Protein AF-0000000085069074 (afdb_homodimer)

Radius of gyration: 38.99 Å; Cα contacts (8 Å, |Δi|>4): 3654; chains: 2; bounding box: 120×121×86 Å

pLDDT: mean 92.87, std 14.2, range [20.69, 98.94]

Solvent-accessible surface area (backbone atoms only — not comparable to full-atom values): 88130 Å² total; per-residue (Å²): 131,84,70,80,76,77,73,76,76,79,77,77,77,75,75,79,75,78,72,74,78,73,77,74,70,80,66,74,84,50,88,60,67,88,54,70,66,79,46,70,33,70,71,67,72,46,63,82,58,77,59,68,69,44,55,64,58,54,54,51,50,54,52,50,42,32,76,47,34,74,29,32,43,79,41,85,34,35,43,39,91,81,67,45,76,30,56,26,40,39,38,25,28,54,71,52,54,76,38,45,69,61,52,40,56,45,43,63,29,41,52,70,73,38,74,89,76,70,60,48,32,38,34,42,38,14,9,39,40,11,51,27,48,39,31,30,57,18,41,54,54,49,52,50,47,70,63,66,53,78,48,67,68,52,50,53,45,24,69,45,24,41,38,35,40,27,31,48,58,18,53,62,5,22,34,50,28,26,54,48,23,49,51,54,58,51,84,31,76,51,38,59,67,70,18,44,34,55,51,71,60,75,74,52,14,45,21,39,62,54,28,42,57,58,58,58,23,64,67,66,46,79,43,54,41,38,45,21,49,46,46,47,42,67,51,52,54,39,44,34,34,41,28,37,45,46,42,60,45,67,54,56,31,40,39,38,50,33,27,76,74,31,43,36,85,85,44,54,69,66,54,57,53,52,39,48,59,39,34,54,33,40,49,52,51,32,52,75,67,70,48,67,66,53,58,48,54,93,42,54,48,50,56,50,24,22,70,30,30,35,32,40,52,67,48,21,42,31,36,40,32,28,34,30,36,25,50,43,68,29,19,58,32,88,84,42,77,37,35,30,56,56,37,20,50,51,45,38,46,44,51,50,22,49,51,54,33,49,62,74,38,40,68,59,44,53,49,50,32,51,55,61,30,54,86,26,38,68,68,79,52,82,74,59,66,56,46,47,16,38,41,35,29,28,80,74,15,44,49,59,44,53,54,48,50,54,50,32,53,64,67,62,44,68,63,28,25,39,70,53,67,47,74,54,95,89,39,78,39,46,39,74,24,28,40,37,33,53,50,71,27,56,41,34,62,43,54,49,60,42,60,43,58,59,58,77,64,94,48,75,59,56,84,56,49,56,53,70,31,45,48,45,30,50,52,41,52,76,44,73,74,42,73,42,49,58,87,47,46,31,84,60,74,74,81,85,74,74,66,82,76,66,89,65,45,49,32,38,35,33,63,41,40,23,62,44,44,58,34,45,49,46,52,38,40,74,70,70,50,68,39,27,31,25,70,52,47,29,25,29,56,43,95,88,34,80,42,81,43,59,37,38,23,31,37,34,59,36,80,51,93,91,45,53,47,65,57,50,49,51,54,50,49,53,43,26,58,73,54,67,45,75,58,45,62,26,63,62,56,65,40,78,38,76,54,38,72,83,36,82,52,45,39,70,46,66,78,79,38,46,34,37,56,35,42,86,40,43,37,57,50,48,42,15,36,53,49,38,45,42,19,67,59,39,56,39,51,63,36,38,30,45,60,89,50,52,86,78,54,70,63,80,80,34,45,31,44,35,36,39,31,27,66,51,74,86,66,52,70,69,52,44,52,52,52,49,50,34,18,38,72,36,16,34,37,41,30,20,40,40,31,45,58,47,33,31,78,59,68,72,35,88,69,50,62,58,52,71,65,60,62,57,66,63,57,83,68,80,89,64,56,78,90,46,46,66,60,55,54,35,53,73,50,44,32,22,21,32,30,32,30,36,45,41,62,82,39,61,54,40,33,37,54,91,61,46,63,46,52,42,54,42,58,61,97,62,44,46,41,84,74,84,65,78,92,23,65,42,23,21,26,24,76,75,23,76,66,25,16,48,70,46,68,63,54,46,61,64,45,32,62,22,47,40,29,37,47,43,78,31,81,34,15,27,39,38,42,28,46,46,58,51,45,56,89,68,56,24,64,47,41,42,51,39,58,52,18,53,66,46,44,53,57,63,76,75,137,85,81,79,80,77,75,78,78,76,78,76,78,77,74,82,74,77,76,76,79,73,78,75,68,81,64,76,85,51,89,58,69,88,55,71,67,79,46,71,33,70,72,66,72,46,62,81,58,76,57,67,70,43,55,65,59,53,53,53,49,52,54,49,41,33,74,46,32,73,28,32,42,81,41,85,34,35,44,38,92,81,66,47,76,29,55,26,42,40,37,26,27,55,70,52,55,74,38,44,68,59,51,41,56,45,44,64,29,39,52,70,73,37,74,90,75,69,59,49,33,38,35,42,39,14,10,39,38,10,52,26,48,41,32,31,56,20,39,54,55,48,51,50,46,69,63,67,53,79,48,67,68,53,51,54,45,25,69,45,24,42,38,35,40,27,33,48,57,18,53,63,5,23,35,51,28,25,53,49,25,49,51,54,58,53,85,31,75,51,36,58,70,70,18,44,34,55,52,71,59,75,75,53,15,46,21,39,63,53,29,42,56,56,59,60,23,63,68,65,45,79,44,53,41,39,45,20,49,46,47,49,42,66,53,54,54,39,43,36,36,41,29,38,44,46,44,61,46,67,53,56,30,39,38,37,50,33,26,74,73,31,43,36,84,84,46,54,69,66,53,57,52,51,38,47,58,40,32,54,33,39,49,52,50,32,52,74,67,68,49,68,65,52,58,48,54,94,41,55,49,50,55,48,24,22,69,30,29,35,32,39,51,66,48,20,43,30,36,41,33,29,34,31,35,26,51,43,67,26,19,56,30,86,84,42,78,35,34,30,56,56,36,20,50,51,46,36,47,46,50,49,21,50,53,54,32,48,62,74,39,39,67,59,44,51,48,49,32,50,57,61,29,53,86,26,39,68,69,80,51,84,77,61,66,56,46,45,15,38,41,36,28,29,82,73,15,44,47,60,45,52,53,48,50,54,51,32,53,65,66,62,43,69,61,27,26,40,69,51,67,48,74,55,96,90,38,78,38,49,38,70,24,26,41,36,34,54,51,70,28,56,41,33,64,44,52,50,59,41,60,43,58,58,59,79,65,95,48,75,59,57,83,56,48,56,53,70,32,44,48,44,31,50,52,42,53,76,44,73,73,42,73,41,48,58,86,47,47,29,83,60,73,76,82,86,74,74,64,82,77,66,88,66,44,48,33,38,34,34,61,41,39,23,63,45,44,58,33,45,49,47,53,39,39,74,70,70,48,71,39,25,31,26,70,52,46,29,25,30,57,43,97,88,35,80,42,81,43,58,37,38,23,31,38,32,59,36,79,53,93,92,46,53,46,65,56,50,48,50,55,49,50,53,42,26,57,75,55,66,48,73,56,45,63,25,63,62,56,66,40,77,38,76,54,38,71,83,36,82,53,45,39,69,48,66,80,80,38,45,33,37,56,35,42,86,40,43,36,57,51,48,42,15,37,53,49,38,46,40,20,67,60,39,56,38,52,61,37,39,31,45,62,90,51,52,86,77,54,68,62,82,80,33,43,32,44,36,34,38,33,27,65,49,73,86,66,52,69,69,54,43,52,52,52,50,51,34,18,38,72,37,18,34,36,41,30,19,40,41,31,45,58,47,33,31,77,60,69,72,34,88,70,49,63,56,54,71,67,60,60,57,65,63,56,83,66,81,91,64,54,76,89,45,48,65,58,54,54,34,54,73,49,44,32,22,21,32,30,31,30,34,44,39,63,83,38,62,55,41,34,37,55,91,59,47,64,46,52,41,56,42,60,61,96,61,44,44,41,84,73,84,67,78,93,22,64,42,22,20,26,24,77,74,22,78,65,24,15,48,70,45,68,62,54,46,61,64,45,32,62,21,47,40,30,38,47,43,77,30,81,33,14,28,38,40,41,29,46,48,58,51,44,57,89,67,57,23,63,47,40,43,50,39,57,52,19,53,65,47,47,53,57,60,76,74

Organism: Shewanella halifaxensis (strain HAW-EB4) (NCBI:txid458817)

Sequence (1692 aa):
MLRIGLIFLCAFLILPSFLAEAKKTRLTDNPLYGVTTTSPEAFLGYPLGERLLRHDQINTYLKEIAQQNPRVSIENTGQSHEARQQLTAVITSPENQAKLDEILAERQQIKYLGKQGGPLIIWLAYSIHGDEISGAHSAIKLSHMLATSEEKWVVNLLDKAVVLITPSQNPDGLDRFSTWANGYAGKVTVSDPNHKEHKQGWPTGRSNHYLADLNRDWLFLRHPESQGRVALFHRWQPHYVGDFHEMGHNFTYFFQPGVPERTHPLTPAGNQKLTAKLAAYHQAELDAKKQNYFSRQLFDDFFYGKGSTYPDINGAIGVLFEQASARGQQQDSVNGVLSLQEAIENQYATSISSLKGAIALKSELEHYQAEFFKNKHQKAMKKKPHQAGLLLSANNDQGRINALTKLLDQHLIAYYYLTKPLTQGGVEFEVDNSLFIPHNQAQSSLLKAMFDDRTEFVDPTFYDISTWNLQHAFDLTLRRNIKLELSVLSQTAPEFQPDSWGDNTVALLIDWRQSQAASLLQQLLEQGVMVKFAAKPFSIAVAAKESDFAAGTLQIPLKQDNLSADEISQKVGKLAQEFKVNIVAVDTSAATQGIDLGSPDFKVIKPIRPLIISGKGTSIAEVGQLWYYLDNTLGVATTLVDINNLALVKLSDYSHVLMADGNYFTLNERFARKLGQFASNGGVVIAQKGALDWLSKSNLLKTNLRSDRFYKQLFDADGLTFDKKSKFKAEQEIGGAILELKLDTSHPINFGLNDDRLPVLKNQVLGFSQTTNDFTVAAKYASDPLLSGYLAQEYQSSFSNSPAIIIESHNKGAVVAMADNLLFRNIWLGSQKVYANALYFIPALHMLRIGLIFLCAFLILPSFLAEAKKTRLTDNPLYGVTTTSPEAFLGYPLGERLLRHDQINTYLKEIAQQNPRVSIENTGQSHEARQQLTAVITSPENQAKLDEILAERQQIKYLGKQGGPLIIWLAYSIHGDEISGAHSAIKLSHMLATSEEKWVVNLLDKAVVLITPSQNPDGLDRFSTWANGYAGKVTVSDPNHKEHKQGWPTGRSNHYLADLNRDWLFLRHPESQGRVALFHRWQPHYVGDFHEMGHNFTYFFQPGVPERTHPLTPAGNQKLTAKLAAYHQAELDAKKQNYFSRQLFDDFFYGKGSTYPDINGAIGVLFEQASARGQQQDSVNGVLSLQEAIENQYATSISSLKGAIALKSELEHYQAEFFKNKHQKAMKKKPHQAGLLLSANNDQGRINALTKLLDQHLIAYYYLTKPLTQGGVEFEVDNSLFIPHNQAQSSLLKAMFDDRTEFVDPTFYDISTWNLQHAFDLTLRRNIKLELSVLSQTAPEFQPDSWGDNTVALLIDWRQSQAASLLQQLLEQGVMVKFAAKPFSIAVAAKESDFAAGTLQIPLKQDNLSADEISQKVGKLAQEFKVNIVAVDTSAATQGIDLGSPDFKVIKPIRPLIISGKGTSIAEVGQLWYYLDNTLGVATTLVDINNLALVKLSDYSHVLMADGNYFTLNERFARKLGQFASNGGVVIAQKGALDWLSKSNLLKTNLRSDRFYKQLFDADGLTFDKKSKFKAEQEIGGAILELKLDTSHPINFGLNDDRLPVLKNQVLGFSQTTNDFTVAAKYASDPLLSGYLAQEYQSSFSNSPAIIIESHNKGAVVAMADNLLFRNIWLGSQKVYANALYFIPALH

Foldseek 3Di:
DPPPPCPPPPPPPPPDPPPPDPPCPPPPPPLCVPQDAQALCNLVVHDQLPAFDALVSLVVNLVRRCVRFLQWDKDFLFAFPVGRTWIKIKGADSVCSVCVVVLLVQQLCLLVLGDDDAAAEEEEAEPLQLLQRLQLSLLRNVVVCLRRPPDPVSNVLRHRYIYIGGSYLANQLNNLLRVQLRVQQDPDGDAECVGSSQVHFPPHSRAHDLLARQQQCCQQVPTRSNLSNLLVCSSNVHLEYEYEGADAQQAFKEKDDAQPQQAAPLQDPLLRVLSVLLVVLLVVLCVVVVGDYDYHYDAHLHRCSGQQNVSRLQLHHRMYMYHHDQSHQWHQYPVGIGGSVVSSVSSNSSVVSNSVSCVVCVVVSSVSSSVLSPQQAPDCPPVDQKFWFKKKFQPPALLLVVSVVVSCVSNVFDKWFFPQWDDDPRDIDGRRTMITGGCRGSSNSVVCQQQPFDADGPAQFHPFAQHRHLCQLSVMDMDHGDMDGPVGTHRDHDDQDEDDDDPLFFKKKFQLLYLLVLLLVLVCQVVVFKKWWALAKFWAAAPNDIDTHGGGMMIGGQDDDPDHSVRSRVSSRVSCVVSVTYMTTDNAQDTPTDDGVPDPSTFIWHHFAEEEEDTPFADSNLSSLVCCCQCVPSNHDYHYDYLVCLVVDDLLVGQEYEGHAGQSVVDDLVVLVVVLVSQQVLHEYEYEANVVQVCVVSVNDPWAKDDPVVLVVLDDCPPPDPVCVVSSVSLSFNSKFKWKKFFPQSDLLNRSADHRIHIAIDGDDIFTDADPDPPFQGIATAQQITRGGYHHPSVRNVRGRGGAWTWAHRNQGIYTYGHGRCCVSPSSSNSSVSVSSSGTPRSRVD/DDDDPPPPPPPPPPPDPPPPDPPCPPPPPPLCVPQDAQALCNLVVHDQLPAFDALVSLVVNLVRRCVRFLQWDKDFLFAFPVGRTWIKIKGADSVCSVCVVVLLVQQLCLLVLGDDDAAAEEEEADPLQLLQRLQLSLLRNVVVCLRRPPDPVSNVLRHRYIYIGGSYLANQLNNLLRVQLRVQQDPDGDAECVGSSQVHFPPHSRAHDLLARQQQCCQQVPTRSNLSNLLVCSSNVHLEYEYEGADAQQAFKEKDDAQPQQAAPLQDPLLRVLSVLLVVLLVVLCVVVVGDYDYNYDAHLHRCSGQQNVSRLQLHHRMYMYHHDQSHQWHQYPVGIGGSVVSSVSSNSSVVSNSVSCVVCVVVSSVSSSVLSPQQAPDPDPVDQKFWFKKKFQPPALLLVVSVVVSCVSNVFDKWFFPQWDDDPRDIDGRRTMITGGCRGSSNSVVCQQQPFDADGPAQFHPFAFHRHLCQLSVMDMDGGDMDGCVGTHRDHDDQDEDDDDPLFFKKKFALLYLLVLLLVLVCQVVVFKKWWALAKFWAAAPNDIDTHGGGMMIGGQDDDPDHSVRSRVSSRVSCVVSVTYMTTDNAQDTPTDDGVPDPSTFIWHHFAEEEEDTPFADSNLSSLVCCCQCVPSNHDYHYDYLVCLVVDDLLVGQEYEGHAGQSVVDDLVVLVVVLVSQQVLHEYEYEANVVQVCVVSVNDPWAKDDPVVLVVLDDCPPPDPVCVVSSVSLSFNSKFKWKKFFPQSDLLNRSADHRIHIAIDGDDIFTDADPDPPFQGIATAQQITRGGYHHPSVRNVRGRGGAWTWAHNNQGIYTYGHGRCCVSPSSSNSSVSVSSSGTPRSRVD

Nearest PDB structures (foldseek):
  8v3o-assembly1_A  TM=5.861E-01  e=3.810E-08  Homo sapiens
  8v4l-assembly1_E  TM=6.101E-01  e=8.701E-08  Homo sapiens
  8v3p-assembly1_A  TM=6.074E-01  e=1.146E-07  Homo sapiens
  8v4k-assembly1_E  TM=5.844E-01  e=1.881E-07  Homo sapiens
  8v4m-assembly1_E  TM=5.931E-01  e=2.477E-07  Homo sapiens

Structure (mmCIF, N/CA/C/O backbone):
data_AF-0000000085069074-model_v1
#
loop_
_entity.id
_entity.type
_entity.pdbx_description
1 polymer 'Peptidase M14 carboxypeptidase A'
#
loop_
_atom_site.group_PDB
_atom_site.id
_atom_site.type_symbol
_atom_site.label_atom_id
_atom_site.label_alt_id
_atom_site.label_comp_id
_atom_site.label_asym_id
_atom_site.label_entity_id
_atom_site.label_seq_id
_atom_site.pdbx_PDB_ins_code
_atom_site.Cartn_x
_atom_site.Cartn_y
_atom_site.Cartn_z
_atom_site.occupancy
_atom_site.B_iso_or_equiv
_atom_site.auth_seq_id
_atom_site.auth_comp_id
_atom_site.auth_asym_id
_atom_site.auth_atom_id
_atom_site.pdbx_PDB_model_num
ATOM 1 N N . MET A 1 1 ? -85.75 46.719 18.219 1 21.81 1 MET A N 1
ATOM 2 C CA . MET A 1 1 ? -84.312 46.656 18.578 1 21.81 1 MET A CA 1
ATOM 3 C C . MET A 1 1 ? -83.938 45.281 19.125 1 21.81 1 MET A C 1
ATOM 5 O O . MET A 1 1 ? -82.812 44.844 19.016 1 21.81 1 MET A O 1
ATOM 9 N N . LEU A 1 2 ? -84.875 44.781 19.891 1 20.73 2 LEU A N 1
ATOM 10 C CA . LEU A 1 2 ? -84.688 43.875 21.031 1 20.73 2 LEU A CA 1
ATOM 11 C C . LEU A 1 2 ? -84.375 42.438 20.562 1 20.73 2 LEU A C 1
ATOM 13 O O . LEU A 1 2 ? -85.312 41.688 20.219 1 20.73 2 LEU A O 1
ATOM 17 N N . ARG A 1 3 ? -83.5 42.469 19.531 1 23.23 3 ARG A N 1
ATOM 18 C CA . ARG A 1 3 ? -83.375 41.375 18.594 1 23.23 3 ARG A CA 1
ATOM 19 C C . ARG A 1 3 ? -82.875 40.094 19.297 1 23.23 3 ARG A C 1
ATOM 21 O O . ARG A 1 3 ? -81.875 40.125 19.969 1 23.23 3 ARG A O 1
ATOM 28 N N . ILE A 1 4 ? -83.875 39.281 19.734 1 23.97 4 ILE A N 1
ATOM 29 C CA . ILE A 1 4 ? -84 38.156 20.656 1 23.97 4 ILE A CA 1
ATOM 30 C C . ILE A 1 4 ? -83.062 37.031 20.219 1 23.97 4 ILE A C 1
ATOM 32 O O . ILE A 1 4 ? -83.188 36.5 19.109 1 23.97 4 ILE A O 1
ATOM 36 N N . GLY A 1 5 ? -81.688 37.031 20.688 1 24.08 5 GLY A N 1
ATOM 37 C CA . GLY A 1 5 ? -80.438 36.406 20.422 1 24.08 5 GLY A CA 1
ATOM 38 C C . GLY A 1 5 ? -80.438 34.906 20.688 1 24.08 5 GLY A C 1
ATOM 39 O O . GLY A 1 5 ? -80.5 34.5 21.844 1 24.08 5 GLY A O 1
ATOM 40 N N . LEU A 1 6 ? -81.312 34.25 19.891 1 24.61 6 LEU A N 1
ATOM 41 C CA . LEU A 1 6 ? -81.688 32.844 20.125 1 24.61 6 LEU A CA 1
ATOM 42 C C . LEU A 1 6 ? -80.438 32 20.219 1 24.61 6 LEU A C 1
ATOM 44 O O . LEU A 1 6 ? -79.625 31.984 19.297 1 24.61 6 LEU A O 1
ATOM 48 N N . ILE A 1 7 ? -79.938 31.766 21.422 1 23.08 7 ILE A N 1
ATOM 49 C CA . ILE A 1 7 ? -78.75 31.172 21.953 1 23.08 7 ILE A CA 1
ATOM 50 C C . ILE A 1 7 ? -78.75 29.656 21.688 1 23.08 7 ILE A C 1
ATOM 52 O O . ILE A 1 7 ? -79.562 28.922 22.281 1 23.08 7 ILE A O 1
ATOM 56 N N . PHE A 1 8 ? -79 29.297 20.422 1 24.64 8 PHE A N 1
ATOM 57 C CA . PHE A 1 8 ? -79.25 27.875 20.203 1 24.64 8 PHE A CA 1
ATOM 58 C C . PHE A 1 8 ? -78.062 27.047 20.719 1 24.64 8 PHE A C 1
ATOM 60 O O . PHE A 1 8 ? -76.938 27.375 20.484 1 24.64 8 PHE A O 1
ATOM 67 N N . LEU A 1 9 ? -78.312 26.25 21.781 1 23.44 9 LEU A N 1
ATOM 68 C CA . LEU A 1 9 ? -77.562 25.406 22.703 1 23.44 9 LEU A CA 1
ATOM 69 C C . LEU A 1 9 ? -77 24.172 22 1 23.44 9 LEU A C 1
ATOM 71 O O . LEU A 1 9 ? -77.75 23.312 21.562 1 23.44 9 LEU A O 1
ATOM 75 N N . CYS A 1 10 ? -76.125 24.266 20.969 1 23.86 10 CYS A N 1
ATOM 76 C CA . CYS A 1 10 ? -75.688 23.125 20.188 1 23.86 10 CYS A CA 1
ATOM 77 C C . CYS A 1 10 ? -75 22.078 21.078 1 23.86 10 CYS A C 1
ATOM 79 O O . CYS A 1 10 ? -74 22.375 21.75 1 23.86 10 CYS A O 1
ATOM 81 N N . ALA A 1 11 ? -75.812 21.219 21.688 1 23.8 11 ALA A N 1
ATOM 82 C CA . ALA A 1 11 ? -75.438 20.188 22.641 1 23.8 11 ALA A CA 1
ATOM 83 C C . ALA A 1 11 ? -74.375 19.234 22.031 1 23.8 11 ALA A C 1
ATOM 85 O O . ALA A 1 11 ? -74.625 18.672 20.969 1 23.8 11 ALA A O 1
ATOM 86 N N . PHE A 1 12 ? -73.062 19.422 22.312 1 23.7 12 PHE A N 1
ATOM 87 C CA . PHE A 1 12 ? -71.812 18.766 21.984 1 23.7 12 PHE A CA 1
ATOM 88 C C . PHE A 1 12 ? -71.812 17.312 22.469 1 23.7 12 PHE A C 1
ATOM 90 O O . PHE A 1 12 ? -71.875 17.047 23.672 1 23.7 12 PHE A O 1
ATOM 97 N N . LEU A 1 13 ? -72.625 16.516 21.812 1 23.62 13 LEU A N 1
ATOM 98 C CA . LEU A 1 13 ? -72.688 15.125 22.234 1 23.62 13 LEU A CA 1
ATOM 99 C C . LEU A 1 13 ? -71.312 14.547 22.344 1 23.62 13 LEU A C 1
ATOM 101 O O . LEU A 1 13 ? -70.438 14.711 21.438 1 23.62 13 LEU A O 1
ATOM 105 N N . ILE A 1 14 ? -70.875 14.18 23.562 1 24.55 14 ILE A N 1
ATOM 106 C CA . ILE A 1 14 ? -69.625 13.656 24.125 1 24.55 14 ILE A CA 1
ATOM 107 C C . ILE A 1 14 ? -69.438 12.195 23.734 1 24.55 14 ILE A C 1
ATOM 109 O O . ILE A 1 14 ? -70.188 11.328 24.156 1 24.55 14 ILE A O 1
ATOM 113 N N . LEU A 1 15 ? -69.438 11.922 22.422 1 26.64 15 LEU A N 1
ATOM 114 C CA . LEU A 1 15 ? -69.312 10.492 22.172 1 26.64 15 LEU A CA 1
ATOM 115 C C . LEU A 1 15 ? -68.125 9.906 22.938 1 26.64 15 LEU A C 1
ATOM 117 O O . LEU A 1 15 ? -67 10.484 22.953 1 26.64 15 LEU A O 1
ATOM 121 N N . PRO A 1 16 ? -68.375 8.891 23.812 1 25.81 16 PRO A N 1
ATOM 122 C CA . PRO A 1 16 ? -67.438 8.219 24.703 1 25.81 16 PRO A CA 1
ATOM 123 C C . PRO A 1 16 ? -66.312 7.488 23.938 1 25.81 16 PRO A C 1
ATOM 125 O O . PRO A 1 16 ? -66.562 6.863 22.906 1 25.81 16 PRO A O 1
ATOM 128 N N . SER A 1 17 ? -65.188 8.094 23.906 1 25.38 17 SER A N 1
ATOM 129 C CA . SER A 1 17 ? -63.938 7.578 23.328 1 25.38 17 SER A CA 1
ATOM 130 C C . SER A 1 17 ? -63.594 6.211 23.906 1 25.38 17 SER A C 1
ATOM 132 O O . SER A 1 17 ? -63.469 6.062 25.125 1 25.38 17 SER A O 1
ATOM 134 N N . PHE A 1 18 ? -64.188 5.227 23.375 1 26.88 18 PHE A N 1
ATOM 135 C CA . PHE A 1 18 ? -63.812 3.881 23.781 1 26.88 18 PHE A CA 1
ATOM 136 C C . PHE A 1 18 ? -62.312 3.715 23.781 1 26.88 18 PHE A C 1
ATOM 138 O O . PHE A 1 18 ? -61.656 3.963 22.766 1 26.88 18 PHE A O 1
ATOM 145 N N . LEU A 1 19 ? -61.75 3.832 25 1 21.75 19 LEU A N 1
ATOM 146 C CA . LEU A 1 19 ? -60.344 3.559 25.344 1 21.75 19 LEU A CA 1
ATOM 147 C C . LEU A 1 19 ? -60 2.094 25.094 1 21.75 19 LEU A C 1
ATOM 149 O O . LEU A 1 19 ? -60.562 1.203 25.75 1 21.75 19 LEU A O 1
ATOM 153 N N . ALA A 1 20 ? -59.906 1.692 23.859 1 27.19 20 ALA A N 1
ATOM 154 C CA . ALA A 1 20 ? -59.375 0.339 23.703 1 27.19 20 ALA A CA 1
ATOM 155 C C . ALA A 1 20 ? -58.156 0.124 24.578 1 27.19 20 ALA A C 1
ATOM 157 O O . ALA A 1 20 ? -57.219 0.928 24.547 1 27.19 20 ALA A O 1
ATOM 158 N N . GLU A 1 21 ? -58.375 -0.643 25.578 1 23.16 21 GLU A N 1
ATOM 159 C CA . GLU A 1 21 ? -57.312 -1.049 26.5 1 23.16 21 GLU A CA 1
ATOM 160 C C . GLU A 1 21 ? -56.156 -1.727 25.766 1 23.16 21 GLU A C 1
ATOM 162 O O . GLU A 1 21 ? -56.375 -2.695 25.031 1 23.16 21 GLU A O 1
ATOM 167 N N . ALA A 1 22 ? -55.062 -1.086 25.547 1 25.52 22 ALA A N 1
ATOM 168 C CA . ALA A 1 22 ? -53.781 -1.552 25 1 25.52 22 ALA A CA 1
ATOM 169 C C . ALA A 1 22 ? -53.25 -2.727 25.812 1 25.52 22 ALA A C 1
ATOM 171 O O . ALA A 1 22 ? -53 -2.6 27.016 1 25.52 22 ALA A O 1
ATOM 172 N N . LYS A 1 23 ? -53.625 -3.738 25.516 1 26.91 23 LYS A N 1
ATOM 173 C CA . LYS A 1 23 ? -53.031 -4.879 26.203 1 26.91 23 LYS A CA 1
ATOM 174 C C . LYS A 1 23 ? -51.531 -4.707 26.328 1 26.91 23 LYS A C 1
ATOM 176 O O . LYS A 1 23 ? -50.844 -4.5 25.328 1 26.91 23 LYS A O 1
ATOM 181 N N . LYS A 1 24 ? -51.125 -4.504 27.531 1 24.53 24 LYS A N 1
ATOM 182 C CA . LYS A 1 24 ? -49.781 -4.348 28.031 1 24.53 24 LYS A CA 1
ATOM 183 C C . LYS A 1 24 ? -48.938 -5.594 27.75 1 24.53 24 LYS A C 1
ATOM 185 O O . LYS A 1 24 ? -49.031 -6.586 28.469 1 24.53 24 LYS A O 1
ATOM 190 N N . THR A 1 25 ? -48.844 -6.027 26.625 1 27.12 25 THR A N 1
ATOM 191 C CA . THR A 1 25 ? -47.875 -7.125 26.594 1 27.12 25 THR A CA 1
ATOM 192 C C . THR A 1 25 ? -46.562 -6.719 27.266 1 27.12 25 THR A C 1
ATOM 194 O O . THR A 1 25 ? -46 -5.66 26.969 1 27.12 25 THR A O 1
ATOM 197 N N . ARG A 1 26 ? -46.281 -7.215 28.406 1 26.61 26 ARG A N 1
ATOM 198 C CA . ARG A 1 26 ? -45.156 -6.91 29.281 1 26.61 26 ARG A CA 1
ATOM 199 C C . ARG A 1 26 ? -43.844 -6.902 28.484 1 26.61 26 ARG A C 1
ATOM 201 O O . ARG A 1 26 ? -43.406 -7.941 27.984 1 26.61 26 ARG A O 1
ATOM 208 N N . LEU A 1 27 ? -43.5 -5.836 27.812 1 29.95 27 LEU A N 1
ATOM 209 C CA . LEU A 1 27 ? -42.219 -5.652 27.125 1 29.95 27 LEU A CA 1
ATOM 210 C C . LEU A 1 27 ? -41.031 -5.949 28.062 1 29.95 27 LEU A C 1
ATOM 212 O O . LEU A 1 27 ? -41 -5.418 29.172 1 29.95 27 LEU A O 1
ATOM 216 N N . THR A 1 28 ? -40.469 -7.109 28.234 1 35.47 28 THR A N 1
ATOM 217 C CA . THR A 1 28 ? -39.344 -7.168 29.172 1 35.47 28 THR A CA 1
ATOM 218 C C . THR A 1 28 ? -38.531 -5.867 29.156 1 35.47 28 THR A C 1
ATOM 220 O O . THR A 1 28 ? -38.438 -5.223 28.109 1 35.47 28 THR A O 1
ATOM 223 N N . ASP A 1 29 ? -38.375 -5.031 30.109 1 37.25 29 ASP A N 1
ATOM 224 C CA . ASP A 1 29 ? -37.812 -3.721 30.438 1 37.25 29 ASP A CA 1
ATOM 225 C C . ASP A 1 29 ? -36.406 -3.57 29.875 1 37.25 29 ASP A C 1
ATOM 227 O O . ASP A 1 29 ? -35.75 -2.561 30.109 1 37.25 29 ASP A O 1
ATOM 231 N N . ASN A 1 30 ? -35.688 -4.66 29.578 1 46.5 30 ASN A N 1
ATOM 232 C CA . ASN A 1 30 ? -34.344 -4.52 29.031 1 46.5 30 ASN A CA 1
ATOM 233 C C . ASN A 1 30 ? -34.375 -4.129 27.562 1 46.5 30 ASN A C 1
ATOM 235 O O . ASN A 1 30 ? -34.75 -4.938 26.703 1 46.5 30 ASN A O 1
ATOM 239 N N . PRO A 1 31 ? -34.25 -2.883 27.281 1 51.66 31 PRO A N 1
ATOM 240 C CA . PRO A 1 31 ? -34.312 -2.406 25.891 1 51.66 31 PRO A CA 1
ATOM 241 C C . PRO A 1 31 ? -33.406 -3.213 24.969 1 51.66 31 PRO A C 1
ATOM 243 O O . PRO A 1 31 ? -33.562 -3.121 23.734 1 51.66 31 PRO A O 1
ATOM 246 N N . LEU A 1 32 ? -32.531 -3.912 25.562 1 61.28 32 LEU A N 1
ATOM 247 C CA . LEU A 1 32 ? -31.672 -4.723 24.719 1 61.28 32 LEU A CA 1
ATOM 248 C C . LEU A 1 32 ? -32.219 -6.141 24.578 1 61.28 32 LEU A C 1
ATOM 250 O O . LEU A 1 32 ? -31.625 -6.973 23.875 1 61.28 32 LEU A O 1
ATOM 254 N N . TYR A 1 33 ? -33.312 -6.41 25.25 1 59.22 33 TYR A N 1
ATOM 255 C CA . TYR A 1 33 ? -33.875 -7.766 25.172 1 59.22 33 TYR A CA 1
ATOM 256 C C . TYR A 1 33 ? -34.219 -8.109 23.719 1 59.22 33 TYR A C 1
ATOM 258 O O . TYR A 1 33 ? -34.969 -7.367 23.062 1 59.22 33 TYR A O 1
ATOM 266 N N . GLY A 1 34 ? -33.656 -9.125 23.188 1 69.12 34 GLY A N 1
ATOM 267 C CA . GLY A 1 34 ? -33.938 -9.617 21.844 1 69.12 34 GLY A CA 1
ATOM 268 C C . GLY A 1 34 ? -33.094 -8.961 20.766 1 69.12 34 GLY A C 1
ATOM 269 O O . GLY A 1 34 ? -33.188 -9.328 19.594 1 69.12 34 GLY A O 1
ATOM 270 N N . VAL A 1 35 ? -32.281 -8.023 21.266 1 78.94 35 VAL A N 1
ATOM 271 C CA . VAL A 1 35 ? -31.469 -7.324 20.281 1 78.94 35 VAL A CA 1
ATOM 272 C C . VAL A 1 35 ? -30.188 -8.117 20.016 1 78.94 35 VAL A C 1
ATOM 274 O O . VAL A 1 35 ? -29.391 -8.336 20.938 1 78.94 35 VAL A O 1
ATOM 277 N N . THR A 1 36 ? -30.062 -8.727 18.844 1 88.69 36 THR A N 1
ATOM 278 C CA . THR A 1 36 ? -28.828 -9.391 18.438 1 88.69 36 THR A CA 1
ATOM 279 C C . THR A 1 36 ? -27.891 -8.406 17.75 1 88.69 36 THR A C 1
ATOM 281 O O . THR A 1 36 ? -28.312 -7.656 16.859 1 88.69 36 THR A O 1
ATOM 284 N N . THR A 1 37 ? -26.719 -8.305 18.359 1 95.56 37 THR A N 1
ATOM 285 C CA . THR A 1 37 ? -25.672 -7.449 17.781 1 95.56 37 THR A CA 1
ATOM 286 C C . THR A 1 37 ? -24.516 -8.281 17.25 1 95.56 37 THR A C 1
ATOM 288 O O . THR A 1 37 ? -23.922 -9.062 18 1 95.56 37 THR A O 1
ATOM 291 N N . THR A 1 38 ? -24.125 -8.117 15.961 1 97.19 38 THR A N 1
ATOM 292 C CA . THR A 1 38 ? -23.078 -8.875 15.305 1 97.19 38 THR A CA 1
ATOM 293 C C . THR A 1 38 ? -21.734 -8.641 15.984 1 97.19 38 THR A C 1
ATOM 295 O O . THR A 1 38 ? -21.344 -7.492 16.219 1 97.19 38 THR A O 1
ATOM 298 N N . SER A 1 39 ? -20.984 -9.656 16.328 1 97.81 39 SER A N 1
ATOM 299 C CA . SER A 1 39 ? -19.641 -9.516 16.891 1 97.81 39 SER A CA 1
ATOM 300 C C . SER A 1 39 ? -18.625 -9.164 15.812 1 97.81 39 SER A C 1
ATOM 302 O O . SER A 1 39 ? -18.859 -9.391 14.625 1 97.81 39 SER A O 1
ATOM 304 N N . PRO A 1 40 ? -17.484 -8.594 16.25 1 97.81 40 PRO A N 1
ATOM 305 C CA . PRO A 1 40 ? -16.438 -8.32 15.258 1 97.81 40 PRO A CA 1
ATOM 306 C C . PRO A 1 40 ? -16 -9.57 14.5 1 97.81 40 PRO A C 1
ATOM 308 O O . PRO A 1 40 ? -15.812 -9.523 13.281 1 97.81 40 PRO A O 1
ATOM 311 N N . GLU A 1 41 ? -15.844 -10.695 15.156 1 97.44 41 GLU A N 1
ATOM 312 C CA . GLU A 1 41 ? -15.383 -11.945 14.539 1 97.44 41 GLU A CA 1
ATOM 313 C C . GLU A 1 41 ? -16.391 -12.453 13.516 1 97.44 41 GLU A C 1
ATOM 315 O O . GLU A 1 41 ? -16.016 -12.914 12.438 1 97.44 41 GLU A O 1
ATOM 320 N N . ALA A 1 42 ? -17.641 -12.398 13.938 1 96.75 42 ALA A N 1
ATOM 321 C CA . ALA A 1 42 ? -18.703 -12.836 13.023 1 96.75 42 ALA A CA 1
ATOM 322 C C . ALA A 1 42 ? -18.75 -11.945 11.781 1 96.75 42 ALA A C 1
ATOM 324 O O . ALA A 1 42 ? -18.953 -12.438 10.672 1 96.75 42 ALA A O 1
ATOM 325 N N . PHE A 1 43 ? -18.656 -10.727 11.945 1 96.5 43 PHE A N 1
ATOM 326 C CA . PHE A 1 43 ? -18.656 -9.773 10.836 1 96.5 43 PHE A CA 1
ATOM 327 C C . PHE A 1 43 ? -17.469 -10.008 9.914 1 96.5 43 PHE A C 1
ATOM 329 O O . PHE A 1 43 ? -17.625 -10.008 8.688 1 96.5 43 PHE A O 1
ATOM 336 N N . LEU A 1 44 ? -16.25 -10.18 10.5 1 96.81 44 LEU A N 1
ATOM 337 C CA . LEU A 1 44 ? -15.008 -10.297 9.742 1 96.81 44 LEU A CA 1
ATOM 338 C C . LEU A 1 44 ? -14.898 -11.672 9.094 1 96.81 44 LEU A C 1
ATOM 340 O O . LEU A 1 44 ? -14.25 -11.82 8.055 1 96.81 44 LEU A O 1
ATOM 344 N N . GLY A 1 45 ? -15.461 -12.695 9.797 1 94.94 45 GLY A N 1
ATOM 345 C CA . GLY A 1 45 ? -15.305 -14.07 9.352 1 94.94 45 GLY A CA 1
ATOM 346 C C . GLY A 1 45 ? -14.023 -14.719 9.859 1 94.94 45 GLY A C 1
ATOM 347 O O . GLY A 1 45 ? -13.672 -15.82 9.422 1 94.94 45 GLY A O 1
ATOM 348 N N . TYR A 1 46 ? -13.273 -14.062 10.68 1 95 46 TYR A N 1
ATOM 349 C CA . TYR A 1 46 ? -12.062 -14.539 11.336 1 95 46 TYR A CA 1
ATOM 350 C C . TYR A 1 46 ? -11.844 -13.812 12.664 1 95 46 TYR A C 1
ATOM 352 O O . TYR A 1 46 ? -12.445 -12.766 12.914 1 95 46 TYR A O 1
ATOM 360 N N . PRO A 1 47 ? -11.023 -14.375 13.547 1 95.94 47 PRO A N 1
ATOM 361 C CA . PRO A 1 47 ? -10.812 -13.734 14.844 1 95.94 47 PRO A CA 1
ATOM 362 C C . PRO A 1 47 ? -10.219 -12.336 14.727 1 95.94 47 PRO A C 1
ATOM 364 O O . PRO A 1 47 ? -9.344 -12.102 13.883 1 95.94 47 PRO A O 1
ATOM 367 N N . LEU A 1 48 ? -10.719 -11.422 15.562 1 97 48 LEU A N 1
ATOM 368 C CA . LEU A 1 48 ? -10.164 -10.07 15.609 1 97 48 LEU A CA 1
ATOM 369 C C . LEU A 1 48 ? -8.68 -10.109 15.945 1 97 48 LEU A C 1
ATOM 371 O O . LEU A 1 48 ? -8.273 -10.758 16.922 1 97 48 LEU A O 1
ATOM 375 N N . GLY A 1 49 ? -7.867 -9.508 15.164 1 96 49 GLY A N 1
ATOM 376 C CA . GLY A 1 49 ? -6.434 -9.477 15.398 1 96 49 GLY A CA 1
ATOM 377 C C . GLY A 1 49 ? -5.668 -10.461 14.531 1 96 49 GLY A C 1
ATOM 378 O O . GLY A 1 49 ? -4.438 -10.414 14.469 1 96 49 GLY A O 1
ATOM 379 N N . GLU A 1 50 ? -6.363 -11.328 13.852 1 95.25 50 GLU A N 1
ATOM 380 C CA . GLU A 1 50 ? -5.699 -12.266 12.953 1 95.25 50 GLU A CA 1
ATOM 381 C C . GLU A 1 50 ? -5.105 -11.547 11.742 1 95.25 50 GLU A C 1
ATOM 383 O O . GLU A 1 50 ? -4.047 -11.938 11.242 1 95.25 50 GLU A O 1
ATOM 388 N N . ARG A 1 51 ? -5.812 -10.562 11.266 1 95.75 51 ARG A N 1
ATOM 389 C CA . ARG A 1 51 ? -5.371 -9.633 10.234 1 95.75 51 ARG A CA 1
ATOM 390 C C . ARG A 1 51 ? -5.551 -8.188 10.688 1 95.75 51 ARG A C 1
ATOM 392 O O . ARG A 1 51 ? -6.367 -7.902 11.562 1 95.75 51 ARG A O 1
ATOM 399 N N . LEU A 1 52 ? -4.707 -7.363 10.109 1 98.06 52 LEU A N 1
ATOM 400 C CA . LEU A 1 52 ? -4.895 -5.945 10.414 1 98.06 52 LEU A CA 1
ATOM 401 C C . LEU A 1 52 ? -6.145 -5.406 9.727 1 98.06 52 LEU A C 1
ATOM 403 O O . LEU A 1 52 ? -6.391 -5.699 8.555 1 98.06 52 LEU A O 1
ATOM 407 N N . LEU A 1 53 ? -6.887 -4.668 10.43 1 98.31 53 LEU A N 1
ATOM 408 C CA . LEU A 1 53 ? -8.148 -4.121 9.93 1 98.31 53 LEU A CA 1
ATOM 409 C C . LEU A 1 53 ? -7.898 -3.08 8.844 1 98.31 53 LEU A C 1
ATOM 411 O O . LEU A 1 53 ? -6.914 -2.336 8.906 1 98.31 53 LEU A O 1
ATOM 415 N N . ARG A 1 54 ? -8.789 -3.023 7.902 1 97.75 54 ARG A N 1
ATOM 416 C CA . ARG A 1 54 ? -8.875 -1.967 6.898 1 97.75 54 ARG A CA 1
ATOM 417 C C . ARG A 1 54 ? -9.938 -0.941 7.27 1 97.75 54 ARG A C 1
ATOM 419 O O . ARG A 1 54 ? -10.922 -1.272 7.938 1 97.75 54 ARG A O 1
ATOM 426 N N . HIS A 1 55 ? -9.727 0.257 6.898 1 98.31 55 HIS A N 1
ATOM 427 C CA . HIS A 1 55 ? -10.586 1.341 7.348 1 98.31 55 HIS A CA 1
ATOM 428 C C . HIS A 1 55 ? -12.031 1.104 6.926 1 98.31 55 HIS A C 1
ATOM 430 O O . HIS A 1 55 ? -12.961 1.373 7.691 1 98.31 55 HIS A O 1
ATOM 436 N N . ASP A 1 56 ? -12.281 0.645 5.672 1 97.81 56 ASP A N 1
ATOM 437 C CA . ASP A 1 56 ? -13.641 0.411 5.211 1 97.81 56 ASP A CA 1
ATOM 438 C C . ASP A 1 56 ? -14.328 -0.671 6.043 1 97.81 56 ASP A C 1
ATOM 440 O O . ASP A 1 56 ? -15.539 -0.615 6.27 1 97.81 56 ASP A O 1
ATOM 444 N N . GLN A 1 57 ? -13.602 -1.703 6.473 1 97.81 57 GLN A N 1
ATOM 445 C CA . GLN A 1 57 ? -14.148 -2.707 7.375 1 97.81 57 GLN A CA 1
ATOM 446 C C . GLN A 1 57 ? -14.617 -2.072 8.68 1 97.81 57 GLN A C 1
ATOM 448 O O . GLN A 1 57 ? -15.688 -2.404 9.195 1 97.81 57 GLN A O 1
ATOM 453 N N . ILE A 1 58 ? -13.805 -1.185 9.211 1 98.5 58 ILE A N 1
ATOM 454 C CA . ILE A 1 58 ? -14.102 -0.501 10.461 1 98.5 58 ILE A CA 1
ATOM 455 C C . ILE A 1 58 ? -15.406 0.285 10.328 1 98.5 58 ILE A C 1
ATOM 457 O O . ILE A 1 58 ? -16.312 0.141 11.141 1 98.5 58 ILE A O 1
ATOM 461 N N . ASN A 1 59 ? -15.5 1.095 9.266 1 98 59 ASN A N 1
ATOM 462 C CA . ASN A 1 59 ? -16.688 1.924 9.055 1 98 59 ASN A CA 1
ATOM 463 C C . ASN A 1 59 ? -17.922 1.075 8.828 1 98 59 ASN A C 1
ATOM 465 O O . ASN A 1 59 ? -19 1.38 9.367 1 98 59 ASN A O 1
ATOM 469 N N . THR A 1 60 ? -17.812 0.02 8.055 1 97.69 60 THR A N 1
ATOM 470 C CA . THR A 1 60 ? -18.969 -0.831 7.762 1 97.69 60 THR A CA 1
ATOM 471 C C . THR A 1 60 ? -19.453 -1.524 9.023 1 97.69 60 THR A C 1
ATOM 473 O O . THR A 1 60 ? -20.656 -1.67 9.234 1 97.69 60 THR A O 1
ATOM 476 N N . TYR A 1 61 ? -18.531 -1.972 9.867 1 98.12 61 TYR A N 1
ATOM 477 C CA . TYR A 1 61 ? -18.922 -2.623 11.117 1 98.12 61 TYR A CA 1
ATOM 478 C C . TYR A 1 61 ? -19.656 -1.656 12.039 1 98.12 61 TYR A C 1
ATOM 480 O O . TYR A 1 61 ? -20.688 -2.008 12.625 1 98.12 61 TYR A O 1
ATOM 488 N N . LEU A 1 62 ? -19.078 -0.426 12.211 1 98.56 62 LEU A N 1
ATOM 489 C CA . LEU A 1 62 ? -19.719 0.565 13.07 1 98.56 62 LEU A CA 1
ATOM 490 C C . LEU A 1 62 ? -21.141 0.86 12.602 1 98.56 62 LEU A C 1
ATOM 492 O O . LEU A 1 62 ? -22.062 0.965 13.414 1 98.56 62 LEU A O 1
ATOM 496 N N . LYS A 1 63 ? -21.297 1.032 11.305 1 97.44 63 LYS A N 1
ATOM 497 C CA . LYS A 1 63 ? -22.625 1.277 10.766 1 97.44 63 LYS A CA 1
ATOM 498 C C . LYS A 1 63 ? -23.562 0.1 11.039 1 97.44 63 LYS A C 1
ATOM 500 O O . LYS A 1 63 ? -24.734 0.292 11.336 1 97.44 63 LYS A O 1
ATOM 505 N N . GLU A 1 64 ? -23.016 -1.09 10.938 1 96.81 64 GLU A N 1
ATOM 506 C CA . GLU A 1 64 ? -23.828 -2.283 11.164 1 96.81 64 GLU A CA 1
ATOM 507 C C . GLU A 1 64 ? -24.344 -2.34 12.594 1 96.81 64 GLU A C 1
ATOM 509 O O . GLU A 1 64 ? -25.531 -2.562 12.82 1 96.81 64 GLU A O 1
ATOM 514 N N . ILE A 1 65 ? -23.516 -2.146 13.57 1 97.62 65 ILE A N 1
ATOM 515 C CA . ILE A 1 65 ? -23.969 -2.281 14.953 1 97.62 65 ILE A CA 1
ATOM 516 C C . ILE A 1 65 ? -24.844 -1.091 15.328 1 97.62 65 ILE A C 1
ATOM 518 O O . ILE A 1 65 ? -25.719 -1.208 16.188 1 97.62 65 ILE A O 1
ATOM 522 N N . ALA A 1 66 ? -24.656 0.088 14.711 1 97.88 66 ALA A N 1
ATOM 523 C CA . ALA A 1 66 ? -25.531 1.235 14.938 1 97.88 66 ALA A CA 1
ATOM 524 C C . ALA A 1 66 ? -26.953 0.944 14.461 1 97.88 66 ALA A C 1
ATOM 526 O O . ALA A 1 66 ? -27.922 1.425 15.047 1 97.88 66 ALA A O 1
ATOM 527 N N . GLN A 1 67 ? -27.094 0.172 13.406 1 95.88 67 GLN A N 1
ATOM 528 C CA . GLN A 1 67 ? -28.391 -0.22 12.883 1 95.88 67 GLN A CA 1
ATOM 529 C C . GLN A 1 67 ? -29.047 -1.275 13.773 1 95.88 67 GLN A C 1
ATOM 531 O O . GLN A 1 67 ? -30.281 -1.317 13.891 1 95.88 67 GLN A O 1
ATOM 536 N N . GLN A 1 68 ? -28.25 -2.002 14.461 1 96.19 68 GLN A N 1
ATOM 537 C CA . GLN A 1 68 ? -28.75 -3.17 15.164 1 96.19 68 GLN A CA 1
ATOM 538 C C . GLN A 1 68 ? -29.094 -2.828 16.609 1 96.19 68 GLN A C 1
ATOM 540 O O . GLN A 1 68 ? -29.984 -3.441 17.203 1 96.19 68 GLN A O 1
ATOM 545 N N . ASN A 1 69 ? -28.344 -1.849 17.203 1 97.25 69 ASN A N 1
ATOM 546 C CA . ASN A 1 69 ? -28.375 -1.697 18.656 1 97.25 69 ASN A CA 1
ATOM 547 C C . ASN A 1 69 ? -28.781 -0.286 19.062 1 97.25 69 ASN A C 1
ATOM 549 O O . ASN A 1 69 ? -28.125 0.689 18.703 1 97.25 69 ASN A O 1
ATOM 553 N N . PRO A 1 70 ? -29.75 -0.091 19.922 1 96.88 70 PRO A N 1
ATOM 554 C CA . PRO A 1 70 ? -30.25 1.237 20.266 1 96.88 70 PRO A CA 1
ATOM 555 C C . PRO A 1 70 ? -29.281 2.02 21.156 1 96.88 70 PRO A C 1
ATOM 557 O O . PRO A 1 70 ? -29.469 3.219 21.375 1 96.88 70 PRO A O 1
ATOM 560 N N . ARG A 1 71 ? -28.203 1.402 21.641 1 98.19 71 ARG A N 1
ATOM 561 C CA . ARG A 1 71 ? -27.188 2.09 22.438 1 98.19 71 ARG A CA 1
ATOM 562 C C . ARG A 1 71 ? -26.219 2.852 21.547 1 98.19 71 ARG A C 1
ATOM 564 O O . ARG A 1 71 ? -25.453 3.691 22.016 1 98.19 71 ARG A O 1
ATOM 571 N N . VAL A 1 72 ? -26.219 2.535 20.234 1 98.56 72 VAL A N 1
ATOM 572 C CA . VAL A 1 72 ? -25.156 3.01 19.375 1 98.56 72 VAL A CA 1
ATOM 573 C C . VAL A 1 72 ? -25.734 3.902 18.281 1 98.56 72 VAL A C 1
ATOM 575 O O . VAL A 1 72 ? -26.75 3.557 17.656 1 98.56 72 VAL A O 1
ATOM 578 N N . SER A 1 73 ? -25.203 5.02 18.062 1 98.44 73 SER A N 1
ATOM 579 C CA . SER A 1 73 ? -25.422 5.871 16.891 1 98.44 73 SER A CA 1
ATOM 580 C C . SER A 1 73 ? -24.094 6.355 16.312 1 98.44 73 SER A C 1
ATOM 582 O O . SER A 1 73 ? -23.031 6.047 16.844 1 98.44 73 SER A O 1
ATOM 584 N N . ILE A 1 74 ? -24.109 7.047 15.109 1 97.88 74 ILE A N 1
ATOM 585 C CA . ILE A 1 74 ? -22.891 7.41 14.406 1 97.88 74 ILE A CA 1
ATOM 586 C C . ILE A 1 74 ? -22.828 8.922 14.219 1 97.88 74 ILE A C 1
ATOM 588 O O . ILE A 1 74 ? -23.859 9.562 13.938 1 97.88 74 ILE A O 1
ATOM 592 N N . GLU A 1 75 ? -21.625 9.453 14.43 1 95.69 75 GLU A N 1
ATOM 593 C CA . GLU A 1 75 ? -21.297 10.82 14.055 1 95.69 75 GLU A CA 1
ATOM 594 C C . GLU A 1 75 ? -20.328 10.852 12.875 1 95.69 75 GLU A C 1
ATOM 596 O O . GLU A 1 75 ? -19.344 10.094 12.844 1 95.69 75 GLU A O 1
ATOM 601 N N . ASN A 1 76 ? -20.703 11.68 11.906 1 93 76 ASN A N 1
ATOM 602 C CA . ASN A 1 76 ? -19.75 11.945 10.836 1 93 76 ASN A CA 1
ATOM 603 C C . ASN A 1 76 ? -18.672 12.938 11.289 1 93 76 ASN A C 1
ATOM 605 O O . ASN A 1 76 ? -18.953 14.133 11.43 1 93 76 ASN A O 1
ATOM 609 N N . THR A 1 77 ? -17.484 12.516 11.438 1 92.62 77 THR A N 1
ATOM 610 C CA . THR A 1 77 ? -16.406 13.297 12.023 1 92.62 77 THR A CA 1
ATOM 611 C C . THR A 1 77 ? -15.516 13.891 10.93 1 92.62 77 THR A C 1
ATOM 613 O O . THR A 1 77 ? -14.57 14.625 11.219 1 92.62 77 THR A O 1
ATOM 616 N N . GLY A 1 78 ? -15.797 13.562 9.734 1 93.44 78 GLY A N 1
ATOM 617 C CA . GLY A 1 78 ? -15.016 14.172 8.672 1 93.44 78 GLY A CA 1
ATOM 618 C C . GLY A 1 78 ? -14.719 13.219 7.527 1 93.44 78 GLY A C 1
ATOM 619 O O . GLY A 1 78 ? -15.211 12.086 7.504 1 93.44 78 GLY A O 1
ATOM 620 N N . GLN A 1 79 ? -13.969 13.719 6.52 1 95.5 79 GLN A N 1
ATOM 621 C CA . GLN A 1 79 ? -13.516 12.969 5.352 1 95.5 79 GLN A CA 1
ATOM 622 C C . GLN A 1 79 ? -12.047 13.266 5.043 1 95.5 79 GLN A C 1
ATOM 624 O O . GLN A 1 79 ? -11.617 14.414 5.105 1 95.5 79 GLN A O 1
ATOM 629 N N . SER A 1 80 ? -11.242 12.234 4.785 1 97.62 80 SER A N 1
ATOM 630 C CA . SER A 1 80 ? -9.812 12.406 4.531 1 97.62 80 SER A CA 1
ATOM 631 C C . SER A 1 80 ? -9.57 12.93 3.117 1 97.62 80 SER A C 1
ATOM 633 O O . SER A 1 80 ? -10.5 13.047 2.322 1 97.62 80 SER A O 1
ATOM 635 N N . HIS A 1 81 ? -8.289 13.227 2.818 1 97.44 81 HIS A N 1
ATOM 636 C CA . HIS A 1 81 ? -7.883 13.695 1.497 1 97.44 81 HIS A CA 1
ATOM 637 C C . HIS A 1 81 ? -8.164 12.641 0.431 1 97.44 81 HIS A C 1
ATOM 639 O O . HIS A 1 81 ? -8.406 12.977 -0.73 1 97.44 81 HIS A O 1
ATOM 645 N N . GLU A 1 82 ? -8.195 11.344 0.766 1 97.12 82 GLU A N 1
ATOM 646 C CA . GLU A 1 82 ? -8.445 10.273 -0.198 1 97.12 82 GLU A CA 1
ATOM 647 C C . GLU A 1 82 ? -9.914 9.844 -0.186 1 97.12 82 GLU A C 1
ATOM 649 O O . GLU A 1 82 ? -10.242 8.734 -0.592 1 97.12 82 GLU A O 1
ATOM 654 N N . ALA A 1 83 ? -10.758 10.656 0.434 1 95.5 83 ALA A N 1
ATOM 655 C CA . ALA A 1 83 ? -12.211 10.516 0.453 1 95.5 83 ALA A CA 1
ATOM 656 C C . ALA A 1 83 ? -12.633 9.32 1.294 1 95.5 83 ALA A C 1
ATOM 658 O O . ALA A 1 83 ? -13.578 8.609 0.939 1 95.5 83 ALA A O 1
ATOM 659 N N . ARG A 1 84 ? -11.953 9.055 2.316 1 97.06 84 ARG A N 1
ATOM 660 C CA . ARG A 1 84 ? -12.391 8.078 3.307 1 97.06 84 ARG A CA 1
ATOM 661 C C . ARG A 1 84 ? -13.172 8.75 4.43 1 97.06 84 ARG A C 1
ATOM 663 O O . ARG A 1 84 ? -12.672 9.672 5.078 1 97.06 84 ARG A O 1
ATOM 670 N N . GLN A 1 85 ? -14.336 8.32 4.668 1 96.12 85 GLN A N 1
ATOM 671 C CA . GLN A 1 85 ? -15.164 8.883 5.727 1 96.12 85 GLN A CA 1
ATOM 672 C C . GLN A 1 85 ? -14.641 8.492 7.105 1 96.12 85 GLN A C 1
ATOM 674 O O . GLN A 1 85 ? -14.258 7.34 7.324 1 96.12 85 GLN A O 1
ATOM 679 N N . GLN A 1 86 ? -14.531 9.422 7.961 1 97.25 86 GLN A N 1
ATOM 680 C CA . GLN A 1 86 ? -14.18 9.148 9.352 1 97.25 86 GLN A CA 1
ATOM 681 C C . GLN A 1 86 ? -15.414 9.195 10.25 1 97.25 86 GLN A C 1
ATOM 683 O O . GLN A 1 86 ? -16.109 10.211 10.305 1 97.25 86 GLN A O 1
ATOM 688 N N . LEU A 1 87 ? -15.633 8.078 10.914 1 98 87 LEU A N 1
ATOM 689 C CA . LEU A 1 87 ? -16.812 7.949 11.75 1 98 87 LEU A CA 1
ATOM 690 C C . LEU A 1 87 ? -16.438 7.836 13.227 1 98 87 LEU A C 1
ATOM 692 O O . LEU A 1 87 ? -15.359 7.324 13.555 1 98 87 LEU A O 1
ATOM 696 N N . THR A 1 88 ? -17.281 8.375 14.055 1 98.69 88 THR A N 1
ATOM 697 C CA . THR A 1 88 ? -17.219 8.195 15.5 1 98.69 88 THR A CA 1
ATOM 698 C C . THR A 1 88 ? -18.5 7.527 16.016 1 98.69 88 THR A C 1
ATOM 700 O O . THR A 1 88 ? -19.609 7.965 15.695 1 98.69 88 THR A O 1
ATOM 703 N N . ALA A 1 89 ? -18.359 6.445 16.75 1 98.81 89 ALA A N 1
ATOM 704 C CA . ALA A 1 89 ? -19.5 5.828 17.422 1 98.81 89 ALA A CA 1
ATOM 705 C C . ALA A 1 89 ? -19.891 6.602 18.672 1 98.81 89 ALA A C 1
ATOM 707 O O . ALA A 1 89 ? -19.031 6.988 19.469 1 98.81 89 ALA A O 1
ATOM 708 N N . VAL A 1 90 ? -21.141 6.934 18.781 1 98.88 90 VAL A N 1
ATOM 709 C CA . VAL A 1 90 ? -21.703 7.5 20 1 98.88 90 VAL A CA 1
ATOM 710 C C . VAL A 1 90 ? -22.453 6.414 20.781 1 98.88 90 VAL A C 1
ATOM 712 O O . VAL A 1 90 ? -23.5 5.926 20.328 1 98.88 90 VAL A O 1
ATOM 715 N N . ILE A 1 91 ? -21.938 6.043 21.922 1 98.88 91 ILE A N 1
ATOM 716 C CA . ILE A 1 91 ? -22.484 4.91 22.656 1 98.88 91 ILE A CA 1
ATOM 717 C C . ILE A 1 91 ? -22.938 5.363 24.047 1 98.88 91 ILE A C 1
ATOM 719 O O . ILE A 1 91 ? -22.141 5.914 24.812 1 98.88 91 ILE A O 1
ATOM 723 N N . THR A 1 92 ? -24.188 5.191 24.375 1 98.69 92 THR A N 1
ATOM 724 C CA . THR A 1 92 ? -24.812 5.562 25.656 1 98.69 92 THR A CA 1
ATOM 725 C C . THR A 1 92 ? -26.109 4.785 25.875 1 98.69 92 THR A C 1
ATOM 727 O O . THR A 1 92 ? -26.438 3.881 25.094 1 98.69 92 THR A O 1
ATOM 730 N N . SER A 1 93 ? -26.812 5.027 27.031 1 97.62 93 SER A N 1
ATOM 731 C CA . SER A 1 93 ? -28.078 4.355 27.281 1 97.62 93 SER A CA 1
ATOM 732 C C . SER A 1 93 ? -29.125 4.742 26.25 1 97.62 93 SER A C 1
ATOM 734 O O . SER A 1 93 ? -29.062 5.82 25.656 1 97.62 93 SER A O 1
ATOM 736 N N . PRO A 1 94 ? -30.109 3.865 26 1 96.69 94 PRO A N 1
ATOM 737 C CA . PRO A 1 94 ? -31.188 4.223 25.094 1 96.69 94 PRO A CA 1
ATOM 738 C C . PRO A 1 94 ? -31.891 5.52 25.484 1 96.69 94 PRO A C 1
ATOM 740 O O . PRO A 1 94 ? -32.312 6.289 24.609 1 96.69 94 PRO A O 1
ATOM 743 N N . GLU A 1 95 ? -32.031 5.746 26.719 1 96.69 95 GLU A N 1
ATOM 744 C CA . GLU A 1 95 ? -32.625 6.98 27.203 1 96.69 95 GLU A CA 1
ATOM 745 C C . GLU A 1 95 ? -31.828 8.203 26.766 1 96.69 95 GLU A C 1
ATOM 747 O O . GLU A 1 95 ? -32.375 9.195 26.297 1 96.69 95 GLU A O 1
ATOM 752 N N . ASN A 1 96 ? -30.531 8.148 27.016 1 97.81 96 ASN A N 1
ATOM 753 C CA . ASN A 1 96 ? -29.656 9.234 26.594 1 97.81 96 ASN A CA 1
ATOM 754 C C . ASN A 1 96 ? -29.672 9.398 25.078 1 97.81 96 ASN A C 1
ATOM 756 O O . ASN A 1 96 ? -29.609 10.523 24.578 1 97.81 96 ASN A O 1
ATOM 760 N N . GLN A 1 97 ? -29.719 8.289 24.375 1 97.69 97 GLN A N 1
ATOM 761 C CA . GLN A 1 97 ? -29.766 8.336 22.906 1 97.69 97 GLN A CA 1
ATOM 762 C C . GLN A 1 97 ? -30.953 9.164 22.438 1 97.69 97 GLN A C 1
ATOM 764 O O . GLN A 1 97 ? -30.828 9.953 21.5 1 97.69 97 GLN A O 1
ATOM 769 N N . ALA A 1 98 ? -31.969 9.016 23.047 1 96.44 98 ALA A N 1
ATOM 770 C CA . ALA A 1 98 ? -33.219 9.703 22.672 1 96.44 98 ALA A CA 1
ATOM 771 C C . ALA A 1 98 ? -33.094 11.203 22.969 1 96.44 98 ALA A C 1
ATOM 773 O O . ALA A 1 98 ? -33.844 12 22.406 1 96.44 98 ALA A O 1
ATOM 774 N N . LYS A 1 99 ? -32.188 11.578 23.812 1 96.81 99 LYS A N 1
ATOM 775 C CA . LYS A 1 99 ? -32.062 12.969 24.234 1 96.81 99 LYS A CA 1
ATOM 776 C C . LYS A 1 99 ? -30.75 13.578 23.781 1 96.81 99 LYS A C 1
ATOM 778 O O . LYS A 1 99 ? -30.234 14.508 24.406 1 96.81 99 LYS A O 1
ATOM 783 N N . LEU A 1 100 ? -30.141 13.07 22.828 1 97.56 100 LEU A N 1
ATOM 784 C CA . LEU A 1 100 ? -28.812 13.523 22.406 1 97.56 100 LEU A CA 1
ATOM 785 C C . LEU A 1 100 ? -28.844 15 22.031 1 97.56 100 LEU A C 1
ATOM 787 O O . LEU A 1 100 ? -27.891 15.734 22.328 1 97.56 100 LEU A O 1
ATOM 791 N N . ASP A 1 101 ? -29.891 15.438 21.375 1 96.38 101 ASP A N 1
ATOM 792 C CA . ASP A 1 101 ? -29.969 16.844 20.969 1 96.38 101 ASP A CA 1
ATOM 793 C C . ASP A 1 101 ? -29.984 17.766 22.188 1 96.38 101 ASP A C 1
ATOM 795 O O . ASP A 1 101 ? -29.359 18.812 22.188 1 96.38 101 ASP A O 1
ATOM 799 N N . GLU A 1 102 ? -30.703 17.344 23.156 1 96 102 GLU A N 1
ATOM 800 C CA . GLU A 1 102 ? -30.75 18.109 24.391 1 96 102 GLU A CA 1
ATOM 801 C C . GLU A 1 102 ? -29.391 18.109 25.094 1 96 102 GLU A C 1
ATOM 803 O O . GLU A 1 102 ? -28.953 19.156 25.594 1 96 102 GLU A O 1
ATOM 808 N N . ILE A 1 103 ? -28.797 16.984 25.141 1 96.94 103 ILE A N 1
ATOM 809 C CA . ILE A 1 103 ? -27.484 16.859 25.75 1 96.94 103 ILE A CA 1
ATOM 810 C C . ILE A 1 103 ? -26.484 17.766 25.047 1 96.94 103 ILE A C 1
ATOM 812 O O . ILE A 1 103 ? -25.719 18.484 25.688 1 96.94 103 ILE A O 1
ATOM 816 N N . LEU A 1 104 ? -26.516 17.812 23.75 1 96.62 104 LEU A N 1
ATOM 817 C CA . LEU A 1 104 ? -25.609 18.625 22.938 1 96.62 104 LEU A CA 1
ATOM 818 C C . LEU A 1 104 ? -25.859 20.125 23.172 1 96.62 104 LEU A C 1
ATOM 820 O O . LEU A 1 104 ? -24.922 20.906 23.234 1 96.62 104 LEU A O 1
ATOM 824 N N . ALA A 1 105 ? -27.094 20.484 23.266 1 94.44 105 ALA A N 1
ATOM 825 C CA . ALA A 1 105 ? -27.438 21.875 23.531 1 94.44 105 ALA A CA 1
ATOM 826 C C . ALA A 1 105 ? -26.875 22.328 24.875 1 94.44 105 ALA A C 1
ATOM 828 O O . ALA A 1 105 ? -26.391 23.453 25 1 94.44 105 ALA A O 1
ATOM 829 N N . GLU A 1 106 ? -26.984 21.484 25.797 1 93.56 106 GLU A N 1
ATOM 830 C CA . GLU A 1 106 ? -26.422 21.797 27.109 1 93.56 106 GLU A CA 1
ATOM 831 C C . GLU A 1 106 ? -24.906 21.922 27.047 1 93.56 106 GLU A C 1
ATOM 833 O O . GLU A 1 106 ? -24.344 22.828 27.672 1 93.56 106 GLU A O 1
ATOM 838 N N . ARG A 1 107 ? -24.312 21.047 26.359 1 94.62 107 ARG A N 1
ATOM 839 C CA . ARG A 1 107 ? -22.859 21.078 26.25 1 94.62 107 ARG A CA 1
ATOM 840 C C . ARG A 1 107 ? -22.375 22.375 25.609 1 94.62 107 ARG A C 1
ATOM 842 O O . ARG A 1 107 ? -21.297 22.875 25.953 1 94.62 107 ARG A O 1
ATOM 849 N N . GLN A 1 108 ? -23.109 22.953 24.734 1 90.88 108 GLN A N 1
ATOM 850 C CA . GLN A 1 108 ? -22.734 24.188 24.031 1 90.88 108 GLN A CA 1
ATOM 851 C C . GLN A 1 108 ? -22.734 25.391 24.969 1 90.88 108 GLN A C 1
ATOM 853 O O . GLN A 1 108 ? -22.125 26.406 24.672 1 90.88 108 GLN A O 1
ATOM 858 N N . GLN A 1 109 ? -23.359 25.203 26.125 1 90.62 109 GLN A N 1
ATOM 859 C CA . GLN A 1 109 ? -23.484 26.312 27.062 1 90.62 109 GLN A CA 1
ATOM 860 C C . GLN A 1 109 ? -22.391 26.266 28.125 1 90.62 109 GLN A C 1
ATOM 862 O O . GLN A 1 109 ? -22.156 27.25 28.828 1 90.62 109 GLN A O 1
ATOM 867 N N . ILE A 1 110 ? -21.703 25.25 28.109 1 90.19 110 ILE A N 1
ATOM 868 C CA . ILE A 1 110 ? -20.734 25.031 29.188 1 90.19 110 ILE A CA 1
ATOM 869 C C . ILE A 1 110 ? -19.672 26.125 29.172 1 90.19 110 ILE A C 1
ATOM 871 O O . ILE A 1 110 ? -19.234 26.594 30.219 1 90.19 110 ILE A O 1
ATOM 875 N N . LYS A 1 111 ? -19.25 26.578 28.016 1 90.5 111 LYS A N 1
ATOM 876 C CA . LYS A 1 111 ? -18.219 27.609 27.891 1 90.5 111 LYS A CA 1
ATOM 877 C C . LYS A 1 111 ? -18.734 28.953 28.406 1 90.5 111 LYS A C 1
ATOM 879 O O . LYS A 1 111 ? -17.938 29.859 28.688 1 90.5 111 LYS A O 1
ATOM 884 N N . TYR A 1 112 ? -20.062 28.984 28.547 1 86.5 112 TYR A N 1
ATOM 885 C CA . TYR A 1 112 ? -20.703 30.234 28.953 1 86.5 112 TYR A CA 1
ATOM 886 C C . TYR A 1 112 ? -21.406 30.062 30.297 1 86.5 112 TYR A C 1
ATOM 888 O O . TYR A 1 112 ? -22.5 30.594 30.5 1 86.5 112 TYR A O 1
ATOM 896 N N . LEU A 1 113 ? -20.875 29.25 31.109 1 79.44 113 LEU A N 1
ATOM 897 C CA . LEU A 1 113 ? -21.25 29.047 32.5 1 79.44 113 LEU A CA 1
ATOM 898 C C . LEU A 1 113 ? -22.578 28.297 32.594 1 79.44 113 LEU A C 1
ATOM 900 O O . LEU A 1 113 ? -23.312 28.469 33.594 1 79.44 113 LEU A O 1
ATOM 904 N N . GLY A 1 114 ? -22.781 27.609 31.609 1 80 114 GLY A N 1
ATOM 905 C CA . GLY A 1 114 ? -23.938 26.719 31.719 1 80 114 GLY A CA 1
ATOM 906 C C . GLY A 1 114 ? -23.766 25.672 32.812 1 80 114 GLY A C 1
ATOM 907 O O . GLY A 1 114 ? -22.641 25.344 33.188 1 80 114 GLY A O 1
ATOM 908 N N . LYS A 1 115 ? -24.859 25.156 33.312 1 80.69 115 LYS A N 1
ATOM 909 C CA . LYS A 1 115 ? -24.844 24.141 34.344 1 80.69 115 LYS A CA 1
ATOM 910 C C . LYS A 1 115 ? -24.359 22.797 33.812 1 80.69 115 LYS A C 1
ATOM 912 O O . LYS A 1 115 ? -24.688 22.422 32.688 1 80.69 115 LYS A O 1
ATOM 917 N N . GLN A 1 116 ? -23.594 22.125 34.719 1 81.06 116 GLN A N 1
ATOM 918 C CA . GLN A 1 116 ? -23.109 20.797 34.406 1 81.06 116 GLN A CA 1
ATOM 919 C C . GLN A 1 116 ? -24.094 19.719 34.875 1 81.06 116 GLN A C 1
ATOM 921 O O . GLN A 1 116 ? -24.031 19.25 36 1 81.06 116 GLN A O 1
ATOM 926 N N . GLY A 1 117 ? -25.188 19.578 34.281 1 80.5 117 GLY A N 1
ATOM 927 C CA . GLY A 1 117 ? -26.172 18.656 34.781 1 80.5 117 GLY A CA 1
ATOM 928 C C . GLY A 1 117 ? -26.375 17.438 33.906 1 80.5 117 GLY A C 1
ATOM 929 O O . GLY A 1 117 ? -26.922 16.422 34.344 1 80.5 117 GLY A O 1
ATOM 930 N N . GLY A 1 118 ? -25.828 17.422 32.844 1 90.88 118 GLY A N 1
ATOM 931 C CA . GLY A 1 118 ? -26 16.297 31.922 1 90.88 118 GLY A CA 1
ATOM 932 C C . GLY A 1 118 ? -24.938 15.227 32.094 1 90.88 118 GLY A C 1
ATOM 933 O O . GLY A 1 118 ? -24.203 15.219 33.062 1 90.88 118 GLY A O 1
ATOM 934 N N . PRO A 1 119 ? -24.969 14.188 31.188 1 96.94 119 PRO A N 1
ATOM 935 C CA . PRO A 1 119 ? -24 13.086 31.266 1 96.94 119 PRO A CA 1
ATOM 936 C C . PRO A 1 119 ? -22.562 13.547 31.031 1 96.94 119 PRO A C 1
ATOM 938 O O . PRO A 1 119 ? -22.328 14.57 30.375 1 96.94 119 PRO A O 1
ATOM 941 N N . LEU A 1 120 ? -21.641 12.812 31.688 1 98 120 LEU A N 1
ATOM 942 C CA . LEU A 1 120 ? -20.234 12.992 31.375 1 98 120 LEU A CA 1
ATOM 943 C C . LEU A 1 120 ? -19.953 12.648 29.922 1 98 120 LEU A C 1
ATOM 945 O O . LEU A 1 120 ? -20.469 11.672 29.391 1 98 120 LEU A O 1
ATOM 949 N N . ILE A 1 121 ? -19.156 13.469 29.203 1 98.62 121 ILE A N 1
ATOM 950 C CA . ILE A 1 121 ? -18.734 13.18 27.828 1 98.62 121 ILE A CA 1
ATOM 951 C C . ILE A 1 121 ? -17.312 12.641 27.828 1 98.62 121 ILE A C 1
ATOM 953 O O . ILE A 1 121 ? -16.375 13.344 28.234 1 98.62 121 ILE A O 1
ATOM 957 N N . ILE A 1 122 ? -17.109 11.383 27.391 1 98.88 122 ILE A N 1
ATOM 958 C CA . ILE A 1 122 ? -15.812 10.727 27.312 1 98.88 122 ILE A CA 1
ATOM 959 C C . ILE A 1 122 ? -15.484 10.414 25.859 1 98.88 122 ILE A C 1
ATOM 961 O O . ILE A 1 122 ? -16.25 9.734 25.172 1 98.88 122 ILE A O 1
ATOM 965 N N . TRP A 1 123 ? -14.375 10.953 25.344 1 98.88 123 TRP A N 1
ATOM 966 C CA . TRP A 1 123 ? -13.969 10.672 23.969 1 98.88 123 TRP A CA 1
ATOM 967 C C . TRP A 1 123 ? -12.695 9.828 23.953 1 98.88 123 TRP A C 1
ATOM 969 O O . TRP A 1 123 ? -11.656 10.242 24.469 1 98.88 123 TRP A O 1
ATOM 979 N N . LEU A 1 124 ? -12.75 8.641 23.406 1 98.94 124 LEU A N 1
ATOM 980 C CA . LEU A 1 124 ? -11.602 7.773 23.172 1 98.94 124 LEU A CA 1
ATOM 981 C C . LEU A 1 124 ? -11.227 7.77 21.688 1 98.94 124 LEU A C 1
ATOM 983 O O . LEU A 1 124 ? -12.016 7.34 20.844 1 98.94 124 LEU A O 1
ATOM 987 N N . ALA A 1 125 ? -10.047 8.289 21.375 1 98.69 125 ALA A N 1
ATOM 988 C CA . ALA A 1 125 ? -9.594 8.453 20 1 98.69 125 ALA A CA 1
ATOM 989 C C . ALA A 1 125 ? -8.367 7.598 19.703 1 98.69 125 ALA A C 1
ATOM 991 O O . ALA A 1 125 ? -7.453 7.52 20.531 1 98.69 125 ALA A O 1
ATOM 992 N N . TYR A 1 126 ? -8.391 6.93 18.562 1 98.69 126 TYR A N 1
ATOM 993 C CA . TYR A 1 126 ? -7.375 5.922 18.312 1 98.69 126 TYR A CA 1
ATOM 994 C C . TYR A 1 126 ? -6.676 6.18 16.969 1 98.69 126 TYR A C 1
ATOM 996 O O . TYR A 1 126 ? -7.23 6.844 16.094 1 98.69 126 TYR A O 1
ATOM 1004 N N . SER A 1 127 ? -5.465 5.742 16.828 1 98.38 127 SER A N 1
ATOM 1005 C CA . SER A 1 127 ? -4.695 5.527 15.602 1 98.38 127 SER A CA 1
ATOM 1006 C C . SER A 1 127 ? -4.59 6.812 14.789 1 98.38 127 SER A C 1
ATOM 1008 O O . SER A 1 127 ? -4.867 6.816 13.586 1 98.38 127 SER A O 1
ATOM 1010 N N . ILE A 1 128 ? -4.168 7.883 15.367 1 98.56 128 ILE A N 1
ATOM 1011 C CA . ILE A 1 128 ? -3.896 9.109 14.633 1 98.56 128 ILE A CA 1
ATOM 1012 C C . ILE A 1 128 ? -2.648 8.93 13.766 1 98.56 128 ILE A C 1
ATOM 1014 O O . ILE A 1 128 ? -2.527 9.539 12.703 1 98.56 128 ILE A O 1
ATOM 1018 N N . HIS A 1 129 ? -1.67 8.242 14.352 1 98.56 129 HIS A N 1
ATOM 1019 C CA . HIS A 1 129 ? -0.682 7.609 13.484 1 98.56 129 HIS A CA 1
ATOM 1020 C C . HIS A 1 129 ? -1.219 6.309 12.898 1 98.56 129 HIS A C 1
ATOM 1022 O O . HIS A 1 129 ? -1.431 5.336 13.625 1 98.56 129 HIS A O 1
ATOM 1028 N N . GLY A 1 130 ? -1.401 6.289 11.586 1 98.12 130 GLY A N 1
ATOM 1029 C CA . GLY A 1 130 ? -2.113 5.203 10.93 1 98.12 130 GLY A CA 1
ATOM 1030 C C . GLY A 1 130 ? -1.461 3.848 11.141 1 98.12 130 GLY A C 1
ATOM 1031 O O . GLY A 1 130 ? -2.143 2.82 11.156 1 98.12 130 GLY A O 1
ATOM 1032 N N . ASP A 1 131 ? -0.106 3.83 11.344 1 98.25 131 ASP A N 1
ATOM 1033 C CA . ASP A 1 131 ? 0.604 2.564 11.5 1 98.25 131 ASP A CA 1
ATOM 1034 C C . ASP A 1 131 ? 0.646 2.133 12.961 1 98.25 131 ASP A C 1
ATOM 1036 O O . ASP A 1 131 ? 1.347 1.182 13.312 1 98.25 131 ASP A O 1
ATOM 1040 N N . GLU A 1 132 ? -0.008 2.842 13.891 1 98.25 132 GLU A N 1
ATOM 1041 C CA . GLU A 1 132 ? -0.254 2.441 15.266 1 98.25 132 GLU A CA 1
ATOM 1042 C C . GLU A 1 132 ? -1.639 1.818 15.422 1 98.25 132 GLU A C 1
ATOM 1044 O O . GLU A 1 132 ? -2.523 2.408 16.047 1 98.25 132 GLU A O 1
ATOM 1049 N N . ILE A 1 133 ? -1.76 0.661 14.984 1 97.62 133 ILE A N 1
ATOM 1050 C CA . ILE A 1 133 ? -3.027 0.163 14.469 1 97.62 133 ILE A CA 1
ATOM 1051 C C . ILE A 1 133 ? -3.773 -0.595 15.562 1 97.62 133 ILE A C 1
ATOM 1053 O O . ILE A 1 133 ? -4.984 -0.813 15.469 1 97.62 133 ILE A O 1
ATOM 1057 N N . SER A 1 134 ? -3.115 -1.118 16.688 1 98.44 134 SER A N 1
ATOM 1058 C CA . SER A 1 134 ? -3.791 -1.934 17.688 1 98.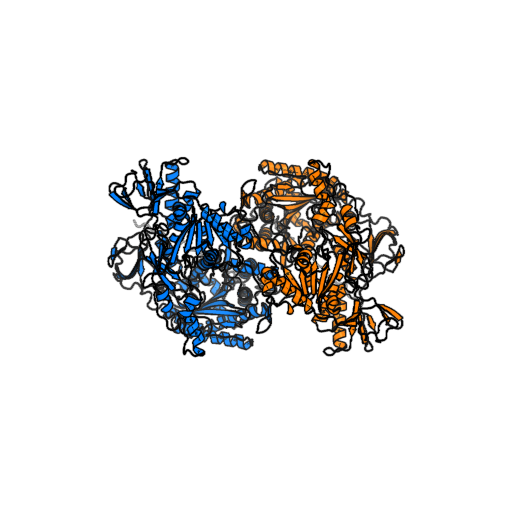44 134 SER A CA 1
ATOM 1059 C C . SER A 1 134 ? -4.969 -1.188 18.312 1 98.44 134 SER A C 1
ATOM 1061 O O . SER A 1 134 ? -5.973 -1.8 18.688 1 98.44 134 SER A O 1
ATOM 1063 N N . GLY A 1 135 ? -4.84 0.143 18.391 1 98.62 135 GLY A N 1
ATOM 1064 C CA . GLY A 1 135 ? -5.926 0.955 18.922 1 98.62 135 GLY A CA 1
ATOM 1065 C C . GLY A 1 135 ? -7.207 0.826 18.109 1 98.62 135 GLY A C 1
ATOM 1066 O O . GLY A 1 135 ? -8.297 0.773 18.688 1 98.62 135 GLY A O 1
ATOM 1067 N N . ALA A 1 136 ? -7.125 0.797 16.797 1 98.69 136 ALA A N 1
ATOM 1068 C CA . ALA A 1 136 ? -8.305 0.654 15.938 1 98.69 136 ALA A CA 1
ATOM 1069 C C . ALA A 1 136 ? -9.016 -0.668 16.203 1 98.69 136 ALA A C 1
ATOM 1071 O O . ALA A 1 136 ? -10.25 -0.727 16.203 1 98.69 136 ALA A O 1
ATOM 1072 N N . HIS A 1 137 ? -8.273 -1.744 16.406 1 98.69 137 HIS A N 1
ATOM 1073 C CA . HIS A 1 137 ? -8.852 -3.041 16.734 1 98.69 137 HIS A CA 1
ATOM 1074 C C . HIS A 1 137 ? -9.562 -2.996 18.094 1 98.69 137 HIS A C 1
ATOM 1076 O O . HIS A 1 137 ? -10.68 -3.508 18.219 1 98.69 137 HIS A O 1
ATOM 1082 N N . SER A 1 138 ? -8.891 -2.389 19.062 1 98.81 138 SER A N 1
ATOM 1083 C CA . SER A 1 138 ? -9.461 -2.27 20.391 1 98.81 138 SER A CA 1
ATOM 1084 C C . SER A 1 138 ? -10.758 -1.473 20.359 1 98.81 138 SER A C 1
ATOM 1086 O O . SER A 1 138 ? -11.688 -1.757 21.125 1 98.81 138 SER A O 1
ATOM 1088 N N . ALA A 1 139 ? -10.781 -0.451 19.562 1 98.81 139 ALA A N 1
ATOM 1089 C CA . ALA A 1 139 ? -11.969 0.386 19.438 1 98.81 139 ALA A CA 1
ATOM 1090 C C . ALA A 1 139 ? -13.172 -0.437 18.984 1 98.81 139 ALA A C 1
ATOM 1092 O O . ALA A 1 139 ? -14.281 -0.248 19.484 1 98.81 139 ALA A O 1
ATOM 1093 N N . ILE A 1 140 ? -12.961 -1.3 18.047 1 98.56 140 ILE A N 1
ATOM 1094 C CA . ILE A 1 140 ? -14.023 -2.154 17.531 1 98.56 140 ILE A CA 1
ATOM 1095 C C . ILE A 1 140 ? -14.477 -3.135 18.609 1 98.56 140 ILE A C 1
ATOM 1097 O O . ILE A 1 140 ? -15.672 -3.332 18.812 1 98.56 140 ILE A O 1
ATOM 1101 N N . LYS A 1 141 ? -13.531 -3.73 19.266 1 98.5 141 LYS A N 1
ATOM 1102 C CA . LYS A 1 141 ? -13.82 -4.637 20.375 1 98.5 141 LYS A CA 1
ATOM 1103 C C . LYS A 1 141 ? -14.617 -3.932 21.469 1 98.5 141 LYS A C 1
ATOM 1105 O O . LYS A 1 141 ? -15.625 -4.461 21.953 1 98.5 141 LYS A O 1
ATOM 1110 N N . LEU A 1 142 ? -14.172 -2.77 21.859 1 98.88 142 LEU A N 1
ATOM 1111 C CA . LEU A 1 142 ? -14.812 -1.98 22.906 1 98.88 142 LEU A CA 1
ATOM 1112 C C . LEU A 1 142 ? -16.219 -1.575 22.5 1 98.88 142 LEU A C 1
ATOM 1114 O O . LEU A 1 142 ? -17.141 -1.604 23.328 1 98.88 142 LEU A O 1
ATOM 1118 N N . SER A 1 143 ? -16.406 -1.146 21.25 1 98.81 143 SER A N 1
ATOM 1119 C CA . SER A 1 143 ? -17.719 -0.732 20.766 1 98.81 143 SER A CA 1
ATOM 1120 C C . SER A 1 143 ? -18.734 -1.86 20.906 1 98.81 143 SER A C 1
ATOM 1122 O O . SER A 1 143 ? -19.875 -1.635 21.344 1 98.81 143 SER A O 1
ATOM 1124 N N . HIS A 1 144 ? -18.359 -3.061 20.516 1 98.56 144 HIS A N 1
ATOM 1125 C CA . HIS A 1 144 ? -19.25 -4.207 20.656 1 98.56 144 HIS A CA 1
ATOM 1126 C C . HIS A 1 144 ? -19.578 -4.484 22.125 1 98.56 144 HIS A C 1
ATOM 1128 O O . HIS A 1 144 ? -20.719 -4.746 22.469 1 98.56 144 HIS A O 1
ATOM 1134 N N . MET A 1 145 ? -18.578 -4.434 22.969 1 98.25 145 MET A N 1
ATOM 1135 C CA . MET A 1 145 ? -18.75 -4.719 24.391 1 98.25 145 MET A CA 1
ATOM 1136 C C . MET A 1 145 ? -19.703 -3.713 25.031 1 98.25 145 MET A C 1
ATOM 1138 O O . MET A 1 145 ? -20.625 -4.098 25.75 1 98.25 145 MET A O 1
ATOM 1142 N N . LEU A 1 146 ? -19.531 -2.439 24.781 1 98.62 146 LEU A N 1
ATOM 1143 C CA . LEU A 1 146 ? -20.391 -1.406 25.344 1 98.62 146 LEU A CA 1
ATOM 1144 C C . LEU A 1 146 ? -21.812 -1.528 24.828 1 98.62 146 LEU A C 1
ATOM 1146 O O . LEU A 1 146 ? -22.781 -1.25 25.547 1 98.62 146 LEU A O 1
ATOM 1150 N N . ALA A 1 147 ? -21.938 -1.912 23.578 1 98 147 ALA A N 1
ATOM 1151 C CA . ALA A 1 147 ? -23.266 -2.07 22.969 1 98 147 ALA A CA 1
ATOM 1152 C C . ALA A 1 147 ? -24.016 -3.236 23.594 1 98 147 ALA A C 1
ATOM 1154 O O . ALA A 1 147 ? -25.234 -3.184 23.75 1 98 147 ALA A O 1
ATOM 1155 N N . THR A 1 148 ? -23.312 -4.289 24.109 1 97.06 148 THR A N 1
ATOM 1156 C CA . THR A 1 148 ? -24 -5.547 24.375 1 97.06 148 THR A CA 1
ATOM 1157 C C . THR A 1 148 ? -23.922 -5.902 25.859 1 97.06 148 THR A C 1
ATOM 1159 O O . THR A 1 148 ? -24.75 -6.672 26.359 1 97.06 148 THR A O 1
ATOM 1162 N N . SER A 1 149 ? -22.969 -5.371 26.578 1 96.75 149 SER A N 1
ATOM 1163 C CA . SER A 1 149 ? -22.734 -5.809 27.953 1 96.75 149 SER A CA 1
ATOM 1164 C C . SER A 1 149 ? -23.844 -5.324 28.875 1 96.75 149 SER A C 1
ATOM 1166 O O . SER A 1 149 ? -24.297 -4.184 28.766 1 96.75 149 SER A O 1
ATOM 1168 N N . GLU A 1 150 ? -24.203 -6.223 29.859 1 95.12 150 GLU A N 1
ATOM 1169 C CA . GLU A 1 150 ? -25.188 -5.871 30.859 1 95.12 150 GLU A CA 1
ATOM 1170 C C . GLU A 1 150 ? -24.578 -5.859 32.25 1 95.12 150 GLU A C 1
ATOM 1172 O O . GLU A 1 150 ? -25.297 -5.84 33.25 1 95.12 150 GLU A O 1
ATOM 1177 N N . GLU A 1 151 ? -23.281 -5.863 32.188 1 96.25 151 GLU A N 1
ATOM 1178 C CA . GLU A 1 151 ? -22.625 -5.734 33.469 1 96.25 151 GLU A CA 1
ATOM 1179 C C . GLU A 1 151 ? -23.047 -4.449 34.188 1 96.25 151 GLU A C 1
ATOM 1181 O O . GLU A 1 151 ? -23.234 -3.414 33.562 1 96.25 151 GLU A O 1
ATOM 1186 N N . LYS A 1 152 ? -23.094 -4.48 35.5 1 96.81 152 LYS A N 1
ATOM 1187 C CA . LYS A 1 152 ? -23.609 -3.367 36.281 1 96.81 152 LYS A CA 1
ATOM 1188 C C . LYS A 1 152 ? -22.812 -2.094 36.031 1 96.81 152 LYS A C 1
ATOM 1190 O O . LYS A 1 152 ? -23.375 -1.008 35.938 1 96.81 152 LYS A O 1
ATOM 1195 N N . TRP A 1 153 ? -21.516 -2.227 36.031 1 96.94 153 TRP A N 1
ATOM 1196 C CA . TRP A 1 153 ? -20.703 -1.027 35.875 1 96.94 153 TRP A CA 1
ATOM 1197 C C . TRP A 1 153 ? -20.906 -0.409 34.469 1 96.94 153 TRP A C 1
ATOM 1199 O O . TRP A 1 153 ? -20.859 0.814 34.344 1 96.94 153 TRP A O 1
ATOM 1209 N N . VAL A 1 154 ? -21.203 -1.225 33.469 1 98.06 154 VAL A N 1
ATOM 1210 C CA . VAL A 1 154 ? -21.406 -0.729 32.094 1 98.06 154 VAL A CA 1
ATOM 1211 C C . VAL A 1 154 ? -22.75 0.001 32.031 1 98.06 154 VAL A C 1
ATOM 1213 O O . VAL A 1 154 ? -22.844 1.078 31.438 1 98.06 154 VAL A O 1
ATOM 1216 N N . VAL A 1 155 ? -23.75 -0.605 32.625 1 96.94 155 VAL A N 1
ATOM 1217 C CA . VAL A 1 155 ? -25.078 0.021 32.625 1 96.94 155 VAL A CA 1
ATOM 1218 C C . VAL A 1 155 ? -25 1.366 33.344 1 96.94 155 VAL A C 1
ATOM 1220 O O . VAL A 1 155 ? -25.547 2.363 32.875 1 96.94 155 VAL A O 1
ATOM 1223 N N . ASN A 1 156 ? -24.328 1.346 34.5 1 97.75 156 ASN A N 1
ATOM 1224 C CA . ASN A 1 156 ? -24.125 2.586 35.25 1 97.75 156 ASN A CA 1
ATOM 1225 C C . ASN A 1 156 ? -23.375 3.623 34.406 1 97.75 156 ASN A C 1
ATOM 1227 O O . ASN A 1 156 ? -23.734 4.801 34.406 1 97.75 156 ASN A O 1
ATOM 1231 N N . LEU A 1 157 ? -22.312 3.205 33.75 1 98.5 157 LEU A N 1
ATOM 1232 C CA . LEU A 1 157 ? -21.516 4.078 32.906 1 98.5 157 LEU A CA 1
ATOM 1233 C C . LEU A 1 157 ? -22.406 4.727 31.828 1 98.5 157 LEU A C 1
ATOM 1235 O O . LEU A 1 157 ? -22.375 5.945 31.656 1 98.5 157 LEU A O 1
ATOM 1239 N N . LEU A 1 158 ? -23.203 3.951 31.125 1 98.44 158 LEU A N 1
ATOM 1240 C CA . LEU A 1 158 ? -23.953 4.426 29.969 1 98.44 158 LEU A CA 1
ATOM 1241 C C . LEU A 1 158 ? -25.125 5.309 30.406 1 98.44 158 LEU A C 1
ATOM 1243 O O . LEU A 1 158 ? -25.594 6.145 29.625 1 98.44 158 LEU A O 1
ATOM 1247 N N . ASP A 1 159 ? -25.578 5.102 31.641 1 97.69 159 ASP A N 1
ATOM 1248 C CA . ASP A 1 159 ? -26.609 5.992 32.188 1 97.69 159 ASP A CA 1
ATOM 1249 C C . ASP A 1 159 ? -26.031 7.367 32.5 1 97.69 159 ASP A C 1
ATOM 1251 O O . ASP A 1 159 ? -26.719 8.375 32.406 1 97.69 159 ASP A O 1
ATOM 1255 N N . LYS A 1 160 ? -24.766 7.359 32.781 1 98.06 160 LYS A N 1
ATOM 1256 C CA . LYS A 1 160 ? -24.188 8.57 33.375 1 98.06 160 LYS A CA 1
ATOM 1257 C C . LYS A 1 160 ? -23.25 9.25 32.375 1 98.06 160 LYS A C 1
ATOM 1259 O O . LYS A 1 160 ? -22.75 10.344 32.625 1 98.06 160 LYS A O 1
ATOM 1264 N N . ALA A 1 161 ? -23 8.633 31.266 1 98.69 161 ALA A N 1
ATOM 1265 C CA . ALA A 1 161 ? -22.016 9.18 30.344 1 98.69 161 ALA A CA 1
ATOM 1266 C C . ALA A 1 161 ? -22.406 8.898 28.891 1 98.69 161 ALA A C 1
ATOM 1268 O O . ALA A 1 161 ? -23.203 8.008 28.625 1 98.69 161 ALA A O 1
ATOM 1269 N N . VAL A 1 162 ? -21.953 9.711 27.938 1 98.75 162 VAL A N 1
ATOM 1270 C CA . VAL A 1 162 ? -21.875 9.453 26.5 1 98.75 162 VAL A CA 1
ATOM 1271 C C . VAL A 1 162 ? -20.438 9.156 26.109 1 98.75 162 VAL A C 1
ATOM 1273 O O . VAL A 1 162 ? -19.531 9.961 26.344 1 98.75 162 VAL A O 1
ATOM 1276 N N . VAL A 1 163 ? -20.219 7.973 25.531 1 98.94 163 VAL A N 1
ATOM 1277 C CA . VAL A 1 163 ? -18.875 7.559 25.125 1 98.94 163 VAL A CA 1
ATOM 1278 C C . VAL A 1 163 ? -18.719 7.727 23.609 1 98.94 163 VAL A C 1
ATOM 1280 O O . VAL A 1 163 ? -19.484 7.133 22.844 1 98.94 163 VAL A O 1
ATOM 1283 N N . LEU A 1 164 ? -17.812 8.594 23.203 1 98.88 164 LEU A N 1
ATOM 1284 C CA . LEU A 1 164 ? -17.422 8.758 21.797 1 98.88 164 LEU A CA 1
ATOM 1285 C C . LEU A 1 164 ? -16.203 7.902 21.469 1 98.88 164 LEU A C 1
ATOM 1287 O O . LEU A 1 164 ? -15.18 7.984 22.156 1 98.88 164 LEU A O 1
ATOM 1291 N N . ILE A 1 165 ? -16.312 7.059 20.422 1 98.88 165 ILE A N 1
ATOM 1292 C CA . ILE A 1 165 ? -15.211 6.203 20.016 1 98.88 165 ILE A CA 1
ATOM 1293 C C . ILE A 1 165 ? -14.844 6.488 18.562 1 98.88 165 ILE A C 1
ATOM 1295 O O . ILE A 1 165 ? -15.648 6.238 17.656 1 98.88 165 ILE A O 1
ATOM 1299 N N . THR A 1 166 ? -13.695 7.066 18.328 1 98.69 166 THR A N 1
ATOM 1300 C CA . THR A 1 166 ? -13.141 7.25 17 1 98.69 166 THR A CA 1
ATOM 1301 C C . THR A 1 166 ? -12.031 6.242 16.719 1 98.69 166 THR A C 1
ATOM 1303 O O . THR A 1 166 ? -10.883 6.457 17.109 1 98.69 166 THR A O 1
ATOM 1306 N N . PRO A 1 167 ? -12.281 5.203 15.953 1 98.5 167 PRO A N 1
ATOM 1307 C CA . PRO A 1 167 ? -11.32 4.105 15.812 1 98.5 167 PRO A CA 1
ATOM 1308 C C . PRO A 1 167 ? -10.078 4.508 15.016 1 98.5 167 PRO A C 1
ATOM 1310 O O . PRO A 1 167 ? -8.992 3.984 15.266 1 98.5 167 PRO A O 1
ATOM 1313 N N . SER A 1 168 ? -10.273 5.375 14.047 1 97.5 168 SER A N 1
ATOM 1314 C CA . SER A 1 168 ? -9.156 5.785 13.195 1 97.5 168 SER A CA 1
ATOM 1315 C C . SER A 1 168 ? -9.195 7.285 12.922 1 97.5 168 SER A C 1
ATOM 1317 O O . SER A 1 168 ? -10.133 7.785 12.305 1 97.5 168 SER A O 1
ATOM 1319 N N . GLN A 1 169 ? -8.117 7.949 13.305 1 98.25 169 GLN A N 1
ATOM 1320 C CA . GLN A 1 169 ? -8.016 9.383 13.086 1 98.25 169 GLN A CA 1
ATOM 1321 C C . GLN A 1 169 ? -7.223 9.695 11.82 1 98.25 169 GLN A C 1
ATOM 1323 O O . GLN A 1 169 ? -7.207 10.836 11.352 1 98.25 169 GLN A O 1
ATOM 1328 N N . ASN A 1 170 ? -6.586 8.695 11.25 1 98.5 170 ASN A N 1
ATOM 1329 C CA . ASN A 1 170 ? -5.812 8.781 10.016 1 98.5 170 ASN A CA 1
ATOM 1330 C C . ASN A 1 170 ? -6.105 7.602 9.094 1 98.5 170 ASN A C 1
ATOM 1332 O O . ASN A 1 170 ? -5.273 6.707 8.938 1 98.5 170 ASN A O 1
ATOM 1336 N N . PRO A 1 171 ? -7.227 7.66 8.414 1 98.12 171 PRO A N 1
ATOM 1337 C CA . PRO A 1 171 ? -7.656 6.512 7.613 1 98.12 171 PRO A CA 1
ATOM 1338 C C . PRO A 1 171 ? -6.691 6.195 6.469 1 98.12 171 PRO A C 1
ATOM 1340 O O . PRO A 1 171 ? -6.473 5.027 6.148 1 98.12 171 PRO A O 1
ATOM 1343 N N . ASP A 1 172 ? -6.113 7.234 5.793 1 98.44 172 ASP A N 1
ATOM 1344 C CA . ASP A 1 172 ? -5.23 7.031 4.652 1 98.44 172 ASP A CA 1
ATOM 1345 C C . ASP A 1 172 ? -3.951 6.305 5.066 1 98.44 172 ASP A C 1
ATOM 1347 O O . ASP A 1 172 ? -3.527 5.352 4.41 1 98.44 172 ASP A O 1
ATOM 1351 N N . GLY A 1 173 ? -3.396 6.762 6.195 1 98.56 173 GLY A N 1
ATOM 1352 C CA . GLY A 1 173 ? -2.209 6.102 6.719 1 98.56 173 GLY A CA 1
ATOM 1353 C C . GLY A 1 173 ? -2.48 4.699 7.23 1 98.56 173 GLY A C 1
ATOM 1354 O O . GLY A 1 173 ? -1.648 3.805 7.078 1 98.56 173 GLY A O 1
ATOM 1355 N N . LEU A 1 174 ? -3.646 4.516 7.867 1 98.62 174 LEU A N 1
ATOM 1356 C CA . LEU A 1 174 ? -4.023 3.205 8.391 1 98.62 174 LEU A CA 1
ATOM 1357 C C . LEU A 1 174 ? -4.09 2.172 7.27 1 98.62 174 LEU A C 1
ATOM 1359 O O . LEU A 1 174 ? -3.549 1.071 7.398 1 98.62 174 LEU A O 1
ATOM 1363 N N . ASP A 1 175 ? -4.695 2.539 6.176 1 98.31 175 ASP A N 1
ATOM 1364 C CA . ASP A 1 175 ? -4.836 1.592 5.074 1 98.31 175 ASP A CA 1
ATOM 1365 C C . ASP A 1 175 ? -3.496 1.354 4.383 1 98.31 175 ASP A C 1
ATOM 1367 O O . ASP A 1 175 ? -3.227 0.252 3.9 1 98.31 175 ASP A O 1
ATOM 1371 N N . ARG A 1 176 ? -2.631 2.398 4.27 1 98.19 176 ARG A N 1
ATOM 1372 C CA . ARG A 1 176 ? -1.286 2.189 3.742 1 98.19 176 ARG A CA 1
ATOM 1373 C C . ARG A 1 176 ? -0.547 1.117 4.535 1 98.19 176 ARG A C 1
ATOM 1375 O O . ARG A 1 176 ? 0.074 0.224 3.955 1 98.19 176 ARG A O 1
ATOM 1382 N N . PHE A 1 177 ? -0.644 1.155 5.863 1 98.5 177 PHE A N 1
ATOM 1383 C CA . PHE A 1 177 ? 0.046 0.204 6.727 1 98.5 177 PHE A CA 1
ATOM 1384 C C . PHE A 1 177 ? -0.627 -1.163 6.672 1 98.5 177 PHE A C 1
ATOM 1386 O O . PHE A 1 177 ? 0.048 -2.189 6.57 1 98.5 177 PHE A O 1
ATOM 1393 N N . SER A 1 178 ? -1.955 -1.169 6.812 1 98.25 178 SER A N 1
ATOM 1394 C CA . SER A 1 178 ? -2.689 -2.43 6.785 1 98.25 178 SER A CA 1
ATOM 1395 C C . SER A 1 178 ? -2.412 -3.203 5.5 1 98.25 178 SER A C 1
ATOM 1397 O O . SER A 1 178 ? -2.197 -4.414 5.531 1 98.25 178 SER A O 1
ATOM 1399 N N . THR A 1 179 ? -2.477 -2.5 4.363 1 97.75 179 THR A N 1
ATOM 1400 C CA . THR A 1 179 ? -2.199 -3.139 3.082 1 97.75 179 THR A CA 1
ATOM 1401 C C . THR A 1 179 ? -0.777 -3.691 3.049 1 97.75 179 THR A C 1
ATOM 1403 O O . THR A 1 179 ? -0.55 -4.805 2.574 1 97.75 179 THR A O 1
ATOM 1406 N N . TRP A 1 180 ? 0.163 -2.941 3.58 1 97.62 180 TRP A N 1
ATOM 1407 C CA . TRP A 1 180 ? 1.555 -3.379 3.605 1 97.62 180 TRP A CA 1
ATOM 1408 C C . TRP A 1 180 ? 1.72 -4.617 4.477 1 97.62 180 TRP A C 1
ATOM 1410 O O . TRP A 1 180 ? 2.221 -5.648 4.016 1 97.62 180 TRP A O 1
ATOM 1420 N N . ALA A 1 181 ? 1.347 -4.523 5.723 1 98 181 ALA A N 1
ATOM 1421 C CA . ALA A 1 181 ? 1.594 -5.578 6.699 1 98 181 ALA A CA 1
ATOM 1422 C C . ALA A 1 181 ? 0.86 -6.863 6.32 1 98 181 ALA A C 1
ATOM 1424 O O . ALA A 1 181 ? 1.43 -7.953 6.387 1 98 181 ALA A O 1
ATOM 1425 N N . ASN A 1 182 ? -0.414 -6.703 5.949 1 97.88 182 ASN A N 1
ATOM 1426 C CA . ASN A 1 182 ? -1.158 -7.883 5.512 1 97.88 182 ASN A CA 1
ATOM 1427 C C . ASN A 1 182 ? -0.525 -8.523 4.277 1 97.88 182 ASN A C 1
ATOM 1429 O O . ASN A 1 182 ? -0.567 -9.742 4.117 1 97.88 182 ASN A O 1
ATOM 1433 N N . GLY A 1 183 ? 0.028 -7.711 3.445 1 97.62 183 GLY A N 1
ATOM 1434 C CA . GLY A 1 183 ? 0.62 -8.203 2.213 1 97.62 183 GLY A CA 1
ATOM 1435 C C . GLY A 1 183 ? 1.838 -9.078 2.443 1 97.62 183 GLY A C 1
ATOM 1436 O O . GLY A 1 183 ? 2.217 -9.867 1.573 1 97.62 183 GLY A O 1
ATOM 1437 N N . TYR A 1 184 ? 2.459 -8.992 3.627 1 97.88 184 TYR A N 1
ATOM 1438 C CA . TYR A 1 184 ? 3.652 -9.781 3.908 1 97.88 184 TYR A CA 1
ATOM 1439 C C . TYR A 1 184 ? 3.418 -10.719 5.086 1 97.88 184 TYR A C 1
ATOM 1441 O O . TYR A 1 184 ? 4.355 -11.344 5.586 1 97.88 184 TYR A O 1
ATOM 1449 N N . ALA A 1 185 ? 2.184 -10.75 5.57 1 96.81 185 ALA A N 1
ATOM 1450 C CA . ALA A 1 185 ? 1.84 -11.703 6.621 1 96.81 185 ALA A CA 1
ATOM 1451 C C . ALA A 1 185 ? 1.682 -13.109 6.059 1 96.81 185 ALA A C 1
ATOM 1453 O O . ALA A 1 185 ? 0.743 -13.383 5.305 1 96.81 185 ALA A O 1
ATOM 1454 N N . GLY A 1 186 ? 2.586 -14 6.41 1 95.19 186 GLY A N 1
ATOM 1455 C CA . GLY A 1 186 ? 2.5 -15.375 5.949 1 95.19 186 GLY A CA 1
ATOM 1456 C C . GLY A 1 186 ? 1.517 -16.219 6.742 1 95.19 186 GLY A C 1
ATOM 1457 O O . GLY A 1 186 ? 0.909 -15.727 7.699 1 95.19 186 GLY A O 1
ATOM 1458 N N . LYS A 1 187 ? 1.308 -17.406 6.23 1 95.69 187 LYS A N 1
ATOM 1459 C CA . LYS A 1 187 ? 0.53 -18.375 6.988 1 95.69 187 LYS A CA 1
ATOM 1460 C C . LYS A 1 187 ? 1.156 -18.641 8.359 1 95.69 187 LYS A C 1
ATOM 1462 O O . LYS A 1 187 ? 0.448 -18.75 9.359 1 95.69 187 LYS A O 1
ATOM 1467 N N . VAL A 1 188 ? 2.484 -18.734 8.375 1 97.06 188 VAL A N 1
ATOM 1468 C CA . VAL A 1 188 ? 3.229 -18.812 9.625 1 97.06 188 VAL A CA 1
ATOM 1469 C C . VAL A 1 188 ? 3.678 -17.422 10.062 1 97.06 188 VAL A C 1
ATOM 1471 O O . VAL A 1 188 ? 4.328 -16.703 9.297 1 97.06 188 VAL A O 1
ATOM 1474 N N . THR A 1 189 ? 3.324 -17 11.242 1 96.31 189 THR A N 1
ATOM 1475 C CA . THR A 1 189 ? 3.689 -15.68 11.742 1 96.31 189 THR A CA 1
ATOM 1476 C C . THR A 1 189 ? 5.203 -15.562 11.898 1 96.31 189 THR A C 1
ATOM 1478 O O . THR A 1 189 ? 5.867 -16.516 12.312 1 96.31 189 THR A O 1
ATOM 1481 N N . VAL A 1 190 ? 5.766 -14.453 11.562 1 97.75 190 VAL A N 1
ATOM 1482 C CA . VAL A 1 190 ? 7.203 -14.203 11.625 1 97.75 190 VAL A CA 1
ATOM 1483 C C . VAL A 1 190 ? 7.5 -13.102 12.633 1 97.75 190 VAL A C 1
ATOM 1485 O O . VAL A 1 190 ? 6.996 -11.977 12.5 1 97.75 190 VAL A O 1
ATOM 1488 N N . SER A 1 191 ? 8.312 -13.352 13.68 1 97.56 191 SER A N 1
ATOM 1489 C CA . SER A 1 191 ? 8.609 -12.375 14.727 1 97.56 191 SER A CA 1
ATOM 1490 C C . SER A 1 191 ? 9.93 -11.664 14.453 1 97.56 191 SER A C 1
ATOM 1492 O O . SER A 1 191 ? 10.258 -10.68 15.125 1 97.56 191 SER A O 1
ATOM 1494 N N . ASP A 1 192 ? 10.688 -12.094 13.422 1 97.81 192 ASP A N 1
ATOM 1495 C CA . ASP A 1 192 ? 11.992 -11.516 13.078 1 97.81 192 ASP A CA 1
ATOM 1496 C C . ASP A 1 192 ? 11.852 -10.047 12.688 1 97.81 192 ASP A C 1
ATOM 1498 O O . ASP A 1 192 ? 11.203 -9.727 11.688 1 97.81 192 ASP A O 1
ATOM 1502 N N . PRO A 1 193 ? 12.539 -9.141 13.391 1 96.56 193 PRO A N 1
ATOM 1503 C CA . PRO A 1 193 ? 12.391 -7.715 13.109 1 96.56 193 PRO A CA 1
ATOM 1504 C C . PRO A 1 193 ? 12.891 -7.34 11.711 1 96.56 193 PRO A C 1
ATOM 1506 O O . PRO A 1 193 ? 12.57 -6.258 11.211 1 96.56 193 PRO A O 1
ATOM 1509 N N . ASN A 1 194 ? 13.648 -8.211 11.062 1 97.25 194 ASN A N 1
ATOM 1510 C CA . ASN A 1 194 ? 14.164 -7.922 9.734 1 97.25 194 ASN A CA 1
ATOM 1511 C C . ASN A 1 194 ? 13.125 -8.227 8.648 1 97.25 194 ASN A C 1
ATOM 1513 O O . ASN A 1 194 ? 13.297 -7.828 7.496 1 97.25 194 ASN A O 1
ATOM 1517 N N . HIS A 1 195 ? 12.039 -8.891 9.039 1 98.12 195 HIS A N 1
ATOM 1518 C CA . HIS A 1 195 ? 11.008 -9.289 8.086 1 98.12 195 HIS A CA 1
ATOM 1519 C C . HIS A 1 195 ? 10.281 -8.07 7.523 1 98.12 195 HIS A C 1
ATOM 1521 O O . HIS A 1 195 ? 9.984 -7.125 8.258 1 98.12 195 HIS A O 1
ATOM 1527 N N . LYS A 1 196 ? 9.969 -8.07 6.254 1 97.31 196 LYS A N 1
ATOM 1528 C CA . LYS A 1 196 ? 9.398 -6.945 5.516 1 97.31 196 LYS A CA 1
ATOM 1529 C C . LYS A 1 196 ? 8.086 -6.484 6.145 1 97.31 196 LYS A C 1
ATOM 1531 O O . LYS A 1 196 ? 7.746 -5.297 6.09 1 97.31 196 LYS A O 1
ATOM 1536 N N . GLU A 1 197 ? 7.355 -7.391 6.727 1 97 197 GLU A N 1
ATOM 1537 C CA . GLU A 1 197 ? 6.102 -7.039 7.391 1 97 197 GLU A CA 1
ATOM 1538 C C . GLU A 1 197 ? 6.301 -5.871 8.352 1 97 197 GLU A C 1
ATOM 1540 O O . GLU A 1 197 ? 5.426 -5.012 8.484 1 97 197 GLU A O 1
ATOM 1545 N N . HIS A 1 198 ? 7.52 -5.859 8.992 1 96.25 198 HIS A N 1
ATOM 1546 C CA . HIS A 1 198 ? 7.785 -4.902 10.062 1 96.25 198 HIS A CA 1
ATOM 1547 C C . HIS A 1 198 ? 8.562 -3.697 9.547 1 96.25 198 HIS A C 1
ATOM 1549 O O . HIS A 1 198 ? 8.781 -2.73 10.281 1 96.25 198 HIS A O 1
ATOM 1555 N N . LYS A 1 199 ? 9 -3.779 8.289 1 95.31 199 LYS A N 1
ATOM 1556 C CA . LYS A 1 199 ? 9.844 -2.748 7.684 1 95.31 199 LYS A CA 1
ATOM 1557 C C . LYS A 1 199 ? 9.109 -2.035 6.551 1 95.31 199 LYS A C 1
ATOM 1559 O O . LYS A 1 199 ? 9.352 -2.318 5.375 1 95.31 199 LYS A O 1
ATOM 1564 N N . GLN A 1 200 ? 8.328 -1.081 6.883 1 94.81 200 GLN A N 1
ATOM 1565 C CA . GLN A 1 200 ? 7.48 -0.395 5.918 1 94.81 200 GLN A CA 1
ATOM 1566 C C . GLN A 1 200 ? 8.312 0.287 4.836 1 94.81 200 GLN A C 1
ATOM 1568 O O . GLN A 1 200 ? 9.477 0.613 5.059 1 94.81 200 GLN A O 1
ATOM 1573 N N . GLY A 1 201 ? 7.738 0.5 3.705 1 91.88 201 GLY A N 1
ATOM 1574 C CA . GLY A 1 201 ? 8.328 1.335 2.672 1 91.88 201 GLY A CA 1
ATOM 1575 C C . GLY A 1 201 ? 8.148 2.82 2.93 1 91.88 201 GLY A C 1
ATOM 1576 O O . GLY A 1 201 ? 7.535 3.213 3.924 1 91.88 201 GLY A O 1
ATOM 1577 N N . TRP A 1 202 ? 8.727 3.625 2.012 1 94.75 202 TRP A N 1
ATOM 1578 C CA . TRP A 1 202 ? 8.547 5.074 2.012 1 94.75 202 TRP A CA 1
ATOM 1579 C C . TRP A 1 202 ? 7.32 5.469 1.196 1 94.75 202 TRP A C 1
ATOM 1581 O O . TRP A 1 202 ? 7.16 5.035 0.053 1 94.75 202 TRP A O 1
ATOM 1591 N N . PRO A 1 203 ? 6.316 6.281 1.637 1 96.81 203 PRO A N 1
ATOM 1592 C CA . PRO A 1 203 ? 6.242 6.719 3.033 1 96.81 203 PRO A CA 1
ATOM 1593 C C . PRO A 1 203 ? 5.59 5.68 3.943 1 96.81 203 PRO A C 1
ATOM 1595 O O . PRO A 1 203 ? 4.961 4.738 3.457 1 96.81 203 PRO A O 1
ATOM 1598 N N . THR A 1 204 ? 5.719 5.773 5.246 1 97 204 THR A N 1
ATOM 1599 C CA . THR A 1 204 ? 5.094 4.867 6.203 1 97 204 THR A CA 1
ATOM 1600 C C . THR A 1 204 ? 3.645 5.266 6.457 1 97 204 THR A C 1
ATOM 1602 O O . THR A 1 204 ? 3.207 6.34 6.039 1 97 204 THR A O 1
ATOM 1605 N N . GLY A 1 205 ? 2.93 4.375 7.125 1 97.94 205 GLY A N 1
ATOM 1606 C CA . GLY A 1 205 ? 1.533 4.609 7.457 1 97.94 205 GLY A CA 1
ATOM 1607 C C . GLY A 1 205 ? 1.344 5.633 8.562 1 97.94 205 GLY A C 1
ATOM 1608 O O . GLY A 1 205 ? 0.215 6.02 8.867 1 97.94 205 GLY A O 1
ATOM 1609 N N . ARG A 1 206 ? 2.418 6.164 9.094 1 98.06 206 ARG A N 1
ATOM 1610 C CA . ARG A 1 206 ? 2.338 7.152 10.164 1 98.06 206 ARG A CA 1
ATOM 1611 C C . ARG A 1 206 ? 1.662 8.43 9.68 1 98.06 206 ARG A C 1
ATOM 1613 O O . ARG A 1 206 ? 0.911 9.062 10.422 1 98.06 206 ARG A O 1
ATOM 1620 N N . SER A 1 207 ? 1.892 8.82 8.438 1 98.31 207 SER A N 1
ATOM 1621 C CA . SER A 1 207 ? 1.464 10.109 7.891 1 98.31 207 SER A CA 1
ATOM 1622 C C . SER A 1 207 ? 0.196 9.961 7.055 1 98.31 207 SER A C 1
ATOM 1624 O O . SER A 1 207 ? -0.196 8.844 6.703 1 98.31 207 SER A O 1
ATOM 1626 N N . ASN A 1 208 ? -0.475 11.047 6.801 1 98.44 208 ASN A N 1
ATOM 1627 C CA . ASN A 1 208 ? -1.679 11.039 5.977 1 98.44 208 ASN A CA 1
ATOM 1628 C C . ASN A 1 208 ? -1.346 11.188 4.492 1 98.44 208 ASN A C 1
ATOM 1630 O O . ASN A 1 208 ? -0.251 10.82 4.059 1 98.44 208 ASN A O 1
ATOM 1634 N N . HIS A 1 209 ? -2.258 11.609 3.637 1 98.38 209 HIS A N 1
ATOM 1635 C CA . HIS A 1 209 ? -2.146 11.711 2.186 1 98.38 209 HIS A CA 1
ATOM 1636 C C . HIS A 1 209 ? -0.995 12.625 1.784 1 98.38 209 HIS A C 1
ATOM 1638 O O . HIS A 1 209 ? -0.148 12.25 0.972 1 98.38 209 HIS A O 1
ATOM 1644 N N . TYR A 1 210 ? -0.91 13.828 2.328 1 98.69 210 TYR A N 1
ATOM 1645 C CA . TYR A 1 210 ? 0.149 14.773 2.01 1 98.69 210 TYR A CA 1
ATOM 1646 C C . TYR A 1 210 ? 1.348 14.586 2.932 1 98.69 210 TYR A C 1
ATOM 1648 O O . TYR A 1 210 ? 2.094 15.531 3.193 1 98.69 210 TYR A O 1
ATOM 1656 N N . LEU A 1 211 ? 1.405 13.414 3.551 1 98.56 211 LEU A N 1
ATOM 1657 C CA . LEU A 1 211 ? 2.543 12.953 4.34 1 98.56 211 LEU A CA 1
ATOM 1658 C C . LEU A 1 211 ? 2.703 13.797 5.602 1 98.56 211 LEU A C 1
ATOM 1660 O O . LEU A 1 211 ? 3.82 13.992 6.086 1 98.56 211 LEU A O 1
ATOM 1664 N N . ALA A 1 212 ? 1.617 14.289 6.125 1 98.62 212 ALA A N 1
ATOM 1665 C CA . ALA A 1 212 ? 1.622 15.078 7.355 1 98.62 212 ALA A CA 1
ATOM 1666 C C . ALA A 1 212 ? 1.399 14.195 8.578 1 98.62 212 ALA A C 1
ATOM 1668 O O . ALA A 1 212 ? 0.664 13.203 8.508 1 98.62 212 ALA A O 1
ATOM 1669 N N . ASP A 1 213 ? 2.062 14.516 9.664 1 98.5 213 ASP A N 1
ATOM 1670 C CA . ASP A 1 213 ? 1.731 13.953 10.969 1 98.5 213 ASP A CA 1
ATOM 1671 C C . ASP A 1 213 ? 0.515 14.648 11.57 1 98.5 213 ASP A C 1
ATOM 1673 O O . ASP A 1 213 ? 0.619 15.766 12.07 1 98.5 213 ASP A O 1
ATOM 1677 N N . LEU A 1 214 ? -0.554 13.961 11.617 1 98.56 214 LEU A N 1
ATOM 1678 C CA . LEU A 1 214 ? -1.814 14.578 12.016 1 98.56 214 LEU A CA 1
ATOM 1679 C C . LEU A 1 214 ? -1.835 14.867 13.508 1 98.56 214 LEU A C 1
ATOM 1681 O O . LEU A 1 214 ? -2.654 15.664 13.984 1 98.56 214 LEU A O 1
ATOM 1685 N N . ASN A 1 215 ? -0.939 14.203 14.258 1 98.62 215 ASN A N 1
ATOM 1686 C CA . ASN A 1 215 ? -0.847 14.5 15.68 1 98.62 215 ASN A CA 1
ATOM 1687 C C . ASN A 1 215 ? -0.039 15.773 15.93 1 98.62 215 ASN A C 1
ATOM 1689 O O . ASN A 1 215 ? 0.368 16.047 17.062 1 98.62 215 ASN A O 1
ATOM 1693 N N . ARG A 1 216 ? 0.17 16.547 14.945 1 98.44 216 ARG A N 1
ATOM 1694 C CA . ARG A 1 216 ? 0.78 17.859 15.047 1 98.44 216 ARG A CA 1
ATOM 1695 C C . ARG A 1 216 ? -0.115 18.938 14.43 1 98.44 216 ARG A C 1
ATOM 1697 O O . ARG A 1 216 ? 0.302 20.078 14.266 1 98.44 216 ARG A O 1
ATOM 1704 N N . ASP A 1 217 ? -1.333 18.531 14.07 1 98.44 217 ASP A N 1
ATOM 1705 C CA . ASP A 1 217 ? -2.166 19.422 13.273 1 98.44 217 ASP A CA 1
ATOM 1706 C C . ASP A 1 217 ? -3.441 19.812 14.023 1 98.44 217 ASP A C 1
ATOM 1708 O O . ASP A 1 217 ? -4.383 20.328 13.43 1 98.44 217 ASP A O 1
ATOM 1712 N N . TRP A 1 218 ? -3.508 19.609 15.352 1 98.44 218 TRP A N 1
ATOM 1713 C CA . TRP A 1 218 ? -4.695 19.953 16.141 1 98.44 218 TRP A CA 1
ATOM 1714 C C . TRP A 1 218 ? -4.871 21.469 16.234 1 98.44 218 TRP A C 1
ATOM 1716 O O . TRP A 1 218 ? -5.992 21.953 16.375 1 98.44 218 TRP A O 1
ATOM 1726 N N . LEU A 1 219 ? -3.756 22.219 16.188 1 98.06 219 LEU A N 1
ATOM 1727 C CA . LEU A 1 219 ? -3.797 23.672 16.312 1 98.06 219 LEU A CA 1
ATOM 1728 C C . LEU A 1 219 ? -3.875 24.328 14.945 1 98.06 219 LEU A C 1
ATOM 1730 O O . LEU A 1 219 ? -4.543 25.359 14.789 1 98.06 219 LEU A O 1
ATOM 1734 N N . PHE A 1 220 ? -3.234 23.75 13.977 1 98.44 220 PHE A N 1
ATOM 1735 C CA . PHE A 1 220 ? -3.025 24.438 12.711 1 98.44 220 PHE A CA 1
ATOM 1736 C C . PHE A 1 220 ? -4.156 24.141 11.734 1 98.44 220 PHE A C 1
ATOM 1738 O O . PHE A 1 220 ? -4.492 24.969 10.883 1 98.44 220 PHE A O 1
ATOM 1745 N N . LEU A 1 221 ? -4.691 22.922 11.828 1 98.44 221 LEU A N 1
ATOM 1746 C CA . LEU A 1 221 ? -5.871 22.469 11.094 1 98.44 221 LEU A CA 1
ATOM 1747 C C . LEU A 1 221 ? -5.691 22.688 9.594 1 98.44 221 LEU A C 1
ATOM 1749 O O . LEU A 1 221 ? -6.566 23.25 8.93 1 98.44 221 LEU A O 1
ATOM 1753 N N . ARG A 1 222 ? -4.586 22.234 9.102 1 98.31 222 ARG A N 1
ATOM 1754 C CA . ARG A 1 222 ? -4.312 22.344 7.672 1 98.31 222 ARG A CA 1
ATOM 1755 C C . ARG A 1 222 ? -4.941 21.203 6.898 1 98.31 222 ARG A C 1
ATOM 1757 O O . ARG A 1 222 ? -5.098 21.281 5.676 1 98.31 222 ARG A O 1
ATOM 1764 N N . HIS A 1 223 ? -5.363 20.156 7.562 1 98.44 223 HIS A N 1
ATOM 1765 C CA . HIS A 1 223 ? -5.867 18.953 6.926 1 98.44 223 HIS A CA 1
ATOM 1766 C C . HIS A 1 223 ? -7.305 18.656 7.336 1 98.44 223 HIS A C 1
ATOM 1768 O O . HIS A 1 223 ? -7.68 18.875 8.492 1 98.44 223 HIS A O 1
ATOM 1774 N N . PRO A 1 224 ? -8.117 18.141 6.414 1 98.12 224 PRO A N 1
ATOM 1775 C CA . PRO A 1 224 ? -9.531 17.922 6.703 1 98.12 224 PRO A CA 1
ATOM 1776 C C . PRO A 1 224 ? -9.758 16.922 7.84 1 98.12 224 PRO A C 1
ATOM 1778 O O . PRO A 1 224 ? -10.719 17.062 8.594 1 98.12 224 PRO A O 1
ATOM 1781 N N . GLU A 1 225 ? -8.93 15.938 7.973 1 98.19 225 GLU A N 1
ATOM 1782 C CA . GLU A 1 225 ? -9.062 14.984 9.07 1 98.19 225 GLU A CA 1
ATOM 1783 C C . GLU A 1 225 ? -9.008 15.695 10.422 1 98.19 225 GLU A C 1
ATOM 1785 O O . GLU A 1 225 ? -9.805 15.398 11.32 1 98.19 225 GLU A O 1
ATOM 1790 N N . SER A 1 226 ? -8.094 16.656 10.523 1 98.31 226 SER A N 1
ATOM 1791 C CA . SER A 1 226 ? -7.949 17.438 11.758 1 98.31 226 SER A CA 1
ATOM 1792 C C . SER A 1 226 ? -9.125 18.391 11.953 1 98.31 226 SER A C 1
ATOM 1794 O O . SER A 1 226 ? -9.586 18.578 13.078 1 98.31 226 SER A O 1
ATOM 1796 N N . GLN A 1 227 ? -9.602 18.969 10.875 1 98.44 227 GLN A N 1
ATOM 1797 C CA . GLN A 1 227 ? -10.734 19.891 10.953 1 98.44 227 GLN A CA 1
ATOM 1798 C C . GLN A 1 227 ? -11.977 19.188 11.484 1 98.44 227 GLN A C 1
ATOM 1800 O O . GLN A 1 227 ? -12.68 19.719 12.344 1 98.44 227 GLN A O 1
ATOM 1805 N N . GLY A 1 228 ? -12.164 17.984 10.977 1 97.94 228 GLY A N 1
ATOM 1806 C CA . GLY A 1 228 ? -13.289 17.203 11.469 1 97.94 228 GLY A CA 1
ATOM 1807 C C . GLY A 1 228 ? -13.172 16.828 12.93 1 97.94 228 GLY A C 1
ATOM 1808 O O . GLY A 1 228 ? -14.148 16.906 13.68 1 97.94 228 GLY A O 1
ATOM 1809 N N . ARG A 1 229 ? -12.023 16.438 13.375 1 97.25 229 ARG A N 1
ATOM 1810 C CA . ARG A 1 229 ? -11.781 16.016 14.742 1 97.25 229 ARG A CA 1
ATOM 1811 C C . ARG A 1 229 ? -11.961 17.172 15.719 1 97.25 229 ARG A C 1
ATOM 1813 O O . ARG A 1 229 ? -12.516 17 16.812 1 97.25 229 ARG A O 1
ATOM 1820 N N . VAL A 1 230 ? -11.461 18.359 15.359 1 98.44 230 VAL A N 1
ATOM 1821 C CA . VAL A 1 230 ? -11.57 19.516 16.234 1 98.44 230 VAL A CA 1
ATOM 1822 C C . VAL A 1 230 ? -13.023 20 16.281 1 98.44 230 VAL A C 1
ATOM 1824 O O . VAL A 1 230 ? -13.508 20.422 17.328 1 98.44 230 VAL A O 1
ATOM 1827 N N . ALA A 1 231 ? -13.719 19.906 15.133 1 98.38 231 ALA A N 1
ATOM 1828 C CA . ALA A 1 231 ? -15.148 20.219 15.133 1 98.38 231 ALA A CA 1
ATOM 1829 C C . ALA A 1 231 ? -15.914 19.297 16.078 1 98.38 231 ALA A C 1
ATOM 1831 O O . ALA A 1 231 ? -16.812 19.734 16.797 1 98.38 231 ALA A O 1
ATOM 1832 N N . LEU A 1 232 ? -15.547 18.016 16.062 1 98.12 232 LEU A N 1
ATOM 1833 C CA . LEU A 1 232 ? -16.156 17.062 16.969 1 98.12 232 LEU A CA 1
ATOM 1834 C C . LEU A 1 232 ? -15.891 17.438 18.422 1 98.12 232 LEU A C 1
ATOM 1836 O O . LEU A 1 232 ? -16.797 17.391 19.266 1 98.12 232 LEU A O 1
ATOM 1840 N N . PHE A 1 233 ? -14.68 17.797 18.719 1 98.44 233 PHE A N 1
ATOM 1841 C CA . PHE A 1 233 ? -14.289 18.203 20.062 1 98.44 233 PHE A CA 1
ATOM 1842 C C . PHE A 1 233 ? -15.164 19.344 20.562 1 98.44 233 PHE A C 1
ATOM 1844 O O . PHE A 1 233 ? -15.719 19.266 21.656 1 98.44 233 PHE A O 1
ATOM 1851 N N . HIS A 1 234 ? -15.305 20.422 19.797 1 97.56 234 HIS A N 1
ATOM 1852 C CA . HIS A 1 234 ? -16.031 21.609 20.219 1 97.56 234 HIS A CA 1
ATOM 1853 C C . HIS A 1 234 ? -17.531 21.359 20.25 1 97.56 234 HIS A C 1
ATOM 1855 O O . HIS A 1 234 ? -18.25 21.969 21.047 1 97.56 234 HIS A O 1
ATOM 1861 N N . ARG A 1 235 ? -17.938 20.438 19.422 1 96.69 235 ARG A N 1
ATOM 1862 C CA . ARG A 1 235 ? -19.359 20.078 19.422 1 96.69 235 ARG A CA 1
ATOM 1863 C C . ARG A 1 235 ? -19.75 19.391 20.719 1 96.69 235 ARG A C 1
ATOM 1865 O O . ARG A 1 235 ? -20.781 19.703 21.312 1 96.69 235 ARG A O 1
ATOM 1872 N N . TRP A 1 236 ? -18.906 18.516 21.219 1 97.5 236 TRP A N 1
ATOM 1873 C CA . TRP A 1 236 ? -19.25 17.688 22.359 1 97.5 236 TRP A CA 1
ATOM 1874 C C . TRP A 1 236 ? -18.594 18.219 23.641 1 97.5 236 TRP A C 1
ATOM 1876 O O . TRP A 1 236 ? -19.047 17.891 24.75 1 97.5 236 TRP A O 1
ATOM 1886 N N . GLN A 1 237 ? -17.516 19.047 23.484 1 97.19 237 GLN A N 1
ATOM 1887 C CA . GLN A 1 237 ? -16.766 19.578 24.625 1 97.19 237 GLN A CA 1
ATOM 1888 C C . GLN A 1 237 ? -16.531 18.5 25.672 1 97.19 237 GLN A C 1
ATOM 1890 O O . GLN A 1 237 ? -17 18.609 26.812 1 97.19 237 GLN A O 1
ATOM 1895 N N . PRO A 1 238 ? -15.766 17.469 25.391 1 98.31 238 PRO A N 1
ATOM 1896 C CA . PRO A 1 238 ? -15.578 16.344 26.297 1 98.31 238 PRO A CA 1
ATOM 1897 C C . PRO A 1 238 ? -14.93 16.75 27.625 1 98.31 238 PRO A C 1
ATOM 1899 O O . PRO A 1 238 ? -14.234 17.781 27.672 1 98.31 238 PRO A O 1
ATOM 1902 N N . HIS A 1 239 ? -15.25 15.945 28.672 1 98.56 239 HIS A N 1
ATOM 1903 C CA . HIS A 1 239 ? -14.578 16.094 29.969 1 98.56 239 HIS A CA 1
ATOM 1904 C C . HIS A 1 239 ? -13.234 15.375 29.969 1 98.56 239 HIS A C 1
ATOM 1906 O O . HIS A 1 239 ? -12.289 15.828 30.609 1 98.56 239 HIS A O 1
ATOM 1912 N N . TYR A 1 240 ? -13.188 14.305 29.266 1 98.69 240 TYR A N 1
ATOM 1913 C CA . TYR A 1 240 ? -12.008 13.453 29.188 1 98.69 240 TYR A CA 1
ATOM 1914 C C . TYR A 1 240 ? -11.766 12.984 27.766 1 98.69 240 TYR A C 1
ATOM 1916 O O . TYR A 1 240 ? -12.703 12.609 27.062 1 98.69 240 TYR A O 1
ATOM 1924 N N . VAL A 1 241 ? -10.508 13.062 27.297 1 98.81 241 VAL A N 1
ATOM 1925 C CA . VAL A 1 241 ? -10.086 12.555 26 1 98.81 241 VAL A CA 1
ATOM 1926 C C . VAL A 1 241 ? -8.93 11.57 26.188 1 98.81 241 VAL A C 1
ATOM 1928 O O . VAL A 1 241 ? -7.871 11.93 26.688 1 98.81 241 VAL A O 1
ATOM 1931 N N . GLY A 1 242 ? -9.156 10.32 25.797 1 98.81 242 GLY A N 1
ATOM 1932 C CA . GLY A 1 242 ? -8.07 9.359 25.688 1 98.81 242 GLY A CA 1
ATOM 1933 C C . GLY A 1 242 ? -7.434 9.336 24.312 1 98.81 242 GLY A C 1
ATOM 1934 O O . GLY A 1 242 ? -8.117 9.109 23.312 1 98.81 242 GLY A O 1
ATOM 1935 N N . ASP A 1 243 ? -6.141 9.633 24.234 1 98.69 243 ASP A N 1
ATOM 1936 C CA . ASP A 1 243 ? -5.352 9.656 23.016 1 98.69 243 ASP A CA 1
ATOM 1937 C C . ASP A 1 243 ? -4.473 8.414 22.906 1 98.69 243 ASP A C 1
ATOM 1939 O O . ASP A 1 243 ? -3.33 8.414 23.359 1 98.69 243 ASP A O 1
ATOM 1943 N N . PHE A 1 244 ? -4.91 7.395 22.188 1 98.81 244 PHE A N 1
ATOM 1944 C CA . PHE A 1 244 ? -4.285 6.078 22.203 1 98.81 244 PHE A CA 1
ATOM 1945 C C . PHE A 1 244 ? -3.295 5.938 21.047 1 98.81 244 PHE A C 1
ATOM 1947 O O . PHE A 1 244 ? -3.68 6.016 19.891 1 98.81 244 PHE A O 1
ATOM 1954 N N . HIS A 1 245 ? -2.008 5.711 21.406 1 98.62 245 HIS A N 1
ATOM 1955 C CA . HIS A 1 245 ? -0.891 5.586 20.469 1 98.62 245 HIS A CA 1
ATOM 1956 C C . HIS A 1 245 ? -0.157 4.262 20.672 1 98.62 245 HIS A C 1
ATOM 1958 O O . HIS A 1 245 ? -0.569 3.434 21.484 1 98.62 245 HIS A O 1
ATOM 1964 N N . GLU A 1 246 ? 0.791 4.066 19.797 1 98.38 246 GLU A N 1
ATOM 1965 C CA . GLU A 1 246 ? 1.83 3.061 19.984 1 98.38 246 GLU A CA 1
ATOM 1966 C C . GLU A 1 246 ? 3.219 3.693 19.984 1 98.38 246 GLU A C 1
ATOM 1968 O O . GLU A 1 246 ? 3.375 4.859 19.625 1 98.38 246 GLU A O 1
ATOM 1973 N N . MET A 1 247 ? 4.184 2.959 20.484 1 97.31 247 MET A N 1
ATOM 1974 C CA . MET A 1 247 ? 5.59 3.354 20.453 1 97.31 247 MET A CA 1
ATOM 1975 C C . MET A 1 247 ? 6.473 2.195 20 1 97.31 247 MET A C 1
ATOM 1977 O O . MET A 1 247 ? 5.969 1.179 19.516 1 97.31 247 MET A O 1
ATOM 1981 N N . GLY A 1 248 ? 7.82 2.301 19.984 1 95.81 248 GLY A N 1
ATOM 1982 C CA . GLY A 1 248 ? 8.742 1.287 19.5 1 95.81 248 GLY A CA 1
ATOM 1983 C C . GLY A 1 248 ? 8.555 -0.061 20.172 1 95.81 248 GLY A C 1
ATOM 1984 O O . GLY A 1 248 ? 8.203 -0.131 21.359 1 95.81 248 GLY A O 1
ATOM 1985 N N . HIS A 1 249 ? 8.852 -1.102 19.484 1 95.31 249 HIS A N 1
ATOM 1986 C CA . HIS A 1 249 ? 8.539 -2.457 19.922 1 95.31 249 HIS A CA 1
ATOM 1987 C C . HIS A 1 249 ? 9.398 -2.863 21.125 1 95.31 249 HIS A C 1
ATOM 1989 O O . HIS A 1 249 ? 9.086 -3.83 21.812 1 95.31 249 HIS A O 1
ATOM 1995 N N . ASN A 1 250 ? 10.5 -2.119 21.391 1 94.81 250 ASN A N 1
ATOM 1996 C CA . ASN A 1 250 ? 11.391 -2.5 22.484 1 94.81 250 ASN A CA 1
ATOM 1997 C C . ASN A 1 250 ? 10.984 -1.851 23.797 1 94.81 250 ASN A C 1
ATOM 1999 O O . ASN A 1 250 ? 11.602 -2.096 24.828 1 94.81 250 ASN A O 1
ATOM 2003 N N . PHE A 1 251 ? 9.898 -1.06 23.734 1 95.88 251 PHE A N 1
ATOM 2004 C CA . PHE A 1 251 ? 9.336 -0.48 24.938 1 95.88 251 PHE A CA 1
ATOM 2005 C C . PHE A 1 251 ? 8.25 -1.378 25.516 1 95.88 251 PHE A C 1
ATOM 2007 O O . PHE A 1 251 ? 8.148 -2.553 25.156 1 95.88 251 PHE A O 1
ATOM 2014 N N . THR A 1 252 ? 7.578 -0.906 26.594 1 95.44 252 THR A N 1
ATOM 2015 C CA . THR A 1 252 ? 6.461 -1.618 27.203 1 95.44 252 THR A CA 1
ATOM 2016 C C . THR A 1 252 ? 5.156 -0.857 27 1 95.44 252 THR A C 1
ATOM 2018 O O . THR A 1 252 ? 4.617 -0.828 25.891 1 95.44 252 THR A O 1
ATOM 2021 N N . TYR A 1 253 ? 4.645 -0.233 27.984 1 97.62 253 TYR A N 1
ATOM 2022 C CA . TYR A 1 253 ? 3.434 0.576 27.906 1 97.62 253 TYR A CA 1
ATOM 2023 C C . TYR A 1 253 ? 3.596 1.889 28.656 1 97.62 253 TYR A C 1
ATOM 2025 O O . TYR A 1 253 ? 4.035 1.896 29.812 1 97.62 253 TYR A O 1
ATOM 2033 N N . PHE A 1 254 ? 3.359 3.025 28 1 98 254 PHE A N 1
ATOM 2034 C CA . PHE A 1 254 ? 3.404 4.328 28.656 1 98 254 PHE A CA 1
ATOM 2035 C C . PHE A 1 254 ? 2.008 4.93 28.766 1 98 254 PHE A C 1
ATOM 2037 O O . PHE A 1 254 ? 1.166 4.715 27.891 1 98 254 PHE A O 1
ATOM 2044 N N . PHE A 1 255 ? 1.753 5.551 29.797 1 98.06 255 PHE A N 1
ATOM 2045 C CA . PHE A 1 255 ? 0.623 6.469 29.891 1 98.06 255 PHE A CA 1
ATOM 2046 C C . PHE A 1 255 ? 1 7.703 30.703 1 98.06 255 PHE A C 1
ATOM 2048 O O . PHE A 1 255 ? 1.931 7.664 31.516 1 98.06 255 PHE A O 1
ATOM 2055 N N . GLN A 1 256 ? 0.303 8.797 30.391 1 97.12 256 GLN A N 1
ATOM 2056 C CA . GLN A 1 256 ? 0.545 10.031 31.141 1 97.12 256 GLN A CA 1
ATOM 2057 C C . GLN A 1 256 ? 0.089 9.898 32.594 1 97.12 256 GLN A C 1
ATOM 2059 O O . GLN A 1 256 ? -0.816 9.117 32.875 1 97.12 256 GLN A O 1
ATOM 2064 N N . PRO A 1 257 ? 0.686 10.719 33.562 1 96.12 257 PRO A N 1
ATOM 2065 C CA . PRO A 1 257 ? 1.357 11.984 33.281 1 96.12 257 PRO A CA 1
ATOM 2066 C C . PRO A 1 257 ? 2.744 11.797 32.656 1 96.12 257 PRO A C 1
ATOM 2068 O O . PRO A 1 257 ? 3.355 10.742 32.812 1 96.12 257 PRO A O 1
ATOM 2071 N N . GLY A 1 258 ? 3.145 12.797 31.938 1 94.06 258 GLY A N 1
ATOM 2072 C CA . GLY A 1 258 ? 4.504 12.859 31.422 1 94.06 258 GLY A CA 1
ATOM 2073 C C . GLY A 1 258 ? 5.492 13.445 32.406 1 94.06 258 GLY A C 1
ATOM 2074 O O . GLY A 1 258 ? 5.258 13.406 33.625 1 94.06 258 GLY A O 1
ATOM 2075 N N . VAL A 1 259 ? 6.652 13.844 31.891 1 91.38 259 VAL A N 1
ATOM 2076 C CA . VAL A 1 259 ? 7.641 14.492 32.75 1 91.38 259 VAL A CA 1
ATOM 2077 C C . VAL A 1 259 ? 7.051 15.766 33.344 1 91.38 259 VAL A C 1
ATOM 2079 O O . VAL A 1 259 ? 6.715 16.703 32.594 1 91.38 259 VAL A O 1
ATOM 2082 N N . PRO A 1 260 ? 6.938 15.836 34.562 1 90.56 260 PRO A N 1
ATOM 2083 C CA . PRO A 1 260 ? 6.211 16.938 35.188 1 90.56 260 PRO A CA 1
ATOM 2084 C C . PRO A 1 260 ? 6.801 18.297 34.844 1 90.56 260 PRO A C 1
ATOM 2086 O O . PRO A 1 260 ? 6.055 19.266 34.594 1 90.56 260 PRO A O 1
ATOM 2089 N N . GLU A 1 261 ? 8.117 18.422 34.688 1 90.62 261 GLU A N 1
ATOM 2090 C CA . GLU A 1 261 ? 8.789 19.703 34.469 1 90.62 261 GLU A CA 1
ATOM 2091 C C . GLU A 1 261 ? 8.578 20.188 33.031 1 90.62 261 GLU A C 1
ATOM 2093 O O . GLU A 1 261 ? 8.891 21.328 32.719 1 90.62 261 GLU A O 1
ATOM 2098 N N . ARG A 1 262 ? 7.996 19.375 32.281 1 93.81 262 ARG A N 1
ATOM 2099 C CA . ARG A 1 262 ? 7.848 19.703 30.875 1 93.81 262 ARG A CA 1
ATOM 2100 C C . ARG A 1 262 ? 6.375 19.859 30.5 1 93.81 262 ARG A C 1
ATOM 2102 O O . ARG A 1 262 ? 5.984 19.578 29.375 1 93.81 262 ARG A O 1
ATOM 2109 N N . THR A 1 263 ? 5.566 20.094 31.406 1 95.31 263 THR A N 1
ATOM 2110 C CA . THR A 1 263 ? 4.191 20.516 31.172 1 95.31 263 THR A CA 1
ATOM 2111 C C . THR A 1 263 ? 4.137 22 30.828 1 95.31 263 THR A C 1
ATOM 2113 O O . THR A 1 263 ? 4.777 22.828 31.5 1 95.31 263 THR A O 1
ATOM 2116 N N . HIS A 1 264 ? 3.471 22.391 29.828 1 95.75 264 HIS A N 1
ATOM 2117 C CA . HIS A 1 264 ? 3.371 23.797 29.484 1 95.75 264 HIS A CA 1
ATOM 2118 C C . HIS A 1 264 ? 2.729 24.609 30.609 1 95.75 264 HIS A C 1
ATOM 2120 O O . HIS A 1 264 ? 1.72 24.188 31.188 1 95.75 264 HIS A O 1
ATOM 2126 N N . PRO A 1 265 ? 3.162 25.766 30.938 1 94.81 265 PRO A N 1
ATOM 2127 C CA . PRO A 1 265 ? 2.703 26.516 32.094 1 94.81 265 PRO A CA 1
ATOM 2128 C C . PRO A 1 265 ? 1.267 27.016 31.953 1 94.81 265 PRO A C 1
ATOM 2130 O O . PRO A 1 265 ? 0.623 27.344 32.969 1 94.81 265 PRO A O 1
ATOM 2133 N N . LEU A 1 266 ? 0.744 27.031 30.766 1 96.38 266 LEU A N 1
ATOM 2134 C CA . LEU A 1 266 ? -0.627 27.484 30.562 1 96.38 266 LEU A CA 1
ATOM 2135 C C . LEU A 1 266 ? -1.623 26.391 30.922 1 96.38 266 LEU A C 1
ATOM 2137 O O . LEU A 1 266 ? -2.82 26.641 31.047 1 96.38 266 LEU A O 1
ATOM 2141 N N . THR A 1 267 ? -1.192 25.156 31.109 1 97.06 267 THR A N 1
ATOM 2142 C CA . THR A 1 267 ? -2.041 24.078 31.609 1 97.06 267 THR A CA 1
ATOM 2143 C C . THR A 1 267 ? -2.213 24.188 33.125 1 97.06 267 THR A C 1
ATOM 2145 O O . THR A 1 267 ? -1.231 24.172 33.875 1 97.06 267 THR A O 1
ATOM 2148 N N . PRO A 1 268 ? -3.471 24.234 33.562 1 96.12 268 PRO A N 1
ATOM 2149 C CA . PRO A 1 268 ? -3.688 24.406 35 1 96.12 268 PRO A CA 1
ATOM 2150 C C . PRO A 1 268 ? -3.168 23.219 35.812 1 96.12 268 PRO A C 1
ATOM 2152 O O . PRO A 1 268 ? -3.244 22.078 35.344 1 96.12 268 PRO A O 1
ATOM 2155 N N . ALA A 1 269 ? -2.775 23.516 37.031 1 95.62 269 ALA A N 1
ATOM 2156 C CA . ALA A 1 269 ? -2.258 22.469 37.906 1 95.62 269 ALA A CA 1
ATOM 2157 C C . ALA A 1 269 ? -3.312 21.406 38.188 1 95.62 269 ALA A C 1
ATOM 2159 O O . ALA A 1 269 ? -2.984 20.234 38.344 1 95.62 269 ALA A O 1
ATOM 2160 N N . GLY A 1 270 ? -4.531 21.859 38.25 1 96.81 270 GLY A N 1
ATOM 2161 C CA . GLY A 1 270 ? -5.621 20.938 38.469 1 96.81 270 GLY A CA 1
ATOM 2162 C C . GLY A 1 270 ? -5.719 19.859 37.406 1 96.81 270 GLY A C 1
ATOM 2163 O O . GLY A 1 270 ? -6.137 18.734 37.688 1 96.81 270 GLY A O 1
ATOM 2164 N N . ASN A 1 271 ? -5.383 20.234 36.188 1 97.69 271 ASN A N 1
ATOM 2165 C CA . ASN A 1 271 ? -5.355 19.266 35.094 1 97.69 271 ASN A CA 1
ATOM 2166 C C . ASN A 1 271 ? -4.418 18.109 35.406 1 97.69 271 ASN A C 1
ATOM 2168 O O . ASN A 1 271 ? -4.805 16.938 35.281 1 97.69 271 ASN A O 1
ATOM 2172 N N . GLN A 1 272 ? -3.195 18.406 35.906 1 96.69 272 GLN A N 1
ATOM 2173 C CA . GLN A 1 272 ? -2.184 17.391 36.188 1 96.69 272 GLN A CA 1
ATOM 2174 C C . GLN A 1 272 ? -2.576 16.547 37.375 1 96.69 272 GLN A C 1
ATOM 2176 O O . GLN A 1 272 ? -2.268 15.352 37.438 1 96.69 272 GLN A O 1
ATOM 2181 N N . LYS A 1 273 ? -3.27 17.125 38.312 1 97.44 273 LYS A N 1
ATOM 2182 C CA . LYS A 1 273 ? -3.752 16.375 39.469 1 97.44 273 LYS A CA 1
ATOM 2183 C C . LYS A 1 273 ? -4.773 15.328 39.031 1 97.44 273 LYS A C 1
ATOM 2185 O O . LYS A 1 273 ? -4.711 14.18 39.5 1 97.44 273 LYS A O 1
ATOM 2190 N N . LEU A 1 274 ? -5.691 15.766 38.219 1 98.31 274 LEU A N 1
ATOM 2191 C CA . LEU A 1 274 ? -6.707 14.828 37.75 1 98.31 274 LEU A CA 1
ATOM 2192 C C . LEU A 1 274 ? -6.078 13.742 36.875 1 98.31 274 LEU A C 1
ATOM 2194 O O . LEU A 1 274 ? -6.5 12.586 36.938 1 98.31 274 LEU A O 1
ATOM 2198 N N . THR A 1 275 ? -5.082 14.102 36.062 1 98.25 275 THR A N 1
ATOM 2199 C CA . THR A 1 275 ? -4.359 13.133 35.219 1 98.25 275 THR A CA 1
ATOM 2200 C C . THR A 1 275 ? -3.701 12.07 36.094 1 98.25 275 THR A C 1
ATOM 2202 O O . THR A 1 275 ? -3.73 10.883 35.781 1 98.25 275 THR A O 1
ATOM 2205 N N . ALA A 1 276 ? -3.156 12.492 37.219 1 97.62 276 ALA A N 1
ATOM 2206 C CA . ALA A 1 276 ? -2.52 11.562 38.156 1 97.62 276 ALA A CA 1
ATOM 2207 C C . ALA A 1 276 ? -3.547 10.633 38.812 1 97.62 276 ALA A C 1
ATOM 2209 O O . ALA A 1 276 ? -3.277 9.445 39 1 97.62 276 ALA A O 1
ATOM 2210 N N . LYS A 1 277 ? -4.68 11.156 39.188 1 98.25 277 LYS A N 1
ATOM 2211 C CA . LYS A 1 277 ? -5.738 10.312 39.75 1 98.25 277 LYS A CA 1
ATOM 2212 C C . LYS A 1 277 ? -6.203 9.273 38.719 1 98.25 277 LYS A C 1
ATOM 2214 O O . LYS A 1 277 ? -6.434 8.117 39.094 1 98.25 277 LYS A O 1
ATOM 2219 N N . LEU A 1 278 ? -6.371 9.719 37.5 1 98.31 278 LEU A N 1
ATOM 2220 C CA . LEU A 1 278 ? -6.773 8.805 36.438 1 98.31 278 LEU A CA 1
ATOM 2221 C C . LEU A 1 278 ? -5.715 7.73 36.219 1 98.31 278 LEU A C 1
ATOM 2223 O O . LEU A 1 278 ? -6.051 6.574 35.938 1 98.31 278 LEU A O 1
ATOM 2227 N N . ALA A 1 279 ? -4.43 8.047 36.344 1 98.19 279 ALA A N 1
ATOM 2228 C CA . ALA A 1 279 ? -3.32 7.121 36.156 1 98.19 279 ALA A CA 1
ATOM 2229 C C . ALA A 1 279 ? -3.412 5.941 37.094 1 98.19 279 ALA A C 1
ATOM 2231 O O . ALA A 1 279 ? -3.037 4.82 36.75 1 98.19 279 ALA A O 1
ATOM 2232 N N . ALA A 1 280 ? -3.928 6.176 38.281 1 98 280 ALA A N 1
ATOM 2233 C CA . ALA A 1 280 ? -4.062 5.105 39.25 1 98 280 ALA A CA 1
ATOM 2234 C C . ALA A 1 280 ? -4.957 3.986 38.75 1 98 280 ALA A C 1
ATOM 2236 O O . ALA A 1 280 ? -4.738 2.812 39.031 1 98 280 ALA A O 1
ATOM 2237 N N . TYR A 1 281 ? -5.938 4.34 37.969 1 98.19 281 TYR A N 1
ATOM 2238 C CA . TYR A 1 281 ? -6.828 3.344 37.375 1 98.19 281 TYR A CA 1
ATOM 2239 C C . TYR A 1 281 ? -6.109 2.537 36.312 1 98.19 281 TYR A C 1
ATOM 2241 O O . TYR A 1 281 ? -6.324 1.329 36.188 1 98.19 281 TYR A O 1
ATOM 2249 N N . HIS A 1 282 ? -5.25 3.18 35.469 1 98.5 282 HIS A N 1
ATOM 2250 C CA . HIS A 1 282 ? -4.465 2.471 34.469 1 98.5 282 HIS A CA 1
ATOM 2251 C C . HIS A 1 282 ? -3.471 1.515 35.125 1 98.5 282 HIS A C 1
ATOM 2253 O O . HIS A 1 282 ? -3.281 0.393 34.656 1 98.5 282 HIS A O 1
ATOM 2259 N N . GLN A 1 283 ? -2.85 1.98 36.219 1 97.81 283 GLN A N 1
ATOM 2260 C CA . GLN A 1 283 ? -1.913 1.156 37 1 97.81 283 GLN A CA 1
ATOM 2261 C C . GLN A 1 283 ? -2.586 -0.117 37.5 1 97.81 283 GLN A C 1
ATOM 2263 O O . GLN A 1 283 ? -2.062 -1.218 37.312 1 97.81 283 GLN A O 1
ATOM 2268 N N . ALA A 1 284 ? -3.693 0.046 38.062 1 97.62 284 ALA A N 1
ATOM 2269 C CA . ALA A 1 284 ? -4.406 -1.095 38.625 1 97.62 284 ALA A CA 1
ATOM 2270 C C . ALA A 1 284 ? -4.766 -2.111 37.562 1 97.62 284 ALA A C 1
ATOM 2272 O O . ALA A 1 284 ? -4.633 -3.32 37.75 1 97.62 284 ALA A O 1
ATOM 2273 N N . GLU A 1 285 ? -5.258 -1.585 36.438 1 97.19 285 GLU A N 1
ATOM 2274 C CA . GLU A 1 285 ? -5.691 -2.465 35.375 1 97.19 285 GLU A CA 1
ATOM 2275 C C . GLU A 1 285 ? -4.512 -3.227 34.781 1 97.19 285 GLU A C 1
ATOM 2277 O O . GLU A 1 285 ? -4.605 -4.43 34.531 1 97.19 285 GLU A O 1
ATOM 2282 N N . LEU A 1 286 ? -3.408 -2.576 34.5 1 97.5 286 LEU A N 1
ATOM 2283 C CA . LEU A 1 286 ? -2.236 -3.205 33.875 1 97.5 286 LEU A CA 1
ATOM 2284 C C . LEU A 1 286 ? -1.545 -4.129 34.875 1 97.5 286 LEU A C 1
ATOM 2286 O O . LEU A 1 286 ? -0.987 -5.16 34.5 1 97.5 286 LEU A O 1
ATOM 2290 N N . ASP A 1 287 ? -1.543 -3.752 36.219 1 97.06 287 ASP A N 1
ATOM 2291 C CA . ASP A 1 287 ? -1.02 -4.633 37.25 1 97.06 287 ASP A CA 1
ATOM 2292 C C . ASP A 1 287 ? -1.792 -5.949 37.281 1 97.06 287 ASP A C 1
ATOM 2294 O O . ASP A 1 287 ? -1.198 -7.02 37.438 1 97.06 287 ASP A O 1
ATOM 2298 N N . ALA A 1 288 ? -3.053 -5.848 37.188 1 96.31 288 ALA A N 1
ATOM 2299 C CA . ALA A 1 288 ? -3.885 -7.051 37.188 1 96.31 288 ALA A CA 1
ATOM 2300 C C . ALA A 1 288 ? -3.518 -7.973 36.031 1 96.31 288 ALA A C 1
ATOM 2302 O O . ALA A 1 288 ? -3.594 -9.195 36.156 1 96.31 288 ALA A O 1
ATOM 2303 N N . LYS A 1 289 ? -3.064 -7.367 34.969 1 95.81 289 LYS A N 1
ATOM 2304 C CA . LYS A 1 289 ? -2.662 -8.125 33.781 1 95.81 289 LYS A CA 1
ATOM 2305 C C . LYS A 1 289 ? -1.182 -8.492 33.844 1 95.81 289 LYS A C 1
ATOM 2307 O O . LYS A 1 289 ? -0.678 -9.211 32.969 1 95.81 289 LYS A O 1
ATOM 2312 N N . LYS A 1 290 ? -0.486 -8.023 34.844 1 96.19 290 LYS A N 1
ATOM 2313 C CA . LYS A 1 290 ? 0.953 -8.211 35 1 96.19 290 LYS A CA 1
ATOM 2314 C C . LYS A 1 290 ? 1.72 -7.617 33.812 1 96.19 290 LYS A C 1
ATOM 2316 O O . LYS A 1 290 ? 2.754 -8.156 33.406 1 96.19 290 LYS A O 1
ATOM 2321 N N . GLN A 1 291 ? 1.118 -6.566 33.188 1 96.12 291 GLN A N 1
ATOM 2322 C CA . GLN A 1 291 ? 1.763 -5.812 32.125 1 96.12 291 GLN A CA 1
ATOM 2323 C C . GLN A 1 291 ? 2.658 -4.715 32.688 1 96.12 291 GLN A C 1
ATOM 2325 O O . GLN A 1 291 ? 2.191 -3.846 33.438 1 96.12 291 GLN A O 1
ATOM 2330 N N . ASN A 1 292 ? 3.941 -4.746 32.344 1 95 292 ASN A N 1
ATOM 2331 C CA . ASN A 1 292 ? 4.855 -3.684 32.75 1 95 292 ASN A CA 1
ATOM 2332 C C . ASN A 1 292 ? 4.516 -2.359 32.062 1 95 292 ASN A C 1
ATOM 2334 O O . ASN A 1 292 ? 4.035 -2.346 30.922 1 95 292 ASN A O 1
ATOM 2338 N N . TYR A 1 293 ? 4.746 -1.302 32.781 1 97.38 293 TYR A N 1
ATOM 2339 C CA . TYR A 1 293 ? 4.488 0.031 32.219 1 97.38 293 TYR A CA 1
ATOM 2340 C C . TYR A 1 293 ? 5.41 1.063 32.875 1 97.38 293 TYR A C 1
ATOM 2342 O O . TYR A 1 293 ? 6.191 0.737 33.781 1 97.38 293 TYR A O 1
ATOM 2350 N N . PHE A 1 294 ? 5.441 2.25 32.312 1 95.25 294 PHE A N 1
ATOM 2351 C CA . PHE A 1 294 ? 6.125 3.385 32.938 1 95.25 294 PHE A CA 1
ATOM 2352 C C . PHE A 1 294 ? 5.363 4.68 32.656 1 95.25 294 PHE A C 1
ATOM 2354 O O . PHE A 1 294 ? 4.457 4.715 31.828 1 95.25 294 PHE A O 1
ATOM 2361 N N . SER A 1 295 ? 5.566 5.664 33.438 1 94.62 295 SER A N 1
ATOM 2362 C CA . SER A 1 295 ? 5.023 7.012 33.312 1 94.62 295 SER A CA 1
ATOM 2363 C C . SER A 1 295 ? 6.035 8.062 33.75 1 94.62 295 SER A C 1
ATOM 2365 O O . SER A 1 295 ? 7.113 7.719 34.25 1 94.62 295 SER A O 1
ATOM 2367 N N . ARG A 1 296 ? 5.785 9.312 33.5 1 93.62 296 ARG A N 1
ATOM 2368 C CA . ARG A 1 296 ? 6.543 10.461 33.969 1 93.62 296 ARG A CA 1
ATOM 2369 C C . ARG A 1 296 ? 7.926 10.516 33.344 1 93.62 296 ARG A C 1
ATOM 2371 O O . ARG A 1 296 ? 8.852 11.102 33.906 1 93.62 296 ARG A O 1
ATOM 2378 N N . GLN A 1 297 ? 8.07 9.766 32.25 1 90.25 297 GLN A N 1
ATOM 2379 C CA . GLN A 1 297 ? 9.336 9.75 31.5 1 90.25 297 GLN A CA 1
ATOM 2380 C C . GLN A 1 297 ? 9.109 9.906 30 1 90.25 297 GLN A C 1
ATOM 2382 O O . GLN A 1 297 ? 8.031 9.586 29.5 1 90.25 297 GLN A O 1
ATOM 2387 N N . LEU A 1 298 ? 10.078 10.469 29.266 1 87.88 298 LEU A N 1
ATOM 2388 C CA . LEU A 1 298 ? 10.227 10.484 27.828 1 87.88 298 LEU A CA 1
ATOM 2389 C C . LEU A 1 298 ? 9.289 11.508 27.188 1 87.88 298 LEU A C 1
ATOM 2391 O O . LEU A 1 298 ? 9.703 12.281 26.328 1 87.88 298 LEU A O 1
ATOM 2395 N N . PHE A 1 299 ? 8.023 11.555 27.562 1 91.94 299 PHE A N 1
ATOM 2396 C CA . PHE A 1 299 ? 7.031 12.367 26.875 1 91.94 299 PHE A CA 1
ATOM 2397 C C . PHE A 1 299 ? 6.699 13.609 27.688 1 91.94 299 PHE A C 1
ATOM 2399 O O . PHE A 1 299 ? 6.656 13.562 28.922 1 91.94 299 PHE A O 1
ATOM 2406 N N . ASP A 1 300 ? 6.539 14.695 27.016 1 91.19 300 ASP A N 1
ATOM 2407 C CA . ASP A 1 300 ? 6.129 15.938 27.656 1 91.19 300 ASP A CA 1
ATOM 2408 C C . ASP A 1 300 ? 4.66 16.25 27.375 1 91.19 300 ASP A C 1
ATOM 2410 O O . ASP A 1 300 ? 4.008 15.523 26.625 1 91.19 300 ASP A O 1
ATOM 2414 N N . ASP A 1 301 ? 4.09 17.109 28.078 1 93.56 301 ASP A N 1
ATOM 2415 C CA . ASP A 1 301 ? 2.764 17.688 27.891 1 93.56 301 ASP A CA 1
ATOM 2416 C C . ASP A 1 301 ? 2.857 19.188 27.594 1 93.56 301 ASP A C 1
ATOM 2418 O O . ASP A 1 301 ? 2.367 20.016 28.375 1 93.56 301 ASP A O 1
ATOM 2422 N N . PHE A 1 302 ? 3.408 19.422 26.391 1 95.5 302 PHE A N 1
ATOM 2423 C CA . PHE A 1 302 ? 3.846 20.797 26.156 1 95.5 302 PHE A CA 1
ATOM 2424 C C . PHE A 1 302 ? 3.164 21.391 24.938 1 95.5 302 PHE A C 1
ATOM 2426 O O . PHE A 1 302 ? 2.312 22.281 25.047 1 95.5 302 PHE A O 1
ATOM 2433 N N . PHE A 1 303 ? 3.406 20.953 23.719 1 97 303 PHE A N 1
ATOM 2434 C CA . PHE A 1 303 ? 2.863 21.484 22.469 1 97 303 PHE A CA 1
ATOM 2435 C C . PHE A 1 303 ? 1.367 21.203 22.375 1 97 303 PHE A C 1
ATOM 2437 O O . PHE A 1 303 ? 0.941 20.047 22.375 1 97 303 PHE A O 1
ATOM 2444 N N . TYR A 1 304 ? 0.542 22.188 22.172 1 97.94 304 TYR A N 1
ATOM 2445 C CA . TYR A 1 304 ? -0.912 22.078 22.219 1 97.94 304 TYR A CA 1
ATOM 2446 C C . TYR A 1 304 ? -1.475 21.578 20.906 1 97.94 304 TYR A C 1
ATOM 2448 O O . TYR A 1 304 ? -2.689 21.406 20.766 1 97.94 304 TYR A O 1
ATOM 2456 N N . GLY A 1 305 ? -0.623 21.312 19.922 1 97.62 305 GLY A N 1
ATOM 2457 C CA . GLY A 1 305 ? -1.083 20.781 18.641 1 97.62 305 GLY A CA 1
ATOM 2458 C C . GLY A 1 305 ? -1.186 19.266 18.641 1 97.62 305 GLY A C 1
ATOM 2459 O O . GLY A 1 305 ? -1.376 18.656 17.578 1 97.62 305 GLY A O 1
ATOM 2460 N N . LYS A 1 306 ? -1.186 18.578 19.797 1 97.94 306 LYS A N 1
ATOM 2461 C CA . LYS A 1 306 ? -1.284 17.141 19.938 1 97.94 306 LYS A CA 1
ATOM 2462 C C . LYS A 1 306 ? -2.621 16.734 20.562 1 97.94 306 LYS A C 1
ATOM 2464 O O . LYS A 1 306 ? -3.254 17.531 21.25 1 97.94 306 LYS A O 1
ATOM 2469 N N . GLY A 1 307 ? -2.965 15.484 20.328 1 97.75 307 GLY A N 1
ATOM 2470 C CA . GLY A 1 307 ? -4.238 14.969 20.812 1 97.75 307 GLY A CA 1
ATOM 2471 C C . GLY A 1 307 ? -4.324 14.891 22.312 1 97.75 307 GLY A C 1
ATOM 2472 O O . GLY A 1 307 ? -5.406 15.031 22.891 1 97.75 307 GLY A O 1
ATOM 2473 N N . SER A 1 308 ? -3.209 14.711 22.984 1 97.56 308 SER A N 1
ATOM 2474 C CA . SER A 1 308 ? -3.201 14.602 24.438 1 97.56 308 SER A CA 1
ATOM 2475 C C . SER A 1 308 ? -3.162 15.977 25.094 1 97.56 308 SER A C 1
ATOM 2477 O O . SER A 1 308 ? -3.549 16.125 26.25 1 97.56 308 SER A O 1
ATOM 2479 N N . THR A 1 309 ? -2.719 17.047 24.375 1 97.94 309 THR A N 1
ATOM 2480 C CA . THR A 1 309 ? -2.479 18.328 25.016 1 97.94 309 THR A CA 1
ATOM 2481 C C . THR A 1 309 ? -3.529 19.359 24.594 1 97.94 309 THR A C 1
ATOM 2483 O O . THR A 1 309 ? -3.846 20.281 25.344 1 97.94 309 THR A O 1
ATOM 2486 N N . TYR A 1 310 ? -4.062 19.219 23.391 1 98.62 310 TYR A N 1
ATOM 2487 C CA . TYR A 1 310 ? -5.094 20.125 22.906 1 98.62 310 TYR A CA 1
ATOM 2488 C C . TYR A 1 310 ? -6.27 20.188 23.875 1 98.62 310 TYR A C 1
ATOM 2490 O O . TYR A 1 310 ? -6.773 21.266 24.172 1 98.62 310 TYR A O 1
ATOM 2498 N N . PRO A 1 311 ? -6.758 19.062 24.422 1 98.62 311 PRO A N 1
ATOM 2499 C CA . PRO A 1 311 ? -7.852 19.109 25.391 1 98.62 311 PRO A CA 1
ATOM 2500 C C . PRO A 1 311 ? -7.5 19.922 26.641 1 98.62 311 PRO A C 1
ATOM 2502 O O . PRO A 1 311 ? -8.367 20.578 27.219 1 98.62 311 PRO A O 1
ATOM 2505 N N . ASP A 1 312 ? -6.238 19.953 27.047 1 98.44 312 ASP A N 1
ATOM 2506 C CA . ASP A 1 312 ? -5.797 20.562 28.297 1 98.44 312 ASP A CA 1
ATOM 2507 C C . ASP A 1 312 ? -5.953 22.078 28.25 1 98.44 312 ASP A C 1
ATOM 2509 O O . ASP A 1 312 ? -6.129 22.719 29.281 1 98.44 312 ASP A O 1
ATOM 2513 N N . ILE A 1 313 ? -5.848 22.656 27.062 1 98.19 313 ILE A N 1
ATOM 2514 C CA . ILE A 1 313 ? -5.965 24.109 26.938 1 98.19 313 ILE A CA 1
ATOM 2515 C C . ILE A 1 313 ? -7.395 24.469 26.547 1 98.19 313 ILE A C 1
ATOM 2517 O O . ILE A 1 313 ? -7.676 25.641 26.234 1 98.19 313 ILE A O 1
ATOM 2521 N N . ASN A 1 314 ? -8.328 23.484 26.531 1 97.81 314 ASN A N 1
ATOM 2522 C CA . ASN A 1 314 ? -9.719 23.688 26.141 1 97.81 314 ASN A CA 1
ATOM 2523 C C . ASN A 1 314 ? -10.68 23.141 27.188 1 97.81 314 ASN A C 1
ATOM 2525 O O . ASN A 1 314 ? -11.797 22.734 26.875 1 97.81 314 ASN A O 1
ATOM 2529 N N . GLY A 1 315 ? -10.266 23.031 28.422 1 96.94 315 GLY A N 1
ATOM 2530 C CA . GLY A 1 315 ? -11.141 22.734 29.547 1 96.94 315 GLY A CA 1
ATOM 2531 C C . GLY A 1 315 ? -11.422 21.25 29.703 1 96.94 315 GLY A C 1
ATOM 2532 O O . GLY A 1 315 ? -12.367 20.875 30.406 1 96.94 315 GLY A O 1
ATOM 2533 N N . ALA A 1 316 ? -10.727 20.391 29.094 1 98.19 316 ALA A N 1
ATOM 2534 C CA . ALA A 1 316 ? -10.812 18.938 29.203 1 98.19 316 ALA A CA 1
ATOM 2535 C C . ALA A 1 316 ? -9.492 18.359 29.703 1 98.19 316 ALA A C 1
ATOM 2537 O O . ALA A 1 316 ? -8.5 19.078 29.859 1 98.19 316 ALA A O 1
ATOM 2538 N N . ILE A 1 317 ? -9.539 17.094 30.062 1 98.56 317 ILE A N 1
ATOM 2539 C CA . ILE A 1 317 ? -8.336 16.344 30.406 1 98.56 317 ILE A CA 1
ATOM 2540 C C . ILE A 1 317 ? -7.938 15.43 29.25 1 98.56 317 ILE A C 1
ATOM 2542 O O . ILE A 1 317 ? -8.711 14.555 28.859 1 98.56 317 ILE A O 1
ATOM 2546 N N . GLY A 1 318 ? -6.75 15.695 28.656 1 98.44 318 GLY A N 1
ATOM 2547 C CA . GLY A 1 318 ? -6.207 14.797 27.656 1 98.44 318 GLY A CA 1
ATOM 2548 C C . GLY A 1 318 ? -5.141 13.867 28.203 1 98.44 318 GLY A C 1
ATOM 2549 O O . GLY A 1 318 ? -4.266 14.297 28.969 1 98.44 318 GLY A O 1
ATOM 2550 N N . VAL A 1 319 ? -5.191 12.562 27.875 1 98.69 319 VAL A N 1
ATOM 2551 C CA . VAL A 1 319 ? -4.223 11.594 28.375 1 98.69 319 VAL A CA 1
ATOM 2552 C C . VAL A 1 319 ? -3.643 10.797 27.203 1 98.69 319 VAL A C 1
ATOM 2554 O O . VAL A 1 319 ? -4.387 10.211 26.406 1 98.69 319 VAL A O 1
ATOM 2557 N N . LEU A 1 320 ? -2.309 10.758 27.109 1 98.44 320 LEU A N 1
ATOM 2558 C CA . LEU A 1 320 ? -1.585 10 26.078 1 98.44 320 LEU A CA 1
ATOM 2559 C C . LEU A 1 320 ? -1.333 8.57 26.547 1 98.44 320 LEU A C 1
ATOM 2561 O O . LEU A 1 320 ? -0.934 8.344 27.688 1 98.44 320 LEU A O 1
ATOM 2565 N N . PHE A 1 321 ? -1.6 7.637 25.734 1 98.75 321 PHE A N 1
ATOM 2566 C CA . PHE A 1 321 ? -1.224 6.238 25.906 1 98.75 321 PHE A CA 1
ATOM 2567 C C . PHE A 1 321 ? -0.3 5.785 24.781 1 98.75 321 PHE A C 1
ATOM 2569 O O . PHE A 1 321 ? -0.5 6.152 23.625 1 98.75 321 PHE A O 1
ATOM 2576 N N . GLU A 1 322 ? 0.791 5.031 25.109 1 98.31 322 GLU A N 1
ATOM 2577 C CA . GLU A 1 322 ? 1.711 4.48 24.125 1 98.31 322 GLU A CA 1
ATOM 2578 C C . GLU A 1 322 ? 1.924 2.984 24.344 1 98.31 322 GLU A C 1
ATOM 2580 O O . GLU A 1 322 ? 2.598 2.58 25.281 1 98.31 322 GLU A O 1
ATOM 2585 N N . GLN A 1 323 ? 1.385 2.23 23.469 1 98.19 323 GLN A N 1
ATOM 2586 C CA . GLN A 1 323 ? 1.554 0.78 23.469 1 98.19 323 GLN A CA 1
ATOM 2587 C C . GLN A 1 323 ? 2.736 0.366 22.594 1 98.19 323 GLN A C 1
ATOM 2589 O O . GLN A 1 323 ? 2.854 0.803 21.453 1 98.19 323 GLN A O 1
ATOM 2594 N N . ALA A 1 324 ? 3.645 -0.458 23.203 1 97.31 324 ALA A N 1
ATOM 2595 C CA . ALA A 1 324 ? 4.668 -1.032 22.328 1 97.31 324 ALA A CA 1
ATOM 2596 C C . ALA A 1 324 ? 4.039 -1.681 21.094 1 97.31 324 ALA A C 1
ATOM 2598 O O . ALA A 1 324 ? 3.049 -2.406 21.203 1 97.31 324 ALA A O 1
ATOM 2599 N N . SER A 1 325 ? 4.621 -1.463 19.969 1 96.56 325 SER A N 1
ATOM 2600 C CA . SER A 1 325 ? 3.98 -1.853 18.719 1 96.56 325 SER A CA 1
ATOM 2601 C C . SER A 1 325 ? 4.602 -3.125 18.156 1 96.56 325 SER A C 1
ATOM 2603 O O . SER A 1 325 ? 5.824 -3.232 18.047 1 96.56 325 SER A O 1
ATOM 2605 N N . ALA A 1 326 ? 3.766 -4.016 17.719 1 95.06 326 ALA A N 1
ATOM 2606 C CA . ALA A 1 326 ? 4.25 -5.215 17.031 1 95.06 326 ALA A CA 1
ATOM 2607 C C . ALA A 1 326 ? 4.609 -4.914 15.586 1 95.06 326 ALA A C 1
ATOM 2609 O O . ALA A 1 326 ? 5.328 -5.688 14.945 1 95.06 326 ALA A O 1
ATOM 2610 N N . ARG A 1 327 ? 4.043 -3.85 15.016 1 95.12 327 ARG A N 1
ATOM 2611 C CA . ARG A 1 327 ? 4.238 -3.479 13.625 1 95.12 327 ARG A CA 1
ATOM 2612 C C . ARG A 1 327 ? 3.941 -4.656 12.695 1 95.12 327 ARG A C 1
ATOM 2614 O O . ARG A 1 327 ? 4.703 -4.926 11.766 1 95.12 327 ARG A O 1
ATOM 2621 N N . GLY A 1 328 ? 2.979 -5.402 12.938 1 96.62 328 GLY A N 1
ATOM 2622 C CA . GLY A 1 328 ? 2.564 -6.633 12.281 1 96.62 328 GLY A CA 1
ATOM 2623 C C . GLY A 1 328 ? 1.891 -7.613 13.227 1 96.62 328 GLY A C 1
ATOM 2624 O O . GLY A 1 328 ? 1.282 -7.211 14.219 1 96.62 328 GLY A O 1
ATOM 2625 N N . GLN A 1 329 ? 1.99 -8.852 12.922 1 96.38 329 GLN A N 1
ATOM 2626 C CA . GLN A 1 329 ? 1.309 -9.859 13.734 1 96.38 329 GLN A CA 1
ATOM 2627 C C . GLN A 1 329 ? 2.066 -10.125 15.023 1 96.38 329 GLN A C 1
ATOM 2629 O O . GLN A 1 329 ? 1.455 -10.328 16.078 1 96.38 329 GLN A O 1
ATOM 2634 N N . GLN A 1 330 ? 3.334 -10.18 14.898 1 97.44 330 GLN A N 1
ATOM 2635 C CA . GLN A 1 330 ? 4.203 -10.328 16.062 1 97.44 330 GLN A CA 1
ATOM 2636 C C . GLN A 1 330 ? 5.633 -9.906 15.734 1 97.44 330 GLN A C 1
ATOM 2638 O O . GLN A 1 330 ? 6.055 -9.961 14.578 1 97.44 330 GLN A O 1
ATOM 2643 N N . GLN A 1 331 ? 6.375 -9.523 16.703 1 97.75 331 GLN A N 1
ATOM 2644 C CA . GLN A 1 331 ? 7.754 -9.086 16.5 1 97.75 331 GLN A CA 1
ATOM 2645 C C . GLN A 1 331 ? 8.586 -9.328 17.766 1 97.75 331 GLN A C 1
ATOM 2647 O O . GLN A 1 331 ? 8.117 -9.094 18.875 1 97.75 331 GLN A O 1
ATOM 2652 N N . ASP A 1 332 ? 9.844 -9.797 17.562 1 97.12 332 ASP A N 1
ATOM 2653 C CA . ASP A 1 332 ? 10.773 -9.945 18.672 1 97.12 332 ASP A CA 1
ATOM 2654 C C . ASP A 1 332 ? 11.148 -8.586 19.266 1 97.12 332 ASP A C 1
ATOM 2656 O O . ASP A 1 332 ? 11.32 -7.609 18.531 1 97.12 332 ASP A O 1
ATOM 2660 N N . SER A 1 333 ? 11.211 -8.539 20.562 1 95.5 333 SER A N 1
ATOM 2661 C CA . SER A 1 333 ? 11.641 -7.348 21.281 1 95.5 333 SER A CA 1
ATOM 2662 C C . SER A 1 333 ? 12.531 -7.711 22.469 1 95.5 333 SER A C 1
ATOM 2664 O O . SER A 1 333 ? 12.703 -8.891 22.781 1 95.5 333 SER A O 1
ATOM 2666 N N . VAL A 1 334 ? 13.141 -6.789 23.109 1 94.19 334 VAL A N 1
ATOM 2667 C CA . VAL A 1 334 ? 14 -7.004 24.266 1 94.19 334 VAL A CA 1
ATOM 2668 C C . VAL A 1 334 ? 13.172 -7.551 25.422 1 94.19 334 VAL A C 1
ATOM 2670 O O . VAL A 1 334 ? 13.711 -8.18 26.344 1 94.19 334 VAL A O 1
ATOM 2673 N N . ASN A 1 335 ? 11.82 -7.34 25.359 1 94.5 335 ASN A N 1
ATOM 2674 C CA . ASN A 1 335 ? 10.93 -7.801 26.406 1 94.5 335 ASN A CA 1
ATOM 2675 C C . ASN A 1 335 ? 10.25 -9.117 26.031 1 94.5 335 ASN A C 1
ATOM 2677 O O . ASN A 1 335 ? 9.289 -9.531 26.688 1 94.5 335 ASN A O 1
ATOM 2681 N N . GLY A 1 336 ? 10.75 -9.75 24.984 1 94.69 336 GLY A N 1
ATOM 2682 C CA . GLY A 1 336 ? 10.109 -10.945 24.469 1 94.69 336 GLY A CA 1
ATOM 2683 C C . GLY A 1 336 ? 9.344 -10.695 23.188 1 94.69 336 GLY A C 1
ATOM 2684 O O . GLY A 1 336 ? 9.375 -9.594 22.641 1 94.69 336 GLY A O 1
ATOM 2685 N N . VAL A 1 337 ? 8.609 -11.727 22.719 1 96.75 337 VAL A N 1
ATOM 2686 C CA . VAL A 1 337 ? 7.82 -11.586 21.5 1 96.75 337 VAL A CA 1
ATOM 2687 C C . VAL A 1 337 ? 6.574 -10.75 21.781 1 96.75 337 VAL A C 1
ATOM 2689 O O . VAL A 1 337 ? 5.812 -11.055 22.719 1 96.75 337 VAL A O 1
ATOM 2692 N N . LEU A 1 338 ? 6.43 -9.688 21.109 1 96.81 338 LEU A N 1
ATOM 2693 C CA . LEU A 1 338 ? 5.258 -8.82 21.203 1 96.81 338 LEU A CA 1
ATOM 2694 C C . LEU A 1 338 ? 4.25 -9.172 20.109 1 96.81 338 LEU A C 1
ATOM 2696 O O . LEU A 1 338 ? 4.59 -9.188 18.922 1 96.81 338 LEU A O 1
ATOM 2700 N N . SER A 1 339 ? 3.02 -9.508 20.453 1 97.44 339 SER A N 1
ATOM 2701 C CA . SER A 1 339 ? 1.997 -9.852 19.469 1 97.44 339 SER A CA 1
ATOM 2702 C C . SER A 1 339 ? 0.973 -8.734 19.312 1 97.44 339 SER A C 1
ATOM 2704 O O . SER A 1 339 ? 0.763 -7.945 20.25 1 97.44 339 SER A O 1
ATOM 2706 N N . LEU A 1 340 ? 0.37 -8.594 18.125 1 98.06 340 LEU A N 1
ATOM 2707 C CA . LEU A 1 340 ? -0.742 -7.68 17.891 1 98.06 340 LEU A CA 1
ATOM 2708 C C . LEU A 1 340 ? -1.878 -7.945 18.875 1 98.06 340 LEU A C 1
ATOM 2710 O O . LEU A 1 340 ? -2.504 -7.008 19.359 1 98.06 340 LEU A O 1
ATOM 2714 N N . GLN A 1 341 ? -2.121 -9.211 19.188 1 97.44 341 GLN A N 1
ATOM 2715 C CA . GLN A 1 341 ? -3.189 -9.578 20.109 1 97.44 341 GLN A CA 1
ATOM 2716 C C . GLN A 1 341 ? -2.953 -8.984 21.484 1 97.44 341 GLN A C 1
ATOM 2718 O O . GLN A 1 341 ? -3.881 -8.469 22.125 1 97.44 341 GLN A O 1
ATOM 2723 N N . GLU A 1 342 ? -1.753 -9.102 21.906 1 96.88 342 GLU A N 1
ATOM 2724 C CA . GLU A 1 342 ? -1.411 -8.523 23.203 1 96.88 342 GLU A CA 1
ATOM 2725 C C . GLU A 1 342 ? -1.586 -7.008 23.203 1 96.88 342 GLU A C 1
ATOM 2727 O O . GLU A 1 342 ? -2.104 -6.434 24.156 1 96.88 342 GLU A O 1
ATOM 2732 N N . ALA A 1 343 ? -1.145 -6.367 22.172 1 98.31 343 ALA A N 1
ATOM 2733 C CA . ALA A 1 343 ? -1.287 -4.918 22.047 1 98.31 343 ALA A CA 1
ATOM 2734 C C . ALA A 1 343 ? -2.756 -4.508 22.062 1 98.31 343 ALA A C 1
ATOM 2736 O O . ALA A 1 343 ? -3.131 -3.523 22.703 1 98.31 343 ALA A O 1
ATOM 2737 N N . ILE A 1 344 ? -3.598 -5.277 21.312 1 98.62 344 ILE A N 1
ATOM 2738 C CA . ILE A 1 344 ? -5.031 -5.016 21.266 1 98.62 344 ILE A CA 1
ATOM 2739 C C . ILE A 1 344 ? -5.613 -5.125 22.672 1 98.62 344 ILE A C 1
ATOM 2741 O O . ILE A 1 344 ? -6.387 -4.262 23.109 1 98.62 344 ILE A O 1
ATOM 2745 N N . GLU A 1 345 ? -5.199 -6.105 23.422 1 98.12 345 GLU A N 1
ATOM 2746 C CA . GLU A 1 345 ? -5.734 -6.344 24.766 1 98.12 345 GLU A CA 1
ATOM 2747 C C . GLU A 1 345 ? -5.293 -5.258 25.734 1 98.12 345 GLU A C 1
ATOM 2749 O O . GLU A 1 345 ? -6.051 -4.875 26.625 1 98.12 345 GLU A O 1
ATOM 2754 N N . ASN A 1 346 ? -4.07 -4.816 25.578 1 98.56 346 ASN A N 1
ATOM 2755 C CA . ASN A 1 346 ? -3.59 -3.748 26.453 1 98.56 346 ASN A CA 1
ATOM 2756 C C . ASN A 1 346 ? -4.316 -2.436 26.172 1 98.56 346 ASN A C 1
ATOM 2758 O O . ASN A 1 346 ? -4.672 -1.714 27.109 1 98.56 346 ASN A O 1
ATOM 2762 N N . GLN A 1 347 ? -4.465 -2.082 24.906 1 98.62 347 GLN A N 1
ATOM 2763 C CA . GLN A 1 347 ? -5.246 -0.904 24.531 1 98.62 347 GLN A CA 1
ATOM 2764 C C . GLN A 1 347 ? -6.672 -1.004 25.078 1 98.62 347 GLN A C 1
ATOM 2766 O O . GLN A 1 347 ? -7.219 -0.025 25.578 1 98.62 347 GLN A O 1
ATOM 2771 N N . TYR A 1 348 ? -7.27 -2.219 24.922 1 98.69 348 TYR A N 1
ATOM 2772 C CA . TYR A 1 348 ? -8.609 -2.473 25.422 1 98.69 348 TYR A CA 1
ATOM 2773 C C . TYR A 1 348 ? -8.672 -2.275 26.938 1 98.69 348 TYR A C 1
ATOM 2775 O O . TYR A 1 348 ? -9.578 -1.612 27.453 1 98.69 348 TYR A O 1
ATOM 2783 N N . ALA A 1 349 ? -7.719 -2.777 27.641 1 98.56 349 ALA A N 1
ATOM 2784 C CA . ALA A 1 349 ? -7.664 -2.689 29.094 1 98.56 349 ALA A CA 1
ATOM 2785 C C . ALA A 1 349 ? -7.57 -1.238 29.547 1 98.56 349 ALA A C 1
ATOM 2787 O O . ALA A 1 349 ? -8.258 -0.834 30.5 1 98.56 349 ALA A O 1
ATOM 2788 N N . THR A 1 350 ? -6.758 -0.484 28.891 1 98.75 350 THR A N 1
ATOM 2789 C CA . THR A 1 350 ? -6.578 0.899 29.328 1 98.75 350 THR A CA 1
ATOM 2790 C C . THR A 1 350 ? -7.742 1.766 28.859 1 98.75 350 THR A C 1
ATOM 2792 O O . THR A 1 350 ? -8.008 2.82 29.438 1 98.75 350 THR A O 1
ATOM 2795 N N . SER A 1 351 ? -8.43 1.354 27.797 1 98.88 351 SER A N 1
ATOM 2796 C CA . SER A 1 351 ? -9.695 1.993 27.469 1 98.88 351 SER A CA 1
ATOM 2797 C C . SER A 1 351 ? -10.727 1.785 28.562 1 98.88 351 SER A C 1
ATOM 2799 O O . SER A 1 351 ? -11.43 2.723 28.953 1 98.88 351 SER A O 1
ATOM 2801 N N . ILE A 1 352 ? -10.781 0.566 29.109 1 98.69 352 ILE A N 1
ATOM 2802 C CA . ILE A 1 352 ? -11.703 0.233 30.188 1 98.69 352 ILE A CA 1
ATOM 2803 C C . ILE A 1 352 ? -11.344 1.043 31.438 1 98.69 352 ILE A C 1
ATOM 2805 O O . ILE A 1 352 ? -12.227 1.625 32.062 1 98.69 352 ILE A O 1
ATOM 2809 N N . SER A 1 353 ? -10.062 1.119 31.734 1 98.69 353 SER A N 1
ATOM 2810 C CA . SER A 1 353 ? -9.664 1.861 32.938 1 98.69 353 SER A CA 1
ATOM 2811 C C . SER A 1 353 ? -9.922 3.354 32.75 1 98.69 353 SER A C 1
ATOM 2813 O O . SER A 1 353 ? -10.227 4.047 33.75 1 98.69 353 SER A O 1
ATOM 2815 N N . SER A 1 354 ? -9.812 3.873 31.531 1 98.88 354 SER A N 1
ATOM 2816 C CA . SER A 1 354 ? -10.172 5.262 31.25 1 98.88 354 SER A CA 1
ATOM 2817 C C . SER A 1 354 ? -11.641 5.531 31.562 1 98.88 354 SER A C 1
ATOM 2819 O O . SER A 1 354 ? -11.977 6.543 32.156 1 98.88 354 SER A O 1
ATOM 2821 N N . LEU A 1 355 ? -12.484 4.586 31.141 1 98.88 355 LEU A N 1
ATOM 2822 C CA . LEU A 1 355 ? -13.922 4.727 31.375 1 98.88 355 LEU A CA 1
ATOM 2823 C C . LEU A 1 355 ? -14.242 4.633 32.875 1 98.88 355 LEU A C 1
ATOM 2825 O O . LEU A 1 355 ? -14.984 5.461 33.406 1 98.88 355 LEU A O 1
ATOM 2829 N N . LYS A 1 356 ? -13.695 3.686 33.562 1 98.56 356 LYS A N 1
ATOM 2830 C CA . LYS A 1 356 ? -13.93 3.504 35 1 98.56 356 LYS A CA 1
ATOM 2831 C C . LYS A 1 356 ? -13.406 4.695 35.781 1 98.56 356 LYS A C 1
ATOM 2833 O O . LYS A 1 356 ? -14.078 5.18 36.688 1 98.56 356 LYS A O 1
ATOM 2838 N N . GLY A 1 357 ? -12.203 5.113 35.438 1 98.75 357 GLY A N 1
ATOM 2839 C CA . GLY A 1 357 ? -11.641 6.273 36.125 1 98.75 357 GLY A CA 1
ATOM 2840 C C . GLY A 1 357 ? -12.445 7.539 35.906 1 98.75 357 GLY A C 1
ATOM 2841 O O . GLY A 1 357 ? -12.664 8.305 36.844 1 98.75 357 GLY A O 1
ATOM 2842 N N . ALA A 1 358 ? -12.898 7.793 34.656 1 98.69 358 ALA A N 1
ATOM 2843 C CA . ALA A 1 358 ? -13.672 8.992 34.344 1 98.69 358 ALA A CA 1
ATOM 2844 C C . ALA A 1 358 ? -14.977 9.016 35.125 1 98.69 358 ALA A C 1
ATOM 2846 O O . ALA A 1 358 ? -15.375 10.062 35.656 1 98.69 358 ALA A O 1
ATOM 2847 N N . ILE A 1 359 ? -15.664 7.906 35.219 1 97.56 359 ILE A N 1
ATOM 2848 C CA . ILE A 1 359 ? -16.938 7.871 35.906 1 97.56 359 ILE A CA 1
ATOM 2849 C C . ILE A 1 359 ? -16.703 8.031 37.406 1 97.56 359 ILE A C 1
ATOM 2851 O O . ILE A 1 359 ? -17.516 8.648 38.094 1 97.56 359 ILE A O 1
ATOM 2855 N N . ALA A 1 360 ? -15.672 7.43 37.906 1 98.06 360 ALA A N 1
ATOM 2856 C CA . ALA A 1 360 ? -15.352 7.555 39.312 1 98.06 360 ALA A CA 1
ATOM 2857 C C . ALA A 1 360 ? -15.047 9.008 39.688 1 98.06 360 ALA A C 1
ATOM 2859 O O . ALA A 1 360 ? -15.32 9.438 40.812 1 98.06 360 ALA A O 1
ATOM 2860 N N . LEU A 1 361 ? -14.516 9.727 38.781 1 98.25 361 LEU A N 1
ATOM 2861 C CA . LEU A 1 361 ? -14.102 11.102 39.031 1 98.25 361 LEU A CA 1
ATOM 2862 C C . LEU A 1 361 ? -15.062 12.086 38.406 1 98.25 361 LEU A C 1
ATOM 2864 O O . LEU A 1 361 ? -14.695 13.227 38.094 1 98.25 361 LEU A O 1
ATOM 2868 N N . LYS A 1 362 ? -16.266 11.656 38.094 1 97.5 362 LYS A N 1
ATOM 2869 C CA . LYS A 1 362 ? -17.234 12.445 37.344 1 97.5 362 LYS A CA 1
ATOM 2870 C C . LYS A 1 362 ? -17.391 13.844 37.938 1 97.5 362 LYS A C 1
ATOM 2872 O O . LYS A 1 362 ? -17.266 14.836 37.219 1 97.5 362 LYS A O 1
ATOM 2877 N N . SER A 1 363 ? -17.594 13.922 39.25 1 96.88 363 SER A N 1
ATOM 2878 C CA . SER A 1 363 ? -17.812 15.211 39.906 1 96.88 363 SER A CA 1
ATOM 2879 C C . SER A 1 363 ? -16.594 16.109 39.781 1 96.88 363 SER A C 1
ATOM 2881 O O . SER A 1 363 ? -16.719 17.312 39.531 1 96.88 363 SER A O 1
ATOM 2883 N N . GLU A 1 364 ? -15.43 15.578 39.969 1 97.81 364 GLU A N 1
ATOM 2884 C CA . GLU A 1 364 ? -14.195 16.359 39.875 1 97.81 364 GLU A CA 1
ATOM 2885 C C . GLU A 1 364 ? -13.945 16.844 38.469 1 97.81 364 GLU A C 1
ATOM 2887 O O . GLU A 1 364 ? -13.484 17.969 38.25 1 97.81 364 GLU A O 1
ATOM 2892 N N . LEU A 1 365 ? -14.227 16 37.5 1 98.31 365 LEU A N 1
ATOM 2893 C CA . LEU A 1 365 ? -14.055 16.375 36.094 1 98.31 365 LEU A CA 1
ATOM 2894 C C . LEU A 1 365 ? -15.008 17.5 35.719 1 98.31 365 LEU A C 1
ATOM 2896 O O . LEU A 1 365 ? -14.617 18.453 35.031 1 98.31 365 LEU A O 1
ATOM 2900 N N . GLU A 1 366 ? -16.281 17.375 36.156 1 96.69 366 GLU A N 1
ATOM 2901 C CA . GLU A 1 366 ? -17.266 18.422 35.906 1 96.69 366 GLU A CA 1
ATOM 2902 C C . GLU A 1 366 ? -16.875 19.734 36.562 1 96.69 366 GLU A C 1
ATOM 2904 O O . GLU A 1 366 ? -16.984 20.797 35.969 1 96.69 366 GLU A O 1
ATOM 2909 N N . HIS A 1 367 ? -16.422 19.625 37.781 1 95.81 367 HIS A N 1
ATOM 2910 C CA . HIS A 1 367 ? -16 20.812 38.5 1 95.81 367 HIS A CA 1
ATOM 2911 C C . HIS A 1 367 ? -14.805 21.469 37.844 1 95.81 367 HIS A C 1
ATOM 2913 O O . HIS A 1 367 ? -14.766 22.703 37.719 1 95.81 367 HIS A O 1
ATOM 2919 N N . TYR A 1 368 ? -13.852 20.734 37.469 1 97 368 TYR A N 1
ATOM 2920 C CA . TYR A 1 368 ? -12.664 21.266 36.812 1 97 368 TYR A CA 1
ATOM 2921 C C . TYR A 1 368 ? -13.039 22.062 35.562 1 97 368 TYR A C 1
ATOM 2923 O O . TYR A 1 368 ? -12.539 23.156 35.344 1 97 368 TYR A O 1
ATOM 2931 N N . GLN A 1 369 ? -13.898 21.438 34.719 1 96.81 369 GLN A N 1
ATOM 2932 C CA . GLN A 1 369 ? -14.289 22.094 33.469 1 96.81 369 GLN A CA 1
ATOM 2933 C C . GLN A 1 369 ? -15.031 23.406 33.75 1 96.81 369 GLN A C 1
ATOM 2935 O O . GLN A 1 369 ? -14.812 24.406 33.062 1 96.81 369 GLN A O 1
ATOM 2940 N N . ALA A 1 370 ? -15.922 23.375 34.719 1 93.88 370 ALA A N 1
ATOM 2941 C CA . ALA A 1 370 ? -16.641 24.594 35.094 1 93.88 370 ALA A CA 1
ATOM 2942 C C . ALA A 1 370 ? -15.664 25.672 35.562 1 93.88 370 ALA A C 1
ATOM 2944 O O . ALA A 1 370 ? -15.789 26.828 35.188 1 93.88 370 ALA A O 1
ATOM 2945 N N . GLU A 1 371 ? -14.719 25.234 36.375 1 94.12 371 GLU A N 1
ATOM 2946 C CA . GLU A 1 371 ? -13.734 26.188 36.906 1 94.12 371 GLU A CA 1
ATOM 2947 C C . GLU A 1 371 ? -12.852 26.734 35.781 1 94.12 371 GLU A C 1
ATOM 2949 O O . GLU A 1 371 ? -12.453 27.906 35.844 1 94.12 371 GLU A O 1
ATOM 2954 N N . PHE A 1 372 ? -12.516 25.938 34.875 1 95.88 372 PHE A N 1
ATOM 2955 C CA . PHE A 1 372 ? -11.656 26.344 33.781 1 95.88 372 PHE A CA 1
ATOM 2956 C C . PHE A 1 372 ? -12.273 27.516 33.031 1 95.88 372 PHE A C 1
ATOM 2958 O O . PHE A 1 372 ? -11.555 28.422 32.594 1 95.88 372 PHE A O 1
ATOM 2965 N N . PHE A 1 373 ? -13.57 27.516 32.812 1 94.19 373 PHE A N 1
ATOM 2966 C CA . PHE A 1 373 ? -14.227 28.531 31.984 1 94.19 373 PHE A CA 1
ATOM 2967 C C . PHE A 1 373 ? -14.734 29.672 32.844 1 94.19 373 PHE A C 1
ATOM 2969 O O . PHE A 1 373 ? -15.227 30.672 32.312 1 94.19 373 PHE A O 1
ATOM 2976 N N . LYS A 1 374 ? -14.547 29.5 34.094 1 90.25 374 LYS A N 1
ATOM 2977 C CA . LYS A 1 374 ? -15.031 30.531 35.031 1 90.25 374 LYS A CA 1
ATOM 2978 C C . LYS A 1 374 ? -14.312 31.859 34.781 1 90.25 374 LYS A C 1
ATOM 2980 O O . LYS A 1 374 ? -13.094 31.875 34.625 1 90.25 374 LYS A O 1
ATOM 2985 N N . ASN A 1 375 ? -15 32.938 34.688 1 85.19 375 ASN A N 1
ATOM 2986 C CA . ASN A 1 375 ? -14.539 34.312 34.625 1 85.19 375 ASN A CA 1
ATOM 2987 C C . ASN A 1 375 ? -13.867 34.625 33.281 1 85.19 375 ASN A C 1
ATOM 2989 O O . ASN A 1 375 ? -13.07 35.562 33.188 1 85.19 375 ASN A O 1
ATOM 2993 N N . LYS A 1 376 ? -14 33.812 32.375 1 86.12 376 LYS A N 1
ATOM 2994 C CA . LYS A 1 376 ? -13.414 34.062 31.062 1 86.12 376 LYS A CA 1
ATOM 2995 C C . LYS A 1 376 ? -14.383 34.844 30.188 1 86.12 376 LYS A C 1
ATOM 2997 O O . LYS A 1 376 ? -13.953 35.656 29.359 1 86.12 376 LYS A O 1
ATOM 3002 N N . HIS A 1 377 ? -15.648 34.344 30.172 1 75.06 377 HIS A N 1
ATOM 3003 C CA . HIS A 1 377 ? -16.641 35.031 29.344 1 75.06 377 HIS A CA 1
ATOM 3004 C C . HIS A 1 377 ? -17.469 36.031 30.172 1 75.06 377 HIS A C 1
ATOM 3006 O O . HIS A 1 377 ? -17.969 35.656 31.234 1 75.06 377 HIS A O 1
ATOM 3012 N N . GLN A 1 378 ? -17.062 37.125 30.547 1 55.84 378 GLN A N 1
ATOM 3013 C CA . GLN A 1 378 ? -17.953 37.969 31.328 1 55.84 378 GLN A CA 1
ATOM 3014 C C . GLN A 1 378 ? -19.219 38.312 30.531 1 55.84 378 GLN A C 1
ATOM 3016 O O . GLN A 1 378 ? -19.125 38.594 29.328 1 55.84 378 GLN A O 1
ATOM 3021 N N . LYS A 1 379 ? -20.312 37.531 30.938 1 49.38 379 LYS A N 1
ATOM 3022 C CA . LYS A 1 379 ? -21.609 38.031 30.5 1 49.38 379 LYS A CA 1
ATOM 3023 C C . LYS A 1 379 ? -21.547 39.531 30.203 1 49.38 379 LYS A C 1
ATOM 3025 O O . LYS A 1 379 ? -20.797 40.25 30.844 1 49.38 379 LYS A O 1
ATOM 3030 N N . ALA A 1 380 ? -22.016 39.781 29.016 1 46.34 380 ALA A N 1
ATOM 3031 C CA . ALA A 1 380 ? -22.203 41.188 28.688 1 46.34 380 ALA A CA 1
ATOM 3032 C C . ALA A 1 380 ? -22.688 41.969 29.922 1 46.34 380 ALA A C 1
ATOM 3034 O O . ALA A 1 380 ? -23.859 41.938 30.266 1 46.34 380 ALA A O 1
ATOM 3035 N N . MET A 1 381 ? -22.312 41.688 31.094 1 42.19 381 MET A N 1
ATOM 3036 C CA . MET A 1 381 ? -22.859 42.75 31.938 1 42.19 381 MET A CA 1
ATOM 3037 C C . MET A 1 381 ? -23.062 44.031 31.125 1 42.19 381 MET A C 1
ATOM 3039 O O . MET A 1 381 ? -22.688 44.094 29.953 1 42.19 381 MET A O 1
ATOM 3043 N N . LYS A 1 382 ? -23.156 45.281 31.828 1 46.25 382 LYS A N 1
ATOM 3044 C CA . LYS A 1 382 ? -23.297 46.562 31.156 1 46.25 382 LYS A CA 1
ATOM 3045 C C . LYS A 1 382 ? -22.234 46.75 30.078 1 46.25 382 LYS A C 1
ATOM 3047 O O . LYS A 1 382 ? -21.047 46.562 30.328 1 46.25 382 LYS A O 1
ATOM 3052 N N . LYS A 1 383 ? -22.609 46.469 28.891 1 50.88 383 LYS A N 1
ATOM 3053 C CA . LYS A 1 383 ? -21.797 46.688 27.688 1 50.88 383 LYS A CA 1
ATOM 3054 C C . LYS A 1 383 ? -20.703 47.719 27.938 1 50.88 383 LYS A C 1
ATOM 3056 O O . LYS A 1 383 ? -20.984 48.906 28.141 1 50.88 383 LYS A O 1
ATOM 3061 N N . LYS A 1 384 ? -19.609 47.219 28.5 1 58.44 384 LYS A N 1
ATOM 3062 C CA . LYS A 1 384 ? -18.547 48.219 28.594 1 58.44 384 LYS A CA 1
ATOM 3063 C C . LYS A 1 384 ? -18.266 48.844 27.25 1 58.44 384 LYS A C 1
ATOM 3065 O O . LYS A 1 384 ? -18.25 48.188 26.219 1 58.44 384 LYS A O 1
ATOM 3070 N N . PRO A 1 385 ? -18.203 50.062 27.266 1 67.88 385 PRO A N 1
ATOM 3071 C CA . PRO A 1 385 ? -18.016 50.812 26.016 1 67.88 385 PRO A CA 1
ATOM 3072 C C . PRO A 1 385 ? -16.703 50.469 25.312 1 67.88 385 PRO A C 1
ATOM 3074 O O . PRO A 1 385 ? -16.562 50.719 24.109 1 67.88 385 PRO A O 1
ATOM 3077 N N . HIS A 1 386 ? -15.781 49.562 26.141 1 83.25 386 HIS A N 1
ATOM 3078 C CA . HIS A 1 386 ? -14.492 49.25 25.531 1 83.25 386 HIS A CA 1
ATOM 3079 C C . HIS A 1 386 ? -14.141 47.781 25.75 1 83.25 386 HIS A C 1
ATOM 3081 O O . HIS A 1 386 ? -14.539 47.156 26.75 1 83.25 386 HIS A O 1
ATOM 3087 N N . GLN A 1 387 ? -13.5 47.125 24.828 1 87.38 387 GLN A N 1
ATOM 3088 C CA . GLN A 1 387 ? -12.922 45.812 24.906 1 87.38 387 GLN A CA 1
ATOM 3089 C C . GLN A 1 387 ? -11.406 45.844 24.75 1 87.38 387 GLN A C 1
ATOM 3091 O O . GLN A 1 387 ? -10.883 46.562 23.891 1 87.38 387 GLN A O 1
ATOM 3096 N N . ALA A 1 388 ? -10.711 45.156 25.672 1 93 388 ALA A N 1
ATOM 3097 C CA . ALA A 1 388 ? -9.266 45 25.531 1 93 388 ALA A CA 1
ATOM 3098 C C . ALA A 1 388 ? -8.906 43.719 24.781 1 93 388 ALA A C 1
ATOM 3100 O O . ALA A 1 388 ? -9.57 42.688 24.969 1 93 388 ALA A O 1
ATOM 3101 N N . GLY A 1 389 ? -7.922 43.812 23.969 1 96 389 GLY A N 1
ATOM 3102 C CA . GLY A 1 389 ? -7.566 42.625 23.219 1 96 389 GLY A CA 1
ATOM 3103 C C . GLY A 1 389 ? -6.348 42.812 22.328 1 96 389 GLY A C 1
ATOM 3104 O O . GLY A 1 389 ? -5.508 43.688 22.609 1 96 389 GLY A O 1
ATOM 3105 N N . LEU A 1 390 ? -6.191 41.844 21.375 1 97.44 390 LEU A N 1
ATOM 3106 C CA . LEU A 1 390 ? -5.145 41.906 20.359 1 97.44 390 LEU A CA 1
ATOM 3107 C C . LEU A 1 390 ? -5.629 42.625 19.109 1 97.44 390 LEU A C 1
ATOM 3109 O O . LEU A 1 390 ? -6.742 42.375 18.641 1 97.44 390 LEU A O 1
ATOM 3113 N N . LEU A 1 391 ? -4.836 43.562 18.641 1 97.38 391 LEU A N 1
ATOM 3114 C CA . LEU A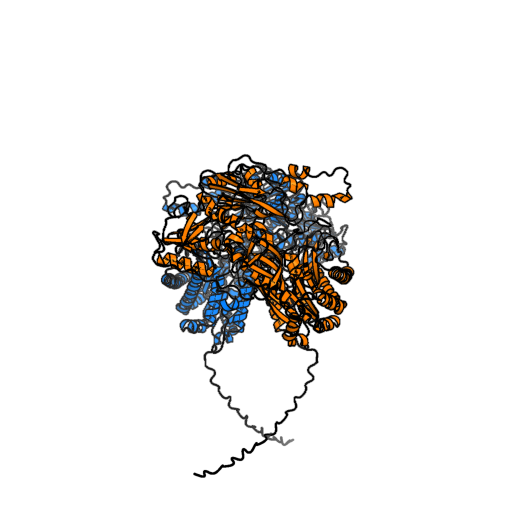 1 391 ? -5.051 44.188 17.344 1 97.38 391 LEU A CA 1
ATOM 3115 C C . LEU A 1 391 ? -3.98 43.781 16.344 1 97.38 391 LEU A C 1
ATOM 3117 O O . LEU A 1 391 ? -2.787 43.969 16.594 1 97.38 391 LEU A O 1
ATOM 3121 N N . LEU A 1 392 ? -4.457 43.125 15.266 1 96.88 392 LEU A N 1
ATOM 3122 C CA . LEU A 1 392 ? -3.523 42.531 14.312 1 96.88 392 LEU A CA 1
ATOM 3123 C C . LEU A 1 392 ? -3.797 43.031 12.898 1 96.88 392 LEU A C 1
ATOM 3125 O O . LEU A 1 392 ? -4.922 43.406 12.578 1 96.88 392 LEU A O 1
ATOM 3129 N N . SER A 1 393 ? -2.74 42.969 12.07 1 96.44 393 SER A N 1
ATOM 3130 C CA . SER A 1 393 ? -2.877 43.312 10.656 1 96.44 393 SER A CA 1
ATOM 3131 C C . SER A 1 393 ? -1.913 42.5 9.797 1 96.44 393 SER A C 1
ATOM 3133 O O . SER A 1 393 ? -0.808 42.188 10.234 1 96.44 393 SER A O 1
ATOM 3135 N N . ALA A 1 394 ? -2.412 42.062 8.672 1 95.44 394 ALA A N 1
ATOM 3136 C CA . ALA A 1 394 ? -1.556 41.594 7.594 1 95.44 394 ALA A CA 1
ATOM 3137 C C . ALA A 1 394 ? -1.392 42.656 6.508 1 95.44 394 ALA A C 1
ATOM 3139 O O . ALA A 1 394 ? -2.24 42.781 5.621 1 95.44 394 ALA A O 1
ATOM 3140 N N . ASN A 1 395 ? -0.323 43.281 6.57 1 89.75 395 ASN A N 1
ATOM 3141 C CA . ASN A 1 395 ? -0.135 44.438 5.707 1 89.75 395 ASN A CA 1
ATOM 3142 C C . ASN A 1 395 ? -0.263 44.094 4.234 1 89.75 395 ASN A C 1
ATOM 3144 O O . ASN A 1 395 ? 0.41 43.156 3.758 1 89.75 395 ASN A O 1
ATOM 3148 N N . ASN A 1 396 ? -1.181 44.75 3.516 1 90.81 396 ASN A N 1
ATOM 3149 C CA . ASN A 1 396 ? -1.41 44.625 2.078 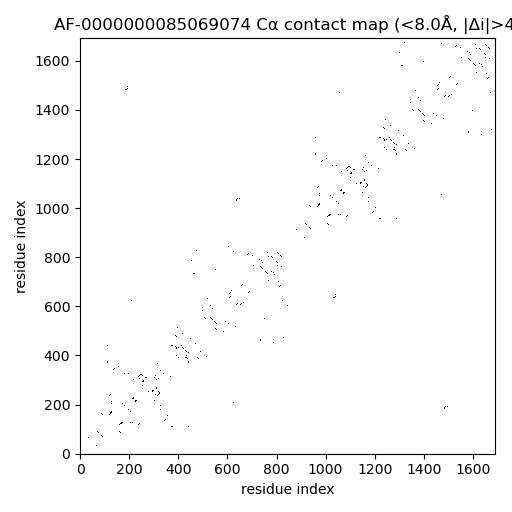1 90.81 396 ASN A CA 1
ATOM 3150 C C . ASN A 1 396 ? -1.948 43.25 1.703 1 90.81 396 ASN A C 1
ATOM 3152 O O . ASN A 1 396 ? -1.775 42.812 0.57 1 90.81 396 ASN A O 1
ATOM 3156 N N . ASP A 1 397 ? -2.498 42.531 2.646 1 94.81 397 ASP A N 1
ATOM 3157 C CA . ASP A 1 397 ? -2.889 41.188 2.34 1 94.81 397 ASP A CA 1
ATOM 3158 C C . ASP A 1 397 ? -4.164 40.781 3.084 1 94.81 397 ASP A C 1
ATOM 3160 O O . ASP A 1 397 ? -4.113 40.375 4.242 1 94.81 397 ASP A O 1
ATOM 3164 N N . GLN A 1 398 ? -5.223 40.719 2.412 1 93.81 398 GLN A N 1
ATOM 3165 C CA . GLN A 1 398 ? -6.492 40.281 2.975 1 93.81 398 GLN A CA 1
ATOM 3166 C C . GLN A 1 398 ? -6.547 38.75 3.061 1 93.81 398 GLN A C 1
ATOM 3168 O O . GLN A 1 398 ? -7.223 38.188 3.928 1 93.81 398 GLN A O 1
ATOM 3173 N N . GLY A 1 399 ? -5.844 38.125 2.176 1 95.25 399 GLY A N 1
ATOM 3174 C CA . GLY A 1 399 ? -5.848 36.656 2.125 1 95.25 399 GLY A CA 1
ATOM 3175 C C . GLY A 1 399 ? -5.371 36.031 3.414 1 95.25 399 GLY A C 1
ATOM 3176 O O . GLY A 1 399 ? -5.957 35.031 3.875 1 95.25 399 GLY A O 1
ATOM 3177 N N . ARG A 1 400 ? -4.34 36.469 4.02 1 96.62 400 ARG A N 1
ATOM 3178 C CA . ARG A 1 400 ? -3.822 35.906 5.266 1 96.62 400 ARG A CA 1
ATOM 3179 C C . ARG A 1 400 ? -4.793 36.156 6.418 1 96.62 400 ARG A C 1
ATOM 3181 O O . ARG A 1 400 ? -4.902 35.312 7.32 1 96.62 400 ARG A O 1
ATOM 3188 N N . ILE A 1 401 ? -5.496 37.281 6.426 1 96.44 401 ILE A N 1
ATOM 3189 C CA . ILE A 1 401 ? -6.516 37.531 7.438 1 96.44 401 ILE A CA 1
ATOM 3190 C C . ILE A 1 401 ? -7.66 36.531 7.27 1 96.44 401 ILE A C 1
ATOM 3192 O O . ILE A 1 401 ? -8.18 36 8.25 1 96.44 401 ILE A O 1
ATOM 3196 N N . ASN A 1 402 ? -8.031 36.312 6.023 1 96.25 402 ASN A N 1
ATOM 3197 C CA . ASN A 1 402 ? -9.055 35.281 5.77 1 96.25 402 ASN A CA 1
ATOM 3198 C C . ASN A 1 402 ? -8.625 33.906 6.289 1 96.25 402 ASN A C 1
ATOM 3200 O O . ASN A 1 402 ? -9.43 33.188 6.883 1 96.25 402 ASN A O 1
ATOM 3204 N N . ALA A 1 403 ? -7.402 33.531 6.027 1 97.38 403 ALA A N 1
ATOM 3205 C CA . ALA A 1 403 ? -6.887 32.25 6.531 1 97.38 403 ALA A CA 1
ATOM 3206 C C . ALA A 1 403 ? -6.914 32.219 8.055 1 97.38 403 ALA A C 1
ATOM 3208 O O . ALA A 1 403 ? -7.258 31.188 8.648 1 97.38 403 ALA A O 1
ATOM 3209 N N . LEU A 1 404 ? -6.516 33.281 8.68 1 98.06 404 LEU A N 1
ATOM 3210 C CA . LEU A 1 404 ? -6.496 33.344 10.141 1 98.06 404 LEU A CA 1
ATOM 3211 C C . LEU A 1 404 ? -7.906 33.25 10.711 1 98.06 404 LEU A C 1
ATOM 3213 O O . LEU A 1 404 ? -8.133 32.531 11.688 1 98.06 404 LEU A O 1
ATOM 3217 N N . THR A 1 405 ? -8.883 34.031 10.156 1 97.81 405 THR A N 1
ATOM 3218 C CA . THR A 1 405 ? -10.242 34.031 10.688 1 97.81 405 THR A CA 1
ATOM 3219 C C . THR A 1 405 ? -10.867 32.625 10.531 1 97.81 405 THR A C 1
ATOM 3221 O O . THR A 1 405 ? -11.602 32.188 11.398 1 97.81 405 THR A O 1
ATOM 3224 N N . LYS A 1 406 ? -10.57 31.969 9.414 1 97.81 406 LYS A N 1
ATOM 3225 C CA . LYS A 1 406 ? -11.047 30.594 9.25 1 97.81 406 LYS A CA 1
ATOM 3226 C C . LYS A 1 406 ? -10.508 29.688 10.359 1 97.81 406 LYS A C 1
ATOM 3228 O O . LYS A 1 406 ? -11.234 28.844 10.883 1 97.81 406 LYS A O 1
ATOM 3233 N N . LEU A 1 407 ? -9.234 29.812 10.648 1 98.56 407 LEU A N 1
ATOM 3234 C CA . LEU A 1 407 ? -8.625 29.047 11.727 1 98.56 407 LEU A CA 1
ATOM 3235 C C . LEU A 1 407 ? -9.281 29.375 13.07 1 98.56 407 LEU A C 1
ATOM 3237 O O . LEU A 1 407 ? -9.617 28.469 13.828 1 98.56 407 LEU A O 1
ATOM 3241 N N . LEU A 1 408 ? -9.469 30.688 13.391 1 98.56 408 LEU A N 1
ATOM 3242 C CA . LEU A 1 408 ? -10.078 31.125 14.641 1 98.56 408 LEU A CA 1
ATOM 3243 C C . LEU A 1 408 ? -11.508 30.594 14.766 1 98.56 408 LEU A C 1
ATOM 3245 O O . LEU A 1 408 ? -11.922 30.156 15.844 1 98.56 408 LEU A O 1
ATOM 3249 N N . ASP A 1 409 ? -12.234 30.625 13.648 1 98.25 409 ASP A N 1
ATOM 3250 C CA . ASP A 1 409 ? -13.602 30.109 13.641 1 98.25 409 ASP A CA 1
ATOM 3251 C C . ASP A 1 409 ? -13.641 28.641 14.047 1 98.25 409 ASP A C 1
ATOM 3253 O O . ASP A 1 409 ? -14.5 28.219 14.82 1 98.25 409 ASP A O 1
ATOM 3257 N N . GLN A 1 410 ? -12.75 27.891 13.57 1 98.25 410 GLN A N 1
ATOM 3258 C CA . GLN A 1 410 ? -12.727 26.453 13.836 1 98.25 410 GLN A CA 1
ATOM 3259 C C . GLN A 1 410 ? -12.406 26.172 15.305 1 98.25 410 GLN A C 1
ATOM 3261 O O . GLN A 1 410 ? -12.812 25.141 15.844 1 98.25 410 GLN A O 1
ATOM 3266 N N . HIS A 1 411 ? -11.727 27.094 15.906 1 98.44 411 HIS A N 1
ATOM 3267 C CA . HIS A 1 411 ? -11.398 26.953 17.328 1 98.44 411 HIS A CA 1
ATOM 3268 C C . HIS A 1 411 ? -12.406 27.703 18.203 1 98.44 411 HIS A C 1
ATOM 3270 O O . HIS A 1 411 ? -12.234 27.781 19.422 1 98.44 411 HIS A O 1
ATOM 3276 N N . LEU A 1 412 ? -13.398 28.344 17.656 1 97 412 LEU A N 1
ATOM 3277 C CA . LEU A 1 412 ? -14.453 29.094 18.328 1 97 412 LEU A CA 1
ATOM 3278 C C . LEU A 1 412 ? -13.883 30.312 19.047 1 97 412 LEU A C 1
ATOM 3280 O O . LEU A 1 412 ? -14.336 30.656 20.141 1 97 412 LEU A O 1
ATOM 3284 N N . ILE A 1 413 ? -12.859 30.859 18.531 1 97.44 413 ILE A N 1
ATOM 3285 C CA . ILE A 1 413 ? -12.312 32.125 19.047 1 97.44 413 ILE A CA 1
ATOM 3286 C C . ILE A 1 413 ? -13.023 33.281 18.406 1 97.44 413 ILE A C 1
ATOM 3288 O O . ILE A 1 413 ? -13.086 33.406 17.172 1 97.44 413 ILE A O 1
ATOM 3292 N N . ALA A 1 414 ? -13.477 34.156 19.234 1 95.25 414 ALA A N 1
ATOM 3293 C CA . ALA A 1 414 ? -14.219 35.312 18.75 1 95.25 414 ALA A CA 1
ATOM 3294 C C . ALA A 1 414 ? -13.266 36.406 18.281 1 95.25 414 ALA A C 1
ATOM 3296 O O . ALA A 1 414 ? -12.195 36.594 18.875 1 95.25 414 ALA A O 1
ATOM 3297 N N . TYR A 1 415 ? -13.672 37.125 17.297 1 97 415 TYR A N 1
ATOM 3298 C CA . TYR A 1 415 ? -12.914 38.219 16.75 1 97 415 TYR A CA 1
ATOM 3299 C C . TYR A 1 415 ? -13.844 39.25 16.109 1 97 415 TYR A C 1
ATOM 3301 O O . TYR A 1 415 ? -15.039 39 15.93 1 97 415 TYR A O 1
ATOM 3309 N N . TYR A 1 416 ? -13.297 40.469 15.844 1 96.56 416 TYR A N 1
ATOM 3310 C CA . TYR A 1 416 ? -14.023 41.531 15.195 1 96.56 416 TYR A CA 1
ATOM 3311 C C . TYR A 1 416 ? -13.211 42.156 14.062 1 96.56 416 TYR A C 1
ATOM 3313 O O . TYR A 1 416 ? -11.977 42.188 14.133 1 96.56 416 TYR A O 1
ATOM 3321 N N . TYR A 1 417 ? -13.969 42.594 13.094 1 96.75 417 TYR A N 1
ATOM 3322 C CA . TYR A 1 417 ? -13.391 43.438 12.062 1 96.75 417 TYR A CA 1
ATOM 3323 C C . TYR A 1 417 ? -13.484 44.906 12.461 1 96.75 417 TYR A C 1
ATOM 3325 O O . TYR A 1 417 ? -14.227 45.281 13.383 1 96.75 417 TYR A O 1
ATOM 3333 N N . LEU A 1 418 ? -12.68 45.688 11.82 1 96.06 418 LEU A N 1
ATOM 3334 C CA . LEU A 1 418 ? -12.766 47.125 12.039 1 96.06 418 LEU A CA 1
ATOM 3335 C C . LEU A 1 418 ? -13.797 47.781 11.117 1 96.06 418 LEU A C 1
ATOM 3337 O O . LEU A 1 418 ? -13.922 47.375 9.953 1 96.06 418 LEU A O 1
ATOM 3341 N N . THR A 1 419 ? -14.523 48.75 11.609 1 95.06 419 THR A N 1
ATOM 3342 C CA . THR A 1 419 ? -15.5 49.469 10.789 1 95.06 419 THR A CA 1
ATOM 3343 C C . THR A 1 419 ? -14.859 50.625 10.07 1 95.06 419 THR A C 1
ATOM 3345 O O . THR A 1 419 ? -15.398 51.125 9.078 1 95.06 419 THR A O 1
ATOM 3348 N N . LYS A 1 420 ? -13.805 51.125 10.578 1 94.38 420 LYS A N 1
ATOM 3349 C CA . LYS A 1 420 ? -13.008 52.219 9.984 1 94.38 420 LYS A CA 1
ATOM 3350 C C . LYS A 1 420 ? -11.523 52.031 10.312 1 94.38 420 LYS A C 1
ATOM 3352 O O . LYS A 1 420 ? -11.172 51.344 11.281 1 94.38 420 LYS A O 1
ATOM 3357 N N . PRO A 1 421 ? -10.703 52.656 9.484 1 94.88 421 PRO A N 1
ATOM 3358 C CA . PRO A 1 421 ? -9.273 52.594 9.805 1 94.88 421 PRO A CA 1
ATOM 3359 C C . PRO A 1 421 ? -8.938 53.281 11.133 1 94.88 421 PRO A C 1
ATOM 3361 O O . PRO A 1 421 ? -9.633 54.188 11.555 1 94.88 421 PRO A O 1
ATOM 3364 N N . LEU A 1 422 ? -7.938 52.781 11.805 1 92.81 422 LEU A N 1
ATOM 3365 C CA . LEU A 1 422 ? -7.477 53.406 13.031 1 92.81 422 LEU A CA 1
ATOM 3366 C C . LEU A 1 422 ? -5.957 53.344 13.148 1 92.81 422 LEU A C 1
ATOM 3368 O O . LEU A 1 422 ? -5.316 52.531 12.461 1 92.81 422 LEU A O 1
ATOM 3372 N N . THR A 1 423 ? -5.418 54.25 13.883 1 93.06 423 THR A N 1
ATOM 3373 C CA . THR A 1 423 ? -3.982 54.281 14.141 1 93.06 423 THR A CA 1
ATOM 3374 C C . THR A 1 423 ? -3.684 53.938 15.594 1 93.06 423 THR A C 1
ATOM 3376 O O . THR A 1 423 ? -4.289 54.5 16.5 1 93.06 423 THR A O 1
ATOM 3379 N N . GLN A 1 424 ? -2.861 53.031 15.766 1 90.5 424 GLN A N 1
ATOM 3380 C CA . GLN A 1 424 ? -2.398 52.625 17.094 1 90.5 424 GLN A CA 1
ATOM 3381 C C . GLN A 1 424 ? -0.881 52.469 17.125 1 90.5 424 GLN A C 1
ATOM 3383 O O . GLN A 1 424 ? -0.314 51.719 16.344 1 90.5 424 GLN A O 1
ATOM 3388 N N . GLY A 1 425 ? -0.231 53.188 18.078 1 86.25 425 GLY A N 1
ATOM 3389 C CA . GLY A 1 425 ? 1.213 53.094 18.219 1 86.25 425 GLY A CA 1
ATOM 3390 C C . GLY A 1 425 ? 1.962 53.406 16.938 1 86.25 425 GLY A C 1
ATOM 3391 O O . GLY A 1 425 ? 2.945 52.75 16.594 1 86.25 425 GLY A O 1
ATOM 3392 N N . GLY A 1 426 ? 1.471 54.156 16.141 1 87.44 426 GLY A N 1
ATOM 3393 C CA . GLY A 1 426 ? 2.139 54.594 14.914 1 87.44 426 GLY A CA 1
ATOM 3394 C C . GLY A 1 426 ? 1.875 53.656 13.734 1 87.44 426 GLY A C 1
ATOM 3395 O O . GLY A 1 426 ? 2.422 53.875 12.648 1 87.44 426 GLY A O 1
ATOM 3396 N N . VAL A 1 427 ? 1.132 52.719 13.977 1 91.56 427 VAL A N 1
ATOM 3397 C CA . VAL A 1 427 ? 0.799 51.781 12.914 1 91.56 427 VAL A CA 1
ATOM 3398 C C . VAL A 1 427 ? -0.651 51.969 12.477 1 91.56 427 VAL A C 1
ATOM 3400 O O . VAL A 1 427 ? -1.535 52.188 13.312 1 91.56 427 VAL A O 1
ATOM 3403 N N . GLU A 1 428 ? -0.781 52 11.258 1 92.31 428 GLU A N 1
ATOM 3404 C CA . GLU A 1 428 ? -2.127 52.125 10.703 1 92.31 428 GLU A CA 1
ATOM 3405 C C . GLU A 1 428 ? -2.764 50.75 10.484 1 92.31 428 GLU A C 1
ATOM 3407 O O . GLU A 1 428 ? -2.15 49.844 9.891 1 92.31 428 GLU A O 1
ATOM 3412 N N . PHE A 1 429 ? -3.953 50.562 10.969 1 96 429 PHE A N 1
ATOM 3413 C CA . PHE A 1 429 ? -4.75 49.375 10.805 1 96 429 PHE A CA 1
ATOM 3414 C C . PHE A 1 429 ? -5.949 49.625 9.898 1 96 429 PHE A C 1
ATOM 3416 O O . PHE A 1 429 ? -6.836 50.406 10.242 1 96 429 PHE A O 1
ATOM 3423 N N . GLU A 1 430 ? -5.926 48.969 8.766 1 93.81 430 GLU A N 1
ATOM 3424 C CA . GLU A 1 430 ? -6.98 49.156 7.773 1 93.81 430 GLU A CA 1
ATOM 3425 C C . GLU A 1 430 ? -8.148 48.219 8.016 1 93.81 430 GLU A C 1
ATOM 3427 O O . GLU A 1 430 ? -7.996 47.219 8.719 1 93.81 430 GLU A O 1
ATOM 3432 N N . VAL A 1 431 ? -9.234 48.469 7.379 1 93.12 431 VAL A N 1
ATOM 3433 C CA . VAL A 1 431 ? -10.461 47.688 7.582 1 93.12 431 VAL A CA 1
ATOM 3434 C C . VAL A 1 431 ? -10.312 46.312 6.965 1 93.12 431 VAL A C 1
ATOM 3436 O O . VAL A 1 431 ? -10.742 45.312 7.551 1 93.12 431 VAL A O 1
ATOM 3439 N N . ASP A 1 432 ? -9.688 46.188 5.828 1 90.12 432 ASP A N 1
ATOM 3440 C CA . ASP A 1 432 ? -9.727 44.969 5.02 1 90.12 432 ASP A CA 1
ATOM 3441 C C . ASP A 1 432 ? -8.625 44 5.441 1 90.12 432 ASP A C 1
ATOM 3443 O O . ASP A 1 432 ? -8.672 42.812 5.094 1 90.12 432 ASP A O 1
ATOM 3447 N N . ASN A 1 433 ? -7.672 44.469 6.203 1 93.94 433 ASN A N 1
ATOM 3448 C CA . ASN A 1 433 ? -6.551 43.594 6.492 1 93.94 433 ASN A CA 1
ATOM 3449 C C . ASN A 1 433 ? -6.207 43.594 7.977 1 93.94 433 ASN A C 1
ATOM 3451 O O . ASN A 1 433 ? -5.066 43.312 8.352 1 93.94 433 ASN A O 1
ATOM 3455 N N . SER A 1 434 ? -7.18 43.938 8.836 1 96.19 434 SER A N 1
ATOM 3456 C CA . SER A 1 434 ? -6.945 43.969 10.273 1 96.19 434 SER A CA 1
ATOM 3457 C C . SER A 1 434 ? -8.047 43.219 11.023 1 96.19 434 SER A C 1
ATOM 3459 O O . SER A 1 434 ? -9.148 43.031 10.492 1 96.19 434 SER A O 1
ATOM 3461 N N . LEU A 1 435 ? -7.672 42.812 12.211 1 97 435 LEU A N 1
ATOM 3462 C CA . LEU A 1 435 ? -8.57 42.062 13.086 1 97 435 LEU A CA 1
ATOM 3463 C C . LEU A 1 435 ? -8.352 42.438 14.547 1 97 435 LEU A C 1
ATOM 3465 O O . LEU A 1 435 ? -7.223 42.719 14.953 1 97 435 LEU A O 1
ATOM 3469 N N . PHE A 1 436 ? -9.453 42.562 15.273 1 97.25 436 PHE A N 1
ATOM 3470 C CA . PHE A 1 436 ? -9.398 42.719 16.719 1 97.25 436 PHE A CA 1
ATOM 3471 C C . PHE A 1 436 ? -9.906 41.469 17.422 1 97.25 436 PHE A C 1
ATOM 3473 O O . PHE A 1 436 ? -11 40.969 17.125 1 97.25 436 PHE A O 1
ATOM 3480 N N . ILE A 1 437 ? -9.094 40.906 18.344 1 97.56 437 ILE A N 1
ATOM 3481 C CA . ILE A 1 437 ? -9.461 39.719 19.094 1 97.56 437 ILE A CA 1
ATOM 3482 C C . ILE A 1 437 ? -9.531 40.031 20.578 1 97.56 437 ILE A C 1
ATOM 3484 O O . ILE A 1 437 ? -8.5 40.219 21.219 1 97.56 437 ILE A O 1
ATOM 3488 N N . PRO A 1 438 ? -10.688 40.062 21.156 1 95.31 438 PRO A N 1
ATOM 3489 C CA . PRO A 1 438 ? -10.812 40.406 22.562 1 95.31 438 PRO A CA 1
ATOM 3490 C C . PRO A 1 438 ? -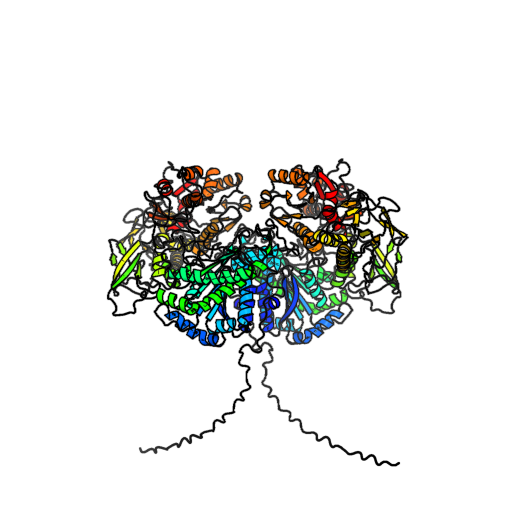10.227 39.344 23.484 1 95.31 438 PRO A C 1
ATOM 3492 O O . PRO A 1 438 ? -10.352 38.156 23.219 1 95.31 438 PRO A O 1
ATOM 3495 N N . HIS A 1 439 ? -9.625 39.781 24.594 1 93.94 439 HIS A N 1
ATOM 3496 C CA . HIS A 1 439 ? -9.07 38.875 25.578 1 93.94 439 HIS A CA 1
ATOM 3497 C C . HIS A 1 439 ? -10.172 38.125 26.328 1 93.94 439 HIS A C 1
ATOM 3499 O O . HIS A 1 439 ? -10.023 36.938 26.656 1 93.94 439 HIS A O 1
ATOM 3505 N N . ASN A 1 440 ? -11.211 38.844 26.625 1 91.31 440 ASN A N 1
ATOM 3506 C CA . ASN A 1 440 ? -12.281 38.281 27.422 1 91.31 440 ASN A CA 1
ATOM 3507 C C . ASN A 1 440 ? -13.258 37.469 26.578 1 91.31 440 ASN A C 1
ATOM 3509 O O . ASN A 1 440 ? -14.188 38 25.984 1 91.31 440 ASN A O 1
ATOM 3513 N N . GLN A 1 441 ? -13.047 36.25 26.531 1 93.19 441 GLN A N 1
ATOM 3514 C CA . GLN A 1 441 ? -13.883 35.281 25.828 1 93.19 441 GLN A CA 1
ATOM 3515 C C . GLN A 1 441 ? -13.625 33.844 26.312 1 93.19 441 GLN A C 1
ATOM 3517 O O . GLN A 1 441 ? -12.609 33.594 26.953 1 93.19 441 GLN A O 1
ATOM 3522 N N . ALA A 1 442 ? -14.484 32.969 26.016 1 93.12 442 ALA A N 1
ATOM 3523 C CA . ALA A 1 442 ? -14.438 31.609 26.516 1 93.12 442 ALA A CA 1
ATOM 3524 C C . ALA A 1 442 ? -13.125 30.922 26.141 1 93.12 442 ALA A C 1
ATOM 3526 O O . ALA A 1 442 ? -12.594 30.109 26.891 1 93.12 442 ALA A O 1
ATOM 3527 N N . GLN A 1 443 ? -12.609 31.281 24.953 1 96.44 443 GLN A N 1
ATOM 3528 C CA . GLN A 1 443 ? -11.422 30.609 24.438 1 96.44 443 GLN A CA 1
ATOM 3529 C C . GLN A 1 443 ? -10.164 31.406 24.734 1 96.44 443 GLN A C 1
ATOM 3531 O O . GLN A 1 443 ? -9.156 31.281 24.031 1 96.44 443 GLN A O 1
ATOM 3536 N N . SER A 1 444 ? -10.164 32.219 25.75 1 96 444 SER A N 1
ATOM 3537 C CA . SER A 1 444 ? -9.062 33.094 26.078 1 96 444 SER A CA 1
ATOM 3538 C C . SER A 1 444 ? -7.781 32.344 26.359 1 96 444 SER A C 1
ATOM 3540 O O . SER A 1 444 ? -6.688 32.781 26 1 96 444 SER A O 1
ATOM 3542 N N . SER A 1 445 ? -7.844 31.141 27.031 1 96.81 445 SER A N 1
ATOM 3543 C CA . SER A 1 445 ? -6.656 30.344 27.297 1 96.81 445 SER A CA 1
ATOM 3544 C C . SER A 1 445 ? -6.004 29.859 26 1 96.81 445 SER A C 1
ATOM 3546 O O . SER A 1 445 ? -4.781 29.938 25.859 1 96.81 445 SER A O 1
ATOM 3548 N N . LEU A 1 446 ? -6.805 29.328 25.078 1 97.94 446 LEU A N 1
ATOM 3549 C CA . LEU A 1 446 ? -6.281 28.891 23.797 1 97.94 446 LEU A CA 1
ATOM 3550 C C . LEU A 1 446 ? -5.688 30.062 23.016 1 97.94 446 LEU A C 1
ATOM 3552 O O . LEU A 1 446 ? -4.645 29.922 22.375 1 97.94 446 LEU A O 1
ATOM 3556 N N . LEU A 1 447 ? -6.398 31.188 23.031 1 97.62 447 LEU A N 1
ATOM 3557 C CA . LEU A 1 447 ? -5.898 32.406 22.375 1 97.62 447 LEU A CA 1
ATOM 3558 C C . LEU A 1 447 ? -4.512 32.75 22.906 1 97.62 447 LEU A C 1
ATOM 3560 O O . LEU A 1 447 ? -3.607 33.062 22.125 1 97.62 447 LEU A O 1
ATOM 3564 N N . LYS A 1 448 ? -4.363 32.75 24.219 1 97.12 448 LYS A N 1
ATOM 3565 C CA . LYS A 1 448 ? -3.068 33.031 24.844 1 97.12 448 LYS A CA 1
ATOM 3566 C C . LYS A 1 448 ? -1.997 32.062 24.344 1 97.12 448 LYS A C 1
ATOM 3568 O O . LYS A 1 448 ? -0.87 32.469 24.047 1 97.12 448 LYS A O 1
ATOM 3573 N N . ALA A 1 449 ? -2.324 30.859 24.25 1 97.94 449 ALA A N 1
ATOM 3574 C CA . ALA A 1 449 ? -1.382 29.844 23.812 1 97.94 449 ALA A CA 1
ATOM 3575 C C . ALA A 1 449 ? -0.967 30.078 22.359 1 97.94 449 ALA A C 1
ATOM 3577 O O . ALA A 1 449 ? 0.19 29.859 21.984 1 97.94 449 ALA A O 1
ATOM 3578 N N . MET A 1 450 ? -1.818 30.469 21.484 1 98.19 450 MET A N 1
ATOM 3579 C CA . MET A 1 450 ? -1.585 30.641 20.062 1 98.19 450 MET A CA 1
ATOM 3580 C C . MET A 1 450 ? -0.651 31.812 19.797 1 98.19 450 MET A C 1
ATOM 3582 O O . MET A 1 450 ? -0.001 31.875 18.75 1 98.19 450 MET A O 1
ATOM 3586 N N . PHE A 1 451 ? -0.601 32.75 20.719 1 97.94 451 PHE A N 1
ATOM 3587 C CA . PHE A 1 451 ? 0.193 33.969 20.5 1 97.94 451 PHE A CA 1
ATOM 3588 C C . PHE A 1 451 ? 1.251 34.125 21.594 1 97.94 451 PHE A C 1
ATOM 3590 O O . PHE A 1 451 ? 1.75 35.219 21.828 1 97.94 451 PHE A O 1
ATOM 3597 N N . ASP A 1 452 ? 1.59 33 22.219 1 96 452 ASP A N 1
ATOM 3598 C CA . ASP A 1 452 ? 2.615 32.969 23.266 1 96 452 ASP A CA 1
ATOM 3599 C C . ASP A 1 452 ? 4.004 33.188 22.656 1 96 452 ASP A C 1
ATOM 3601 O O . ASP A 1 452 ? 4.344 32.594 21.641 1 96 452 ASP A O 1
ATOM 3605 N N . ASP A 1 453 ? 4.895 34.031 23.25 1 94.62 453 ASP A N 1
ATOM 3606 C CA . ASP A 1 453 ? 6.215 34.344 22.703 1 94.62 453 ASP A CA 1
ATOM 3607 C C . ASP A 1 453 ? 7.297 34.156 23.766 1 94.62 453 ASP A C 1
ATOM 3609 O O . ASP A 1 453 ? 8.336 34.812 23.734 1 94.62 453 ASP A O 1
ATOM 3613 N N . ARG A 1 454 ? 7.148 33.281 24.578 1 95.75 454 ARG A N 1
ATOM 3614 C CA . ARG A 1 454 ? 8.102 33.062 25.672 1 95.75 454 ARG A CA 1
ATOM 3615 C C . ARG A 1 454 ? 9.438 32.562 25.125 1 95.75 454 ARG A C 1
ATOM 3617 O O . ARG A 1 454 ? 9.477 31.875 24.094 1 95.75 454 ARG A O 1
ATOM 3624 N N . THR A 1 455 ? 10.562 32.844 25.797 1 96.31 455 THR A N 1
ATOM 3625 C CA . THR A 1 455 ? 11.891 32.406 25.391 1 96.31 455 THR A CA 1
ATOM 3626 C C . THR A 1 455 ? 12.617 31.734 26.562 1 96.31 455 THR A C 1
ATOM 3628 O O . THR A 1 455 ? 13.758 31.281 26.422 1 96.31 455 THR A O 1
ATOM 3631 N N . GLU A 1 456 ? 12 31.688 27.75 1 93.88 456 GLU A N 1
ATOM 3632 C CA . GLU A 1 456 ? 12.586 31.062 28.922 1 93.88 456 GLU A CA 1
ATOM 3633 C C . GLU A 1 456 ? 11.758 29.859 29.375 1 93.88 456 GLU A C 1
ATOM 3635 O O . GLU A 1 456 ? 10.523 29.906 29.344 1 93.88 456 GLU A O 1
ATOM 3640 N N . PHE A 1 457 ? 12.492 28.906 29.766 1 92.75 457 PHE A N 1
ATOM 3641 C CA . PHE A 1 457 ? 11.844 27.656 30.141 1 92.75 457 PHE A CA 1
ATOM 3642 C C . PHE A 1 457 ? 12.516 27.031 31.359 1 92.75 457 PHE A C 1
ATOM 3644 O O . PHE A 1 457 ? 13.742 27.125 31.516 1 92.75 457 PHE A O 1
ATOM 3651 N N . VAL A 1 458 ? 11.711 26.375 32.188 1 87.69 458 VAL A N 1
ATOM 3652 C CA . VAL A 1 458 ? 12.242 25.688 33.344 1 87.69 458 VAL A CA 1
ATOM 3653 C C . VAL A 1 458 ? 13.117 24.516 32.875 1 87.69 458 VAL A C 1
ATOM 3655 O O . VAL A 1 458 ? 14.227 24.328 33.406 1 87.69 458 VAL A O 1
ATOM 3658 N N . ASP A 1 459 ? 12.711 23.719 32.031 1 89.56 459 ASP A N 1
ATOM 3659 C CA . ASP A 1 459 ? 13.406 22.609 31.406 1 89.56 459 ASP A CA 1
ATOM 3660 C C . ASP A 1 459 ? 13.352 22.734 29.875 1 89.56 459 ASP A C 1
ATOM 3662 O O . ASP A 1 459 ? 12.328 22.438 29.266 1 89.56 459 ASP A O 1
ATOM 3666 N N . PRO A 1 460 ? 14.484 23.125 29.328 1 90.56 460 PRO A N 1
ATOM 3667 C CA . PRO A 1 460 ? 14.477 23.375 27.875 1 90.56 460 PRO A CA 1
ATOM 3668 C C . PRO A 1 460 ? 14.617 22.094 27.062 1 90.56 460 PRO A C 1
ATOM 3670 O O . PRO A 1 460 ? 15.406 22.047 26.109 1 90.56 460 PRO A O 1
ATOM 3673 N N . THR A 1 461 ? 13.977 21 27.438 1 90.75 461 THR A N 1
ATOM 3674 C CA . THR A 1 461 ? 13.859 19.75 26.688 1 90.75 461 THR A CA 1
ATOM 3675 C C . THR A 1 461 ? 12.469 19.609 26.078 1 90.75 461 THR A C 1
ATOM 3677 O O . THR A 1 461 ? 11.469 19.656 26.797 1 90.75 461 THR A O 1
ATOM 3680 N N . PHE A 1 462 ? 12.469 19.469 24.797 1 92 462 PHE A N 1
ATOM 3681 C CA . PHE A 1 462 ? 11.18 19.438 24.125 1 92 462 PHE A CA 1
ATOM 3682 C C . PHE A 1 462 ? 11.023 18.188 23.266 1 92 462 PHE A C 1
ATOM 3684 O O . PHE A 1 462 ? 11.922 17.828 22.5 1 92 462 PHE A O 1
ATOM 3691 N N . TYR A 1 463 ? 9.906 17.547 23.359 1 90.06 463 TYR A N 1
ATOM 3692 C CA . TYR A 1 463 ? 9.586 16.391 22.547 1 90.06 463 TYR A CA 1
ATOM 3693 C C . TYR A 1 463 ? 9.312 16.797 21.094 1 90.06 463 TYR A C 1
ATOM 3695 O O . TYR A 1 463 ? 9.523 16.016 20.172 1 90.06 463 TYR A O 1
ATOM 3703 N N . ASP A 1 464 ? 8.789 17.953 20.906 1 94 464 ASP A N 1
ATOM 3704 C CA . ASP A 1 464 ? 8.453 18.516 19.609 1 94 464 ASP A CA 1
ATOM 3705 C C . ASP A 1 464 ? 9.031 19.922 19.453 1 94 464 ASP A C 1
ATOM 3707 O O . ASP A 1 464 ? 10.242 20.125 19.516 1 94 464 ASP A O 1
ATOM 3711 N N . ILE A 1 465 ? 8.18 20.922 19.312 1 96.44 465 ILE A N 1
ATOM 3712 C CA . ILE A 1 465 ? 8.664 22.281 19.125 1 96.44 465 ILE A CA 1
ATOM 3713 C C . ILE A 1 465 ? 8.461 23.094 20.406 1 96.44 465 ILE A C 1
ATOM 3715 O O . ILE A 1 465 ? 7.547 22.812 21.188 1 96.44 465 ILE A O 1
ATOM 3719 N N . SER A 1 466 ? 9.258 24.156 20.594 1 97 466 SER A N 1
ATOM 3720 C CA . SER A 1 466 ? 9.219 24.953 21.828 1 97 466 SER A CA 1
ATOM 3721 C C . SER A 1 466 ? 8.289 26.141 21.672 1 97 466 SER A C 1
ATOM 3723 O O . SER A 1 466 ? 7.953 26.812 22.656 1 97 466 SER A O 1
ATOM 3725 N N . THR A 1 467 ? 7.883 26.391 20.438 1 97.62 467 THR A N 1
ATOM 3726 C CA . THR A 1 467 ? 7.023 27.547 20.172 1 97.62 467 THR A CA 1
ATOM 3727 C C . THR A 1 467 ? 6.219 27.344 18.891 1 97.62 467 THR A C 1
ATOM 3729 O O . THR A 1 467 ? 6.562 26.484 18.062 1 97.62 467 THR A O 1
ATOM 3732 N N . TRP A 1 468 ? 5.086 28.016 18.812 1 98.12 468 TRP A N 1
ATOM 3733 C CA . TRP A 1 468 ? 4.203 27.953 17.656 1 98.12 468 TRP A CA 1
ATOM 3734 C C . TRP A 1 468 ? 3.438 29.266 17.484 1 98.12 468 TRP A C 1
ATOM 3736 O O . TRP A 1 468 ? 2.279 29.266 17.062 1 98.12 468 TRP A O 1
ATOM 3746 N N . ASN A 1 469 ? 3.98 30.391 17.75 1 98.06 469 ASN A N 1
ATOM 3747 C CA . ASN A 1 469 ? 3.354 31.719 17.734 1 98.06 469 ASN A CA 1
ATOM 3748 C C . ASN A 1 469 ? 2.811 32.062 16.359 1 98.06 469 ASN A C 1
ATOM 3750 O O . ASN A 1 469 ? 3.572 32.156 15.391 1 98.06 469 ASN A O 1
ATOM 3754 N N . LEU A 1 470 ? 1.514 32.375 16.25 1 98.25 470 LEU A N 1
ATOM 3755 C CA . LEU A 1 470 ? 0.844 32.594 14.977 1 98.25 470 LEU A CA 1
ATOM 3756 C C . LEU A 1 470 ? 1.175 34 14.43 1 98.25 470 LEU A C 1
ATOM 3758 O O . LEU A 1 470 ? 1.094 34.219 13.219 1 98.25 470 LEU A O 1
ATOM 3762 N N . GLN A 1 471 ? 1.483 35.031 15.312 1 98 471 GLN A N 1
ATOM 3763 C CA . GLN A 1 471 ? 1.942 36.312 14.812 1 98 471 GLN A CA 1
ATOM 3764 C C . GLN A 1 471 ? 3.098 36.125 13.828 1 98 471 GLN A C 1
ATOM 3766 O O . GLN A 1 471 ? 3.102 36.75 12.758 1 98 471 GLN A O 1
ATOM 3771 N N . HIS A 1 472 ? 4.027 35.312 14.242 1 98.25 472 HIS A N 1
ATOM 3772 C CA . HIS A 1 472 ? 5.23 35.125 13.445 1 98.25 472 HIS A CA 1
ATOM 3773 C C . HIS A 1 472 ? 4.953 34.219 12.25 1 98.25 472 HIS A C 1
ATOM 3775 O O . HIS A 1 472 ? 5.402 34.469 11.141 1 98.25 472 HIS A O 1
ATOM 3781 N N . ALA A 1 473 ? 4.25 33.062 12.453 1 98.25 473 ALA A N 1
ATOM 3782 C CA . ALA A 1 473 ? 3.949 32.125 11.375 1 98.25 473 ALA A CA 1
ATOM 3783 C C . ALA A 1 473 ? 3.201 32.812 10.242 1 98.25 473 ALA A C 1
ATOM 3785 O O . ALA A 1 473 ? 3.422 32.531 9.07 1 98.25 473 ALA A O 1
ATOM 3786 N N . PHE A 1 474 ? 2.324 33.781 10.578 1 98 474 PHE A N 1
ATOM 3787 C CA . PHE A 1 474 ? 1.527 34.531 9.594 1 98 474 PHE A CA 1
ATOM 3788 C C . PHE A 1 474 ? 2.205 35.812 9.211 1 98 474 PHE A C 1
ATOM 3790 O O . PHE A 1 474 ? 1.723 36.531 8.328 1 98 474 PHE A O 1
ATOM 3797 N N . ASP A 1 475 ? 3.322 36.156 9.883 1 97.38 475 ASP A N 1
ATOM 3798 C CA . ASP A 1 475 ? 4.016 37.438 9.68 1 97.38 475 ASP A CA 1
ATOM 3799 C C . ASP A 1 475 ? 3.064 38.625 9.859 1 97.38 475 ASP A C 1
ATOM 3801 O O . ASP A 1 475 ? 2.924 39.438 8.961 1 97.38 475 ASP A O 1
ATOM 3805 N N . LEU A 1 476 ? 2.49 38.75 11.023 1 97.31 476 LEU A N 1
ATOM 3806 C CA . LEU A 1 476 ? 1.51 39.781 11.344 1 97.31 476 LEU A CA 1
ATOM 3807 C C . LEU A 1 476 ? 2.146 40.906 12.156 1 97.31 476 LEU A C 1
ATOM 3809 O O . LEU A 1 476 ? 3.07 40.688 12.93 1 97.31 476 LEU A O 1
ATOM 3813 N N . THR A 1 477 ? 1.614 42.125 11.93 1 96.19 477 THR A N 1
ATOM 3814 C CA . THR A 1 477 ? 1.804 43.188 12.906 1 96.19 477 THR A CA 1
ATOM 3815 C C . THR A 1 477 ? 0.831 43.031 14.07 1 96.19 477 THR A C 1
ATOM 3817 O O . THR A 1 477 ? -0.37 42.844 13.859 1 96.19 477 THR A O 1
ATOM 3820 N N . LEU A 1 478 ? 1.354 43.062 15.266 1 96.38 478 LEU A N 1
ATOM 3821 C CA . LEU A 1 478 ? 0.511 42.812 16.422 1 96.38 478 LEU A CA 1
ATOM 3822 C C . LEU A 1 478 ? 0.727 43.844 17.516 1 96.38 478 LEU A C 1
ATOM 3824 O O . LEU A 1 478 ? 1.867 44.188 17.828 1 96.38 478 LEU A O 1
ATOM 3828 N N . ARG A 1 479 ? -0.362 44.406 17.969 1 96.19 479 ARG A N 1
ATOM 3829 C CA . ARG A 1 479 ? -0.396 45.219 19.188 1 96.19 479 ARG A CA 1
ATOM 3830 C C . ARG A 1 479 ? -1.229 44.531 20.266 1 96.19 479 ARG A C 1
ATOM 3832 O O . ARG A 1 479 ? -2.322 44.031 20 1 96.19 479 ARG A O 1
ATOM 3839 N N . ARG A 1 480 ? -0.725 44.531 21.438 1 95.38 480 ARG A N 1
ATOM 3840 C CA . ARG A 1 480 ? -1.368 43.812 22.531 1 95.38 480 ARG A CA 1
ATOM 3841 C C . ARG A 1 480 ? -2.068 44.781 23.484 1 95.38 480 ARG A C 1
ATOM 3843 O O . ARG A 1 480 ? -1.665 45.938 23.609 1 95.38 480 ARG A O 1
ATOM 3850 N N . ASN A 1 481 ? -3.086 44.344 24.172 1 94 481 ASN A N 1
ATOM 3851 C CA . ASN A 1 481 ? -3.826 45.031 25.234 1 94 481 ASN A CA 1
ATOM 3852 C C . ASN A 1 481 ? -4.363 46.375 24.75 1 94 481 ASN A C 1
ATOM 3854 O O . ASN A 1 481 ? -4.277 47.375 25.484 1 94 481 ASN A O 1
ATOM 3858 N N . ILE A 1 482 ? -4.797 46.375 23.547 1 94.38 482 ILE A N 1
ATOM 3859 C CA . ILE A 1 482 ? -5.406 47.562 22.984 1 94.38 482 ILE A CA 1
ATOM 3860 C C . ILE A 1 482 ? -6.879 47.625 23.391 1 94.38 482 ILE A C 1
ATOM 3862 O O . ILE A 1 482 ? -7.59 46.625 23.328 1 94.38 482 ILE A O 1
ATOM 3866 N N . LYS A 1 483 ? -7.297 48.75 23.844 1 93.19 483 LYS A N 1
ATOM 3867 C CA . LYS A 1 483 ? -8.695 48.938 24.203 1 93.19 483 LYS A CA 1
ATOM 3868 C C . LYS A 1 483 ? -9.445 49.688 23.094 1 93.19 483 LYS A C 1
ATOM 3870 O O . LYS A 1 483 ? -9.055 50.781 22.719 1 93.19 483 LYS A O 1
ATOM 3875 N N . LEU A 1 484 ? -10.422 49.094 22.578 1 92.44 484 LEU A N 1
ATOM 3876 C CA . LEU A 1 484 ? -11.203 49.688 21.516 1 92.44 484 LEU A CA 1
ATOM 3877 C C . LEU A 1 484 ? -12.672 49.781 21.906 1 92.44 484 LEU A C 1
ATOM 3879 O O . LEU A 1 484 ? -13.18 48.969 22.656 1 92.44 484 LEU A O 1
ATOM 3883 N N . GLU A 1 485 ? -13.312 50.844 21.359 1 90.62 485 GLU A N 1
ATOM 3884 C CA . GLU A 1 485 ? -14.75 51 21.531 1 90.62 485 GLU A CA 1
ATOM 3885 C C . GLU A 1 485 ? -15.523 50.031 20.625 1 90.62 485 GLU A C 1
ATOM 3887 O O . GLU A 1 485 ? -15.086 49.719 19.516 1 90.62 485 GLU A O 1
ATOM 3892 N N . LEU A 1 486 ? -16.688 49.688 21.078 1 88.38 486 LEU A N 1
ATOM 3893 C CA . LEU A 1 486 ? -17.531 48.781 20.328 1 88.38 486 LEU A CA 1
ATOM 3894 C C . LEU A 1 486 ? -17.969 49.375 19 1 88.38 486 LEU A C 1
ATOM 3896 O O . LEU A 1 486 ? -18.266 48.656 18.047 1 88.38 486 LEU A O 1
ATOM 3900 N N . SER A 1 487 ? -18.016 50.656 18.938 1 88.62 487 SER A N 1
ATOM 3901 C CA . SER A 1 487 ? -18.516 51.375 17.75 1 88.62 487 SER A CA 1
ATOM 3902 C C . SER A 1 487 ? -17.562 51.188 16.578 1 88.62 487 SER A C 1
ATOM 3904 O O . SER A 1 487 ? -17.969 51.312 15.422 1 88.62 487 SER A O 1
ATOM 3906 N N . VAL A 1 488 ? -16.344 50.812 16.844 1 92.12 488 VAL A N 1
ATOM 3907 C CA . VAL A 1 488 ? -15.367 50.656 15.758 1 92.12 488 VAL A CA 1
ATOM 3908 C C . VAL A 1 488 ? -15.188 49.188 15.422 1 92.12 488 VAL A C 1
ATOM 3910 O O . VAL A 1 488 ? -14.312 48.812 14.633 1 92.12 488 VAL A O 1
ATOM 3913 N N . LEU A 1 489 ? -16.031 48.375 16 1 93.94 489 LEU A N 1
ATOM 3914 C CA . LEU A 1 489 ? -15.914 46.906 15.812 1 93.94 489 LEU A CA 1
ATOM 3915 C C . LEU A 1 489 ? -17.156 46.375 15.117 1 93.94 489 LEU A C 1
ATOM 3917 O O . LEU A 1 489 ? -18.266 46.844 15.336 1 93.94 489 LEU A O 1
ATOM 3921 N N . SER A 1 490 ? -16.875 45.375 14.211 1 94.25 490 SER A N 1
ATOM 3922 C CA . SER A 1 490 ? -17.969 44.688 13.5 1 94.25 490 SER A CA 1
ATOM 3923 C C . SER A 1 490 ? -17.734 43.188 13.445 1 94.25 490 SER A C 1
ATOM 3925 O O . SER A 1 490 ? -16.609 42.719 13.328 1 94.25 490 SER A O 1
ATOM 3927 N N . GLN A 1 491 ? -18.797 42.438 13.438 1 93.44 491 GLN A N 1
ATOM 3928 C CA . GLN A 1 491 ? -18.734 40.969 13.305 1 93.44 491 GLN A CA 1
ATOM 3929 C C . GLN A 1 491 ? -18.812 40.562 11.836 1 93.44 491 GLN A C 1
ATOM 3931 O O . GLN A 1 491 ? -18.594 39.406 11.5 1 93.44 491 GLN A O 1
ATOM 3936 N N . THR A 1 492 ? -19.094 41.438 11.031 1 94.31 492 THR A N 1
ATOM 3937 C CA . THR A 1 492 ? -19.234 41.156 9.609 1 94.31 492 THR A CA 1
ATOM 3938 C C . THR A 1 492 ? -17.953 41.5 8.859 1 94.31 492 THR A C 1
ATOM 3940 O O . THR A 1 492 ? -17.406 42.594 9.016 1 94.31 492 THR A O 1
ATOM 3943 N N . ALA A 1 493 ? -17.516 40.562 8.102 1 93.69 493 ALA A N 1
ATOM 3944 C CA . ALA A 1 493 ? -16.328 40.812 7.293 1 93.69 493 ALA A CA 1
ATOM 3945 C C . ALA A 1 493 ? -16.547 41.906 6.281 1 93.69 493 ALA A C 1
ATOM 3947 O O . ALA A 1 493 ? -17.641 42.062 5.746 1 93.69 493 ALA A O 1
ATOM 3948 N N . PRO A 1 494 ? -15.508 42.625 6.059 1 92.44 494 PRO A N 1
ATOM 3949 C CA . PRO A 1 494 ? -15.648 43.594 4.973 1 92.44 494 PRO A CA 1
ATOM 3950 C C . PRO A 1 494 ? -15.93 42.906 3.625 1 92.44 494 PRO A C 1
ATOM 3952 O O . PRO A 1 494 ? -15.391 41.844 3.334 1 92.44 494 PRO A O 1
ATOM 3955 N N . GLU A 1 495 ? -16.781 43.531 2.852 1 89.5 495 GLU A N 1
ATOM 3956 C CA . GLU A 1 495 ? -17.156 42.969 1.546 1 89.5 495 GLU A CA 1
ATOM 3957 C C . GLU A 1 495 ? -16.031 43.188 0.53 1 89.5 495 GLU A C 1
ATOM 3959 O O . GLU A 1 495 ? -15.461 44.25 0.441 1 89.5 495 GLU A O 1
ATOM 3964 N N . PHE A 1 496 ? -15.727 42.062 -0.081 1 89.69 496 PHE A N 1
ATOM 3965 C CA . PHE A 1 496 ? -14.789 42.188 -1.193 1 89.69 496 PHE A CA 1
ATOM 3966 C C . PHE A 1 496 ? -15.5 42.656 -2.457 1 89.69 496 PHE A C 1
ATOM 3968 O O . PHE A 1 496 ? -16.516 42.062 -2.857 1 89.69 496 PHE A O 1
ATOM 3975 N N . GLN A 1 497 ? -15.047 43.719 -3.064 1 85.12 497 GLN A N 1
ATOM 3976 C CA . GLN A 1 497 ? -15.594 44.219 -4.324 1 85.12 497 GLN A CA 1
ATOM 3977 C C . GLN A 1 497 ? -14.57 44.094 -5.449 1 85.12 497 GLN A C 1
ATOM 3979 O O . GLN A 1 497 ? -13.555 44.781 -5.438 1 85.12 497 GLN A O 1
ATOM 3984 N N . PRO A 1 498 ? -14.922 43.219 -6.344 1 85.12 498 PRO A N 1
ATOM 3985 C CA . PRO A 1 498 ? -13.977 43.094 -7.461 1 85.12 498 PRO A CA 1
ATOM 3986 C C . PRO A 1 498 ? -13.859 44.406 -8.266 1 85.12 498 PRO A C 1
ATOM 3988 O O . PRO A 1 498 ? -14.852 45.094 -8.453 1 85.12 498 PRO A O 1
ATOM 3991 N N . ASP A 1 499 ? -12.734 44.656 -8.766 1 84.69 499 ASP A N 1
ATOM 3992 C CA . ASP A 1 499 ? -12.477 45.812 -9.586 1 84.69 499 ASP A CA 1
ATOM 3993 C C . ASP A 1 499 ? -13.039 45.656 -10.992 1 84.69 499 ASP A C 1
ATOM 3995 O O . ASP A 1 499 ? -13.188 44.5 -11.469 1 84.69 499 ASP A O 1
ATOM 3999 N N . SER A 1 500 ? -13.453 46.688 -11.578 1 86.88 500 SER A N 1
ATOM 4000 C CA . SER A 1 500 ? -13.836 46.75 -12.992 1 86.88 500 SER A CA 1
ATOM 4001 C C . SER A 1 500 ? -13.016 47.781 -13.75 1 86.88 500 SER A C 1
ATOM 4003 O O . SER A 1 500 ? -12.469 48.719 -13.156 1 86.88 500 SER A O 1
ATOM 4005 N N . TRP A 1 501 ? -12.883 47.469 -15.008 1 89.62 501 TRP A N 1
ATOM 4006 C CA . TRP A 1 501 ? -12.117 48.406 -15.812 1 89.62 501 TRP A CA 1
ATOM 4007 C C . TRP A 1 501 ? -12.695 48.531 -17.219 1 89.62 501 TRP A C 1
ATOM 4009 O O . TRP A 1 501 ? -13.414 47.625 -17.672 1 89.62 501 TRP A O 1
ATOM 4019 N N . GLY A 1 502 ? -12.445 49.75 -17.797 1 87.25 502 GLY A N 1
ATOM 4020 C CA . GLY A 1 502 ? -13.047 50.094 -19.078 1 87.25 502 GLY A CA 1
ATOM 4021 C C . GLY A 1 502 ? -12.156 49.75 -20.266 1 87.25 502 GLY A C 1
ATOM 4022 O O . GLY A 1 502 ? -11.094 49.156 -20.109 1 87.25 502 GLY A O 1
ATOM 4023 N N . ASP A 1 503 ? -12.555 50.25 -21.422 1 90.19 503 ASP A N 1
ATOM 4024 C CA . ASP A 1 503 ? -11.938 49.906 -22.703 1 90.19 503 ASP A CA 1
ATOM 4025 C C . ASP A 1 503 ? -10.594 50.625 -22.875 1 90.19 503 ASP A C 1
ATOM 4027 O O . ASP A 1 503 ? -9.758 50.188 -23.672 1 90.19 503 ASP A O 1
ATOM 4031 N N . ASN A 1 504 ? -10.414 51.688 -22.125 1 91.62 504 ASN A N 1
ATOM 4032 C CA . ASN A 1 504 ? -9.18 52.438 -22.281 1 91.62 504 ASN A CA 1
ATOM 4033 C C . ASN A 1 504 ? -8.031 51.812 -21.516 1 91.62 504 ASN A C 1
ATOM 4035 O O . ASN A 1 504 ? -6.883 52.25 -21.641 1 91.62 504 ASN A O 1
ATOM 4039 N N . THR A 1 505 ? -8.344 50.781 -20.766 1 95.38 505 THR A N 1
ATOM 4040 C CA . THR A 1 505 ? -7.324 50.156 -19.953 1 95.38 505 THR A CA 1
ATOM 4041 C C . THR A 1 505 ? -6.25 49.5 -20.828 1 95.38 505 THR A C 1
ATOM 4043 O O . THR A 1 505 ? -6.566 48.781 -21.766 1 95.38 505 THR A O 1
ATOM 4046 N N . VAL A 1 506 ? -4.973 49.688 -20.516 1 95.75 506 VAL A N 1
ATOM 4047 C CA . VAL A 1 506 ? -3.891 49.156 -21.328 1 95.75 506 VAL A CA 1
ATOM 4048 C C . VAL A 1 506 ? -3.277 47.938 -20.625 1 95.75 506 VAL A C 1
ATOM 4050 O O . VAL A 1 506 ? -2.689 47.062 -21.281 1 95.75 506 VAL A O 1
ATOM 4053 N N . ALA A 1 507 ? -3.354 47.906 -19.297 1 97.56 507 ALA A N 1
ATOM 4054 C CA . ALA A 1 507 ? -2.789 46.812 -18.531 1 97.56 507 ALA A CA 1
ATOM 4055 C C . ALA A 1 507 ? -3.471 46.656 -17.172 1 97.56 507 ALA A C 1
ATOM 4057 O O . ALA A 1 507 ? -4.094 47.625 -16.688 1 97.56 507 ALA A O 1
ATOM 4058 N N . LEU A 1 508 ? -3.428 45.531 -16.641 1 97.88 508 LEU A N 1
ATOM 4059 C CA . LEU A 1 508 ? -3.869 45.25 -15.281 1 97.88 508 LEU A CA 1
ATOM 4060 C C . LEU A 1 508 ? -2.678 44.969 -14.375 1 97.88 508 LEU A C 1
ATOM 4062 O O . LEU A 1 508 ? -1.729 44.281 -14.781 1 97.88 508 LEU A O 1
ATOM 4066 N N . LEU A 1 509 ? -2.674 45.531 -13.172 1 97.75 509 LEU A N 1
ATOM 4067 C CA . LEU A 1 509 ? -1.593 45.375 -12.203 1 97.75 509 LEU A CA 1
ATOM 4068 C C . LEU A 1 509 ? -2.082 44.656 -10.945 1 97.75 509 LEU A C 1
ATOM 4070 O O . LEU A 1 509 ? -3.207 44.875 -10.5 1 97.75 509 LEU A O 1
ATOM 4074 N N . ILE A 1 510 ? -1.266 43.781 -10.438 1 98.12 510 ILE A N 1
ATOM 4075 C CA . ILE A 1 510 ? -1.569 43.031 -9.211 1 98.12 510 ILE A CA 1
ATOM 4076 C C . ILE A 1 510 ? -0.423 43.219 -8.211 1 98.12 510 ILE A C 1
ATOM 4078 O O . ILE A 1 510 ? 0.717 42.844 -8.5 1 98.12 510 ILE A O 1
ATOM 4082 N N . ASP A 1 511 ? -0.704 43.781 -7.035 1 97.06 511 ASP A N 1
ATOM 4083 C CA . ASP A 1 511 ? 0.27 43.844 -5.949 1 97.06 511 ASP A CA 1
ATOM 4084 C C . ASP A 1 511 ? 0.661 42.469 -5.469 1 97.06 511 ASP A C 1
ATOM 4086 O O . ASP A 1 511 ? -0.164 41.719 -4.902 1 97.06 511 ASP A O 1
ATOM 4090 N N . TRP A 1 512 ? 1.897 42.062 -5.625 1 98.12 512 TRP A N 1
ATOM 4091 C CA . TRP A 1 512 ? 2.398 40.719 -5.344 1 98.12 512 TRP A CA 1
ATOM 4092 C C . TRP A 1 512 ? 2.375 40.438 -3.844 1 98.12 512 TRP A C 1
ATOM 4094 O O . TRP A 1 512 ? 2.494 39.281 -3.424 1 98.12 512 TRP A O 1
ATOM 4104 N N . ARG A 1 513 ? 2.172 41.438 -3.037 1 95.88 513 ARG A N 1
ATOM 4105 C CA . ARG A 1 513 ? 2.135 41.281 -1.585 1 95.88 513 ARG A CA 1
ATOM 4106 C C . ARG A 1 513 ? 0.836 40.625 -1.136 1 95.88 513 ARG A C 1
ATOM 4108 O O . ARG A 1 513 ? 0.732 40.156 0 1 95.88 513 ARG A O 1
ATOM 4115 N N . GLN A 1 514 ? -0.089 40.594 -1.998 1 96.62 514 GLN A N 1
ATOM 4116 C CA . GLN A 1 514 ? -1.278 39.781 -1.742 1 96.62 514 GLN A CA 1
ATOM 4117 C C . GLN A 1 514 ? -0.964 38.281 -1.833 1 96.62 514 GLN A C 1
ATOM 4119 O O . GLN A 1 514 ? -0.596 37.812 -2.898 1 96.62 514 GLN A O 1
ATOM 4124 N N . SER A 1 515 ? -1.248 37.594 -0.779 1 96.81 515 SER A N 1
ATOM 4125 C CA . SER A 1 515 ? -0.813 36.188 -0.708 1 96.81 515 SER A CA 1
ATOM 4126 C C . SER A 1 515 ? -1.465 35.344 -1.802 1 96.81 515 SER A C 1
ATOM 4128 O O . SER A 1 515 ? -0.815 34.5 -2.402 1 96.81 515 SER A O 1
ATOM 4130 N N . GLN A 1 516 ? -2.721 35.562 -2.16 1 97.38 516 GLN A N 1
ATOM 4131 C CA . GLN A 1 516 ? -3.465 34.75 -3.113 1 97.38 516 GLN A CA 1
ATOM 4132 C C . GLN A 1 516 ? -3.088 35.094 -4.551 1 97.38 516 GLN A C 1
ATOM 4134 O O . GLN A 1 516 ? -3.523 34.438 -5.492 1 97.38 516 GLN A O 1
ATOM 4139 N N . ALA A 1 517 ? -2.254 36.125 -4.703 1 98.31 517 ALA A N 1
ATOM 4140 C CA . ALA A 1 517 ? -1.767 36.5 -6.035 1 98.31 517 ALA A CA 1
ATOM 4141 C C . ALA A 1 517 ? -0.994 35.344 -6.66 1 98.31 517 ALA A C 1
ATOM 4143 O O . ALA A 1 517 ? -1.021 35.156 -7.879 1 98.31 517 ALA A O 1
ATOM 4144 N N . ALA A 1 518 ? -0.331 34.562 -5.824 1 98.5 518 ALA A N 1
ATOM 4145 C CA . ALA A 1 518 ? 0.457 33.438 -6.332 1 98.5 518 ALA A CA 1
ATOM 4146 C C . ALA A 1 518 ? -0.441 32.375 -6.969 1 98.5 518 ALA A C 1
ATOM 4148 O O . ALA A 1 518 ? -0.141 31.875 -8.055 1 98.5 518 ALA A O 1
ATOM 4149 N N . SER A 1 519 ? -1.496 31.984 -6.297 1 98.25 519 SER A N 1
ATOM 4150 C CA . SER A 1 519 ? -2.441 31.016 -6.848 1 98.25 519 SER A CA 1
ATOM 4151 C C . SER A 1 519 ? -3.115 31.562 -8.102 1 98.25 519 SER A C 1
ATOM 4153 O O . SER A 1 519 ? -3.305 30.828 -9.078 1 98.25 519 SER A O 1
ATOM 4155 N N . LEU A 1 520 ? -3.525 32.844 -8.078 1 98.44 520 LEU A N 1
ATOM 4156 C CA . LEU A 1 520 ? -4.117 33.5 -9.25 1 98.44 520 LEU A CA 1
ATOM 4157 C C . LEU A 1 520 ? -3.162 33.469 -10.438 1 98.44 520 LEU A C 1
ATOM 4159 O O . LEU A 1 520 ? -3.564 33.125 -11.547 1 98.44 520 LEU A O 1
ATOM 4163 N N . LEU A 1 521 ? -1.889 33.844 -10.188 1 98.69 521 LEU A N 1
ATOM 4164 C CA . LEU A 1 521 ? -0.866 33.812 -11.227 1 98.69 521 LEU A CA 1
ATOM 4165 C C . LEU A 1 521 ? -0.763 32.438 -11.859 1 98.69 521 LEU A C 1
ATOM 4167 O O . LEU A 1 521 ? -0.724 32.312 -13.086 1 98.69 521 LEU A O 1
ATOM 4171 N N . GLN A 1 522 ? -0.678 31.391 -11.023 1 98.5 522 GLN A N 1
ATOM 4172 C CA . GLN A 1 522 ? -0.539 30.031 -11.523 1 98.5 522 GLN A CA 1
ATOM 4173 C C . GLN A 1 522 ? -1.682 29.672 -12.469 1 98.5 522 GLN A C 1
ATOM 4175 O O . GLN A 1 522 ? -1.459 29.062 -13.523 1 98.5 522 GLN A O 1
ATOM 4180 N N . GLN A 1 523 ? -2.895 30.047 -12.133 1 98.25 523 GLN A N 1
ATOM 4181 C CA . GLN A 1 523 ? -4.055 29.75 -12.961 1 98.25 523 GLN A CA 1
ATOM 4182 C C . GLN A 1 523 ? -4.016 30.531 -14.266 1 98.25 523 GLN A C 1
ATOM 4184 O O . GLN A 1 523 ? -4.41 30.031 -15.32 1 98.25 523 GLN A O 1
ATOM 4189 N N . LEU A 1 524 ? -3.559 31.781 -14.211 1 98.44 524 LEU A N 1
ATOM 4190 C CA . LEU A 1 524 ? -3.434 32.594 -15.422 1 98.44 524 LEU A CA 1
ATOM 4191 C C . LEU A 1 524 ? -2.439 31.953 -16.391 1 98.44 524 LEU A C 1
ATOM 4193 O O . LEU A 1 524 ? -2.713 31.859 -17.594 1 98.44 524 LEU A O 1
ATOM 4197 N N . LEU A 1 525 ? -1.307 31.562 -15.875 1 98.12 525 LEU A N 1
ATOM 4198 C CA . LEU A 1 525 ? -0.284 30.938 -16.703 1 98.12 525 LEU A CA 1
ATOM 4199 C C . LEU A 1 525 ? -0.806 29.656 -17.344 1 98.12 525 LEU A C 1
ATOM 4201 O O . LEU A 1 525 ? -0.545 29.391 -18.516 1 98.12 525 LEU A O 1
ATOM 4205 N N . GLU A 1 526 ? -1.506 28.891 -16.562 1 96.5 526 GLU A N 1
ATOM 4206 C CA . GLU A 1 526 ? -2.078 27.656 -17.062 1 96.5 526 GLU A CA 1
ATOM 4207 C C . GLU A 1 526 ? -3.078 27.922 -18.188 1 96.5 526 GLU A C 1
ATOM 4209 O O . GLU A 1 526 ? -3.275 27.062 -19.062 1 96.5 526 GLU A O 1
ATOM 4214 N N . GLN A 1 527 ? -3.652 29.094 -18.203 1 96.88 527 GLN A N 1
ATOM 4215 C CA . GLN A 1 527 ? -4.66 29.453 -19.203 1 96.88 527 GLN A CA 1
ATOM 4216 C C . GLN A 1 527 ? -4.035 30.188 -20.375 1 96.88 527 GLN A C 1
ATOM 4218 O O . GLN A 1 527 ? -4.746 30.703 -21.234 1 96.88 527 GLN A O 1
ATOM 4223 N N . GLY A 1 528 ? -2.75 30.344 -20.406 1 96.69 528 GLY A N 1
ATOM 4224 C CA . GLY A 1 528 ? -2.023 30.875 -21.547 1 96.69 528 GLY A CA 1
ATOM 4225 C C . GLY A 1 528 ? -1.918 32.406 -21.531 1 96.69 528 GLY A C 1
ATOM 4226 O O . GLY A 1 528 ? -1.546 33 -22.531 1 96.69 528 GLY A O 1
ATOM 4227 N N . VAL A 1 529 ? -2.232 33.031 -20.406 1 98.25 529 VAL A N 1
ATOM 4228 C CA . VAL A 1 529 ? -2.143 34.5 -20.281 1 98.25 529 VAL A CA 1
ATOM 4229 C C . VAL A 1 529 ? -0.7 34.906 -19.984 1 98.25 529 VAL A C 1
ATOM 4231 O O . VAL A 1 529 ? -0.057 34.312 -19.094 1 98.25 529 VAL A O 1
ATOM 4234 N N . MET A 1 530 ? -0.231 35.812 -20.719 1 97.94 530 MET A N 1
ATOM 4235 C CA . MET A 1 530 ? 1.108 36.344 -20.453 1 97.94 530 MET A CA 1
ATOM 4236 C C . MET A 1 530 ? 1.101 37.281 -19.266 1 97.94 530 MET A C 1
ATOM 4238 O O . MET A 1 530 ? 0.288 38.188 -19.188 1 97.94 530 MET A O 1
ATOM 4242 N N . VAL A 1 531 ? 1.933 37.031 -18.344 1 98.56 531 VAL A N 1
ATOM 4243 C CA . VAL A 1 531 ? 2.098 37.875 -17.172 1 98.56 531 VAL A CA 1
ATOM 4244 C C . VAL A 1 531 ? 3.568 38.25 -17 1 98.56 531 VAL A C 1
ATOM 4246 O O . VAL A 1 531 ? 4.457 37.438 -17.281 1 98.56 531 VAL A O 1
ATOM 4249 N N . LYS A 1 532 ? 3.836 39.406 -16.609 1 98.25 532 LYS A N 1
ATOM 4250 C CA . LYS A 1 532 ? 5.172 39.906 -16.297 1 98.25 532 LYS A CA 1
ATOM 4251 C C . LYS A 1 532 ? 5.262 40.375 -14.844 1 98.25 532 LYS A C 1
ATOM 4253 O O . LYS A 1 532 ? 4.242 40.531 -14.18 1 98.25 532 LYS A O 1
ATOM 4258 N N . PHE A 1 533 ? 6.473 40.5 -14.289 1 98.5 533 PHE A N 1
ATOM 4259 C CA . PHE A 1 533 ? 6.652 41.125 -12.984 1 98.5 533 PHE A CA 1
ATOM 4260 C C . PHE A 1 533 ? 7.648 42.281 -13.055 1 98.5 533 PHE A C 1
ATOM 4262 O O . PHE A 1 533 ? 8.578 42.25 -13.859 1 98.5 533 PHE A O 1
ATOM 4269 N N . ALA A 1 534 ? 7.469 43.25 -12.195 1 97.88 534 ALA A N 1
ATOM 4270 C CA . ALA A 1 534 ? 8.336 44.438 -12.133 1 97.88 534 ALA A CA 1
ATOM 4271 C C . ALA A 1 534 ? 9.602 44.125 -11.328 1 97.88 534 ALA A C 1
ATOM 4273 O O . ALA A 1 534 ? 9.531 43.812 -10.141 1 97.88 534 ALA A O 1
ATOM 4274 N N . ALA A 1 535 ? 10.734 44.281 -11.898 1 96.38 535 ALA A N 1
ATOM 4275 C CA . ALA A 1 535 ? 12 44.062 -11.203 1 96.38 535 ALA A CA 1
ATOM 4276 C C . ALA A 1 535 ? 12.367 45.25 -10.336 1 96.38 535 ALA A C 1
ATOM 4278 O O . ALA A 1 535 ? 13.242 45.156 -9.477 1 96.38 535 ALA A O 1
ATOM 4279 N N . LYS A 1 536 ? 11.703 46.406 -10.562 1 96.06 536 LYS A N 1
ATOM 4280 C CA . LYS A 1 536 ? 11.906 47.656 -9.828 1 96.06 536 LYS A CA 1
ATOM 4281 C C . LYS A 1 536 ? 10.57 48.281 -9.445 1 96.06 536 LYS A C 1
ATOM 4283 O O . LYS A 1 536 ? 9.562 48.094 -10.125 1 96.06 536 LYS A O 1
ATOM 4288 N N . PRO A 1 537 ? 10.625 49.062 -8.352 1 96.62 537 PRO A N 1
ATOM 4289 C CA . PRO A 1 537 ? 9.391 49.781 -8.016 1 96.62 537 PRO A CA 1
ATOM 4290 C C . PRO A 1 537 ? 9.078 50.906 -9 1 96.62 537 PRO A C 1
ATOM 4292 O O . PRO A 1 537 ? 9.961 51.344 -9.734 1 96.62 537 PRO A O 1
ATOM 4295 N N . PHE A 1 538 ? 7.832 51.375 -9.047 1 97.06 538 PHE A N 1
ATOM 4296 C CA . PHE A 1 538 ? 7.398 52.469 -9.922 1 97.06 538 PHE A CA 1
ATOM 4297 C C . PHE A 1 538 ? 6.125 53.094 -9.391 1 97.06 538 PHE A C 1
ATOM 4299 O O . PHE A 1 538 ? 5.496 52.594 -8.461 1 97.06 538 PHE A O 1
ATOM 4306 N N . SER A 1 539 ? 5.859 54.312 -9.875 1 97.31 539 SER A N 1
ATOM 4307 C CA . SER A 1 539 ? 4.602 55 -9.617 1 97.31 539 SER A CA 1
ATOM 4308 C C . SER A 1 539 ? 3.861 55.312 -10.906 1 97.31 539 SER A C 1
ATOM 4310 O O . SER A 1 539 ? 4.484 55.625 -11.93 1 97.31 539 SER A O 1
ATOM 4312 N N . ILE A 1 540 ? 2.598 55.281 -10.859 1 95.31 540 ILE A N 1
ATOM 4313 C CA . ILE A 1 540 ? 1.794 55.5 -12.055 1 95.31 540 ILE A CA 1
ATOM 4314 C C . ILE A 1 540 ? 0.454 56.125 -11.664 1 95.31 540 ILE A C 1
ATOM 4316 O O . ILE A 1 540 ? 0.002 55.969 -10.523 1 95.31 540 ILE A O 1
ATOM 4320 N N . ALA A 1 541 ? -0.087 56.844 -12.57 1 92 541 ALA A N 1
ATOM 4321 C CA . ALA A 1 541 ? -1.37 57.5 -12.305 1 92 541 ALA A CA 1
ATOM 4322 C C . ALA A 1 541 ? -2.52 56.5 -12.422 1 92 541 ALA A C 1
ATOM 4324 O O . ALA A 1 541 ? -2.656 55.812 -13.438 1 92 541 ALA A O 1
ATOM 4325 N N . VAL A 1 542 ? -3.264 56.344 -11.422 1 89.38 542 VAL A N 1
ATOM 4326 C CA . VAL A 1 542 ? -4.496 55.562 -11.367 1 89.38 542 VAL A CA 1
ATOM 4327 C C . VAL A 1 542 ? -5.676 56.469 -11.055 1 89.38 542 VAL A C 1
ATOM 4329 O O . VAL A 1 542 ? -5.746 57.062 -9.969 1 89.38 542 VAL A O 1
ATOM 4332 N N . ALA A 1 543 ? -6.617 56.594 -11.977 1 82.56 543 ALA A N 1
ATOM 4333 C CA . ALA A 1 543 ? -7.742 57.5 -11.82 1 82.56 543 ALA A CA 1
ATOM 4334 C C . ALA A 1 543 ? -7.262 58.875 -11.406 1 82.56 543 ALA A C 1
ATOM 4336 O O . ALA A 1 543 ? -7.766 59.469 -10.438 1 82.56 543 ALA A O 1
ATOM 4337 N N . ALA A 1 544 ? -6.238 59.375 -11.938 1 81 544 ALA A N 1
ATOM 4338 C CA . ALA A 1 544 ? -5.703 60.719 -11.836 1 81 544 ALA A CA 1
ATOM 4339 C C . ALA A 1 544 ? -4.953 60.938 -10.523 1 81 544 ALA A C 1
ATOM 4341 O O . ALA A 1 544 ? -4.617 62.062 -10.156 1 81 544 ALA A O 1
ATOM 4342 N N . LYS A 1 545 ? -4.707 59.906 -9.883 1 90.44 545 LYS A N 1
ATOM 4343 C CA . LYS A 1 545 ? -3.889 59.969 -8.672 1 90.44 545 LYS A CA 1
ATOM 4344 C C . LYS A 1 545 ? -2.668 59.062 -8.789 1 90.44 545 LYS A C 1
ATOM 4346 O O . LYS A 1 545 ? -2.76 57.969 -9.344 1 90.44 545 LYS A O 1
ATOM 4351 N N . GLU A 1 546 ? -1.63 59.562 -8.234 1 92.88 546 GLU A N 1
ATOM 4352 C CA . GLU A 1 546 ? -0.399 58.781 -8.266 1 92.88 546 GLU A CA 1
ATOM 4353 C C . GLU A 1 546 ? -0.461 57.625 -7.289 1 92.88 546 GLU A C 1
ATOM 4355 O O . GLU A 1 546 ? -0.844 57.781 -6.129 1 92.88 546 GLU A O 1
ATOM 4360 N N . SER A 1 547 ? -0.101 56.469 -7.789 1 94.94 547 SER A N 1
ATOM 4361 C CA . SER A 1 547 ? -0.054 55.281 -6.973 1 94.94 547 SER A CA 1
ATOM 4362 C C . SER A 1 547 ? 1.299 54.562 -7.094 1 94.94 547 SER A C 1
ATOM 4364 O O . SER A 1 547 ? 1.841 54.438 -8.195 1 94.94 547 SER A O 1
ATOM 4366 N N . ASP A 1 548 ? 1.768 54.094 -5.902 1 95.56 548 ASP A N 1
ATOM 4367 C CA . ASP A 1 548 ? 3.064 53.438 -5.859 1 95.56 548 ASP A CA 1
ATOM 4368 C C . ASP A 1 548 ? 2.904 51.906 -5.934 1 95.56 548 ASP A C 1
ATOM 4370 O O . ASP A 1 548 ? 1.989 51.344 -5.332 1 95.56 548 ASP A O 1
ATOM 4374 N N . PHE A 1 549 ? 3.781 51.312 -6.691 1 96.62 549 PHE A N 1
ATOM 4375 C CA . PHE A 1 549 ? 3.832 49.875 -6.824 1 96.62 549 PHE A CA 1
ATOM 4376 C C . PHE A 1 549 ? 5.23 49.344 -6.527 1 96.62 549 PHE A C 1
ATOM 4378 O O . PHE A 1 549 ? 6.223 49.906 -7.023 1 96.62 549 PHE A O 1
ATOM 4385 N N . ALA A 1 550 ? 5.277 48.312 -5.68 1 96.31 550 ALA A N 1
ATOM 4386 C CA . ALA A 1 550 ? 6.555 47.75 -5.277 1 96.31 550 ALA A CA 1
ATOM 4387 C C . ALA A 1 550 ? 7.094 46.812 -6.355 1 96.31 550 ALA A C 1
ATOM 4389 O O . ALA A 1 550 ? 6.352 46.375 -7.238 1 96.31 550 ALA A O 1
ATOM 4390 N N . ALA A 1 551 ? 8.453 46.531 -6.277 1 97 551 ALA A N 1
ATOM 4391 C CA . ALA A 1 551 ? 9.008 45.469 -7.09 1 97 551 ALA A CA 1
ATOM 4392 C C . ALA A 1 551 ? 8.266 44.156 -6.844 1 97 551 ALA A C 1
ATOM 4394 O O . ALA A 1 551 ? 7.836 43.875 -5.719 1 97 551 ALA A O 1
ATOM 4395 N N . GLY A 1 552 ? 8.102 43.344 -7.848 1 97.62 552 GLY A N 1
ATOM 4396 C CA . GLY A 1 552 ? 7.344 42.094 -7.773 1 97.62 552 GLY A CA 1
ATOM 4397 C C . GLY A 1 552 ? 5.922 42.25 -8.289 1 97.62 552 GLY A C 1
ATOM 4398 O O . GLY A 1 552 ? 5.258 41.25 -8.562 1 97.62 552 GLY A O 1
ATOM 4399 N N . THR A 1 553 ? 5.438 43.469 -8.461 1 98.38 553 THR A N 1
ATOM 4400 C CA . THR A 1 553 ? 4.094 43.719 -8.977 1 98.38 553 THR A CA 1
ATOM 4401 C C . THR A 1 553 ? 3.906 43.031 -10.328 1 98.38 553 THR A C 1
ATOM 4403 O O . THR A 1 553 ? 4.77 43.125 -11.203 1 98.38 553 THR A O 1
ATOM 4406 N N . LEU A 1 554 ? 2.77 42.375 -10.461 1 98.69 554 LEU A N 1
ATOM 4407 C CA . LEU A 1 554 ? 2.463 41.688 -11.719 1 98.69 554 LEU A CA 1
ATOM 4408 C C . LEU A 1 554 ? 1.833 42.688 -12.711 1 98.69 554 LEU A C 1
ATOM 4410 O O . LEU A 1 554 ? 1.055 43.562 -12.32 1 98.69 554 LEU A O 1
ATOM 4414 N N . GLN A 1 555 ? 2.18 42.5 -13.938 1 98.5 555 GLN A N 1
ATOM 4415 C CA . GLN A 1 555 ? 1.577 43.219 -15.055 1 98.5 555 GLN A CA 1
ATOM 4416 C C . GLN A 1 555 ? 0.948 42.25 -16.047 1 98.5 555 GLN A C 1
ATOM 4418 O O . GLN A 1 555 ? 1.584 41.281 -16.469 1 98.5 555 GLN A O 1
ATOM 4423 N N . ILE A 1 556 ? -0.26 42.5 -16.391 1 98.56 556 ILE A N 1
ATOM 4424 C CA . ILE A 1 556 ? -0.964 41.781 -17.438 1 98.56 556 ILE A CA 1
ATOM 4425 C C . ILE A 1 556 ? -1.316 42.719 -18.578 1 98.56 556 ILE A C 1
ATOM 4427 O O . ILE A 1 556 ? -2.352 43.406 -18.531 1 98.56 556 ILE A O 1
ATOM 4431 N N . PRO A 1 557 ? -0.457 42.719 -19.562 1 97.38 557 PRO A N 1
ATOM 4432 C CA . PRO A 1 557 ? -0.807 43.531 -20.719 1 97.38 557 PRO A CA 1
ATOM 4433 C C . PRO A 1 557 ? -2.092 43.094 -21.406 1 97.38 557 PRO A C 1
ATOM 4435 O O . PRO A 1 557 ? -2.324 41.875 -21.562 1 97.38 557 PRO A O 1
ATOM 4438 N N . LEU A 1 558 ? -2.869 44.031 -21.797 1 96.69 558 LEU A N 1
ATOM 4439 C CA . LEU A 1 558 ? -4.137 43.656 -22.422 1 96.69 558 LEU A CA 1
ATOM 4440 C C . LEU A 1 558 ? -3.963 43.406 -23.906 1 96.69 558 LEU A C 1
ATOM 4442 O O . LEU A 1 558 ? -4.84 42.844 -24.562 1 96.69 558 LEU A O 1
ATOM 4446 N N . LYS A 1 559 ? -2.869 43.844 -24.469 1 95.44 559 LYS A N 1
ATOM 4447 C CA . LYS A 1 559 ? -2.523 43.469 -25.828 1 95.44 559 LYS A CA 1
ATOM 4448 C C . LYS A 1 559 ? -1.627 42.219 -25.844 1 95.44 559 LYS A C 1
ATOM 4450 O O . LYS A 1 559 ? -0.466 42.281 -25.438 1 95.44 559 LYS A O 1
ATOM 4455 N N . GLN A 1 560 ? -2.191 41.156 -26.266 1 95.81 560 GLN A N 1
ATOM 4456 C CA . GLN A 1 560 ? -1.452 39.906 -26.375 1 95.81 560 GLN A CA 1
ATOM 4457 C C . GLN A 1 560 ? -1.79 39.188 -27.672 1 95.81 560 GLN A C 1
ATOM 4459 O O . GLN A 1 560 ? -2.803 39.469 -28.312 1 95.81 560 GLN A O 1
ATOM 4464 N N . ASP A 1 561 ? -0.983 38.344 -28.188 1 91.81 561 ASP A N 1
ATOM 4465 C CA . ASP A 1 561 ? -1.101 37.719 -29.5 1 91.81 561 ASP A CA 1
ATOM 4466 C C . ASP A 1 561 ? -2.248 36.719 -29.531 1 91.81 561 ASP A C 1
ATOM 4468 O O . ASP A 1 561 ? -3.002 36.656 -30.5 1 91.81 561 ASP A O 1
ATOM 4472 N N . ASN A 1 562 ? -2.498 35.875 -28.562 1 90.56 562 ASN A N 1
ATOM 4473 C CA . ASN A 1 562 ? -3.383 34.719 -28.625 1 90.56 562 ASN A CA 1
ATOM 4474 C C . ASN A 1 562 ? -4.688 34.969 -27.875 1 90.56 562 ASN A C 1
ATOM 4476 O O . ASN A 1 562 ? -5.586 34.125 -27.891 1 90.56 562 ASN A O 1
ATOM 4480 N N . LEU A 1 563 ? -4.816 36.094 -27.234 1 96.5 563 LEU A N 1
ATOM 4481 C CA . LEU A 1 563 ? -6.004 36.406 -26.453 1 96.5 563 LEU A CA 1
ATOM 4482 C C . LEU A 1 563 ? -6.426 37.875 -26.688 1 96.5 563 LEU A C 1
ATOM 4484 O O . LEU A 1 563 ? -5.578 38.75 -26.75 1 96.5 563 LEU A O 1
ATOM 4488 N N . SER A 1 564 ? -7.742 38.031 -26.797 1 96.06 564 SER A N 1
ATOM 4489 C CA . SER A 1 564 ? -8.258 39.406 -26.875 1 96.06 564 SER A CA 1
ATOM 4490 C C . SER A 1 564 ? -8.266 40.062 -25.516 1 96.06 564 SER A C 1
ATOM 4492 O O . SER A 1 564 ? -8.219 39.406 -24.484 1 96.06 564 SER A O 1
ATOM 4494 N N . ALA A 1 565 ? -8.32 41.375 -25.5 1 95.62 565 ALA A N 1
ATOM 4495 C CA . ALA A 1 565 ? -8.391 42.125 -24.25 1 95.62 565 ALA A CA 1
ATOM 4496 C C . ALA A 1 565 ? -9.602 41.719 -23.422 1 95.62 565 ALA A C 1
ATOM 4498 O O . ALA A 1 565 ? -9.531 41.656 -22.203 1 95.62 565 ALA A O 1
ATOM 4499 N N . ASP A 1 566 ? -10.648 41.438 -24.125 1 95.38 566 ASP A N 1
ATOM 4500 C CA . ASP A 1 566 ? -11.875 41.031 -23.438 1 95.38 566 ASP A CA 1
ATOM 4501 C C . ASP A 1 566 ? -11.711 39.656 -22.781 1 95.38 566 ASP A C 1
ATOM 4503 O O . ASP A 1 566 ? -12.18 39.438 -21.672 1 95.38 566 ASP A O 1
ATOM 4507 N N . GLU A 1 567 ? -11.102 38.75 -23.5 1 96.62 567 GLU A N 1
ATOM 4508 C CA . GLU A 1 567 ? -10.859 37.438 -22.953 1 96.62 567 GLU A CA 1
ATOM 4509 C C . GLU A 1 567 ? -9.961 37.5 -21.719 1 96.62 567 GLU A C 1
ATOM 4511 O O . GLU A 1 567 ? -10.227 36.812 -20.719 1 96.62 567 GLU A O 1
ATOM 4516 N N . ILE A 1 568 ? -8.945 38.281 -21.844 1 97.56 568 ILE A N 1
ATOM 4517 C CA . ILE A 1 568 ? -8.023 38.438 -20.719 1 97.56 568 ILE A CA 1
ATOM 4518 C C . ILE A 1 568 ? -8.766 39.031 -19.516 1 97.56 568 ILE A C 1
ATOM 4520 O O . ILE A 1 568 ? -8.625 38.531 -18.391 1 97.56 568 ILE A O 1
ATOM 4524 N N . SER A 1 569 ? -9.547 40.031 -19.781 1 96.31 569 SER A N 1
ATOM 4525 C CA . SER A 1 569 ? -10.289 40.688 -18.719 1 96.31 569 SER A CA 1
ATOM 4526 C C . SER A 1 569 ? -11.25 39.719 -18.016 1 96.31 569 SER A C 1
ATOM 4528 O O . SER A 1 569 ? -11.398 39.781 -16.797 1 96.31 569 SER A O 1
ATOM 4530 N N . GLN A 1 570 ? -11.867 38.938 -18.781 1 95.62 570 GLN A N 1
ATOM 4531 C CA . GLN A 1 570 ? -12.797 37.969 -18.219 1 95.62 570 GLN A CA 1
ATOM 4532 C C . GLN A 1 570 ? -12.062 36.938 -17.344 1 95.62 570 GLN A C 1
ATOM 4534 O O . GLN A 1 570 ? -12.516 36.625 -16.25 1 95.62 570 GLN A O 1
ATOM 4539 N N . LYS A 1 571 ? -10.961 36.406 -17.875 1 97.25 571 LYS A N 1
ATOM 4540 C CA . LYS A 1 571 ? -10.172 35.438 -17.125 1 97.25 571 LYS A CA 1
ATOM 4541 C C . LYS A 1 571 ? -9.664 36.031 -15.82 1 97.25 571 LYS A C 1
ATOM 4543 O O . LYS A 1 571 ? -9.773 35.406 -14.758 1 97.25 571 LYS A O 1
ATOM 4548 N N . VAL A 1 572 ? -9.148 37.25 -15.875 1 97.69 572 VAL A N 1
ATOM 4549 C CA . VAL A 1 572 ? -8.586 37.906 -14.703 1 97.69 572 VAL A CA 1
ATOM 4550 C C . VAL A 1 572 ? -9.703 38.219 -13.719 1 97.69 572 VAL A C 1
ATOM 4552 O O . VAL A 1 572 ? -9.539 38.062 -12.508 1 97.69 572 VAL A O 1
ATOM 4555 N N . GLY A 1 573 ? -10.797 38.75 -14.234 1 96.12 573 GLY A N 1
ATOM 4556 C CA . GLY A 1 573 ? -11.93 39.094 -13.375 1 96.12 573 GLY A CA 1
ATOM 4557 C C . GLY A 1 573 ? -12.461 37.906 -12.609 1 96.12 573 GLY A C 1
ATOM 4558 O O . GLY A 1 573 ? -12.75 38 -11.414 1 96.12 573 GLY A O 1
ATOM 4559 N N . LYS A 1 574 ? -12.617 36.812 -13.281 1 96.56 574 LYS A N 1
ATOM 4560 C CA . LYS A 1 574 ? -13.117 35.594 -12.656 1 96.56 574 LYS A CA 1
ATOM 4561 C C . LYS A 1 574 ? -12.172 35.094 -11.562 1 96.56 574 LYS A C 1
ATOM 4563 O O . LYS A 1 574 ? -12.609 34.75 -10.461 1 96.56 574 LYS A O 1
ATOM 4568 N N . LEU A 1 575 ? -10.898 35.062 -11.867 1 97.31 575 LEU A N 1
ATOM 4569 C CA . LEU A 1 575 ? -9.914 34.562 -10.914 1 97.31 575 LEU A CA 1
ATOM 4570 C C . LEU A 1 575 ? -9.773 35.531 -9.742 1 97.31 575 LEU A C 1
ATOM 4572 O O . LEU A 1 575 ? -9.547 35.125 -8.609 1 97.31 575 LEU A O 1
ATOM 4576 N N . ALA A 1 576 ? -9.805 36.844 -10.023 1 96.56 576 ALA A N 1
ATOM 4577 C CA . ALA A 1 576 ? -9.75 37.844 -8.961 1 96.56 576 ALA A CA 1
ATOM 4578 C C . ALA A 1 576 ? -10.883 37.656 -7.957 1 96.56 576 ALA A C 1
ATOM 4580 O O . ALA A 1 576 ? -10.688 37.812 -6.75 1 96.56 576 ALA A O 1
ATOM 4581 N N . GLN A 1 577 ? -12.039 37.344 -8.469 1 94.81 577 GLN A N 1
ATOM 4582 C CA . GLN A 1 577 ? -13.188 37.062 -7.609 1 94.81 577 GLN A CA 1
ATOM 4583 C C . GLN A 1 577 ? -13 35.781 -6.824 1 94.81 577 GLN A C 1
ATOM 4585 O O . GLN A 1 577 ? -13.281 35.719 -5.625 1 94.81 577 GLN A O 1
ATOM 4590 N N . GLU A 1 578 ? -12.547 34.812 -7.5 1 95.31 578 GLU A N 1
ATOM 4591 C CA . GLU A 1 578 ? -12.352 33.5 -6.883 1 95.31 578 GLU A CA 1
ATOM 4592 C C . GLU A 1 578 ? -11.328 33.562 -5.754 1 95.31 578 GLU A C 1
ATOM 4594 O O . GLU A 1 578 ? -11.555 33 -4.672 1 95.31 578 GLU A O 1
ATOM 4599 N N . PHE A 1 579 ? -10.219 34.25 -5.969 1 96.56 579 PHE A N 1
ATOM 4600 C CA . PHE A 1 579 ? -9.117 34.281 -5.016 1 96.56 579 PHE A CA 1
ATOM 4601 C C . PHE A 1 579 ? -9.18 35.531 -4.141 1 96.56 579 PHE A C 1
ATOM 4603 O O . PHE A 1 579 ? -8.375 35.688 -3.223 1 96.56 579 PHE A O 1
ATOM 4610 N N . LYS A 1 580 ? -10.141 36.469 -4.441 1 94.94 580 LYS A N 1
ATOM 4611 C CA . LYS A 1 580 ? -10.312 37.719 -3.715 1 94.94 580 LYS A CA 1
ATOM 4612 C C . LYS A 1 580 ? -9.031 38.562 -3.744 1 94.94 580 LYS A C 1
ATOM 4614 O O . LYS A 1 580 ? -8.531 38.969 -2.697 1 94.94 580 LYS A O 1
ATOM 4619 N N . VAL A 1 581 ? -8.57 38.812 -4.941 1 96.81 581 VAL A N 1
ATOM 4620 C CA . VAL A 1 581 ? -7.371 39.594 -5.188 1 96.81 581 VAL A CA 1
ATOM 4621 C C . VAL A 1 581 ? -7.75 40.938 -5.84 1 96.81 581 VAL A C 1
ATOM 4623 O O . VAL A 1 581 ? -8.539 40.969 -6.789 1 96.81 581 VAL A O 1
ATOM 4626 N N . ASN A 1 582 ? -7.211 42 -5.336 1 95.19 582 ASN A N 1
ATOM 4627 C CA . ASN A 1 582 ? -7.438 43.344 -5.906 1 95.19 582 ASN A CA 1
ATOM 4628 C C . ASN A 1 582 ? -6.613 43.531 -7.172 1 95.19 582 ASN A C 1
ATOM 4630 O O . ASN A 1 582 ? -5.426 43.219 -7.211 1 95.19 582 ASN A O 1
ATOM 4634 N N . ILE A 1 583 ? -7.324 44.062 -8.188 1 96.88 583 ILE A N 1
ATOM 4635 C CA . ILE A 1 583 ? -6.691 44.375 -9.469 1 96.88 583 ILE A CA 1
ATOM 4636 C C . ILE A 1 583 ? -6.738 45.875 -9.734 1 96.88 583 ILE A C 1
ATOM 4638 O O . ILE A 1 583 ? -7.766 46.531 -9.5 1 96.88 583 ILE A O 1
ATOM 4642 N N . VAL A 1 584 ? -5.648 46.438 -10.195 1 96.25 584 VAL A N 1
ATOM 4643 C CA . VAL A 1 584 ? -5.605 47.844 -10.555 1 96.25 584 VAL A CA 1
ATOM 4644 C C . VAL A 1 584 ? -5.457 48 -12.07 1 96.25 584 VAL A C 1
ATOM 4646 O O . VAL A 1 584 ? -4.504 47.469 -12.656 1 96.25 584 VAL A O 1
ATOM 4649 N N . ALA A 1 585 ? -6.41 48.656 -12.633 1 96.12 585 ALA A N 1
ATOM 4650 C CA . ALA A 1 585 ? -6.352 48.938 -14.062 1 96.12 585 ALA A CA 1
ATOM 4651 C C . ALA A 1 585 ? -5.695 50.281 -14.344 1 96.12 585 ALA A C 1
ATOM 4653 O O . ALA A 1 585 ? -5.93 51.25 -13.625 1 96.12 585 ALA A O 1
ATOM 4654 N N . VAL A 1 586 ? -4.891 50.281 -15.375 1 96 586 VAL A N 1
ATOM 4655 C CA . VAL A 1 586 ? -4.223 51.531 -15.742 1 96 586 VAL A CA 1
ATOM 4656 C C . VAL A 1 586 ? -4.473 51.844 -17.219 1 96 586 VAL A C 1
ATOM 4658 O O . VAL A 1 586 ? -4.504 50.938 -18.047 1 96 586 VAL A O 1
ATOM 4661 N N . ASP A 1 587 ? -4.562 53.156 -17.516 1 94.31 587 ASP A N 1
ATOM 4662 C CA . ASP A 1 587 ? -4.965 53.594 -18.844 1 94.31 587 ASP A CA 1
ATOM 4663 C C . ASP A 1 587 ? -3.777 54.156 -19.625 1 94.31 587 ASP A C 1
ATOM 4665 O O . ASP A 1 587 ? -3.924 54.562 -20.781 1 94.31 587 ASP A O 1
ATOM 4669 N N . THR A 1 588 ? -2.68 54.188 -19.016 1 93.94 588 THR A N 1
ATOM 4670 C CA . THR A 1 588 ? -1.463 54.656 -19.672 1 93.94 588 THR A CA 1
ATOM 4671 C C . THR A 1 588 ? -0.27 53.781 -19.281 1 93.94 588 THR A C 1
ATOM 4673 O O . THR A 1 588 ? -0.255 53.188 -18.203 1 93.94 588 THR A O 1
ATOM 4676 N N . SER A 1 589 ? 0.692 53.719 -20.141 1 95.31 589 SER A N 1
ATOM 4677 C CA . SER A 1 589 ? 1.915 52.969 -19.875 1 95.31 589 SER A CA 1
ATOM 4678 C C . SER A 1 589 ? 2.99 53.875 -19.266 1 95.31 589 SER A C 1
ATOM 4680 O O . SER A 1 589 ? 4.062 53.406 -18.875 1 95.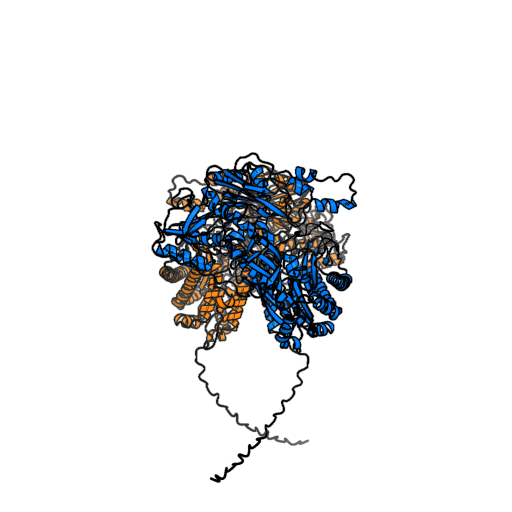31 589 SER A O 1
ATOM 4682 N N . ALA A 1 590 ? 2.656 55.125 -19.172 1 94.69 590 ALA A N 1
ATOM 4683 C CA . ALA A 1 590 ? 3.641 56.094 -18.688 1 94.69 590 ALA A CA 1
ATOM 4684 C C . ALA A 1 590 ? 3.654 56.156 -17.172 1 94.69 590 ALA A C 1
ATOM 4686 O O . ALA A 1 590 ? 2.648 56.5 -16.547 1 94.69 590 ALA A O 1
ATOM 4687 N N . ALA A 1 591 ? 4.785 55.875 -16.594 1 95.94 591 ALA A N 1
ATOM 4688 C CA . ALA A 1 591 ? 4.965 56.031 -15.148 1 95.94 591 ALA A CA 1
ATOM 4689 C C . ALA A 1 591 ? 5.234 57.5 -14.781 1 95.94 591 ALA A C 1
ATOM 4691 O O . ALA A 1 591 ? 5.809 58.25 -15.57 1 95.94 591 ALA A O 1
ATOM 4692 N N . THR A 1 592 ? 4.828 57.781 -13.633 1 95.56 592 THR A N 1
ATOM 4693 C CA . THR A 1 592 ? 5.164 59.094 -13.125 1 95.56 592 THR A CA 1
ATOM 4694 C C . THR A 1 592 ? 6.551 59.094 -12.484 1 95.56 592 THR A C 1
ATOM 4696 O O . THR A 1 592 ? 7.242 60.125 -12.484 1 95.56 592 THR A O 1
ATOM 4699 N N . GLN A 1 593 ? 6.875 58 -11.945 1 95.69 593 GLN A N 1
ATOM 4700 C CA . GLN A 1 593 ? 8.211 57.75 -11.406 1 95.69 593 GLN A CA 1
ATOM 4701 C C . GLN A 1 593 ? 8.648 56.312 -11.656 1 95.69 593 GLN A C 1
ATOM 4703 O O . GLN A 1 593 ? 7.82 55.406 -11.672 1 95.69 593 GLN A O 1
ATOM 4708 N N . GLY A 1 594 ? 10 56.125 -11.789 1 95.56 594 GLY A N 1
ATOM 4709 C CA . GLY A 1 594 ? 10.531 54.781 -11.984 1 95.56 594 GLY A CA 1
ATOM 4710 C C . GLY A 1 594 ? 10.406 54.281 -13.406 1 95.56 594 GLY A C 1
ATOM 4711 O O . GLY A 1 594 ? 10.734 55.031 -14.352 1 95.56 594 GLY A O 1
ATOM 4712 N N . ILE A 1 595 ? 9.945 53.094 -13.586 1 95.56 595 ILE A N 1
ATOM 4713 C CA . ILE A 1 595 ? 10 52.438 -14.898 1 95.56 595 ILE A CA 1
ATOM 4714 C C . ILE A 1 595 ? 8.617 52.469 -15.547 1 95.56 595 ILE A C 1
ATOM 4716 O O . ILE A 1 595 ? 7.602 52.312 -14.867 1 95.56 595 ILE A O 1
ATOM 4720 N N . ASP A 1 596 ? 8.57 52.656 -16.891 1 96.19 596 ASP A N 1
ATOM 4721 C CA . ASP A 1 596 ? 7.336 52.594 -17.656 1 96.19 596 ASP A CA 1
ATOM 4722 C C . ASP A 1 596 ? 6.891 51.125 -17.844 1 96.19 596 ASP A C 1
ATOM 4724 O O . ASP A 1 596 ? 7.688 50.219 -17.672 1 96.19 596 ASP A O 1
ATOM 4728 N N . LEU A 1 597 ? 5.68 50.938 -18.219 1 96.5 597 LEU A N 1
ATOM 4729 C CA . LEU A 1 597 ? 5.121 49.594 -18.312 1 96.5 597 LEU A CA 1
ATOM 4730 C C . LEU A 1 597 ? 5.789 48.812 -19.453 1 96.5 597 LEU A C 1
ATOM 4732 O O . LEU A 1 597 ? 5.73 47.594 -19.484 1 96.5 597 LEU A O 1
ATOM 4736 N N . GLY A 1 598 ? 6.367 49.5 -20.406 1 96 598 GLY A N 1
ATOM 4737 C CA . GLY A 1 598 ? 7.062 48.844 -21.5 1 96 598 GLY A CA 1
ATOM 4738 C C . GLY A 1 598 ? 8.531 48.625 -21.219 1 96 598 GLY A C 1
ATOM 4739 O O . GLY A 1 598 ? 9.266 48.125 -22.078 1 96 598 GLY A O 1
ATOM 4740 N N . SER A 1 599 ? 8.945 48.969 -20.047 1 95.62 599 SER A N 1
ATOM 4741 C CA . SER A 1 599 ? 10.352 48.812 -19.656 1 95.62 599 SER A CA 1
ATOM 4742 C C . SER A 1 599 ? 10.797 47.375 -19.703 1 95.62 599 SER A C 1
ATOM 4744 O O . SER A 1 599 ? 10.031 46.469 -19.375 1 95.62 599 SER A O 1
ATOM 4746 N N . PRO A 1 600 ? 12.117 47.094 -20.031 1 94.38 600 PRO A N 1
ATOM 4747 C CA . PRO A 1 600 ? 12.664 45.75 -19.953 1 94.38 600 PRO A CA 1
ATOM 4748 C C . PRO A 1 600 ? 12.773 45.219 -18.531 1 94.38 600 PRO A C 1
ATOM 4750 O O . PRO A 1 600 ? 13.031 44.031 -18.312 1 94.38 600 PRO A O 1
ATOM 4753 N N . ASP A 1 601 ? 12.547 46.031 -17.594 1 94.88 601 ASP A N 1
ATOM 4754 C CA . ASP A 1 601 ? 12.562 45.594 -16.203 1 94.88 601 ASP A CA 1
ATOM 4755 C C . ASP A 1 601 ? 11.258 44.906 -15.82 1 94.88 601 ASP A C 1
ATOM 4757 O O . ASP A 1 601 ? 11.125 44.406 -14.711 1 94.88 601 ASP A O 1
ATOM 4761 N N . PHE A 1 602 ? 10.359 44.969 -16.672 1 96.94 602 PHE A N 1
ATOM 4762 C CA . PHE A 1 602 ? 9.258 44 -16.578 1 96.94 602 PHE A CA 1
ATOM 4763 C C . PHE A 1 602 ? 9.633 42.688 -17.25 1 96.94 602 PHE A C 1
ATOM 4765 O O . PHE A 1 602 ? 9.805 42.625 -18.469 1 96.94 602 PHE A O 1
ATOM 4772 N N . LYS A 1 603 ? 9.711 41.656 -16.453 1 97.38 603 LYS A N 1
ATOM 4773 C CA . LYS A 1 603 ? 10.18 40.375 -16.938 1 97.38 603 LYS A CA 1
ATOM 4774 C C . LYS A 1 603 ? 9.016 39.406 -17.141 1 97.38 603 LYS A C 1
ATOM 4776 O O . LYS A 1 603 ? 8.133 39.312 -16.281 1 97.38 603 LYS A O 1
ATOM 4781 N N . VAL A 1 604 ? 9.031 38.688 -18.25 1 97.19 604 VAL A N 1
ATOM 4782 C CA . VAL A 1 604 ? 7.988 37.719 -18.547 1 97.19 604 VAL A CA 1
ATOM 4783 C C . VAL A 1 604 ? 8.125 36.531 -17.609 1 97.19 604 VAL A C 1
ATOM 4785 O O . VAL A 1 604 ? 9.234 36.031 -17.375 1 97.19 604 VAL A O 1
ATOM 4788 N N . ILE A 1 605 ? 7.059 36.125 -17.016 1 98.25 605 ILE A N 1
ATOM 4789 C CA . ILE A 1 605 ? 7.031 34.938 -16.172 1 98.25 605 ILE A CA 1
ATOM 4790 C C . ILE A 1 605 ? 6.699 33.688 -17.016 1 98.25 605 ILE A C 1
ATOM 4792 O O . ILE A 1 605 ? 5.648 33.656 -17.656 1 98.25 605 ILE A O 1
ATOM 4796 N N . LYS A 1 606 ? 7.477 32.688 -16.969 1 96.88 606 LYS A N 1
ATOM 4797 C CA . LYS A 1 606 ? 7.266 31.453 -17.734 1 96.88 606 LYS A CA 1
ATOM 4798 C C . LYS A 1 606 ? 6.402 30.469 -16.953 1 96.88 606 LYS A C 1
ATOM 4800 O O . LYS A 1 606 ? 6.449 30.422 -15.727 1 96.88 606 LYS A O 1
ATOM 4805 N N . PRO A 1 607 ? 5.574 29.672 -17.672 1 97.12 607 PRO A N 1
ATOM 4806 C CA . PRO A 1 607 ? 4.906 28.562 -17 1 97.12 607 PRO A CA 1
ATOM 4807 C C . PRO A 1 607 ? 5.887 27.594 -16.344 1 97.12 607 PRO A C 1
ATOM 4809 O O . PRO A 1 607 ? 7.008 27.422 -16.828 1 97.12 607 PRO A O 1
ATOM 4812 N N . ILE A 1 608 ? 5.426 26.938 -15.305 1 98.12 608 ILE A N 1
ATOM 4813 C CA . ILE A 1 608 ? 6.359 26.109 -14.57 1 98.12 608 ILE A CA 1
ATOM 4814 C C . ILE A 1 608 ? 5.93 24.641 -14.664 1 98.12 608 ILE A C 1
ATOM 4816 O O . ILE A 1 608 ? 4.754 24.344 -14.898 1 98.12 608 ILE A O 1
ATOM 4820 N N . ARG A 1 609 ? 6.871 23.703 -14.516 1 98.31 609 ARG A N 1
ATOM 4821 C CA . ARG A 1 609 ? 6.711 22.25 -14.422 1 98.31 609 ARG A CA 1
ATOM 4822 C C . ARG A 1 609 ? 7.629 21.656 -13.359 1 98.31 609 ARG A C 1
ATOM 4824 O O . ARG A 1 609 ? 8.68 21.109 -13.68 1 98.31 609 ARG A O 1
ATOM 4831 N N . PRO A 1 610 ? 7.195 21.688 -12.094 1 98.62 610 PRO A N 1
ATOM 4832 C CA . PRO A 1 610 ? 8.07 21.297 -10.984 1 98.62 610 PRO A CA 1
ATOM 4833 C C . PRO A 1 610 ? 8.141 19.797 -10.773 1 98.62 610 PRO A C 1
ATOM 4835 O O . PRO A 1 610 ? 7.141 19.094 -10.969 1 98.62 610 PRO A O 1
ATOM 4838 N N . LEU A 1 611 ? 9.289 19.297 -10.391 1 98.75 611 LEU A N 1
ATOM 4839 C CA . LEU A 1 611 ? 9.555 17.938 -9.969 1 98.75 611 LEU A CA 1
ATOM 4840 C C . LEU A 1 611 ? 10.062 17.891 -8.531 1 98.75 611 LEU A C 1
ATOM 4842 O O . LEU A 1 611 ? 10.969 18.656 -8.164 1 98.75 611 LEU A O 1
ATOM 4846 N N . ILE A 1 612 ? 9.484 17.078 -7.656 1 98.88 612 ILE A N 1
ATOM 4847 C CA . ILE A 1 612 ? 9.969 16.875 -6.297 1 98.88 612 ILE A CA 1
ATOM 4848 C C . ILE A 1 612 ? 10.656 15.516 -6.191 1 98.88 612 ILE A C 1
ATOM 4850 O O . ILE A 1 612 ? 10.078 14.492 -6.574 1 98.88 612 ILE A O 1
ATOM 4854 N N . ILE A 1 613 ? 11.891 15.492 -5.703 1 98.62 613 ILE A N 1
ATOM 4855 C CA . ILE A 1 613 ? 12.555 14.234 -5.414 1 98.62 613 ILE A CA 1
ATOM 4856 C C . ILE A 1 613 ? 11.984 13.625 -4.133 1 98.62 613 ILE A C 1
ATOM 4858 O O . ILE A 1 613 ? 11.922 14.297 -3.1 1 98.62 613 ILE A O 1
ATOM 4862 N N . SER A 1 614 ? 11.578 12.367 -4.18 1 98.19 614 SER A N 1
ATOM 4863 C CA . SER A 1 614 ? 10.984 11.656 -3.055 1 98.19 614 SER A CA 1
ATOM 4864 C C . SER A 1 614 ? 11.617 10.281 -2.869 1 98.19 614 SER A C 1
ATOM 4866 O O . SER A 1 614 ? 12.508 9.898 -3.629 1 98.19 614 SER A O 1
ATOM 4868 N N . GLY A 1 615 ? 11.203 9.562 -1.748 1 96.31 615 GLY A N 1
ATOM 4869 C CA . GLY A 1 615 ? 11.719 8.227 -1.494 1 96.31 615 GLY A CA 1
ATOM 4870 C C . GLY A 1 615 ? 12.711 8.172 -0.351 1 96.31 615 GLY A C 1
ATOM 4871 O O . GLY A 1 615 ? 13.008 9.195 0.269 1 96.31 615 GLY A O 1
ATOM 4872 N N . LYS A 1 616 ? 13.211 6.953 -0.038 1 93.88 616 LYS A N 1
ATOM 4873 C CA . LYS A 1 616 ? 14.148 6.734 1.062 1 93.88 616 LYS A CA 1
ATOM 4874 C C . LYS A 1 616 ? 15.383 7.625 0.921 1 93.88 616 LYS A C 1
ATOM 4876 O O . LYS A 1 616 ? 16.031 7.633 -0.127 1 93.88 616 LYS A O 1
ATOM 4881 N N . GLY A 1 617 ? 15.648 8.359 1.957 1 95.31 617 GLY A N 1
ATOM 4882 C CA . GLY A 1 617 ? 16.719 9.352 1.935 1 95.31 617 GLY A CA 1
ATOM 4883 C C . GLY A 1 617 ? 16.203 10.773 1.998 1 95.31 617 GLY A C 1
ATOM 4884 O O . GLY A 1 617 ? 16.969 11.711 2.189 1 95.31 617 GLY A O 1
ATOM 4885 N N . THR A 1 618 ? 14.922 10.953 1.788 1 97.94 618 THR A N 1
ATOM 4886 C CA . THR A 1 618 ? 14.289 12.266 1.911 1 97.94 618 THR A CA 1
ATOM 4887 C C . THR A 1 618 ? 13.344 12.297 3.111 1 97.94 618 THR A C 1
ATOM 4889 O O . THR A 1 618 ? 12.859 11.25 3.553 1 97.94 618 THR A O 1
ATOM 4892 N N . SER A 1 619 ? 13.133 13.469 3.65 1 98.31 619 SER A N 1
ATOM 4893 C CA . SER A 1 619 ? 12.188 13.672 4.75 1 98.31 619 SER A CA 1
ATOM 4894 C C . SER A 1 619 ? 10.75 13.508 4.281 1 98.31 619 SER A C 1
ATOM 4896 O O . SER A 1 619 ? 10.273 14.266 3.436 1 98.31 619 SER A O 1
ATOM 4898 N N . ILE A 1 620 ? 10.062 12.547 4.828 1 98.12 620 ILE A N 1
ATOM 4899 C CA . ILE A 1 620 ? 8.672 12.281 4.469 1 98.12 620 ILE A CA 1
ATOM 4900 C C . ILE A 1 620 ? 7.836 13.539 4.688 1 98.12 620 ILE A C 1
ATOM 4902 O O . ILE A 1 620 ? 7.129 13.984 3.779 1 98.12 620 ILE A O 1
ATOM 4906 N N . ALA A 1 621 ? 7.965 14.195 5.82 1 98.31 621 ALA A N 1
ATOM 4907 C CA . ALA A 1 621 ? 7.148 15.352 6.18 1 98.31 621 ALA A CA 1
ATOM 4908 C C . ALA A 1 621 ? 7.41 16.531 5.242 1 98.31 621 ALA A C 1
ATOM 4910 O O . ALA A 1 621 ? 6.473 17.188 4.797 1 98.31 621 ALA A O 1
ATOM 4911 N N . GLU A 1 622 ? 8.68 16.797 4.945 1 98.69 622 GLU A N 1
ATOM 4912 C CA . GLU A 1 622 ? 8.977 18 4.16 1 98.69 622 GLU A CA 1
ATOM 4913 C C . GLU A 1 622 ? 8.656 17.781 2.686 1 98.69 622 GLU A C 1
ATOM 4915 O O . GLU A 1 622 ? 8.242 18.719 1.993 1 98.69 622 GLU A O 1
ATOM 4920 N N . VAL A 1 623 ? 8.828 16.547 2.154 1 98.81 623 VAL A N 1
ATOM 4921 C CA . VAL A 1 623 ? 8.32 16.266 0.816 1 98.81 623 VAL A CA 1
ATOM 4922 C C . VAL A 1 623 ? 6.82 16.531 0.762 1 98.81 623 VAL A C 1
ATOM 4924 O O . VAL A 1 623 ? 6.324 17.125 -0.198 1 98.81 623 VAL A O 1
ATOM 4927 N N . GLY A 1 624 ? 6.125 16.062 1.793 1 98.75 624 GLY A N 1
ATOM 4928 C CA . GLY A 1 624 ? 4.691 16.297 1.867 1 98.75 624 GLY A CA 1
ATOM 4929 C C . GLY A 1 624 ? 4.328 17.766 1.906 1 98.75 624 GLY A C 1
ATOM 4930 O O . GLY A 1 624 ? 3.357 18.188 1.274 1 98.75 624 GLY A O 1
ATOM 4931 N N . GLN A 1 625 ? 5.062 18.547 2.643 1 98.81 625 GLN A N 1
ATOM 4932 C CA . GLN A 1 625 ? 4.793 19.969 2.773 1 98.81 625 GLN A CA 1
ATOM 4933 C C . GLN A 1 625 ? 5.012 20.703 1.449 1 98.81 625 GLN A C 1
ATOM 4935 O O . GLN A 1 625 ? 4.234 21.578 1.079 1 98.81 625 GLN A O 1
ATOM 4940 N N . LEU A 1 626 ? 6.051 20.328 0.734 1 98.88 626 LEU A N 1
ATOM 4941 C CA . LEU A 1 626 ? 6.277 20.891 -0.594 1 98.88 626 LEU A CA 1
ATOM 4942 C C . LEU A 1 626 ? 5.16 20.484 -1.55 1 98.88 626 LEU A C 1
ATOM 4944 O O . LEU A 1 626 ? 4.652 21.312 -2.301 1 98.88 626 LEU A O 1
ATOM 4948 N N . TRP A 1 627 ? 4.824 19.172 -1.514 1 98.81 627 TRP A N 1
ATOM 4949 C CA . TRP A 1 627 ? 3.764 18.656 -2.377 1 98.81 627 TRP A CA 1
ATOM 4950 C C . TRP A 1 627 ? 2.438 19.359 -2.074 1 98.81 627 TRP A C 1
ATOM 4952 O O . TRP A 1 627 ? 1.707 19.734 -2.992 1 98.81 627 TRP A O 1
ATOM 4962 N N . TYR A 1 628 ? 2.111 19.547 -0.788 1 98.69 628 TYR A N 1
ATOM 4963 C CA . TYR A 1 628 ? 0.902 20.234 -0.358 1 98.69 628 TYR A CA 1
ATOM 4964 C C . TYR A 1 628 ? 0.865 21.656 -0.907 1 98.69 628 TYR A C 1
ATOM 4966 O O . TYR A 1 628 ? -0.164 22.109 -1.418 1 98.69 628 TYR A O 1
ATOM 4974 N N . TYR A 1 629 ? 1.934 22.391 -0.82 1 98.62 629 TYR A N 1
ATOM 4975 C CA . TYR A 1 629 ? 1.981 23.781 -1.275 1 98.62 629 TYR A CA 1
ATOM 4976 C C . TYR A 1 629 ? 1.776 23.859 -2.783 1 98.62 629 TYR A C 1
ATOM 4978 O O . TYR A 1 629 ? 0.979 24.672 -3.264 1 98.62 629 TYR A O 1
ATOM 4986 N N . LEU A 1 630 ? 2.475 23.047 -3.535 1 98.81 630 LEU A N 1
ATOM 4987 C CA . LEU A 1 630 ? 2.418 23.109 -4.992 1 98.81 630 LEU A CA 1
ATOM 4988 C C . LEU A 1 630 ? 1.067 22.625 -5.504 1 98.81 630 LEU A C 1
ATOM 4990 O O . LEU A 1 630 ? 0.408 23.312 -6.285 1 98.81 630 LEU A O 1
ATOM 4994 N N . ASP A 1 631 ? 0.656 21.484 -5.008 1 98.38 631 ASP A N 1
ATOM 4995 C CA . ASP A 1 631 ? -0.554 20.844 -5.512 1 98.38 631 ASP A CA 1
ATOM 4996 C C . ASP A 1 631 ? -1.805 21.484 -4.906 1 98.38 631 ASP A C 1
ATOM 4998 O O . ASP A 1 631 ? -2.676 21.953 -5.637 1 98.38 631 ASP A O 1
ATOM 5002 N N . ASN A 1 632 ? -1.854 21.484 -3.641 1 97.5 632 ASN A N 1
ATOM 5003 C CA . ASN A 1 632 ? -3.074 21.891 -2.943 1 97.5 632 ASN A CA 1
ATOM 5004 C C . ASN A 1 632 ? -3.229 23.406 -2.9 1 97.5 632 ASN A C 1
ATOM 5006 O O . ASN A 1 632 ? -4.34 23.922 -3.021 1 97.5 632 ASN A O 1
ATOM 5010 N N . THR A 1 633 ? -2.176 24.141 -2.736 1 97.81 633 THR A N 1
ATOM 5011 C CA . THR A 1 633 ? -2.254 25.578 -2.555 1 97.81 633 THR A CA 1
ATOM 5012 C C . THR A 1 633 ? -2.154 26.297 -3.896 1 97.81 633 THR A C 1
ATOM 5014 O O . THR A 1 633 ? -3.062 27.047 -4.277 1 97.81 633 THR A O 1
ATOM 5017 N N . LEU A 1 634 ? -1.097 26.078 -4.637 1 97.88 634 LEU A N 1
ATOM 5018 C CA . LEU A 1 634 ? -0.889 26.781 -5.902 1 97.88 634 LEU A CA 1
ATOM 5019 C C . LEU A 1 634 ? -1.748 26.172 -7.004 1 97.88 634 LEU A C 1
ATOM 5021 O O . LEU A 1 634 ? -2.117 26.844 -7.961 1 97.88 634 LEU A O 1
ATOM 5025 N N . GLY A 1 635 ? -2.004 24.875 -6.906 1 97.56 635 GLY A N 1
ATOM 5026 C CA . GLY A 1 635 ? -2.801 24.203 -7.918 1 97.56 635 GLY A CA 1
ATOM 5027 C C . GLY A 1 635 ? -2.012 23.859 -9.172 1 97.56 635 GLY A C 1
ATOM 5028 O O . GLY A 1 635 ? -2.525 23.984 -10.281 1 97.56 635 GLY A O 1
ATOM 5029 N N . VAL A 1 636 ? -0.815 23.484 -9.023 1 97.19 636 VAL A N 1
ATOM 5030 C CA . VAL A 1 636 ? -0 23.125 -10.172 1 97.19 636 VAL A CA 1
ATOM 5031 C C . VAL A 1 636 ? 0.252 21.609 -10.164 1 97.19 636 VAL A C 1
ATOM 5033 O O . VAL A 1 636 ? 0.46 21.016 -9.102 1 97.19 636 VAL A O 1
ATOM 5036 N N . ALA A 1 637 ? 0.184 20.969 -11.344 1 96.94 637 ALA A N 1
ATOM 5037 C CA . ALA A 1 637 ? 0.538 19.547 -11.461 1 96.94 637 ALA A CA 1
ATOM 5038 C C . ALA A 1 637 ? 1.979 19.312 -11.023 1 96.94 637 ALA A C 1
ATOM 5040 O O . ALA A 1 637 ? 2.912 19.891 -11.586 1 96.94 637 ALA A O 1
ATOM 5041 N N . THR A 1 638 ? 2.131 18.484 -10.023 1 98.06 638 THR A N 1
ATOM 5042 C CA . THR A 1 638 ? 3.445 18.281 -9.422 1 98.06 638 THR A CA 1
ATOM 5043 C C . THR A 1 638 ? 3.887 16.828 -9.57 1 98.06 638 THR A C 1
ATOM 5045 O O . THR A 1 638 ? 3.227 15.914 -9.07 1 98.06 638 THR A O 1
ATOM 5048 N N . THR A 1 639 ? 5.016 16.625 -10.242 1 98.5 639 THR A N 1
ATOM 5049 C CA . THR A 1 639 ? 5.559 15.281 -10.438 1 98.5 639 THR A CA 1
ATOM 5050 C C . THR A 1 639 ? 6.441 14.875 -9.258 1 98.5 639 THR A C 1
ATOM 5052 O O . THR A 1 639 ? 7.398 15.578 -8.922 1 98.5 639 THR A O 1
ATOM 5055 N N . LEU A 1 640 ? 6.125 13.82 -8.578 1 98.62 640 LEU A N 1
ATOM 5056 C CA . LEU A 1 640 ? 6.973 13.188 -7.574 1 98.62 640 LEU A CA 1
ATOM 5057 C C . LEU A 1 640 ? 7.758 12.031 -8.18 1 98.62 640 LEU A C 1
ATOM 5059 O O . LEU A 1 640 ? 7.176 11.148 -8.82 1 98.62 640 LEU A O 1
ATOM 5063 N N . VAL A 1 641 ? 9.102 12.031 -7.961 1 98.12 641 VAL A N 1
ATOM 5064 C CA . VAL A 1 641 ? 9.938 10.977 -8.516 1 98.12 641 VAL A CA 1
ATOM 5065 C C . VAL A 1 641 ? 10.734 10.305 -7.398 1 98.12 641 VAL A C 1
ATOM 5067 O O . VAL A 1 641 ? 11.281 10.984 -6.527 1 98.12 641 VAL A O 1
ATOM 5070 N N . ASP A 1 642 ? 10.719 9 -7.371 1 96.25 642 ASP A N 1
ATOM 5071 C CA . ASP A 1 642 ? 11.562 8.258 -6.438 1 96.25 642 ASP A CA 1
ATOM 5072 C C . ASP A 1 642 ? 13.039 8.469 -6.742 1 96.25 642 ASP A C 1
ATOM 5074 O O . ASP A 1 642 ? 13.445 8.461 -7.906 1 96.25 642 ASP A O 1
ATOM 5078 N N . ILE A 1 643 ? 13.789 8.602 -5.719 1 94.31 643 ILE A N 1
ATOM 5079 C CA . ILE A 1 643 ? 15.211 8.898 -5.82 1 94.31 643 ILE A CA 1
ATOM 5080 C C . ILE A 1 643 ? 15.898 7.863 -6.707 1 94.31 643 ILE A C 1
ATOM 5082 O O . ILE A 1 643 ? 16.812 8.188 -7.461 1 94.31 643 ILE A O 1
ATOM 5086 N N . ASN A 1 644 ? 15.445 6.617 -6.719 1 89.81 644 ASN A N 1
ATOM 5087 C CA . ASN A 1 644 ? 16.094 5.527 -7.449 1 89.81 644 ASN A CA 1
ATOM 5088 C C . ASN A 1 644 ? 15.75 5.57 -8.938 1 89.81 644 ASN A C 1
ATOM 5090 O O . ASN A 1 644 ? 16.391 4.902 -9.742 1 89.81 644 ASN A O 1
ATOM 5094 N N . ASN A 1 645 ? 14.844 6.402 -9.352 1 92.88 645 ASN A N 1
ATOM 5095 C CA . ASN A 1 645 ? 14.422 6.48 -10.75 1 92.88 645 ASN A CA 1
ATOM 5096 C C . ASN A 1 645 ? 14.961 7.734 -11.422 1 92.88 645 ASN A C 1
ATOM 5098 O O . ASN A 1 645 ? 14.766 7.93 -12.625 1 92.88 645 ASN A O 1
ATOM 5102 N N . LEU A 1 646 ? 15.68 8.555 -10.781 1 94.69 646 LEU A N 1
ATOM 5103 C CA . LEU A 1 646 ? 16.109 9.859 -11.273 1 94.69 646 LEU A CA 1
ATOM 5104 C C . LEU A 1 646 ? 17.047 9.711 -12.469 1 94.69 646 LEU A C 1
ATOM 5106 O O . LEU A 1 646 ? 17.062 10.562 -13.352 1 94.69 646 LEU A O 1
ATOM 5110 N N . ALA A 1 647 ? 17.766 8.602 -12.469 1 89.5 647 ALA A N 1
ATOM 5111 C CA . ALA A 1 647 ? 18.703 8.375 -13.562 1 89.5 647 ALA A CA 1
ATOM 5112 C C . ALA A 1 647 ? 17.984 8.258 -14.898 1 89.5 647 ALA A C 1
ATOM 5114 O O . ALA A 1 647 ? 18.516 8.648 -15.945 1 89.5 647 ALA A O 1
ATOM 5115 N N . LEU A 1 648 ? 16.75 7.859 -14.891 1 90.75 648 LEU A N 1
ATOM 5116 C CA . LEU A 1 648 ? 15.992 7.59 -16.109 1 90.75 648 LEU A CA 1
ATOM 5117 C C . LEU A 1 648 ? 15.18 8.82 -16.531 1 90.75 648 LEU A C 1
ATOM 5119 O O . LEU A 1 648 ? 14.609 8.844 -17.625 1 90.75 648 LEU A O 1
ATOM 5123 N N . VAL A 1 649 ? 15.156 9.82 -15.734 1 96.38 649 VAL A N 1
ATOM 5124 C CA . VAL A 1 649 ? 14.312 10.984 -15.984 1 96.38 649 VAL A CA 1
ATOM 5125 C C . VAL A 1 649 ? 15.086 12.016 -16.812 1 96.38 649 VAL A C 1
ATOM 5127 O O . VAL A 1 649 ? 16.25 12.32 -16.5 1 96.38 649 VAL A O 1
ATOM 5130 N N . LYS A 1 650 ? 14.5 12.469 -17.891 1 97.12 650 LYS A N 1
ATOM 5131 C CA . LYS A 1 650 ? 15.023 13.609 -18.625 1 97.12 650 LYS A CA 1
ATOM 5132 C C . LYS A 1 650 ? 14.703 14.922 -17.922 1 97.12 650 LYS A C 1
ATOM 5134 O O . LYS A 1 650 ? 13.648 15.523 -18.156 1 97.12 650 LYS A O 1
ATOM 5139 N N . LEU A 1 651 ? 15.625 15.484 -17.219 1 97.75 651 LEU A N 1
ATOM 5140 C CA . LEU A 1 651 ? 15.375 16.625 -16.344 1 97.75 651 LEU A CA 1
ATOM 5141 C C . LEU A 1 651 ? 15.047 17.875 -17.156 1 97.75 651 LEU A C 1
ATOM 5143 O O . LEU A 1 651 ? 14.398 18.797 -16.656 1 97.75 651 LEU A O 1
ATOM 5147 N N . SER A 1 652 ? 15.422 17.922 -18.438 1 96.88 652 SER A N 1
ATOM 5148 C CA . SER A 1 652 ? 15.188 19.094 -19.266 1 96.88 652 SER A CA 1
ATOM 5149 C C . SER A 1 652 ? 13.695 19.312 -19.5 1 96.88 652 SER A C 1
ATOM 5151 O O . SER A 1 652 ? 13.281 20.391 -19.922 1 96.88 652 SER A O 1
ATOM 5153 N N . ASP A 1 653 ? 12.93 18.281 -19.219 1 97.25 653 ASP A N 1
ATOM 5154 C CA . ASP A 1 653 ? 11.484 18.375 -19.391 1 97.25 653 ASP A CA 1
ATOM 5155 C C . ASP A 1 653 ? 10.852 19.188 -18.25 1 97.25 653 ASP A C 1
ATOM 5157 O O . ASP A 1 653 ? 9.664 19.531 -18.312 1 97.25 653 ASP A O 1
ATOM 5161 N N . TYR A 1 654 ? 11.648 19.531 -17.281 1 98.38 654 TYR A N 1
ATOM 5162 C CA . TYR A 1 654 ? 11.133 20.203 -16.094 1 98.38 654 TYR A CA 1
ATOM 5163 C C . TYR A 1 654 ? 11.758 21.578 -15.938 1 98.38 654 TYR A C 1
ATOM 5165 O O . TYR A 1 654 ? 12.852 21.844 -16.453 1 98.38 654 TYR A O 1
ATOM 5173 N N . SER A 1 655 ? 10.969 22.438 -15.25 1 98.31 655 SER A N 1
ATOM 5174 C CA . SER A 1 655 ? 11.469 23.797 -14.984 1 98.31 655 SER A CA 1
ATOM 5175 C C . SER A 1 655 ? 12.258 23.844 -13.68 1 98.31 655 SER A C 1
ATOM 5177 O O . SER A 1 655 ? 13.18 24.656 -13.547 1 98.31 655 SER A O 1
ATOM 5179 N N . HIS A 1 656 ? 11.812 23.047 -12.734 1 98.75 656 HIS A N 1
ATOM 5180 C CA . HIS A 1 656 ? 12.391 23.078 -11.398 1 98.75 656 HIS A CA 1
ATOM 5181 C C . HIS A 1 656 ? 12.594 21.672 -10.844 1 98.75 656 HIS A C 1
ATOM 5183 O O . HIS A 1 656 ? 11.789 20.781 -11.117 1 98.75 656 HIS A O 1
ATOM 5189 N N . VAL A 1 657 ? 13.617 21.453 -10.062 1 98.81 657 VAL A N 1
ATOM 5190 C CA . VAL A 1 657 ? 13.812 20.281 -9.211 1 98.81 657 VAL A CA 1
ATOM 5191 C C . VAL A 1 657 ? 13.844 20.703 -7.746 1 98.81 657 VAL A C 1
ATOM 5193 O O . VAL A 1 657 ? 14.656 21.547 -7.355 1 98.81 657 VAL A O 1
ATOM 5196 N N . LEU A 1 658 ? 12.961 20.188 -6.957 1 98.88 658 LEU A N 1
ATOM 5197 C CA . LEU A 1 658 ? 12.891 20.531 -5.539 1 98.88 658 LEU A CA 1
ATOM 5198 C C . LEU A 1 658 ? 13.453 19.391 -4.68 1 98.88 658 LEU A C 1
ATOM 5200 O O . LEU A 1 658 ? 13.094 18.234 -4.871 1 98.88 658 LEU A O 1
ATOM 5204 N N . MET A 1 659 ? 14.297 19.734 -3.744 1 98.81 659 MET A N 1
ATOM 5205 C CA . MET A 1 659 ? 14.945 18.812 -2.814 1 98.81 659 MET A CA 1
ATOM 5206 C C . MET A 1 659 ? 14.641 19.203 -1.37 1 98.81 659 MET A C 1
ATOM 5208 O O . MET A 1 659 ? 15.156 20.188 -0.866 1 98.81 659 MET A O 1
ATOM 5212 N N . ALA A 1 660 ? 13.844 18.406 -0.659 1 98.69 660 ALA A N 1
ATOM 5213 C CA . ALA A 1 660 ? 13.531 18.594 0.755 1 98.69 660 ALA A CA 1
ATOM 5214 C C . ALA A 1 660 ? 14.695 18.141 1.638 1 98.69 660 ALA A C 1
ATOM 5216 O O . ALA A 1 660 ? 15.719 17.688 1.134 1 98.69 660 ALA A O 1
ATOM 5217 N N . ASP A 1 661 ? 14.516 18.281 2.939 1 98.56 661 ASP A N 1
ATOM 5218 C CA . ASP A 1 661 ? 15.492 17.734 3.879 1 98.56 661 ASP A CA 1
ATOM 5219 C C . ASP A 1 661 ? 15.734 16.25 3.627 1 98.56 661 ASP A C 1
ATOM 5221 O O . ASP A 1 661 ? 14.875 15.562 3.057 1 98.56 661 ASP A O 1
ATOM 5225 N N . GLY A 1 662 ? 16.906 15.797 3.926 1 97.94 662 GLY A N 1
ATOM 5226 C CA . GLY A 1 662 ? 17.281 14.406 3.73 1 97.94 662 GLY A CA 1
ATOM 5227 C C . GLY A 1 662 ? 18.781 14.219 3.58 1 97.94 662 GLY A C 1
ATOM 5228 O O . GLY A 1 662 ? 19.531 15.195 3.467 1 97.94 662 GLY A O 1
ATOM 5229 N N . ASN A 1 663 ? 19.203 12.977 3.588 1 96.06 663 ASN A N 1
ATOM 5230 C CA . ASN A 1 663 ? 20.641 12.711 3.438 1 96.06 663 ASN A CA 1
ATOM 5231 C C . ASN A 1 663 ? 21 12.398 1.99 1 96.06 663 ASN A C 1
ATOM 5233 O O . ASN A 1 663 ? 22.156 12.516 1.597 1 96.06 663 ASN A O 1
ATOM 5237 N N . TYR A 1 664 ? 20.031 11.914 1.183 1 96.31 664 TYR A N 1
ATOM 5238 C CA . TYR A 1 664 ? 20.219 11.656 -0.243 1 96.31 664 TYR A CA 1
ATOM 5239 C C . TYR A 1 664 ? 21.391 10.719 -0.484 1 96.31 664 TYR A C 1
ATOM 5241 O O . TYR A 1 664 ? 22.141 10.898 -1.441 1 96.31 664 TYR A O 1
ATOM 5249 N N . PHE A 1 665 ? 21.547 9.734 0.312 1 88.25 665 PHE A N 1
ATOM 5250 C CA . PHE A 1 665 ? 22.734 8.906 0.365 1 88.25 665 PHE A CA 1
ATOM 5251 C C . PHE A 1 665 ? 22.828 8.016 -0.869 1 88.25 665 PHE A C 1
ATOM 5253 O O . PHE A 1 665 ? 23.922 7.562 -1.229 1 88.25 665 PHE A O 1
ATOM 5260 N N . THR A 1 666 ? 21.734 7.742 -1.545 1 86.31 666 THR A N 1
ATOM 5261 C CA . THR A 1 666 ? 21.766 6.824 -2.676 1 86.31 666 THR A CA 1
ATOM 5262 C C . THR A 1 666 ? 22.141 7.555 -3.961 1 86.31 666 THR A C 1
ATOM 5264 O O . THR A 1 666 ? 22.391 6.926 -4.988 1 86.31 666 THR A O 1
ATOM 5267 N N . LEU A 1 667 ? 22.125 8.914 -3.969 1 91.69 667 LEU A N 1
ATOM 5268 C CA . LEU A 1 667 ? 22.484 9.672 -5.16 1 91.69 667 LEU A CA 1
ATOM 5269 C C . LEU A 1 667 ? 24 9.711 -5.348 1 91.69 667 LEU A C 1
ATOM 5271 O O . LEU A 1 667 ? 24.734 9.898 -4.387 1 91.69 667 LEU A O 1
ATOM 5275 N N . ASN A 1 668 ? 24.391 9.469 -6.609 1 88.38 668 ASN A N 1
ATOM 5276 C CA . ASN A 1 668 ? 25.812 9.375 -6.906 1 88.38 668 ASN A CA 1
ATOM 5277 C C . ASN A 1 668 ? 26.281 10.555 -7.75 1 88.38 668 ASN A C 1
ATOM 5279 O O . ASN A 1 668 ? 25.531 11.5 -7.984 1 88.38 668 ASN A O 1
ATOM 5283 N N . GLU A 1 669 ? 27.531 10.477 -8.195 1 90.81 669 GLU A N 1
ATOM 5284 C CA . GLU A 1 669 ? 28.172 11.555 -8.938 1 90.81 669 GLU A CA 1
ATOM 5285 C C . GLU A 1 669 ? 27.547 11.727 -10.32 1 90.81 669 GLU A C 1
ATOM 5287 O O . GLU A 1 669 ? 27.484 12.844 -10.844 1 90.81 669 GLU A O 1
ATOM 5292 N N . ARG A 1 670 ? 27.078 10.617 -10.789 1 90.75 670 ARG A N 1
ATOM 5293 C CA . ARG A 1 670 ? 26.453 10.695 -12.102 1 90.75 670 ARG A CA 1
ATOM 5294 C C . ARG A 1 670 ? 25.203 11.578 -12.062 1 90.75 670 ARG A C 1
ATOM 5296 O O . ARG A 1 670 ? 24.984 12.391 -12.961 1 90.75 670 ARG A O 1
ATOM 5303 N N . PHE A 1 671 ? 24.469 11.484 -11.125 1 94.25 671 PHE A N 1
ATOM 5304 C CA . PHE A 1 671 ? 23.297 12.336 -11 1 94.25 671 PHE A CA 1
ATOM 5305 C C . PHE A 1 671 ? 23.688 13.781 -10.727 1 94.25 671 PHE A C 1
ATOM 5307 O O . PHE A 1 671 ? 23.047 14.711 -11.203 1 94.25 671 PHE A O 1
ATOM 5314 N N . ALA A 1 672 ? 24.734 13.945 -9.914 1 96 672 ALA A N 1
ATOM 5315 C CA . ALA A 1 672 ? 25.219 15.297 -9.656 1 96 672 ALA A CA 1
ATOM 5316 C C . ALA A 1 672 ? 25.531 16.031 -10.953 1 96 672 ALA A C 1
ATOM 5318 O O . ALA A 1 672 ? 25.203 17.203 -11.117 1 96 672 ALA A O 1
ATOM 5319 N N . ARG A 1 673 ? 26.141 15.305 -11.844 1 95.81 673 ARG A N 1
ATOM 5320 C CA . ARG A 1 673 ? 26.453 15.898 -13.141 1 95.81 673 ARG A CA 1
ATOM 5321 C C . ARG A 1 673 ? 25.172 16.219 -13.914 1 95.81 673 ARG A C 1
ATOM 5323 O O . ARG A 1 673 ? 25.062 17.281 -14.531 1 95.81 673 ARG A O 1
ATOM 5330 N N . LYS A 1 674 ? 24.312 15.312 -13.883 1 96.5 674 LYS A N 1
ATOM 5331 C CA . LYS A 1 674 ? 23.031 15.5 -14.547 1 96.5 674 LYS A CA 1
ATOM 5332 C C . LYS A 1 674 ? 22.312 16.734 -14 1 96.5 674 LYS A C 1
ATOM 5334 O O . LYS A 1 674 ? 21.75 17.516 -14.766 1 96.5 674 LYS A O 1
ATOM 5339 N N . LEU A 1 675 ? 22.281 16.906 -12.734 1 97.69 675 LEU A N 1
ATOM 5340 C CA . LEU A 1 675 ? 21.609 18.016 -12.086 1 97.69 675 LEU A CA 1
ATOM 5341 C C . LEU A 1 675 ? 22.312 19.328 -12.398 1 97.69 675 LEU A C 1
ATOM 5343 O O . LEU A 1 675 ? 21.672 20.359 -12.562 1 97.69 675 LEU A O 1
ATOM 5347 N N . GLY A 1 676 ? 23.625 19.297 -12.383 1 97.62 676 GLY A N 1
ATOM 5348 C CA . GLY A 1 676 ? 24.391 20.469 -12.773 1 97.62 676 GLY A CA 1
ATOM 5349 C C . GLY A 1 676 ? 24.094 20.938 -14.18 1 97.62 676 GLY A C 1
ATOM 5350 O O . GLY A 1 676 ? 23.953 22.141 -14.43 1 97.62 676 GLY A O 1
ATOM 5351 N N . GLN A 1 677 ? 24.016 19.953 -15.094 1 97.38 677 GLN A N 1
ATOM 5352 C CA . GLN A 1 677 ? 23.656 20.281 -16.469 1 97.38 677 GLN A CA 1
ATOM 5353 C C . GLN A 1 677 ? 22.25 20.859 -16.547 1 97.38 677 GLN A C 1
ATOM 5355 O O . GLN A 1 677 ? 22 21.781 -17.328 1 97.38 677 GLN A O 1
ATOM 5360 N N . PHE A 1 678 ? 21.359 20.328 -15.906 1 97.81 678 PHE A N 1
ATOM 5361 C CA . PHE A 1 678 ? 20 20.828 -15.812 1 97.81 678 PHE A CA 1
ATOM 5362 C C . PHE A 1 678 ? 20 22.297 -15.414 1 97.81 678 PHE A C 1
ATOM 5364 O O . PHE A 1 678 ? 19.344 23.125 -16.047 1 97.81 678 PHE A O 1
ATOM 5371 N N . ALA A 1 679 ? 20.719 22.641 -14.289 1 97.5 679 ALA A N 1
ATOM 5372 C CA . ALA A 1 679 ? 20.797 24.016 -13.805 1 97.5 679 ALA A CA 1
ATOM 5373 C C . ALA A 1 679 ? 21.453 24.922 -14.844 1 97.5 679 ALA A C 1
ATOM 5375 O O . ALA A 1 679 ? 20.984 26.031 -15.102 1 97.5 679 ALA A O 1
ATOM 5376 N N . SER A 1 680 ? 22.469 24.469 -15.445 1 96.69 680 SER A N 1
ATOM 5377 C CA . SER A 1 680 ? 23.203 25.25 -16.422 1 96.69 680 SER A CA 1
ATOM 5378 C C . SER A 1 680 ? 22.344 25.578 -17.641 1 96.69 680 SER A C 1
ATOM 5380 O O . SER A 1 680 ? 22.516 26.609 -18.281 1 96.69 680 SER A O 1
ATOM 5382 N N . ASN A 1 681 ? 21.422 24.734 -17.922 1 96.75 681 ASN A N 1
ATOM 5383 C CA . ASN A 1 681 ? 20.578 24.891 -19.109 1 96.75 681 ASN A CA 1
ATOM 5384 C C . ASN A 1 681 ? 19.312 25.672 -18.797 1 96.75 681 ASN A C 1
ATOM 5386 O O . ASN A 1 681 ? 18.375 25.688 -19.578 1 96.75 681 ASN A O 1
ATOM 5390 N N . GLY A 1 682 ? 19.281 26.234 -17.656 1 96.62 682 GLY A N 1
ATOM 5391 C CA . GLY A 1 682 ? 18.172 27.125 -17.359 1 96.62 682 GLY A CA 1
ATOM 5392 C C . GLY A 1 682 ? 17.281 26.625 -16.25 1 96.62 682 GLY A C 1
ATOM 5393 O O . GLY A 1 682 ? 16.375 27.328 -15.805 1 96.62 682 GLY A O 1
ATOM 5394 N N . GLY A 1 683 ? 17.5 25.375 -15.773 1 97.94 683 GLY A N 1
ATOM 5395 C CA . GLY A 1 683 ? 16.719 24.828 -14.672 1 97.94 683 GLY A CA 1
ATOM 5396 C C . GLY A 1 683 ? 17.031 25.5 -13.344 1 97.94 683 GLY A C 1
ATOM 5397 O O . GLY A 1 683 ? 18.125 26.031 -13.141 1 97.94 683 GLY A O 1
ATOM 5398 N N . VAL A 1 684 ? 16.047 25.453 -12.43 1 98.62 684 VAL A N 1
ATOM 5399 C CA . VAL A 1 684 ? 16.25 25.984 -11.078 1 98.62 684 VAL A CA 1
ATOM 5400 C C . VAL A 1 684 ? 16.125 24.859 -10.062 1 98.62 684 VAL A C 1
ATOM 5402 O O . VAL A 1 684 ? 15.141 24.109 -10.062 1 98.62 684 VAL A O 1
ATOM 5405 N N . VAL A 1 685 ? 17.125 24.688 -9.25 1 98.75 685 VAL A N 1
ATOM 5406 C CA . VAL A 1 685 ? 17.109 23.734 -8.133 1 98.75 685 VAL A CA 1
ATOM 5407 C C . VAL A 1 685 ? 16.734 24.469 -6.848 1 98.75 685 VAL A C 1
ATOM 5409 O O . VAL A 1 685 ? 17.375 25.453 -6.473 1 98.75 685 VAL A O 1
ATOM 5412 N N . ILE A 1 686 ? 15.695 24.109 -6.23 1 98.88 686 ILE A N 1
ATOM 5413 C CA . ILE A 1 686 ? 15.289 24.625 -4.934 1 98.88 686 ILE A CA 1
ATOM 5414 C C . ILE A 1 686 ? 15.57 23.594 -3.844 1 98.88 686 ILE A C 1
ATOM 5416 O O . ILE A 1 686 ? 14.969 22.516 -3.828 1 98.88 686 ILE A O 1
ATOM 5420 N N . ALA A 1 687 ? 16.469 23.859 -2.941 1 98.81 687 ALA A N 1
ATOM 5421 C CA . ALA A 1 687 ? 16.938 22.875 -1.959 1 98.81 687 ALA A CA 1
ATOM 5422 C C . ALA A 1 687 ? 16.922 23.469 -0.551 1 98.81 687 ALA A C 1
ATOM 5424 O O . ALA A 1 687 ? 17.172 24.656 -0.369 1 98.81 687 ALA A O 1
ATOM 5425 N N . GLN A 1 688 ? 16.656 22.594 0.406 1 98.75 688 GLN A N 1
ATOM 5426 C CA . GLN A 1 688 ? 16.625 23.062 1.79 1 98.75 688 GLN A CA 1
ATOM 5427 C C . GLN A 1 688 ? 17.281 22.047 2.725 1 98.75 688 GLN A C 1
ATOM 5429 O O . GLN A 1 688 ? 17.312 20.844 2.422 1 98.75 688 GLN A O 1
ATOM 5434 N N . LYS A 1 689 ? 17.828 22.484 3.822 1 98.25 689 LYS A N 1
ATOM 5435 C CA . LYS A 1 689 ? 18.344 21.719 4.953 1 98.25 689 LYS A CA 1
ATOM 5436 C C . LYS A 1 689 ? 19.297 20.625 4.484 1 98.25 689 LYS A C 1
ATOM 5438 O O . LYS A 1 689 ? 20.281 20.922 3.801 1 98.25 689 LYS A O 1
ATOM 5443 N N . GLY A 1 690 ? 19.016 19.344 4.762 1 97.81 690 GLY A N 1
ATOM 5444 C CA . GLY A 1 690 ? 19.969 18.266 4.504 1 97.81 690 GLY A CA 1
ATOM 5445 C C . GLY A 1 690 ? 20.328 18.125 3.037 1 97.81 690 GLY A C 1
ATOM 5446 O O . GLY A 1 690 ? 21.406 17.656 2.701 1 97.81 690 GLY A O 1
ATOM 5447 N N . ALA A 1 691 ? 19.5 18.547 2.125 1 98.38 691 ALA A N 1
ATOM 5448 C CA . ALA A 1 691 ? 19.797 18.531 0.696 1 98.38 691 ALA A CA 1
ATOM 5449 C C . ALA A 1 691 ? 21.016 19.406 0.376 1 98.38 691 ALA A C 1
ATOM 5451 O O . ALA A 1 691 ? 21.766 19.125 -0.558 1 98.38 691 ALA A O 1
ATOM 5452 N N . LEU A 1 692 ? 21.203 20.469 1.134 1 98.12 692 LEU A N 1
ATOM 5453 C CA . LEU A 1 692 ? 22.297 21.406 0.907 1 98.12 692 LEU A CA 1
ATOM 5454 C C . LEU A 1 692 ? 23.641 20.75 1.141 1 98.12 692 LEU A C 1
ATOM 5456 O O . LEU A 1 692 ? 24.625 21.047 0.448 1 98.12 692 LEU A O 1
ATOM 5460 N N . ASP A 1 693 ? 23.656 19.875 2.184 1 96.69 693 ASP A N 1
ATOM 5461 C CA . ASP A 1 693 ? 24.875 19.125 2.445 1 96.69 693 ASP A CA 1
ATOM 5462 C C . ASP A 1 693 ? 25.281 18.297 1.233 1 96.69 693 ASP A C 1
ATOM 5464 O O . ASP A 1 693 ? 26.453 18.297 0.831 1 96.69 693 ASP A O 1
ATOM 5468 N N . TRP A 1 694 ? 24.312 17.594 0.668 1 96.69 694 TRP A N 1
ATOM 5469 C CA . TRP A 1 694 ? 24.594 16.781 -0.51 1 96.69 694 TRP A CA 1
ATOM 5470 C C . TRP A 1 694 ? 25.016 17.656 -1.688 1 96.69 694 TRP A C 1
ATOM 5472 O O . TRP A 1 694 ? 25.938 17.297 -2.43 1 96.69 694 TRP A O 1
ATOM 5482 N N . LEU A 1 695 ? 24.375 18.781 -1.962 1 97.69 695 LEU A N 1
ATOM 5483 C CA . LEU A 1 695 ? 24.703 19.688 -3.061 1 97.69 695 LEU A CA 1
ATOM 5484 C C . LEU A 1 695 ? 26.125 20.234 -2.91 1 97.69 695 LEU A C 1
ATOM 5486 O O . LEU A 1 695 ? 26.859 20.359 -3.895 1 97.69 695 LEU A O 1
ATOM 5490 N N . SER A 1 696 ? 26.422 20.625 -1.692 1 96 696 SER A N 1
ATOM 5491 C CA . SER A 1 696 ? 27.75 21.156 -1.427 1 96 696 SER A CA 1
ATOM 5492 C C . SER A 1 696 ? 28.828 20.094 -1.689 1 96 696 SER A C 1
ATOM 5494 O O . SER A 1 696 ? 29.812 20.359 -2.371 1 96 696 SER A O 1
ATOM 5496 N N . LYS A 1 697 ? 28.625 18.891 -1.192 1 94.62 697 LYS A N 1
ATOM 5497 C CA . LYS A 1 697 ? 29.562 17.797 -1.385 1 94.62 697 LYS A CA 1
ATOM 5498 C C . LYS A 1 697 ? 29.672 17.422 -2.861 1 94.62 697 LYS A C 1
ATOM 5500 O O . LYS A 1 697 ? 30.719 16.938 -3.305 1 94.62 697 LYS A O 1
ATOM 5505 N N . SER A 1 698 ? 28.625 17.688 -3.584 1 95.56 698 SER A N 1
ATOM 5506 C CA . SER A 1 698 ? 28.578 17.359 -5.004 1 95.56 698 SER A CA 1
ATOM 5507 C C . SER A 1 698 ? 29.078 18.516 -5.859 1 95.56 698 SER A C 1
ATOM 5509 O O . SER A 1 698 ? 29 18.469 -7.09 1 95.56 698 SER A O 1
ATOM 5511 N N . ASN A 1 699 ? 29.5 19.594 -5.285 1 94.75 699 ASN A N 1
ATOM 5512 C CA . ASN A 1 699 ? 30.047 20.781 -5.926 1 94.75 699 ASN A CA 1
ATOM 5513 C C . ASN A 1 699 ? 29 21.516 -6.75 1 94.75 699 ASN A C 1
ATOM 5515 O O . ASN A 1 699 ? 29.297 22.047 -7.824 1 94.75 699 ASN A O 1
ATOM 5519 N N . LEU A 1 700 ? 27.797 21.438 -6.332 1 96.88 700 LEU A N 1
ATOM 5520 C CA . LEU A 1 700 ? 26.719 22.156 -7.004 1 96.88 700 LEU A CA 1
ATOM 5521 C C . LEU A 1 700 ? 26.328 23.406 -6.23 1 96.88 700 LEU A C 1
ATOM 5523 O O . LEU A 1 700 ? 25.594 24.25 -6.742 1 96.88 700 LEU A O 1
ATOM 5527 N N . LEU A 1 701 ? 26.75 23.5 -5.027 1 96.06 701 LEU A N 1
ATOM 5528 C CA . LEU A 1 701 ? 26.625 24.688 -4.176 1 96.06 701 LEU A CA 1
ATOM 5529 C C . LEU A 1 701 ? 28 25.188 -3.746 1 96.06 701 LEU A C 1
ATOM 5531 O O . LEU A 1 701 ? 28.766 24.469 -3.105 1 96.06 701 LEU A O 1
ATOM 5535 N N . LYS A 1 702 ? 28.281 26.359 -4.074 1 93.81 702 LYS A N 1
ATOM 5536 C CA . LYS A 1 702 ? 29.609 26.922 -3.83 1 93.81 702 LYS A CA 1
ATOM 5537 C C . LYS A 1 702 ? 29.781 27.281 -2.357 1 93.81 702 LYS A C 1
ATOM 5539 O O . LYS A 1 702 ? 30.891 27.156 -1.81 1 93.81 702 LYS A O 1
ATOM 5544 N N . THR A 1 703 ? 28.75 27.797 -1.802 1 94.19 703 THR A N 1
ATOM 5545 C CA . THR A 1 703 ? 28.812 28.141 -0.39 1 94.19 703 THR A CA 1
ATOM 5546 C C . THR A 1 703 ? 28.797 26.906 0.487 1 94.19 703 THR A C 1
ATOM 5548 O O . THR A 1 703 ? 27.938 26.031 0.334 1 94.19 703 THR A O 1
ATOM 5551 N N . ASN A 1 704 ? 29.688 26.859 1.444 1 93.69 704 ASN A N 1
ATOM 5552 C CA . ASN A 1 704 ? 29.781 25.703 2.316 1 93.69 704 ASN A CA 1
ATOM 5553 C C . ASN A 1 704 ? 28.859 25.812 3.525 1 93.69 704 ASN A C 1
ATOM 5555 O O . ASN A 1 704 ? 28.5 26.922 3.926 1 93.69 704 ASN A O 1
ATOM 5559 N N . LEU A 1 705 ? 28.578 24.656 4.086 1 95.81 705 LEU A N 1
ATOM 5560 C CA . LEU A 1 705 ? 27.875 24.594 5.363 1 95.81 705 LEU A CA 1
ATOM 5561 C C . LEU A 1 705 ? 28.859 24.406 6.512 1 95.81 705 LEU A C 1
ATOM 5563 O O . LEU A 1 705 ? 29.953 23.875 6.316 1 95.81 705 LEU A O 1
ATOM 5567 N N . ARG A 1 706 ? 28.422 24.891 7.605 1 94.5 706 ARG A N 1
ATOM 5568 C CA . ARG A 1 706 ? 29.219 24.594 8.797 1 94.5 706 ARG A CA 1
ATOM 5569 C C . ARG A 1 706 ? 29.172 23.109 9.117 1 94.5 706 ARG A C 1
ATOM 5571 O O . ARG A 1 706 ? 28.141 22.453 8.961 1 94.5 706 ARG A O 1
ATOM 5578 N N . SER A 1 707 ? 30.234 22.562 9.648 1 89.62 707 SER A N 1
ATOM 5579 C CA . SER A 1 707 ? 30.328 21.141 9.953 1 89.62 707 SER A CA 1
ATOM 5580 C C . SER A 1 707 ? 29.625 20.812 11.266 1 89.62 707 SER A C 1
ATOM 5582 O O . SER A 1 707 ? 29.406 21.688 12.102 1 89.62 707 SER A O 1
ATOM 5584 N N . ASP A 1 708 ? 29.328 19.562 11.422 1 90.62 708 ASP A N 1
ATOM 5585 C CA . ASP A 1 708 ? 28.812 19.078 12.695 1 90.62 708 ASP A CA 1
ATOM 5586 C C . ASP A 1 708 ? 29.797 19.328 13.828 1 90.62 708 ASP A C 1
ATOM 5588 O O . ASP A 1 708 ? 29.406 19.656 14.945 1 90.62 708 ASP A O 1
ATOM 5592 N N . ARG A 1 709 ? 31.047 19.062 13.555 1 91.12 709 ARG A N 1
ATOM 5593 C CA . ARG A 1 709 ? 32.094 19.266 14.539 1 91.12 709 ARG A CA 1
ATOM 5594 C C . ARG A 1 709 ? 32.125 20.719 15.016 1 91.12 709 ARG A C 1
ATOM 5596 O O . ARG A 1 709 ? 32.344 20.984 16.188 1 91.12 709 ARG A O 1
ATOM 5603 N N . PHE A 1 710 ? 31.953 21.641 14.109 1 93.38 710 PHE A N 1
ATOM 5604 C CA . PHE A 1 710 ? 31.922 23.062 14.445 1 93.38 710 PHE A CA 1
ATOM 5605 C C . PHE A 1 710 ? 30.859 23.344 15.516 1 93.38 710 PHE A C 1
ATOM 5607 O O . PHE A 1 710 ? 31.141 24 16.516 1 93.38 710 PHE A O 1
ATOM 5614 N N . TYR A 1 711 ? 29.672 22.906 15.375 1 94.31 711 TYR A N 1
ATOM 5615 C CA . TYR A 1 711 ? 28.578 23.172 16.297 1 94.31 711 TYR A CA 1
ATOM 5616 C C . TYR A 1 711 ? 28.781 22.453 17.609 1 94.31 711 TYR A C 1
ATOM 5618 O O . TYR A 1 711 ? 28.469 22.984 18.688 1 94.31 711 TYR A O 1
ATOM 5626 N N . LYS A 1 712 ? 29.297 21.219 17.562 1 91.88 712 LYS A N 1
ATOM 5627 C CA . LYS A 1 712 ? 29.562 20.469 18.797 1 91.88 712 LYS A CA 1
ATOM 5628 C C . LYS A 1 712 ? 30.594 21.188 19.656 1 91.88 712 LYS A C 1
ATOM 5630 O O . LYS A 1 712 ? 30.516 21.156 20.891 1 91.88 712 LYS A O 1
ATOM 5635 N N . GLN A 1 713 ? 31.516 21.828 19.062 1 93.69 713 GLN A N 1
ATOM 5636 C CA . GLN A 1 713 ? 32.625 22.484 19.766 1 93.69 713 GLN A CA 1
ATOM 5637 C C . GLN A 1 713 ? 32.156 23.781 20.422 1 93.69 713 GLN A C 1
ATOM 5639 O O . GLN A 1 713 ? 32.844 24.344 21.266 1 93.69 713 GLN A O 1
ATOM 5644 N N . LEU A 1 714 ? 30.984 24.219 20.047 1 94.56 714 LEU A N 1
ATOM 5645 C CA . LEU A 1 714 ? 30.453 25.438 20.672 1 94.56 714 LEU A CA 1
ATOM 5646 C C . LEU A 1 714 ? 30.141 25.203 22.141 1 94.56 714 LEU A C 1
ATOM 5648 O O . LEU A 1 714 ? 30.047 26.156 22.922 1 94.56 714 LEU A O 1
ATOM 5652 N N . PHE A 1 715 ? 29.875 24 22.531 1 94.38 715 PHE A N 1
ATOM 5653 C CA . PHE A 1 715 ? 29.438 23.672 23.891 1 94.38 715 PHE A CA 1
ATOM 5654 C C . PHE A 1 715 ? 30.578 23.031 24.672 1 94.38 715 PHE A C 1
ATOM 5656 O O . PHE A 1 715 ? 31.328 22.203 24.156 1 94.38 715 PHE A O 1
ATOM 5663 N N . ASP A 1 716 ? 30.672 23.453 25.922 1 92 716 ASP A N 1
ATOM 5664 C CA . ASP A 1 716 ? 31.719 22.953 26.812 1 92 716 ASP A CA 1
ATOM 5665 C C . ASP A 1 716 ? 31.156 21.922 27.797 1 92 716 ASP A C 1
ATOM 5667 O O . ASP A 1 716 ? 30.281 22.25 28.609 1 92 716 ASP A O 1
ATOM 5671 N N . ALA A 1 717 ? 31.641 20.781 27.781 1 89.94 717 ALA A N 1
ATOM 5672 C CA . ALA A 1 717 ? 31.188 19.734 28.672 1 89.94 717 ALA A CA 1
ATOM 5673 C C . ALA A 1 717 ? 32.188 19.516 29.812 1 89.94 717 ALA A C 1
ATOM 5675 O O . ALA A 1 717 ? 32 18.609 30.641 1 89.94 717 ALA A O 1
ATOM 5676 N N . ASP A 1 718 ? 33.156 20.312 29.938 1 89.25 718 ASP A N 1
ATOM 5677 C CA . ASP A 1 718 ? 34.188 20.141 30.953 1 89.25 718 ASP A CA 1
ATOM 5678 C C . ASP A 1 718 ? 33.625 20.266 32.344 1 89.25 718 ASP A C 1
ATOM 5680 O O . ASP A 1 718 ? 32.906 21.219 32.656 1 89.25 718 ASP A O 1
ATOM 5684 N N . GLY A 1 719 ? 33.969 19.312 33.188 1 91.31 719 GLY A N 1
ATOM 5685 C CA . GLY A 1 719 ? 33.562 19.328 34.562 1 91.31 719 GLY A CA 1
ATOM 5686 C C . GLY A 1 719 ? 32.156 18.797 34.812 1 91.31 719 GLY A C 1
ATOM 5687 O O . GLY A 1 719 ? 31.703 18.672 35.938 1 91.31 719 GLY A O 1
ATOM 5688 N N . LEU A 1 720 ? 31.438 18.531 33.75 1 91 720 LEU A N 1
ATOM 5689 C CA . LEU A 1 720 ? 30.094 18 33.906 1 91 720 LEU A CA 1
ATOM 5690 C C . LEU A 1 720 ? 30.141 16.531 34.344 1 91 720 LEU A C 1
ATOM 5692 O O . LEU A 1 720 ? 31.016 15.781 33.906 1 91 720 LEU A O 1
ATOM 5696 N N . THR A 1 721 ? 29.297 16.203 35.312 1 89.5 721 THR A N 1
ATOM 5697 C CA . THR A 1 721 ? 29.172 14.828 35.781 1 89.5 721 THR A CA 1
ATOM 5698 C C . THR A 1 721 ? 28.172 14.055 34.906 1 89.5 721 THR A C 1
ATOM 5700 O O . THR A 1 721 ? 27.406 14.648 34.156 1 89.5 721 THR A O 1
ATOM 5703 N N . PHE A 1 722 ? 28.156 12.789 35.031 1 89.75 722 PHE A N 1
ATOM 5704 C CA . PHE A 1 722 ? 27.375 11.883 34.188 1 89.75 722 PHE A CA 1
ATOM 5705 C C . PHE A 1 722 ? 25.891 12.195 34.312 1 89.75 722 PHE A C 1
ATOM 5707 O O . PHE A 1 722 ? 25.156 12.07 33.312 1 89.75 722 PHE A O 1
ATOM 5714 N N . ASP A 1 723 ? 25.438 12.5 35.375 1 85.94 723 ASP A N 1
ATOM 5715 C CA . ASP A 1 723 ? 24.016 12.758 35.625 1 85.94 723 ASP A CA 1
ATOM 5716 C C . ASP A 1 723 ? 23.547 13.977 34.844 1 85.94 723 ASP A C 1
ATOM 5718 O O . ASP A 1 723 ? 22.344 14.18 34.656 1 85.94 723 ASP A O 1
ATOM 5722 N N . LYS A 1 724 ? 24.438 14.773 34.312 1 88.44 724 LYS A N 1
ATOM 5723 C CA . LYS A 1 724 ? 24.094 15.977 33.562 1 88.44 724 LYS A CA 1
ATOM 5724 C C . LYS A 1 724 ? 24.078 15.711 32.062 1 88.44 724 LYS A C 1
ATOM 5726 O O . LYS A 1 724 ? 23.766 16.594 31.281 1 88.44 724 LYS A O 1
ATOM 5731 N N . LYS A 1 725 ? 24.391 14.578 31.766 1 88.25 725 LYS A N 1
ATOM 5732 C CA . LYS A 1 725 ? 24.562 14.219 30.359 1 88.25 725 LYS A CA 1
ATOM 5733 C C . LYS A 1 725 ? 23.281 14.5 29.562 1 88.25 725 LYS A C 1
ATOM 5735 O O . LYS A 1 725 ? 23.344 15.07 28.469 1 88.25 725 LYS A O 1
ATOM 5740 N N . SER A 1 726 ? 22.188 14.039 30.062 1 87.75 726 SER A N 1
ATOM 5741 C CA . SER A 1 726 ? 20.922 14.203 29.359 1 87.75 726 SER A CA 1
ATOM 5742 C C . SER A 1 726 ? 20.594 15.68 29.156 1 87.75 726 SER A C 1
ATOM 5744 O O . SER A 1 726 ? 20.141 16.078 28.094 1 87.75 726 SER A O 1
ATOM 5746 N N . LYS A 1 727 ? 20.766 16.406 30.156 1 87.75 727 LYS A N 1
ATOM 5747 C CA . LYS A 1 727 ? 20.5 17.844 30.078 1 87.75 727 LYS A CA 1
ATOM 5748 C C . LYS A 1 727 ? 21.438 18.516 29.078 1 87.75 727 LYS A C 1
ATOM 5750 O O . LYS A 1 727 ? 21.016 19.391 28.328 1 87.75 727 LYS A O 1
ATOM 5755 N N . PHE A 1 728 ? 22.672 18.156 29.141 1 90.62 728 PHE A N 1
ATOM 5756 C CA . PHE A 1 728 ? 23.672 18.688 28.219 1 90.62 728 PHE A CA 1
ATOM 5757 C C . PHE A 1 728 ? 23.297 18.375 26.781 1 90.62 728 PHE A C 1
ATOM 5759 O O . PHE A 1 728 ? 23.375 19.25 25.906 1 90.62 728 PHE A O 1
ATOM 5766 N N . LYS A 1 729 ? 22.875 17.219 26.516 1 90.5 729 LYS A N 1
ATOM 5767 C CA . LYS A 1 729 ? 22.453 16.828 25.172 1 90.5 729 LYS A CA 1
ATOM 5768 C C . LYS A 1 729 ? 21.219 17.609 24.734 1 90.5 729 LYS A C 1
ATOM 5770 O O . LYS A 1 729 ? 21.109 17.984 23.562 1 90.5 729 LYS A O 1
ATOM 5775 N N . ALA A 1 730 ? 20.312 17.75 25.641 1 90.19 730 ALA A N 1
ATOM 5776 C CA . ALA A 1 730 ? 19.094 18.484 25.344 1 90.19 730 ALA A CA 1
ATOM 5777 C C . ALA A 1 730 ? 19.406 19.922 24.953 1 90.19 730 ALA A C 1
ATOM 5779 O O . ALA A 1 730 ? 18.75 20.484 24.062 1 90.19 730 ALA A O 1
ATOM 5780 N N . GLU A 1 731 ? 20.328 20.516 25.562 1 89.81 731 GLU A N 1
ATOM 5781 C CA . GLU A 1 731 ? 20.734 21.891 25.266 1 89.81 731 GLU A CA 1
ATOM 5782 C C . GLU A 1 731 ? 21.297 22 23.844 1 89.81 731 GLU A C 1
ATOM 5784 O O . GLU A 1 731 ? 21.203 23.078 23.234 1 89.81 731 GLU A O 1
ATOM 5789 N N . GLN A 1 732 ? 21.828 20.938 23.391 1 92.94 732 GLN A N 1
ATOM 5790 C CA . GLN A 1 732 ? 22.469 20.953 22.094 1 92.94 732 GLN A CA 1
ATOM 5791 C C . GLN A 1 732 ? 21.453 20.734 20.969 1 92.94 732 GLN A C 1
ATOM 5793 O O . GLN A 1 732 ? 21.781 20.859 19.797 1 92.94 732 GLN A O 1
ATOM 5798 N N . GLU A 1 733 ? 20.234 20.469 21.312 1 93.88 733 GLU A N 1
ATOM 5799 C CA . GLU A 1 733 ? 19.188 20.266 20.312 1 93.88 733 GLU A CA 1
ATOM 5800 C C . GLU A 1 733 ? 18.422 21.547 20.031 1 93.88 733 GLU A C 1
ATOM 5802 O O . GLU A 1 733 ? 18.359 22.438 20.891 1 93.88 733 GLU A O 1
ATOM 5807 N N . ILE A 1 734 ? 17.984 21.719 18.797 1 95.44 734 ILE A N 1
ATOM 5808 C CA . ILE A 1 734 ? 17.062 22.797 18.469 1 95.44 734 ILE A CA 1
ATOM 5809 C C . ILE A 1 734 ? 15.641 22.25 18.344 1 95.44 734 ILE A C 1
ATOM 5811 O O . ILE A 1 734 ? 15.258 21.719 17.297 1 95.44 734 ILE A O 1
ATOM 5815 N N . GLY A 1 735 ? 14.859 22.375 19.422 1 94 735 GLY A N 1
ATOM 5816 C CA . GLY A 1 735 ? 13.484 21.906 19.469 1 94 735 GLY A CA 1
ATOM 5817 C C . GLY A 1 735 ? 12.5 22.906 18.891 1 94 735 GLY A C 1
ATOM 5818 O O . GLY A 1 735 ? 11.492 23.219 19.531 1 94 735 GLY A O 1
ATOM 5819 N N . GLY A 1 736 ? 12.82 23.5 17.734 1 96.62 736 GLY A N 1
ATOM 5820 C CA . GLY A 1 736 ? 11.984 24.484 17.062 1 96.62 736 GLY A CA 1
ATOM 5821 C C . GLY A 1 736 ? 12.016 25.844 17.75 1 96.62 736 GLY A C 1
ATOM 5822 O O . GLY A 1 736 ? 11.555 25.984 18.875 1 96.62 736 GLY A O 1
ATOM 5823 N N . ALA A 1 737 ? 12.594 26.766 17.141 1 98.19 737 ALA A N 1
ATOM 5824 C CA . ALA A 1 737 ? 12.672 28.156 17.578 1 98.19 737 ALA A CA 1
ATOM 5825 C C . ALA A 1 737 ? 12.352 29.109 16.438 1 98.19 737 ALA A C 1
ATOM 5827 O O . ALA A 1 737 ? 12.633 28.812 15.273 1 98.19 737 ALA A O 1
ATOM 5828 N N . ILE A 1 738 ? 11.719 30.156 16.766 1 98.75 738 ILE A N 1
ATOM 5829 C CA . ILE A 1 738 ? 11.422 31.156 15.742 1 98.75 738 ILE A CA 1
ATOM 5830 C C . ILE A 1 738 ? 12.523 32.219 15.711 1 98.75 738 ILE A C 1
ATOM 5832 O O . ILE A 1 738 ? 12.812 32.844 16.719 1 98.75 738 ILE A O 1
ATOM 5836 N N . LEU A 1 739 ? 13.109 32.344 14.562 1 98.75 739 LEU A N 1
ATOM 5837 C CA . LEU A 1 739 ? 14.203 33.281 14.352 1 98.75 739 LEU A CA 1
ATOM 5838 C C . LEU A 1 739 ? 13.805 34.375 13.344 1 98.75 739 LEU A C 1
ATOM 5840 O O . LEU A 1 739 ? 12.922 34.156 12.516 1 98.75 739 LEU A O 1
ATOM 5844 N N . GLU A 1 740 ? 14.508 35.5 13.445 1 98.44 740 GLU A N 1
ATOM 5845 C CA . GLU A 1 740 ? 14.297 36.594 12.508 1 98.44 740 GLU A CA 1
ATOM 5846 C C . GLU A 1 740 ? 15.375 36.594 11.43 1 98.44 740 GLU A C 1
ATOM 5848 O O . GLU A 1 740 ? 16.562 36.5 11.734 1 98.44 740 GLU A O 1
ATOM 5853 N N . LEU A 1 741 ? 14.961 36.719 10.227 1 98.69 741 LEU A N 1
ATOM 5854 C CA . LEU A 1 741 ? 15.867 36.938 9.117 1 98.69 741 LEU A CA 1
ATOM 5855 C C . LEU A 1 741 ? 15.867 38.438 8.719 1 98.69 741 LEU A C 1
ATOM 5857 O O . LEU A 1 741 ? 14.828 39.094 8.805 1 98.69 741 LEU A O 1
ATOM 5861 N N . LYS A 1 742 ? 16.984 38.875 8.352 1 98.25 742 LYS A N 1
ATOM 5862 C CA . LYS A 1 742 ? 17.141 40.156 7.66 1 98.25 742 LYS A CA 1
ATOM 5863 C C . LYS A 1 742 ? 17.25 39.969 6.148 1 98.25 742 LYS A C 1
ATOM 5865 O O . LYS A 1 742 ? 18.203 39.312 5.672 1 98.25 742 LYS A O 1
ATOM 5870 N N . LEU A 1 743 ? 16.391 40.594 5.406 1 98.12 743 LEU A N 1
ATOM 5871 C CA . LEU A 1 743 ? 16.266 40.312 3.98 1 98.12 743 LEU A CA 1
ATOM 5872 C C . LEU A 1 743 ? 16.938 41.406 3.152 1 98.12 743 LEU A C 1
ATOM 5874 O O . LEU A 1 743 ? 16.922 42.594 3.531 1 98.12 743 LEU A O 1
ATOM 5878 N N . ASP A 1 744 ? 17.547 41 2.068 1 97.12 744 ASP A N 1
ATOM 5879 C CA . ASP A 1 744 ? 17.812 41.906 0.966 1 97.12 744 ASP A CA 1
ATOM 5880 C C . ASP A 1 744 ? 16.578 42.125 0.104 1 97.12 744 ASP A C 1
ATOM 5882 O O . ASP A 1 744 ? 16.312 41.344 -0.809 1 97.12 744 ASP A O 1
ATOM 5886 N N . THR A 1 745 ? 15.859 43.188 0.321 1 95.94 745 THR A N 1
ATOM 5887 C CA . THR A 1 745 ? 14.539 43.375 -0.277 1 95.94 745 THR A CA 1
ATOM 5888 C C . THR A 1 745 ? 14.656 43.656 -1.768 1 95.94 745 THR A C 1
ATOM 5890 O O . THR A 1 745 ? 13.664 43.625 -2.498 1 95.94 745 THR A O 1
ATOM 5893 N N . SER A 1 746 ? 15.852 43.938 -2.203 1 94.62 746 SER A N 1
ATOM 5894 C CA . SER A 1 746 ? 16.047 44.219 -3.623 1 94.62 746 SER A CA 1
ATOM 5895 C C . SER A 1 746 ? 16.172 42.938 -4.422 1 94.62 746 SER A C 1
ATOM 5897 O O . SER A 1 746 ? 16.078 42.938 -5.652 1 94.62 746 SER A O 1
ATOM 5899 N N . HIS A 1 747 ? 16.453 41.875 -3.75 1 95.69 747 HIS A N 1
ATOM 5900 C CA . HIS A 1 747 ? 16.578 40.594 -4.445 1 95.69 747 HIS A CA 1
ATOM 5901 C C . HIS A 1 747 ? 15.203 40 -4.777 1 95.69 747 HIS A C 1
ATOM 5903 O O . HIS A 1 747 ? 14.336 39.906 -3.908 1 95.69 747 HIS A O 1
ATOM 5909 N N . PRO A 1 748 ? 14.922 39.469 -5.914 1 96.81 748 PRO A N 1
ATOM 5910 C CA . PRO A 1 748 ? 13.609 38.969 -6.348 1 96.81 748 PRO A CA 1
ATOM 5911 C C . PRO A 1 748 ? 13.078 37.844 -5.492 1 96.81 748 PRO A C 1
ATOM 5913 O O . PRO A 1 748 ? 11.867 37.625 -5.395 1 96.81 748 PRO A O 1
ATOM 5916 N N . ILE A 1 749 ? 13.953 37.062 -4.812 1 97.94 749 ILE A N 1
ATOM 5917 C CA . ILE A 1 749 ? 13.531 35.938 -3.971 1 97.94 749 ILE A CA 1
ATOM 5918 C C . ILE A 1 749 ? 12.711 36.469 -2.795 1 97.94 749 ILE A C 1
ATOM 5920 O O . ILE A 1 749 ? 11.961 35.719 -2.162 1 97.94 749 ILE A O 1
ATOM 5924 N N . ASN A 1 750 ? 12.852 37.812 -2.555 1 97.88 750 ASN A N 1
ATOM 5925 C CA . ASN A 1 750 ? 12.195 38.375 -1.39 1 97.88 750 ASN A CA 1
ATOM 5926 C C . ASN A 1 750 ? 11.078 39.344 -1.797 1 97.88 750 ASN A C 1
ATOM 5928 O O . ASN A 1 750 ? 10.516 40.031 -0.951 1 97.88 750 ASN A O 1
ATOM 5932 N N . PHE A 1 751 ? 10.758 39.5 -3.107 1 97.88 751 PHE A N 1
ATOM 5933 C CA . PHE A 1 751 ? 9.656 40.344 -3.535 1 97.88 751 PHE A CA 1
ATOM 5934 C C . PHE A 1 751 ? 8.336 39.875 -2.934 1 97.88 751 PHE A C 1
ATOM 5936 O O . PHE A 1 751 ? 8.133 38.656 -2.748 1 97.88 751 PHE A O 1
ATOM 5943 N N . GLY A 1 752 ? 7.449 40.812 -2.684 1 96.94 752 GLY A N 1
ATOM 5944 C CA . GLY A 1 752 ? 6.133 40.469 -2.158 1 96.94 752 GLY A CA 1
ATOM 5945 C C . GLY A 1 752 ? 6.117 40.312 -0.65 1 96.94 752 GLY A C 1
ATOM 5946 O O . GLY A 1 752 ? 5.055 40.125 -0.053 1 96.94 752 GLY A O 1
ATOM 5947 N N . LEU A 1 753 ? 7.336 40.344 -0.04 1 96.25 753 LEU A N 1
ATOM 5948 C CA . LEU A 1 753 ? 7.438 40.406 1.413 1 96.25 753 LEU A CA 1
ATOM 5949 C C . LEU A 1 753 ? 7.402 41.875 1.896 1 96.25 753 LEU A C 1
ATOM 5951 O O . LEU A 1 753 ? 7.824 42.781 1.179 1 96.25 753 LEU A O 1
ATOM 5955 N N . ASN A 1 754 ? 6.816 42.188 2.969 1 89.38 754 ASN A N 1
ATOM 5956 C CA . ASN A 1 754 ? 6.41 43.531 3.363 1 89.38 754 ASN A CA 1
ATOM 5957 C C . ASN A 1 754 ? 7.598 44.344 3.84 1 89.38 754 ASN A C 1
ATOM 5959 O O . ASN A 1 754 ? 7.605 45.562 3.695 1 89.38 754 ASN A O 1
ATOM 5963 N N . ASP A 1 755 ? 8.516 43.781 4.547 1 92 755 ASP A N 1
ATOM 5964 C CA . ASP A 1 755 ? 9.672 44.5 5.051 1 92 755 ASP A CA 1
ATOM 5965 C C . ASP A 1 755 ? 10.93 43.625 5.02 1 92 755 ASP A C 1
ATOM 5967 O O . ASP A 1 755 ? 10.984 42.625 4.285 1 92 755 ASP A O 1
ATOM 5971 N N . ASP A 1 756 ? 11.953 44.125 5.645 1 96.56 756 ASP A N 1
ATOM 5972 C CA . ASP A 1 756 ? 13.219 43.406 5.547 1 96.56 756 ASP A CA 1
ATOM 5973 C C . ASP A 1 756 ? 13.375 42.406 6.688 1 96.56 756 ASP A C 1
ATOM 5975 O O . ASP A 1 756 ? 14.484 41.969 6.973 1 96.56 756 ASP A O 1
ATOM 5979 N N . ARG A 1 757 ? 12.32 42.156 7.383 1 97.25 757 ARG A N 1
ATOM 5980 C CA . ARG A 1 757 ? 12.32 41.188 8.477 1 97.25 757 ARG A CA 1
ATOM 5981 C C . ARG A 1 757 ? 11.367 40.031 8.188 1 97.25 757 ARG A C 1
ATOM 5983 O O . ARG A 1 757 ? 10.234 40.25 7.766 1 97.25 757 ARG A O 1
ATOM 5990 N N . LEU A 1 758 ? 11.82 38.875 8.414 1 98.06 758 LEU A N 1
ATOM 5991 C CA . LEU A 1 758 ? 10.984 37.688 8.18 1 98.06 758 LEU A CA 1
ATOM 5992 C C . LEU A 1 758 ? 11.195 36.656 9.273 1 98.06 758 LEU A C 1
ATOM 5994 O O . LEU A 1 758 ? 12.289 36.125 9.422 1 98.06 758 LEU A O 1
ATOM 5998 N N . PRO A 1 759 ? 10.172 36.375 10.086 1 98.31 759 PRO A N 1
ATOM 5999 C CA . PRO A 1 759 ? 10.273 35.25 11.031 1 98.31 759 PRO A CA 1
ATOM 6000 C C . PRO A 1 759 ? 10.242 33.875 10.344 1 98.31 759 PRO A C 1
ATOM 6002 O O . PRO A 1 759 ? 9.477 33.688 9.398 1 98.31 759 PRO A O 1
ATOM 6005 N N . VAL A 1 760 ? 11.086 32.969 10.781 1 98.38 760 VAL A N 1
ATOM 6006 C CA . VAL A 1 760 ? 11.102 31.609 10.281 1 98.38 760 VAL A CA 1
ATOM 6007 C C . VAL A 1 760 ? 11.305 30.625 11.445 1 98.38 760 VAL A C 1
ATOM 6009 O O . VAL A 1 760 ? 11.766 31.031 12.516 1 98.38 760 VAL A O 1
ATOM 6012 N N . LEU A 1 761 ? 10.867 29.391 11.25 1 98.38 761 LEU A N 1
ATOM 6013 C CA . LEU A 1 761 ? 11.078 28.359 12.258 1 98.38 761 LEU A CA 1
ATOM 6014 C C . LEU A 1 761 ? 12.344 27.562 11.969 1 98.38 761 LEU A C 1
ATOM 6016 O O . LEU A 1 761 ? 12.523 27.047 10.867 1 98.38 761 LEU A O 1
ATOM 6020 N N . LYS A 1 762 ? 13.25 27.516 12.906 1 98.25 762 LYS A N 1
ATOM 6021 C CA . LYS A 1 762 ? 14.461 26.688 12.812 1 98.25 762 LYS A CA 1
ATOM 6022 C C . LYS A 1 762 ? 14.383 25.5 13.758 1 98.25 762 LYS A C 1
ATOM 6024 O O . LYS A 1 762 ? 14.133 25.656 14.953 1 98.25 762 LYS A O 1
ATOM 6029 N N . ASN A 1 763 ? 14.547 24.297 13.188 1 97.75 763 ASN A N 1
ATOM 6030 C CA . ASN A 1 763 ? 14.43 23.109 14.023 1 97.75 763 ASN A CA 1
ATOM 6031 C C . ASN A 1 763 ? 15.531 22.094 13.719 1 97.75 763 ASN A C 1
ATOM 6033 O O . ASN A 1 763 ? 15.352 20.891 13.938 1 97.75 763 ASN A O 1
ATOM 6037 N N . GLN A 1 764 ? 16.609 22.516 13.117 1 97.06 764 GLN A N 1
ATOM 6038 C CA . GLN A 1 764 ? 17.75 21.672 12.836 1 97.06 764 GLN A CA 1
ATOM 6039 C C . GLN A 1 764 ? 19.062 22.438 13 1 97.06 764 GLN A C 1
ATOM 6041 O O . GLN A 1 764 ? 19.141 23.609 12.656 1 97.06 764 GLN A O 1
ATOM 6046 N N . VAL A 1 765 ? 20.078 21.75 13.531 1 96.44 765 VAL A N 1
ATOM 6047 C CA . VAL A 1 765 ? 21.406 22.328 13.656 1 96.44 765 VAL A CA 1
ATOM 6048 C C . VAL A 1 765 ? 22.109 22.344 12.297 1 96.44 765 VAL A C 1
ATOM 6050 O O . VAL A 1 765 ? 22.891 21.438 11.992 1 96.44 765 VAL A O 1
ATOM 6053 N N . LEU A 1 766 ? 21.828 23.391 11.539 1 96.94 766 LEU A N 1
ATOM 6054 C CA . LEU A 1 766 ? 22.375 23.547 10.195 1 96.94 766 LEU A CA 1
ATOM 6055 C C . LEU A 1 766 ? 22.469 25.016 9.805 1 96.94 766 LEU A C 1
ATOM 6057 O O . LEU A 1 766 ? 21.547 25.781 10.062 1 96.94 766 LEU A O 1
ATOM 6061 N N . GLY A 1 767 ? 23.578 25.375 9.203 1 96.75 767 GLY A N 1
ATOM 6062 C CA . GLY A 1 767 ? 23.781 26.734 8.742 1 96.75 767 GLY A CA 1
ATOM 6063 C C . GLY A 1 767 ? 24.938 26.859 7.766 1 96.75 767 GLY A C 1
ATOM 6064 O O . GLY A 1 767 ? 25.781 25.969 7.676 1 96.75 767 GLY A O 1
ATOM 6065 N N . PHE A 1 768 ? 24.906 28 7.082 1 96.94 768 PHE A N 1
ATOM 6066 C CA . PHE A 1 768 ? 25.969 28.281 6.109 1 96.94 768 PHE A CA 1
ATOM 6067 C C . PHE A 1 768 ? 27.188 28.875 6.797 1 96.94 768 PHE A C 1
ATOM 6069 O O . PHE A 1 768 ? 27.078 29.516 7.84 1 96.94 768 PHE A O 1
ATOM 6076 N N . SER A 1 769 ? 28.328 28.609 6.168 1 94.06 769 SER A N 1
ATOM 6077 C CA . SER A 1 769 ? 29.516 29.406 6.496 1 94.06 769 SER A CA 1
ATOM 6078 C C . SER A 1 769 ? 29.406 30.812 5.922 1 94.06 769 SER A C 1
ATOM 6080 O O . SER A 1 769 ? 28.594 31.062 5.031 1 94.06 769 SER A O 1
ATOM 6082 N N . GLN A 1 770 ? 30.203 31.672 6.535 1 91.06 770 GLN A N 1
ATOM 6083 C CA . GLN A 1 770 ? 30.25 33 5.949 1 91.06 770 GLN A CA 1
ATOM 6084 C C . GLN A 1 770 ? 30.766 32.938 4.512 1 91.06 770 GLN A C 1
ATOM 6086 O O . GLN A 1 770 ? 31.578 32.094 4.172 1 91.06 770 GLN A O 1
ATOM 6091 N N . THR A 1 771 ? 30.109 33.75 3.729 1 87.88 771 THR A N 1
ATOM 6092 C CA . THR A 1 771 ? 30.516 33.719 2.328 1 87.88 771 THR A CA 1
ATOM 6093 C C . THR A 1 771 ? 30.859 35.125 1.839 1 87.88 771 THR A C 1
ATOM 6095 O O . THR A 1 771 ? 30.328 36.094 2.35 1 87.88 771 THR A O 1
ATOM 6098 N N . THR A 1 772 ? 31.797 35.188 0.896 1 80.62 772 THR A N 1
ATOM 6099 C CA . THR A 1 772 ? 32.219 36.438 0.294 1 80.62 772 THR A CA 1
ATOM 6100 C C . THR A 1 772 ? 31.688 36.562 -1.136 1 80.62 772 THR A C 1
ATOM 6102 O O . THR A 1 772 ? 32.031 37.5 -1.85 1 80.62 772 THR A O 1
ATOM 6105 N N . ASN A 1 773 ? 30.906 35.656 -1.501 1 80.94 773 ASN A N 1
ATOM 6106 C CA . ASN A 1 773 ? 30.359 35.719 -2.852 1 80.94 773 ASN A CA 1
ATOM 6107 C C . ASN A 1 773 ? 29.406 36.875 -3.016 1 80.94 773 ASN A C 1
ATOM 6109 O O . ASN A 1 773 ? 28.438 37 -2.264 1 80.94 773 ASN A O 1
ATOM 6113 N N . ASP A 1 774 ? 29.609 37.625 -3.965 1 78.12 774 ASP A N 1
ATOM 6114 C CA . ASP A 1 774 ? 28.875 38.875 -4.176 1 78.12 774 ASP A CA 1
ATOM 6115 C C . ASP A 1 774 ? 27.438 38.594 -4.621 1 78.12 774 ASP A C 1
ATOM 6117 O O . ASP A 1 774 ? 27.203 37.719 -5.445 1 78.12 774 ASP A O 1
ATOM 6121 N N . PHE A 1 775 ? 26.453 39.219 -4.031 1 84.81 775 PHE A N 1
ATOM 6122 C CA . PHE A 1 775 ? 25.062 39.375 -4.461 1 84.81 775 PHE A CA 1
ATOM 6123 C C . PHE A 1 775 ? 24.344 38.031 -4.387 1 84.81 775 PHE A C 1
ATOM 6125 O O . PHE A 1 775 ? 23.375 37.812 -5.117 1 84.81 775 PHE A O 1
ATOM 6132 N N . THR A 1 776 ? 24.875 37.094 -3.598 1 91.25 776 THR A N 1
ATOM 6133 C CA . THR A 1 776 ? 24.25 35.781 -3.541 1 91.25 776 THR A CA 1
ATOM 6134 C C . THR A 1 776 ? 23.406 35.625 -2.273 1 91.25 776 THR A C 1
ATOM 6136 O O . THR A 1 776 ? 22.469 34.844 -2.227 1 91.25 776 THR A O 1
ATOM 6139 N N . VAL A 1 777 ? 23.797 36.312 -1.28 1 96.25 777 VAL A N 1
ATOM 6140 C CA . VAL A 1 777 ? 23.094 36.188 -0.007 1 96.25 777 VAL A CA 1
ATOM 6141 C C . VAL A 1 777 ? 21.828 37.062 -0.039 1 96.25 777 VAL A C 1
ATOM 6143 O O . VAL A 1 777 ? 21.891 38.281 -0.047 1 96.25 777 VAL A O 1
ATOM 6146 N N . ALA A 1 778 ? 20.734 36.406 -0.012 1 97.31 778 ALA A N 1
ATOM 6147 C CA . ALA A 1 778 ? 19.469 37.094 -0.107 1 97.31 778 ALA A CA 1
ATOM 6148 C C . ALA A 1 778 ? 18.875 37.344 1.277 1 97.31 778 ALA A C 1
ATOM 6150 O O . ALA A 1 778 ? 17.984 38.188 1.438 1 97.31 778 ALA A O 1
ATOM 6151 N N . ALA A 1 779 ? 19.312 36.594 2.275 1 98.06 779 ALA A N 1
ATOM 6152 C CA . ALA A 1 779 ? 18.875 36.812 3.654 1 98.06 779 ALA A CA 1
ATOM 6153 C C . ALA A 1 779 ? 19.922 36.312 4.645 1 98.06 779 ALA A C 1
ATOM 6155 O O . ALA A 1 779 ? 20.625 35.312 4.375 1 98.06 779 ALA A O 1
ATOM 6156 N N . LYS A 1 780 ? 20 36.938 5.746 1 97.81 780 LYS A N 1
ATOM 6157 C CA . LYS A 1 780 ? 20.828 36.562 6.883 1 97.81 780 LYS A CA 1
ATOM 6158 C C . LYS A 1 780 ? 20 36.469 8.164 1 97.81 780 LYS A C 1
ATOM 6160 O O . LYS A 1 780 ? 18.938 37.094 8.273 1 97.81 780 LYS A O 1
ATOM 6165 N N . TYR A 1 781 ? 20.5 35.656 9.047 1 98.44 781 TYR A N 1
ATOM 6166 C CA . TYR A 1 781 ? 19.922 35.781 10.383 1 98.44 781 TYR A CA 1
ATOM 6167 C C . TYR A 1 781 ? 20.219 37.156 10.984 1 98.44 781 TYR A C 1
ATOM 6169 O O . TYR A 1 781 ? 21.312 37.688 10.812 1 98.44 781 TYR A O 1
ATOM 6177 N N . ALA A 1 782 ? 19.25 37.688 11.688 1 98.44 782 ALA A N 1
ATOM 6178 C CA . ALA A 1 782 ? 19.422 38.969 12.344 1 98.44 782 ALA A CA 1
ATOM 6179 C C . ALA A 1 782 ? 20.516 38.906 13.398 1 98.44 782 ALA A C 1
ATOM 6181 O O . ALA A 1 782 ? 20.953 37.812 13.781 1 98.44 782 ALA A O 1
ATOM 6182 N N . SER A 1 783 ? 20.969 40.094 13.836 1 97.88 783 SER A N 1
ATOM 6183 C CA . SER A 1 783 ? 22.016 40.156 14.852 1 97.88 783 SER A CA 1
ATOM 6184 C C . SER A 1 783 ? 21.562 39.5 16.156 1 97.88 783 SER A C 1
ATOM 6186 O O . SER A 1 783 ? 22.344 38.781 16.781 1 97.88 783 SER A O 1
ATOM 6188 N N . ASP A 1 784 ? 20.422 39.719 16.547 1 97.56 784 ASP A N 1
ATOM 6189 C CA . ASP A 1 784 ? 19.719 39 17.594 1 97.56 784 ASP A CA 1
ATOM 6190 C C . ASP A 1 784 ? 18.578 38.156 17.031 1 97.56 784 ASP A C 1
ATOM 6192 O O . ASP A 1 784 ? 17.422 38.594 17.016 1 97.56 784 ASP A O 1
ATOM 6196 N N . PRO A 1 785 ? 18.875 37.031 16.719 1 98 785 PRO A N 1
ATOM 6197 C CA . PRO A 1 785 ? 17.969 36.281 15.828 1 98 785 PRO A CA 1
ATOM 6198 C C . PRO A 1 785 ? 16.75 35.719 16.562 1 98 785 PRO A C 1
ATOM 6200 O O . PRO A 1 785 ? 15.703 35.531 15.945 1 98 785 PRO A O 1
ATOM 6203 N N . LEU A 1 786 ? 16.766 35.406 17.859 1 98.5 786 LEU A N 1
ATOM 6204 C CA . LEU A 1 786 ? 15.711 34.656 18.531 1 98.5 786 LEU A CA 1
ATOM 6205 C C . LEU A 1 786 ? 14.492 35.562 18.766 1 98.5 786 LEU A C 1
ATOM 6207 O O . LEU A 1 786 ? 14.602 36.594 19.391 1 98.5 786 LEU A O 1
ATOM 6211 N N . LEU A 1 787 ? 13.359 35.188 18.281 1 98.19 787 LEU A N 1
ATOM 6212 C CA . LEU A 1 787 ? 12.094 35.875 18.5 1 98.19 787 LEU A CA 1
ATOM 6213 C C . LEU A 1 787 ? 11.25 35.156 19.547 1 98.19 787 LEU A C 1
ATOM 6215 O O . LEU A 1 787 ? 10.641 35.812 20.406 1 98.19 787 LEU A O 1
ATOM 6219 N N . SER A 1 788 ? 11.141 33.875 19.5 1 98.19 788 SER A N 1
ATOM 6220 C CA . SER A 1 788 ? 10.297 33.062 20.359 1 98.19 788 SER A CA 1
ATOM 6221 C C . SER A 1 788 ? 10.82 31.641 20.469 1 98.19 788 SER A C 1
ATOM 6223 O O . SER A 1 788 ? 11.406 31.109 19.516 1 98.19 788 SER A O 1
ATOM 6225 N N . GLY A 1 789 ? 10.594 31.016 21.625 1 97.81 789 GLY A N 1
ATOM 6226 C CA . GLY A 1 789 ? 11.039 29.641 21.844 1 97.81 789 GLY A CA 1
ATOM 6227 C C . GLY A 1 789 ? 12.43 29.562 22.453 1 97.81 789 GLY A C 1
ATOM 6228 O O . GLY A 1 789 ? 12.938 30.562 22.984 1 97.81 789 GLY A O 1
ATOM 6229 N N . TYR A 1 790 ? 12.961 28.344 22.422 1 96.94 790 TYR A N 1
ATOM 6230 C CA . TYR A 1 790 ? 14.258 28.125 23.031 1 96.94 790 TYR A CA 1
ATOM 6231 C C . TYR A 1 790 ? 15.344 27.938 21.969 1 96.94 790 TYR A C 1
ATOM 6233 O O . TYR A 1 790 ? 15.156 27.203 21 1 96.94 790 TYR A O 1
ATOM 6241 N N . LEU A 1 791 ? 16.375 28.625 22.078 1 97.31 791 LEU A N 1
ATOM 6242 C CA . LEU A 1 791 ? 17.625 28.453 21.359 1 97.31 791 LEU A CA 1
ATOM 6243 C C . LEU A 1 791 ? 18.812 28.75 22.25 1 97.31 791 LEU A C 1
ATOM 6245 O O . LEU A 1 791 ? 18.922 29.859 22.797 1 97.31 791 LEU A O 1
ATOM 6249 N N . ALA A 1 792 ? 19.703 27.781 22.406 1 96.69 792 ALA A N 1
ATOM 6250 C CA . ALA A 1 792 ? 20.875 27.984 23.25 1 96.69 792 ALA A CA 1
ATOM 6251 C C . ALA A 1 792 ? 21.641 29.234 22.828 1 96.69 792 ALA A C 1
ATOM 6253 O O . ALA A 1 792 ? 21.703 29.562 21.641 1 96.69 792 ALA A O 1
ATOM 6254 N N . GLN A 1 793 ? 22.266 29.891 23.812 1 96 793 GLN A N 1
ATOM 6255 C CA . GLN A 1 793 ? 23.016 31.109 23.531 1 96 793 GLN A CA 1
ATOM 6256 C C . GLN A 1 793 ? 24.141 30.859 22.531 1 96 793 GLN A C 1
ATOM 6258 O O . GLN A 1 793 ? 24.453 31.719 21.719 1 96 793 GLN A O 1
ATOM 6263 N N . GLU A 1 794 ? 24.781 29.688 22.625 1 96.31 794 GLU A N 1
ATOM 6264 C CA . GLU A 1 794 ? 25.828 29.297 21.688 1 96.31 794 GLU A CA 1
ATOM 6265 C C . GLU A 1 794 ? 25.328 29.312 20.25 1 96.31 794 GLU A C 1
ATOM 6267 O O . GLU A 1 794 ? 26.031 29.797 19.359 1 96.31 794 GLU A O 1
ATOM 6272 N N . TYR A 1 795 ? 24.203 28.812 20.031 1 97.81 795 TYR A N 1
ATOM 6273 C CA . TYR A 1 795 ? 23.609 28.812 18.688 1 97.81 795 TYR A CA 1
ATOM 6274 C C . TYR A 1 795 ? 23.188 30.203 18.266 1 97.81 795 TYR A C 1
ATOM 6276 O O . TYR A 1 795 ? 23.344 30.594 17.109 1 97.81 795 TYR A O 1
ATOM 6284 N N . GLN A 1 796 ? 22.578 31 19.172 1 97.62 796 GLN A N 1
ATOM 6285 C CA . GLN A 1 796 ? 22.188 32.375 18.859 1 97.62 796 GLN A CA 1
ATOM 6286 C C . GLN A 1 796 ? 23.391 33.188 18.344 1 97.62 796 GLN A C 1
ATOM 6288 O O . GLN A 1 796 ? 23.281 33.875 17.328 1 97.62 796 GLN A O 1
ATOM 6293 N N . SER A 1 797 ? 24.484 33.031 19 1 97.06 797 SER A N 1
ATOM 6294 C CA . SER A 1 797 ? 25.688 33.75 18.594 1 97.06 797 SER A CA 1
ATOM 6295 C C . SER A 1 797 ? 26.219 33.25 17.266 1 97.06 797 SER A C 1
ATOM 6297 O O . SER A 1 797 ? 26.672 34.031 16.422 1 97.06 797 SER A O 1
ATOM 6299 N N . SER A 1 798 ? 26.172 31.984 17.125 1 96.81 798 SER A N 1
ATOM 6300 C CA . SER A 1 798 ? 26.719 31.359 15.922 1 96.81 798 SER A CA 1
ATOM 6301 C C . SER A 1 798 ? 25.906 31.734 14.688 1 96.81 798 SER A C 1
ATOM 6303 O O . SER A 1 798 ? 26.469 31.922 13.602 1 96.81 798 SER A O 1
ATOM 6305 N N . PHE A 1 799 ? 24.594 31.75 14.75 1 97.75 799 PHE A N 1
ATOM 6306 C CA . PHE A 1 799 ? 23.734 32.062 13.609 1 97.75 799 PHE A CA 1
ATOM 6307 C C . PHE A 1 799 ? 23.688 33.562 13.344 1 97.75 799 PHE A C 1
ATOM 6309 O O . PHE A 1 799 ? 23.359 34 12.242 1 97.75 799 PHE A O 1
ATOM 6316 N N . SER A 1 800 ? 24.078 34.344 14.312 1 97.75 800 SER A N 1
ATOM 6317 C CA . SER A 1 800 ? 24.016 35.781 14.195 1 97.75 800 SER A CA 1
ATOM 6318 C C . SER A 1 800 ? 24.75 36.281 12.945 1 97.75 800 SER A C 1
ATOM 6320 O O . SER A 1 800 ? 25.922 35.969 12.742 1 97.75 800 SER A O 1
ATOM 6322 N N . ASN A 1 801 ? 23.969 36.969 12.047 1 96.62 801 ASN A N 1
ATOM 6323 C CA . ASN A 1 801 ? 24.453 37.625 10.836 1 96.62 801 ASN A CA 1
ATOM 6324 C C . ASN A 1 801 ? 25 36.594 9.836 1 96.62 801 ASN A C 1
ATOM 6326 O O . ASN A 1 801 ? 25.688 36.969 8.883 1 96.62 801 ASN A O 1
ATOM 6330 N N . SER A 1 802 ? 24.734 35.344 10.023 1 96.5 802 SER A N 1
ATOM 6331 C CA . SER A 1 802 ? 25.125 34.344 9.039 1 96.5 802 SER A CA 1
ATOM 6332 C C . SER A 1 802 ? 24.078 34.188 7.941 1 96.5 802 SER A C 1
ATOM 6334 O O . SER A 1 802 ? 22.906 34.531 8.148 1 96.5 802 SER A O 1
ATOM 6336 N N . PRO A 1 803 ? 24.484 33.75 6.742 1 97.31 803 PRO A N 1
ATOM 6337 C CA . PRO A 1 803 ? 23.531 33.594 5.648 1 97.31 803 PRO A CA 1
ATOM 6338 C C . PRO A 1 803 ? 22.438 32.562 5.949 1 97.31 803 PRO A C 1
ATOM 6340 O O . PRO A 1 803 ? 22.719 31.562 6.609 1 97.31 803 PRO A O 1
ATOM 6343 N N . ALA A 1 804 ? 21.25 32.781 5.477 1 98.31 804 ALA A N 1
ATOM 6344 C CA . ALA A 1 804 ? 20.125 31.875 5.668 1 98.31 804 ALA A CA 1
ATOM 6345 C C . ALA A 1 804 ? 19.516 31.469 4.332 1 98.31 804 ALA A C 1
ATOM 6347 O O . ALA A 1 804 ? 18.984 30.375 4.195 1 98.31 804 ALA A O 1
ATOM 6348 N N . ILE A 1 805 ? 19.484 32.344 3.344 1 98.44 805 ILE A N 1
ATOM 6349 C CA . ILE A 1 805 ? 19.016 32.094 1.987 1 98.44 805 ILE A CA 1
ATOM 6350 C C . ILE A 1 805 ? 20.062 32.531 0.981 1 98.44 805 ILE A C 1
ATOM 6352 O O . ILE A 1 805 ? 20.484 33.688 0.997 1 98.44 805 ILE A O 1
ATOM 6356 N N . ILE A 1 806 ? 20.453 31.641 0.143 1 97.38 806 ILE A N 1
ATOM 6357 C CA . ILE A 1 806 ? 21.484 31.906 -0.849 1 97.38 806 ILE A CA 1
ATOM 6358 C C . ILE A 1 806 ? 20.984 31.531 -2.24 1 97.38 806 ILE A C 1
ATOM 6360 O O . ILE A 1 806 ? 20.359 30.484 -2.418 1 97.38 806 ILE A O 1
ATOM 6364 N N . ILE A 1 807 ? 21.156 32.406 -3.236 1 97.19 807 ILE A N 1
ATOM 6365 C CA . ILE A 1 807 ? 20.891 32.094 -4.637 1 97.19 807 ILE A CA 1
ATOM 6366 C C . ILE A 1 807 ? 22.188 32.125 -5.438 1 97.19 807 ILE A C 1
ATOM 6368 O O . ILE A 1 807 ? 22.875 33.125 -5.477 1 97.19 807 ILE A O 1
ATOM 6372 N N . GLU A 1 808 ? 22.5 31.047 -6.023 1 95.69 808 GLU A N 1
ATOM 6373 C CA . GLU A 1 808 ? 23.688 30.969 -6.867 1 95.69 808 GLU A CA 1
ATOM 6374 C C . GLU A 1 808 ? 23.312 30.703 -8.32 1 95.69 808 GLU A C 1
ATOM 6376 O O . GLU A 1 808 ? 22.547 29.781 -8.602 1 95.69 808 GLU A O 1
ATOM 6381 N N . SER A 1 809 ? 23.859 31.484 -9.188 1 94.06 809 SER A N 1
ATOM 6382 C CA . SER A 1 809 ? 23.625 31.297 -10.617 1 94.06 809 SER A CA 1
ATOM 6383 C C . SER A 1 809 ? 24.453 30.141 -11.164 1 94.06 809 SER A C 1
ATOM 6385 O O . SER A 1 809 ? 25.609 29.969 -10.766 1 94.06 809 SER A O 1
ATOM 6387 N N . HIS A 1 810 ? 23.891 29.453 -11.992 1 95.06 810 HIS A N 1
ATOM 6388 C CA . HIS A 1 810 ? 24.547 28.422 -12.789 1 95.06 810 HIS A CA 1
ATOM 6389 C C . HIS A 1 810 ? 24.266 28.609 -14.273 1 95.06 810 HIS A C 1
ATOM 6391 O O . HIS A 1 810 ? 23.328 28.016 -14.812 1 95.06 810 HIS A O 1
ATOM 6397 N N . ASN A 1 811 ? 25.078 29.359 -14.961 1 94.19 811 ASN A N 1
ATOM 6398 C CA . ASN A 1 811 ? 24.875 29.781 -16.344 1 94.19 811 ASN A CA 1
ATOM 6399 C C . ASN A 1 811 ? 23.469 30.344 -16.547 1 94.19 811 ASN A C 1
ATOM 6401 O O . ASN A 1 811 ? 23.172 31.453 -16.094 1 94.19 811 ASN A O 1
ATOM 6405 N N . LYS A 1 812 ? 22.562 29.531 -17.094 1 95.44 812 LYS A N 1
ATOM 6406 C CA . LYS A 1 812 ? 21.234 30.062 -17.422 1 95.44 812 LYS A CA 1
ATOM 6407 C C . LYS A 1 812 ? 20.25 29.766 -16.297 1 95.44 812 LYS A C 1
ATOM 6409 O O . LYS A 1 812 ? 19.109 30.266 -16.312 1 95.44 812 LYS A O 1
ATOM 6414 N N . GLY A 1 813 ? 20.672 28.969 -15.344 1 97.12 813 GLY A N 1
ATOM 6415 C CA . GLY A 1 813 ? 19.781 28.594 -14.242 1 97.12 813 GLY A CA 1
ATOM 6416 C C . GLY A 1 813 ? 20.328 29.016 -12.883 1 97.12 813 GLY A C 1
ATOM 6417 O O . GLY A 1 813 ? 21.062 30 -12.773 1 97.12 813 GLY A O 1
ATOM 6418 N N . ALA A 1 814 ? 19.797 28.297 -11.82 1 97.31 814 ALA A N 1
ATOM 6419 C CA . ALA A 1 814 ? 20.188 28.734 -10.484 1 97.31 814 ALA A CA 1
ATOM 6420 C C . ALA A 1 814 ? 19.938 27.641 -9.453 1 97.31 814 ALA A C 1
ATOM 6422 O O . ALA A 1 814 ? 19.188 26.688 -9.719 1 97.31 814 ALA A O 1
ATOM 6423 N N . VAL A 1 815 ? 20.609 27.719 -8.359 1 97.81 815 VAL A N 1
ATOM 6424 C CA . VAL A 1 815 ? 20.328 26.953 -7.145 1 97.81 815 VAL A CA 1
ATOM 6425 C C . VAL A 1 815 ? 19.844 27.891 -6.043 1 97.81 815 VAL A C 1
ATOM 6427 O O . VAL A 1 815 ? 20.531 28.859 -5.699 1 97.81 815 VAL A O 1
ATOM 6430 N N . VAL A 1 816 ? 18.656 27.703 -5.613 1 98.56 816 VAL A N 1
ATOM 6431 C CA . VAL A 1 816 ? 18.109 28.375 -4.445 1 98.56 816 VAL A CA 1
ATOM 6432 C C . VAL A 1 816 ? 18.328 27.531 -3.197 1 98.56 816 VAL A C 1
ATOM 6434 O O . VAL A 1 816 ? 17.781 26.438 -3.08 1 98.56 816 VAL A O 1
ATOM 6437 N N . ALA A 1 817 ? 19.109 27.969 -2.273 1 98.56 817 ALA A N 1
ATOM 6438 C CA . ALA A 1 817 ? 19.484 27.219 -1.081 1 98.56 817 ALA A CA 1
ATOM 6439 C C . ALA A 1 817 ? 18.922 27.859 0.179 1 98.56 817 ALA A C 1
ATOM 6441 O O . ALA A 1 817 ? 19.203 29.016 0.477 1 98.56 817 ALA A O 1
ATOM 6442 N N . MET A 1 818 ? 18.141 27.141 0.931 1 98.75 818 MET A N 1
ATOM 6443 C CA . MET A 1 818 ? 17.516 27.641 2.156 1 98.75 818 MET A CA 1
ATOM 6444 C C . MET A 1 818 ? 17.938 26.797 3.355 1 98.75 818 MET A C 1
ATOM 6446 O O . MET A 1 818 ? 17.703 25.578 3.375 1 98.75 818 MET A O 1
ATOM 6450 N N . ALA A 1 819 ? 18.391 27.406 4.371 1 98.38 819 ALA A N 1
ATOM 6451 C CA . ALA A 1 819 ? 18.906 26.703 5.543 1 98.38 819 ALA A CA 1
ATOM 6452 C C . ALA A 1 819 ? 17.766 26.094 6.355 1 98.38 819 ALA A C 1
ATOM 6454 O O . ALA A 1 819 ? 17.969 25.125 7.09 1 98.38 819 ALA A O 1
ATOM 6455 N N . ASP A 1 820 ? 16.609 26.641 6.23 1 98.56 820 ASP A N 1
ATOM 6456 C CA . ASP A 1 820 ? 15.461 26.203 7.023 1 98.56 820 ASP A CA 1
ATOM 6457 C C . ASP A 1 820 ? 14.273 25.875 6.125 1 98.56 820 ASP A C 1
ATOM 6459 O O . ASP A 1 820 ? 14.266 26.219 4.938 1 98.56 820 ASP A O 1
ATOM 6463 N N . ASN A 1 821 ? 13.289 25.094 6.641 1 98.44 821 ASN A N 1
ATOM 6464 C CA . ASN A 1 821 ? 12.016 24.812 5.988 1 98.44 821 ASN A CA 1
ATOM 6465 C C . ASN A 1 821 ? 11.023 25.953 6.176 1 98.44 821 ASN A C 1
ATOM 6467 O O . ASN A 1 821 ? 10.484 26.141 7.27 1 98.44 821 ASN A O 1
ATOM 6471 N N . LEU A 1 822 ? 10.727 26.656 5.191 1 98.62 822 LEU A N 1
ATOM 6472 C CA . LEU A 1 822 ? 9.906 27.859 5.309 1 98.62 822 LEU A CA 1
ATOM 6473 C C . LEU A 1 822 ? 8.43 27.531 5.129 1 98.62 822 LEU A C 1
ATOM 6475 O O . LEU A 1 822 ? 7.582 28.422 5.145 1 98.62 822 LEU A O 1
ATOM 6479 N N . LEU A 1 823 ? 8.125 26.203 4.953 1 98.44 823 LEU A N 1
ATOM 6480 C CA . LEU A 1 823 ? 6.75 25.719 4.832 1 98.44 823 LEU A CA 1
ATOM 6481 C C . LEU A 1 823 ? 6.379 24.828 6.008 1 98.44 823 LEU A C 1
ATOM 6483 O O . LEU A 1 823 ? 5.488 23.984 5.895 1 98.44 823 LEU A O 1
ATOM 6487 N N . PHE A 1 824 ? 7.008 24.984 7.125 1 98.25 824 PHE A N 1
ATOM 6488 C CA . PHE A 1 824 ? 6.879 24.062 8.25 1 98.25 824 PHE A CA 1
ATOM 6489 C C . PHE A 1 824 ? 5.41 23.828 8.586 1 98.25 824 PHE A C 1
ATOM 6491 O O . PHE A 1 824 ? 4.688 24.766 8.922 1 98.25 824 PHE A O 1
ATOM 6498 N N . ARG A 1 825 ? 4.906 22.531 8.422 1 98.44 825 ARG A N 1
ATOM 6499 C CA . ARG A 1 825 ? 3.574 22.016 8.703 1 98.44 825 ARG A CA 1
ATOM 6500 C C . ARG A 1 825 ? 2.502 22.812 7.973 1 98.44 825 ARG A C 1
ATOM 6502 O O . ARG A 1 825 ? 1.338 22.812 8.375 1 98.44 825 ARG A O 1
ATOM 6509 N N . ASN A 1 826 ? 2.891 23.625 6.965 1 98.25 826 ASN A N 1
ATOM 6510 C CA . ASN A 1 826 ? 2.09 24.375 6.004 1 98.25 826 ASN A CA 1
ATOM 6511 C C . ASN A 1 826 ? 1.252 25.453 6.699 1 98.25 826 ASN A C 1
ATOM 6513 O O . ASN A 1 826 ? 0.183 25.812 6.207 1 98.25 826 ASN A O 1
ATOM 6517 N N . ILE A 1 827 ? 1.725 25.891 7.906 1 98.31 827 ILE A N 1
ATOM 6518 C CA . ILE A 1 827 ? 1.043 26.953 8.641 1 98.31 827 ILE A CA 1
ATOM 6519 C C . ILE A 1 827 ? 1.848 28.25 8.539 1 98.31 827 ILE A C 1
ATOM 6521 O O . ILE A 1 827 ? 1.343 29.328 8.852 1 98.31 827 ILE A O 1
ATOM 6525 N N . TRP A 1 828 ? 3.07 28.219 8.016 1 98.12 828 TRP A N 1
ATOM 6526 C CA . TRP A 1 828 ? 3.922 29.406 7.906 1 98.12 828 TRP A CA 1
ATOM 6527 C C . TRP A 1 828 ? 3.611 30.172 6.633 1 98.12 828 TRP A C 1
ATOM 6529 O O . TRP A 1 828 ? 4.449 30.266 5.73 1 98.12 828 TRP A O 1
ATOM 6539 N N . LEU A 1 829 ? 2.533 30.844 6.656 1 97.69 829 LEU A N 1
ATOM 6540 C CA . LEU A 1 829 ? 2.01 31.547 5.492 1 97.69 829 LEU A CA 1
ATOM 6541 C C . LEU A 1 829 ? 2.797 32.812 5.23 1 97.69 829 LEU A C 1
ATOM 6543 O O . LEU A 1 829 ? 2.818 33.312 4.102 1 97.69 829 LEU A O 1
ATOM 6547 N N . GLY A 1 830 ? 3.465 33.344 6.211 1 96.75 830 GLY A N 1
ATOM 6548 C CA . GLY A 1 830 ? 4.258 34.562 6.07 1 96.75 830 GLY A CA 1
ATOM 6549 C C . GLY A 1 830 ? 5.484 34.375 5.199 1 96.75 830 GLY A C 1
ATOM 6550 O O . GLY A 1 830 ? 5.938 35.312 4.543 1 96.75 830 GLY A O 1
ATOM 6551 N N . SER A 1 831 ? 6.023 33.156 5.219 1 97.62 831 SER A N 1
ATOM 6552 C CA . SER A 1 831 ? 7.277 32.938 4.512 1 97.62 831 SER A CA 1
ATOM 6553 C C . SER A 1 831 ? 7.047 32.188 3.209 1 97.62 831 SER A C 1
ATOM 6555 O O . SER A 1 831 ? 7.969 32 2.412 1 97.62 831 SER A O 1
ATOM 6557 N N . GLN A 1 832 ? 5.875 31.781 2.926 1 96.31 832 GLN A N 1
ATOM 6558 C CA . GLN A 1 832 ? 5.52 30.938 1.802 1 96.31 832 GLN A CA 1
ATOM 6559 C C . GLN A 1 832 ? 5.871 31.594 0.472 1 96.31 832 GLN A C 1
ATOM 6561 O O . GLN A 1 832 ? 6.164 30.906 -0.509 1 96.31 832 GLN A O 1
ATOM 6566 N N . LYS A 1 833 ? 5.848 32.938 0.423 1 97.44 833 LYS A N 1
ATOM 6567 C CA . LYS A 1 833 ? 6.09 33.719 -0.795 1 97.44 833 LYS A CA 1
ATOM 6568 C C . LYS A 1 833 ? 7.488 33.438 -1.347 1 97.44 833 LYS A C 1
ATOM 6570 O O . LYS A 1 833 ? 7.715 33.531 -2.553 1 97.44 833 LYS A O 1
ATOM 6575 N N . VAL A 1 834 ? 8.383 33.062 -0.507 1 98.56 834 VAL A N 1
ATOM 6576 C CA . VAL A 1 834 ? 9.742 32.781 -0.935 1 98.56 834 VAL A CA 1
ATOM 6577 C C . VAL A 1 834 ? 9.742 31.641 -1.959 1 98.56 834 VAL A C 1
ATOM 6579 O O . VAL A 1 834 ? 10.477 31.688 -2.949 1 98.56 834 VAL A O 1
ATOM 6582 N N . TYR A 1 835 ? 8.969 30.641 -1.744 1 98.69 835 TYR A N 1
ATOM 6583 C CA . TYR A 1 835 ? 8.883 29.547 -2.689 1 98.69 835 TYR A CA 1
ATOM 6584 C C . TYR A 1 835 ? 8.242 29.984 -3.996 1 98.69 835 TYR A C 1
ATOM 6586 O O . TYR A 1 835 ? 8.648 29.547 -5.078 1 98.69 835 TYR A O 1
ATOM 6594 N N . ALA A 1 836 ? 7.195 30.812 -3.91 1 98.62 836 ALA A N 1
ATOM 6595 C CA . ALA A 1 836 ? 6.609 31.344 -5.133 1 98.62 836 ALA A CA 1
ATOM 6596 C C . ALA A 1 836 ? 7.648 32.094 -5.949 1 98.62 836 ALA A C 1
ATOM 6598 O O . ALA A 1 836 ? 7.707 31.969 -7.176 1 98.62 836 ALA A O 1
ATOM 6599 N N . ASN A 1 837 ? 8.422 32.969 -5.266 1 98.69 837 ASN A N 1
ATOM 6600 C CA . ASN A 1 837 ? 9.453 33.75 -5.945 1 98.69 837 ASN A CA 1
ATOM 6601 C C . ASN A 1 837 ? 10.5 32.844 -6.598 1 98.69 837 ASN A C 1
ATOM 6603 O O . ASN A 1 837 ? 10.969 33.125 -7.699 1 98.69 837 ASN A O 1
ATOM 6607 N N . ALA A 1 838 ? 10.852 31.766 -5.867 1 98.62 838 ALA A N 1
ATOM 6608 C CA . ALA A 1 838 ? 11.789 30.797 -6.43 1 98.62 838 ALA A CA 1
ATOM 6609 C C . ALA A 1 838 ? 11.234 30.156 -7.699 1 98.62 838 ALA A C 1
ATOM 6611 O O . ALA A 1 838 ? 11.977 29.891 -8.648 1 98.62 838 ALA A O 1
ATOM 6612 N N . LEU A 1 839 ? 9.992 29.906 -7.777 1 98.69 839 LEU A N 1
ATOM 6613 C CA . LEU A 1 839 ? 9.328 29.234 -8.891 1 98.69 839 LEU A CA 1
ATOM 6614 C C . LEU A 1 839 ? 9.125 30.203 -10.055 1 98.69 839 LEU A C 1
ATOM 6616 O O . LEU A 1 839 ? 9.328 29.828 -11.219 1 98.69 839 LEU A O 1
ATOM 6620 N N . TYR A 1 840 ? 8.742 31.469 -9.789 1 98.5 840 TYR A N 1
ATOM 6621 C CA . TYR A 1 840 ? 8.203 32.312 -10.852 1 98.5 840 TYR A CA 1
ATOM 6622 C C . TYR A 1 840 ? 9.18 33.406 -11.219 1 98.5 840 TYR A C 1
ATOM 6624 O O . TYR A 1 840 ? 9.188 33.906 -12.352 1 98.5 840 TYR A O 1
ATOM 6632 N N . PHE A 1 841 ? 10.023 33.875 -10.273 1 98.12 841 PHE A N 1
ATOM 6633 C CA . PHE A 1 841 ? 10.836 35.062 -10.531 1 98.12 841 PHE A CA 1
ATOM 6634 C C . PHE A 1 841 ? 12.289 34.688 -10.797 1 98.12 841 PHE A C 1
ATOM 6636 O O . PHE A 1 841 ? 12.945 35.281 -11.656 1 98.12 841 PHE A O 1
ATOM 6643 N N . ILE A 1 842 ? 12.781 33.688 -10.141 1 96.69 842 ILE A N 1
ATOM 6644 C CA . ILE A 1 842 ? 14.203 33.344 -10.195 1 96.69 842 ILE A CA 1
ATOM 6645 C C . ILE A 1 842 ? 14.57 32.906 -11.617 1 96.69 842 ILE A C 1
ATOM 6647 O O . ILE A 1 842 ? 15.656 33.219 -12.109 1 96.69 842 ILE A O 1
ATOM 6651 N N . PRO A 1 843 ? 13.742 32.188 -12.352 1 92.94 843 PRO A N 1
ATOM 6652 C CA . PRO A 1 843 ? 14.086 31.797 -13.719 1 92.94 843 PRO A CA 1
ATOM 6653 C C . PRO A 1 843 ? 14.367 33 -14.625 1 92.94 843 PRO A C 1
ATOM 6655 O O . PRO A 1 843 ? 15.07 32.844 -15.633 1 92.94 843 PRO A O 1
ATOM 6658 N N . ALA A 1 844 ? 13.836 34.125 -14.344 1 90 844 ALA A N 1
ATOM 6659 C CA . ALA A 1 844 ? 13.953 35.281 -15.211 1 90 844 ALA A CA 1
ATOM 6660 C C . ALA A 1 844 ? 15.242 36.062 -14.93 1 90 844 ALA A C 1
ATOM 6662 O O . ALA A 1 844 ? 15.594 36.969 -15.664 1 90 844 ALA A O 1
ATOM 6663 N N . LEU A 1 845 ? 15.922 35.781 -13.961 1 79.94 845 LEU A N 1
ATOM 6664 C CA . LEU A 1 845 ? 17.109 36.531 -13.562 1 79.94 845 LEU A CA 1
ATOM 6665 C C . LEU A 1 845 ? 18.312 36.125 -14.398 1 79.94 845 LEU A C 1
ATOM 6667 O O . LEU A 1 845 ? 19.328 36.812 -14.422 1 79.94 845 LEU A O 1
ATOM 6671 N N . HIS A 1 846 ? 18.141 35.156 -15.125 1 68.81 846 HIS A N 1
ATOM 6672 C CA . HIS A 1 846 ? 19.297 34.656 -15.875 1 68.81 846 HIS A CA 1
ATOM 6673 C C . HIS A 1 846 ? 18.938 34.438 -17.344 1 68.81 846 HIS A C 1
ATOM 6675 O O . HIS A 1 846 ? 17.781 34.156 -17.672 1 68.81 846 HIS A O 1
ATOM 6681 N N . MET B 1 1 ? -69.125 -60.969 25.562 1 21.59 1 MET B N 1
ATOM 6682 C CA . MET B 1 1 ? -69.25 -59.719 26.297 1 21.59 1 MET B CA 1
ATOM 6683 C C . MET B 1 1 ? -69.312 -58.531 25.344 1 21.59 1 MET B C 1
ATOM 6685 O O . MET B 1 1 ? -68.438 -58.406 24.484 1 21.59 1 MET B O 1
ATOM 6689 N N . LEU B 1 2 ? -70.5 -57.812 25.031 1 20.69 2 LEU B N 1
ATOM 6690 C CA . LEU B 1 2 ? -71.312 -57.531 23.859 1 20.69 2 LEU B CA 1
ATOM 6691 C C . LEU B 1 2 ? -71.062 -56.125 23.328 1 20.69 2 LEU B C 1
ATOM 6693 O O . LEU B 1 2 ? -71.875 -55.625 22.516 1 20.69 2 LEU B O 1
ATOM 6697 N N . ARG B 1 3 ? -70 -55.469 24 1 21.86 3 ARG B N 1
ATOM 6698 C CA . ARG B 1 3 ? -70.188 -54.062 24.281 1 21.86 3 ARG B CA 1
ATOM 6699 C C . ARG B 1 3 ? -70.312 -53.25 23 1 21.86 3 ARG B C 1
ATOM 6701 O O . ARG B 1 3 ? -69.625 -53.531 22.031 1 21.86 3 ARG B O 1
ATOM 6708 N N . ILE B 1 4 ? -71.312 -52.344 22.906 1 23.27 4 ILE B N 1
ATOM 6709 C CA . ILE B 1 4 ? -72.125 -51.562 22.031 1 23.27 4 ILE B CA 1
ATOM 6710 C C . ILE B 1 4 ? -71.312 -50.469 21.375 1 23.27 4 ILE B C 1
ATOM 6712 O O . ILE B 1 4 ? -70.5 -49.812 22.047 1 23.27 4 ILE B O 1
ATOM 6716 N N . GLY B 1 5 ? -71.188 -50.375 20.016 1 23.08 5 GLY B N 1
ATOM 6717 C CA . GLY B 1 5 ? -70.562 -49.844 18.828 1 23.08 5 GLY B CA 1
ATOM 6718 C C . GLY B 1 5 ? -70.875 -48.375 18.578 1 23.08 5 GLY B C 1
ATOM 6719 O O . GLY B 1 5 ? -71.875 -48.062 18 1 23.08 5 GLY B O 1
ATOM 6720 N N . LEU B 1 6 ? -70.75 -47.594 19.859 1 25.19 6 LEU B N 1
ATOM 6721 C CA . LEU B 1 6 ? -71.375 -46.281 19.828 1 25.19 6 LEU B CA 1
ATOM 6722 C C . LEU B 1 6 ? -70.812 -45.469 18.672 1 25.19 6 LEU B C 1
ATOM 6724 O O . LEU B 1 6 ? -69.625 -45.344 18.484 1 25.19 6 LEU B O 1
ATOM 6728 N N . ILE B 1 7 ? -71.688 -45.188 17.688 1 22.66 7 ILE B N 1
ATOM 6729 C CA . ILE B 1 7 ? -71.625 -44.656 16.328 1 22.66 7 ILE B CA 1
ATOM 6730 C C . ILE B 1 7 ? -71.375 -43.156 16.391 1 22.66 7 ILE B C 1
ATOM 6732 O O . ILE B 1 7 ? -72.188 -42.406 16.891 1 22.66 7 ILE B O 1
ATOM 6736 N N . PHE B 1 8 ? -70.25 -42.719 16.984 1 24.16 8 PHE B N 1
ATOM 6737 C CA . PHE B 1 8 ? -70 -41.312 17.266 1 24.16 8 PHE B CA 1
ATOM 6738 C C . PHE B 1 8 ? -70 -40.5 15.977 1 24.16 8 PHE B C 1
ATOM 6740 O O . PHE B 1 8 ? -69.25 -40.781 15.055 1 24.16 8 PHE B O 1
ATOM 6747 N N . LEU B 1 9 ? -71.25 -39.969 15.609 1 22.11 9 LEU B N 1
ATOM 6748 C CA . LEU B 1 9 ? -71.562 -39.219 14.391 1 22.11 9 LEU B CA 1
ATOM 6749 C C . LEU B 1 9 ? -70.75 -37.938 14.328 1 22.11 9 LEU B C 1
ATOM 6751 O O . LEU B 1 9 ? -70.938 -37.062 15.211 1 22.11 9 LEU B O 1
ATOM 6755 N N . CYS B 1 10 ? -69.5 -37.875 13.883 1 22.52 10 CYS B N 1
ATOM 6756 C CA . CYS B 1 10 ? -68.562 -36.812 13.781 1 22.52 10 CYS B CA 1
ATOM 6757 C C . CYS B 1 10 ? -69 -35.688 12.859 1 22.52 10 CYS B C 1
ATOM 6759 O O . CYS B 1 10 ? -69.188 -35.906 11.656 1 22.52 10 CYS B O 1
ATOM 6761 N N . ALA B 1 11 ? -70.062 -34.969 13.367 1 22.8 11 ALA B N 1
ATOM 6762 C CA . ALA B 1 11 ? -70.688 -33.906 12.586 1 22.8 11 ALA B CA 1
ATOM 6763 C C . ALA B 1 11 ? -69.562 -32.969 12.047 1 22.8 11 ALA B C 1
ATOM 6765 O O . ALA B 1 11 ? -68.75 -32.438 12.805 1 22.8 11 ALA B O 1
ATOM 6766 N N . PHE B 1 12 ? -69.25 -33 10.773 1 22.91 12 PHE B N 1
ATOM 6767 C CA . PHE B 1 12 ? -68.312 -32.344 9.883 1 22.91 12 PHE B CA 1
ATOM 6768 C C . PHE B 1 12 ? -68.75 -30.875 9.648 1 22.91 12 PHE B C 1
ATOM 6770 O O . PHE B 1 12 ? -69.75 -30.609 8.961 1 22.91 12 PHE B O 1
ATOM 6777 N N . LEU B 1 13 ? -68.938 -30.109 10.797 1 23.45 13 LEU B N 1
ATOM 6778 C CA . LEU B 1 13 ? -69.375 -28.75 10.508 1 23.45 13 LEU B CA 1
ATOM 6779 C C . LEU B 1 13 ? -68.438 -28.094 9.477 1 23.45 13 LEU B C 1
ATOM 6781 O O . LEU B 1 13 ? -67.25 -28.078 9.633 1 23.45 13 LEU B O 1
ATOM 6785 N N . ILE B 1 14 ? -68.938 -27.922 8.234 1 23.58 14 ILE B N 1
ATOM 6786 C CA . ILE B 1 14 ? -68.375 -27.344 7.027 1 23.58 14 ILE B CA 1
ATOM 6787 C C . ILE B 1 14 ? -68.25 -25.828 7.188 1 23.58 14 ILE B C 1
ATOM 6789 O O . ILE B 1 14 ? -69.25 -25.125 7.34 1 23.58 14 ILE B O 1
ATOM 6793 N N . LEU B 1 15 ? -67.375 -25.359 8.117 1 26.67 15 LEU B N 1
ATOM 6794 C CA . LEU B 1 15 ? -67.312 -23.922 8.227 1 26.67 15 LEU B CA 1
ATOM 6795 C C . LEU B 1 15 ? -67 -23.297 6.867 1 26.67 15 LEU B C 1
ATOM 6797 O O . LEU B 1 15 ? -66.062 -23.75 6.156 1 26.67 15 LEU B O 1
ATOM 6801 N N . PRO B 1 16 ? -67.938 -22.484 6.289 1 25.22 16 PRO B N 1
ATOM 6802 C CA . PRO B 1 16 ? -67.812 -21.812 4.996 1 25.22 16 PRO B CA 1
ATOM 6803 C C . PRO B 1 16 ? -66.562 -20.875 4.941 1 25.22 16 PRO B C 1
ATOM 6805 O O . PRO B 1 16 ? -66.25 -20.25 5.945 1 25.22 16 PRO B O 1
ATOM 6808 N N . SER B 1 17 ? -65.625 -21.234 4.121 1 25.34 17 SER B N 1
ATOM 6809 C CA . SER B 1 17 ? -64.375 -20.562 3.744 1 25.34 17 SER B CA 1
ATOM 6810 C C . SER B 1 17 ? -64.688 -19.203 3.113 1 25.34 17 SER B C 1
ATOM 6812 O O . SER B 1 17 ? -65.312 -19.109 2.064 1 25.34 17 SER B O 1
ATOM 6814 N N . PHE B 1 18 ? -65.062 -18.266 3.955 1 27.11 18 PHE B N 1
ATOM 6815 C CA . PHE B 1 18 ? -65.25 -16.938 3.355 1 27.11 18 PHE B CA 1
ATOM 6816 C C . PHE B 1 18 ? -64 -16.531 2.582 1 27.11 18 PHE B C 1
ATOM 6818 O O . PHE B 1 18 ? -62.906 -16.531 3.133 1 27.11 18 PHE B O 1
ATOM 6825 N N . LEU B 1 19 ? -64.062 -16.703 1.244 1 21.41 19 LEU B N 1
ATOM 6826 C CA . LEU B 1 19 ? -63.125 -16.25 0.253 1 21.41 19 LEU B CA 1
ATOM 6827 C C . LEU B 1 19 ? -63.031 -14.727 0.216 1 21.41 19 LEU B C 1
ATOM 6829 O O . LEU B 1 19 ? -64 -14.062 -0.146 1 21.41 19 LEU B O 1
ATOM 6833 N N . ALA B 1 20 ? -62.469 -14.109 1.203 1 27.06 20 ALA B N 1
ATOM 6834 C CA . ALA B 1 20 ? -62.25 -12.68 1.029 1 27.06 20 ALA B CA 1
ATOM 6835 C C . ALA B 1 20 ? -61.562 -12.398 -0.308 1 27.06 20 ALA B C 1
ATOM 6837 O O . ALA B 1 20 ? -60.562 -13.016 -0.642 1 27.06 20 ALA B O 1
ATOM 6838 N N . GLU B 1 21 ? -62.312 -11.781 -1.147 1 23.06 21 GLU B N 1
ATOM 6839 C CA . GLU B 1 21 ? -61.875 -11.328 -2.457 1 23.06 21 GLU B CA 1
ATOM 6840 C C . GLU B 1 21 ? -60.719 -10.344 -2.328 1 23.06 21 GLU B C 1
ATOM 6842 O O . GLU B 1 21 ? -60.812 -9.352 -1.61 1 23.06 21 GLU B O 1
ATOM 6847 N N . ALA B 1 22 ? -59.5 -10.703 -2.645 1 26.11 22 ALA B N 1
ATOM 6848 C CA . ALA B 1 22 ? -58.25 -9.969 -2.736 1 26.11 22 ALA B CA 1
ATOM 6849 C C . ALA B 1 22 ? -58.344 -8.805 -3.713 1 26.11 22 ALA B C 1
ATOM 6851 O O . ALA B 1 22 ? -58.625 -9 -4.902 1 26.11 22 ALA B O 1
ATOM 6852 N N . LYS B 1 23 ? -58.812 -7.855 -3.283 1 26.75 23 LYS B N 1
ATOM 6853 C CA . LYS B 1 23 ? -58.781 -6.695 -4.168 1 26.75 23 LYS B CA 1
ATOM 6854 C C . LYS B 1 23 ? -57.438 -6.578 -4.879 1 26.75 23 LYS B C 1
ATOM 6856 O O . LYS B 1 23 ? -56.375 -6.543 -4.234 1 26.75 23 LYS B O 1
ATOM 6861 N N . LYS B 1 24 ? -57.5 -6.777 -6.148 1 24.83 24 LYS B N 1
ATOM 6862 C CA . LYS B 1 24 ? -56.438 -6.711 -7.156 1 24.83 24 LYS B CA 1
ATOM 6863 C C . LYS B 1 24 ? -55.875 -5.301 -7.262 1 24.83 24 LYS B C 1
ATOM 6865 O O . LYS B 1 24 ? -56.469 -4.441 -7.93 1 24.83 24 LYS B O 1
ATOM 6870 N N . THR B 1 25 ? -55.5 -4.695 -6.293 1 27.22 25 THR B N 1
ATOM 6871 C CA . THR B 1 25 ? -54.875 -3.422 -6.656 1 27.22 25 THR B CA 1
ATOM 6872 C C . THR B 1 25 ? -53.844 -3.613 -7.766 1 27.22 25 THR B C 1
ATOM 6874 O O . THR B 1 25 ? -53.031 -4.516 -7.691 1 27.22 25 THR B O 1
ATOM 6877 N N . ARG B 1 26 ? -54.094 -3.094 -8.93 1 26.73 26 ARG B N 1
ATOM 6878 C CA . ARG B 1 26 ? -53.312 -3.209 -10.156 1 26.73 26 ARG B CA 1
ATOM 6879 C C . ARG B 1 26 ? -51.844 -2.906 -9.883 1 26.73 26 ARG B C 1
ATOM 6881 O O . ARG B 1 26 ? -51.469 -1.771 -9.555 1 26.73 26 ARG B O 1
ATOM 6888 N N . LEU B 1 27 ? -51.031 -3.764 -9.328 1 30.31 27 LEU B N 1
ATOM 6889 C CA . LEU B 1 27 ? -49.594 -3.658 -9.133 1 30.31 27 LEU B CA 1
ATOM 6890 C C . LEU B 1 27 ? -48.906 -3.234 -10.43 1 30.31 27 LEU B C 1
ATOM 6892 O O . LEU B 1 27 ? -49.125 -3.842 -11.477 1 30.31 27 LEU B O 1
ATOM 6896 N N . THR B 1 28 ? -48.719 -1.977 -10.852 1 35.78 28 THR B N 1
ATOM 6897 C CA . THR B 1 28 ? -48.031 -1.795 -12.141 1 35.78 28 THR B CA 1
ATOM 6898 C C . THR B 1 28 ? -47.031 -2.924 -12.391 1 35.78 28 THR B C 1
ATOM 6900 O O . THR B 1 28 ? -46.438 -3.436 -11.453 1 35.78 28 THR B O 1
ATOM 6903 N N . ASP B 1 29 ? -47.094 -3.777 -13.352 1 38.31 29 ASP B N 1
ATOM 6904 C CA . ASP B 1 29 ? -46.438 -4.996 -13.812 1 38.31 29 ASP B CA 1
ATOM 6905 C C . ASP B 1 29 ? -44.906 -4.828 -13.812 1 38.31 29 ASP B C 1
ATOM 6907 O O . ASP B 1 29 ? -44.188 -5.699 -14.297 1 38.31 29 ASP B O 1
ATOM 6911 N N . ASN B 1 30 ? -44.406 -3.588 -13.797 1 47.94 30 ASN B N 1
ATOM 6912 C CA . ASN B 1 30 ? -42.969 -3.43 -13.789 1 47.94 30 ASN B CA 1
ATOM 6913 C C . ASN B 1 30 ? -42.375 -3.752 -12.422 1 47.94 30 ASN B C 1
ATOM 6915 O O . ASN B 1 30 ? -42.562 -3.002 -11.461 1 47.94 30 ASN B O 1
ATOM 6919 N N . PRO B 1 31 ? -41.938 -4.906 -12.219 1 53.47 31 PRO B N 1
ATOM 6920 C CA . PRO B 1 31 ? -41.375 -5.34 -10.93 1 53.47 31 PRO B CA 1
ATOM 6921 C C . PRO B 1 31 ? -40.375 -4.344 -10.344 1 53.47 31 PRO B C 1
ATOM 6923 O O . PRO B 1 31 ? -40.062 -4.414 -9.156 1 53.47 31 PRO B O 1
ATOM 6926 N N . LEU B 1 32 ? -39.969 -3.451 -11.195 1 63.09 32 LEU B N 1
ATOM 6927 C CA . LEU B 1 32 ? -39.031 -2.465 -10.695 1 63.09 32 LEU B CA 1
ATOM 6928 C C . LEU B 1 32 ? -39.75 -1.177 -10.297 1 63.09 32 LEU B C 1
ATOM 6930 O O . LEU B 1 32 ? -39.125 -0.22 -9.852 1 63.09 32 LEU B O 1
ATOM 6934 N N . TYR B 1 33 ? -41.062 -1.124 -10.484 1 60.31 33 TYR B N 1
ATOM 6935 C CA . TYR B 1 33 ? -41.781 0.102 -10.141 1 60.31 33 TYR B CA 1
ATOM 6936 C C . TYR B 1 33 ? -41.594 0.424 -8.656 1 60.31 33 TYR B C 1
ATOM 6938 O O . TYR B 1 33 ? -41.875 -0.423 -7.805 1 60.31 33 TYR B O 1
ATOM 6946 N N . GLY B 1 34 ? -41.062 1.556 -8.328 1 69.25 34 GLY B N 1
ATOM 6947 C CA . GLY B 1 34 ? -40.906 2.025 -6.961 1 69.25 34 GLY B CA 1
ATOM 6948 C C . GLY B 1 34 ? -39.594 1.586 -6.324 1 69.25 34 GLY B C 1
ATOM 6949 O O . GLY B 1 34 ? -39.312 1.967 -5.191 1 69.25 34 GLY B O 1
ATOM 6950 N N . VAL B 1 35 ? -38.906 0.811 -7.141 1 79.5 35 VAL B N 1
ATOM 6951 C CA . VAL B 1 35 ? -37.625 0.32 -6.582 1 79.5 35 VAL B CA 1
ATOM 6952 C C . VAL B 1 35 ? -36.531 1.35 -6.812 1 79.5 35 VAL B C 1
ATOM 6954 O O . VAL B 1 35 ? -36.219 1.684 -7.957 1 79.5 35 VAL B O 1
ATOM 6957 N N . THR B 1 36 ? -36.062 2.023 -5.758 1 88.88 36 THR B N 1
ATOM 6958 C CA . THR B 1 36 ? -34.938 2.926 -5.828 1 88.88 36 THR B CA 1
ATOM 6959 C C . THR B 1 36 ? -33.625 2.166 -5.586 1 88.88 36 THR B C 1
ATOM 6961 O O . THR B 1 36 ? -33.531 1.393 -4.633 1 88.88 36 THR B O 1
ATOM 6964 N N . THR B 1 37 ? -32.781 2.275 -6.605 1 95.56 37 THR B N 1
ATOM 6965 C CA . THR B 1 37 ? -31.469 1.652 -6.5 1 95.56 37 THR B CA 1
ATOM 6966 C C . THR B 1 37 ? -30.375 2.711 -6.422 1 95.56 37 THR B C 1
ATOM 6968 O O . THR B 1 37 ? -30.25 3.561 -7.309 1 95.56 37 THR B O 1
ATOM 6971 N N . THR B 1 38 ? -29.484 2.664 -5.391 1 97.19 38 THR B N 1
ATOM 6972 C CA . THR B 1 38 ? -28.422 3.635 -5.16 1 97.19 38 THR B CA 1
ATOM 6973 C C . THR B 1 38 ? -27.422 3.623 -6.312 1 97.19 38 THR B C 1
ATOM 6975 O O . THR B 1 38 ? -26.953 2.559 -6.723 1 97.19 38 THR B O 1
ATOM 6978 N N . SER B 1 39 ? -27.062 4.742 -6.879 1 97.81 39 SER B N 1
ATOM 6979 C CA . SER B 1 39 ? -26.047 4.832 -7.914 1 97.81 39 SER B CA 1
ATOM 6980 C C . SER B 1 39 ? -24.641 4.715 -7.32 1 97.81 39 SER B C 1
ATOM 6982 O O . SER B 1 39 ? -24.453 4.941 -6.125 1 97.81 39 SER B O 1
ATOM 6984 N N . PRO B 1 40 ? -23.672 4.355 -8.18 1 97.88 40 PRO B N 1
ATOM 6985 C CA . PRO B 1 40 ? -22.297 4.32 -7.68 1 97.88 40 PRO B CA 1
ATOM 6986 C C . PRO B 1 40 ? -21.859 5.656 -7.098 1 97.88 40 PRO B C 1
ATOM 6988 O O . PRO B 1 40 ? -21.203 5.691 -6.047 1 97.88 40 PRO B O 1
ATOM 6991 N N . GLU B 1 41 ? -22.172 6.773 -7.723 1 97.5 41 GLU B N 1
ATOM 6992 C CA . GLU B 1 41 ? -21.75 8.102 -7.281 1 97.5 41 GLU B CA 1
ATOM 6993 C C . GLU B 1 41 ? -22.375 8.453 -5.93 1 97.5 41 GLU B C 1
ATOM 6995 O O . GLU B 1 41 ? -21.703 9.016 -5.062 1 97.5 41 GLU B O 1
ATOM 7000 N N . ALA B 1 42 ? -23.656 8.141 -5.836 1 96.81 42 ALA B N 1
ATOM 7001 C CA . ALA B 1 42 ? -24.344 8.406 -4.57 1 96.81 42 ALA B CA 1
ATOM 7002 C C . ALA B 1 42 ? -23.734 7.578 -3.441 1 96.81 42 ALA B C 1
ATOM 7004 O O . ALA B 1 42 ? -23.594 8.062 -2.316 1 96.81 42 ALA B O 1
ATOM 7005 N N . PHE B 1 43 ? -23.484 6.383 -3.672 1 96.5 43 PHE B N 1
ATOM 7006 C CA . PHE B 1 43 ? -22.891 5.488 -2.688 1 96.5 43 PHE B CA 1
ATOM 7007 C C . PHE B 1 43 ? -21.5 5.98 -2.281 1 96.5 43 PHE B C 1
ATOM 7009 O O . PHE B 1 43 ? -21.172 5.996 -1.096 1 96.5 43 PHE B O 1
ATOM 7016 N N . LEU B 1 44 ? -20.656 6.355 -3.287 1 96.81 44 LEU B N 1
ATOM 7017 C CA . LEU B 1 44 ? -19.266 6.73 -3.064 1 96.81 44 LEU B CA 1
ATOM 7018 C C . LEU B 1 44 ? -19.172 8.125 -2.457 1 96.81 44 LEU B C 1
ATOM 7020 O O . LEU B 1 44 ? -18.203 8.43 -1.738 1 96.81 44 LEU B O 1
ATOM 7024 N N . GLY B 1 45 ? -20.141 9 -2.85 1 94.94 45 GLY B N 1
ATOM 7025 C CA . GLY B 1 45 ? -20.078 10.398 -2.445 1 94.94 45 GLY B CA 1
ATOM 7026 C C . GLY B 1 45 ? -19.25 11.25 -3.373 1 94.94 45 GLY B C 1
ATOM 7027 O O . GLY B 1 45 ? -18.953 12.406 -3.061 1 94.94 45 GLY B O 1
ATOM 7028 N N . TYR B 1 46 ? -18.75 10.719 -4.445 1 95.06 46 TYR B N 1
ATOM 7029 C CA . TYR B 1 46 ? -18 11.383 -5.5 1 95.06 46 TYR B CA 1
ATOM 7030 C C . TYR B 1 46 ? -18.172 10.672 -6.836 1 95.06 46 TYR B C 1
ATOM 7032 O O . TYR B 1 46 ? -18.625 9.523 -6.875 1 95.06 46 TYR B O 1
ATOM 7040 N N . PRO B 1 47 ? -17.891 11.336 -7.941 1 96 47 PRO B N 1
ATOM 7041 C CA . PRO B 1 47 ? -18.078 10.703 -9.25 1 96 47 PRO B CA 1
ATOM 7042 C C . PRO B 1 47 ? -17.234 9.445 -9.422 1 96 47 PRO B C 1
ATOM 7044 O O . PRO B 1 47 ? -16.078 9.406 -8.992 1 96 47 PRO B O 1
ATOM 7047 N N . LEU B 1 48 ? -17.844 8.422 -10.031 1 97 48 LEU B N 1
ATOM 7048 C CA . LEU B 1 48 ? -17.109 7.199 -10.352 1 97 48 LEU B CA 1
ATOM 7049 C C . LEU B 1 48 ? -15.898 7.504 -11.227 1 97 48 LEU B C 1
ATOM 7051 O O . LEU B 1 48 ? -16.016 8.18 -12.25 1 97 48 LEU B O 1
ATOM 7055 N N . GLY B 1 49 ? -14.75 7.09 -10.836 1 96 49 GLY B N 1
ATOM 7056 C CA . GLY B 1 49 ? -13.539 7.324 -11.609 1 96 49 GLY B CA 1
ATOM 7057 C C . GLY B 1 49 ? -12.695 8.469 -11.062 1 96 49 GLY B C 1
ATOM 7058 O O . GLY B 1 49 ? -11.555 8.656 -11.477 1 96 49 GLY B O 1
ATOM 7059 N N . GLU B 1 50 ? -13.219 9.211 -10.133 1 95.31 50 GLU B N 1
ATOM 7060 C CA . GLU B 1 50 ? -12.453 10.297 -9.523 1 95.31 50 GLU B CA 1
ATOM 7061 C C . GLU B 1 50 ? -11.312 9.742 -8.664 1 95.31 50 GLU B C 1
ATOM 7063 O O . GLU B 1 50 ? -10.242 10.344 -8.594 1 95.31 50 GLU B O 1
ATOM 7068 N N . ARG B 1 51 ? -11.594 8.656 -7.996 1 95.75 51 ARG B N 1
ATOM 7069 C CA . ARG B 1 51 ? -10.617 7.863 -7.246 1 95.75 51 ARG B CA 1
ATOM 7070 C C . ARG B 1 51 ? -10.688 6.395 -7.645 1 95.75 51 ARG B C 1
ATOM 7072 O O . ARG B 1 51 ? -11.711 5.926 -8.148 1 95.75 51 ARG B O 1
ATOM 7079 N N . LEU B 1 52 ? -9.539 5.773 -7.465 1 98.06 52 LEU B N 1
ATOM 7080 C CA . LEU B 1 52 ? -9.562 4.34 -7.719 1 98.06 52 LEU B CA 1
ATOM 7081 C C . LEU B 1 52 ? -10.328 3.604 -6.621 1 98.06 52 LEU B C 1
ATOM 7083 O O . LEU B 1 52 ? -10.156 3.893 -5.438 1 98.06 52 LEU B O 1
ATOM 7087 N N . LEU B 1 53 ? -11.133 2.709 -7.02 1 98.31 53 LEU B N 1
ATOM 7088 C CA . LEU B 1 53 ? -11.977 1.96 -6.098 1 98.31 53 LEU B CA 1
ATOM 7089 C C . LEU B 1 53 ? -11.141 1.025 -5.23 1 98.31 53 LEU B C 1
ATOM 7091 O O . LEU B 1 53 ? -10.133 0.484 -5.688 1 98.31 53 LEU B O 1
ATOM 7095 N N . ARG B 1 54 ? -11.594 0.835 -4.02 1 97.81 54 ARG B N 1
ATOM 7096 C CA . ARG B 1 54 ? -11.078 -0.177 -3.1 1 97.81 54 ARG B CA 1
ATOM 7097 C C . ARG B 1 54 ? -11.992 -1.398 -3.07 1 97.81 54 ARG B C 1
ATOM 7099 O O . ARG B 1 54 ? -13.203 -1.284 -3.293 1 97.81 54 ARG B O 1
ATOM 7106 N N . HIS B 1 55 ? -11.422 -2.52 -2.852 1 98.31 55 HIS B N 1
ATOM 7107 C CA . HIS B 1 55 ? -12.172 -3.764 -2.977 1 98.31 55 HIS B CA 1
ATOM 7108 C C . HIS B 1 55 ? -13.359 -3.791 -2.023 1 98.31 55 HIS B C 1
ATOM 7110 O O . HIS B 1 55 ? -14.445 -4.258 -2.387 1 98.31 55 HIS B O 1
ATOM 7116 N N . ASP B 1 56 ? -13.188 -3.344 -0.757 1 97.88 56 ASP B N 1
ATOM 7117 C CA . ASP B 1 56 ? -14.289 -3.357 0.202 1 97.88 56 ASP B CA 1
ATOM 7118 C C . ASP B 1 56 ? -15.43 -2.451 -0.259 1 97.88 56 ASP B C 1
ATOM 7120 O O . ASP B 1 56 ? -16.609 -2.742 -0.008 1 97.88 56 ASP B O 1
ATOM 7124 N N . GLN B 1 57 ? -15.133 -1.312 -0.894 1 97.88 57 GLN B N 1
ATOM 7125 C CA . GLN B 1 57 ? -16.172 -0.463 -1.478 1 97.88 57 GLN B CA 1
ATOM 7126 C C . GLN B 1 57 ? -16.969 -1.22 -2.531 1 97.88 57 GLN B C 1
ATOM 7128 O O . GLN B 1 57 ? -18.203 -1.116 -2.576 1 97.88 57 GLN B O 1
ATOM 7133 N N . ILE B 1 58 ? -16.266 -1.957 -3.369 1 98.56 58 ILE B N 1
ATOM 7134 C CA . ILE B 1 58 ? -16.891 -2.729 -4.438 1 98.56 58 ILE B CA 1
ATOM 7135 C C . ILE B 1 58 ? -17.859 -3.742 -3.842 1 98.56 58 ILE B C 1
ATOM 7137 O O . ILE B 1 58 ? -19.031 -3.803 -4.246 1 98.56 58 ILE B O 1
ATOM 7141 N N . ASN B 1 59 ? -17.391 -4.508 -2.857 1 98.06 59 ASN B N 1
ATOM 7142 C CA . ASN B 1 59 ? -18.234 -5.535 -2.242 1 98.06 59 ASN B CA 1
ATOM 7143 C C . ASN B 1 59 ? -19.438 -4.93 -1.528 1 98.06 59 ASN B C 1
ATOM 7145 O O . ASN B 1 59 ? -20.547 -5.449 -1.63 1 98.06 59 ASN B O 1
ATOM 7149 N N . THR B 1 6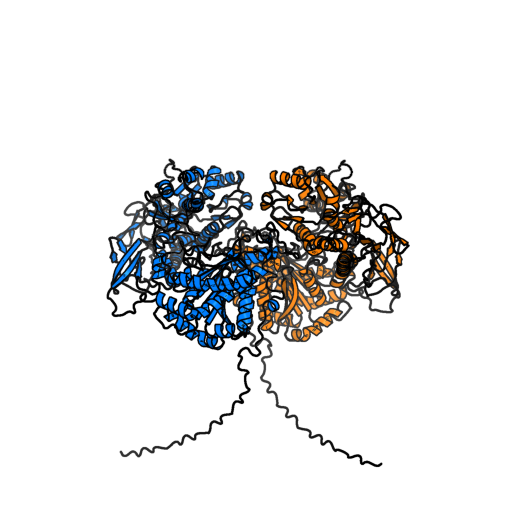0 ? -19.234 -3.844 -0.811 1 97.75 60 THR B N 1
ATOM 7150 C CA . THR B 1 60 ? -20.328 -3.213 -0.071 1 97.75 60 THR B CA 1
ATOM 7151 C C . THR B 1 60 ? -21.375 -2.674 -1.025 1 97.75 60 THR B C 1
ATOM 7153 O O . THR B 1 60 ? -22.578 -2.766 -0.747 1 97.75 60 THR B O 1
ATOM 7156 N N . TYR B 1 61 ? -20.953 -2.096 -2.141 1 98.19 61 TYR B N 1
ATOM 7157 C CA . TYR B 1 61 ? -21.891 -1.573 -3.125 1 98.19 61 TYR B CA 1
ATOM 7158 C C . TYR B 1 61 ? -22.734 -2.693 -3.729 1 98.19 61 TYR B C 1
ATOM 7160 O O . TYR B 1 61 ? -23.953 -2.562 -3.865 1 98.19 61 TYR B O 1
ATOM 7168 N N . LEU B 1 62 ? -22.047 -3.803 -4.152 1 98.56 62 LEU B N 1
ATOM 7169 C CA . LEU B 1 62 ? -22.766 -4.926 -4.738 1 98.56 62 LEU B CA 1
ATOM 7170 C C . LEU B 1 62 ? -23.828 -5.465 -3.773 1 98.56 62 LEU B C 1
ATOM 7172 O O . LEU B 1 62 ? -24.953 -5.766 -4.18 1 98.56 62 LEU B O 1
ATOM 7176 N N . LYS B 1 63 ? -23.438 -5.613 -2.531 1 97.44 63 LYS B N 1
ATOM 7177 C CA . LYS B 1 63 ? -24.391 -6.086 -1.527 1 97.44 63 LYS B CA 1
ATOM 7178 C C . LYS B 1 63 ? -25.547 -5.113 -1.377 1 97.44 63 LYS B C 1
ATOM 7180 O O . LYS B 1 63 ? -26.703 -5.535 -1.209 1 97.44 63 LYS B O 1
ATOM 7185 N N . GLU B 1 64 ? -25.25 -3.844 -1.443 1 96.81 64 GLU B N 1
ATOM 7186 C CA . GLU B 1 64 ? -26.297 -2.832 -1.293 1 96.81 64 GLU B CA 1
ATOM 7187 C C . GLU B 1 64 ? -27.328 -2.926 -2.416 1 96.81 64 GLU B C 1
ATOM 7189 O O . GLU B 1 64 ? -28.531 -2.939 -2.162 1 96.81 64 GLU B O 1
ATOM 7194 N N . ILE B 1 65 ? -26.906 -2.992 -3.646 1 97.56 65 ILE B N 1
ATOM 7195 C CA . ILE B 1 65 ? -27.875 -2.996 -4.746 1 97.56 65 ILE B CA 1
ATOM 7196 C C . ILE B 1 65 ? -28.594 -4.34 -4.797 1 97.56 65 ILE B C 1
ATOM 7198 O O . ILE B 1 65 ? -29.734 -4.422 -5.246 1 97.56 65 ILE B O 1
ATOM 7202 N N . ALA B 1 66 ? -27.969 -5.449 -4.34 1 97.81 66 ALA B N 1
ATOM 7203 C CA . ALA B 1 66 ? -28.625 -6.746 -4.258 1 97.81 66 ALA B CA 1
ATOM 7204 C C . ALA B 1 66 ? -29.781 -6.707 -3.262 1 97.81 66 ALA B C 1
ATOM 7206 O O . ALA B 1 66 ? -30.797 -7.387 -3.451 1 97.81 66 ALA B O 1
ATOM 7207 N N . GLN B 1 67 ? -29.641 -5.938 -2.215 1 95.81 67 GLN B N 1
ATOM 7208 C CA . GLN B 1 67 ? -30.703 -5.777 -1.217 1 95.81 67 GLN B CA 1
ATOM 7209 C C . GLN B 1 67 ? -31.828 -4.895 -1.744 1 95.81 67 GLN B C 1
ATOM 7211 O O . GLN B 1 67 ? -33 -5.086 -1.386 1 95.81 67 GLN B O 1
ATOM 7216 N N . GLN B 1 68 ? -31.5 -4.055 -2.658 1 96.19 68 GLN B N 1
ATOM 7217 C CA . GLN B 1 68 ? -32.438 -3.027 -3.074 1 96.19 68 GLN B CA 1
ATOM 7218 C C . GLN B 1 68 ? -33.25 -3.48 -4.293 1 96.19 68 GLN B C 1
ATOM 7220 O O . GLN B 1 68 ? -34.375 -3.068 -4.477 1 96.19 68 GLN B O 1
ATOM 7225 N N . ASN B 1 69 ? -32.625 -4.328 -5.168 1 97.25 69 ASN B N 1
ATOM 7226 C CA . ASN B 1 69 ? -33.156 -4.539 -6.5 1 97.25 69 ASN B CA 1
ATOM 7227 C C . ASN B 1 69 ? -33.438 -6.02 -6.77 1 97.25 69 ASN B C 1
ATOM 7229 O O . ASN B 1 69 ? -32.5 -6.836 -6.719 1 97.25 69 ASN B O 1
ATOM 7233 N N . PRO B 1 70 ? -34.594 -6.41 -7.203 1 96.88 70 PRO B N 1
ATOM 7234 C CA . PRO B 1 70 ? -34.906 -7.824 -7.387 1 96.88 70 PRO B CA 1
ATOM 7235 C C . PRO B 1 70 ? -34.25 -8.445 -8.602 1 96.88 70 PRO B C 1
ATOM 7237 O O . PRO B 1 70 ? -34.281 -9.664 -8.781 1 96.88 70 PRO B O 1
ATOM 7240 N N . ARG B 1 71 ? -33.562 -7.66 -9.438 1 98.12 71 ARG B N 1
ATOM 7241 C CA . ARG B 1 71 ? -32.812 -8.172 -10.586 1 98.12 71 ARG B CA 1
ATOM 7242 C C . ARG B 1 71 ? -31.453 -8.703 -10.156 1 98.12 71 ARG B C 1
ATOM 7244 O O . ARG B 1 71 ? -30.797 -9.406 -10.922 1 98.12 71 ARG B O 1
ATOM 7251 N N . VAL B 1 72 ? -31.031 -8.344 -8.938 1 98.56 72 VAL B N 1
ATOM 7252 C CA . VAL B 1 72 ? -29.641 -8.578 -8.555 1 98.56 72 VAL B CA 1
ATOM 7253 C C . VAL B 1 72 ? -29.578 -9.523 -7.359 1 98.56 72 VAL B C 1
ATOM 7255 O O . VAL B 1 72 ? -30.328 -9.352 -6.391 1 98.56 72 VAL B O 1
ATOM 7258 N N . SER B 1 73 ? -28.812 -10.508 -7.406 1 98.44 73 SER B N 1
ATOM 7259 C CA . SER B 1 73 ? -28.391 -11.344 -6.281 1 98.44 73 SER B CA 1
ATOM 7260 C C . SER B 1 73 ? -26.891 -11.547 -6.273 1 98.44 73 SER B C 1
ATOM 7262 O O . SER B 1 73 ? -26.188 -11.055 -7.16 1 98.44 73 SER B O 1
ATOM 7264 N N . ILE B 1 74 ? -26.312 -12.18 -5.188 1 97.88 74 ILE B N 1
ATOM 7265 C CA . ILE B 1 74 ? -24.875 -12.289 -5.016 1 97.88 74 ILE B CA 1
ATOM 7266 C C . ILE B 1 74 ? -24.469 -13.758 -4.934 1 97.88 74 ILE B C 1
ATOM 7268 O O . ILE B 1 74 ? -25.172 -14.562 -4.316 1 97.88 74 ILE B O 1
ATOM 7272 N N . GLU B 1 75 ? -23.359 -14.039 -5.609 1 95.69 75 GLU B N 1
ATOM 7273 C CA . GLU B 1 75 ? -22.656 -15.305 -5.449 1 95.69 75 GLU B CA 1
ATOM 7274 C C . GLU B 1 75 ? -21.312 -15.109 -4.73 1 95.69 75 GLU B C 1
ATOM 7276 O O . GLU B 1 75 ? -20.562 -14.188 -5.051 1 95.69 75 GLU B O 1
ATOM 7281 N N . ASN B 1 76 ? -21.125 -15.969 -3.727 1 93.12 76 ASN B N 1
ATOM 7282 C CA . ASN B 1 76 ? -19.797 -16.016 -3.127 1 93.12 76 ASN B CA 1
ATOM 7283 C C . ASN B 1 76 ? -18.812 -16.797 -3.986 1 93.12 76 ASN B C 1
ATOM 7285 O O . ASN B 1 76 ? -18.906 -18.031 -4.062 1 93.12 76 ASN B O 1
ATOM 7289 N N . THR B 1 77 ? -17.875 -16.172 -4.559 1 92.62 77 THR B N 1
ATOM 7290 C CA . THR B 1 77 ? -16.969 -16.766 -5.539 1 92.62 77 THR B CA 1
ATOM 7291 C C . THR B 1 77 ? -15.641 -17.141 -4.887 1 92.62 77 THR B C 1
ATOM 7293 O O . THR B 1 77 ? -14.766 -17.719 -5.539 1 92.62 77 THR B O 1
ATOM 7296 N N . GLY B 1 78 ? -15.5 -16.828 -3.666 1 93.56 78 GLY B N 1
ATOM 7297 C CA . GLY B 1 78 ? -14.273 -17.25 -3 1 93.56 78 GLY B CA 1
ATOM 7298 C C . GLY B 1 78 ? -13.742 -16.203 -2.023 1 93.56 78 GLY B C 1
ATOM 7299 O O . GLY B 1 78 ? -14.391 -15.195 -1.775 1 93.56 78 GLY B O 1
ATOM 7300 N N . GLN B 1 79 ? -12.586 -16.531 -1.399 1 95.56 79 GLN B N 1
ATOM 7301 C CA . GLN B 1 79 ? -11.867 -15.664 -0.467 1 95.56 79 GLN B CA 1
ATOM 7302 C C . GLN B 1 79 ? -10.367 -15.672 -0.759 1 95.56 79 GLN B C 1
ATOM 7304 O O . GLN B 1 79 ? -9.789 -16.719 -1.031 1 95.56 79 GLN B O 1
ATOM 7309 N N . SER B 1 80 ? -9.727 -14.5 -0.784 1 97.56 80 SER B N 1
ATOM 7310 C CA . SER B 1 80 ? -8.312 -14.398 -1.105 1 97.56 80 SER B CA 1
ATOM 7311 C C . SER B 1 80 ? -7.445 -14.805 0.08 1 97.56 80 SER B C 1
ATOM 7313 O O . SER B 1 80 ? -7.957 -15.078 1.167 1 97.56 80 SER B O 1
ATOM 7315 N N . HIS B 1 81 ? -6.113 -14.844 -0.148 1 97.44 81 HIS B N 1
ATOM 7316 C CA . HIS B 1 81 ? -5.152 -15.172 0.897 1 97.44 81 HIS B CA 1
ATOM 7317 C C . HIS B 1 81 ? -5.191 -14.156 2.027 1 97.44 81 HIS B C 1
ATOM 7319 O O . HIS B 1 81 ? -4.902 -14.484 3.18 1 97.44 81 HIS B O 1
ATOM 7325 N N . GLU B 1 82 ? -5.598 -12.891 1.778 1 97.19 82 GLU B N 1
ATOM 7326 C CA . GLU B 1 82 ? -5.648 -11.859 2.805 1 97.19 82 GLU B CA 1
ATOM 7327 C C . GLU B 1 82 ? -7.059 -11.719 3.375 1 97.19 82 GLU B C 1
ATOM 7329 O O . GLU B 1 82 ? -7.406 -10.672 3.932 1 97.19 82 GLU B O 1
ATOM 7334 N N . ALA B 1 83 ? -7.906 -12.688 3.096 1 95.56 83 ALA B N 1
ATOM 7335 C CA . ALA B 1 83 ? -9.25 -12.82 3.645 1 95.56 83 ALA B CA 1
ATOM 7336 C C . ALA B 1 83 ? -10.188 -11.75 3.082 1 95.56 83 ALA B C 1
ATOM 7338 O O . ALA B 1 83 ? -11.039 -11.227 3.799 1 95.56 83 ALA B O 1
ATOM 7339 N N . ARG B 1 84 ? -10.016 -11.406 1.885 1 97.06 84 ARG B N 1
ATOM 7340 C CA . ARG B 1 84 ? -10.977 -10.562 1.178 1 97.06 84 ARG B CA 1
ATOM 7341 C C . ARG B 1 84 ? -11.984 -11.414 0.412 1 97.06 84 ARG B C 1
ATOM 7343 O O . ARG B 1 84 ? -11.609 -12.234 -0.42 1 97.06 84 ARG B O 1
ATOM 7350 N N . GLN B 1 85 ? -13.211 -11.211 0.649 1 96.12 85 GLN B N 1
ATOM 7351 C CA . GLN B 1 85 ? -14.266 -11.961 -0.03 1 96.12 85 GLN B CA 1
ATOM 7352 C C . GLN B 1 85 ? -14.391 -11.531 -1.489 1 96.12 85 GLN B C 1
ATOM 7354 O O . GLN B 1 85 ? -14.336 -10.336 -1.796 1 96.12 85 GLN B O 1
ATOM 7359 N N . GLN B 1 86 ? -14.453 -12.453 -2.357 1 97.31 86 GLN B N 1
ATOM 7360 C CA . GLN B 1 86 ? -14.719 -12.172 -3.766 1 97.31 86 GLN B CA 1
ATOM 7361 C C . GLN B 1 86 ? -16.172 -12.477 -4.121 1 97.31 86 GLN B C 1
ATOM 7363 O O . GLN B 1 86 ? -16.641 -13.609 -3.949 1 97.31 86 GLN B O 1
ATOM 7368 N N . LEU B 1 87 ? -16.828 -11.445 -4.609 1 98 87 LEU B N 1
ATOM 7369 C CA . LEU B 1 87 ? -18.25 -11.57 -4.922 1 98 87 LEU B CA 1
ATOM 7370 C C . LEU B 1 87 ? -18.5 -11.438 -6.422 1 98 87 LEU B C 1
ATOM 7372 O O . LEU B 1 87 ? -17.75 -10.75 -7.117 1 98 87 LEU B O 1
ATOM 7376 N N . THR B 1 88 ? -19.484 -12.164 -6.891 1 98.69 88 THR B N 1
ATOM 7377 C CA . THR B 1 88 ? -20.016 -12.031 -8.234 1 98.69 88 THR B CA 1
ATOM 7378 C C . THR B 1 88 ? -21.484 -11.633 -8.195 1 98.69 88 THR B C 1
ATOM 7380 O O . THR B 1 88 ? -22.281 -12.25 -7.492 1 98.69 88 THR B O 1
ATOM 7383 N N . ALA B 1 89 ? -21.859 -10.57 -8.891 1 98.81 89 ALA B N 1
ATOM 7384 C CA . ALA B 1 89 ? -23.266 -10.203 -9.039 1 98.81 89 ALA B CA 1
ATOM 7385 C C . ALA B 1 89 ? -23.953 -11.086 -10.086 1 98.81 89 ALA B C 1
ATOM 7387 O O . ALA B 1 89 ? -23.391 -11.328 -11.156 1 98.81 89 ALA B O 1
ATOM 7388 N N . VAL B 1 90 ? -25.047 -11.641 -9.711 1 98.88 90 VAL B N 1
ATOM 7389 C CA . VAL B 1 90 ? -25.938 -12.352 -10.633 1 98.88 90 VAL B CA 1
ATOM 7390 C C . VAL B 1 90 ? -27.109 -11.461 -11.023 1 98.88 90 VAL B C 1
ATOM 7392 O O . VAL B 1 90 ? -27.969 -11.172 -10.195 1 98.88 90 VAL B O 1
ATOM 7395 N N . ILE B 1 91 ? -27.141 -11.039 -12.266 1 98.88 91 ILE B N 1
ATOM 7396 C CA . ILE B 1 91 ? -28.141 -10.055 -12.688 1 98.88 91 ILE B CA 1
ATOM 7397 C C . ILE B 1 91 ? -29 -10.641 -13.812 1 98.88 91 ILE B C 1
ATOM 7399 O O . ILE B 1 91 ? -28.469 -11.055 -14.852 1 98.88 91 ILE B O 1
ATOM 7403 N N . THR B 1 92 ? -30.297 -10.719 -13.641 1 98.69 92 THR B N 1
ATOM 7404 C CA . THR B 1 92 ? -31.266 -11.242 -14.586 1 98.69 92 THR B CA 1
ATOM 7405 C C . THR B 1 92 ? -32.688 -10.727 -14.266 1 98.69 92 THR B C 1
ATOM 7407 O O . THR B 1 92 ? -32.844 -9.875 -13.391 1 98.69 92 THR B O 1
ATOM 7410 N N . SER B 1 93 ? -33.719 -11.148 -15.07 1 97.62 93 SER B N 1
ATOM 7411 C CA . SER B 1 93 ? -35.094 -10.734 -14.789 1 97.62 93 SER B CA 1
ATOM 7412 C C . SER B 1 93 ? -35.562 -11.273 -13.445 1 97.62 93 SER B C 1
ATOM 7414 O O . SER B 1 93 ? -35.062 -12.297 -12.969 1 97.62 93 SER B O 1
ATOM 7416 N N . PRO B 1 94 ? -36.5 -10.586 -12.82 1 96.62 94 PRO B N 1
ATOM 7417 C CA . PRO B 1 94 ? -37.062 -11.102 -11.57 1 96.62 94 PRO B CA 1
ATOM 7418 C C . PRO B 1 94 ? -37.625 -12.523 -11.711 1 96.62 94 PRO B C 1
ATOM 7420 O O . PRO B 1 94 ? -37.5 -13.328 -10.781 1 96.62 94 PRO B O 1
ATOM 7423 N N . GLU B 1 95 ? -38.156 -12.82 -12.812 1 96.69 95 GLU B N 1
ATOM 7424 C CA . GLU B 1 95 ? -38.688 -14.164 -13.062 1 96.69 95 GLU B CA 1
ATOM 7425 C C . GLU B 1 95 ? -37.562 -15.195 -13.031 1 96.69 95 GLU B C 1
ATOM 7427 O O . GLU B 1 95 ? -37.688 -16.25 -12.422 1 96.69 95 GLU B O 1
ATOM 7432 N N . ASN B 1 96 ? -36.469 -14.906 -13.758 1 97.81 96 ASN B N 1
ATOM 7433 C CA . ASN B 1 96 ? -35.312 -15.797 -13.742 1 97.81 96 ASN B CA 1
ATOM 7434 C C . ASN B 1 96 ? -34.719 -15.906 -12.344 1 97.81 96 ASN B C 1
ATOM 7436 O O . ASN B 1 96 ? -34.25 -16.984 -11.945 1 97.81 96 ASN B O 1
ATOM 7440 N N . GLN B 1 97 ? -34.719 -14.789 -11.633 1 97.69 97 GLN B N 1
ATOM 7441 C CA . GLN B 1 97 ? -34.188 -14.797 -10.266 1 97.69 97 GLN B CA 1
ATOM 7442 C C . GLN B 1 97 ? -34.938 -15.812 -9.406 1 97.69 97 GLN B C 1
ATOM 7444 O O . GLN B 1 97 ? -34.312 -16.531 -8.617 1 97.69 97 GLN B O 1
ATOM 7449 N N . ALA B 1 98 ? -36.094 -15.883 -9.594 1 96.38 98 ALA B N 1
ATOM 7450 C CA . ALA B 1 98 ? -36.938 -16.781 -8.805 1 96.38 98 ALA B CA 1
ATOM 7451 C C . ALA B 1 98 ? -36.688 -18.234 -9.172 1 96.38 98 ALA B C 1
ATOM 7453 O O . ALA B 1 98 ? -37 -19.141 -8.391 1 96.38 98 ALA B O 1
ATOM 7454 N N . LYS B 1 99 ? -36.094 -18.453 -10.305 1 96.81 99 LYS B N 1
ATOM 7455 C CA . LYS B 1 99 ? -35.906 -19.812 -10.805 1 96.81 99 LYS B CA 1
ATOM 7456 C C . LYS B 1 99 ? -34.406 -20.156 -10.914 1 96.81 99 LYS B C 1
ATOM 7458 O O . LYS B 1 99 ? -34.031 -20.984 -11.727 1 96.81 99 LYS B O 1
ATOM 7463 N N . LEU B 1 100 ? -33.594 -19.5 -10.234 1 97.56 100 LEU B N 1
ATOM 7464 C CA . LEU B 1 100 ? -32.156 -19.688 -10.375 1 97.56 100 LEU B CA 1
ATOM 7465 C C . LEU B 1 100 ? -31.766 -21.125 -10.078 1 97.56 100 LEU B C 1
ATOM 7467 O O . LEU B 1 100 ? -30.891 -21.688 -10.742 1 97.56 100 LEU B O 1
ATOM 7471 N N . ASP B 1 101 ? -32.375 -21.734 -9.094 1 96.31 101 ASP B N 1
ATOM 7472 C CA . ASP B 1 101 ? -32.031 -23.109 -8.75 1 96.31 101 ASP B CA 1
ATOM 7473 C C . ASP B 1 101 ? -32.344 -24.062 -9.906 1 96.31 101 ASP B C 1
ATOM 7475 O O . ASP B 1 101 ? -31.578 -24.984 -10.18 1 96.31 101 ASP B O 1
ATOM 7479 N N . GLU B 1 102 ? -33.438 -23.812 -10.5 1 96.06 102 GLU B N 1
ATOM 7480 C CA . GLU B 1 102 ? -33.812 -24.609 -11.656 1 96.06 102 GLU B CA 1
ATOM 7481 C C . GLU B 1 102 ? -32.844 -24.391 -12.828 1 96.06 102 GLU B C 1
ATOM 7483 O O . GLU B 1 102 ? -32.469 -25.344 -13.5 1 96.06 102 GLU B O 1
ATOM 7488 N N . ILE B 1 103 ? -32.531 -23.172 -13.039 1 96.94 103 ILE B N 1
ATOM 7489 C CA . ILE B 1 103 ? -31.609 -22.828 -14.109 1 96.94 103 ILE B CA 1
ATOM 7490 C C . ILE B 1 103 ? -30.266 -23.516 -13.867 1 96.94 103 ILE B C 1
ATOM 7492 O O . ILE B 1 103 ? -29.688 -24.109 -14.781 1 96.94 103 ILE B O 1
ATOM 7496 N N . LEU B 1 104 ? -29.797 -23.531 -12.672 1 96.62 104 LEU B N 1
ATOM 7497 C CA . LEU B 1 104 ? -28.516 -24.125 -12.305 1 96.62 104 LEU B CA 1
ATOM 7498 C C . LEU B 1 104 ? -28.547 -25.641 -12.484 1 96.62 104 LEU B C 1
ATOM 7500 O O . LEU B 1 104 ? -27.578 -26.25 -12.93 1 96.62 104 LEU B O 1
ATOM 7504 N N . ALA B 1 105 ? -29.625 -26.219 -12.109 1 94.38 105 ALA B N 1
ATOM 7505 C CA . ALA B 1 105 ? -29.781 -27.672 -12.281 1 94.38 105 ALA B CA 1
ATOM 7506 C C . ALA B 1 105 ? -29.703 -28.062 -13.75 1 94.38 105 ALA B C 1
ATOM 7508 O O . ALA B 1 105 ? -29.109 -29.078 -14.102 1 94.38 105 ALA B O 1
ATOM 7509 N N . GLU B 1 106 ? -30.312 -27.281 -14.531 1 93.56 106 GLU B N 1
ATOM 7510 C CA . GLU B 1 106 ? -30.266 -27.516 -15.969 1 93.56 106 GLU B CA 1
ATOM 7511 C C . GLU B 1 106 ? -28.844 -27.375 -16.5 1 93.56 106 GLU B C 1
ATOM 7513 O O . GLU B 1 106 ? -28.391 -28.156 -17.328 1 93.56 106 GLU B O 1
ATOM 7518 N N . ARG B 1 107 ? -28.188 -26.375 -16.062 1 94.62 107 ARG B N 1
ATOM 7519 C CA . ARG B 1 107 ? -26.828 -26.125 -16.5 1 94.62 107 ARG B CA 1
ATOM 7520 C C . ARG B 1 107 ? -25.906 -27.297 -16.156 1 94.62 107 ARG B C 1
ATOM 7522 O O . ARG B 1 107 ? -24.984 -27.594 -16.891 1 94.62 107 ARG B O 1
ATOM 7529 N N . GLN B 1 108 ? -26.141 -27.984 -15.094 1 90.88 108 GLN B N 1
ATOM 7530 C CA . GLN B 1 108 ? -25.297 -29.078 -14.633 1 90.88 108 GLN B CA 1
ATOM 7531 C C . GLN B 1 108 ? -25.438 -30.297 -15.555 1 90.88 108 GLN B C 1
ATOM 7533 O O . GLN B 1 108 ? -24.578 -31.188 -15.555 1 90.88 108 GLN B O 1
ATOM 7538 N N . GLN B 1 109 ? -26.469 -30.266 -16.375 1 90.75 109 GLN B N 1
ATOM 7539 C CA . GLN B 1 109 ? -26.734 -31.406 -17.234 1 90.75 109 GLN B CA 1
ATOM 7540 C C . GLN B 1 109 ? -26.172 -31.188 -18.641 1 90.75 109 GLN B C 1
ATOM 7542 O O . GLN B 1 109 ? -26.047 -32.125 -19.422 1 90.75 109 GLN B O 1
ATOM 7547 N N . ILE B 1 110 ? -25.719 -30.078 -18.859 1 90.19 110 ILE B N 1
ATOM 7548 C CA . ILE B 1 110 ? -25.297 -29.719 -20.203 1 90.19 110 ILE B CA 1
ATOM 7549 C C . ILE B 1 110 ? -24.125 -30.578 -20.641 1 90.19 110 ILE B C 1
ATOM 7551 O O . ILE B 1 110 ? -24.047 -31 -21.797 1 90.19 110 ILE B O 1
ATOM 7555 N N . LYS B 1 111 ? -23.219 -30.906 -19.75 1 90.62 111 LYS B N 1
ATOM 7556 C CA . LYS B 1 111 ? -22.047 -31.719 -20.062 1 90.62 111 LYS B CA 1
ATOM 7557 C C . LYS B 1 111 ? -22.469 -33.156 -20.406 1 90.62 111 LYS B C 1
ATOM 7559 O O . LYS B 1 111 ? -21.688 -33.906 -21 1 90.62 111 LYS B O 1
ATOM 7564 N N . TYR B 1 112 ? -23.719 -33.438 -20.031 1 86.75 112 TYR B N 1
ATOM 7565 C CA . TYR B 1 112 ? -24.219 -34.781 -20.219 1 86.75 112 TYR B CA 1
ATOM 7566 C C . TYR B 1 112 ? -25.406 -34.812 -21.188 1 86.75 112 TYR B C 1
ATOM 7568 O O . TYR B 1 112 ? -26.375 -35.531 -20.969 1 86.75 112 TYR B O 1
ATOM 7576 N N . LEU B 1 113 ? -25.375 -33.938 -22.094 1 79.56 113 LEU B N 1
ATOM 7577 C CA . LEU B 1 113 ? -26.297 -33.844 -23.219 1 79.56 113 LEU B CA 1
ATOM 7578 C C . LEU B 1 113 ? -27.672 -33.375 -22.781 1 79.56 113 LEU B C 1
ATOM 7580 O O . LEU B 1 113 ? -28.672 -33.688 -23.422 1 79.56 113 LEU B O 1
ATOM 7584 N N . GLY B 1 114 ? -27.609 -32.688 -21.75 1 80.62 114 GLY B N 1
ATOM 7585 C CA . GLY B 1 114 ? -28.859 -32.031 -21.375 1 80.62 114 GLY B CA 1
ATOM 7586 C C . GLY B 1 114 ? -29.312 -31.016 -22.391 1 80.62 114 GLY B C 1
ATOM 7587 O O . GLY B 1 114 ? -28.516 -30.484 -23.156 1 80.62 114 GLY B O 1
ATOM 7588 N N . LYS B 1 115 ? -30.594 -30.734 -22.406 1 81.06 115 LYS B N 1
ATOM 7589 C CA . LYS B 1 115 ? -31.172 -29.781 -23.344 1 81.06 115 LYS B CA 1
ATOM 7590 C C . LYS B 1 115 ? -30.797 -28.344 -22.984 1 81.06 115 LYS B C 1
ATOM 7592 O O . LYS B 1 115 ? -30.75 -27.984 -21.797 1 81.06 115 LYS B O 1
ATOM 7597 N N . GLN B 1 116 ? -30.547 -27.578 -24.078 1 81.56 116 GLN B N 1
ATOM 7598 C CA . GLN B 1 116 ? -30.234 -26.172 -23.922 1 81.56 116 GLN B CA 1
ATOM 7599 C C . GLN B 1 116 ? -31.516 -25.312 -23.922 1 81.56 116 GLN B C 1
ATOM 7601 O O . GLN B 1 116 ? -31.953 -24.859 -24.984 1 81.56 116 GLN B O 1
ATOM 7606 N N . GLY B 1 117 ? -32.312 -25.359 -22.953 1 81.12 117 GLY B N 1
ATOM 7607 C CA . GLY B 1 117 ? -33.562 -24.641 -23.031 1 81.12 117 GLY B CA 1
ATOM 7608 C C . GLY B 1 117 ? -33.625 -23.453 -22.094 1 81.12 117 GLY B C 1
ATOM 7609 O O . GLY B 1 117 ? -34.5 -22.578 -22.25 1 81.12 117 GLY B O 1
ATOM 7610 N N . GLY B 1 118 ? -32.75 -23.312 -21.297 1 90.94 118 GLY B N 1
ATOM 7611 C CA . GLY B 1 118 ? -32.75 -22.219 -20.344 1 90.94 118 GLY B CA 1
ATOM 7612 C C . GLY B 1 118 ? -32.031 -20.969 -20.859 1 90.94 118 GLY B C 1
ATOM 7613 O O . GLY B 1 118 ? -31.766 -20.859 -22.062 1 90.94 118 GLY B O 1
ATOM 7614 N N . PRO B 1 119 ? -31.922 -19.922 -20 1 96.94 119 PRO B N 1
ATOM 7615 C CA . PRO B 1 119 ? -31.281 -18.672 -20.391 1 96.94 119 PRO B CA 1
ATOM 7616 C C . PRO B 1 119 ? -29.797 -18.844 -20.734 1 96.94 119 PRO B C 1
ATOM 7618 O O . PRO B 1 119 ? -29.156 -19.781 -20.266 1 96.94 119 PRO B O 1
ATOM 7621 N N . LEU B 1 120 ? -29.359 -17.984 -21.672 1 98 120 LEU B N 1
ATOM 7622 C CA . LEU B 1 120 ? -27.938 -17.875 -21.938 1 98 120 LEU B CA 1
ATOM 7623 C C . LEU B 1 120 ? -27.172 -17.438 -20.688 1 98 120 LEU B C 1
ATOM 7625 O O . LEU B 1 120 ? -27.641 -16.562 -19.953 1 98 120 LEU B O 1
ATOM 7629 N N . ILE B 1 121 ? -26.031 -18.078 -20.359 1 98.62 121 ILE B N 1
ATOM 7630 C CA . ILE B 1 121 ? -25.188 -17.656 -19.25 1 98.62 121 ILE B CA 1
ATOM 7631 C C . ILE B 1 121 ? -23.984 -16.859 -19.766 1 98.62 121 ILE B C 1
ATOM 7633 O O . ILE B 1 121 ? -23.172 -17.391 -20.531 1 98.62 121 ILE B O 1
ATOM 7637 N N . ILE B 1 122 ? -23.891 -15.578 -19.391 1 98.94 122 ILE B N 1
ATOM 7638 C CA . ILE B 1 122 ? -22.797 -14.68 -19.781 1 98.94 122 ILE B CA 1
ATOM 7639 C C . ILE B 1 122 ? -22 -14.266 -18.547 1 98.94 122 ILE B C 1
ATOM 7641 O O . ILE B 1 122 ? -22.562 -13.719 -17.594 1 98.94 122 ILE B O 1
ATOM 7645 N N . TRP B 1 123 ? -20.703 -14.562 -18.531 1 98.88 123 TRP B N 1
ATOM 7646 C CA . TRP B 1 123 ? -19.859 -14.164 -17.406 1 98.88 123 TRP B CA 1
ATOM 7647 C C . TRP B 1 123 ? -18.859 -13.094 -17.844 1 98.88 123 TRP B C 1
ATOM 7649 O O . TRP B 1 123 ? -18.031 -13.32 -18.719 1 98.88 123 TRP B O 1
ATOM 7659 N N . LEU B 1 124 ? -18.922 -11.914 -17.266 1 98.94 124 LEU B N 1
ATOM 7660 C CA . LEU B 1 124 ? -17.953 -10.836 -17.453 1 98.94 124 LEU B CA 1
ATOM 7661 C C . LEU B 1 124 ? -17.047 -10.711 -16.234 1 98.94 124 LEU B C 1
ATOM 7663 O O . LEU B 1 124 ? -17.516 -10.414 -15.133 1 98.94 124 LEU B O 1
ATOM 7667 N N . ALA B 1 125 ? -15.766 -10.984 -16.422 1 98.69 125 ALA B N 1
ATOM 7668 C CA . ALA B 1 125 ? -14.797 -11.023 -15.32 1 98.69 125 ALA B CA 1
ATOM 7669 C C . ALA B 1 125 ? -13.734 -9.938 -15.5 1 98.69 125 ALA B C 1
ATOM 7671 O O . ALA B 1 125 ? -13.234 -9.727 -16.609 1 98.69 125 ALA B O 1
ATOM 7672 N N . TYR B 1 126 ? -13.445 -9.242 -14.406 1 98.69 126 TYR B N 1
ATOM 7673 C CA . TYR B 1 126 ? -12.609 -8.055 -14.516 1 98.69 126 TYR B CA 1
ATOM 7674 C C . TYR B 1 126 ? -11.422 -8.133 -13.562 1 98.69 126 TYR B C 1
ATOM 7676 O O . TYR B 1 126 ? -11.461 -8.859 -12.562 1 98.69 126 TYR B O 1
ATOM 7684 N N . SER B 1 127 ? -10.352 -7.473 -13.867 1 98.38 127 SER B N 1
ATOM 7685 C CA . SER B 1 127 ? -9.227 -7.074 -13.023 1 98.38 127 SER B CA 1
ATOM 7686 C C . SER B 1 127 ? -8.578 -8.289 -12.367 1 98.38 127 SER B C 1
ATOM 7688 O O . SER B 1 127 ? -8.375 -8.305 -11.148 1 98.38 127 SER B O 1
ATOM 7690 N N . ILE B 1 128 ? -8.219 -9.273 -13.109 1 98.56 128 ILE B N 1
ATOM 7691 C CA . ILE B 1 128 ? -7.457 -10.406 -12.586 1 98.56 128 ILE B CA 1
ATOM 7692 C C . ILE B 1 128 ? -6.031 -9.961 -12.258 1 98.56 128 ILE B C 1
ATOM 7694 O O . ILE B 1 128 ? -5.398 -10.508 -11.352 1 98.56 128 ILE B O 1
ATOM 7698 N N . HIS B 1 129 ? -5.508 -9.125 -13.141 1 98.5 129 HIS B N 1
ATOM 7699 C CA . HIS B 1 129 ? -4.402 -8.281 -12.695 1 98.5 129 HIS B CA 1
ATOM 7700 C C . HIS B 1 129 ? -4.906 -7.086 -11.898 1 98.5 129 HIS B C 1
ATOM 7702 O O . HIS B 1 129 ? -5.562 -6.199 -12.453 1 98.5 129 HIS B O 1
ATOM 7708 N N . GLY B 1 130 ? -4.57 -7.043 -10.609 1 98.12 130 GLY B N 1
ATOM 7709 C CA . GLY B 1 130 ? -5.164 -6.086 -9.695 1 98.12 130 GLY B CA 1
ATOM 7710 C C . GLY B 1 130 ? -4.91 -4.641 -10.086 1 98.12 130 GLY B C 1
ATOM 7711 O O . GLY B 1 130 ? -5.723 -3.76 -9.797 1 98.12 130 GLY B O 1
ATOM 7712 N N . ASP B 1 131 ? -3.76 -4.383 -10.797 1 98.25 131 ASP B N 1
ATOM 7713 C CA . ASP B 1 131 ? -3.412 -3.014 -11.164 1 98.25 131 ASP B CA 1
ATOM 7714 C C . ASP B 1 131 ? -4.016 -2.637 -12.516 1 98.25 131 ASP B C 1
ATOM 7716 O O . ASP B 1 131 ? -3.695 -1.586 -13.07 1 98.25 131 ASP B O 1
ATOM 7720 N N . GLU B 1 132 ? -4.84 -3.488 -13.141 1 98.25 132 GLU B N 1
ATOM 7721 C CA . GLU B 1 132 ? -5.668 -3.195 -14.305 1 98.25 132 GLU B CA 1
ATOM 7722 C C . GLU B 1 132 ? -7.098 -2.854 -13.898 1 98.25 132 GLU B C 1
ATOM 7724 O O . GLU B 1 132 ? -8.023 -3.619 -14.164 1 98.25 132 GLU B O 1
ATOM 7729 N N . ILE B 1 133 ? -7.254 -1.727 -13.391 1 97.62 133 ILE B N 1
ATOM 7730 C CA . ILE B 1 133 ? -8.297 -1.46 -12.406 1 97.62 133 ILE B CA 1
ATOM 7731 C C . ILE B 1 133 ? -9.531 -0.892 -13.109 1 97.62 133 ILE B C 1
ATOM 7733 O O . ILE B 1 133 ? -10.625 -0.896 -12.547 1 97.62 133 ILE B O 1
ATOM 7737 N N . SER B 1 134 ? -9.469 -0.303 -14.375 1 98.44 134 SER B N 1
ATOM 7738 C CA . SER B 1 134 ? -10.617 0.337 -15.008 1 98.44 134 SER B CA 1
ATOM 7739 C C . SER B 1 134 ? -11.781 -0.637 -15.156 1 98.44 134 SER B C 1
ATOM 7741 O O . SER B 1 134 ? -12.945 -0.235 -15.086 1 98.44 134 SER B O 1
ATOM 7743 N N . GLY B 1 135 ? -11.438 -1.925 -15.328 1 98.62 135 GLY B N 1
ATOM 7744 C CA . GLY B 1 135 ? -12.477 -2.943 -15.43 1 98.62 135 GLY B CA 1
ATOM 7745 C C . GLY B 1 135 ? -13.344 -3.029 -14.195 1 98.62 135 GLY B C 1
ATOM 7746 O O . GLY B 1 135 ? -14.562 -3.199 -14.297 1 98.62 135 GLY B O 1
ATOM 7747 N N . ALA B 1 136 ? -12.773 -2.938 -13.008 1 98.69 136 ALA B N 1
ATOM 7748 C CA . ALA B 1 136 ? -13.539 -2.984 -11.758 1 98.69 136 ALA B CA 1
ATOM 7749 C C . ALA B 1 136 ? -14.531 -1.831 -11.688 1 98.69 136 ALA B C 1
ATOM 7751 O O . ALA B 1 136 ? -15.656 -2.004 -11.203 1 98.69 136 ALA B O 1
ATOM 7752 N N . HIS B 1 137 ? -14.141 -0.641 -12.109 1 98.69 137 HIS B N 1
ATOM 7753 C CA . HIS B 1 137 ? -15.031 0.513 -12.148 1 98.69 137 HIS B CA 1
ATOM 7754 C C . HIS B 1 137 ? -16.188 0.287 -13.117 1 98.69 137 HIS B C 1
ATOM 7756 O O . HIS B 1 137 ? -17.344 0.578 -12.797 1 98.69 137 HIS B O 1
ATOM 7762 N N . SER B 1 138 ? -15.828 -0.218 -14.297 1 98.81 138 SER B N 1
ATOM 7763 C CA . SER B 1 138 ? -16.844 -0.491 -15.312 1 98.81 138 SER B CA 1
ATOM 7764 C C . SER B 1 138 ? -17.859 -1.516 -14.82 1 98.81 138 SER B C 1
ATOM 7766 O O . SER B 1 138 ? -19.031 -1.437 -15.164 1 98.81 138 SER B O 1
ATOM 7768 N N . ALA B 1 139 ? -17.375 -2.488 -14.109 1 98.81 139 ALA B N 1
ATOM 7769 C CA . ALA B 1 139 ? -18.234 -3.529 -13.57 1 98.81 139 ALA B CA 1
ATOM 7770 C C . ALA B 1 139 ? -19.312 -2.93 -12.656 1 98.81 139 ALA B C 1
ATOM 7772 O O . ALA B 1 139 ? -20.469 -3.342 -12.703 1 98.81 139 ALA B O 1
ATOM 7773 N N . ILE B 1 140 ? -18.922 -2.012 -11.844 1 98.56 140 ILE B N 1
ATOM 7774 C CA . ILE B 1 140 ? -19.844 -1.352 -10.922 1 98.56 140 ILE B CA 1
ATOM 7775 C C . ILE B 1 140 ? -20.844 -0.514 -11.711 1 98.56 140 ILE B C 1
ATOM 7777 O O . ILE B 1 140 ? -22.047 -0.553 -11.438 1 98.56 140 ILE B O 1
ATOM 7781 N N . LYS B 1 141 ? -20.359 0.226 -12.656 1 98.5 141 LYS B N 1
ATOM 7782 C CA . LYS B 1 141 ? -21.219 1.021 -13.531 1 98.5 141 LYS B CA 1
ATOM 7783 C C . LYS B 1 141 ? -22.219 0.139 -14.266 1 98.5 141 LYS B C 1
ATOM 7785 O O . LYS B 1 141 ? -23.422 0.451 -14.312 1 98.5 141 LYS B O 1
ATOM 7790 N N . LEU B 1 142 ? -21.75 -0.937 -14.844 1 98.88 142 LEU B N 1
ATOM 7791 C CA . LEU B 1 142 ? -22.578 -1.869 -15.602 1 98.88 142 LEU B CA 1
ATOM 7792 C C . LEU B 1 142 ? -23.625 -2.516 -14.703 1 98.88 142 LEU B C 1
ATOM 7794 O O . LEU B 1 142 ? -24.781 -2.686 -15.109 1 98.88 142 LEU B O 1
ATOM 7798 N N . SER B 1 143 ? -23.234 -2.926 -13.5 1 98.81 143 SER B N 1
ATOM 7799 C CA . SER B 1 143 ? -24.156 -3.562 -12.57 1 98.81 143 SER B CA 1
ATOM 7800 C C . SER B 1 143 ? -25.344 -2.652 -12.258 1 98.81 143 SER B C 1
ATOM 7802 O O . SER B 1 143 ? -26.5 -3.102 -12.242 1 98.81 143 SER B O 1
ATOM 7804 N N . HIS B 1 144 ? -25.078 -1.385 -12 1 98.62 144 HIS B N 1
ATOM 7805 C CA . HIS B 1 144 ? -26.141 -0.431 -11.734 1 98.62 144 HIS B CA 1
ATOM 7806 C C . HIS B 1 144 ? -27.047 -0.271 -12.945 1 98.62 144 HIS B C 1
ATOM 7808 O O . HIS B 1 144 ? -28.281 -0.244 -12.812 1 98.62 144 HIS B O 1
ATOM 7814 N N . MET B 1 145 ? -26.469 -0.162 -14.117 1 98.25 145 MET B N 1
ATOM 7815 C CA . MET B 1 145 ? -27.234 0.033 -15.344 1 98.25 145 MET B CA 1
ATOM 7816 C C . MET B 1 145 ? -28.141 -1.156 -15.609 1 98.25 145 MET B C 1
ATOM 7818 O O . MET B 1 145 ? -29.328 -0.979 -15.914 1 98.25 145 MET B O 1
ATOM 7822 N N . LEU B 1 146 ? -27.656 -2.367 -15.492 1 98.69 146 LEU B N 1
ATOM 7823 C CA . LEU B 1 146 ? -28.453 -3.562 -15.734 1 98.69 146 LEU B CA 1
ATOM 7824 C C . LEU B 1 146 ? -29.562 -3.693 -14.695 1 98.69 146 LEU B C 1
ATOM 7826 O O . LEU B 1 146 ? -30.656 -4.172 -15.008 1 98.69 146 LEU B O 1
ATOM 7830 N N . ALA B 1 147 ? -29.266 -3.299 -13.484 1 98 147 ALA B N 1
ATOM 7831 C CA . ALA B 1 147 ? -30.266 -3.369 -12.406 1 98 147 ALA B CA 1
ATOM 7832 C C . ALA B 1 147 ? -31.406 -2.393 -12.656 1 98 147 ALA B C 1
ATOM 7834 O O . ALA B 1 147 ? -32.562 -2.688 -12.336 1 98 147 ALA B O 1
ATOM 7835 N N . THR B 1 148 ? -31.156 -1.238 -13.352 1 97.06 148 THR B N 1
ATOM 7836 C CA . THR B 1 148 ? -32.125 -0.148 -13.281 1 97.06 148 THR B CA 1
ATOM 7837 C C . THR B 1 148 ? -32.688 0.158 -14.664 1 97.06 148 THR B C 1
ATOM 7839 O O . THR B 1 148 ? -33.781 0.735 -14.781 1 97.06 148 THR B O 1
ATOM 7842 N N . SER B 1 149 ? -32 -0.206 -15.719 1 96.75 149 SER B N 1
ATOM 7843 C CA . SER B 1 149 ? -32.406 0.219 -17.062 1 96.75 149 SER B CA 1
ATOM 7844 C C . SER B 1 149 ? -33.656 -0.495 -17.516 1 96.75 149 SER B C 1
ATOM 7846 O O . SER B 1 149 ? -33.812 -1.696 -17.281 1 96.75 149 SER B O 1
ATOM 7848 N N . GLU B 1 150 ? -34.531 0.275 -18.234 1 95.12 150 GLU B N 1
ATOM 7849 C CA . GLU B 1 150 ? -35.75 -0.296 -18.797 1 95.12 150 GLU B CA 1
ATOM 7850 C C . GLU B 1 150 ? -35.719 -0.239 -20.328 1 95.12 150 GLU B C 1
ATOM 7852 O O . GLU B 1 150 ? -36.75 -0.435 -20.969 1 95.12 150 GLU B O 1
ATOM 7857 N N . GLU B 1 151 ? -34.531 0.021 -20.75 1 96.25 151 GLU B N 1
ATOM 7858 C CA . GLU B 1 151 ? -34.406 -0.03 -22.203 1 96.25 151 GLU B CA 1
ATOM 7859 C C . GLU B 1 151 ? -34.812 -1.396 -22.75 1 96.25 151 GLU B C 1
ATOM 7861 O O . GLU B 1 151 ? -34.531 -2.424 -22.125 1 96.25 151 GLU B O 1
ATOM 7866 N N . LYS B 1 152 ? -35.375 -1.428 -23.938 1 96.75 152 LYS B N 1
ATOM 7867 C CA . LYS B 1 152 ? -35.938 -2.645 -24.516 1 96.75 152 LYS B CA 1
ATOM 7868 C C . LYS B 1 152 ? -34.875 -3.734 -24.641 1 96.75 152 LYS B C 1
ATOM 7870 O O . LYS B 1 152 ? -35.125 -4.902 -24.359 1 96.75 152 LYS B O 1
ATOM 7875 N N . TRP B 1 153 ? -33.719 -3.357 -25.109 1 96.94 153 TRP B N 1
ATOM 7876 C CA . TRP B 1 153 ? -32.688 -4.371 -25.328 1 96.94 153 TRP B CA 1
ATOM 7877 C C . TRP B 1 153 ? -32.219 -4.969 -24 1 96.94 153 TRP B C 1
ATOM 7879 O O . TRP B 1 153 ? -31.906 -6.156 -23.922 1 96.94 153 TRP B O 1
ATOM 7889 N N . VAL B 1 154 ? -32.25 -4.195 -22.922 1 98.06 154 VAL B N 1
ATOM 7890 C CA . VAL B 1 154 ? -31.844 -4.672 -21.609 1 98.06 154 VAL B CA 1
ATOM 7891 C C . VAL B 1 154 ? -32.875 -5.641 -21.047 1 98.06 154 VAL B C 1
ATOM 7893 O O . VAL B 1 154 ? -32.531 -6.691 -20.516 1 98.06 154 VAL B O 1
ATOM 7896 N N . VAL B 1 155 ? -34.125 -5.254 -21.188 1 96.94 155 VAL B N 1
ATOM 7897 C CA . VAL B 1 155 ? -35.219 -6.117 -20.719 1 96.94 155 VAL B CA 1
ATOM 7898 C C . VAL B 1 155 ? -35.156 -7.449 -21.469 1 96.94 155 VAL B C 1
ATOM 7900 O O . VAL B 1 155 ? -35.281 -8.516 -20.859 1 96.94 155 VAL B O 1
ATOM 7903 N N . ASN B 1 156 ? -35 -7.34 -22.781 1 97.75 156 ASN B N 1
ATOM 7904 C CA . ASN B 1 156 ? -34.875 -8.547 -23.594 1 97.75 156 ASN B CA 1
ATOM 7905 C C . ASN B 1 156 ? -33.688 -9.391 -23.156 1 97.75 156 ASN B C 1
ATOM 7907 O O . ASN B 1 156 ? -33.781 -10.617 -23.062 1 97.75 156 ASN B O 1
ATOM 7911 N N . LEU B 1 157 ? -32.562 -8.766 -22.938 1 98.5 157 LEU B N 1
ATOM 7912 C CA . LEU B 1 157 ? -31.344 -9.438 -22.484 1 98.5 157 LEU B CA 1
ATOM 7913 C C . LEU B 1 157 ? -31.609 -10.203 -21.188 1 98.5 157 LEU B C 1
ATOM 7915 O O . LEU B 1 157 ? -31.297 -11.391 -21.078 1 98.5 157 LEU B O 1
ATOM 7919 N N . LEU B 1 158 ? -32.219 -9.562 -20.203 1 98.44 158 LEU B N 1
ATOM 7920 C CA . LEU B 1 158 ? -32.344 -10.125 -18.859 1 98.44 158 LEU B CA 1
ATOM 7921 C C . LEU B 1 158 ? -33.406 -11.227 -18.844 1 98.44 158 LEU B C 1
ATOM 7923 O O . LEU B 1 158 ? -33.375 -12.109 -17.984 1 98.44 158 LEU B O 1
ATOM 7927 N N . ASP B 1 159 ? -34.344 -11.164 -19.812 1 97.69 159 ASP B N 1
ATOM 7928 C CA . ASP B 1 159 ? -35.312 -12.25 -19.953 1 97.69 159 ASP B CA 1
ATOM 7929 C C . ASP B 1 159 ? -34.656 -13.5 -20.516 1 97.69 159 ASP B C 1
ATOM 7931 O O . ASP B 1 159 ? -35.062 -14.625 -20.203 1 97.69 159 ASP B O 1
ATOM 7935 N N . LYS B 1 160 ? -33.625 -13.273 -21.281 1 98.06 160 LYS B N 1
ATOM 7936 C CA . LYS B 1 160 ? -33.094 -14.375 -22.062 1 98.06 160 LYS B CA 1
ATOM 7937 C C . LYS B 1 160 ? -31.734 -14.82 -21.547 1 98.06 160 LYS B C 1
ATOM 7939 O O . LYS B 1 160 ? -31.188 -15.82 -22.016 1 98.06 160 LYS B O 1
ATOM 7944 N N . ALA B 1 161 ? -31.203 -14.125 -20.594 1 98.69 161 ALA B N 1
ATOM 7945 C CA . ALA B 1 161 ? -29.859 -14.438 -20.141 1 98.69 161 ALA B CA 1
ATOM 7946 C C . ALA B 1 161 ? -29.703 -14.188 -18.641 1 98.69 161 ALA B C 1
ATOM 7948 O O . ALA B 1 161 ? -30.5 -13.453 -18.047 1 98.69 161 ALA B O 1
ATOM 7949 N N . VAL B 1 162 ? -28.781 -14.859 -17.969 1 98.75 162 VAL B N 1
ATOM 7950 C CA . VAL B 1 162 ? -28.203 -14.547 -16.656 1 98.75 162 VAL B CA 1
ATOM 7951 C C . VAL B 1 162 ? -26.797 -13.961 -16.828 1 98.75 162 VAL B C 1
ATOM 7953 O O . VAL B 1 162 ? -25.938 -14.594 -17.438 1 98.75 162 VAL B O 1
ATOM 7956 N N . VAL B 1 163 ? -26.609 -12.742 -16.344 1 98.94 163 VAL B N 1
ATOM 7957 C CA . VAL B 1 163 ? -25.312 -12.07 -16.453 1 98.94 163 VAL B CA 1
ATOM 7958 C C . VAL B 1 163 ? -24.578 -12.148 -15.133 1 98.94 163 VAL B C 1
ATOM 7960 O O . VAL B 1 163 ? -25.078 -11.68 -14.102 1 98.94 163 VAL B O 1
ATOM 7963 N N . LEU B 1 164 ? -23.422 -12.812 -15.141 1 98.88 164 LEU B N 1
ATOM 7964 C CA . LEU B 1 164 ? -22.516 -12.852 -14.008 1 98.88 164 LEU B CA 1
ATOM 7965 C C . LEU B 1 164 ? -21.453 -11.766 -14.141 1 98.88 164 LEU B C 1
ATOM 7967 O O . LEU B 1 164 ? -20.766 -11.68 -15.164 1 98.88 164 LEU B O 1
ATOM 7971 N N . ILE B 1 165 ? -21.297 -10.922 -13.086 1 98.88 165 ILE B N 1
ATOM 7972 C CA . ILE B 1 165 ? -20.297 -9.859 -13.102 1 98.88 165 ILE B CA 1
ATOM 7973 C C . ILE B 1 165 ? -19.359 -10.016 -11.914 1 98.88 165 ILE B C 1
ATOM 7975 O O . ILE B 1 165 ? -19.781 -9.891 -10.758 1 98.88 165 ILE B O 1
ATOM 7979 N N . THR B 1 166 ? -18.125 -10.367 -12.156 1 98.69 166 THR B N 1
ATOM 7980 C CA . THR B 1 166 ? -17.078 -10.398 -11.141 1 98.69 166 THR B CA 1
ATOM 7981 C C . THR B 1 166 ? -16.156 -9.188 -11.273 1 98.69 166 THR B C 1
ATOM 7983 O O . THR B 1 166 ? -15.234 -9.195 -12.086 1 98.69 166 THR B O 1
ATOM 7986 N N . PRO B 1 167 ? -16.281 -8.18 -10.422 1 98.5 167 PRO B N 1
ATOM 7987 C CA . PRO B 1 167 ? -15.562 -6.918 -10.625 1 98.5 167 PRO B CA 1
ATOM 7988 C C . PRO B 1 167 ? -14.062 -7.051 -10.383 1 98.5 167 PRO B C 1
ATOM 7990 O O . PRO B 1 167 ? -13.266 -6.328 -10.992 1 98.5 167 PRO B O 1
ATOM 7993 N N . SER B 1 168 ? -13.711 -7.91 -9.453 1 97.5 168 SER B N 1
ATOM 7994 C CA . SER B 1 168 ? -12.297 -8.07 -9.109 1 97.5 168 SER B CA 1
ATOM 7995 C C . SER B 1 168 ? -11.945 -9.539 -8.898 1 97.5 168 SER B C 1
ATOM 7997 O O . SER B 1 168 ? -12.469 -10.188 -7.988 1 97.5 168 SER B O 1
ATOM 7999 N N . GLN B 1 169 ? -10.984 -10 -9.68 1 98.31 169 GLN B N 1
ATOM 8000 C CA . GLN B 1 169 ? -10.539 -11.391 -9.578 1 98.31 169 GLN B CA 1
ATOM 8001 C C . GLN B 1 169 ? -9.273 -11.492 -8.727 1 98.31 169 GLN B C 1
ATOM 8003 O O . GLN B 1 169 ? -8.867 -12.594 -8.352 1 98.31 169 GLN B O 1
ATOM 8008 N N . ASN B 1 170 ? -8.664 -10.383 -8.414 1 98.5 170 ASN B N 1
ATOM 8009 C CA . ASN B 1 170 ? -7.48 -10.273 -7.57 1 98.5 170 ASN B CA 1
ATOM 8010 C C . ASN B 1 170 ? -7.613 -9.133 -6.559 1 98.5 170 ASN B C 1
ATOM 8012 O O . ASN B 1 170 ? -6.961 -8.102 -6.699 1 98.5 170 ASN B O 1
ATOM 8016 N N . PRO B 1 171 ? -8.352 -9.383 -5.5 1 98.12 171 PRO B N 1
ATOM 8017 C CA . PRO B 1 171 ? -8.648 -8.305 -4.555 1 98.12 171 PRO B CA 1
ATOM 8018 C C . PRO B 1 171 ? -7.398 -7.77 -3.857 1 98.12 171 PRO B C 1
ATOM 8020 O O . PRO B 1 171 ? -7.297 -6.57 -3.6 1 98.12 171 PRO B O 1
ATOM 8023 N N . ASP B 1 172 ? -6.418 -8.656 -3.498 1 98.5 172 ASP B N 1
ATOM 8024 C CA . ASP B 1 172 ? -5.219 -8.25 -2.775 1 98.5 172 ASP B CA 1
ATOM 8025 C C . ASP B 1 172 ? -4.359 -7.316 -3.623 1 98.5 172 ASP B C 1
ATOM 8027 O O . ASP B 1 172 ? -3.902 -6.277 -3.141 1 98.5 172 ASP B O 1
ATOM 8031 N N . GLY B 1 173 ? -4.211 -7.695 -4.891 1 98.56 173 GLY B N 1
ATOM 8032 C CA . GLY B 1 173 ? -3.463 -6.848 -5.805 1 98.56 173 GLY B CA 1
ATOM 8033 C C . GLY B 1 173 ? -4.168 -5.539 -6.117 1 98.56 173 GLY B C 1
ATOM 8034 O O . GLY B 1 173 ? -3.523 -4.5 -6.262 1 98.56 173 GLY B O 1
ATOM 8035 N N . LEU B 1 174 ? -5.5 -5.598 -6.25 1 98.62 174 LEU B N 1
ATOM 8036 C CA . LEU B 1 174 ? -6.285 -4.402 -6.535 1 98.62 174 LEU B CA 1
ATOM 8037 C C . LEU B 1 174 ? -6.109 -3.361 -5.438 1 98.62 174 LEU B C 1
ATOM 8039 O O . LEU B 1 174 ? -5.879 -2.186 -5.723 1 98.62 174 LEU B O 1
ATOM 8043 N N . ASP B 1 175 ? -6.168 -3.797 -4.207 1 98.38 175 ASP B N 1
ATOM 8044 C CA . ASP B 1 175 ? -6.051 -2.854 -3.102 1 98.38 175 ASP B CA 1
ATOM 8045 C C . ASP B 1 175 ? -4.617 -2.342 -2.967 1 98.38 175 ASP B C 1
ATOM 8047 O O . ASP B 1 175 ? -4.395 -1.192 -2.582 1 98.38 175 ASP B O 1
ATOM 8051 N N . ARG B 1 176 ? -3.604 -3.201 -3.242 1 98.19 176 ARG B N 1
ATOM 8052 C CA . ARG B 1 176 ? -2.225 -2.725 -3.264 1 98.19 176 ARG B CA 1
ATOM 8053 C C . ARG B 1 176 ? -2.064 -1.562 -4.238 1 98.19 176 ARG B C 1
ATOM 8055 O O . ARG B 1 176 ? -1.447 -0.547 -3.906 1 98.19 176 ARG B O 1
ATOM 8062 N N . PHE B 1 177 ? -2.652 -1.663 -5.422 1 98.5 177 PHE B N 1
ATOM 8063 C CA . PHE B 1 177 ? -2.539 -0.633 -6.449 1 98.5 177 PHE B CA 1
ATOM 8064 C C . PHE B 1 177 ? -3.381 0.585 -6.086 1 98.5 177 PHE B C 1
ATOM 8066 O O . PHE B 1 177 ? -2.924 1.723 -6.215 1 98.5 177 PHE B O 1
ATOM 8073 N N . SER B 1 178 ? -4.633 0.338 -5.703 1 98.25 178 SER B N 1
ATOM 8074 C CA . SER B 1 178 ? -5.523 1.438 -5.348 1 98.25 178 SER B CA 1
ATOM 8075 C C . SER B 1 178 ? -4.922 2.297 -4.242 1 98.25 178 SER B C 1
ATOM 8077 O O . SER B 1 178 ? -4.969 3.527 -4.309 1 98.25 178 SER B O 1
ATOM 8079 N N . THR B 1 179 ? -4.406 1.64 -3.197 1 97.81 179 THR B N 1
ATOM 8080 C CA . THR B 1 179 ? -3.781 2.365 -2.096 1 97.81 179 THR B CA 1
ATOM 8081 C C . THR B 1 179 ? -2.588 3.176 -2.592 1 97.81 179 THR B C 1
ATOM 8083 O O . THR B 1 179 ? -2.408 4.332 -2.199 1 97.81 179 THR B O 1
ATOM 8086 N N . TRP B 1 180 ? -1.806 2.598 -3.471 1 97.62 180 TRP B N 1
ATOM 8087 C CA . TRP B 1 180 ? -0.64 3.285 -4.016 1 97.62 180 TRP B CA 1
ATOM 8088 C C . TRP B 1 180 ? -1.058 4.5 -4.836 1 97.62 180 TRP B C 1
ATOM 8090 O O . TRP B 1 180 ? -0.62 5.621 -4.566 1 97.62 180 TRP B O 1
ATOM 8100 N N . ALA B 1 181 ? -1.857 4.281 -5.844 1 98 181 ALA B N 1
ATOM 8101 C CA . ALA B 1 181 ? -2.211 5.324 -6.801 1 98 181 ALA B CA 1
ATOM 8102 C C . ALA B 1 181 ? -2.967 6.465 -6.121 1 98 181 ALA B C 1
ATOM 8104 O O . ALA B 1 181 ? -2.686 7.637 -6.363 1 98 181 ALA B O 1
ATOM 8105 N N . ASN B 1 182 ? -3.945 6.09 -5.297 1 97.94 182 ASN B N 1
ATOM 8106 C CA . ASN B 1 182 ? -4.672 7.121 -4.562 1 97.94 182 ASN B CA 1
ATOM 8107 C C . ASN B 1 182 ? -3.746 7.914 -3.646 1 97.94 182 ASN B C 1
ATOM 8109 O O . ASN B 1 182 ? -3.951 9.109 -3.434 1 97.94 182 ASN B O 1
ATOM 8113 N N . GLY B 1 183 ? -2.777 7.254 -3.121 1 97.62 183 GLY B N 1
ATOM 8114 C CA . GLY B 1 183 ? -1.859 7.895 -2.193 1 97.62 183 GLY B CA 1
ATOM 8115 C C . GLY B 1 183 ? -1.011 8.969 -2.842 1 97.62 183 GLY B C 1
ATOM 8116 O O . GLY B 1 183 ? -0.486 9.852 -2.158 1 97.62 183 GLY B O 1
ATOM 8117 N N . TYR B 1 184 ? -0.887 8.961 -4.18 1 97.88 184 TYR B N 1
ATOM 8118 C CA . TYR B 1 184 ? -0.065 9.945 -4.871 1 97.88 184 TYR B CA 1
ATOM 8119 C C . TYR B 1 184 ? -0.904 10.773 -5.832 1 97.88 184 TYR B C 1
ATOM 8121 O O . TYR B 1 184 ? -0.364 11.539 -6.637 1 97.88 184 TYR B O 1
ATOM 8129 N N . ALA B 1 185 ? -2.217 10.555 -5.793 1 96.81 185 ALA B N 1
ATOM 8130 C CA . ALA B 1 185 ? -3.111 11.383 -6.594 1 96.81 185 ALA B CA 1
ATOM 8131 C C . ALA B 1 185 ? -3.305 12.758 -5.961 1 96.81 185 ALA B C 1
ATOM 8133 O O . ALA B 1 185 ? -3.914 12.875 -4.895 1 96.81 185 ALA B O 1
ATOM 8134 N N . GLY B 1 186 ? -2.789 13.789 -6.598 1 95.25 186 GLY B N 1
ATOM 8135 C CA . GLY B 1 186 ? -2.949 15.141 -6.086 1 95.25 186 GLY B CA 1
ATOM 8136 C C . GLY B 1 186 ? -4.297 15.75 -6.418 1 95.25 186 GLY B C 1
ATOM 8137 O O . GLY B 1 186 ? -5.121 15.117 -7.086 1 95.25 186 GLY B O 1
ATOM 8138 N N . LYS B 1 187 ? -4.516 16.906 -5.828 1 95.75 187 LYS B N 1
ATOM 8139 C CA . LYS B 1 187 ? -5.691 17.688 -6.199 1 95.75 187 LYS B CA 1
ATOM 8140 C C . LYS B 1 187 ? -5.695 18 -7.691 1 95.75 187 LYS B C 1
ATOM 8142 O O . LYS B 1 187 ? -6.738 17.938 -8.344 1 95.75 187 LYS B O 1
ATOM 8147 N N . VAL B 1 188 ? -4.512 18.328 -8.211 1 97 188 VAL B N 1
ATOM 8148 C CA . VAL B 1 188 ? -4.336 18.5 -9.648 1 97 188 VAL B CA 1
ATOM 8149 C C . VAL B 1 188 ? -3.834 17.203 -10.273 1 97 188 VAL B C 1
ATOM 8151 O O . VAL B 1 188 ? -2.816 16.656 -9.844 1 97 188 VAL B O 1
ATOM 8154 N N . THR B 1 189 ? -4.531 16.672 -11.242 1 96.38 189 THR B N 1
ATOM 8155 C CA . THR B 1 189 ? -4.141 15.422 -11.891 1 96.38 189 THR B CA 1
ATOM 8156 C C . THR B 1 189 ? -2.812 15.586 -12.625 1 96.38 189 THR B C 1
ATOM 8158 O O . THR B 1 189 ? -2.553 16.625 -13.227 1 96.38 189 THR B O 1
ATOM 8161 N N . VAL B 1 190 ? -1.964 14.625 -12.562 1 97.75 190 VAL B N 1
ATOM 8162 C CA . VAL B 1 190 ? -0.643 14.656 -13.188 1 97.75 190 VAL B CA 1
ATOM 8163 C C . VAL B 1 190 ? -0.557 13.578 -14.266 1 97.75 190 VAL B C 1
ATOM 8165 O O . VAL B 1 190 ? -0.749 12.391 -13.992 1 97.75 190 VAL B O 1
ATOM 8168 N N . SER B 1 191 ? -0.281 13.945 -15.531 1 97.5 191 SER B N 1
ATOM 8169 C CA . SER B 1 191 ? -0.231 13 -16.641 1 97.5 191 SER B CA 1
ATOM 8170 C C . SER B 1 191 ? 1.201 12.555 -16.938 1 97.5 191 SER B C 1
ATOM 8172 O O . SER B 1 191 ? 1.426 11.625 -17.703 1 97.5 191 SER B O 1
ATOM 8174 N N . ASP B 1 192 ? 2.207 13.156 -16.266 1 97.81 192 ASP B N 1
ATOM 8175 C CA . ASP B 1 192 ? 3.619 12.852 -16.469 1 97.81 192 ASP B CA 1
ATOM 8176 C C . ASP B 1 192 ? 3.922 11.398 -16.109 1 97.81 192 ASP B C 1
ATOM 8178 O O . ASP B 1 192 ? 3.777 11 -14.953 1 97.81 192 ASP B O 1
ATOM 8182 N N . PRO B 1 193 ? 4.441 10.609 -17.062 1 96.5 193 PRO B N 1
ATOM 8183 C CA . PRO B 1 193 ? 4.688 9.188 -16.781 1 96.5 193 PRO B CA 1
ATOM 8184 C C . PRO B 1 193 ? 5.742 8.969 -15.703 1 96.5 193 PRO B C 1
ATOM 8186 O O . PRO B 1 193 ? 5.844 7.871 -15.156 1 96.5 193 PRO B O 1
ATOM 8189 N N . ASN B 1 194 ? 6.508 9.992 -15.367 1 97.25 194 ASN B N 1
ATOM 8190 C CA . ASN B 1 194 ? 7.543 9.859 -14.344 1 97.25 194 ASN B CA 1
ATOM 8191 C C . ASN B 1 194 ? 6.965 10 -12.938 1 97.25 194 ASN B C 1
ATOM 8193 O O . ASN B 1 194 ? 7.629 9.688 -11.953 1 97.25 194 ASN B O 1
ATOM 8197 N N . HIS B 1 195 ? 5.711 10.445 -12.852 1 98.12 195 HIS B N 1
ATOM 8198 C CA . HIS B 1 195 ? 5.066 10.672 -11.562 1 98.12 195 HIS B CA 1
ATOM 8199 C C . HIS B 1 195 ? 4.855 9.367 -10.812 1 98.12 195 HIS B C 1
ATOM 8201 O O . HIS B 1 195 ? 4.488 8.352 -11.406 1 98.12 195 HIS B O 1
ATOM 8207 N N . LYS B 1 196 ? 5.055 9.344 -9.523 1 97.31 196 LYS B N 1
ATOM 8208 C CA . LYS B 1 196 ? 5.031 8.164 -8.664 1 97.31 196 LYS B CA 1
ATOM 8209 C C . LYS B 1 196 ? 3.689 7.445 -8.758 1 97.31 196 LYS B C 1
ATOM 8211 O O . LYS B 1 196 ? 3.625 6.223 -8.617 1 97.31 196 LYS B O 1
ATOM 8216 N N . GLU B 1 197 ? 2.645 8.18 -8.977 1 97 197 GLU B N 1
ATOM 8217 C CA . GLU B 1 197 ? 1.324 7.574 -9.117 1 97 197 GLU B CA 1
ATOM 8218 C C . GLU B 1 197 ? 1.351 6.426 -10.125 1 97 197 GLU B C 1
ATOM 8220 O O . GLU B 1 197 ? 0.67 5.418 -9.938 1 97 197 GLU B O 1
ATOM 8225 N N . HIS B 1 198 ? 2.217 6.621 -11.18 1 96.19 198 HIS B N 1
ATOM 8226 C CA . HIS B 1 198 ? 2.225 5.688 -12.305 1 96.19 198 HIS B CA 1
ATOM 8227 C C . HIS B 1 198 ? 3.354 4.672 -12.164 1 96.19 198 HIS B C 1
ATOM 8229 O O . HIS B 1 198 ? 3.451 3.734 -12.961 1 96.19 198 HIS B O 1
ATOM 8235 N N . LYS B 1 199 ? 4.215 4.887 -11.172 1 95.31 199 LYS B N 1
ATOM 8236 C CA . LYS B 1 199 ? 5.402 4.059 -10.984 1 95.31 199 LYS B CA 1
ATOM 8237 C C . LYS B 1 199 ? 5.312 3.266 -9.68 1 95.31 199 LYS B C 1
ATOM 8239 O O . LYS B 1 199 ? 5.934 3.631 -8.68 1 95.31 199 LYS B O 1
ATOM 8244 N N . GLN B 1 200 ? 4.656 2.164 -9.727 1 94.88 200 GLN B N 1
ATOM 8245 C CA . GLN B 1 200 ? 4.383 1.367 -8.539 1 94.88 200 GLN B CA 1
ATOM 8246 C C . GLN B 1 200 ? 5.68 0.896 -7.883 1 94.88 200 GLN B C 1
ATOM 8248 O O . GLN B 1 200 ? 6.715 0.788 -8.547 1 94.88 200 GLN B O 1
ATOM 8253 N N . GLY B 1 201 ? 5.637 0.627 -6.621 1 92.06 201 GLY B N 1
ATOM 8254 C CA . GLY B 1 201 ? 6.723 -0.043 -5.922 1 92.06 201 GLY B CA 1
ATOM 8255 C C . GLY B 1 201 ? 6.742 -1.543 -6.148 1 92.06 201 GLY B C 1
ATOM 8256 O O . GLY B 1 201 ? 5.879 -2.082 -6.848 1 92.06 201 GLY B O 1
ATOM 8257 N N . TRP B 1 202 ? 7.773 -2.182 -5.555 1 94.81 202 TRP B N 1
ATOM 8258 C CA . TRP B 1 202 ? 7.883 -3.637 -5.539 1 94.81 202 TRP B CA 1
ATOM 8259 C C . TRP B 1 202 ? 7.156 -4.227 -4.336 1 94.81 202 TRP B C 1
ATOM 8261 O O . TRP B 1 202 ? 7.367 -3.785 -3.201 1 94.81 202 TRP B O 1
ATOM 8271 N N . PRO B 1 203 ? 6.227 -5.23 -4.395 1 96.88 203 PRO B N 1
ATOM 8272 C CA . PRO B 1 203 ? 5.707 -5.727 -5.672 1 96.88 203 PRO B CA 1
ATOM 8273 C C . PRO B 1 203 ? 4.57 -4.867 -6.219 1 96.88 203 PRO B C 1
ATOM 8275 O O . PRO B 1 203 ? 4.008 -4.043 -5.492 1 96.88 203 PRO B O 1
ATOM 8278 N N . THR B 1 204 ? 4.203 -4.984 -7.48 1 97.06 204 THR B N 1
ATOM 8279 C CA . THR B 1 204 ? 3.1 -4.246 -8.086 1 97.06 204 THR B CA 1
ATOM 8280 C C . THR B 1 204 ? 1.766 -4.922 -7.781 1 97.06 204 THR B C 1
ATOM 8282 O O . THR B 1 204 ? 1.733 -6.043 -7.273 1 97.06 204 THR B O 1
ATOM 8285 N N . GLY B 1 205 ? 0.697 -4.203 -8.078 1 97.94 205 GLY B N 1
ATOM 8286 C CA . GLY B 1 205 ? -0.648 -4.711 -7.855 1 97.94 205 GLY B CA 1
ATOM 8287 C C . GLY B 1 205 ? -1.05 -5.789 -8.844 1 97.94 205 GLY B C 1
ATOM 8288 O O . GLY B 1 205 ? -2.113 -6.398 -8.711 1 97.94 205 GLY B O 1
ATOM 8289 N N . ARG B 1 206 ? -0.187 -6.121 -9.773 1 98.06 206 ARG B N 1
ATOM 8290 C CA . ARG B 1 206 ? -0.484 -7.148 -10.773 1 98.06 206 ARG B CA 1
ATOM 8291 C C . ARG B 1 206 ? -0.667 -8.508 -10.117 1 98.06 206 ARG B C 1
ATOM 8293 O O . ARG B 1 206 ? -1.514 -9.305 -10.539 1 98.06 206 ARG B O 1
ATOM 8300 N N . SER B 1 207 ? 0.093 -8.805 -9.078 1 98.31 207 SER B N 1
ATOM 8301 C CA . SER B 1 207 ? 0.157 -10.133 -8.461 1 98.31 207 SER B CA 1
ATOM 8302 C C . SER B 1 207 ? -0.692 -10.188 -7.191 1 98.31 207 SER B C 1
ATOM 8304 O O . SER B 1 207 ? -1.115 -9.156 -6.672 1 98.31 207 SER B O 1
ATOM 8306 N N . ASN B 1 208 ? -0.996 -11.375 -6.738 1 98.44 208 ASN B N 1
ATOM 8307 C CA . ASN B 1 208 ? -1.768 -11.562 -5.516 1 98.44 208 ASN B CA 1
ATOM 8308 C C . ASN B 1 208 ? -0.867 -11.594 -4.285 1 98.44 208 ASN B C 1
ATOM 8310 O O . ASN B 1 208 ? 0.224 -11.016 -4.293 1 98.44 208 ASN B O 1
ATOM 8314 N N . HIS B 1 209 ? -1.274 -12.141 -3.16 1 98.44 209 HIS B N 1
ATOM 8315 C CA . HIS B 1 209 ? -0.595 -12.172 -1.869 1 98.44 209 HIS B CA 1
ATOM 8316 C C . HIS B 1 209 ? 0.77 -12.844 -1.98 1 98.44 209 HIS B C 1
ATOM 8318 O O . HIS B 1 209 ? 1.778 -12.289 -1.542 1 98.44 209 HIS B O 1
ATOM 8324 N N . TYR B 1 210 ? 0.856 -14.023 -2.562 1 98.69 210 TYR B N 1
ATOM 8325 C CA . TYR B 1 210 ? 2.113 -14.742 -2.715 1 98.69 210 TYR B CA 1
ATOM 8326 C C . TYR B 1 210 ? 2.805 -14.367 -4.02 1 98.69 210 TYR B C 1
ATOM 8328 O O . TYR B 1 210 ? 3.557 -15.164 -4.586 1 98.69 210 TYR B O 1
ATOM 8336 N N . LEU B 1 211 ? 2.398 -13.234 -4.57 1 98.62 211 LEU B N 1
ATOM 8337 C CA . LEU B 1 211 ? 3.039 -12.594 -5.715 1 98.62 211 LEU B CA 1
ATOM 8338 C C . LEU B 1 211 ? 2.852 -13.438 -6.977 1 98.62 211 LEU B C 1
ATOM 8340 O O . LEU B 1 211 ? 3.713 -13.438 -7.859 1 98.62 211 LEU B O 1
ATOM 8344 N N . ALA B 1 212 ? 1.753 -14.133 -7.062 1 98.62 212 ALA B N 1
ATOM 8345 C CA . ALA B 1 212 ? 1.431 -14.953 -8.227 1 98.62 212 ALA B CA 1
ATOM 8346 C C . ALA B 1 212 ? 0.593 -14.164 -9.234 1 98.62 212 ALA B C 1
ATOM 8348 O O . ALA B 1 212 ? -0.231 -13.336 -8.852 1 98.62 212 ALA B O 1
ATOM 8349 N N . ASP B 1 213 ? 0.839 -14.406 -10.5 1 98.5 213 ASP B N 1
ATOM 8350 C CA . ASP B 1 213 ? -0.068 -13.961 -11.555 1 98.5 213 ASP B CA 1
ATOM 8351 C C . ASP B 1 213 ? -1.269 -14.898 -11.672 1 98.5 213 ASP B C 1
ATOM 8353 O O . ASP B 1 213 ? -1.155 -15.992 -12.219 1 98.5 213 ASP B O 1
ATOM 8357 N N . LEU B 1 214 ? -2.379 -14.422 -11.289 1 98.56 214 LEU B N 1
ATOM 8358 C CA . LEU B 1 214 ? -3.549 -15.289 -11.188 1 98.56 214 LEU B CA 1
ATOM 8359 C C . LEU B 1 214 ? -4.086 -15.633 -12.57 1 98.56 214 LEU B C 1
ATOM 8361 O O . LEU B 1 214 ? -4.859 -16.578 -12.727 1 98.56 214 LEU B O 1
ATOM 8365 N N . ASN B 1 215 ? -3.699 -14.836 -13.57 1 98.62 215 ASN B N 1
ATOM 8366 C CA . ASN B 1 215 ? -4.105 -15.172 -14.93 1 98.62 215 ASN B CA 1
ATOM 8367 C C . ASN B 1 215 ? -3.234 -16.266 -15.523 1 98.62 215 ASN B C 1
ATOM 8369 O O . ASN B 1 215 ? -3.252 -16.5 -16.734 1 98.62 215 ASN B O 1
ATOM 8373 N N . ARG B 1 216 ? -2.514 -16.953 -14.727 1 98.44 216 ARG B N 1
ATOM 8374 C CA . ARG B 1 216 ? -1.756 -18.141 -15.109 1 98.44 216 ARG B CA 1
ATOM 8375 C C . ARG B 1 216 ? -2.125 -19.328 -14.234 1 98.44 216 ARG B C 1
ATOM 8377 O O . ARG B 1 216 ? -1.469 -20.375 -14.289 1 98.44 216 ARG B O 1
ATOM 8384 N N . ASP B 1 217 ? -3.162 -19.156 -13.422 1 98.44 217 ASP B N 1
ATOM 8385 C CA . ASP B 1 217 ? -3.441 -20.156 -12.406 1 98.44 217 ASP B CA 1
ATOM 8386 C C . ASP B 1 217 ? -4.809 -20.797 -12.625 1 98.44 217 ASP B C 1
ATOM 8388 O O . ASP B 1 217 ? -5.34 -21.469 -11.727 1 98.44 217 ASP B O 1
ATOM 8392 N N . TRP B 1 218 ? -5.418 -20.672 -13.812 1 98.44 218 TRP B N 1
ATOM 8393 C CA . TRP B 1 218 ? -6.727 -21.25 -14.094 1 98.44 218 TRP B CA 1
ATOM 8394 C C . TRP B 1 218 ? -6.641 -22.781 -14.172 1 98.44 218 TRP B C 1
ATOM 8396 O O . TRP B 1 218 ? -7.617 -23.484 -13.891 1 98.44 218 TRP B O 1
ATOM 8406 N N . LEU B 1 219 ? -5.473 -23.312 -14.594 1 98.06 219 LEU B N 1
ATOM 8407 C CA . LEU B 1 219 ? -5.289 -24.75 -14.758 1 98.06 219 LEU B CA 1
ATOM 8408 C C . LEU B 1 219 ? -4.707 -25.359 -13.492 1 98.06 219 LEU B C 1
ATOM 8410 O O . LEU B 1 219 ? -5.059 -26.484 -13.125 1 98.06 219 LEU B O 1
ATOM 8414 N N . PHE B 1 220 ? -3.869 -24.641 -12.82 1 98.44 220 PHE B N 1
ATOM 8415 C CA . PHE B 1 220 ? -3.062 -25.234 -11.758 1 98.44 220 PHE B CA 1
ATOM 8416 C C . PHE B 1 220 ? -3.77 -25.109 -10.414 1 98.44 220 PHE B C 1
ATOM 8418 O O . PHE B 1 220 ? -3.59 -25.953 -9.531 1 98.44 220 PHE B O 1
ATOM 8425 N N . LEU B 1 221 ? -4.512 -24.016 -10.242 1 98.5 221 LEU B N 1
ATOM 8426 C CA . LEU B 1 221 ? -5.379 -23.781 -9.094 1 98.5 221 LEU B CA 1
ATOM 8427 C C . LEU B 1 221 ? -4.602 -23.891 -7.793 1 98.5 221 LEU B C 1
ATOM 8429 O O . LEU B 1 221 ? -5.031 -24.594 -6.871 1 98.5 221 LEU B O 1
ATOM 8433 N N . ARG B 1 222 ? -3.498 -23.203 -7.738 1 98.31 222 ARG B N 1
ATOM 8434 C CA . ARG B 1 222 ? -2.678 -23.219 -6.531 1 98.31 222 ARG B CA 1
ATOM 8435 C C . ARG B 1 222 ? -3.166 -22.188 -5.527 1 98.31 222 ARG B C 1
ATOM 8437 O O . ARG B 1 222 ? -2.828 -22.25 -4.344 1 98.31 222 ARG B O 1
ATOM 8444 N N . HIS B 1 223 ? -4.004 -21.266 -5.938 1 98.44 223 HIS B N 1
ATOM 8445 C CA . HIS B 1 223 ? -4.438 -20.156 -5.105 1 98.44 223 HIS B CA 1
ATOM 8446 C C . HIS B 1 223 ? -5.953 -20.156 -4.922 1 98.44 223 HIS B C 1
ATOM 8448 O O . HIS B 1 223 ? -6.695 -20.469 -5.859 1 98.44 223 HIS B O 1
ATOM 8454 N N . PRO B 1 224 ? -6.426 -19.766 -3.74 1 98.12 224 PRO B N 1
ATOM 8455 C CA . PRO B 1 224 ? -7.859 -19.828 -3.457 1 98.12 224 PRO B CA 1
ATOM 8456 C C . PRO B 1 224 ? -8.688 -18.922 -4.379 1 98.12 224 PRO B C 1
ATOM 8458 O O . PRO B 1 224 ? -9.828 -19.266 -4.711 1 98.12 224 PRO B O 1
ATOM 8461 N N . GLU B 1 225 ? -8.18 -17.797 -4.77 1 98.19 225 GLU B N 1
ATOM 8462 C CA . GLU B 1 225 ? -8.898 -16.938 -5.695 1 98.19 225 GLU B CA 1
ATOM 8463 C C . GLU B 1 225 ? -9.234 -17.672 -6.988 1 98.19 225 GLU B C 1
ATOM 8465 O O . GLU B 1 225 ? -10.352 -17.562 -7.496 1 98.19 225 GLU B O 1
ATOM 8470 N N . SER B 1 226 ? -8.266 -18.438 -7.477 1 98.38 226 SER B N 1
ATOM 8471 C CA . SER B 1 226 ? -8.461 -19.219 -8.695 1 98.38 226 SER B CA 1
ATOM 8472 C C . SER B 1 226 ? -9.422 -20.375 -8.461 1 98.38 226 SER B C 1
ATOM 8474 O O . SER B 1 226 ? -10.234 -20.703 -9.328 1 98.38 226 SER B O 1
ATOM 8476 N N . GLN B 1 227 ? -9.32 -21.016 -7.312 1 98.44 227 GLN B N 1
ATOM 8477 C CA . GLN B 1 227 ? -10.203 -22.141 -6.988 1 98.44 227 GLN B CA 1
ATOM 8478 C C . GLN B 1 227 ? -11.664 -21.688 -6.977 1 98.44 227 GLN B C 1
ATOM 8480 O O . GLN B 1 227 ? -12.531 -22.375 -7.516 1 98.44 227 GLN B O 1
ATOM 8485 N N . GLY B 1 228 ? -11.875 -20.531 -6.391 1 98 228 GLY B N 1
ATOM 8486 C CA . GLY B 1 228 ? -13.227 -19.984 -6.375 1 98 228 GLY B CA 1
ATOM 8487 C C . GLY B 1 228 ? -13.75 -19.656 -7.762 1 98 228 GLY B C 1
ATOM 8488 O O . GLY B 1 228 ? -14.914 -19.938 -8.078 1 98 228 GLY B O 1
ATOM 8489 N N . ARG B 1 229 ? -12.953 -19.078 -8.594 1 97.31 229 ARG B N 1
ATOM 8490 C CA . ARG B 1 229 ? -13.336 -18.672 -9.938 1 97.31 229 ARG B CA 1
ATOM 8491 C C . ARG B 1 229 ? -13.664 -19.875 -10.812 1 97.31 229 ARG B C 1
ATOM 8493 O O . ARG B 1 229 ? -14.625 -19.844 -11.586 1 97.31 229 ARG B O 1
ATOM 8500 N N . VAL B 1 230 ? -12.852 -20.922 -10.719 1 98.44 230 VAL B N 1
ATOM 8501 C CA . VAL B 1 230 ? -13.07 -22.125 -11.531 1 98.44 230 VAL B CA 1
ATOM 8502 C C . VAL B 1 230 ? -14.312 -22.859 -11.031 1 98.44 230 VAL B C 1
ATOM 8504 O O . VAL B 1 230 ? -15.078 -23.406 -11.828 1 98.44 230 VAL B O 1
ATOM 8507 N N . ALA B 1 231 ? -14.523 -22.859 -9.703 1 98.38 231 ALA B N 1
ATOM 8508 C CA . ALA B 1 231 ? -15.75 -23.422 -9.164 1 98.38 231 ALA B CA 1
ATOM 8509 C C . ALA B 1 231 ? -16.984 -22.703 -9.711 1 98.38 231 ALA B C 1
ATOM 8511 O O . ALA B 1 231 ? -17.984 -23.328 -10.055 1 98.38 231 ALA B O 1
ATOM 8512 N N . LEU B 1 232 ? -16.891 -21.391 -9.781 1 98.06 232 LEU B N 1
ATOM 8513 C CA . LEU B 1 232 ? -17.969 -20.594 -10.352 1 98.06 232 LEU B CA 1
ATOM 8514 C C . LEU B 1 232 ? -18.203 -20.969 -11.805 1 98.06 232 LEU B C 1
ATOM 8516 O O . LEU B 1 232 ? -19.359 -21.125 -12.234 1 98.06 232 LEU B O 1
ATOM 8520 N N . PHE B 1 233 ? -17.156 -21.109 -12.555 1 98.38 233 PHE B N 1
ATOM 8521 C CA . PHE B 1 233 ? -17.25 -21.484 -13.969 1 98.38 233 PHE B CA 1
ATOM 8522 C C . PHE B 1 233 ? -18.016 -22.781 -14.148 1 98.38 233 PHE B C 1
ATOM 8524 O O . PHE B 1 233 ? -18.953 -22.859 -14.945 1 98.38 233 PHE B O 1
ATOM 8531 N N . HIS B 1 234 ? -17.641 -23.828 -13.422 1 97.56 234 HIS B N 1
ATOM 8532 C CA . HIS B 1 234 ? -18.25 -25.141 -13.594 1 97.56 234 HIS B CA 1
ATOM 8533 C C . HIS B 1 234 ? -19.656 -25.188 -13.023 1 97.56 234 HIS B C 1
ATOM 8535 O O . HIS B 1 234 ? -20.5 -25.953 -13.5 1 97.56 234 HIS B O 1
ATOM 8541 N N . ARG B 1 235 ? -19.891 -24.328 -12.07 1 96.62 235 ARG B N 1
ATOM 8542 C CA . ARG B 1 235 ? -21.234 -24.25 -11.516 1 96.62 235 ARG B CA 1
ATOM 8543 C C . ARG B 1 235 ? -22.219 -23.688 -12.539 1 96.62 235 ARG B C 1
ATOM 8545 O O . ARG B 1 235 ? -23.328 -24.219 -12.703 1 96.62 235 ARG B O 1
ATOM 8552 N N . TRP B 1 236 ? -21.797 -22.688 -13.281 1 97.5 236 TRP B N 1
ATOM 8553 C CA . TRP B 1 236 ? -22.703 -21.969 -14.18 1 97.5 236 TRP B CA 1
ATOM 8554 C C . TRP B 1 236 ? -22.516 -22.422 -15.625 1 97.5 236 TRP B C 1
ATOM 8556 O O . TRP B 1 236 ? -23.391 -22.234 -16.469 1 97.5 236 TRP B O 1
ATOM 8566 N N . GLN B 1 237 ? -21.312 -23.031 -15.938 1 97.19 237 GLN B N 1
ATOM 8567 C CA . GLN B 1 237 ? -20.984 -23.438 -17.297 1 97.19 237 GLN B CA 1
ATOM 8568 C C . GLN B 1 237 ? -21.375 -22.375 -18.312 1 97.19 237 GLN B C 1
ATOM 8570 O O . GLN B 1 237 ? -22.203 -22.625 -19.188 1 97.19 237 GLN B O 1
ATOM 8575 N N . PRO B 1 238 ? -20.766 -21.219 -18.297 1 98.31 238 PRO B N 1
ATOM 8576 C CA . PRO B 1 238 ? -21.156 -20.109 -19.172 1 98.31 238 PRO B CA 1
ATOM 8577 C C . PRO B 1 238 ? -21 -20.438 -20.641 1 98.31 238 PRO B C 1
ATOM 8579 O O . PRO B 1 238 ? -20.203 -21.312 -21.016 1 98.31 238 PRO B O 1
ATOM 8582 N N . HIS B 1 239 ? -21.828 -19.734 -21.469 1 98.56 239 HIS B N 1
ATOM 8583 C CA . HIS B 1 239 ? -21.688 -19.812 -22.922 1 98.56 239 HIS B CA 1
ATOM 8584 C C . HIS B 1 239 ? -20.609 -18.859 -23.406 1 98.56 239 HIS B C 1
ATOM 8586 O O . HIS B 1 239 ? -19.922 -19.141 -24.391 1 98.56 239 HIS B O 1
ATOM 8592 N N . TYR B 1 240 ? -20.5 -17.766 -22.734 1 98.75 240 TYR B N 1
ATOM 8593 C CA . TYR B 1 240 ? -19.562 -16.703 -23.094 1 98.75 240 TYR B CA 1
ATOM 8594 C C . TYR B 1 240 ? -18.891 -16.141 -21.844 1 98.75 240 TYR B C 1
ATOM 8596 O O . TYR B 1 240 ? -19.531 -15.93 -20.812 1 98.75 240 TYR B O 1
ATOM 8604 N N . VAL B 1 241 ? -17.562 -15.984 -21.906 1 98.81 241 VAL B N 1
ATOM 8605 C CA . VAL B 1 241 ? -16.781 -15.359 -20.844 1 98.81 241 VAL B CA 1
ATOM 8606 C C . VAL B 1 241 ? -15.992 -14.18 -21.422 1 98.81 241 VAL B C 1
ATOM 8608 O O . VAL B 1 241 ? -15.164 -14.352 -22.312 1 98.81 241 VAL B O 1
ATOM 8611 N N . GLY B 1 242 ? -16.281 -12.977 -20.922 1 98.81 242 GLY B N 1
ATOM 8612 C CA . GLY B 1 242 ? -15.43 -11.82 -21.203 1 98.81 242 GLY B CA 1
ATOM 8613 C C . GLY B 1 242 ? -14.328 -11.633 -20.172 1 98.81 242 GLY B C 1
ATOM 8614 O O . GLY B 1 242 ? -14.602 -11.492 -18.984 1 98.81 242 GLY B O 1
ATOM 8615 N N . ASP B 1 243 ? -13.078 -11.703 -20.625 1 98.69 243 ASP B N 1
ATOM 8616 C CA . ASP B 1 243 ? -11.891 -11.531 -19.797 1 98.69 243 ASP B CA 1
ATOM 8617 C C . ASP B 1 243 ? -11.289 -10.141 -19.984 1 98.69 243 ASP B C 1
ATOM 8619 O O . ASP B 1 243 ? -10.43 -9.938 -20.844 1 98.69 243 ASP B O 1
ATOM 8623 N N . PHE B 1 244 ? -11.602 -9.188 -19.109 1 98.81 244 PHE B N 1
ATOM 8624 C CA . PHE B 1 244 ? -11.289 -7.773 -19.312 1 98.81 244 PHE B CA 1
ATOM 8625 C C . PHE B 1 244 ? -9.977 -7.414 -18.625 1 98.81 244 PHE B C 1
ATOM 8627 O O . PHE B 1 244 ? -9.859 -7.52 -17.391 1 98.81 244 PHE B O 1
ATOM 8634 N N . HIS B 1 245 ? -9 -6.965 -19.438 1 98.69 245 HIS B N 1
ATOM 8635 C CA . HIS B 1 245 ? -7.652 -6.598 -19 1 98.69 245 HIS B CA 1
ATOM 8636 C C . HIS B 1 245 ? -7.312 -5.168 -19.406 1 98.69 245 HIS B C 1
ATOM 8638 O O . HIS B 1 245 ? -8.148 -4.461 -19.969 1 98.69 245 HIS B O 1
ATOM 8644 N N . GLU B 1 246 ? -6.16 -4.762 -18.938 1 98.38 246 GLU B N 1
ATOM 8645 C CA . GLU B 1 246 ? -5.48 -3.588 -19.484 1 98.38 246 GLU B CA 1
ATOM 8646 C C . GLU B 1 246 ? -4.105 -3.949 -20.031 1 98.38 246 GLU B C 1
ATOM 8648 O O . GLU B 1 246 ? -3.605 -5.051 -19.797 1 98.38 246 GLU B O 1
ATOM 8653 N N . MET B 1 247 ? -3.564 -3.076 -20.844 1 97.31 247 MET B N 1
ATOM 8654 C CA . MET B 1 247 ? -2.207 -3.199 -21.375 1 97.31 247 MET B CA 1
ATOM 8655 C C . MET B 1 247 ? -1.455 -1.878 -21.25 1 97.31 247 MET B C 1
ATOM 8657 O O . MET B 1 247 ? -1.917 -0.956 -20.578 1 97.31 247 MET B O 1
ATOM 8661 N N . GLY B 1 248 ? -0.208 -1.733 -21.75 1 95.75 248 GLY B N 1
ATOM 8662 C CA . GLY B 1 248 ? 0.622 -0.546 -21.609 1 95.75 248 GLY B CA 1
ATOM 8663 C C . GLY B 1 248 ? -0.061 0.716 -22.109 1 95.75 248 GLY B C 1
ATOM 8664 O O . GLY B 1 248 ? -0.84 0.674 -23.062 1 95.75 248 GLY B O 1
ATOM 8665 N N . HIS B 1 249 ? 0.275 1.823 -21.547 1 95.25 249 HIS B N 1
ATOM 8666 C CA . HIS B 1 249 ? -0.429 3.078 -21.781 1 95.25 249 HIS B CA 1
ATOM 8667 C C . HIS B 1 249 ? -0.183 3.592 -23.203 1 95.25 249 HIS B C 1
ATOM 8669 O O . HIS B 1 249 ? -0.919 4.453 -23.688 1 95.25 249 HIS B O 1
ATOM 8675 N N . ASN B 1 250 ? 0.843 3.055 -23.906 1 94.69 250 ASN B N 1
ATOM 8676 C CA . ASN B 1 250 ? 1.164 3.559 -25.234 1 94.69 250 ASN B CA 1
ATOM 8677 C C . ASN B 1 250 ? 0.408 2.797 -26.312 1 94.69 250 ASN B C 1
ATOM 8679 O O . ASN B 1 250 ? 0.521 3.117 -27.5 1 94.69 250 ASN B O 1
ATOM 8683 N N . PHE B 1 251 ? -0.398 1.819 -25.859 1 95.88 251 PHE B N 1
ATOM 8684 C CA . PHE B 1 251 ? -1.26 1.102 -26.797 1 95.88 251 PHE B CA 1
ATOM 8685 C C . PHE B 1 251 ? -2.633 1.758 -26.875 1 95.88 251 PHE B C 1
ATOM 8687 O O . PHE B 1 251 ? -2.803 2.91 -26.469 1 95.88 251 PHE B O 1
ATOM 8694 N N . THR B 1 252 ? -3.566 1.122 -27.609 1 95.38 252 THR B N 1
ATOM 8695 C CA . THR B 1 252 ? -4.941 1.593 -27.719 1 95.38 252 THR B CA 1
ATOM 8696 C C . THR B 1 252 ? -5.906 0.61 -27.062 1 95.38 252 THR B C 1
ATOM 8698 O O . THR B 1 252 ? -5.969 0.526 -25.828 1 95.38 252 THR B O 1
ATOM 8701 N N . TYR B 1 253 ? -6.617 -0.138 -27.812 1 97.56 253 TYR B N 1
ATOM 8702 C CA . TYR B 1 253 ? -7.531 -1.153 -27.297 1 97.56 253 TYR B CA 1
ATOM 8703 C C . TYR B 1 253 ? -7.43 -2.439 -28.109 1 97.56 253 TYR B C 1
ATOM 8705 O O . TYR B 1 253 ? -7.477 -2.408 -29.344 1 97.56 253 TYR B O 1
ATOM 8713 N N . PHE B 1 254 ? -7.184 -3.566 -27.453 1 98 254 PHE B N 1
ATOM 8714 C CA . PHE B 1 254 ? -7.148 -4.863 -28.125 1 98 254 PHE B CA 1
ATOM 8715 C C . PHE B 1 254 ? -8.344 -5.715 -27.703 1 98 254 PHE B C 1
ATOM 8717 O O . PHE B 1 254 ? -8.805 -5.633 -26.562 1 98 254 PHE B O 1
ATOM 8724 N N . PHE B 1 255 ? -8.844 -6.406 -28.594 1 98.06 255 PHE B N 1
ATOM 8725 C CA . PHE B 1 255 ? -9.734 -7.523 -28.281 1 98.06 255 PHE B CA 1
ATOM 8726 C C . PHE B 1 255 ? -9.469 -8.695 -29.234 1 98.06 255 PHE B C 1
ATOM 8728 O O . PHE B 1 255 ? -8.945 -8.508 -30.328 1 98.06 255 PHE B O 1
ATOM 8735 N N . GLN B 1 256 ? -9.781 -9.883 -28.703 1 97.06 256 GLN B N 1
ATOM 8736 C CA . GLN B 1 256 ? -9.617 -11.078 -29.547 1 97.06 256 GLN B CA 1
ATOM 8737 C C . GLN B 1 256 ? -10.609 -11.078 -30.703 1 97.06 256 GLN B C 1
ATOM 8739 O O . GLN B 1 256 ? -11.695 -10.5 -30.594 1 97.06 256 GLN B O 1
ATOM 8744 N N . PRO B 1 257 ? -10.289 -11.797 -31.859 1 96.06 257 PRO B N 1
ATOM 8745 C CA . PRO B 1 257 ? -9.336 -12.914 -31.906 1 96.06 257 PRO B CA 1
ATOM 8746 C C . PRO B 1 257 ? -7.879 -12.445 -31.859 1 96.06 257 PRO B C 1
ATOM 8748 O O . PRO B 1 257 ? -7.586 -11.297 -32.188 1 96.06 257 PRO B O 1
ATOM 8751 N N . GLY B 1 258 ? -7.059 -13.328 -31.391 1 93.94 258 GLY B N 1
ATOM 8752 C CA . GLY B 1 258 ? -5.617 -13.125 -31.438 1 93.94 258 GLY B CA 1
ATOM 8753 C C . GLY B 1 258 ? -4.996 -13.539 -32.75 1 93.94 258 GLY B C 1
ATOM 8754 O O . GLY B 1 258 ? -5.68 -13.594 -33.781 1 93.94 258 GLY B O 1
ATOM 8755 N N . VAL B 1 259 ? -3.67 -13.703 -32.719 1 91.19 259 VAL B N 1
ATOM 8756 C CA . VAL B 1 259 ? -2.984 -14.172 -33.938 1 91.19 259 VAL B CA 1
ATOM 8757 C C . VAL B 1 259 ? -3.504 -15.562 -34.312 1 91.19 259 VAL B C 1
ATOM 8759 O O . VAL B 1 259 ? -3.342 -16.516 -33.531 1 91.19 259 VAL B O 1
ATOM 8762 N N . PRO B 1 260 ? -4.059 -15.688 -35.406 1 90.38 260 PRO B N 1
ATOM 8763 C CA . PRO B 1 260 ? -4.746 -16.938 -35.75 1 90.38 260 PRO B CA 1
ATOM 8764 C C . PRO B 1 260 ? -3.826 -18.156 -35.719 1 90.38 260 PRO B C 1
ATOM 8766 O O . PRO B 1 260 ? -4.23 -19.219 -35.25 1 90.38 260 PRO B O 1
ATOM 8769 N N . GLU B 1 261 ? -2.557 -18.016 -36.094 1 90.56 261 GLU B N 1
ATOM 8770 C CA . GLU B 1 261 ? -1.619 -19.141 -36.156 1 90.56 261 GLU B CA 1
ATOM 8771 C C . GLU B 1 261 ? -1.17 -19.594 -34.781 1 90.56 261 GLU B C 1
ATOM 8773 O O . GLU B 1 261 ? -0.542 -20.641 -34.656 1 90.56 261 GLU B O 1
ATOM 8778 N N . ARG B 1 262 ? -1.573 -18.891 -33.844 1 93.75 262 ARG B N 1
ATOM 8779 C CA . ARG B 1 262 ? -1.108 -19.172 -32.5 1 93.75 262 ARG B CA 1
ATOM 8780 C C . ARG B 1 262 ? -2.266 -19.594 -31.594 1 93.75 262 ARG B C 1
ATOM 8782 O O . ARG B 1 262 ? -2.244 -19.344 -30.391 1 93.75 262 ARG B O 1
ATOM 8789 N N . THR B 1 263 ? -3.289 -20.016 -32.125 1 95.31 263 THR B N 1
ATOM 8790 C CA . THR B 1 263 ? -4.359 -20.688 -31.406 1 95.31 263 THR B CA 1
ATOM 8791 C C . THR B 1 263 ? -4.004 -22.141 -31.141 1 95.31 263 THR B C 1
ATOM 8793 O O . THR B 1 263 ? -3.527 -22.844 -32.031 1 95.31 263 THR B O 1
ATOM 8796 N N . HIS B 1 264 ? -4.156 -22.609 -29.969 1 95.75 264 HIS B N 1
ATOM 8797 C CA . HIS B 1 264 ? -3.848 -24 -29.672 1 95.75 264 HIS B CA 1
ATOM 8798 C C . HIS B 1 264 ? -4.711 -24.953 -30.5 1 95.75 264 HIS B C 1
ATOM 8800 O O . HIS B 1 264 ? -5.922 -24.75 -30.625 1 95.75 264 HIS B O 1
ATOM 8806 N N . PRO B 1 265 ? -4.219 -26.016 -31 1 94.81 265 PRO B N 1
ATOM 8807 C CA . PRO B 1 265 ? -4.941 -26.875 -31.938 1 94.81 265 PRO B CA 1
ATOM 8808 C C . PRO B 1 265 ? -6.094 -27.641 -31.266 1 94.81 265 PRO B C 1
ATOM 8810 O O . PRO B 1 265 ? -6.996 -28.125 -31.953 1 94.81 265 PRO B O 1
ATOM 8813 N N . LEU B 1 266 ? -6.113 -27.703 -29.969 1 96.38 266 LEU B N 1
ATOM 8814 C CA . LEU B 1 266 ? -7.191 -28.391 -29.281 1 96.38 266 LEU B CA 1
ATOM 8815 C C . LEU B 1 266 ? -8.43 -27.516 -29.172 1 96.38 266 LEU B C 1
ATOM 8817 O O . LEU B 1 266 ? -9.516 -28 -28.859 1 96.38 266 LEU B O 1
ATOM 8821 N N . THR B 1 267 ? -8.352 -26.234 -29.469 1 97.06 267 THR B N 1
ATOM 8822 C CA . THR B 1 267 ? -9.508 -25.344 -29.562 1 97.06 267 THR B CA 1
ATOM 8823 C C . THR B 1 267 ? -10.227 -25.531 -30.891 1 97.06 267 THR B C 1
ATOM 8825 O O . THR B 1 267 ? -9.625 -25.344 -31.969 1 97.06 267 THR B O 1
ATOM 8828 N N . PRO B 1 268 ? -11.516 -25.828 -30.828 1 96.12 268 PRO B N 1
ATOM 8829 C CA . PRO B 1 268 ? -12.234 -26.078 -32.062 1 96.12 268 PRO B CA 1
ATOM 8830 C C . PRO B 1 268 ? -12.297 -24.844 -32.969 1 96.12 268 PRO B C 1
ATOM 8832 O O . PRO B 1 268 ? -12.406 -23.719 -32.469 1 96.12 268 PRO B O 1
ATOM 8835 N N . ALA B 1 269 ? -12.359 -25.109 -34.25 1 95.56 269 ALA B N 1
ATOM 8836 C CA . ALA B 1 269 ? -12.422 -24.016 -35.219 1 95.56 269 ALA B CA 1
ATOM 8837 C C . ALA B 1 269 ? -13.68 -23.172 -35.031 1 95.56 269 ALA B C 1
ATOM 8839 O O . ALA B 1 269 ? -13.664 -21.969 -35.25 1 95.56 269 ALA B O 1
ATOM 8840 N N . GLY B 1 270 ? -14.727 -23.859 -34.625 1 96.81 270 GLY B N 1
ATOM 8841 C CA . GLY B 1 270 ? -15.969 -23.156 -34.375 1 96.81 270 GLY B CA 1
ATOM 8842 C C . GLY B 1 270 ? -15.844 -22.078 -33.312 1 96.81 270 GLY B C 1
ATOM 8843 O O . GLY B 1 270 ? -16.547 -21.062 -33.375 1 96.81 270 GLY B O 1
ATOM 8844 N N . ASN B 1 271 ? -15.008 -22.359 -32.375 1 97.62 271 ASN B N 1
ATOM 8845 C CA . ASN B 1 271 ? -14.742 -21.375 -31.328 1 97.62 271 ASN B CA 1
ATOM 8846 C C . ASN B 1 271 ? -14.227 -20.062 -31.906 1 97.62 271 ASN B C 1
ATOM 8848 O O . ASN B 1 271 ? -14.734 -18.984 -31.594 1 97.62 271 ASN B O 1
ATOM 8852 N N . GLN B 1 272 ? -13.258 -20.141 -32.844 1 96.62 272 GLN B N 1
ATOM 8853 C CA . GLN B 1 272 ? -12.641 -18.969 -33.469 1 96.62 272 GLN B CA 1
ATOM 8854 C C . GLN B 1 272 ? -13.617 -18.25 -34.375 1 96.62 272 GLN B C 1
ATOM 8856 O O . GLN B 1 272 ? -13.586 -17.016 -34.5 1 96.62 272 GLN B O 1
ATOM 8861 N N . LYS B 1 273 ? -14.484 -18.984 -35 1 97.44 273 LYS B N 1
ATOM 8862 C CA . LYS B 1 273 ? -15.508 -18.375 -35.844 1 97.44 273 LYS B CA 1
ATOM 8863 C C . LYS B 1 273 ? -16.469 -17.516 -35 1 97.44 273 LYS B C 1
ATOM 8865 O O . LYS B 1 273 ? -16.797 -16.406 -35.406 1 97.44 273 LYS B O 1
ATOM 8870 N N . LEU B 1 274 ? -16.891 -18.109 -33.938 1 98.31 274 LEU B N 1
ATOM 8871 C CA . LEU B 1 274 ? -17.812 -17.359 -33.062 1 98.31 274 LEU B CA 1
ATOM 8872 C C . LEU B 1 274 ? -17.109 -16.156 -32.438 1 98.31 274 LEU B C 1
ATOM 8874 O O . LEU B 1 274 ? -17.719 -15.094 -32.281 1 98.31 274 LEU B O 1
ATOM 8878 N N . THR B 1 275 ? -15.828 -16.281 -32.094 1 98.25 275 THR B N 1
ATOM 8879 C CA . THR B 1 275 ? -15.039 -15.164 -31.562 1 98.25 275 THR B CA 1
ATOM 8880 C C . THR B 1 275 ? -14.977 -14.031 -32.594 1 98.25 275 THR B C 1
ATOM 8882 O O . THR B 1 275 ? -15.102 -12.859 -32.219 1 98.25 275 THR B O 1
ATOM 8885 N N . ALA B 1 276 ? -14.836 -14.383 -33.844 1 97.62 276 ALA B N 1
ATOM 8886 C CA . ALA B 1 276 ? -14.789 -13.383 -34.906 1 97.62 276 ALA B CA 1
ATOM 8887 C C . ALA B 1 276 ? -16.141 -12.688 -35.062 1 97.62 276 ALA B C 1
ATOM 8889 O O . ALA B 1 276 ? -16.188 -11.484 -35.312 1 97.62 276 ALA B O 1
ATOM 8890 N N . LYS B 1 277 ? -17.203 -13.422 -35 1 98.25 277 LYS B N 1
ATOM 8891 C CA . LYS B 1 277 ? -18.531 -12.82 -35.094 1 98.25 277 LYS B CA 1
ATOM 8892 C C . LYS B 1 277 ? -18.766 -11.852 -33.938 1 98.25 277 LYS B C 1
ATOM 8894 O O . LYS B 1 277 ? -19.328 -10.766 -34.125 1 98.25 277 LYS B O 1
ATOM 8899 N N . LEU B 1 278 ? -18.359 -12.289 -32.75 1 98.31 278 LEU B N 1
ATOM 8900 C CA . LEU B 1 278 ? -18.484 -11.43 -31.594 1 98.31 278 LEU B CA 1
ATOM 8901 C C . LEU B 1 278 ? -17.656 -10.164 -31.75 1 98.31 278 LEU B C 1
ATOM 8903 O O . LEU B 1 278 ? -18.062 -9.086 -31.312 1 98.31 278 LEU B O 1
ATOM 8907 N N . ALA B 1 279 ? -16.469 -10.242 -32.375 1 98.19 279 ALA B N 1
ATOM 8908 C CA . ALA B 1 279 ? -15.57 -9.117 -32.562 1 98.19 279 ALA B CA 1
ATOM 8909 C C . ALA B 1 279 ? -16.234 -8.008 -33.375 1 98.19 279 ALA B C 1
ATOM 8911 O O . ALA B 1 279 ? -15.977 -6.824 -33.156 1 98.19 279 ALA B O 1
ATOM 8912 N N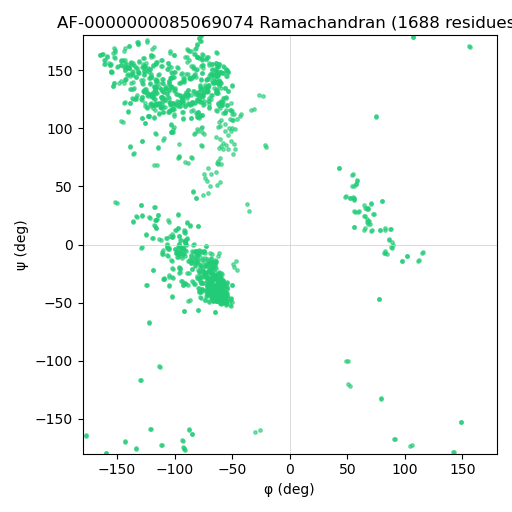 . ALA B 1 280 ? -17.109 -8.383 -34.25 1 97.94 280 ALA B N 1
ATOM 8913 C CA . ALA B 1 280 ? -17.812 -7.391 -35.094 1 97.94 280 ALA B CA 1
ATOM 8914 C C . ALA B 1 280 ? -18.625 -6.441 -34.219 1 97.94 280 ALA B C 1
ATOM 8916 O O . ALA B 1 280 ? -18.766 -5.258 -34.531 1 97.94 280 ALA B O 1
ATOM 8917 N N . TYR B 1 281 ? -19.156 -6.949 -33.125 1 98.12 281 TYR B N 1
ATOM 8918 C CA . TYR B 1 281 ? -19.922 -6.113 -32.219 1 98.12 281 TYR B CA 1
ATOM 8919 C C . TYR B 1 281 ? -19 -5.152 -31.453 1 98.12 281 TYR B C 1
ATOM 8921 O O . TYR B 1 281 ? -19.375 -4 -31.203 1 98.12 281 TYR B O 1
ATOM 8929 N N . HIS B 1 282 ? -17.797 -5.598 -31.062 1 98.5 282 HIS B N 1
ATOM 8930 C CA . HIS B 1 282 ? -16.828 -4.719 -30.406 1 98.5 282 HIS B CA 1
ATOM 8931 C C . HIS B 1 282 ? -16.359 -3.615 -31.344 1 98.5 282 HIS B C 1
ATOM 8933 O O . HIS B 1 282 ? -16.219 -2.461 -30.938 1 98.5 282 HIS B O 1
ATOM 8939 N N . GLN B 1 283 ? -16.141 -3.996 -32.625 1 97.75 283 GLN B N 1
ATOM 8940 C CA . GLN B 1 283 ? -15.734 -3.037 -33.656 1 97.75 283 GLN B CA 1
ATOM 8941 C C . GLN B 1 283 ? -16.766 -1.934 -33.812 1 97.75 283 GLN B C 1
ATOM 8943 O O . GLN B 1 283 ? -16.438 -0.748 -33.781 1 97.75 283 GLN B O 1
ATOM 8948 N N . ALA B 1 284 ? -17.953 -2.318 -33.906 1 97.56 284 ALA B N 1
ATOM 8949 C CA . ALA B 1 284 ? -19.031 -1.353 -34.125 1 97.56 284 ALA B CA 1
ATOM 8950 C C . ALA B 1 284 ? -19.141 -0.385 -32.938 1 97.56 284 ALA B C 1
ATOM 8952 O O . ALA B 1 284 ? -19.312 0.819 -33.125 1 97.56 284 ALA B O 1
ATOM 8953 N N . GLU B 1 285 ? -19.062 -0.96 -31.766 1 97.19 285 GLU B N 1
ATOM 8954 C CA . GLU B 1 285 ? -19.203 -0.14 -30.562 1 97.19 285 GLU B CA 1
ATOM 8955 C C . GLU B 1 285 ? -18.047 0.853 -30.438 1 97.19 285 GLU B C 1
ATOM 8957 O O . GLU B 1 285 ? -18.266 2.025 -30.125 1 97.19 285 GLU B O 1
ATOM 8962 N N . LEU B 1 286 ? -16.828 0.432 -30.625 1 97.38 286 LEU B N 1
ATOM 8963 C CA . LEU B 1 286 ? -15.648 1.292 -30.5 1 97.38 286 LEU B CA 1
ATOM 8964 C C . LEU B 1 286 ? -15.578 2.293 -31.641 1 97.38 286 LEU B C 1
ATOM 8966 O O . LEU B 1 286 ? -15.117 3.422 -31.453 1 97.38 286 LEU B O 1
ATOM 8970 N N . ASP B 1 287 ? -16.016 1.881 -32.875 1 96.94 287 ASP B N 1
ATOM 8971 C CA . ASP B 1 287 ? -16.109 2.809 -34 1 96.94 287 ASP B CA 1
ATOM 8972 C C . ASP B 1 287 ? -17.062 3.953 -33.688 1 96.94 287 ASP B C 1
ATOM 8974 O O . ASP B 1 287 ? -16.781 5.109 -34.031 1 96.94 287 ASP B O 1
ATOM 8978 N N . ALA B 1 288 ? -18.156 3.615 -33.125 1 96.12 288 ALA B N 1
ATOM 8979 C CA . ALA B 1 288 ? -19.125 4.637 -32.75 1 96.12 288 ALA B CA 1
ATOM 8980 C C . ALA B 1 288 ? -18.516 5.652 -31.781 1 96.12 288 ALA B C 1
ATOM 8982 O O . ALA B 1 288 ? -18.859 6.836 -31.828 1 96.12 288 ALA B O 1
ATOM 8983 N N . LYS B 1 289 ? -17.594 5.18 -31 1 95.69 289 LYS B N 1
ATOM 8984 C CA . LYS B 1 289 ? -16.906 6.043 -30.031 1 95.69 289 LYS B CA 1
ATOM 8985 C C . LYS B 1 289 ? -15.664 6.676 -30.641 1 95.69 289 LYS B C 1
ATOM 8987 O O . LYS B 1 289 ? -15.016 7.508 -30 1 95.69 289 LYS B O 1
ATOM 8992 N N . LYS B 1 290 ? -15.32 6.312 -31.844 1 96.06 290 LYS B N 1
ATOM 8993 C CA . LYS B 1 290 ? -14.117 6.758 -32.531 1 96.06 290 LYS B CA 1
ATOM 8994 C C . LYS B 1 290 ? -12.859 6.363 -31.766 1 96.06 290 LYS B C 1
ATOM 8996 O O . LYS B 1 290 ? -11.867 7.094 -31.766 1 96.06 290 LYS B O 1
ATOM 9001 N N . GLN B 1 291 ? -12.984 5.242 -31.016 1 96.12 291 GLN B N 1
ATOM 9002 C CA . GLN B 1 291 ? -11.852 4.656 -30.297 1 96.12 291 GLN B CA 1
ATOM 9003 C C . GLN B 1 291 ? -11.055 3.729 -31.219 1 96.12 291 GLN B C 1
ATOM 9005 O O . GLN B 1 291 ? -11.602 2.77 -31.766 1 96.12 291 GLN B O 1
ATOM 9010 N N . ASN B 1 292 ? -9.758 4.012 -31.375 1 94.81 292 ASN B N 1
ATOM 9011 C CA . ASN B 1 292 ? -8.883 3.127 -32.125 1 94.81 292 ASN B CA 1
ATOM 9012 C C . ASN B 1 292 ? -8.688 1.787 -31.438 1 94.81 292 ASN B C 1
ATOM 9014 O O . ASN B 1 292 ? -8.688 1.722 -30.203 1 94.81 292 ASN B O 1
ATOM 9018 N N . TYR B 1 293 ? -8.555 0.772 -32.219 1 97.38 293 TYR B N 1
ATOM 9019 C CA . TYR B 1 293 ? -8.344 -0.564 -31.688 1 97.38 293 TYR B CA 1
ATOM 9020 C C . TYR B 1 293 ? -7.559 -1.43 -32.656 1 97.38 293 TYR B C 1
ATOM 9022 O O . TYR B 1 293 ? -7.262 -1 -33.781 1 97.38 293 TYR B O 1
ATOM 9030 N N . PHE B 1 294 ? -7.094 -2.564 -32.188 1 95.06 294 PHE B N 1
ATOM 9031 C CA . PHE B 1 294 ? -6.496 -3.572 -33.062 1 95.06 294 PHE B CA 1
ATOM 9032 C C . PHE B 1 294 ? -6.844 -4.977 -32.594 1 95.06 294 PHE B C 1
ATOM 9034 O O . PHE B 1 294 ? -7.344 -5.152 -31.469 1 95.06 294 PHE B O 1
ATOM 9041 N N . SER B 1 295 ? -6.77 -5.926 -33.406 1 94.62 295 SER B N 1
ATOM 9042 C CA . SER B 1 295 ? -6.965 -7.348 -33.156 1 94.62 295 SER B CA 1
ATOM 9043 C C . SER B 1 295 ? -6.023 -8.203 -34 1 94.62 295 SER B C 1
ATOM 9045 O O . SER B 1 295 ? -5.305 -7.68 -34.844 1 94.62 295 SER B O 1
ATOM 9047 N N . ARG B 1 296 ? -5.91 -9.461 -33.688 1 93.5 296 ARG B N 1
ATOM 9048 C CA . ARG B 1 296 ? -5.195 -10.469 -34.469 1 93.5 296 ARG B CA 1
ATOM 9049 C C . ARG B 1 296 ? -3.689 -10.234 -34.406 1 93.5 296 ARG B C 1
ATOM 9051 O O . ARG B 1 296 ? -2.957 -10.648 -35.312 1 93.5 296 ARG B O 1
ATOM 9058 N N . GLN B 1 297 ? -3.279 -9.438 -33.406 1 90.12 297 GLN B N 1
ATOM 9059 C CA . GLN B 1 297 ? -1.86 -9.156 -33.219 1 90.12 297 GLN B CA 1
ATOM 9060 C C . GLN B 1 297 ? -1.461 -9.297 -31.766 1 90.12 297 GLN B C 1
ATOM 9062 O O . GLN B 1 297 ? -2.301 -9.18 -30.875 1 90.12 297 GLN B O 1
ATOM 9067 N N . LEU B 1 298 ? -0.191 -9.641 -31.484 1 87.75 298 LEU B N 1
ATOM 9068 C CA . LEU B 1 298 ? 0.504 -9.578 -30.203 1 87.75 298 LEU B CA 1
ATOM 9069 C C . LEU B 1 298 ? 0.09 -10.742 -29.312 1 87.75 298 LEU B C 1
ATOM 9071 O O . LEU B 1 298 ? 0.94 -11.391 -28.688 1 87.75 298 LEU B O 1
ATOM 9075 N N . PHE B 1 299 ? -1.189 -11.039 -29.188 1 91.75 299 PHE B N 1
ATOM 9076 C CA . PHE B 1 299 ? -1.673 -12.008 -28.203 1 91.75 299 PHE B CA 1
ATOM 9077 C C . PHE B 1 299 ? -2.055 -13.32 -28.875 1 91.75 299 PHE B C 1
ATOM 9079 O O . PHE B 1 299 ? -2.58 -13.32 -30 1 91.75 299 PHE B O 1
ATOM 9086 N N . ASP B 1 300 ? -1.74 -14.383 -28.234 1 91.12 300 ASP B N 1
ATOM 9087 C CA . ASP B 1 300 ? -2.131 -15.703 -28.719 1 91.12 300 ASP B CA 1
ATOM 9088 C C . ASP B 1 300 ? -3.301 -16.25 -27.906 1 91.12 300 ASP B C 1
ATOM 9090 O O . ASP B 1 300 ? -3.756 -15.625 -26.953 1 91.12 300 ASP B O 1
ATOM 9094 N N . ASP B 1 301 ? -3.908 -17.266 -28.375 1 93.62 301 ASP B N 1
ATOM 9095 C CA . ASP B 1 301 ? -4.926 -18.062 -27.703 1 93.62 301 ASP B CA 1
ATOM 9096 C C . ASP B 1 301 ? -4.453 -19.5 -27.531 1 93.62 301 ASP B C 1
ATOM 9098 O O . ASP B 1 301 ? -5.059 -20.438 -28.062 1 93.62 301 ASP B O 1
ATOM 9102 N N . PHE B 1 302 ? -3.438 -19.594 -26.641 1 95.5 302 PHE B N 1
ATOM 9103 C CA . PHE B 1 302 ? -2.703 -20.844 -26.656 1 95.5 302 PHE B CA 1
ATOM 9104 C C . PHE B 1 302 ? -2.736 -21.516 -25.281 1 95.5 302 PHE B C 1
ATOM 9106 O O . PHE B 1 302 ? -3.375 -22.562 -25.109 1 95.5 302 PHE B O 1
ATOM 9113 N N . PHE B 1 303 ? -2.135 -20.984 -24.234 1 97 303 PHE B N 1
ATOM 9114 C CA . PHE B 1 303 ? -2.049 -21.578 -22.906 1 97 303 PHE B CA 1
ATOM 9115 C C . PHE B 1 303 ? -3.414 -21.578 -22.234 1 97 303 PHE B C 1
ATOM 9117 O O . PHE B 1 303 ? -4.02 -20.531 -22.031 1 97 303 PHE B O 1
ATOM 9124 N N . TYR B 1 304 ? -3.896 -22.688 -21.766 1 97.94 304 TYR B N 1
ATOM 9125 C CA . TYR B 1 304 ? -5.254 -22.859 -21.266 1 97.94 304 TYR B CA 1
ATOM 9126 C C . TYR B 1 304 ? -5.352 -22.406 -19.797 1 97.94 304 TYR B C 1
ATOM 9128 O O . TYR B 1 304 ? -6.422 -22.484 -19.203 1 97.94 304 TYR B O 1
ATOM 9136 N N . GLY B 1 305 ? -4.254 -21.953 -19.219 1 97.62 305 GLY B N 1
ATOM 9137 C CA . GLY B 1 305 ? -4.281 -21.469 -17.844 1 97.62 305 GLY B CA 1
ATOM 9138 C C . GLY B 1 305 ? -4.652 -20 -17.734 1 97.62 305 GLY B C 1
ATOM 9139 O O . GLY B 1 305 ? -4.527 -19.406 -16.656 1 97.62 305 GLY B O 1
ATOM 9140 N N . LYS B 1 306 ? -5.227 -19.391 -18.781 1 97.94 306 LYS B N 1
ATOM 9141 C CA . LYS B 1 306 ? -5.641 -17.984 -18.812 1 97.94 306 LYS B CA 1
ATOM 9142 C C . LYS B 1 306 ? -7.16 -17.859 -18.859 1 97.94 306 LYS B C 1
ATOM 9144 O O . LYS B 1 306 ? -7.852 -18.781 -19.312 1 97.94 306 LYS B O 1
ATOM 9149 N N . GLY B 1 307 ? -7.621 -16.688 -18.453 1 97.69 307 GLY B N 1
ATOM 9150 C CA . GLY B 1 307 ? -9.055 -16.438 -18.391 1 97.69 307 GLY B CA 1
ATOM 9151 C C . GLY B 1 307 ? -9.727 -16.438 -19.75 1 97.69 307 GLY B C 1
ATOM 9152 O O . GLY B 1 307 ? -10.898 -16.797 -19.859 1 97.69 307 GLY B O 1
ATOM 9153 N N . SER B 1 308 ? -9 -16.078 -20.766 1 97.56 308 SER B N 1
ATOM 9154 C CA . SER B 1 308 ? -9.578 -16.031 -22.109 1 97.56 308 SER B CA 1
ATOM 9155 C C . SER B 1 308 ? -9.539 -17.391 -22.781 1 97.56 308 SER B C 1
ATOM 9157 O O . SER B 1 308 ? -10.312 -17.656 -23.719 1 97.56 308 SER B O 1
ATOM 9159 N N . THR B 1 309 ? -8.664 -18.328 -22.344 1 97.88 309 THR B N 1
ATOM 9160 C CA . THR B 1 309 ? -8.453 -19.562 -23.078 1 97.88 309 THR B CA 1
ATOM 9161 C C . THR B 1 309 ? -9.039 -20.75 -22.328 1 97.88 309 THR B C 1
ATOM 9163 O O . THR B 1 309 ? -9.438 -21.75 -22.938 1 97.88 309 THR B O 1
ATOM 9166 N N . TYR B 1 310 ? -9.086 -20.672 -21 1 98.62 310 TYR B N 1
ATOM 9167 C CA . TYR B 1 310 ? -9.664 -21.75 -20.203 1 98.62 310 TYR B CA 1
ATOM 9168 C C . TYR B 1 310 ? -11.086 -22.062 -20.641 1 98.62 310 TYR B C 1
ATOM 9170 O O . TYR B 1 310 ? -11.453 -23.234 -20.781 1 98.62 310 TYR B O 1
ATOM 9178 N N . PRO B 1 311 ? -11.945 -21.062 -20.922 1 98.62 311 PRO B N 1
ATOM 9179 C CA . PRO B 1 311 ? -13.297 -21.359 -21.391 1 98.62 311 PRO B CA 1
ATOM 9180 C C . PRO B 1 311 ? -13.305 -22.141 -22.719 1 98.62 311 PRO B C 1
ATOM 9182 O O . PRO B 1 311 ? -14.188 -22.969 -22.938 1 98.62 311 PRO B O 1
ATOM 9185 N N . ASP B 1 312 ? -12.312 -21.938 -23.578 1 98.44 312 ASP B N 1
ATOM 9186 C CA . ASP B 1 312 ? -12.281 -22.5 -24.922 1 98.44 312 ASP B CA 1
ATOM 9187 C C . ASP B 1 312 ? -12.117 -24.016 -24.875 1 98.44 312 ASP B C 1
ATOM 9189 O O . ASP B 1 312 ? -12.555 -24.719 -25.797 1 98.44 312 ASP B O 1
ATOM 9193 N N . ILE B 1 313 ? -11.469 -24.516 -23.844 1 98.19 313 ILE B N 1
ATOM 9194 C CA . ILE B 1 313 ? -11.25 -25.969 -23.734 1 98.19 313 ILE B CA 1
ATOM 9195 C C . ILE B 1 313 ? -12.328 -26.578 -22.844 1 98.19 313 ILE B C 1
ATOM 9197 O O . ILE B 1 313 ? -12.258 -27.766 -22.5 1 98.19 313 ILE B O 1
ATOM 9201 N N . ASN B 1 314 ? -13.344 -25.781 -22.438 1 97.81 314 ASN B N 1
ATOM 9202 C CA . ASN B 1 314 ? -14.422 -26.234 -21.562 1 97.81 314 ASN B CA 1
ATOM 9203 C C . ASN B 1 314 ? -15.797 -25.906 -22.141 1 97.81 314 ASN B C 1
ATOM 9205 O O . ASN B 1 314 ? -16.75 -25.703 -21.391 1 97.81 314 ASN B O 1
ATOM 9209 N N . GLY B 1 315 ? -15.914 -25.766 -23.422 1 96.94 315 GLY B N 1
ATOM 9210 C CA . GLY B 1 315 ? -17.203 -25.672 -24.109 1 96.94 315 GLY B CA 1
ATOM 9211 C C . GLY B 1 315 ? -17.781 -24.281 -24.094 1 96.94 315 GLY B C 1
ATOM 9212 O O . GLY B 1 315 ? -18.984 -24.094 -24.375 1 96.94 315 GLY B O 1
ATOM 9213 N N . ALA B 1 316 ? -17.078 -23.281 -23.75 1 98.19 316 ALA B N 1
ATOM 9214 C CA . ALA B 1 316 ? -17.469 -21.875 -23.781 1 98.19 316 ALA B CA 1
ATOM 9215 C C . ALA B 1 316 ? -16.578 -21.078 -24.719 1 98.19 316 ALA B C 1
ATOM 9217 O O . ALA B 1 316 ? -15.609 -21.594 -25.266 1 98.19 316 ALA B O 1
ATOM 9218 N N . ILE B 1 317 ? -17 -19.844 -24.969 1 98.56 317 ILE B N 1
ATOM 9219 C CA . ILE B 1 317 ? -16.188 -18.906 -25.734 1 98.56 317 ILE B CA 1
ATOM 9220 C C . ILE B 1 317 ? -15.547 -17.891 -24.781 1 98.56 317 ILE B C 1
ATOM 9222 O O . ILE B 1 317 ? -16.25 -17.156 -24.094 1 98.56 317 ILE B O 1
ATOM 9226 N N . GLY B 1 318 ? -14.195 -17.906 -24.703 1 98.5 318 GLY B N 1
ATOM 9227 C CA . GLY B 1 318 ? -13.492 -16.891 -23.953 1 98.5 318 GLY B CA 1
ATOM 9228 C C . GLY B 1 318 ? -12.906 -15.797 -24.828 1 98.5 318 GLY B C 1
ATOM 9229 O O . GLY B 1 318 ? -12.328 -16.078 -25.875 1 98.5 318 GLY B O 1
ATOM 9230 N N . VAL B 1 319 ? -13.078 -14.516 -24.453 1 98.69 319 VAL B N 1
ATOM 9231 C CA . VAL B 1 319 ? -12.57 -13.398 -25.234 1 98.69 319 VAL B CA 1
ATOM 9232 C C . VAL B 1 319 ? -11.75 -12.469 -24.359 1 98.69 319 VAL B C 1
ATOM 9234 O O . VAL B 1 319 ? -12.219 -12.008 -23.312 1 98.69 319 VAL B O 1
ATOM 9237 N N . LEU B 1 320 ? -10.508 -12.18 -24.781 1 98.44 320 LEU B N 1
ATOM 9238 C CA . LEU B 1 320 ? -9.609 -11.266 -24.078 1 98.44 320 LEU B CA 1
ATOM 9239 C C . LEU B 1 320 ? -9.82 -9.828 -24.547 1 98.44 320 LEU B C 1
ATOM 9241 O O . LEU B 1 320 ? -9.945 -9.57 -25.734 1 98.44 320 LEU B O 1
ATOM 9245 N N . PHE B 1 321 ? -9.922 -8.922 -23.656 1 98.69 321 PHE B N 1
ATOM 9246 C CA . PHE B 1 321 ? -9.914 -7.488 -23.891 1 98.69 321 PHE B CA 1
ATOM 9247 C C . PHE B 1 321 ? -8.727 -6.832 -23.188 1 98.69 321 PHE B C 1
ATOM 9249 O O . PHE B 1 321 ? -8.398 -7.188 -22.062 1 98.69 321 PHE B O 1
ATOM 9256 N N . GLU B 1 322 ? -8.008 -5.906 -23.891 1 98.31 322 GLU B N 1
ATOM 9257 C CA . GLU B 1 322 ? -6.902 -5.156 -23.312 1 98.31 322 GLU B CA 1
ATOM 9258 C C . GLU B 1 322 ? -7.074 -3.656 -23.547 1 98.31 322 GLU B C 1
ATOM 9260 O O . GLU B 1 322 ? -6.926 -3.172 -24.656 1 98.31 322 GLU B O 1
ATOM 9265 N N . GLN B 1 323 ? -7.359 -2.975 -22.5 1 98.19 323 GLN B N 1
ATOM 9266 C CA . GLN B 1 323 ? -7.477 -1.521 -22.5 1 98.19 323 GLN B CA 1
ATOM 9267 C C . GLN B 1 323 ? -6.152 -0.859 -22.141 1 98.19 323 GLN B C 1
ATOM 9269 O O . GLN B 1 323 ? -5.523 -1.224 -21.141 1 98.19 323 GLN B O 1
ATOM 9274 N N . ALA B 1 324 ? -5.715 0.082 -23.016 1 97.19 324 ALA B N 1
ATOM 9275 C CA . ALA B 1 324 ? -4.566 0.87 -22.578 1 97.19 324 ALA B CA 1
ATOM 9276 C C . ALA B 1 324 ? -4.789 1.436 -21.172 1 97.19 324 ALA B C 1
ATOM 9278 O O . ALA B 1 324 ? -5.863 1.961 -20.875 1 97.19 324 ALA B O 1
ATOM 9279 N N . SER B 1 325 ? -3.797 1.36 -20.375 1 96.56 325 SER B N 1
ATOM 9280 C CA . SER B 1 325 ? -3.971 1.67 -18.953 1 96.56 325 SER B CA 1
ATOM 9281 C C . SER B 1 325 ? -3.43 3.057 -18.625 1 96.56 325 SER B C 1
ATOM 9283 O O . SER B 1 325 ? -2.305 3.396 -19 1 96.56 325 SER B O 1
ATOM 9285 N N . ALA B 1 326 ? -4.188 3.795 -17.859 1 95 326 ALA B N 1
ATOM 9286 C CA . ALA B 1 326 ? -3.709 5.086 -17.375 1 95 326 ALA B CA 1
ATOM 9287 C C . ALA B 1 326 ? -2.766 4.91 -16.188 1 95 326 ALA B C 1
ATOM 9289 O O . ALA B 1 326 ? -2.008 5.82 -15.852 1 95 326 ALA B O 1
ATOM 9290 N N . ARG B 1 327 ? -2.865 3.773 -15.492 1 95.12 327 ARG B N 1
ATOM 9291 C CA . ARG B 1 327 ? -2.082 3.498 -14.297 1 95.12 327 ARG B CA 1
ATOM 9292 C C . ARG B 1 327 ? -2.215 4.629 -13.281 1 95.12 327 ARG B C 1
ATOM 9294 O O . ARG B 1 327 ? -1.222 5.07 -12.703 1 95.12 327 ARG B O 1
ATOM 9301 N N . GLY B 1 328 ? -3.324 5.176 -13.102 1 96.56 328 GLY B N 1
ATOM 9302 C CA . GLY B 1 328 ? -3.676 6.328 -12.289 1 96.56 328 GLY B CA 1
ATOM 9303 C C . GLY B 1 328 ? -4.828 7.133 -12.859 1 96.56 328 GLY B C 1
ATOM 9304 O O . GLY B 1 328 ? -5.68 6.59 -13.57 1 96.56 328 GLY B O 1
ATOM 9305 N N . GLN B 1 329 ? -4.855 8.367 -12.57 1 96.38 329 GLN B N 1
ATOM 9306 C CA . GLN B 1 329 ? -5.969 9.203 -13.016 1 96.38 329 GLN B CA 1
ATOM 9307 C C . GLN B 1 329 ? -5.836 9.562 -14.492 1 96.38 329 GLN B C 1
ATOM 9309 O O . GLN B 1 329 ? -6.828 9.602 -15.219 1 96.38 329 GLN B O 1
ATOM 9314 N N . GLN B 1 330 ? -4.645 9.859 -14.859 1 97.44 330 GLN B N 1
ATOM 9315 C CA . GLN B 1 330 ? -4.332 10.117 -16.266 1 97.44 330 GLN B CA 1
ATOM 9316 C C . GLN B 1 330 ? -2.836 9.984 -16.531 1 97.44 330 GLN B C 1
ATOM 9318 O O . GLN B 1 330 ? -2.021 10.164 -15.617 1 97.44 330 GLN B O 1
ATOM 9323 N N . GLN B 1 331 ? -2.469 9.711 -17.703 1 97.69 331 GLN B N 1
ATOM 9324 C CA . GLN B 1 331 ? -1.065 9.547 -18.078 1 97.69 331 GLN B CA 1
ATOM 9325 C C . GLN B 1 331 ? -0.839 9.891 -19.547 1 97.69 331 GLN B C 1
ATOM 9327 O O . GLN B 1 331 ? -1.649 9.531 -20.406 1 97.69 331 GLN B O 1
ATOM 9332 N N . ASP B 1 332 ? 0.284 10.594 -19.828 1 97.12 332 ASP B N 1
ATOM 9333 C CA . ASP B 1 332 ? 0.67 10.875 -21.203 1 97.12 332 ASP B CA 1
ATOM 9334 C C . ASP B 1 332 ? 1.039 9.594 -21.938 1 97.12 332 ASP B C 1
ATOM 9336 O O . ASP B 1 332 ? 1.659 8.695 -21.375 1 97.12 332 ASP B O 1
ATOM 9340 N N . SER B 1 333 ? 0.605 9.508 -23.172 1 95.31 333 SER B N 1
ATOM 9341 C CA . SER B 1 333 ? 0.934 8.398 -24.047 1 95.31 333 SER B CA 1
ATOM 9342 C C . SER B 1 333 ? 1.222 8.875 -25.469 1 95.31 333 SER B C 1
ATOM 9344 O O . SER B 1 333 ? 1.031 10.055 -25.781 1 95.31 333 SER B O 1
ATOM 9346 N N . VAL B 1 334 ? 1.698 8.07 -26.312 1 93.88 334 VAL B N 1
ATOM 9347 C CA . VAL B 1 334 ? 1.989 8.406 -27.703 1 93.88 334 VAL B CA 1
ATOM 9348 C C . VAL B 1 334 ? 0.694 8.75 -28.438 1 93.88 334 VAL B C 1
ATOM 9350 O O . VAL B 1 334 ? 0.716 9.438 -29.469 1 93.88 334 VAL B O 1
ATOM 9353 N N . ASN B 1 335 ? -0.451 8.289 -27.859 1 94.06 335 ASN B N 1
ATOM 9354 C CA . ASN B 1 335 ? -1.75 8.539 -28.484 1 94.06 335 ASN B CA 1
ATOM 9355 C C . ASN B 1 335 ? -2.465 9.711 -27.828 1 94.06 335 ASN B C 1
ATOM 9357 O O . ASN B 1 335 ? -3.656 9.93 -28.047 1 94.06 335 ASN B O 1
ATOM 9361 N N . GLY B 1 336 ? -1.729 10.453 -27.016 1 94.56 336 GLY B N 1
ATOM 9362 C CA . GLY B 1 336 ? -2.332 11.531 -26.25 1 94.56 336 GLY B CA 1
ATOM 9363 C C . GLY B 1 336 ? -2.49 11.195 -24.766 1 94.56 336 GLY B C 1
ATOM 9364 O O . GLY B 1 336 ? -2.037 10.141 -24.312 1 94.56 336 GLY B O 1
ATOM 9365 N N . VAL B 1 337 ? -3.172 12.07 -24.031 1 96.69 337 VAL B N 1
ATOM 9366 C CA . VAL B 1 337 ? -3.393 11.836 -22.609 1 96.69 337 VAL B CA 1
ATOM 9367 C C . VAL B 1 337 ? -4.473 10.766 -22.422 1 96.69 337 VAL B C 1
ATOM 9369 O O . VAL B 1 337 ? -5.57 10.883 -22.969 1 96.69 337 VAL B O 1
ATOM 9372 N N . LEU B 1 338 ? -4.137 9.719 -21.797 1 96.75 338 LEU B N 1
ATOM 9373 C CA . LEU B 1 338 ? -5.062 8.641 -21.453 1 96.75 338 LEU B CA 1
ATOM 9374 C C . LEU B 1 338 ? -5.617 8.836 -20.047 1 96.75 338 LEU B C 1
ATOM 9376 O O . LEU B 1 338 ? -4.859 8.961 -19.078 1 96.75 338 LEU B O 1
ATOM 9380 N N . SER B 1 339 ? -6.926 8.922 -19.875 1 97.44 339 SER B N 1
ATOM 9381 C CA . SER B 1 339 ? -7.535 9.109 -18.562 1 97.44 339 SER B CA 1
ATOM 9382 C C . SER B 1 339 ? -8.195 7.82 -18.078 1 97.44 339 SER B C 1
ATOM 9384 O O . SER B 1 339 ? -8.594 6.977 -18.875 1 97.44 339 SER B O 1
ATOM 9386 N N . LEU B 1 340 ? -8.258 7.621 -16.75 1 98.06 340 LEU B N 1
ATOM 9387 C CA . LEU B 1 340 ? -9 6.523 -16.141 1 98.06 340 LEU B CA 1
ATOM 9388 C C . LEU B 1 340 ? -10.453 6.535 -16.609 1 98.06 340 LEU B C 1
ATOM 9390 O O . LEU B 1 340 ? -11.039 5.477 -16.859 1 98.06 340 LEU B O 1
ATOM 9394 N N . GLN B 1 341 ? -11.039 7.719 -16.75 1 97.5 341 GLN B N 1
ATOM 9395 C CA . GLN B 1 341 ? -12.422 7.852 -17.188 1 97.5 341 GLN B CA 1
ATOM 9396 C C . GLN B 1 341 ? -12.633 7.254 -18.578 1 97.5 341 GLN B C 1
ATOM 9398 O O . GLN B 1 341 ? -13.617 6.551 -18.812 1 97.5 341 GLN B O 1
ATOM 9403 N N . GLU B 1 342 ? -11.727 7.578 -19.422 1 96.88 342 GLU B N 1
ATOM 9404 C CA . GLU B 1 342 ? -11.805 7.027 -20.766 1 96.88 342 GLU B CA 1
ATOM 9405 C C . GLU B 1 342 ? -11.68 5.508 -20.75 1 96.88 342 GLU B C 1
ATOM 9407 O O . GLU B 1 342 ? -12.406 4.812 -21.453 1 96.88 342 GLU B O 1
ATOM 9412 N N . ALA B 1 343 ? -10.758 5.004 -20 1 98.31 343 ALA B N 1
ATOM 9413 C CA . ALA B 1 343 ? -10.57 3.559 -19.875 1 98.31 343 ALA B CA 1
ATOM 9414 C C . ALA B 1 343 ? -11.828 2.885 -19.344 1 98.31 343 ALA B C 1
ATOM 9416 O O . ALA B 1 343 ? -12.227 1.823 -19.828 1 98.31 343 ALA B O 1
ATOM 9417 N N . ILE B 1 344 ? -12.445 3.508 -18.297 1 98.62 344 ILE B N 1
ATOM 9418 C CA . ILE B 1 344 ? -13.68 2.984 -17.719 1 98.62 344 ILE B CA 1
ATOM 9419 C C . ILE B 1 344 ? -14.766 2.93 -18.781 1 98.62 344 ILE B C 1
ATOM 9421 O O . ILE B 1 344 ? -15.461 1.923 -18.922 1 98.62 344 ILE B O 1
ATOM 9425 N N . GLU B 1 345 ? -14.859 3.947 -19.594 1 98.12 345 GLU B N 1
ATOM 9426 C CA . GLU B 1 345 ? -15.906 4.035 -20.609 1 98.12 345 GLU B CA 1
ATOM 9427 C C . GLU B 1 345 ? -15.68 3.016 -21.734 1 98.12 345 GLU B C 1
ATOM 9429 O O . GLU B 1 345 ? -16.641 2.467 -22.281 1 98.12 345 GLU B O 1
ATOM 9434 N N . ASN B 1 346 ? -14.422 2.814 -22.062 1 98.56 346 ASN B N 1
ATOM 9435 C CA . ASN B 1 346 ? -14.125 1.823 -23.094 1 98.56 346 ASN B CA 1
ATOM 9436 C C . ASN B 1 346 ? -14.438 0.408 -22.625 1 98.56 346 ASN B C 1
ATOM 9438 O O . ASN B 1 346 ? -14.984 -0.4 -23.375 1 98.56 346 ASN B O 1
ATOM 9442 N N . GLN B 1 347 ? -14.016 0.085 -21.391 1 98.62 347 GLN B N 1
ATOM 9443 C CA . GLN B 1 347 ? -14.367 -1.204 -20.812 1 98.62 347 GLN B CA 1
ATOM 9444 C C . GLN B 1 347 ? -15.883 -1.391 -20.75 1 98.62 347 GLN B C 1
ATOM 9446 O O . GLN B 1 347 ? -16.391 -2.471 -21.062 1 98.62 347 GLN B O 1
ATOM 9451 N N . TYR B 1 348 ? -16.594 -0.299 -20.328 1 98.62 348 TYR B N 1
ATOM 9452 C CA . TYR B 1 348 ? -18.047 -0.318 -20.281 1 98.62 348 TYR B CA 1
ATOM 9453 C C . TYR B 1 348 ? -18.641 -0.576 -21.656 1 98.62 348 TYR B C 1
ATOM 9455 O O . TYR B 1 348 ? -19.531 -1.415 -21.812 1 98.62 348 TYR B O 1
ATOM 9463 N N . ALA B 1 349 ? -18.141 0.069 -22.641 1 98.56 349 ALA B N 1
ATOM 9464 C CA . ALA B 1 349 ? -18.625 -0.058 -24.016 1 98.56 349 ALA B CA 1
ATOM 9465 C C . ALA B 1 349 ? -18.453 -1.483 -24.531 1 98.56 349 ALA B C 1
ATOM 9467 O O . ALA B 1 349 ? -19.359 -2.041 -25.156 1 98.56 349 ALA B O 1
ATOM 9468 N N . THR B 1 350 ? -17.312 -2.047 -24.266 1 98.75 350 THR B N 1
ATOM 9469 C CA . THR B 1 350 ? -17.062 -3.387 -24.781 1 98.75 350 THR B CA 1
ATOM 9470 C C . THR B 1 350 ? -17.781 -4.438 -23.938 1 98.75 350 THR B C 1
ATOM 9472 O O . THR B 1 350 ? -18.031 -5.547 -24.406 1 98.75 350 THR B O 1
ATOM 9475 N N . SER B 1 351 ? -18.062 -4.121 -22.688 1 98.88 351 SER B N 1
ATOM 9476 C CA . SER B 1 351 ? -18.969 -4.973 -21.922 1 98.88 351 SER B CA 1
ATOM 9477 C C . SER B 1 351 ? -20.359 -5 -22.531 1 98.88 351 SER B C 1
ATOM 9479 O O . SER B 1 351 ? -20.969 -6.066 -22.656 1 98.88 351 SER B O 1
ATOM 9481 N N . ILE B 1 352 ? -20.844 -3.832 -22.969 1 98.69 352 ILE B N 1
ATOM 9482 C CA . ILE B 1 352 ? -22.156 -3.717 -23.594 1 98.69 352 ILE B CA 1
ATOM 9483 C C . ILE B 1 352 ? -22.156 -4.488 -24.906 1 98.69 352 ILE B C 1
ATOM 9485 O O . ILE B 1 352 ? -23.094 -5.246 -25.188 1 98.69 352 ILE B O 1
ATOM 9489 N N . SER B 1 353 ? -21.094 -4.34 -25.688 1 98.69 353 SER B N 1
ATOM 9490 C CA . SER B 1 353 ? -21.047 -5.035 -26.969 1 98.69 353 SER B CA 1
ATOM 9491 C C . SER B 1 353 ? -20.953 -6.543 -26.766 1 98.69 353 SER B C 1
ATOM 9493 O O . SER B 1 353 ? -21.469 -7.316 -27.578 1 98.69 353 SER B O 1
ATOM 9495 N N . SER B 1 354 ? -20.281 -6.996 -25.703 1 98.88 354 SER B N 1
ATOM 9496 C CA . SER B 1 354 ? -20.234 -8.414 -25.375 1 98.88 354 SER B CA 1
ATOM 9497 C C . SER B 1 354 ? -21.625 -8.961 -25.094 1 98.88 354 SER B C 1
ATOM 9499 O O . SER B 1 354 ? -21.984 -10.039 -25.578 1 98.88 354 SER B O 1
ATOM 9501 N N . LEU B 1 355 ? -22.422 -8.18 -24.344 1 98.88 355 LEU B N 1
ATOM 9502 C CA . LEU B 1 355 ? -23.781 -8.594 -24.016 1 98.88 355 LEU B CA 1
ATOM 9503 C C . LEU B 1 355 ? -24.656 -8.617 -25.266 1 98.88 355 LEU B C 1
ATOM 9505 O O . LEU B 1 355 ? -25.375 -9.586 -25.5 1 98.88 355 LEU B O 1
ATOM 9509 N N . LYS B 1 356 ? -24.594 -7.602 -26.078 1 98.56 356 LYS B N 1
ATOM 9510 C CA . LYS B 1 356 ? -25.391 -7.516 -27.297 1 98.56 356 LYS B CA 1
ATOM 9511 C C . LYS B 1 356 ? -25 -8.617 -28.281 1 98.56 356 LYS B C 1
ATOM 9513 O O . LYS B 1 356 ? -25.875 -9.25 -28.891 1 98.56 356 LYS B O 1
ATOM 9518 N N . GLY B 1 357 ? -23.703 -8.797 -28.438 1 98.75 357 GLY B N 1
ATOM 9519 C CA . GLY B 1 357 ? -23.234 -9.852 -29.328 1 98.75 357 GLY B CA 1
ATOM 9520 C C . GLY B 1 357 ? -23.656 -11.242 -28.875 1 98.75 357 GLY B C 1
ATOM 9521 O O . GLY B 1 357 ? -24.062 -12.07 -29.688 1 98.75 357 GLY B O 1
ATOM 9522 N N . ALA B 1 358 ? -23.531 -11.516 -27.562 1 98.69 358 ALA B N 1
ATOM 9523 C CA . ALA B 1 358 ? -23.891 -12.828 -27.016 1 98.69 358 ALA B CA 1
ATOM 9524 C C . ALA B 1 358 ? -25.375 -13.133 -27.25 1 98.69 358 ALA B C 1
ATOM 9526 O O . ALA B 1 358 ? -25.734 -14.242 -27.625 1 98.69 358 ALA B O 1
ATOM 9527 N N . ILE B 1 359 ? -26.234 -12.172 -27.016 1 97.56 359 ILE B N 1
ATOM 9528 C CA . ILE B 1 359 ? -27.656 -12.406 -27.172 1 97.56 359 ILE B CA 1
ATOM 9529 C C . ILE B 1 359 ? -28 -12.57 -28.656 1 97.56 359 ILE B C 1
ATOM 9531 O O . ILE B 1 359 ? -28.875 -13.352 -29 1 97.56 359 ILE B O 1
ATOM 9535 N N . ALA B 1 360 ? -27.359 -11.805 -29.484 1 98.06 360 ALA B N 1
ATOM 9536 C CA . ALA B 1 360 ? -27.578 -11.922 -30.922 1 98.06 360 ALA B CA 1
ATOM 9537 C C . ALA B 1 360 ? -27.172 -13.297 -31.438 1 98.06 360 ALA B C 1
ATOM 9539 O O . ALA B 1 360 ? -27.766 -13.82 -32.375 1 98.06 360 ALA B O 1
ATOM 9540 N N . LEU B 1 361 ? -26.203 -13.867 -30.828 1 98.25 361 LEU B N 1
ATOM 9541 C CA . LEU B 1 361 ? -25.672 -15.148 -31.266 1 98.25 361 LEU B CA 1
ATOM 9542 C C . LEU B 1 361 ? -26.109 -16.281 -30.344 1 98.25 361 LEU B C 1
ATOM 9544 O O . LEU B 1 361 ? -25.453 -17.312 -30.266 1 98.25 361 LEU B O 1
ATOM 9548 N N . LYS B 1 362 ? -27.172 -16.062 -29.609 1 97.5 362 LYS B N 1
ATOM 9549 C CA . LYS B 1 362 ? -27.609 -17 -28.562 1 97.5 362 LYS B CA 1
ATOM 9550 C C . LYS B 1 362 ? -27.719 -18.422 -29.109 1 97.5 362 LYS B C 1
ATOM 9552 O O . LYS B 1 362 ? -27.156 -19.359 -28.531 1 97.5 362 LYS B O 1
ATOM 9557 N N . SER B 1 363 ? -28.375 -18.578 -30.25 1 96.88 363 SER B N 1
ATOM 9558 C CA . SER B 1 363 ? -28.594 -19.906 -30.812 1 96.88 363 SER B CA 1
ATOM 9559 C C . SER B 1 363 ? -27.266 -20.562 -31.203 1 96.88 363 SER B C 1
ATOM 9561 O O . SER B 1 363 ? -27.062 -21.75 -30.969 1 96.88 363 SER B O 1
ATOM 9563 N N . GLU B 1 364 ? -26.391 -19.828 -31.797 1 97.81 364 GLU B N 1
ATOM 9564 C CA . GLU B 1 364 ? -25.094 -20.359 -32.219 1 97.81 364 GLU B CA 1
ATOM 9565 C C . GLU B 1 364 ? -24.234 -20.734 -31.016 1 97.81 364 GLU B C 1
ATOM 9567 O O . GLU B 1 364 ? -23.531 -21.75 -31.062 1 97.81 364 GLU B O 1
ATOM 9572 N N . LEU B 1 365 ? -24.281 -19.922 -30 1 98.31 365 LEU B N 1
ATOM 9573 C CA . LEU B 1 365 ? -23.531 -20.203 -28.781 1 98.31 365 LEU B CA 1
ATOM 9574 C C . LEU B 1 365 ? -24.031 -21.484 -28.109 1 98.31 365 LEU B C 1
ATOM 9576 O O . LEU B 1 365 ? -23.234 -22.312 -27.672 1 98.31 365 LEU B O 1
ATOM 9580 N N . GLU B 1 366 ? -25.359 -21.625 -28.031 1 96.75 366 GLU B N 1
ATOM 9581 C CA . GLU B 1 366 ? -25.969 -22.812 -27.469 1 96.75 366 GLU B CA 1
ATOM 9582 C C . GLU B 1 366 ? -25.625 -24.062 -28.281 1 96.75 366 GLU B C 1
ATOM 9584 O O . GLU B 1 366 ? -25.281 -25.109 -27.719 1 96.75 366 GLU B O 1
ATOM 9589 N N . HIS B 1 367 ? -25.688 -23.906 -29.547 1 95.88 367 HIS B N 1
ATOM 9590 C CA . HIS B 1 367 ? -25.375 -25.016 -30.438 1 95.88 367 HIS B CA 1
ATOM 9591 C C . HIS B 1 367 ? -23.906 -25.422 -30.312 1 95.88 367 HIS B C 1
ATOM 9593 O O . HIS B 1 367 ? -23.594 -26.609 -30.25 1 95.88 367 HIS B O 1
ATOM 9599 N N . TYR B 1 368 ? -23.047 -24.5 -30.312 1 97.06 368 TYR B N 1
ATOM 9600 C CA . TYR B 1 368 ? -21.625 -24.766 -30.172 1 97.06 368 TYR B CA 1
ATOM 9601 C C . TYR B 1 368 ? -21.344 -25.562 -28.906 1 97.06 368 TYR B C 1
ATOM 9603 O O . TYR B 1 368 ? -20.594 -26.547 -28.938 1 97.06 368 TYR B O 1
ATOM 9611 N N . GLN B 1 369 ? -21.891 -25.094 -27.766 1 96.81 369 GLN B N 1
ATOM 9612 C CA . GLN B 1 369 ? -21.656 -25.766 -26.5 1 96.81 369 GLN B CA 1
ATOM 9613 C C . GLN B 1 369 ? -22.188 -27.203 -26.516 1 96.81 369 GLN B C 1
ATOM 9615 O O . GLN B 1 369 ? -21.531 -28.109 -26 1 96.81 369 GLN B O 1
ATOM 9620 N N . ALA B 1 370 ? -23.375 -27.375 -27.078 1 93.94 370 ALA B N 1
ATOM 9621 C CA . ALA B 1 370 ? -23.938 -28.719 -27.203 1 93.94 370 ALA B CA 1
ATOM 9622 C C . ALA B 1 370 ? -23.047 -29.609 -28.047 1 93.94 370 ALA B C 1
ATOM 9624 O O . ALA B 1 370 ? -22.781 -30.766 -27.703 1 93.94 370 ALA B O 1
ATOM 9625 N N . GLU B 1 371 ? -22.578 -29.047 -29.156 1 94.19 371 GLU B N 1
ATOM 9626 C CA . GLU B 1 371 ? -21.703 -29.797 -30.047 1 94.19 371 GLU B CA 1
ATOM 9627 C C . GLU B 1 371 ? -20.375 -30.141 -29.375 1 94.19 371 GLU B C 1
ATOM 9629 O O . GLU B 1 371 ? -19.812 -31.219 -29.609 1 94.19 371 GLU B O 1
ATOM 9634 N N . PHE B 1 372 ? -19.875 -29.266 -28.641 1 95.88 372 PHE B N 1
ATOM 9635 C CA . PHE B 1 372 ? -18.609 -29.469 -27.953 1 95.88 372 PHE B CA 1
ATOM 9636 C C . PHE B 1 372 ? -18.656 -30.703 -27.062 1 95.88 372 PHE B C 1
ATOM 9638 O O . PHE B 1 372 ? -17.672 -31.453 -26.984 1 95.88 372 PHE B O 1
ATOM 9645 N N . PHE B 1 373 ? -19.75 -30.922 -26.375 1 94.25 373 PHE B N 1
ATOM 9646 C CA . PHE B 1 373 ? -19.844 -32.031 -25.406 1 94.25 373 PHE B CA 1
ATOM 9647 C C . PHE B 1 373 ? -20.422 -33.281 -26.062 1 94.25 373 PHE B C 1
ATOM 9649 O O . PHE B 1 373 ? -20.484 -34.312 -25.422 1 94.25 373 PHE B O 1
ATOM 9656 N N . LYS B 1 374 ? -20.75 -33.094 -27.281 1 90.38 374 LYS B N 1
ATOM 9657 C CA . LYS B 1 374 ? -21.359 -34.219 -27.984 1 90.38 374 LYS B CA 1
ATOM 9658 C C . LYS B 1 374 ? -20.375 -35.406 -28.109 1 90.38 374 LYS B C 1
ATOM 9660 O O . LYS B 1 374 ? -19.203 -35.188 -28.422 1 90.38 374 LYS B O 1
ATOM 9665 N N . ASN B 1 375 ? -20.766 -36.594 -27.797 1 85.25 375 ASN B N 1
ATOM 9666 C CA . ASN B 1 375 ? -20.062 -37.844 -27.953 1 85.25 375 ASN B CA 1
ATOM 9667 C C . ASN B 1 375 ? -18.891 -37.969 -26.984 1 85.25 375 ASN B C 1
ATOM 9669 O O . ASN B 1 375 ? -17.953 -38.75 -27.234 1 85.25 375 ASN B O 1
ATOM 9673 N N . LYS B 1 376 ? -18.797 -37.156 -26.078 1 86.12 376 LYS B N 1
ATOM 9674 C CA . LYS B 1 376 ? -17.719 -37.25 -25.109 1 86.12 376 LYS B CA 1
ATOM 9675 C C . LYS B 1 376 ? -18.109 -38.188 -23.953 1 86.12 376 LYS B C 1
ATOM 9677 O O . LYS B 1 376 ? -17.266 -38.906 -23.406 1 86.12 376 LYS B O 1
ATOM 9682 N N . HIS B 1 377 ? -19.344 -37.938 -23.438 1 75.25 377 HIS B N 1
ATOM 9683 C CA . HIS B 1 377 ? -19.781 -38.75 -22.328 1 75.25 377 HIS B CA 1
ATOM 9684 C C . HIS B 1 377 ? -20.656 -39.906 -22.828 1 75.25 377 HIS B C 1
ATOM 9686 O O . HIS B 1 377 ? -21.516 -39.719 -23.688 1 75.25 377 HIS B O 1
ATOM 9692 N N . GLN B 1 378 ? -20.203 -41 -23.219 1 56.41 378 GLN B N 1
ATOM 9693 C CA . GLN B 1 378 ? -21.125 -42.031 -23.641 1 56.41 378 GLN B CA 1
ATOM 9694 C C . GLN B 1 378 ? -22.062 -42.469 -22.516 1 56.41 378 GLN B C 1
ATOM 9696 O O . GLN B 1 378 ? -21.641 -42.562 -21.359 1 56.41 378 GLN B O 1
ATOM 9701 N N . LYS B 1 379 ? -23.344 -41.969 -22.688 1 49.41 379 LYS B N 1
ATOM 9702 C CA . LYS B 1 379 ? -24.375 -42.625 -21.875 1 49.41 379 LYS B CA 1
ATOM 9703 C C . LYS B 1 379 ? -23.969 -44.062 -21.547 1 49.41 379 LYS B C 1
ATOM 9705 O O . LYS B 1 379 ? -23.266 -44.719 -22.328 1 49.41 379 LYS B O 1
ATOM 9710 N N . ALA B 1 380 ? -24.062 -44.281 -20.234 1 46.03 380 ALA B N 1
ATOM 9711 C CA . ALA B 1 380 ? -23.922 -45.688 -19.828 1 46.03 380 ALA B CA 1
ATOM 9712 C C . ALA B 1 380 ? -24.531 -46.625 -20.859 1 46.03 380 ALA B C 1
ATOM 9714 O O . ALA B 1 380 ? -25.75 -46.844 -20.844 1 46.03 380 ALA B O 1
ATOM 9715 N N . MET B 1 381 ? -24.594 -46.344 -22.078 1 43.09 381 MET B N 1
ATOM 9716 C CA . MET B 1 381 ? -25.141 -47.531 -22.703 1 43.09 381 MET B CA 1
ATOM 9717 C C . MET B 1 381 ? -24.734 -48.781 -21.938 1 43.09 381 MET B C 1
ATOM 9719 O O . MET B 1 381 ? -23.984 -48.719 -20.969 1 43.09 381 MET B O 1
ATOM 9723 N N . LYS B 1 382 ? -24.828 -50.094 -22.656 1 47.53 382 LYS B N 1
ATOM 9724 C CA . LYS B 1 382 ? -24.422 -51.344 -22.031 1 47.53 382 LYS B CA 1
ATOM 9725 C C . LYS B 1 382 ? -23.031 -51.25 -21.422 1 47.53 382 LYS B C 1
ATOM 9727 O O . LYS B 1 382 ? -22.078 -50.844 -22.109 1 47.53 382 LYS B O 1
ATOM 9732 N N . LYS B 1 383 ? -22.938 -51.062 -20.172 1 51.31 383 LYS B N 1
ATOM 9733 C CA . LYS B 1 383 ? -21.719 -51.094 -19.375 1 51.31 383 LYS B CA 1
ATOM 9734 C C . LYS B 1 383 ? -20.625 -51.875 -20.078 1 51.31 383 LYS B C 1
ATOM 9736 O O . LYS B 1 383 ? -20.719 -53.094 -20.203 1 51.31 383 LYS B O 1
ATOM 9741 N N . LYS B 1 384 ? -19.875 -51.188 -20.953 1 58.94 384 LYS B N 1
ATOM 9742 C CA . LYS B 1 384 ? -18.75 -51.938 -21.484 1 58.94 384 LYS B CA 1
ATOM 9743 C C . LYS B 1 384 ? -17.891 -52.5 -20.359 1 58.94 384 LYS B C 1
ATOM 9745 O O . LYS B 1 384 ? -17.625 -51.812 -19.375 1 58.94 384 LYS B O 1
ATOM 9750 N N . PRO B 1 385 ? -17.609 -53.656 -20.469 1 68.44 385 PRO B N 1
ATOM 9751 C CA . PRO B 1 385 ? -16.844 -54.344 -19.422 1 68.44 385 PRO B CA 1
ATOM 9752 C C . PRO B 1 385 ? -15.445 -53.75 -19.234 1 68.44 385 PRO B C 1
ATOM 9754 O O . PRO B 1 385 ? -14.812 -53.969 -18.188 1 68.44 385 PRO B O 1
ATOM 9757 N N . HIS B 1 386 ? -15.07 -52.75 -20.312 1 83.5 386 HIS B N 1
ATOM 9758 C CA . HIS B 1 386 ? -13.734 -52.156 -20.234 1 83.5 386 HIS B CA 1
ATOM 9759 C C . HIS B 1 386 ? -13.773 -50.656 -20.5 1 83.5 386 HIS B C 1
ATOM 9761 O O . HIS B 1 386 ? -14.625 -50.188 -21.25 1 83.5 386 HIS B O 1
ATOM 9767 N N . GLN B 1 387 ? -12.953 -49.906 -19.875 1 87.56 387 GLN B N 1
ATOM 9768 C CA . GLN B 1 387 ? -12.703 -48.469 -20.109 1 87.56 387 GLN B CA 1
ATOM 9769 C C . GLN B 1 387 ? -11.266 -48.25 -20.562 1 87.56 387 GLN B C 1
ATOM 9771 O O . GLN B 1 387 ? -10.336 -48.812 -20 1 87.56 387 GLN B O 1
ATOM 9776 N N . ALA B 1 388 ? -11.109 -47.469 -21.625 1 93 388 ALA B N 1
ATOM 9777 C CA . ALA B 1 388 ? -9.773 -47.031 -22.062 1 93 388 ALA B CA 1
ATOM 9778 C C . ALA B 1 388 ? -9.406 -45.688 -21.453 1 93 388 ALA B C 1
ATOM 9780 O O . ALA B 1 388 ? -10.266 -44.812 -21.328 1 93 388 ALA B O 1
ATOM 9781 N N . GLY B 1 389 ? -8.188 -45.562 -21.078 1 96.06 389 GLY B N 1
ATOM 9782 C CA . GLY B 1 389 ? -7.801 -44.312 -20.469 1 96.06 389 GLY B CA 1
ATOM 9783 C C . GLY B 1 389 ? -6.324 -44.219 -20.125 1 96.06 389 GLY B C 1
ATOM 9784 O O . GLY B 1 389 ? -5.508 -44.938 -20.734 1 96.06 389 GLY B O 1
ATOM 9785 N N . LEU B 1 390 ? -5.996 -43.219 -19.266 1 97.5 390 LEU B N 1
ATOM 9786 C CA . LEU B 1 390 ? -4.652 -43.031 -18.734 1 97.5 390 LEU B CA 1
ATOM 9787 C C . LEU B 1 390 ? -4.473 -43.781 -17.422 1 97.5 390 LEU B C 1
ATOM 9789 O O . LEU B 1 390 ? -5.344 -43.75 -16.547 1 97.5 390 LEU B O 1
ATOM 9793 N N . LEU B 1 391 ? -3.404 -44.562 -17.328 1 97.44 391 LEU B N 1
ATOM 9794 C CA . LEU B 1 391 ? -2.98 -45.188 -16.078 1 97.44 391 LEU B CA 1
ATOM 9795 C C . LEU B 1 391 ? -1.705 -44.531 -15.555 1 97.44 391 LEU B C 1
ATOM 9797 O O . LEU B 1 391 ? -0.682 -44.5 -16.234 1 97.44 391 LEU B O 1
ATOM 9801 N N . LEU B 1 392 ? -1.837 -43.938 -14.344 1 96.88 392 LEU B N 1
ATOM 9802 C CA . LEU B 1 392 ? -0.736 -43.125 -13.805 1 96.88 392 LEU B CA 1
ATOM 9803 C C . LEU B 1 392 ? -0.348 -43.625 -12.414 1 96.88 392 LEU B C 1
ATOM 9805 O O . LEU B 1 392 ? -1.176 -44.188 -11.695 1 96.88 392 LEU B O 1
ATOM 9809 N N . SER B 1 393 ? 0.912 -43.375 -12.047 1 96.5 393 SER B N 1
ATOM 9810 C CA . SER B 1 393 ? 1.384 -43.656 -10.695 1 96.5 393 SER B CA 1
ATOM 9811 C C . SER B 1 393 ? 2.434 -42.656 -10.242 1 96.5 393 SER B C 1
ATOM 9813 O O . SER B 1 393 ? 3.201 -42.125 -11.062 1 96.5 393 SER B O 1
ATOM 9815 N N . ALA B 1 394 ? 2.346 -42.281 -9 1 95.62 394 ALA B N 1
ATOM 9816 C CA . ALA B 1 394 ? 3.443 -41.594 -8.312 1 95.62 394 ALA B CA 1
ATOM 9817 C C . ALA B 1 394 ? 4.207 -42.562 -7.414 1 95.62 394 ALA B C 1
ATOM 9819 O O . ALA B 1 394 ? 3.803 -42.844 -6.277 1 95.62 394 ALA B O 1
ATOM 9820 N N . ASN B 1 395 ? 5.289 -43 -7.914 1 90.56 395 ASN B N 1
ATOM 9821 C CA . ASN B 1 395 ? 6.008 -44.062 -7.242 1 90.56 395 ASN B CA 1
ATOM 9822 C C . ASN B 1 395 ? 6.391 -43.688 -5.812 1 90.56 395 ASN B C 1
ATOM 9824 O O . ASN B 1 395 ? 6.992 -42.625 -5.594 1 90.56 395 ASN B O 1
ATOM 9828 N N . ASN B 1 396 ? 5.969 -44.469 -4.828 1 91.38 396 ASN B N 1
ATOM 9829 C CA . ASN B 1 396 ? 6.293 -44.375 -3.408 1 91.38 396 ASN B CA 1
ATOM 9830 C C . ASN B 1 396 ? 5.688 -43.094 -2.795 1 91.38 396 ASN B C 1
ATOM 9832 O O . ASN B 1 396 ? 6.188 -42.594 -1.789 1 91.38 396 ASN B O 1
ATOM 9836 N N . ASP B 1 397 ? 4.688 -42.562 -3.418 1 94.94 397 ASP B N 1
ATOM 9837 C CA . ASP B 1 397 ? 4.195 -41.281 -2.926 1 94.94 397 ASP B CA 1
ATOM 9838 C C . ASP B 1 397 ? 2.684 -41.156 -3.104 1 94.94 397 ASP B C 1
ATOM 9840 O O . ASP B 1 397 ? 2.205 -40.75 -4.168 1 94.94 397 ASP B O 1
ATOM 9844 N N . GLN B 1 398 ? 1.975 -41.25 -2.074 1 93.94 398 GLN B N 1
ATOM 9845 C CA . GLN B 1 398 ? 0.527 -41.094 -2.086 1 93.94 398 GLN B CA 1
ATOM 9846 C C . GLN B 1 398 ? 0.157 -39.594 -2.088 1 93.94 398 GLN B C 1
ATOM 9848 O O . GLN B 1 398 ? -0.892 -39.219 -2.609 1 93.94 398 GLN B O 1
ATOM 9853 N N . GLY B 1 399 ? 1.006 -38.812 -1.513 1 95.38 399 GLY B N 1
ATOM 9854 C CA . GLY B 1 399 ? 0.746 -37.406 -1.405 1 95.38 399 GLY B CA 1
ATOM 9855 C C . GLY B 1 399 ? 0.558 -36.719 -2.75 1 95.38 399 GLY B C 1
ATOM 9856 O O . GLY B 1 399 ? -0.333 -35.875 -2.912 1 95.38 399 GLY B O 1
ATOM 9857 N N . ARG B 1 400 ? 1.346 -37 -3.725 1 96.75 400 ARG B N 1
ATOM 9858 C CA . ARG B 1 400 ? 1.231 -36.375 -5.047 1 96.75 400 ARG B CA 1
ATOM 9859 C C . ARG B 1 400 ? -0.047 -36.844 -5.75 1 96.75 400 ARG B C 1
ATOM 9861 O O . ARG B 1 400 ? -0.647 -36.062 -6.508 1 96.75 400 ARG B O 1
ATOM 9868 N N . ILE B 1 401 ? -0.48 -38.062 -5.531 1 96.44 401 ILE B N 1
ATOM 9869 C CA . ILE B 1 401 ? -1.746 -38.531 -6.082 1 96.44 401 ILE B CA 1
ATOM 9870 C C . ILE B 1 401 ? -2.902 -37.781 -5.445 1 96.44 401 ILE B C 1
ATOM 9872 O O . ILE B 1 401 ? -3.85 -37.375 -6.133 1 96.44 401 ILE B O 1
ATOM 9876 N N . ASN B 1 402 ? -2.795 -37.562 -4.145 1 96.31 402 ASN B N 1
ATOM 9877 C CA . ASN B 1 402 ? -3.807 -36.75 -3.477 1 96.31 402 ASN B CA 1
ATOM 9878 C C . ASN B 1 402 ? -3.879 -35.344 -4.066 1 96.31 402 ASN B C 1
ATOM 9880 O O . ASN B 1 402 ? -4.969 -34.812 -4.273 1 96.31 402 ASN B O 1
ATOM 9884 N N . ALA B 1 403 ? -2.75 -34.719 -4.285 1 97.38 403 ALA B N 1
ATOM 9885 C CA . ALA B 1 403 ? -2.715 -33.406 -4.895 1 97.38 403 ALA B CA 1
ATOM 9886 C C . ALA B 1 403 ? -3.332 -33.438 -6.289 1 97.38 403 ALA B C 1
ATOM 9888 O O . ALA B 1 403 ? -4.066 -32.5 -6.664 1 97.38 403 ALA B O 1
ATOM 9889 N N . LEU B 1 404 ? -3.021 -34.406 -7.059 1 98.12 404 LEU B N 1
ATOM 9890 C CA . LEU B 1 404 ? -3.549 -34.531 -8.414 1 98.12 404 LEU B CA 1
ATOM 9891 C C . LEU B 1 404 ? -5.062 -34.719 -8.391 1 98.12 404 LEU B C 1
ATOM 9893 O O . LEU B 1 404 ? -5.777 -34.094 -9.18 1 98.12 404 LEU B O 1
ATOM 9897 N N . THR B 1 405 ? -5.586 -35.656 -7.543 1 97.81 405 THR B N 1
ATOM 9898 C CA . THR B 1 405 ? -7.023 -35.906 -7.512 1 97.81 405 THR B CA 1
ATOM 9899 C C . THR B 1 405 ? -7.785 -34.656 -7.066 1 97.81 405 THR B C 1
ATOM 9901 O O . THR B 1 405 ? -8.875 -34.375 -7.57 1 97.81 405 THR B O 1
ATOM 9904 N N . LYS B 1 406 ? -7.219 -33.906 -6.129 1 97.81 406 LYS B N 1
ATOM 9905 C CA . LYS B 1 406 ? -7.84 -32.625 -5.742 1 97.81 406 LYS B CA 1
ATOM 9906 C C . LYS B 1 406 ? -7.949 -31.688 -6.938 1 97.81 406 LYS B C 1
ATOM 9908 O O . LYS B 1 406 ? -8.969 -31.016 -7.105 1 97.81 406 LYS B O 1
ATOM 9913 N N . LEU B 1 407 ? -6.887 -31.609 -7.699 1 98.56 407 LEU B N 1
ATOM 9914 C CA . LEU B 1 407 ? -6.891 -30.766 -8.898 1 98.56 407 LEU B CA 1
ATOM 9915 C C . LEU B 1 407 ? -7.938 -31.266 -9.898 1 98.56 407 LEU B C 1
ATOM 9917 O O . LEU B 1 407 ? -8.711 -30.469 -10.43 1 98.56 407 LEU B O 1
ATOM 9921 N N . LEU B 1 408 ? -7.988 -32.594 -10.164 1 98.62 408 LEU B N 1
ATOM 9922 C CA . LEU B 1 408 ? -8.938 -33.188 -11.102 1 98.62 408 LEU B CA 1
ATOM 9923 C C . LEU B 1 408 ? -10.375 -32.938 -10.648 1 98.62 408 LEU B C 1
ATOM 9925 O O . LEU B 1 408 ? -11.242 -32.625 -11.461 1 98.62 408 LEU B O 1
ATOM 9929 N N . ASP B 1 409 ? -10.594 -33.062 -9.336 1 98.25 409 ASP B N 1
ATOM 9930 C CA . ASP B 1 409 ? -11.93 -32.812 -8.789 1 98.25 409 ASP B CA 1
ATOM 9931 C C . ASP B 1 409 ? -12.391 -31.391 -9.086 1 98.25 409 ASP B C 1
ATOM 9933 O O . ASP B 1 409 ? -13.547 -31.172 -9.445 1 98.25 409 ASP B O 1
ATOM 9937 N N . GLN B 1 410 ? -11.547 -30.469 -8.961 1 98.25 410 GLN B N 1
ATOM 9938 C CA . GLN B 1 410 ? -11.891 -29.062 -9.156 1 98.25 410 GLN B CA 1
ATOM 9939 C C . GLN B 1 410 ? -12.227 -28.781 -10.617 1 98.25 410 GLN B C 1
ATOM 9941 O O . GLN B 1 410 ? -13 -27.859 -10.922 1 98.25 410 GLN B O 1
ATOM 9946 N N . HIS B 1 411 ? -11.672 -29.578 -11.477 1 98.44 411 HIS B N 1
ATOM 9947 C CA . HIS B 1 411 ? -11.945 -29.438 -12.906 1 98.44 411 HIS B CA 1
ATOM 9948 C C . HIS B 1 411 ? -13.047 -30.391 -13.352 1 98.44 411 HIS B C 1
ATOM 9950 O O . HIS B 1 411 ? -13.352 -30.469 -14.547 1 98.44 411 HIS B O 1
ATOM 9956 N N . LEU B 1 412 ? -13.617 -31.188 -12.492 1 97.06 412 LEU B N 1
ATOM 9957 C CA . LEU B 1 412 ? -14.688 -32.156 -12.734 1 97.06 412 LEU B CA 1
ATOM 9958 C C . LEU B 1 412 ? -14.219 -33.25 -13.68 1 97.06 412 LEU B C 1
ATOM 9960 O O . LEU B 1 412 ? -14.984 -33.719 -14.531 1 97.06 412 LEU B O 1
ATOM 9964 N N . ILE B 1 413 ? -12.992 -33.594 -13.602 1 97.5 413 ILE B N 1
ATOM 9965 C CA . ILE B 1 413 ? -12.461 -34.719 -14.352 1 97.5 413 ILE B CA 1
ATOM 9966 C C . ILE B 1 413 ? -12.641 -36 -13.531 1 97.5 413 ILE B C 1
ATOM 9968 O O . ILE B 1 413 ? -12.211 -36.094 -12.375 1 97.5 413 ILE B O 1
ATOM 9972 N N . ALA B 1 414 ? -13.195 -36.969 -14.172 1 95.31 414 ALA B N 1
ATOM 9973 C CA . ALA B 1 414 ? -13.461 -38.219 -13.5 1 95.31 414 ALA B CA 1
ATOM 9974 C C . ALA B 1 414 ? -12.211 -39.125 -13.469 1 95.31 414 ALA B C 1
ATOM 9976 O O . ALA B 1 414 ? -11.43 -39.125 -14.43 1 95.31 414 ALA B O 1
ATOM 9977 N N . TYR B 1 415 ? -12.078 -39.844 -12.43 1 97.06 415 TYR B N 1
ATOM 9978 C CA . TYR B 1 415 ? -10.969 -40.781 -12.258 1 97.06 415 TYR B CA 1
ATOM 9979 C C . TYR B 1 415 ? -11.375 -41.938 -11.359 1 97.06 415 TYR B C 1
ATOM 9981 O O . TYR B 1 415 ? -12.43 -41.906 -10.727 1 97.06 415 TYR B O 1
ATOM 9989 N N . TYR B 1 416 ? -10.555 -43 -11.375 1 96.62 416 TYR B N 1
ATOM 9990 C CA . TYR B 1 416 ? -10.766 -44.188 -10.539 1 96.62 416 TYR B CA 1
ATOM 9991 C C . TYR B 1 416 ? -9.477 -44.562 -9.836 1 96.62 416 TYR B C 1
ATOM 9993 O O . TYR B 1 416 ? -8.383 -44.375 -10.367 1 96.62 416 TYR B O 1
ATOM 10001 N N . TYR B 1 417 ? -9.719 -45.125 -8.672 1 96.81 417 TYR B N 1
ATOM 10002 C CA . TYR B 1 417 ? -8.641 -45.812 -7.977 1 96.81 417 TYR B CA 1
ATOM 10003 C C . TYR B 1 417 ? -8.602 -47.281 -8.367 1 96.81 417 TYR B C 1
ATOM 10005 O O . TYR B 1 417 ? -9.555 -47.812 -8.953 1 96.81 417 TYR B O 1
ATOM 10013 N N . LEU B 1 418 ? -7.484 -47.906 -8.125 1 96.19 418 LEU B N 1
ATOM 10014 C CA . LEU B 1 418 ? -7.375 -49.344 -8.352 1 96.19 418 LEU B CA 1
ATOM 10015 C C . LEU B 1 418 ? -7.84 -50.125 -7.133 1 96.19 418 LEU B C 1
ATOM 10017 O O . LEU B 1 418 ? -7.578 -49.719 -5.996 1 96.19 418 LEU B O 1
ATOM 10021 N N . THR B 1 419 ? -8.484 -51.25 -7.348 1 95.12 419 THR B N 1
ATOM 10022 C CA . THR B 1 419 ? -8.922 -52.094 -6.246 1 95.12 419 THR B CA 1
ATOM 10023 C C . THR B 1 419 ? -7.84 -53.094 -5.875 1 95.12 419 THR B C 1
ATOM 10025 O O . THR B 1 419 ? -7.852 -53.656 -4.773 1 95.12 419 THR B O 1
ATOM 10028 N N . LYS B 1 420 ? -6.988 -53.406 -6.77 1 94.38 420 LYS B N 1
ATOM 10029 C CA . LYS B 1 420 ? -5.84 -54.281 -6.574 1 94.38 420 LYS B CA 1
ATOM 10030 C C . LYS B 1 420 ? -4.66 -53.844 -7.438 1 94.38 420 LYS B C 1
ATOM 10032 O O . LYS B 1 420 ? -4.836 -53.156 -8.43 1 94.38 420 LYS B O 1
ATOM 10037 N N . PRO B 1 421 ? -3.482 -54.281 -7.012 1 94.88 421 PRO B N 1
ATOM 10038 C CA . PRO B 1 421 ? -2.328 -53.969 -7.852 1 94.88 421 PRO B CA 1
ATOM 10039 C C . PRO B 1 421 ? -2.406 -54.594 -9.234 1 94.88 421 PRO B C 1
ATOM 10041 O O . PRO B 1 421 ? -3.029 -55.656 -9.398 1 94.88 421 PRO B O 1
ATOM 10044 N N . LEU B 1 422 ? -1.859 -53.938 -10.219 1 92.75 422 LEU B N 1
ATOM 10045 C CA . LEU B 1 422 ? -1.794 -54.531 -11.555 1 92.75 422 LEU B CA 1
ATOM 10046 C C . LEU B 1 422 ? -0.481 -54.156 -12.242 1 92.75 422 LEU B C 1
ATOM 10048 O O . LEU B 1 422 ? 0.209 -53.219 -11.82 1 92.75 422 LEU B O 1
ATOM 10052 N N . THR B 1 423 ? -0.097 -54.969 -13.164 1 93.12 423 THR B N 1
ATOM 10053 C CA . THR B 1 423 ? 1.11 -54.75 -13.945 1 93.12 423 THR B CA 1
ATOM 10054 C C . THR B 1 423 ? 0.758 -54.406 -15.391 1 93.12 423 THR B C 1
ATOM 10056 O O . THR B 1 423 ? -0.025 -55.125 -16.031 1 93.12 423 THR B O 1
ATOM 10059 N N . GLN B 1 424 ? 1.27 -53.375 -15.828 1 90.5 424 GLN B N 1
ATOM 10060 C CA . GLN B 1 424 ? 1.106 -52.938 -17.219 1 90.5 424 GLN B CA 1
ATOM 10061 C C . GLN B 1 424 ? 2.439 -52.5 -17.812 1 90.5 424 GLN B C 1
ATOM 10063 O O . GLN B 1 424 ? 3.105 -51.594 -17.281 1 90.5 424 GLN B O 1
ATOM 10068 N N . GLY B 1 425 ? 2.807 -53.125 -18.969 1 86.19 425 GLY B N 1
ATOM 10069 C CA . GLY B 1 425 ? 4.039 -52.75 -19.641 1 86.19 425 GLY B CA 1
ATOM 10070 C C . GLY B 1 425 ? 5.266 -52.875 -18.766 1 86.19 425 GLY B C 1
ATOM 10071 O O . GLY B 1 425 ? 6.16 -52.031 -18.797 1 86.19 425 GLY B O 1
ATOM 10072 N N . GLY B 1 426 ? 5.273 -53.688 -17.859 1 87.62 426 GLY B N 1
ATOM 10073 C CA . GLY B 1 426 ? 6.422 -53.906 -17 1 87.62 426 GLY B CA 1
ATOM 10074 C C . GLY B 1 426 ? 6.461 -53.031 -15.773 1 87.62 426 GLY B C 1
ATOM 10075 O O . GLY B 1 426 ? 7.414 -53.062 -14.992 1 87.62 426 GLY B O 1
ATOM 10076 N N . VAL B 1 427 ? 5.52 -52.25 -15.68 1 91.62 427 VAL B N 1
ATOM 10077 C CA . VAL B 1 427 ? 5.449 -51.344 -14.531 1 91.62 427 VAL B CA 1
ATOM 10078 C C . VAL B 1 427 ? 4.34 -51.812 -13.578 1 91.62 427 VAL B C 1
ATOM 10080 O O . VAL B 1 427 ? 3.258 -52.188 -14.023 1 91.62 427 VAL B O 1
ATOM 10083 N N . GLU B 1 428 ? 4.684 -51.812 -12.398 1 92.38 428 GLU B N 1
ATOM 10084 C CA . GLU B 1 428 ? 3.701 -52.156 -11.383 1 92.38 428 GLU B CA 1
ATOM 10085 C C . GLU B 1 428 ? 2.951 -50.938 -10.883 1 92.38 428 GLU B C 1
ATOM 10087 O O . GLU B 1 428 ? 3.566 -49.906 -10.531 1 92.38 428 GLU B O 1
ATOM 10092 N N . PHE B 1 429 ? 1.661 -51 -10.875 1 96.12 429 PHE B N 1
ATOM 10093 C CA . PHE B 1 429 ? 0.776 -49.969 -10.367 1 96.12 429 PHE B CA 1
ATOM 10094 C C . PHE B 1 429 ? 0.09 -50.406 -9.086 1 96.12 429 PHE B C 1
ATOM 10096 O O . PHE B 1 429 ? -0.704 -51.344 -9.094 1 96.12 429 PHE B O 1
ATOM 10103 N N . GLU B 1 430 ? 0.42 -49.719 -8.008 1 93.94 430 GLU B N 1
ATOM 10104 C CA . GLU B 1 430 ? -0.119 -50.094 -6.699 1 93.94 430 GLU B CA 1
ATOM 10105 C C . GLU B 1 430 ? -1.44 -49.375 -6.434 1 93.94 430 GLU B C 1
ATOM 10107 O O . GLU B 1 430 ? -1.77 -48.406 -7.105 1 93.94 430 GLU B O 1
ATOM 10112 N N . VAL B 1 431 ? -2.139 -49.781 -5.438 1 93.31 431 VAL B N 1
ATOM 10113 C CA . VAL B 1 431 ? -3.469 -49.281 -5.121 1 93.31 431 VAL B CA 1
ATOM 10114 C C . VAL B 1 431 ? -3.355 -47.875 -4.555 1 93.31 431 VAL B C 1
ATOM 10116 O O . VAL B 1 431 ? -4.152 -47 -4.891 1 93.31 431 VAL B O 1
ATOM 10119 N N . ASP B 1 432 ? -2.373 -47.594 -3.75 1 90.25 432 ASP B N 1
ATOM 10120 C CA . ASP B 1 432 ? -2.326 -46.375 -2.943 1 90.25 432 ASP B CA 1
ATOM 10121 C C . ASP B 1 432 ? -1.671 -45.219 -3.711 1 90.25 432 ASP B C 1
ATOM 10123 O O . ASP B 1 432 ? -1.789 -44.062 -3.32 1 90.25 432 ASP B O 1
ATOM 10127 N N . ASN B 1 433 ? -1.015 -45.562 -4.809 1 94.06 433 ASN B N 1
ATOM 10128 C CA . ASN B 1 433 ? -0.275 -44.469 -5.469 1 94.06 433 ASN B CA 1
ATOM 10129 C C . ASN B 1 433 ? -0.539 -44.469 -6.973 1 94.06 433 ASN B C 1
ATOM 10131 O O . ASN B 1 433 ? 0.3 -44 -7.746 1 94.06 433 ASN B O 1
ATOM 10135 N N . SER B 1 434 ? -1.681 -45.031 -7.391 1 96.25 434 SER B N 1
ATOM 10136 C CA . SER B 1 434 ? -2.018 -45.062 -8.805 1 96.25 434 SER B CA 1
ATOM 10137 C C . SER B 1 434 ? -3.441 -44.562 -9.047 1 96.25 434 SER B C 1
ATOM 10139 O O . SER B 1 434 ? -4.266 -44.562 -8.133 1 96.25 434 SER B O 1
ATOM 10141 N N . LEU B 1 435 ? -3.639 -44.125 -10.281 1 97 435 LEU B N 1
ATOM 10142 C CA . LEU B 1 435 ? -4.93 -43.594 -10.719 1 97 435 LEU B CA 1
ATOM 10143 C C . LEU B 1 435 ? -5.215 -44 -12.164 1 97 435 LEU B C 1
ATOM 10145 O O . LEU B 1 435 ? -4.297 -44.062 -12.984 1 97 435 LEU B O 1
ATOM 10149 N N . PHE B 1 436 ? -6.48 -44.312 -12.414 1 97.31 436 PHE B N 1
ATOM 10150 C CA . PHE B 1 436 ? -6.957 -44.5 -13.781 1 97.31 436 PHE B CA 1
ATOM 10151 C C . PHE B 1 436 ? -7.922 -43.406 -14.18 1 97.31 436 PHE B C 1
ATOM 10153 O O . PHE B 1 436 ? -8.891 -43.125 -13.469 1 97.31 436 PHE B O 1
ATOM 10160 N N . ILE B 1 437 ? -7.641 -42.75 -15.312 1 97.62 437 ILE B N 1
ATOM 10161 C CA . ILE B 1 437 ? -8.484 -41.656 -15.812 1 97.62 437 ILE B CA 1
ATOM 10162 C C . ILE B 1 437 ? -9.062 -42.031 -17.172 1 97.62 437 ILE B C 1
ATOM 10164 O O . ILE B 1 437 ? -8.344 -42.062 -18.172 1 97.62 437 ILE B O 1
ATOM 10168 N N . PRO B 1 438 ? -10.32 -42.281 -17.25 1 95.31 438 PRO B N 1
ATOM 10169 C CA . PRO B 1 438 ? -10.906 -42.719 -18.531 1 95.31 438 PRO B CA 1
ATOM 10170 C C . PRO B 1 438 ? -10.938 -41.594 -19.562 1 95.31 438 PRO B C 1
ATOM 10172 O O . PRO B 1 438 ? -11.172 -40.438 -19.203 1 95.31 438 PRO B O 1
ATOM 10175 N N . HIS B 1 439 ? -10.734 -41.938 -20.828 1 94 439 HIS B N 1
ATOM 10176 C CA . HIS B 1 439 ? -10.789 -40.969 -21.906 1 94 439 HIS B CA 1
ATOM 10177 C C . HIS B 1 439 ? -12.211 -40.469 -22.141 1 94 439 HIS B C 1
ATOM 10179 O O . HIS B 1 439 ? -12.422 -39.312 -22.453 1 94 439 HIS B O 1
ATOM 10185 N N . ASN B 1 440 ? -13.133 -41.375 -22.047 1 91.38 440 ASN B N 1
ATOM 10186 C CA . ASN B 1 440 ? -14.523 -41.062 -22.359 1 91.38 440 ASN B CA 1
ATOM 10187 C C . ASN B 1 440 ? -15.219 -40.406 -21.156 1 91.38 440 ASN B C 1
ATOM 10189 O O . ASN B 1 440 ? -15.75 -41.094 -20.297 1 91.38 440 ASN B O 1
ATOM 10193 N N . GLN B 1 441 ? -15.25 -39.156 -21.156 1 93.19 441 GLN B N 1
ATOM 10194 C CA . GLN B 1 441 ? -15.906 -38.344 -20.141 1 93.19 441 GLN B CA 1
ATOM 10195 C C . GLN B 1 441 ? -16.125 -36.906 -20.641 1 93.19 441 GLN B C 1
ATOM 10197 O O . GLN B 1 441 ? -15.5 -36.5 -21.609 1 93.19 441 GLN B O 1
ATOM 10202 N N . ALA B 1 442 ? -16.953 -36.219 -19.984 1 93.19 442 ALA B N 1
ATOM 10203 C CA . ALA B 1 442 ? -17.359 -34.875 -20.406 1 93.19 442 ALA B CA 1
ATOM 10204 C C . ALA B 1 442 ? -16.156 -33.938 -20.531 1 93.19 442 ALA B C 1
ATOM 10206 O O . ALA B 1 442 ? -16.109 -33.094 -21.406 1 93.19 442 ALA B O 1
ATOM 10207 N N . GLN B 1 443 ? -15.164 -34.156 -19.656 1 96.5 443 GLN B N 1
ATOM 10208 C CA . GLN B 1 443 ? -14.016 -33.281 -19.609 1 96.5 443 GLN B CA 1
ATOM 10209 C C . GLN B 1 443 ? -12.836 -33.844 -20.406 1 96.5 443 GLN B C 1
ATOM 10211 O O . GLN B 1 443 ? -11.688 -33.5 -20.125 1 96.5 443 GLN B O 1
ATOM 10216 N N . SER B 1 444 ? -13.086 -34.656 -21.391 1 96 444 SER B N 1
ATOM 10217 C CA . SER B 1 444 ? -12.047 -35.344 -22.156 1 96 444 SER B CA 1
ATOM 10218 C C . SER B 1 444 ? -11.141 -34.344 -22.859 1 96 444 SER B C 1
ATOM 10220 O O . SER B 1 444 ? -9.93 -34.562 -22.969 1 96 444 SER B O 1
ATOM 10222 N N . SER B 1 445 ? -11.672 -33.219 -23.406 1 96.81 445 SER B N 1
ATOM 10223 C CA . SER B 1 445 ? -10.844 -32.219 -24.078 1 96.81 445 SER B CA 1
ATOM 10224 C C . SER B 1 445 ? -9.844 -31.578 -23.109 1 96.81 445 SER B C 1
ATOM 10226 O O . SER B 1 445 ? -8.672 -31.406 -23.453 1 96.81 445 SER B O 1
ATOM 10228 N N . LEU B 1 446 ? -10.32 -31.172 -21.938 1 97.94 446 LEU B N 1
ATOM 10229 C CA . LEU B 1 446 ? -9.43 -30.594 -20.922 1 97.94 446 LEU B CA 1
ATOM 10230 C C . LEU B 1 446 ? -8.383 -31.609 -20.484 1 97.94 446 LEU B C 1
ATOM 10232 O O . LEU B 1 446 ? -7.215 -31.266 -20.281 1 97.94 446 LEU B O 1
ATOM 10236 N N . LEU B 1 447 ? -8.82 -32.844 -20.281 1 97.62 447 LEU B N 1
ATOM 10237 C CA . LEU B 1 447 ? -7.895 -33.906 -19.922 1 97.62 447 LEU B CA 1
ATOM 10238 C C . LEU B 1 447 ? -6.77 -34.031 -20.938 1 97.62 447 LEU B C 1
ATOM 10240 O O . LEU B 1 447 ? -5.598 -34.125 -20.578 1 97.62 447 LEU B O 1
ATOM 10244 N N . LYS B 1 448 ? -7.141 -34.031 -22.219 1 97.19 448 LYS B N 1
ATOM 10245 C CA . LYS B 1 448 ? -6.152 -34.094 -23.297 1 97.19 448 LYS B CA 1
ATOM 10246 C C . LYS B 1 448 ? -5.176 -32.938 -23.203 1 97.19 448 LYS B C 1
ATOM 10248 O O . LYS B 1 448 ? -3.969 -33.094 -23.391 1 97.19 448 LYS B O 1
ATOM 10253 N N . ALA B 1 449 ? -5.66 -31.812 -22.953 1 97.94 449 ALA B N 1
ATOM 10254 C CA . ALA B 1 449 ? -4.828 -30.609 -22.844 1 97.94 449 ALA B CA 1
ATOM 10255 C C . ALA B 1 449 ? -3.85 -30.719 -21.688 1 97.94 449 ALA B C 1
ATOM 10257 O O . ALA B 1 449 ? -2.705 -30.266 -21.781 1 97.94 449 ALA B O 1
ATOM 10258 N N . MET B 1 450 ? -4.215 -31.25 -20.578 1 98.19 450 MET B N 1
ATOM 10259 C CA . MET B 1 450 ? -3.422 -31.312 -19.344 1 98.19 450 MET B CA 1
ATOM 10260 C C . MET B 1 450 ? -2.252 -32.281 -19.516 1 98.19 450 MET B C 1
ATOM 10262 O O . MET B 1 450 ? -1.253 -32.188 -18.797 1 98.19 450 MET B O 1
ATOM 10266 N N . PHE B 1 451 ? -2.389 -33.219 -20.438 1 98 451 PHE B N 1
ATOM 10267 C CA . PHE B 1 451 ? -1.361 -34.25 -20.578 1 98 451 PHE B CA 1
ATOM 10268 C C . PHE B 1 451 ? -0.794 -34.25 -22 1 98 451 PHE B C 1
ATOM 10270 O O . PHE B 1 451 ? -0.229 -35.25 -22.453 1 98 451 PHE B O 1
ATOM 10277 N N . ASP B 1 452 ? -0.933 -33.094 -22.656 1 96.06 452 ASP B N 1
ATOM 10278 C CA . ASP B 1 452 ? -0.407 -32.906 -24.016 1 96.06 452 ASP B CA 1
ATOM 10279 C C . ASP B 1 452 ? 1.118 -32.844 -24 1 96.06 452 ASP B C 1
ATOM 10281 O O . ASP B 1 452 ? 1.707 -32.156 -23.156 1 96.06 452 ASP B O 1
ATOM 10285 N N . ASP B 1 453 ? 1.85 -33.531 -24.922 1 94.69 453 ASP B N 1
ATOM 10286 C CA . ASP B 1 453 ? 3.309 -33.562 -24.938 1 94.69 453 ASP B CA 1
ATOM 10287 C C . ASP B 1 453 ? 3.848 -33.219 -26.312 1 94.69 453 ASP B C 1
ATOM 10289 O O . ASP B 1 453 ? 4.922 -33.656 -26.719 1 94.69 453 ASP B O 1
ATOM 10293 N N . ARG B 1 454 ? 3.227 -32.406 -26.984 1 95.75 454 ARG B N 1
ATOM 10294 C CA . ARG B 1 454 ? 3.637 -32.031 -28.344 1 95.75 454 ARG B CA 1
ATOM 10295 C C . ARG B 1 454 ? 4.957 -31.266 -28.328 1 95.75 454 ARG B C 1
ATOM 10297 O O . ARG B 1 454 ? 5.262 -30.562 -27.359 1 95.75 454 ARG B O 1
ATOM 10304 N N . THR B 1 455 ? 5.77 -31.375 -29.391 1 96.31 455 THR B N 1
ATOM 10305 C CA . THR B 1 455 ? 7.047 -30.688 -29.516 1 96.31 455 THR B CA 1
ATOM 10306 C C . THR B 1 455 ? 7.133 -29.938 -30.844 1 96.31 455 THR B C 1
ATOM 10308 O O . THR B 1 455 ? 8.133 -29.281 -31.125 1 96.31 455 THR B O 1
ATOM 10311 N N . GLU B 1 456 ? 6.117 -30.031 -31.703 1 93.81 456 GLU B N 1
ATOM 10312 C CA . GLU B 1 456 ? 6.074 -29.344 -33 1 93.81 456 GLU B CA 1
ATOM 10313 C C . GLU B 1 456 ? 4.926 -28.344 -33.031 1 93.81 456 GLU B C 1
ATOM 10315 O O . GLU B 1 456 ? 3.834 -28.609 -32.531 1 93.81 456 GLU B O 1
ATOM 10320 N N . PHE B 1 457 ? 5.27 -27.281 -33.625 1 92.62 457 PHE B N 1
ATOM 10321 C CA . PHE B 1 457 ? 4.305 -26.188 -33.688 1 92.62 457 PHE B CA 1
ATOM 10322 C C . PHE B 1 457 ? 4.332 -25.5 -35.031 1 92.62 457 PHE B C 1
ATOM 10324 O O . PHE B 1 457 ? 5.395 -25.359 -35.656 1 92.62 457 PHE B O 1
ATOM 10331 N N . VAL B 1 458 ? 3.162 -25.031 -35.438 1 87.5 458 VAL B N 1
ATOM 10332 C CA . VAL B 1 458 ? 3.07 -24.281 -36.688 1 87.5 458 VAL B CA 1
ATOM 10333 C C . VAL B 1 458 ? 3.816 -22.953 -36.562 1 87.5 458 VAL B C 1
ATOM 10335 O O . VAL B 1 458 ? 4.594 -22.578 -37.438 1 87.5 458 VAL B O 1
ATOM 10338 N N . ASP B 1 459 ? 3.621 -22.234 -35.594 1 89.44 459 ASP B N 1
ATOM 10339 C CA . ASP B 1 459 ? 4.285 -20.984 -35.219 1 89.44 459 ASP B CA 1
ATOM 10340 C C . ASP B 1 459 ? 4.844 -21.062 -33.812 1 89.44 459 ASP B C 1
ATOM 10342 O O . ASP B 1 459 ? 4.098 -20.953 -32.812 1 89.44 459 ASP B O 1
ATOM 10346 N N . PRO B 1 460 ? 6.152 -21.219 -33.75 1 90.5 460 PRO B N 1
ATOM 10347 C CA . PRO B 1 460 ? 6.742 -21.406 -32.406 1 90.5 460 PRO B CA 1
ATOM 10348 C C . PRO B 1 460 ? 6.941 -20.094 -31.656 1 90.5 460 PRO B C 1
ATOM 10350 O O . PRO B 1 460 ? 8.008 -19.859 -31.078 1 90.5 460 PRO B O 1
ATOM 10353 N N . THR B 1 461 ? 6.008 -19.156 -31.734 1 90.75 461 THR B N 1
ATOM 10354 C CA . THR B 1 461 ? 5.957 -17.922 -30.938 1 90.75 461 THR B CA 1
ATOM 10355 C C . THR B 1 461 ? 4.902 -18.031 -29.844 1 90.75 461 THR B C 1
ATOM 10357 O O . THR B 1 461 ? 3.729 -18.281 -30.125 1 90.75 461 THR B O 1
ATOM 10360 N N . PHE B 1 462 ? 5.371 -17.844 -28.641 1 91.94 462 PHE B N 1
ATOM 10361 C CA . PHE B 1 462 ? 4.453 -18.047 -27.516 1 91.94 462 PHE B CA 1
ATOM 10362 C C . PHE B 1 462 ? 4.398 -16.812 -26.625 1 91.94 462 PHE B C 1
ATOM 10364 O O . PHE B 1 462 ? 5.438 -16.266 -26.25 1 91.94 462 PHE B O 1
ATOM 10371 N N . TYR B 1 463 ? 3.232 -16.406 -26.266 1 90.12 463 TYR B N 1
ATOM 10372 C CA . TYR B 1 463 ? 3.041 -15.305 -25.344 1 90.12 463 TYR B CA 1
ATOM 10373 C C . TYR B 1 463 ? 3.422 -15.711 -23.922 1 90.12 463 TYR B C 1
ATOM 10375 O O . TYR B 1 463 ? 3.814 -14.867 -23.109 1 90.12 463 TYR B O 1
ATOM 10383 N N . ASP B 1 464 ? 3.242 -16.938 -23.609 1 94 464 ASP B N 1
ATOM 10384 C CA . ASP B 1 464 ? 3.555 -17.516 -22.297 1 94 464 ASP B CA 1
ATOM 10385 C C . ASP B 1 464 ? 4.387 -18.781 -22.438 1 94 464 ASP B C 1
ATOM 10387 O O . ASP B 1 464 ? 5.496 -18.75 -22.984 1 94 464 ASP B O 1
ATOM 10391 N N . ILE B 1 465 ? 3.861 -19.906 -22.016 1 96.38 465 ILE B N 1
ATOM 10392 C CA . ILE B 1 465 ? 4.629 -21.141 -22.078 1 96.38 465 ILE B CA 1
ATOM 10393 C C . ILE B 1 465 ? 4.098 -22.016 -23.219 1 96.38 465 ILE B C 1
ATOM 10395 O O . ILE B 1 465 ? 2.92 -21.938 -23.578 1 96.38 465 ILE B O 1
ATOM 10399 N N . SER B 1 466 ? 4.965 -22.922 -23.734 1 97 466 SER B N 1
ATOM 10400 C CA . SER B 1 466 ? 4.605 -23.75 -24.875 1 97 466 SER B CA 1
ATOM 10401 C C . SER B 1 466 ? 4.055 -25.109 -24.438 1 97 466 SER B C 1
ATOM 10403 O O . SER B 1 466 ? 3.506 -25.859 -25.234 1 97 466 SER B O 1
ATOM 10405 N N . THR B 1 467 ? 4.191 -25.375 -23.141 1 97.62 467 THR B N 1
ATOM 10406 C CA . THR B 1 467 ? 3.736 -26.656 -22.625 1 97.62 467 THR B CA 1
ATOM 10407 C C . THR B 1 467 ? 3.461 -26.547 -21.125 1 97.62 467 THR B C 1
ATOM 10409 O O . THR B 1 467 ? 3.926 -25.625 -20.469 1 97.62 467 THR B O 1
ATOM 10412 N N . TRP B 1 468 ? 2.605 -27.438 -20.641 1 98.12 468 TRP B N 1
ATOM 10413 C CA . TRP B 1 468 ? 2.24 -27.5 -19.234 1 98.12 468 TRP B CA 1
ATOM 10414 C C . TRP B 1 468 ? 1.855 -28.922 -18.844 1 98.12 468 TRP B C 1
ATOM 10416 O O . TRP B 1 468 ? 0.975 -29.125 -18 1 98.12 468 TRP B O 1
ATOM 10426 N N . ASN B 1 469 ? 2.461 -29.938 -19.344 1 98.06 469 ASN B N 1
ATOM 10427 C CA . ASN B 1 469 ? 2.143 -31.344 -19.141 1 98.06 469 ASN B CA 1
ATOM 10428 C C . ASN B 1 469 ? 2.25 -31.75 -17.672 1 98.06 469 ASN B C 1
ATOM 10430 O O . ASN B 1 469 ? 3.33 -31.672 -17.078 1 98.06 469 ASN B O 1
ATOM 10434 N N . LEU B 1 470 ? 1.169 -32.281 -17.094 1 98.25 470 LEU B N 1
ATOM 10435 C CA . LEU B 1 470 ? 1.098 -32.594 -15.672 1 98.25 470 LEU B CA 1
ATOM 10436 C C . LEU B 1 470 ? 1.868 -33.875 -15.352 1 98.25 470 LEU B C 1
ATOM 10438 O O . LEU B 1 470 ? 2.303 -34.062 -14.211 1 98.25 470 LEU B O 1
ATOM 10442 N N . GLN B 1 471 ? 2.004 -34.844 -16.328 1 98.06 471 GLN B N 1
ATOM 10443 C CA . GLN B 1 471 ? 2.852 -36 -16.094 1 98.06 471 GLN B CA 1
ATOM 10444 C C . GLN B 1 471 ? 4.242 -35.594 -15.625 1 98.06 471 GLN B C 1
ATOM 10446 O O . GLN B 1 471 ? 4.766 -36.156 -14.656 1 98.06 471 GLN B O 1
ATOM 10451 N N . HIS B 1 472 ? 4.77 -34.625 -16.312 1 98.25 472 HIS B N 1
ATOM 10452 C CA . HIS B 1 472 ? 6.129 -34.188 -16.031 1 98.25 472 HIS B CA 1
ATOM 10453 C C . HIS B 1 472 ? 6.164 -33.312 -14.789 1 98.25 472 HIS B C 1
ATOM 10455 O O . HIS B 1 472 ? 7.051 -33.438 -13.945 1 98.25 472 HIS B O 1
ATOM 10461 N N . ALA B 1 473 ? 5.242 -32.344 -14.656 1 98.25 473 ALA B N 1
ATOM 10462 C CA . ALA B 1 473 ? 5.207 -31.438 -13.508 1 98.25 473 ALA B CA 1
ATOM 10463 C C . ALA B 1 473 ? 5.098 -32.219 -12.203 1 98.25 473 ALA B C 1
ATOM 10465 O O . ALA B 1 473 ? 5.691 -31.828 -11.195 1 98.25 473 ALA B O 1
ATOM 10466 N N . PHE B 1 474 ? 4.355 -33.344 -12.227 1 98 474 PHE B N 1
ATOM 10467 C CA . PHE B 1 474 ? 4.148 -34.156 -11.047 1 98 474 PHE B CA 1
ATOM 10468 C C . PHE B 1 474 ? 5.152 -35.312 -11 1 98 474 PHE B C 1
ATOM 10470 O O . PHE B 1 474 ? 5.184 -36.094 -10.039 1 98 474 PHE B O 1
ATOM 10477 N N . ASP B 1 475 ? 5.969 -35.469 -12.062 1 97.44 475 ASP B N 1
ATOM 10478 C CA . ASP B 1 475 ? 6.91 -36.562 -12.195 1 97.44 475 ASP B CA 1
ATOM 10479 C C . ASP B 1 475 ? 6.203 -37.906 -12.047 1 97.44 475 ASP B C 1
ATOM 10481 O O . ASP B 1 475 ? 6.578 -38.719 -11.203 1 97.44 475 ASP B O 1
ATOM 10485 N N . LEU B 1 476 ? 5.262 -38.188 -12.914 1 97.38 476 LEU B N 1
ATOM 10486 C CA . LEU B 1 476 ? 4.445 -39.406 -12.875 1 97.38 476 LEU B CA 1
ATOM 10487 C C . LEU B 1 476 ? 4.918 -40.406 -13.914 1 97.38 476 LEU B C 1
ATOM 10489 O O . LEU B 1 476 ? 5.414 -40.031 -14.977 1 97.38 476 LEU B O 1
ATOM 10493 N N . THR B 1 477 ? 4.742 -41.688 -13.562 1 96.31 477 THR B N 1
ATOM 10494 C CA . THR B 1 477 ? 4.738 -42.75 -14.578 1 96.31 477 THR B CA 1
ATOM 10495 C C . THR B 1 477 ? 3.383 -42.812 -15.273 1 96.31 477 THR B C 1
ATOM 10497 O O . THR B 1 477 ? 2.342 -42.844 -14.617 1 96.31 477 THR B O 1
ATOM 10500 N N . LEU B 1 478 ? 3.41 -42.781 -16.578 1 96.44 478 LEU B N 1
ATOM 10501 C CA . LEU B 1 478 ? 2.152 -42.719 -17.312 1 96.44 478 LEU B CA 1
ATOM 10502 C C . LEU B 1 478 ? 2.119 -43.719 -18.453 1 96.44 478 LEU B C 1
ATOM 10504 O O . LEU B 1 478 ? 3.094 -43.875 -19.188 1 96.44 478 LEU B O 1
ATOM 10508 N N . ARG B 1 479 ? 1.061 -44.531 -18.469 1 96.25 479 ARG B N 1
ATOM 10509 C CA . ARG B 1 479 ? 0.713 -45.375 -19.609 1 96.25 479 ARG B CA 1
ATOM 10510 C C . ARG B 1 479 ? -0.583 -44.906 -20.266 1 96.25 479 ARG B C 1
ATOM 10512 O O . ARG B 1 479 ? -1.562 -44.594 -19.578 1 96.25 479 ARG B O 1
ATOM 10519 N N . ARG B 1 480 ? -0.578 -44.812 -21.531 1 95.44 480 ARG B N 1
ATOM 10520 C CA . ARG B 1 480 ? -1.715 -44.281 -22.266 1 95.44 480 ARG B CA 1
ATOM 10521 C C . ARG B 1 480 ? -2.531 -45.406 -22.922 1 95.44 480 ARG B C 1
ATOM 10523 O O . ARG B 1 480 ? -1.998 -46.469 -23.234 1 95.44 480 ARG B O 1
ATOM 10530 N N . ASN B 1 481 ? -3.807 -45.188 -23.141 1 94.06 481 ASN B N 1
ATOM 10531 C CA . ASN B 1 481 ? -4.754 -46.031 -23.859 1 94.06 481 ASN B CA 1
ATOM 10532 C C . ASN B 1 481 ? -4.805 -47.438 -23.281 1 94.06 481 ASN B C 1
ATOM 10534 O O . ASN B 1 481 ? -4.82 -48.438 -24.016 1 94.06 481 ASN B O 1
ATOM 10538 N N . ILE B 1 482 ? -4.73 -47.469 -22 1 94.38 482 ILE B N 1
ATOM 10539 C CA . ILE B 1 482 ? -4.844 -48.75 -21.297 1 94.38 482 ILE B CA 1
ATOM 10540 C C . ILE B 1 482 ? -6.316 -49.094 -21.094 1 94.38 482 ILE B C 1
ATOM 10542 O O . ILE B 1 482 ? -7.125 -48.25 -20.734 1 94.38 482 ILE B O 1
ATOM 10546 N N . LYS B 1 483 ? -6.66 -50.281 -21.406 1 93.31 483 LYS B N 1
ATOM 10547 C CA . LYS B 1 483 ? -8.023 -50.75 -21.203 1 93.31 483 LYS B CA 1
ATOM 10548 C C . LYS B 1 483 ? -8.133 -51.594 -19.922 1 93.31 483 LYS B C 1
ATOM 10550 O O . LYS B 1 483 ? -7.434 -52.594 -19.766 1 93.31 483 LYS B O 1
ATOM 10555 N N . LEU B 1 484 ? -8.945 -51.156 -19.047 1 92.5 484 LEU B N 1
ATOM 10556 C CA . LEU B 1 484 ? -9.133 -51.875 -17.797 1 92.5 484 LEU B CA 1
ATOM 10557 C C . LEU B 1 484 ? -10.594 -52.281 -17.609 1 92.5 484 LEU B C 1
ATOM 10559 O O . LEU B 1 484 ? -11.492 -51.562 -18.062 1 92.5 484 LEU B O 1
ATOM 10563 N N . GLU B 1 485 ? -10.766 -53.375 -16.891 1 90.75 485 GLU B N 1
ATOM 10564 C CA . GLU B 1 485 ? -12.102 -53.812 -16.5 1 90.75 485 GLU B CA 1
ATOM 10565 C C . GLU B 1 485 ? -12.633 -52.969 -15.336 1 90.75 485 GLU B C 1
ATOM 10567 O O . GLU B 1 485 ? -11.867 -52.562 -14.477 1 90.75 485 GLU B O 1
ATOM 10572 N N . LEU B 1 486 ? -13.93 -52.906 -15.297 1 88.44 486 LEU B N 1
ATOM 10573 C CA . LEU B 1 486 ? -14.562 -52.125 -14.242 1 88.44 486 LEU B CA 1
ATOM 10574 C C . LEU B 1 486 ? -14.344 -52.75 -12.875 1 88.44 486 LEU B C 1
ATOM 10576 O O . LEU B 1 486 ? -14.367 -52.062 -11.852 1 88.44 486 LEU B O 1
ATOM 10580 N N . SER B 1 487 ? -14.117 -54 -12.859 1 88.56 487 SER B N 1
ATOM 10581 C CA . SER B 1 487 ? -13.977 -54.719 -11.602 1 88.56 487 SER B CA 1
ATOM 10582 C C . SER B 1 487 ? -12.703 -54.312 -10.867 1 88.56 487 SER B C 1
ATOM 10584 O O . SER B 1 487 ? -12.602 -54.5 -9.648 1 88.56 487 SER B O 1
ATOM 10586 N N . VAL B 1 488 ? -11.766 -53.75 -11.555 1 92.06 488 VAL B N 1
ATOM 10587 C CA . VAL B 1 488 ? -10.5 -53.406 -10.93 1 92.06 488 VAL B CA 1
ATOM 10588 C C . VAL B 1 488 ? -10.484 -51.906 -10.617 1 92.06 488 VAL B C 1
ATOM 10590 O O . VAL B 1 488 ? -9.453 -51.344 -10.211 1 92.06 488 VAL B O 1
ATOM 10593 N N . LEU B 1 489 ? -11.617 -51.25 -10.812 1 94 489 LEU B N 1
ATOM 10594 C CA . LEU B 1 489 ? -11.719 -49.812 -10.625 1 94 489 LEU B CA 1
ATOM 10595 C C . LEU B 1 489 ? -12.672 -49.5 -9.477 1 94 489 LEU B C 1
ATOM 10597 O O . LEU B 1 489 ? -13.664 -50.188 -9.273 1 94 489 LEU B O 1
ATOM 10601 N N . SER B 1 490 ? -12.266 -48.438 -8.703 1 94.25 490 SER B N 1
ATOM 10602 C CA . SER B 1 490 ? -13.094 -47.938 -7.602 1 94.25 490 SER B CA 1
ATOM 10603 C C . SER B 1 490 ? -13.156 -46.438 -7.574 1 94.25 490 SER B C 1
ATOM 10605 O O . SER B 1 490 ? -12.172 -45.75 -7.891 1 94.25 490 SER B O 1
ATOM 10607 N N . GLN B 1 491 ? -14.25 -45.875 -7.125 1 93.5 491 GLN B N 1
ATOM 10608 C CA . GLN B 1 491 ? -14.406 -44.438 -6.965 1 93.5 491 GLN B CA 1
ATOM 10609 C C . GLN B 1 491 ? -14 -44 -5.562 1 93.5 491 GLN B C 1
ATOM 10611 O O . GLN B 1 491 ? -13.891 -42.812 -5.289 1 93.5 491 GLN B O 1
ATOM 10616 N N . THR B 1 492 ? -13.766 -44.906 -4.75 1 94.31 492 THR B N 1
ATOM 10617 C CA . THR B 1 492 ? -13.406 -44.594 -3.369 1 94.31 492 THR B CA 1
ATOM 10618 C C . THR B 1 492 ? -11.898 -44.656 -3.178 1 94.31 492 THR B C 1
ATOM 10620 O O . THR B 1 492 ? -11.25 -45.625 -3.58 1 94.31 492 THR B O 1
ATOM 10623 N N . ALA B 1 493 ? -11.391 -43.625 -2.602 1 93.62 493 ALA B N 1
ATOM 10624 C CA . ALA B 1 493 ? -9.961 -43.594 -2.322 1 93.62 493 ALA B CA 1
ATOM 10625 C C . ALA B 1 493 ? -9.562 -44.688 -1.35 1 93.62 493 ALA B C 1
ATOM 10627 O O . ALA B 1 493 ? -10.32 -45.031 -0.44 1 93.62 493 ALA B O 1
ATOM 10628 N N . PRO B 1 494 ? -8.406 -45.188 -1.572 1 92.44 494 PRO B N 1
ATOM 10629 C CA . PRO B 1 494 ? -7.934 -46.125 -0.558 1 92.44 494 PRO B CA 1
ATOM 10630 C C . PRO B 1 494 ? -7.793 -45.5 0.822 1 92.44 494 PRO B C 1
ATOM 10632 O O . PRO B 1 494 ? -7.395 -44.312 0.929 1 92.44 494 PRO B O 1
ATOM 10635 N N . GLU B 1 495 ? -8.148 -46.219 1.829 1 89.44 495 GLU B N 1
ATOM 10636 C CA . GLU B 1 495 ? -8.07 -45.688 3.197 1 89.44 495 GLU B CA 1
ATOM 10637 C C . GLU B 1 495 ? -6.629 -45.656 3.691 1 89.44 495 GLU B C 1
ATOM 10639 O O . GLU B 1 495 ? -5.867 -46.594 3.49 1 89.44 495 GLU B O 1
ATOM 10644 N N . PHE B 1 496 ? -6.324 -44.5 4.195 1 89.62 496 PHE B N 1
ATOM 10645 C CA . PHE B 1 496 ? -5.027 -44.375 4.852 1 89.62 496 PHE B CA 1
ATOM 10646 C C . PHE B 1 496 ? -5.09 -44.938 6.27 1 89.62 496 PHE B C 1
ATOM 10648 O O . PHE B 1 496 ? -5.953 -44.531 7.055 1 89.62 496 PHE B O 1
ATOM 10655 N N . GLN B 1 497 ? -4.246 -45.875 6.605 1 84.88 497 GLN B N 1
ATOM 10656 C CA . GLN B 1 497 ? -4.16 -46.406 7.953 1 84.88 497 GLN B CA 1
ATOM 10657 C C . GLN B 1 497 ? -2.822 -46.062 8.602 1 84.88 497 GLN B C 1
ATOM 10659 O O . GLN B 1 497 ? -1.774 -46.562 8.172 1 84.88 497 GLN B O 1
ATOM 10664 N N . PRO B 1 498 ? -2.969 -45.25 9.602 1 85 498 PRO B N 1
ATOM 10665 C CA . PRO B 1 498 ? -1.709 -44.906 10.273 1 85 498 PRO B CA 1
ATOM 10666 C C . PRO B 1 498 ? -1.043 -46.125 10.914 1 85 498 PRO B C 1
ATOM 10668 O O . PRO B 1 498 ? -1.73 -47 11.438 1 85 498 PRO B O 1
ATOM 10671 N N . ASP B 1 499 ? 0.219 -46.156 10.93 1 84.75 499 ASP B N 1
ATOM 10672 C CA . ASP B 1 499 ? 0.986 -47.219 11.539 1 84.75 499 ASP B CA 1
ATOM 10673 C C . ASP B 1 499 ? 0.992 -47.094 13.062 1 84.75 499 ASP B C 1
ATOM 10675 O O . ASP B 1 499 ? 0.818 -46 13.609 1 84.75 499 ASP B O 1
ATOM 10679 N N . SER B 1 500 ? 1.043 -48.219 13.719 1 86.88 500 SER B N 1
ATOM 10680 C CA . SER B 1 500 ? 1.244 -48.281 15.156 1 86.88 500 SER B CA 1
ATOM 10681 C C . SER B 1 500 ? 2.475 -49.125 15.508 1 86.88 500 SER B C 1
ATOM 10683 O O . SER B 1 500 ? 2.922 -49.938 14.703 1 86.88 500 SER B O 1
ATOM 10685 N N . TRP B 1 501 ? 3.012 -48.75 16.609 1 89.56 501 TRP B N 1
ATOM 10686 C CA . TRP B 1 501 ? 4.191 -49.5 17.016 1 89.56 501 TRP B CA 1
ATOM 10687 C C . TRP B 1 501 ? 4.23 -49.656 18.531 1 89.56 501 TRP B C 1
ATOM 10689 O O . TRP B 1 501 ? 3.588 -48.906 19.266 1 89.56 501 TRP B O 1
ATOM 10699 N N . GLY B 1 502 ? 4.914 -50.781 18.922 1 87.44 502 GLY B N 1
ATOM 10700 C CA . GLY B 1 502 ? 4.93 -51.188 20.328 1 87.44 502 GLY B CA 1
ATOM 10701 C C . GLY B 1 502 ? 6.125 -50.656 21.094 1 87.44 502 GLY B C 1
ATOM 10702 O O . GLY B 1 502 ? 6.902 -49.875 20.562 1 87.44 502 GLY B O 1
ATOM 10703 N N . ASP B 1 503 ? 6.312 -51.188 22.281 1 90.31 503 ASP B N 1
ATOM 10704 C CA . ASP B 1 503 ? 7.297 -50.688 23.234 1 90.31 503 ASP B CA 1
ATOM 10705 C C . ASP B 1 503 ? 8.703 -51.156 22.844 1 90.31 503 ASP B C 1
ATOM 10707 O O . ASP B 1 503 ? 9.695 -50.531 23.281 1 90.31 503 ASP B O 1
ATOM 10711 N N . ASN B 1 504 ? 8.781 -52.188 22.031 1 91.69 504 ASN B N 1
ATOM 10712 C CA . ASN B 1 504 ? 10.102 -52.688 21.672 1 91.69 504 ASN B CA 1
ATOM 10713 C C . ASN B 1 504 ? 10.727 -51.875 20.547 1 91.69 504 ASN B C 1
ATOM 10715 O O . ASN B 1 504 ? 11.891 -52.062 20.203 1 91.69 504 ASN B O 1
ATOM 10719 N N . THR B 1 505 ? 9.969 -50.969 20.031 1 95.5 505 THR B N 1
ATOM 10720 C CA . THR B 1 505 ? 10.453 -50.156 18.906 1 95.5 505 THR B CA 1
ATOM 10721 C C . THR B 1 505 ? 11.641 -49.312 19.328 1 95.5 505 THR B C 1
ATOM 10723 O O . THR B 1 505 ? 11.586 -48.625 20.359 1 95.5 505 THR B O 1
ATOM 10726 N N . VAL B 1 506 ? 12.719 -49.25 18.562 1 95.75 506 VAL B N 1
ATOM 10727 C CA . VAL B 1 506 ? 13.898 -48.469 18.922 1 95.75 506 VAL B CA 1
ATOM 10728 C C . VAL B 1 506 ? 13.953 -47.188 18.078 1 95.75 506 VAL B C 1
ATOM 10730 O O . VAL B 1 506 ? 14.57 -46.188 18.484 1 95.75 506 VAL B O 1
ATOM 10733 N N . ALA B 1 507 ? 13.359 -47.219 16.891 1 97.62 507 ALA B N 1
ATOM 10734 C CA . ALA B 1 507 ? 13.367 -46.062 16.016 1 97.62 507 ALA B CA 1
ATOM 10735 C C . ALA B 1 507 ? 12.203 -46.094 15.023 1 97.62 507 ALA B C 1
ATOM 10737 O O . ALA B 1 507 ? 11.625 -47.156 14.781 1 97.62 507 ALA B O 1
ATOM 10738 N N . LEU B 1 508 ? 11.828 -44.969 14.586 1 97.88 508 LEU B N 1
ATOM 10739 C CA . LEU B 1 508 ? 10.852 -44.812 13.516 1 97.88 508 LEU B CA 1
ATOM 10740 C C . LEU B 1 508 ? 11.523 -44.344 12.234 1 97.88 508 LEU B C 1
ATOM 10742 O O . LEU B 1 508 ? 12.414 -43.5 12.266 1 97.88 508 LEU B O 1
ATOM 10746 N N . LEU B 1 509 ? 11.172 -44.969 11.094 1 97.81 509 LEU B N 1
ATOM 10747 C CA . LEU B 1 509 ? 11.75 -44.656 9.797 1 97.81 509 LEU B CA 1
ATOM 10748 C C . LEU B 1 509 ? 10.688 -44.062 8.852 1 97.81 509 LEU B C 1
ATOM 10750 O O . LEU B 1 509 ? 9.539 -44.531 8.859 1 97.81 509 LEU B O 1
ATOM 10754 N N . ILE B 1 510 ? 11.062 -43.062 8.117 1 98.12 510 ILE B N 1
ATOM 10755 C CA . ILE B 1 510 ? 10.18 -42.469 7.129 1 98.12 510 ILE B CA 1
ATOM 10756 C C . ILE B 1 510 ? 10.867 -42.438 5.766 1 98.12 510 ILE B C 1
ATOM 10758 O O . ILE B 1 510 ? 11.938 -41.844 5.605 1 98.12 510 ILE B O 1
ATOM 10762 N N . ASP B 1 511 ? 10.266 -43.062 4.766 1 97.12 511 ASP B N 1
ATOM 10763 C CA . ASP B 1 511 ? 10.742 -43 3.387 1 97.12 511 ASP B CA 1
ATOM 10764 C C . ASP B 1 511 ? 10.648 -41.562 2.85 1 97.12 511 ASP B C 1
ATOM 10766 O O . ASP B 1 511 ? 9.555 -41.031 2.668 1 97.12 511 ASP B O 1
ATOM 10770 N N . TRP B 1 512 ? 11.75 -40.969 2.541 1 98.12 512 TRP B N 1
ATOM 10771 C CA . TRP B 1 512 ? 11.844 -39.562 2.143 1 98.12 512 TRP B CA 1
ATOM 10772 C C . TRP B 1 512 ? 11.195 -39.344 0.78 1 98.12 512 TRP B C 1
ATOM 10774 O O . TRP B 1 512 ? 10.922 -38.188 0.395 1 98.12 512 TRP B O 1
ATOM 10784 N N . ARG B 1 513 ? 10.883 -40.375 0.072 1 95.94 513 ARG B N 1
ATOM 10785 C CA . ARG B 1 513 ? 10.266 -40.312 -1.246 1 95.94 513 ARG B CA 1
ATOM 10786 C C . ARG B 1 513 ? 8.797 -39.906 -1.133 1 95.94 513 ARG B C 1
ATOM 10788 O O . ARG B 1 513 ? 8.172 -39.5 -2.121 1 95.94 513 ARG B O 1
ATOM 10795 N N . GLN B 1 514 ? 8.281 -40.031 0.019 1 96.69 514 GLN B N 1
ATOM 10796 C CA . GLN B 1 514 ? 6.957 -39.469 0.275 1 96.69 514 GLN B CA 1
ATOM 10797 C C . GLN B 1 514 ? 6.996 -37.938 0.3 1 96.69 514 GLN B C 1
ATOM 10799 O O . GLN B 1 514 ? 7.641 -37.344 1.167 1 96.69 514 GLN B O 1
ATOM 10804 N N . SER B 1 515 ? 6.203 -37.312 -0.534 1 96.81 515 SER B N 1
ATOM 10805 C CA . SER B 1 515 ? 6.309 -35.875 -0.708 1 96.81 515 SER B CA 1
ATOM 10806 C C . SER B 1 515 ? 5.98 -35.125 0.584 1 96.81 515 SER B C 1
ATOM 10808 O O . SER B 1 515 ? 6.641 -34.156 0.927 1 96.81 515 SER B O 1
ATOM 10810 N N . GLN B 1 516 ? 5.023 -35.562 1.392 1 97.38 516 GLN B N 1
ATOM 10811 C CA . GLN B 1 516 ? 4.562 -34.875 2.588 1 97.38 516 GLN B CA 1
ATOM 10812 C C . GLN B 1 516 ? 5.52 -35.094 3.756 1 97.38 516 GLN B C 1
ATOM 10814 O O . GLN B 1 516 ? 5.359 -34.5 4.82 1 97.38 516 GLN B O 1
ATOM 10819 N N . ALA B 1 517 ? 6.539 -35.938 3.535 1 98.38 517 ALA B N 1
ATOM 10820 C CA . ALA B 1 517 ? 7.555 -36.156 4.562 1 98.38 517 ALA B CA 1
ATOM 10821 C C . ALA B 1 517 ? 8.273 -34.844 4.891 1 98.38 517 ALA B C 1
ATOM 10823 O O . ALA B 1 517 ? 8.688 -34.625 6.031 1 98.38 517 ALA B O 1
ATOM 10824 N N . ALA B 1 518 ? 8.406 -34 3.896 1 98.5 518 ALA B N 1
ATOM 10825 C CA . ALA B 1 518 ? 9.109 -32.719 4.109 1 98.5 518 ALA B CA 1
ATOM 10826 C C . ALA B 1 518 ? 8.344 -31.828 5.086 1 98.5 518 ALA B C 1
ATOM 10828 O O . ALA B 1 518 ? 8.938 -31.25 5.996 1 98.5 518 ALA B O 1
ATOM 10829 N N . SER B 1 519 ? 7.055 -31.672 4.887 1 98.25 519 SER B N 1
ATOM 10830 C CA . SER B 1 519 ? 6.23 -30.875 5.793 1 98.25 519 SER B CA 1
ATOM 10831 C C . SER B 1 519 ? 6.203 -31.484 7.191 1 98.25 519 SER B C 1
ATOM 10833 O O . SER B 1 519 ? 6.273 -30.766 8.188 1 98.25 519 SER B O 1
ATOM 10835 N N . LEU B 1 520 ? 6.074 -32.844 7.273 1 98.44 520 LEU B N 1
ATOM 10836 C CA . LEU B 1 520 ? 6.105 -33.562 8.555 1 98.44 520 LEU B CA 1
ATOM 10837 C C . LEU B 1 520 ? 7.418 -33.281 9.281 1 98.44 520 LEU B C 1
ATOM 10839 O O . LEU B 1 520 ? 7.418 -33 10.477 1 98.44 520 LEU B O 1
ATOM 10843 N N . LEU B 1 521 ? 8.547 -33.406 8.555 1 98.69 521 LEU B N 1
ATOM 10844 C CA . LEU B 1 521 ? 9.867 -33.188 9.125 1 98.69 521 LEU B CA 1
ATOM 10845 C C . LEU B 1 521 ? 9.945 -31.781 9.727 1 98.69 521 LEU B C 1
ATOM 10847 O O . LEU B 1 521 ? 10.43 -31.609 10.852 1 98.69 521 LEU B O 1
ATOM 10851 N N . GLN B 1 522 ? 9.508 -30.766 8.961 1 98.5 522 GLN B N 1
ATOM 10852 C CA . GLN B 1 522 ? 9.57 -29.375 9.422 1 98.5 522 GLN B CA 1
ATOM 10853 C C . GLN B 1 522 ? 8.836 -29.203 10.75 1 98.5 522 GLN B C 1
ATOM 10855 O O . GLN B 1 522 ? 9.328 -28.531 11.656 1 98.5 522 GLN B O 1
ATOM 10860 N N . GLN B 1 523 ? 7.676 -29.812 10.883 1 98.25 523 GLN B N 1
ATOM 10861 C CA . GLN B 1 523 ? 6.891 -29.703 12.109 1 98.25 523 GLN B CA 1
ATOM 10862 C C . GLN B 1 523 ? 7.574 -30.438 13.266 1 98.25 523 GLN B C 1
ATOM 10864 O O . GLN B 1 523 ? 7.523 -29.969 14.406 1 98.25 523 GLN B O 1
ATOM 10869 N N . LEU B 1 524 ? 8.195 -31.578 12.984 1 98.44 524 LEU B N 1
ATOM 10870 C CA . LEU B 1 524 ? 8.922 -32.312 14.023 1 98.44 524 LEU B CA 1
ATOM 10871 C C . LEU B 1 524 ? 10.078 -31.469 14.562 1 98.44 524 LEU B C 1
ATOM 10873 O O . LEU B 1 524 ? 10.273 -31.375 15.773 1 98.44 524 LEU B O 1
ATOM 10877 N N . LEU B 1 525 ? 10.828 -30.875 13.664 1 98.19 525 LEU B N 1
ATOM 10878 C CA . LEU B 1 525 ? 11.961 -30.047 14.07 1 98.19 525 LEU B CA 1
ATOM 10879 C C . LEU B 1 525 ? 11.492 -28.859 14.906 1 98.19 525 LEU B C 1
ATOM 10881 O O . LEU B 1 525 ? 12.133 -28.516 15.906 1 98.19 525 LEU B O 1
ATOM 10885 N N . GLU B 1 526 ? 10.414 -28.281 14.492 1 96.62 526 GLU B N 1
ATOM 10886 C CA . GLU B 1 526 ? 9.859 -27.156 15.227 1 96.62 526 GLU B CA 1
ATOM 10887 C C . GLU B 1 526 ? 9.438 -27.562 16.641 1 96.62 526 GLU B C 1
ATOM 10889 O O . GLU B 1 526 ? 9.445 -26.734 17.547 1 96.62 526 GLU B O 1
ATOM 10894 N N . GLN B 1 527 ? 9.148 -28.812 16.812 1 96.94 527 GLN B N 1
ATOM 10895 C CA . GLN B 1 527 ? 8.688 -29.328 18.109 1 96.94 527 GLN B CA 1
ATOM 10896 C C . GLN B 1 527 ? 9.844 -29.891 18.922 1 96.94 527 GLN B C 1
ATOM 10898 O O . GLN B 1 527 ? 9.633 -30.5 19.969 1 96.94 527 GLN B O 1
ATOM 10903 N N . GLY B 1 528 ? 11.047 -29.797 18.453 1 96.75 528 GLY B N 1
ATOM 10904 C CA . GLY B 1 528 ? 12.25 -30.156 19.188 1 96.75 528 GLY B CA 1
ATOM 10905 C C . GLY B 1 528 ? 12.617 -31.625 19.062 1 96.75 528 GLY B C 1
ATOM 10906 O O . GLY B 1 528 ? 13.453 -32.125 19.812 1 96.75 528 GLY B O 1
ATOM 10907 N N . VAL B 1 529 ? 12.008 -32.344 18.125 1 98.25 529 VAL B N 1
ATOM 10908 C CA . VAL B 1 529 ? 12.312 -33.75 17.922 1 98.25 529 VAL B CA 1
ATOM 10909 C C . VAL B 1 529 ? 13.586 -33.906 17.078 1 98.25 529 VAL B C 1
ATOM 10911 O O . VAL B 1 529 ? 13.719 -33.25 16.031 1 98.25 529 VAL B O 1
ATOM 10914 N N . MET B 1 530 ? 14.461 -34.688 17.531 1 98 530 MET B N 1
ATOM 10915 C CA . MET B 1 530 ? 15.664 -34.969 16.75 1 98 530 MET B CA 1
ATOM 10916 C C . MET B 1 530 ? 15.367 -35.938 15.609 1 98 530 MET B C 1
ATOM 10918 O O . MET B 1 530 ? 14.781 -36.969 15.82 1 98 530 MET B O 1
ATOM 10922 N N . VAL B 1 531 ? 15.742 -35.562 14.469 1 98.56 531 VAL B N 1
ATOM 10923 C CA . VAL B 1 531 ? 15.594 -36.406 13.273 1 98.56 531 VAL B CA 1
ATOM 10924 C C . VAL B 1 531 ? 16.922 -36.5 12.539 1 98.56 531 VAL B C 1
ATOM 10926 O O . VAL B 1 531 ? 17.688 -35.531 12.492 1 98.56 531 VAL B O 1
ATOM 10929 N N . LYS B 1 532 ? 17.234 -37.625 12.031 1 98.25 532 LYS B N 1
ATOM 10930 C CA . LYS B 1 532 ? 18.422 -37.875 11.211 1 98.25 532 LYS B CA 1
ATOM 10931 C C . LYS B 1 532 ? 18.031 -38.344 9.82 1 98.25 532 LYS B C 1
ATOM 10933 O O . LYS B 1 532 ? 16.891 -38.75 9.586 1 98.25 532 LYS B O 1
ATOM 10938 N N . PHE B 1 533 ? 18.938 -38.281 8.844 1 98.5 533 PHE B N 1
ATOM 10939 C CA . PHE B 1 533 ? 18.703 -38.875 7.543 1 98.5 533 PHE B CA 1
ATOM 10940 C C . PHE B 1 533 ? 19.859 -39.812 7.18 1 98.5 533 PHE B C 1
ATOM 10942 O O . PHE B 1 533 ? 21 -39.594 7.57 1 98.5 533 PHE B O 1
ATOM 10949 N N . ALA B 1 534 ? 19.547 -40.844 6.41 1 97.94 534 ALA B N 1
ATOM 10950 C CA . ALA B 1 534 ? 20.531 -41.844 5.969 1 97.94 534 ALA B CA 1
ATOM 10951 C C . ALA B 1 534 ? 21.312 -41.344 4.758 1 97.94 534 ALA B C 1
ATOM 10953 O O . ALA B 1 534 ? 20.719 -41.094 3.697 1 97.94 534 ALA B O 1
ATOM 10954 N N . ALA B 1 535 ? 22.578 -41.281 4.84 1 96.44 535 ALA B N 1
ATOM 10955 C CA . ALA B 1 535 ? 23.406 -40.844 3.725 1 96.44 535 ALA B CA 1
ATOM 10956 C C . ALA B 1 535 ? 23.641 -41.969 2.736 1 96.44 535 ALA B C 1
ATOM 10958 O O . ALA B 1 535 ? 24.078 -41.75 1.607 1 96.44 535 ALA B O 1
ATOM 10959 N N . LYS B 1 536 ? 23.328 -43.219 3.145 1 96.12 536 LYS B N 1
ATOM 10960 C CA . LYS B 1 536 ? 23.453 -44.406 2.34 1 96.12 536 LYS B CA 1
ATOM 10961 C C . LYS B 1 536 ? 22.219 -45.312 2.471 1 96.12 536 LYS B C 1
ATOM 10963 O O . LYS B 1 536 ? 21.531 -45.281 3.494 1 96.12 536 LYS B O 1
ATOM 10968 N N . PRO B 1 537 ? 22 -46.094 1.419 1 96.62 537 PRO B N 1
ATOM 10969 C CA . PRO B 1 537 ? 20.891 -47.031 1.555 1 96.62 537 PRO B CA 1
ATOM 10970 C C . PRO B 1 537 ? 21.203 -48.188 2.533 1 96.62 537 PRO B C 1
ATOM 10972 O O . PRO B 1 537 ? 22.359 -48.438 2.855 1 96.62 537 PRO B O 1
ATOM 10975 N N . PHE B 1 538 ? 20.188 -48.875 3.029 1 97.06 538 PHE B N 1
ATOM 10976 C CA . PHE B 1 538 ? 20.328 -50 3.953 1 97.06 538 PHE B CA 1
ATOM 10977 C C . PHE B 1 538 ? 19.094 -50.875 3.928 1 97.06 538 PHE B C 1
ATOM 10979 O O . PHE B 1 538 ? 18.062 -50.5 3.338 1 97.06 538 PHE B O 1
ATOM 10986 N N . SER B 1 539 ? 19.25 -52.094 4.43 1 97.31 539 SER B N 1
ATOM 10987 C CA . SER B 1 539 ? 18.141 -53.031 4.641 1 97.31 539 SER B CA 1
ATOM 10988 C C . SER B 1 539 ? 18.031 -53.438 6.109 1 97.31 539 SER B C 1
ATOM 10990 O O . SER B 1 539 ? 19.047 -53.562 6.797 1 97.31 539 SER B O 1
ATOM 10992 N N . ILE B 1 540 ? 16.875 -53.625 6.539 1 95.44 540 ILE B N 1
ATOM 10993 C CA . ILE B 1 540 ? 16.641 -53.969 7.941 1 95.44 540 ILE B CA 1
ATOM 10994 C C . ILE B 1 540 ? 15.398 -54.844 8.062 1 95.44 540 ILE B C 1
ATOM 10996 O O . ILE B 1 540 ? 14.523 -54.812 7.195 1 95.44 540 ILE B O 1
ATOM 11000 N N . ALA B 1 541 ? 15.391 -55.594 9.07 1 92.19 541 ALA B N 1
ATOM 11001 C CA . ALA B 1 541 ? 14.258 -56.5 9.297 1 92.19 541 ALA B CA 1
ATOM 11002 C C . ALA B 1 541 ? 13.07 -55.719 9.883 1 92.19 541 ALA B C 1
ATOM 11004 O O . ALA B 1 541 ? 13.211 -55.031 10.898 1 92.19 541 ALA B O 1
ATOM 11005 N N . VAL B 1 542 ? 11.984 -55.781 9.25 1 89.38 542 VAL B N 1
ATOM 11006 C CA . VAL B 1 542 ? 10.703 -55.25 9.703 1 89.38 542 VAL B CA 1
ATOM 11007 C C . VAL B 1 542 ? 9.688 -56.375 9.828 1 89.38 542 VAL B C 1
ATOM 11009 O O . VAL B 1 542 ? 9.32 -57 8.828 1 89.38 542 VAL B O 1
ATOM 11012 N N . ALA B 1 543 ? 9.203 -56.625 11.023 1 82.56 543 ALA B N 1
ATOM 11013 C CA . ALA B 1 543 ? 8.297 -57.75 11.266 1 82.56 543 ALA B CA 1
ATOM 11014 C C . ALA B 1 543 ? 8.836 -59.031 10.641 1 82.56 543 ALA B C 1
ATOM 11016 O O . ALA B 1 543 ? 8.117 -59.719 9.922 1 82.56 543 ALA B O 1
ATOM 11017 N N . ALA B 1 544 ? 10.055 -59.281 10.727 1 81.06 544 ALA B N 1
ATOM 11018 C CA . ALA B 1 544 ? 10.758 -60.5 10.367 1 81.06 544 ALA B CA 1
ATOM 11019 C C . ALA B 1 544 ? 10.969 -60.594 8.859 1 81.06 544 ALA B C 1
ATOM 11021 O O . ALA B 1 544 ? 11.336 -61.656 8.344 1 81.06 544 ALA B O 1
ATOM 11022 N N . LYS B 1 545 ? 10.75 -59.594 8.227 1 90.56 545 LYS B N 1
ATOM 11023 C CA . LYS B 1 545 ? 11.039 -59.531 6.801 1 90.56 545 LYS B CA 1
ATOM 11024 C C . LYS B 1 545 ? 12.023 -58.406 6.48 1 90.56 545 LYS B C 1
ATOM 11026 O O . LYS B 1 545 ? 11.945 -57.312 7.066 1 90.56 545 LYS B O 1
ATOM 11031 N N . GLU B 1 546 ? 12.852 -58.719 5.543 1 92.88 546 GLU B N 1
ATOM 11032 C CA . GLU B 1 546 ? 13.836 -57.719 5.137 1 92.88 546 GLU B CA 1
ATOM 11033 C C . GLU B 1 546 ? 13.18 -56.625 4.301 1 92.88 546 GLU B C 1
ATOM 11035 O O . GLU B 1 546 ? 12.422 -56.906 3.371 1 92.88 546 GLU B O 1
ATOM 11040 N N . SER B 1 547 ? 13.484 -55.438 4.68 1 94.94 547 SER B N 1
ATOM 11041 C CA . SER B 1 547 ? 12.984 -54.25 3.961 1 94.94 547 SER B CA 1
ATOM 11042 C C . SER B 1 547 ? 14.125 -53.312 3.58 1 94.94 547 SER B C 1
ATOM 11044 O O . SER B 1 547 ? 15.008 -53.031 4.391 1 94.94 547 SER B O 1
ATOM 11046 N N . ASP B 1 548 ? 14 -52.812 2.316 1 95.56 548 ASP B N 1
ATOM 11047 C CA . ASP B 1 548 ? 15.031 -51.906 1.806 1 95.56 548 ASP B CA 1
ATOM 11048 C C . ASP B 1 548 ? 14.625 -50.438 2.004 1 95.56 548 ASP B C 1
ATOM 11050 O O . ASP B 1 548 ? 13.461 -50.094 1.82 1 95.56 548 ASP B O 1
ATOM 11054 N N . PHE B 1 549 ? 15.602 -49.688 2.396 1 96.62 549 PHE B N 1
ATOM 11055 C CA . PHE B 1 549 ? 15.422 -48.25 2.561 1 96.62 549 PHE B CA 1
ATOM 11056 C C . PHE B 1 549 ? 16.484 -47.469 1.773 1 96.62 549 PHE B C 1
ATOM 11058 O O . PHE B 1 549 ? 17.672 -47.781 1.832 1 96.62 549 PHE B O 1
ATOM 11065 N N . ALA B 1 550 ? 16 -46.469 1.021 1 96.31 550 ALA B N 1
ATOM 11066 C CA . ALA B 1 550 ? 16.891 -45.688 0.184 1 96.31 550 ALA B CA 1
ATOM 11067 C C . ALA B 1 550 ? 17.625 -44.625 1.011 1 96.31 550 ALA B C 1
ATOM 11069 O O . ALA B 1 550 ? 17.219 -44.312 2.131 1 96.31 550 ALA B O 1
ATOM 11070 N N . ALA B 1 551 ? 18.766 -44.094 0.433 1 97 551 ALA B N 1
ATOM 11071 C CA . ALA B 1 551 ? 19.391 -42.906 1.013 1 97 551 ALA B CA 1
ATOM 11072 C C . ALA B 1 551 ? 18.375 -41.781 1.129 1 97 551 ALA B C 1
ATOM 11074 O O . ALA B 1 551 ? 17.5 -41.625 0.268 1 97 551 ALA B O 1
ATOM 11075 N N . GLY B 1 552 ? 18.453 -40.969 2.158 1 97.62 552 GLY B N 1
ATOM 11076 C CA . GLY B 1 552 ? 17.516 -39.906 2.432 1 97.62 552 GLY B CA 1
ATOM 11077 C C . GLY B 1 552 ? 16.453 -40.281 3.445 1 97.62 552 GLY B C 1
ATOM 11078 O O . GLY B 1 552 ? 15.773 -39.406 3.996 1 97.62 552 GLY B O 1
ATOM 11079 N N . THR B 1 553 ? 16.312 -41.594 3.74 1 98.38 553 THR B N 1
ATOM 11080 C CA . THR B 1 553 ? 15.336 -42.062 4.719 1 98.38 553 THR B CA 1
ATOM 11081 C C . THR B 1 553 ? 15.562 -41.375 6.066 1 98.38 553 THR B C 1
ATOM 11083 O O . THR B 1 553 ? 16.688 -41.281 6.539 1 98.38 553 THR B O 1
ATOM 11086 N N . LEU B 1 554 ? 14.469 -40.938 6.652 1 98.75 554 LEU B N 1
ATOM 11087 C CA . LEU B 1 554 ? 14.547 -40.281 7.957 1 98.75 554 LEU B CA 1
ATOM 11088 C C . LEU B 1 554 ? 14.539 -41.344 9.078 1 98.75 554 LEU B C 1
ATOM 11090 O O . LEU B 1 554 ? 13.852 -42.344 8.977 1 98.75 554 LEU B O 1
ATOM 11094 N N . GLN B 1 555 ? 15.289 -41.031 10.078 1 98.5 555 GLN B N 1
ATOM 11095 C CA . GLN B 1 555 ? 15.312 -41.812 11.312 1 98.5 555 GLN B CA 1
ATOM 11096 C C . GLN B 1 555 ? 14.945 -40.938 12.508 1 98.5 555 GLN B C 1
ATOM 11098 O O . GLN B 1 555 ? 15.5 -39.875 12.688 1 98.5 555 GLN B O 1
ATOM 11103 N N . ILE B 1 556 ? 14.023 -41.438 13.273 1 98.56 556 ILE B N 1
ATOM 11104 C CA . ILE B 1 556 ? 13.656 -40.812 14.539 1 98.56 556 ILE B CA 1
ATOM 11105 C C . ILE B 1 556 ? 13.961 -41.75 15.688 1 98.56 556 ILE B C 1
ATOM 11107 O O . ILE B 1 556 ? 13.133 -42.625 16.031 1 98.56 556 ILE B O 1
ATOM 11111 N N . PRO B 1 557 ? 15.117 -41.531 16.266 1 97.44 557 PRO B N 1
ATOM 11112 C CA . PRO B 1 557 ? 15.398 -42.375 17.422 1 97.44 557 PRO B CA 1
ATOM 11113 C C . PRO B 1 557 ? 14.422 -42.156 18.578 1 97.44 557 PRO B C 1
ATOM 11115 O O . PRO B 1 557 ? 14.047 -41.031 18.859 1 97.44 557 PRO B O 1
ATOM 11118 N N . LEU B 1 558 ? 14.039 -43.219 19.188 1 96.75 558 LEU B N 1
ATOM 11119 C CA . LEU B 1 558 ? 13.062 -43.062 20.266 1 96.75 558 LEU B CA 1
ATOM 11120 C C . LEU B 1 558 ? 13.75 -42.75 21.578 1 96.75 558 LEU B C 1
ATOM 11122 O O . LEU B 1 558 ? 13.094 -42.344 22.547 1 96.75 558 LEU B O 1
ATOM 11126 N N . LYS B 1 559 ? 15.039 -42.969 21.656 1 95.5 559 LYS B N 1
ATOM 11127 C CA . LYS B 1 559 ? 15.797 -42.469 22.797 1 95.5 559 LYS B CA 1
ATOM 11128 C C . LYS B 1 559 ? 16.391 -41.094 22.516 1 95.5 559 LYS B C 1
ATOM 11130 O O . LYS B 1 559 ? 17.297 -40.938 21.688 1 95.5 559 LYS B O 1
ATOM 11135 N N . GLN B 1 560 ? 15.836 -40.125 23.141 1 95.88 560 GLN B N 1
ATOM 11136 C CA . GLN B 1 560 ? 16.312 -38.75 23.016 1 95.88 560 GLN B CA 1
ATOM 11137 C C . GLN B 1 560 ? 16.375 -38.062 24.375 1 95.88 560 GLN B C 1
ATOM 11139 O O . GLN B 1 560 ? 15.766 -38.531 25.344 1 95.88 560 GLN B O 1
ATOM 11144 N N . ASP B 1 561 ? 17.141 -37.062 24.594 1 91.81 561 ASP B N 1
ATOM 11145 C CA . ASP B 1 561 ? 17.422 -36.438 25.875 1 91.81 561 ASP B CA 1
ATOM 11146 C C . ASP B 1 561 ? 16.203 -35.656 26.375 1 91.81 561 ASP B C 1
ATOM 11148 O O . ASP B 1 561 ? 15.891 -35.719 27.578 1 91.81 561 ASP B O 1
ATOM 11152 N N . ASN B 1 562 ? 15.461 -34.906 25.625 1 90.75 562 ASN B N 1
ATOM 11153 C CA . ASN B 1 562 ? 14.469 -33.938 26.078 1 90.75 562 ASN B CA 1
ATOM 11154 C C . ASN B 1 562 ? 13.047 -34.438 25.875 1 90.75 562 ASN B C 1
ATOM 11156 O O . ASN B 1 562 ? 12.086 -33.781 26.281 1 90.75 562 ASN B O 1
ATOM 11160 N N . LEU B 1 563 ? 12.875 -35.594 25.281 1 96.62 563 LEU B N 1
ATOM 11161 C CA . LEU B 1 563 ? 11.562 -36.188 25 1 96.62 563 LEU B CA 1
ATOM 11162 C C . LEU B 1 563 ? 11.547 -37.656 25.328 1 96.62 563 LEU B C 1
ATOM 11164 O O . LEU B 1 563 ? 12.508 -38.375 25.016 1 96.62 563 LEU B O 1
ATOM 11168 N N . SER B 1 564 ? 10.422 -38.094 25.906 1 96.12 564 SER B N 1
ATOM 11169 C CA . SER B 1 564 ? 10.25 -39.531 26.125 1 96.12 564 SER B CA 1
ATOM 11170 C C . SER B 1 564 ? 9.836 -40.219 24.844 1 96.12 564 SER B C 1
ATOM 11172 O O . SER B 1 564 ? 9.359 -39.594 23.906 1 96.12 564 SER B O 1
ATOM 11174 N N . ALA B 1 565 ? 10.039 -41.531 24.797 1 95.75 565 ALA B N 1
ATOM 11175 C CA . ALA B 1 565 ? 9.641 -42.344 23.641 1 95.75 565 ALA B CA 1
ATOM 11176 C C . ALA B 1 565 ? 8.148 -42.188 23.359 1 95.75 565 ALA B C 1
ATOM 11178 O O . ALA B 1 565 ? 7.723 -42.156 22.203 1 95.75 565 ALA B O 1
ATOM 11179 N N . ASP B 1 566 ? 7.41 -42.062 24.406 1 95.38 566 ASP B N 1
ATOM 11180 C CA . ASP B 1 566 ? 5.965 -41.938 24.266 1 95.38 566 ASP B CA 1
ATOM 11181 C C . ASP B 1 566 ? 5.602 -40.594 23.672 1 95.38 566 ASP B C 1
ATOM 11183 O O . ASP B 1 566 ? 4.711 -40.5 22.812 1 95.38 566 ASP B O 1
ATOM 11187 N N . GLU B 1 567 ? 6.254 -39.562 24.125 1 96.62 567 GLU B N 1
ATOM 11188 C CA . GLU B 1 567 ? 6.008 -38.219 23.594 1 96.62 567 GLU B CA 1
ATOM 11189 C C . GLU B 1 567 ? 6.363 -38.156 22.109 1 96.62 567 GLU B C 1
ATOM 11191 O O . GLU B 1 567 ? 5.613 -37.594 21.312 1 96.62 567 GLU B O 1
ATOM 11196 N N . ILE B 1 568 ? 7.477 -38.719 21.797 1 97.56 568 ILE B N 1
ATOM 11197 C CA . ILE B 1 568 ? 7.914 -38.75 20.406 1 97.56 568 ILE B CA 1
ATOM 11198 C C . ILE B 1 568 ? 6.891 -39.5 19.562 1 97.56 568 ILE B C 1
ATOM 11200 O O . ILE B 1 568 ? 6.496 -39.031 18.484 1 97.56 568 ILE B O 1
ATOM 11204 N N . SER B 1 569 ? 6.473 -40.625 20.047 1 96.31 569 SER B N 1
ATOM 11205 C CA . SER B 1 569 ? 5.52 -41.469 19.328 1 96.31 569 SER B CA 1
ATOM 11206 C C . SER B 1 569 ? 4.203 -40.719 19.094 1 96.31 569 SER B C 1
ATOM 11208 O O . SER B 1 569 ? 3.609 -40.812 18.016 1 96.31 569 SER B O 1
ATOM 11210 N N . GLN B 1 570 ? 3.781 -40.031 20.062 1 95.62 570 GLN B N 1
ATOM 11211 C CA . GLN B 1 570 ? 2.541 -39.281 19.938 1 95.62 570 GLN B CA 1
ATOM 11212 C C . GLN B 1 570 ? 2.68 -38.156 18.906 1 95.62 570 GLN B C 1
ATOM 11214 O O . GLN B 1 570 ? 1.787 -37.969 18.078 1 95.62 570 GLN B O 1
ATOM 11219 N N . LYS B 1 571 ? 3.779 -37.406 19 1 97.25 571 LYS B N 1
ATOM 11220 C CA . LYS B 1 571 ? 4.023 -36.344 18.047 1 97.25 571 LYS B CA 1
ATOM 11221 C C . LYS B 1 571 ? 4.094 -36.875 16.609 1 97.25 571 LYS B C 1
ATOM 11223 O O . LYS B 1 571 ? 3.467 -36.312 15.703 1 97.25 571 LYS B O 1
ATOM 11228 N N . VAL B 1 572 ? 4.809 -37.938 16.422 1 97.69 572 VAL B N 1
ATOM 11229 C CA . VAL B 1 572 ? 4.984 -38.531 15.094 1 97.69 572 VAL B CA 1
ATOM 11230 C C . VAL B 1 572 ? 3.658 -39.094 14.602 1 97.69 572 VAL B C 1
ATOM 11232 O O . VAL B 1 572 ? 3.303 -38.938 13.43 1 97.69 572 VAL B O 1
ATOM 11235 N N . GLY B 1 573 ? 2.961 -39.812 15.469 1 96.12 573 GLY B N 1
ATOM 11236 C CA . GLY B 1 573 ? 1.674 -40.375 15.094 1 96.12 573 GLY B CA 1
ATOM 11237 C C . GLY B 1 573 ? 0.67 -39.344 14.648 1 96.12 573 GLY B C 1
ATOM 11238 O O . GLY B 1 573 ? -0.027 -39.531 13.648 1 96.12 573 GLY B O 1
ATOM 11239 N N . LYS B 1 574 ? 0.588 -38.281 15.375 1 96.5 574 LYS B N 1
ATOM 11240 C CA . LYS B 1 574 ? -0.335 -37.188 15.047 1 96.5 574 LYS B CA 1
ATOM 11241 C C . LYS B 1 574 ? 0.007 -36.562 13.695 1 96.5 574 LYS B C 1
ATOM 11243 O O . LYS B 1 574 ? -0.876 -36.344 12.867 1 96.5 574 LYS B O 1
ATOM 11248 N N . LEU B 1 575 ? 1.265 -36.281 13.5 1 97.38 575 LEU B N 1
ATOM 11249 C CA . LEU B 1 575 ? 1.7 -35.656 12.258 1 97.38 575 LEU B CA 1
ATOM 11250 C C . LEU B 1 575 ? 1.562 -36.594 11.086 1 97.38 575 LEU B C 1
ATOM 11252 O O . LEU B 1 575 ? 1.248 -36.188 9.969 1 97.38 575 LEU B O 1
ATOM 11256 N N . ALA B 1 576 ? 1.875 -37.875 11.297 1 96.56 576 ALA B N 1
ATOM 11257 C CA . ALA B 1 576 ? 1.71 -38.875 10.25 1 96.56 576 ALA B CA 1
ATOM 11258 C C . ALA B 1 576 ? 0.262 -38.938 9.773 1 96.56 576 ALA B C 1
ATOM 11260 O O . ALA B 1 576 ? 0.003 -39.094 8.578 1 96.56 576 ALA B O 1
ATOM 11261 N N . GLN B 1 577 ? -0.646 -38.844 10.695 1 94.81 577 GLN B N 1
ATOM 11262 C CA . GLN B 1 577 ? -2.064 -38.812 10.359 1 94.81 577 GLN B CA 1
ATOM 11263 C C . GLN B 1 577 ? -2.438 -37.531 9.609 1 94.81 577 GLN B C 1
ATOM 11265 O O . GLN B 1 577 ? -3.164 -37.594 8.617 1 94.81 577 GLN B O 1
ATOM 11270 N N . GLU B 1 578 ? -1.952 -36.469 10.117 1 95.31 578 GLU B N 1
ATOM 11271 C CA . GLU B 1 578 ? -2.264 -35.188 9.523 1 95.31 578 GLU B CA 1
ATOM 11272 C C . GLU B 1 578 ? -1.76 -35.094 8.086 1 95.31 578 GLU B C 1
ATOM 11274 O O . GLU B 1 578 ? -2.48 -34.625 7.199 1 95.31 578 GLU B O 1
ATOM 11279 N N . PHE B 1 579 ? -0.541 -35.562 7.832 1 96.62 579 PHE B N 1
ATOM 11280 C CA . PHE B 1 579 ? 0.092 -35.406 6.527 1 96.62 579 PHE B CA 1
ATOM 11281 C C . PHE B 1 579 ? -0.068 -36.688 5.691 1 96.62 579 PHE B C 1
ATOM 11283 O O . PHE B 1 579 ? 0.334 -36.719 4.527 1 96.62 579 PHE B O 1
ATOM 11290 N N . LYS B 1 580 ? -0.628 -37.781 6.293 1 95 580 LYS B N 1
ATOM 11291 C CA . LYS B 1 580 ? -0.83 -39.062 5.637 1 95 580 LYS B CA 1
ATOM 11292 C C . LYS B 1 580 ? 0.493 -39.625 5.141 1 95 580 LYS B C 1
ATOM 11294 O O . LYS B 1 580 ? 0.619 -40 3.965 1 95 580 LYS B O 1
ATOM 11299 N N . VAL B 1 581 ? 1.413 -39.75 6.059 1 96.81 581 VAL B N 1
ATOM 11300 C CA . VAL B 1 581 ? 2.738 -40.312 5.789 1 96.81 581 VAL B CA 1
ATOM 11301 C C . VAL B 1 581 ? 2.893 -41.656 6.484 1 96.81 581 VAL B C 1
ATOM 11303 O O . VAL B 1 581 ? 2.555 -41.812 7.664 1 96.81 581 VAL B O 1
ATOM 11306 N N . ASN B 1 582 ? 3.395 -42.625 5.77 1 95.25 582 ASN B N 1
ATOM 11307 C CA . ASN B 1 582 ? 3.658 -43.969 6.332 1 95.25 582 ASN B CA 1
ATOM 11308 C C . ASN B 1 582 ? 4.93 -43.969 7.172 1 95.25 582 ASN B C 1
ATOM 11310 O O . ASN B 1 582 ? 5.953 -43.406 6.766 1 95.25 582 ASN B O 1
ATOM 11314 N N . ILE B 1 583 ? 4.781 -44.594 8.352 1 96.94 583 ILE B N 1
ATOM 11315 C CA . ILE B 1 583 ? 5.902 -44.719 9.281 1 96.94 583 ILE B CA 1
ATOM 11316 C C . ILE B 1 583 ? 6.242 -46.188 9.477 1 96.94 583 ILE B C 1
ATOM 11318 O O . ILE B 1 583 ? 5.348 -47.031 9.633 1 96.94 583 ILE B O 1
ATOM 11322 N N . VAL B 1 584 ? 7.508 -46.5 9.453 1 96.31 584 VAL B N 1
ATOM 11323 C CA . VAL B 1 584 ? 7.949 -47.875 9.711 1 96.31 584 VAL B CA 1
ATOM 11324 C C . VAL B 1 584 ? 8.688 -47.938 11.047 1 96.31 584 VAL B C 1
ATOM 11326 O O . VAL B 1 584 ? 9.688 -47.25 11.242 1 96.31 584 VAL B O 1
ATOM 11329 N N . ALA B 1 585 ? 8.172 -48.781 11.891 1 96.19 585 ALA B N 1
ATOM 11330 C CA . ALA B 1 585 ? 8.828 -48.969 13.18 1 96.19 585 ALA B CA 1
ATOM 11331 C C . ALA B 1 585 ? 9.781 -50.156 13.133 1 96.19 585 ALA B C 1
ATOM 11333 O O . ALA B 1 585 ? 9.477 -51.188 12.516 1 96.19 585 ALA B O 1
ATOM 11334 N N . VAL B 1 586 ? 10.906 -50 13.758 1 96.06 586 VAL B N 1
ATOM 11335 C CA . VAL B 1 586 ? 11.891 -51.062 13.781 1 96.06 586 VAL B CA 1
ATOM 11336 C C . VAL B 1 586 ? 12.289 -51.375 15.227 1 96.06 586 VAL B C 1
ATOM 11338 O O . VAL B 1 586 ? 12.406 -50.438 16.047 1 96.06 586 VAL B O 1
ATOM 11341 N N . ASP B 1 587 ? 12.57 -52.656 15.484 1 94.38 587 ASP B N 1
ATOM 11342 C CA . ASP B 1 587 ? 12.797 -53.125 16.859 1 94.38 587 ASP B CA 1
ATOM 11343 C C . ASP B 1 587 ? 14.281 -53.406 17.094 1 94.38 587 ASP B C 1
ATOM 11345 O O . ASP B 1 587 ? 14.664 -53.812 18.188 1 94.38 587 ASP B O 1
ATOM 11349 N N . THR B 1 588 ? 15.047 -53.25 16.109 1 94.06 588 THR B N 1
ATOM 11350 C CA . THR B 1 588 ? 16.484 -53.469 16.219 1 94.06 588 THR B CA 1
ATOM 11351 C C . THR B 1 588 ? 17.25 -52.406 15.445 1 94.06 588 THR B C 1
ATOM 11353 O O . THR B 1 588 ? 16.75 -51.844 14.469 1 94.06 588 THR B O 1
ATOM 11356 N N . SER B 1 589 ? 18.438 -52.125 15.875 1 95.38 589 SER B N 1
ATOM 11357 C CA . SER B 1 589 ? 19.297 -51.156 15.18 1 95.38 589 SER B CA 1
ATOM 11358 C C . SER B 1 589 ? 20.203 -51.875 14.18 1 95.38 589 SER B C 1
ATOM 11360 O O . SER B 1 589 ? 20.938 -51.219 13.438 1 95.38 589 SER B O 1
ATOM 11362 N N . ALA B 1 590 ? 20.094 -53.156 14.172 1 94.81 590 ALA B N 1
ATOM 11363 C CA . ALA B 1 590 ? 20.984 -53.938 13.312 1 94.81 590 ALA B CA 1
ATOM 11364 C C . ALA B 1 590 ? 20.422 -54.031 11.898 1 94.81 590 ALA B C 1
ATOM 11366 O O . ALA B 1 590 ? 19.328 -54.594 11.695 1 94.81 590 ALA B O 1
ATOM 11367 N N . ALA B 1 591 ? 21.172 -53.594 10.938 1 96 591 ALA B N 1
ATOM 11368 C CA . ALA B 1 591 ? 20.812 -53.75 9.539 1 96 591 ALA B CA 1
ATOM 11369 C C . ALA B 1 591 ? 21.172 -55.156 9.031 1 96 591 ALA B C 1
ATOM 11371 O O . ALA B 1 591 ? 22.141 -55.75 9.508 1 96 591 ALA B O 1
ATOM 11372 N N . THR B 1 592 ? 20.422 -55.562 8.125 1 95.62 592 THR B N 1
ATOM 11373 C CA . THR B 1 592 ? 20.766 -56.812 7.469 1 95.62 592 THR B CA 1
ATOM 11374 C C . THR B 1 592 ? 21.781 -56.594 6.344 1 95.62 592 THR B C 1
ATOM 11376 O O . THR B 1 592 ? 22.594 -57.469 6.035 1 95.62 592 THR B O 1
ATOM 11379 N N . GLN B 1 593 ? 21.656 -55.469 5.773 1 95.75 593 GLN B N 1
ATOM 11380 C CA . GLN B 1 593 ? 22.609 -55 4.77 1 95.75 593 GLN B CA 1
ATOM 11381 C C . GLN B 1 593 ? 22.844 -53.469 4.891 1 95.75 593 GLN B C 1
ATOM 11383 O O . GLN B 1 593 ? 21.922 -52.75 5.262 1 95.75 593 GLN B O 1
ATOM 11388 N N . GLY B 1 594 ? 24.078 -53.031 4.508 1 95.56 594 GLY B N 1
ATOM 11389 C CA . GLY B 1 594 ? 24.391 -51.625 4.535 1 95.56 594 GLY B CA 1
ATOM 11390 C C . GLY B 1 594 ? 24.734 -51.094 5.922 1 95.56 594 GLY B C 1
ATOM 11391 O O . GLY B 1 594 ? 25.531 -51.719 6.633 1 95.56 594 GLY B O 1
ATOM 11392 N N . ILE B 1 595 ? 24.156 -50 6.312 1 95.62 595 ILE B N 1
ATOM 11393 C CA . ILE B 1 595 ? 24.594 -49.312 7.523 1 95.62 595 ILE B CA 1
ATOM 11394 C C . ILE B 1 595 ? 23.609 -49.594 8.656 1 95.62 595 ILE B C 1
ATOM 11396 O O . ILE B 1 595 ? 22.391 -49.625 8.43 1 95.62 595 ILE B O 1
ATOM 11400 N N . ASP B 1 596 ? 24.125 -49.719 9.898 1 96.25 596 ASP B N 1
ATOM 11401 C CA . ASP B 1 596 ? 23.297 -49.844 11.094 1 96.25 596 ASP B CA 1
ATOM 11402 C C . ASP B 1 596 ? 22.688 -48.5 11.492 1 96.25 596 ASP B C 1
ATOM 11404 O O . ASP B 1 596 ? 23.172 -47.469 11.062 1 96.25 596 ASP B O 1
ATOM 11408 N N . LEU B 1 597 ? 21.688 -48.531 12.305 1 96.56 597 LEU B N 1
ATOM 11409 C CA . LEU B 1 597 ? 20.969 -47.312 12.672 1 96.56 597 LEU B CA 1
ATOM 11410 C C . LEU B 1 597 ? 21.859 -46.406 13.484 1 96.56 597 LEU B C 1
ATOM 11412 O O . LEU B 1 597 ? 21.594 -45.188 13.586 1 96.56 597 LEU B O 1
ATOM 11416 N N . GLY B 1 598 ? 22.891 -46.906 14.125 1 96.06 598 GLY B N 1
ATOM 11417 C CA . GLY B 1 598 ? 23.812 -46.094 14.898 1 96.06 598 GLY B CA 1
ATOM 11418 C C . GLY B 1 598 ? 25 -45.594 14.078 1 96.06 598 GLY B C 1
ATOM 11419 O O . GLY B 1 598 ? 25.906 -44.938 14.617 1 96.06 598 GLY B O 1
ATOM 11420 N N . SER B 1 599 ? 24.984 -45.906 12.828 1 95.69 599 SER B N 1
ATOM 11421 C CA . SER B 1 599 ? 26.078 -45.531 11.938 1 95.69 599 SER B CA 1
ATOM 11422 C C . SER B 1 599 ? 26.234 -44 11.875 1 95.69 599 SER B C 1
ATOM 11424 O O . SER B 1 599 ? 25.234 -43.281 11.898 1 95.69 599 SER B O 1
ATOM 11426 N N . PRO B 1 600 ? 27.484 -43.469 11.672 1 94.44 600 PRO B N 1
ATOM 11427 C CA . PRO B 1 600 ? 27.703 -42.031 11.461 1 94.44 600 PRO B CA 1
ATOM 11428 C C . PRO B 1 600 ? 27.156 -41.562 10.117 1 94.44 600 PRO B C 1
ATOM 11430 O O . PRO B 1 600 ? 27.078 -40.344 9.875 1 94.44 600 PRO B O 1
ATOM 11433 N N . ASP B 1 601 ? 26.734 -42.438 9.312 1 94.88 601 ASP B N 1
ATOM 11434 C CA . ASP B 1 601 ? 26.141 -42.062 8.031 1 94.88 601 ASP B CA 1
ATOM 11435 C C . ASP B 1 601 ? 24.672 -41.656 8.219 1 94.88 601 ASP B C 1
ATOM 11437 O O . ASP B 1 601 ? 24.031 -41.188 7.266 1 94.88 601 ASP B O 1
ATOM 11441 N N . PHE B 1 602 ? 24.203 -41.812 9.344 1 96.94 602 PHE B N 1
ATOM 11442 C CA . PHE B 1 602 ? 23 -41.094 9.719 1 96.94 602 PHE B CA 1
ATOM 11443 C C . PHE B 1 602 ? 23.344 -39.688 10.25 1 96.94 602 PHE B C 1
ATOM 11445 O O . PHE B 1 602 ? 23.969 -39.562 11.305 1 96.94 602 PHE B O 1
ATOM 11452 N N . LYS B 1 603 ? 22.922 -38.719 9.547 1 97.38 603 LYS B N 1
ATOM 11453 C CA . LYS B 1 603 ? 23.281 -37.344 9.867 1 97.38 603 LYS B CA 1
ATOM 11454 C C . LYS B 1 603 ? 22.125 -36.625 10.539 1 97.38 603 LYS B C 1
ATOM 11456 O O . LYS B 1 603 ? 20.984 -36.719 10.102 1 97.38 603 LYS B O 1
ATOM 11461 N N . VAL B 1 604 ? 22.438 -35.875 11.586 1 97.19 604 VAL B N 1
ATOM 11462 C CA . VAL B 1 604 ? 21.422 -35.094 12.305 1 97.19 604 VAL B CA 1
ATOM 11463 C C . VAL B 1 604 ? 20.969 -33.906 11.438 1 97.19 604 VAL B C 1
ATOM 11465 O O . VAL B 1 604 ? 21.781 -33.219 10.82 1 97.19 604 VAL B O 1
ATOM 11468 N N . ILE B 1 605 ? 19.688 -33.75 11.32 1 98.25 605 ILE B N 1
ATOM 11469 C CA . ILE B 1 605 ? 19.125 -32.594 10.594 1 98.25 605 ILE B CA 1
ATOM 11470 C C . ILE B 1 605 ? 18.922 -31.438 11.555 1 98.25 605 ILE B C 1
ATOM 11472 O O . ILE B 1 605 ? 18.203 -31.562 12.555 1 98.25 605 ILE B O 1
ATOM 11476 N N . LYS B 1 606 ? 19.406 -30.281 11.25 1 96.88 606 LYS B N 1
ATOM 11477 C CA . LYS B 1 606 ? 19.281 -29.094 12.086 1 96.88 606 LYS B CA 1
ATOM 11478 C C . LYS B 1 606 ? 18.016 -28.312 11.742 1 96.88 606 LYS B C 1
ATOM 11480 O O . LYS B 1 606 ? 17.578 -28.297 10.586 1 96.88 606 LYS B O 1
ATOM 11485 N N . PRO B 1 607 ? 17.391 -27.656 12.75 1 97.12 607 PRO B N 1
ATOM 11486 C CA . PRO B 1 607 ? 16.312 -26.719 12.43 1 97.12 607 PRO B CA 1
ATOM 11487 C C . PRO B 1 607 ? 16.766 -25.609 11.484 1 97.12 607 PRO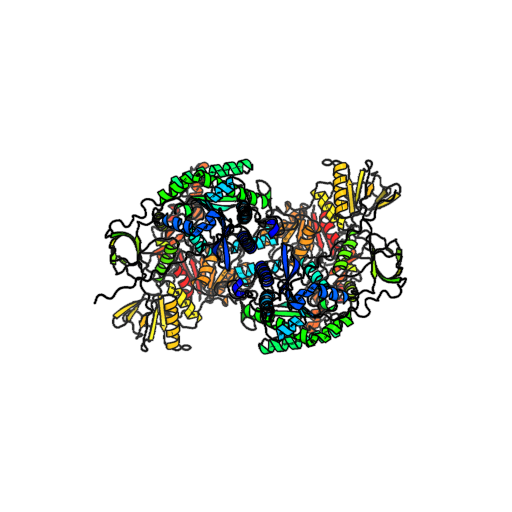 B C 1
ATOM 11489 O O . PRO B 1 607 ? 17.938 -25.203 11.516 1 97.12 607 PRO B O 1
ATOM 11492 N N . ILE B 1 608 ? 15.828 -25.078 10.742 1 98.12 608 ILE B N 1
ATOM 11493 C CA . ILE B 1 608 ? 16.234 -24.109 9.734 1 98.12 608 ILE B CA 1
ATOM 11494 C C . ILE B 1 608 ? 15.609 -22.75 10.047 1 98.12 608 ILE B C 1
ATOM 11496 O O . ILE B 1 608 ? 14.586 -22.672 10.727 1 98.12 608 ILE B O 1
ATOM 11500 N N . ARG B 1 609 ? 16.234 -21.641 9.578 1 98.31 609 ARG B N 1
ATOM 11501 C CA . ARG B 1 609 ? 15.781 -20.266 9.617 1 98.31 609 ARG B CA 1
ATOM 11502 C C . ARG B 1 609 ? 16.094 -19.547 8.305 1 98.31 609 ARG B C 1
ATOM 11504 O O . ARG B 1 609 ? 17.062 -18.797 8.219 1 98.31 609 ARG B O 1
ATOM 11511 N N . PRO B 1 610 ? 15.211 -19.688 7.309 1 98.69 610 PRO B N 1
ATOM 11512 C CA . PRO B 1 610 ? 15.508 -19.188 5.965 1 98.69 610 PRO B CA 1
ATOM 11513 C C . PRO B 1 610 ? 15.195 -17.703 5.809 1 98.69 610 PRO B C 1
ATOM 11515 O O . PRO B 1 610 ? 14.242 -17.203 6.398 1 98.69 610 PRO B O 1
ATOM 11518 N N . LEU B 1 611 ? 15.992 -17.016 5.027 1 98.75 611 LEU B N 1
ATOM 11519 C CA . LEU B 1 611 ? 15.82 -15.633 4.59 1 98.75 611 LEU B CA 1
ATOM 11520 C C . LEU B 1 611 ? 15.719 -15.555 3.07 1 98.75 611 LEU B C 1
ATOM 11522 O O . LEU B 1 611 ? 16.547 -16.141 2.359 1 98.75 611 LEU B O 1
ATOM 11526 N N . ILE B 1 612 ? 14.703 -14.898 2.531 1 98.88 612 ILE B N 1
ATOM 11527 C CA . ILE B 1 612 ? 14.57 -14.656 1.099 1 98.88 612 ILE B CA 1
ATOM 11528 C C . ILE B 1 612 ? 14.898 -13.195 0.791 1 98.88 612 ILE B C 1
ATOM 11530 O O . ILE B 1 612 ? 14.336 -12.289 1.404 1 98.88 612 ILE B O 1
ATOM 11534 N N . ILE B 1 613 ? 15.82 -12.961 -0.13 1 98.62 613 ILE B N 1
ATOM 11535 C CA . ILE B 1 613 ? 16.078 -11.609 -0.606 1 98.62 613 ILE B CA 1
ATOM 11536 C C . ILE B 1 613 ? 14.961 -11.164 -1.543 1 98.62 613 ILE B C 1
ATOM 11538 O O . ILE B 1 613 ? 14.625 -11.875 -2.496 1 98.62 613 ILE B O 1
ATOM 11542 N N . SER B 1 614 ? 14.367 -10.008 -1.292 1 98.19 614 SER B N 1
ATOM 11543 C CA . SER B 1 614 ? 13.266 -9.461 -2.07 1 98.19 614 SER B CA 1
ATOM 11544 C C . SER B 1 614 ? 13.508 -8 -2.43 1 98.19 614 SER B C 1
ATOM 11546 O O . SER B 1 614 ? 14.531 -7.426 -2.053 1 98.19 614 SER B O 1
ATOM 11548 N N . GLY B 1 615 ? 12.57 -7.41 -3.277 1 96.31 615 GLY B N 1
ATOM 11549 C CA . GLY B 1 615 ? 12.688 -6.012 -3.656 1 96.31 615 GLY B CA 1
ATOM 11550 C C . GLY B 1 615 ? 13.133 -5.816 -5.094 1 96.31 615 GLY B C 1
ATOM 11551 O O . GLY B 1 615 ? 13.344 -6.789 -5.82 1 96.31 615 GLY B O 1
ATOM 11552 N N . LYS B 1 616 ? 13.234 -4.543 -5.527 1 93.88 616 LYS B N 1
ATOM 11553 C CA . LYS B 1 616 ? 13.609 -4.195 -6.895 1 93.88 616 LYS B CA 1
ATOM 11554 C C . LYS B 1 616 ? 14.945 -4.832 -7.273 1 93.88 616 LYS B C 1
ATOM 11556 O O . LYS B 1 616 ? 15.938 -4.676 -6.555 1 93.88 616 LYS B O 1
ATOM 11561 N N . GLY B 1 617 ? 14.93 -5.527 -8.359 1 95.44 617 GLY B N 1
ATOM 11562 C CA . GLY B 1 617 ? 16.078 -6.301 -8.789 1 95.44 617 GLY B CA 1
ATOM 11563 C C . GLY B 1 617 ? 15.859 -7.801 -8.711 1 95.44 617 GLY B C 1
ATOM 11564 O O . GLY B 1 617 ? 16.672 -8.578 -9.227 1 95.44 617 GLY B O 1
ATOM 11565 N N . THR B 1 618 ? 14.828 -8.211 -8.031 1 97.94 618 THR B N 1
ATOM 11566 C CA . THR B 1 618 ? 14.453 -9.617 -7.953 1 97.94 618 THR B CA 1
ATOM 11567 C C . THR B 1 618 ? 13.148 -9.875 -8.695 1 97.94 618 THR B C 1
ATOM 11569 O O . THR B 1 618 ? 12.344 -8.961 -8.875 1 97.94 618 THR B O 1
ATOM 11572 N N . SER B 1 619 ? 12.961 -11.086 -9.156 1 98.31 619 SER B N 1
ATOM 11573 C CA . SER B 1 619 ? 11.727 -11.508 -9.82 1 98.31 619 SER B CA 1
ATOM 11574 C C . SER B 1 619 ? 10.578 -11.602 -8.828 1 98.31 619 SER B C 1
ATOM 11576 O O . SER B 1 619 ? 10.617 -12.398 -7.891 1 98.31 619 SER B O 1
ATOM 11578 N N . ILE B 1 620 ? 9.57 -10.805 -9.031 1 98.12 620 ILE B N 1
ATOM 11579 C CA . ILE B 1 620 ? 8.398 -10.789 -8.156 1 98.12 620 ILE B CA 1
ATOM 11580 C C . ILE B 1 620 ? 7.797 -12.195 -8.086 1 98.12 620 ILE B C 1
ATOM 11582 O O . ILE B 1 620 ? 7.586 -12.734 -6.996 1 98.12 620 ILE B O 1
ATOM 11586 N N . ALA B 1 621 ? 7.602 -12.852 -9.203 1 98.38 621 ALA B N 1
ATOM 11587 C CA . ALA B 1 621 ? 6.945 -14.156 -9.273 1 98.38 621 ALA B CA 1
ATOM 11588 C C . ALA B 1 621 ? 7.762 -15.227 -8.547 1 98.38 621 ALA B C 1
ATOM 11590 O O . ALA B 1 621 ? 7.215 -16.031 -7.801 1 98.38 621 ALA B O 1
ATOM 11591 N N . GLU B 1 622 ? 9.078 -15.242 -8.773 1 98.69 622 GLU B N 1
ATOM 11592 C CA . GLU B 1 622 ? 9.867 -16.328 -8.219 1 98.69 622 GLU B CA 1
ATOM 11593 C C . GLU B 1 622 ? 10.109 -16.141 -6.719 1 98.69 622 GLU B C 1
ATOM 11595 O O . GLU B 1 622 ? 10.18 -17.109 -5.965 1 98.69 622 GLU B O 1
ATOM 11600 N N . VAL B 1 623 ? 10.234 -14.875 -6.25 1 98.81 623 VAL B N 1
ATOM 11601 C CA . VAL B 1 623 ? 10.234 -14.641 -4.809 1 98.81 623 VAL B CA 1
ATOM 11602 C C . VAL B 1 623 ? 8.953 -15.188 -4.195 1 98.81 623 VAL B C 1
ATOM 11604 O O . VAL B 1 623 ? 8.984 -15.836 -3.145 1 98.81 623 VAL B O 1
ATOM 11607 N N . GLY B 1 624 ? 7.844 -14.883 -4.855 1 98.75 624 GLY B N 1
ATOM 11608 C CA . GLY B 1 624 ? 6.562 -15.391 -4.383 1 98.75 624 GLY B CA 1
ATOM 11609 C C . GLY B 1 624 ? 6.496 -16.906 -4.336 1 98.75 624 GLY B C 1
ATOM 11610 O O . GLY B 1 624 ? 5.941 -17.484 -3.398 1 98.75 624 GLY B O 1
ATOM 11611 N N . GLN B 1 625 ? 7.027 -17.562 -5.332 1 98.81 625 GLN B N 1
ATOM 11612 C CA . GLN B 1 625 ? 7 -19.016 -5.402 1 98.81 625 GLN B CA 1
ATOM 11613 C C . GLN B 1 625 ? 7.844 -19.641 -4.297 1 98.81 625 GLN B C 1
ATOM 11615 O O . GLN B 1 625 ? 7.449 -20.641 -3.689 1 98.81 625 GLN B O 1
ATOM 11620 N N . LEU B 1 626 ? 8.984 -19.047 -4.02 1 98.88 626 LEU B N 1
ATOM 11621 C CA . LEU B 1 626 ? 9.805 -19.5 -2.904 1 98.88 626 LEU B CA 1
ATOM 11622 C C . LEU B 1 626 ? 9.086 -19.281 -1.577 1 98.88 626 LEU B C 1
ATOM 11624 O O . LEU B 1 626 ? 9.07 -20.172 -0.723 1 98.88 626 LEU B O 1
ATOM 11628 N N . TRP B 1 627 ? 8.523 -18.062 -1.429 1 98.81 627 TRP B N 1
ATOM 11629 C CA . TRP B 1 627 ? 7.801 -17.734 -0.205 1 98.81 627 TRP B CA 1
ATOM 11630 C C . TRP B 1 627 ? 6.617 -18.672 -0.003 1 98.81 627 TRP B C 1
ATOM 11632 O O . TRP B 1 627 ? 6.383 -19.156 1.106 1 98.81 627 TRP B O 1
ATOM 11642 N N . TYR B 1 628 ? 5.867 -18.969 -1.072 1 98.69 628 TYR B N 1
ATOM 11643 C CA . TYR B 1 628 ? 4.738 -19.891 -1.031 1 98.69 628 TYR B CA 1
ATOM 11644 C C . TYR B 1 628 ? 5.18 -21.281 -0.57 1 98.69 628 TYR B C 1
ATOM 11646 O O . TYR B 1 628 ? 4.531 -21.891 0.278 1 98.69 628 TYR B O 1
ATOM 11654 N N . TYR B 1 629 ? 6.254 -21.797 -1.092 1 98.62 629 TYR B N 1
ATOM 11655 C CA . TYR B 1 629 ? 6.73 -23.141 -0.744 1 98.62 629 TYR B CA 1
ATOM 11656 C C . TYR B 1 629 ? 7.137 -23.203 0.722 1 98.62 629 TYR B C 1
ATOM 11658 O O . TYR B 1 629 ? 6.754 -24.125 1.438 1 98.62 629 TYR B O 1
ATOM 11666 N N . LEU B 1 630 ? 7.895 -22.234 1.18 1 98.81 630 LEU B N 1
ATOM 11667 C CA . LEU B 1 630 ? 8.414 -22.25 2.543 1 98.81 630 LEU B CA 1
ATOM 11668 C C . LEU B 1 630 ? 7.297 -22.016 3.555 1 98.81 630 LEU B C 1
ATOM 11670 O O . LEU B 1 630 ? 7.125 -22.797 4.492 1 98.81 630 LEU B O 1
ATOM 11674 N N . ASP B 1 631 ? 6.523 -20.984 3.301 1 98.38 631 ASP B N 1
ATOM 11675 C CA . ASP B 1 631 ? 5.5 -20.562 4.254 1 98.38 631 ASP B CA 1
ATOM 11676 C C . ASP B 1 631 ? 4.258 -21.453 4.148 1 98.38 631 ASP B C 1
ATOM 11678 O O . ASP B 1 631 ? 3.84 -22.062 5.133 1 98.38 631 ASP B O 1
ATOM 11682 N N . ASN B 1 632 ? 3.73 -21.531 3.006 1 97.5 632 ASN B N 1
ATOM 11683 C CA . ASN B 1 632 ? 2.434 -22.172 2.814 1 97.5 632 ASN B CA 1
ATOM 11684 C C . ASN B 1 632 ? 2.562 -23.688 2.777 1 97.5 632 ASN B C 1
ATOM 11686 O O . ASN B 1 632 ? 1.703 -24.406 3.301 1 97.5 632 ASN B O 1
ATOM 11690 N N . THR B 1 633 ? 3.596 -24.219 2.193 1 97.88 633 THR B N 1
ATOM 11691 C CA . THR B 1 633 ? 3.725 -25.656 2 1 97.88 633 THR B CA 1
ATOM 11692 C C . THR B 1 633 ? 4.465 -26.297 3.172 1 97.88 633 THR B C 1
ATOM 11694 O O . THR B 1 633 ? 3.93 -27.188 3.842 1 97.88 633 THR B O 1
ATOM 11697 N N . LEU B 1 634 ? 5.664 -25.859 3.457 1 97.88 634 LEU B N 1
ATOM 11698 C CA . LEU B 1 634 ? 6.469 -26.453 4.516 1 97.88 634 LEU B CA 1
ATOM 11699 C C . LEU B 1 634 ? 6 -25.969 5.887 1 97.88 634 LEU B C 1
ATOM 11701 O O . LEU B 1 634 ? 6.164 -26.688 6.887 1 97.88 634 LEU B O 1
ATOM 11705 N N . GLY B 1 635 ? 5.488 -24.75 5.949 1 97.62 635 GLY B N 1
ATOM 11706 C CA . GLY B 1 635 ? 5.035 -24.203 7.215 1 97.62 635 GLY B CA 1
ATOM 11707 C C . GLY B 1 635 ? 6.164 -23.672 8.078 1 97.62 635 GLY B C 1
ATOM 11708 O O . GLY B 1 635 ? 6.156 -23.859 9.297 1 97.62 635 GLY B O 1
ATOM 11709 N N . VAL B 1 636 ? 7.117 -23.078 7.492 1 97.19 636 VAL B N 1
ATOM 11710 C CA . VAL B 1 636 ? 8.227 -22.531 8.258 1 97.19 636 VAL B CA 1
ATOM 11711 C C . VAL B 1 636 ? 8.172 -21 8.203 1 97.19 636 VAL B C 1
ATOM 11713 O O . VAL B 1 636 ? 7.848 -20.422 7.168 1 97.19 636 VAL B O 1
ATOM 11716 N N . ALA B 1 637 ? 8.438 -20.328 9.352 1 97 637 ALA B N 1
ATOM 11717 C CA . ALA B 1 637 ? 8.539 -18.875 9.383 1 97 637 ALA B CA 1
ATOM 11718 C C . ALA B 1 637 ? 9.633 -18.375 8.438 1 97 637 ALA B C 1
ATOM 11720 O O . ALA B 1 637 ? 10.797 -18.766 8.57 1 97 637 ALA B O 1
ATOM 11721 N N . THR B 1 638 ? 9.227 -17.562 7.488 1 98.12 638 THR B N 1
ATOM 11722 C CA . THR B 1 638 ? 10.148 -17.141 6.438 1 98.12 638 THR B CA 1
ATOM 11723 C C . THR B 1 638 ? 10.328 -15.625 6.461 1 98.12 638 THR B C 1
ATOM 11725 O O . THR B 1 638 ? 9.367 -14.875 6.285 1 98.12 638 THR B O 1
ATOM 11728 N N . THR B 1 639 ? 11.578 -15.188 6.656 1 98.5 639 THR B N 1
ATOM 11729 C CA . THR B 1 639 ? 11.891 -13.766 6.68 1 98.5 639 THR B CA 1
ATOM 11730 C C . THR B 1 639 ? 12.156 -13.25 5.27 1 98.5 639 THR B C 1
ATOM 11732 O O . THR B 1 639 ? 13.023 -13.766 4.566 1 98.5 639 THR B O 1
ATOM 11735 N N . LEU B 1 640 ? 11.406 -12.305 4.801 1 98.62 640 LEU B N 1
ATOM 11736 C CA . LEU B 1 640 ? 11.664 -11.562 3.574 1 98.62 640 LEU B CA 1
ATOM 11737 C C . LEU B 1 640 ? 12.391 -10.25 3.873 1 98.62 640 LEU B C 1
ATOM 11739 O O . LEU B 1 640 ? 11.945 -9.469 4.719 1 98.62 640 LEU B O 1
ATOM 11743 N N . VAL B 1 641 ? 13.523 -10.008 3.16 1 98.12 641 VAL B N 1
ATOM 11744 C CA . VAL B 1 641 ? 14.297 -8.789 3.393 1 98.12 641 VAL B CA 1
ATOM 11745 C C . VAL B 1 641 ? 14.461 -8.023 2.082 1 98.12 641 VAL B C 1
ATOM 11747 O O . VAL B 1 641 ? 14.75 -8.617 1.042 1 98.12 641 VAL B O 1
ATOM 11750 N N . ASP B 1 642 ? 14.188 -6.742 2.113 1 96.19 642 ASP B N 1
ATOM 11751 C CA . ASP B 1 642 ? 14.445 -5.891 0.96 1 96.19 642 ASP B CA 1
ATOM 11752 C C . ASP B 1 642 ? 15.945 -5.809 0.664 1 96.19 642 ASP B C 1
ATOM 11754 O O . ASP B 1 642 ? 16.75 -5.691 1.581 1 96.19 642 ASP B O 1
ATOM 11758 N N . ILE B 1 643 ? 16.25 -5.836 -0.573 1 94.38 643 ILE B N 1
ATOM 11759 C CA . ILE B 1 643 ? 17.641 -5.855 -1.038 1 94.38 643 ILE B CA 1
ATOM 11760 C C . ILE B 1 643 ? 18.391 -4.676 -0.44 1 94.38 643 ILE B C 1
ATOM 11762 O O . ILE B 1 643 ? 19.578 -4.797 -0.106 1 94.38 643 ILE B O 1
ATOM 11766 N N . ASN B 1 644 ? 17.75 -3.537 -0.21 1 89.81 644 ASN B N 1
ATOM 11767 C CA . ASN B 1 644 ? 18.406 -2.322 0.261 1 89.81 644 ASN B CA 1
ATOM 11768 C C . ASN B 1 644 ? 18.688 -2.377 1.762 1 89.81 644 ASN B C 1
ATOM 11770 O O . ASN B 1 644 ? 19.453 -1.568 2.289 1 89.81 644 ASN B O 1
ATOM 11774 N N . ASN B 1 645 ? 18.188 -3.354 2.461 1 93 645 ASN B N 1
ATOM 11775 C CA . ASN B 1 645 ? 18.359 -3.461 3.906 1 93 645 ASN B CA 1
ATOM 11776 C C . ASN B 1 645 ? 19.344 -4.566 4.273 1 93 645 ASN B C 1
ATOM 11778 O O . ASN B 1 645 ? 19.656 -4.754 5.449 1 93 645 ASN B O 1
ATOM 11782 N N . LEU B 1 646 ? 19.891 -5.25 3.365 1 94.75 646 LEU B N 1
ATOM 11783 C CA . LEU B 1 646 ? 20.719 -6.434 3.607 1 94.75 646 LEU B CA 1
ATOM 11784 C C . LEU B 1 646 ? 22 -6.066 4.352 1 94.75 646 LEU B C 1
ATOM 11786 O O . LEU B 1 646 ? 22.516 -6.867 5.125 1 94.75 646 LEU B O 1
ATOM 11790 N N . ALA B 1 647 ? 22.453 -4.855 4.117 1 89.56 647 ALA B N 1
ATOM 11791 C CA . ALA B 1 647 ? 23.672 -4.414 4.773 1 89.56 647 ALA B CA 1
ATOM 11792 C C . ALA B 1 647 ? 23.516 -4.395 6.293 1 89.56 647 ALA B C 1
ATOM 11794 O O . ALA B 1 647 ? 24.469 -4.633 7.031 1 89.56 647 ALA B O 1
ATOM 11795 N N . LEU B 1 648 ? 22.344 -4.227 6.777 1 90.88 648 LEU B N 1
ATOM 11796 C CA . LEU B 1 648 ? 22.062 -4.066 8.203 1 90.88 648 LEU B CA 1
ATOM 11797 C C . LEU B 1 648 ? 21.734 -5.406 8.844 1 90.88 648 LEU B C 1
ATOM 11799 O O . LEU B 1 648 ? 21.656 -5.508 10.07 1 90.88 648 LEU B O 1
ATOM 11803 N N . VAL B 1 649 ? 21.578 -6.426 8.086 1 96.44 649 VAL B N 1
ATOM 11804 C CA . VAL B 1 649 ? 21.125 -7.723 8.594 1 96.44 649 VAL B CA 1
ATOM 11805 C C . VAL B 1 649 ? 22.344 -8.555 9.016 1 96.44 649 VAL B C 1
ATOM 11807 O O . VAL B 1 649 ? 23.328 -8.648 8.281 1 96.44 649 VAL B O 1
ATOM 11810 N N . LYS B 1 650 ? 22.312 -9.062 10.227 1 97.12 650 LYS B N 1
ATOM 11811 C CA . LYS B 1 650 ? 23.281 -10.062 10.656 1 97.12 650 LYS B CA 1
ATOM 11812 C C . LYS B 1 650 ? 22.953 -11.438 10.07 1 97.12 650 LYS B C 1
ATOM 11814 O O . LYS B 1 650 ? 22.219 -12.211 10.68 1 97.12 650 LYS B O 1
ATOM 11819 N N . LEU B 1 651 ? 23.625 -11.852 9.055 1 97.81 651 LEU B N 1
ATOM 11820 C CA . LEU B 1 651 ? 23.281 -13.047 8.297 1 97.81 651 LEU B CA 1
ATOM 11821 C C . LEU B 1 651 ? 23.531 -14.305 9.125 1 97.81 651 LEU B C 1
ATOM 11823 O O . LEU B 1 651 ? 22.938 -15.352 8.867 1 97.81 651 LEU B O 1
ATOM 11827 N N . SER B 1 652 ? 24.375 -14.219 10.156 1 96.94 652 SER B N 1
ATOM 11828 C CA . SER B 1 652 ? 24.703 -15.383 10.969 1 96.94 652 SER B CA 1
ATOM 11829 C C . SER B 1 652 ? 23.484 -15.867 11.75 1 96.94 652 SER B C 1
ATOM 11831 O O . SER B 1 652 ? 23.469 -16.984 12.266 1 96.94 652 SER B O 1
ATOM 11833 N N . ASP B 1 653 ? 22.484 -15.016 11.82 1 97.31 653 ASP B N 1
ATOM 11834 C CA . ASP B 1 653 ? 21.266 -15.391 12.531 1 97.31 653 ASP B CA 1
ATOM 11835 C C . ASP B 1 653 ? 20.406 -16.344 11.695 1 97.31 653 ASP B C 1
ATOM 11837 O O . ASP B 1 653 ? 19.422 -16.891 12.188 1 97.31 653 ASP B O 1
ATOM 11841 N N . TYR B 1 654 ? 20.828 -16.562 10.477 1 98.38 654 TYR B N 1
ATOM 11842 C CA . TYR B 1 654 ? 20.031 -17.359 9.555 1 98.38 654 TYR B CA 1
ATOM 11843 C C . TYR B 1 654 ? 20.781 -18.609 9.109 1 98.38 654 TYR B C 1
ATOM 11845 O O . TYR B 1 654 ? 22.016 -18.641 9.148 1 98.38 654 TYR B O 1
ATOM 11853 N N . SER B 1 655 ? 19.969 -19.609 8.734 1 98.38 655 SER B N 1
ATOM 11854 C CA . SER B 1 655 ? 20.578 -20.859 8.25 1 98.38 655 SER B CA 1
ATOM 11855 C C . SER B 1 655 ? 20.797 -20.812 6.742 1 98.38 655 SER B C 1
ATOM 11857 O O . SER B 1 655 ? 21.734 -21.422 6.227 1 98.38 655 SER B O 1
ATOM 11859 N N . HIS B 1 656 ? 19.875 -20.141 6.066 1 98.75 656 HIS B N 1
ATOM 11860 C CA . HIS B 1 656 ? 19.891 -20.109 4.609 1 98.75 656 HIS B CA 1
ATOM 11861 C C . HIS B 1 656 ? 19.594 -18.719 4.078 1 98.75 656 HIS B C 1
ATOM 11863 O O . HIS B 1 656 ? 18.812 -17.969 4.676 1 98.75 656 HIS B O 1
ATOM 11869 N N . VAL B 1 657 ? 20.172 -18.328 2.973 1 98.81 657 VAL B N 1
ATOM 11870 C CA . VAL B 1 657 ? 19.812 -17.172 2.158 1 98.81 657 VAL B CA 1
ATOM 11871 C C . VAL B 1 657 ? 19.359 -17.641 0.777 1 98.81 657 VAL B C 1
ATOM 11873 O O . VAL B 1 657 ? 20.094 -18.328 0.07 1 98.81 657 VAL B O 1
ATOM 11876 N N . LEU B 1 658 ? 18.156 -17.328 0.413 1 98.88 658 LEU B N 1
ATOM 11877 C CA . LEU B 1 658 ? 17.609 -17.734 -0.882 1 98.88 658 LEU B CA 1
ATOM 11878 C C . LEU B 1 658 ? 17.578 -16.547 -1.843 1 98.88 658 LEU B C 1
ATOM 11880 O O . LEU B 1 658 ? 17.109 -15.461 -1.481 1 98.88 658 LEU B O 1
ATOM 11884 N N . MET B 1 659 ? 18.047 -16.75 -3.043 1 98.81 659 MET B N 1
ATOM 11885 C CA . MET B 1 659 ? 18.094 -15.758 -4.113 1 98.81 659 MET B CA 1
ATOM 11886 C C . MET B 1 659 ? 17.328 -16.25 -5.344 1 98.81 659 MET B C 1
ATOM 11888 O O . MET B 1 659 ? 17.797 -17.141 -6.047 1 98.81 659 MET B O 1
ATOM 11892 N N . ALA B 1 660 ? 16.188 -15.641 -5.66 1 98.75 660 ALA B N 1
ATOM 11893 C CA . ALA B 1 660 ? 15.406 -15.938 -6.855 1 98.75 660 ALA B CA 1
ATOM 11894 C C . ALA B 1 660 ? 16.031 -15.305 -8.094 1 98.75 660 ALA B C 1
ATOM 11896 O O . ALA B 1 660 ? 17.078 -14.656 -8.008 1 98.75 660 ALA B O 1
ATOM 11897 N N . ASP B 1 661 ? 15.398 -15.516 -9.234 1 98.56 661 ASP B N 1
ATOM 11898 C CA . ASP B 1 661 ? 15.812 -14.836 -10.453 1 98.56 661 ASP B CA 1
ATOM 11899 C C . ASP B 1 661 ? 15.852 -13.32 -10.258 1 98.56 661 ASP B C 1
ATOM 11901 O O . ASP B 1 661 ? 15.164 -12.789 -9.383 1 98.56 661 ASP B O 1
ATOM 11905 N N . GLY B 1 662 ? 16.719 -12.68 -10.953 1 97.94 662 GLY B N 1
ATOM 11906 C CA . GLY B 1 662 ? 16.875 -11.234 -10.867 1 97.94 662 GLY B CA 1
ATOM 11907 C C . GLY B 1 662 ? 18.25 -10.758 -11.289 1 97.94 662 GLY B C 1
ATOM 11908 O O . GLY B 1 662 ? 19.156 -11.57 -11.508 1 97.94 662 GLY B O 1
ATOM 11909 N N . ASN B 1 663 ? 18.391 -9.461 -11.422 1 96.19 663 ASN B N 1
ATOM 11910 C CA . ASN B 1 663 ? 19.703 -8.93 -11.82 1 96.19 663 ASN B CA 1
ATOM 11911 C C . ASN B 1 663 ? 20.516 -8.5 -10.602 1 96.19 663 ASN B C 1
ATOM 11913 O O . ASN B 1 663 ? 21.734 -8.375 -10.688 1 96.19 663 ASN B O 1
ATOM 11917 N N . TYR B 1 664 ? 19.859 -8.18 -9.477 1 96.38 664 TYR B N 1
ATOM 11918 C CA . TYR B 1 664 ? 20.516 -7.84 -8.219 1 96.38 664 TYR B CA 1
ATOM 11919 C C . TYR B 1 664 ? 21.5 -6.691 -8.414 1 96.38 664 TYR B C 1
ATOM 11921 O O . TYR B 1 664 ? 22.594 -6.691 -7.828 1 96.38 664 TYR B O 1
ATOM 11929 N N . PHE B 1 665 ? 21.156 -5.723 -9.172 1 88.25 665 PHE B N 1
ATOM 11930 C CA . PHE B 1 665 ? 22.062 -4.688 -9.648 1 88.25 665 PHE B CA 1
ATOM 11931 C C . PHE B 1 665 ? 22.469 -3.752 -8.516 1 88.25 665 PHE B C 1
ATOM 11933 O O . PHE B 1 665 ? 23.5 -3.092 -8.586 1 88.25 665 PHE B O 1
ATOM 11940 N N . THR B 1 666 ? 21.688 -3.666 -7.453 1 86.5 666 THR B N 1
ATOM 11941 C CA . THR B 1 666 ? 21.969 -2.717 -6.383 1 86.5 666 THR B CA 1
ATOM 11942 C C . THR B 1 666 ? 22.938 -3.324 -5.371 1 86.5 666 THR B C 1
ATOM 11944 O O . THR B 1 666 ? 23.453 -2.625 -4.492 1 86.5 666 THR B O 1
ATOM 11947 N N . LEU B 1 667 ? 23.188 -4.648 -5.418 1 91.75 667 LEU B N 1
ATOM 11948 C CA . LEU B 1 667 ? 24.109 -5.289 -4.488 1 91.75 667 LEU B CA 1
ATOM 11949 C C . LEU B 1 667 ? 25.547 -5.043 -4.898 1 91.75 667 LEU B C 1
ATOM 11951 O O . LEU B 1 667 ? 25.891 -5.113 -6.082 1 91.75 667 LEU B O 1
ATOM 11955 N N . ASN B 1 668 ? 26.359 -4.688 -3.871 1 88.44 668 ASN B N 1
ATOM 11956 C CA . ASN B 1 668 ? 27.734 -4.32 -4.145 1 88.44 668 ASN B CA 1
ATOM 11957 C C . ASN B 1 668 ? 28.719 -5.359 -3.588 1 88.44 668 ASN B C 1
ATOM 11959 O O . ASN B 1 668 ? 28.297 -6.422 -3.127 1 88.44 668 ASN B O 1
ATOM 11963 N N . GLU B 1 669 ? 30 -5.035 -3.662 1 90.88 669 GLU B N 1
ATOM 11964 C CA . GLU B 1 669 ? 31.078 -5.941 -3.266 1 90.88 669 GLU B CA 1
ATOM 11965 C C . GLU B 1 669 ? 31.062 -6.18 -1.758 1 90.88 669 GLU B C 1
ATOM 11967 O O . GLU B 1 669 ? 31.422 -7.262 -1.293 1 90.88 669 GLU B O 1
ATOM 11972 N N . ARG B 1 670 ? 30.609 -5.168 -1.104 1 90.81 670 ARG B N 1
ATOM 11973 C CA . ARG B 1 670 ? 30.562 -5.309 0.347 1 90.81 670 ARG B CA 1
ATOM 11974 C C . ARG B 1 670 ? 29.578 -6.414 0.751 1 90.81 670 ARG B C 1
ATOM 11976 O O . ARG B 1 670 ? 29.891 -7.219 1.638 1 90.81 670 ARG B O 1
ATOM 11983 N N . PHE B 1 671 ? 28.516 -6.48 0.149 1 94.31 671 PHE B N 1
ATOM 11984 C CA . PHE B 1 671 ? 27.578 -7.543 0.458 1 94.31 671 PHE B CA 1
ATOM 11985 C C . PHE B 1 671 ? 28.094 -8.898 -0.009 1 94.31 671 PHE B C 1
ATOM 11987 O O . PHE B 1 671 ? 27.875 -9.914 0.643 1 94.31 671 PHE B O 1
ATOM 11994 N N . ALA B 1 672 ? 28.766 -8.898 -1.141 1 96 672 ALA B N 1
ATOM 11995 C CA . ALA B 1 672 ? 29.359 -10.148 -1.618 1 96 672 ALA B CA 1
ATOM 11996 C C . ALA B 1 672 ? 30.281 -10.758 -0.568 1 96 672 ALA B C 1
ATOM 11998 O O . ALA B 1 672 ? 30.25 -11.969 -0.335 1 96 672 ALA B O 1
ATOM 11999 N N . ARG B 1 673 ? 31.047 -9.906 0.05 1 95.88 673 ARG B N 1
ATOM 12000 C CA . ARG B 1 673 ? 31.938 -10.375 1.104 1 95.88 673 ARG B CA 1
ATOM 12001 C C . ARG B 1 673 ? 31.141 -10.898 2.299 1 95.88 673 ARG B C 1
ATOM 12003 O O . ARG B 1 673 ? 31.469 -11.945 2.863 1 95.88 673 ARG B O 1
ATOM 12010 N N . LYS B 1 674 ? 30.172 -10.18 2.631 1 96.5 674 LYS B N 1
ATOM 12011 C CA . LYS B 1 674 ? 29.312 -10.586 3.732 1 96.5 674 LYS B CA 1
ATOM 12012 C C . LYS B 1 674 ? 28.672 -11.945 3.455 1 96.5 674 LYS B C 1
ATOM 12014 O O . LYS B 1 674 ? 28.609 -12.805 4.34 1 96.5 674 LYS B O 1
ATOM 12019 N N . LEU B 1 675 ? 28.188 -12.156 2.299 1 97.69 675 LEU B N 1
ATOM 12020 C CA . LEU B 1 675 ? 27.547 -13.406 1.91 1 97.69 675 LEU B CA 1
ATOM 12021 C C . LEU B 1 675 ? 28.547 -14.555 1.872 1 97.69 675 LEU B C 1
ATOM 12023 O O . LEU B 1 675 ? 28.219 -15.68 2.236 1 97.69 675 LEU B O 1
ATOM 12027 N N . GLY B 1 676 ? 29.734 -14.273 1.35 1 97.62 676 GLY B N 1
ATOM 12028 C CA . GLY B 1 676 ? 30.797 -15.273 1.37 1 97.62 676 GLY B CA 1
ATOM 12029 C C . GLY B 1 676 ? 31.141 -15.734 2.77 1 97.62 676 GLY B C 1
ATOM 12030 O O . GLY B 1 676 ? 31.344 -16.938 3 1 97.62 676 GLY B O 1
ATOM 12031 N N . GLN B 1 677 ? 31.25 -14.742 3.678 1 97.38 677 GLN B N 1
ATOM 12032 C CA . GLN B 1 677 ? 31.516 -15.078 5.07 1 97.38 677 GLN B CA 1
ATOM 12033 C C . GLN B 1 677 ? 30.391 -15.914 5.66 1 97.38 677 GLN B C 1
ATOM 12035 O O . GLN B 1 677 ? 30.641 -16.844 6.434 1 97.38 677 GLN B O 1
ATOM 12040 N N . PHE B 1 678 ? 29.234 -15.578 5.438 1 97.88 678 PHE B N 1
ATOM 12041 C CA . PHE B 1 678 ? 28.078 -16.344 5.859 1 97.88 678 PHE B CA 1
ATOM 12042 C C . PHE B 1 678 ? 28.188 -17.797 5.426 1 97.88 678 PHE B C 1
ATOM 12044 O O . PHE B 1 678 ? 28 -18.703 6.234 1 97.88 678 PHE B O 1
ATOM 12051 N N . ALA B 1 679 ? 28.453 -18.031 4.09 1 97.56 679 ALA B N 1
ATOM 12052 C CA . ALA B 1 679 ? 28.594 -19.391 3.566 1 97.56 679 ALA B CA 1
ATOM 12053 C C . ALA B 1 679 ? 29.766 -20.125 4.227 1 97.56 679 ALA B C 1
ATOM 12055 O O . ALA B 1 679 ? 29.641 -21.281 4.609 1 97.56 679 ALA B O 1
ATOM 12056 N N . SER B 1 680 ? 30.828 -19.453 4.418 1 96.69 680 SER B N 1
ATOM 12057 C CA . SER B 1 680 ? 32.031 -20.062 5.004 1 96.69 680 SER B CA 1
ATOM 12058 C C . SER B 1 680 ? 31.766 -20.5 6.441 1 96.69 680 SER B C 1
ATOM 12060 O O . SER B 1 680 ? 32.375 -21.453 6.926 1 96.69 680 SER B O 1
ATOM 12062 N N . ASN B 1 681 ? 30.891 -19.828 7.086 1 96.81 681 ASN B N 1
ATOM 12063 C CA . ASN B 1 681 ? 30.625 -20.094 8.492 1 96.81 681 ASN B CA 1
ATOM 12064 C C . ASN B 1 681 ? 29.5 -21.125 8.656 1 96.81 681 ASN B C 1
ATOM 12066 O O . ASN B 1 681 ? 28.953 -21.281 9.758 1 96.81 681 ASN B O 1
ATOM 12070 N N . GLY B 1 682 ? 29.125 -21.703 7.605 1 96.69 682 GLY B N 1
ATOM 12071 C CA . GLY B 1 682 ? 28.188 -22.812 7.715 1 96.69 682 GLY B CA 1
ATOM 12072 C C . GLY B 1 682 ? 26.859 -22.516 7.059 1 96.69 682 GLY B C 1
ATOM 12073 O O . GLY B 1 682 ? 26 -23.406 6.977 1 96.69 682 GLY B O 1
ATOM 12074 N N . GLY B 1 683 ? 26.625 -21.266 6.578 1 97.94 683 GLY B N 1
ATOM 12075 C CA . GLY B 1 683 ? 25.391 -20.922 5.891 1 97.94 683 GLY B CA 1
ATOM 12076 C C . GLY B 1 683 ? 25.281 -21.562 4.516 1 97.94 683 GLY B C 1
ATOM 12077 O O . GLY B 1 683 ? 26.297 -21.891 3.891 1 97.94 683 GLY B O 1
ATOM 12078 N N . VAL B 1 684 ? 24.047 -21.719 4.055 1 98.62 684 VAL B N 1
ATOM 12079 C CA . VAL B 1 684 ? 23.797 -22.25 2.721 1 98.62 684 VAL B CA 1
ATOM 12080 C C . VAL B 1 684 ? 23.078 -21.203 1.869 1 98.62 684 VAL B C 1
ATOM 12082 O O . VAL B 1 684 ? 22.062 -20.656 2.277 1 98.62 684 VAL B O 1
ATOM 12085 N N . VAL B 1 685 ? 23.641 -20.891 0.738 1 98.75 685 VAL B N 1
ATOM 12086 C CA . VAL B 1 685 ? 23.016 -20 -0.241 1 98.75 685 VAL B CA 1
ATOM 12087 C C . VAL B 1 685 ? 22.328 -20.844 -1.316 1 98.75 685 VAL B C 1
ATOM 12089 O O . VAL B 1 685 ? 22.953 -21.688 -1.952 1 98.75 685 VAL B O 1
ATOM 12092 N N . ILE B 1 686 ? 21.078 -20.688 -1.464 1 98.88 686 ILE B N 1
ATOM 12093 C CA . ILE B 1 686 ? 20.312 -21.328 -2.527 1 98.88 686 ILE B CA 1
ATOM 12094 C C . ILE B 1 686 ? 19.953 -20.297 -3.598 1 98.88 686 ILE B C 1
ATOM 12096 O O . ILE B 1 686 ? 19.203 -19.359 -3.336 1 98.88 686 ILE B O 1
ATOM 12100 N N . ALA B 1 687 ? 20.469 -20.422 -4.793 1 98.81 687 ALA B N 1
ATOM 12101 C CA . ALA B 1 687 ? 20.328 -19.406 -5.832 1 98.81 687 ALA B CA 1
ATOM 12102 C C . ALA B 1 687 ? 19.875 -20.047 -7.152 1 98.81 687 ALA B C 1
ATOM 12104 O O . ALA B 1 687 ? 20.25 -21.172 -7.461 1 98.81 687 ALA B O 1
ATOM 12105 N N . GLN B 1 688 ? 19.109 -19.266 -7.891 1 98.75 688 GLN B N 1
ATOM 12106 C CA . GLN B 1 688 ? 18.641 -19.781 -9.172 1 98.75 688 GLN B CA 1
ATOM 12107 C C . GLN B 1 688 ? 18.672 -18.688 -10.242 1 98.75 688 GLN B C 1
ATOM 12109 O O . GLN B 1 688 ? 18.609 -17.5 -9.93 1 98.75 688 GLN B O 1
ATOM 12114 N N . LYS B 1 689 ? 18.844 -19.078 -11.484 1 98.25 689 LYS B N 1
ATOM 12115 C CA . LYS B 1 689 ? 18.719 -18.266 -12.688 1 98.25 689 LYS B CA 1
ATOM 12116 C C . LYS B 1 689 ? 19.578 -17 -12.586 1 98.25 689 LYS B C 1
ATOM 12118 O O . LYS B 1 689 ? 20.781 -17.062 -12.344 1 98.25 689 LYS B O 1
ATOM 12123 N N . GLY B 1 690 ? 18.969 -15.797 -12.695 1 97.88 690 GLY B N 1
ATOM 12124 C CA . GLY B 1 690 ? 19.734 -14.562 -12.781 1 97.88 690 GLY B CA 1
ATOM 12125 C C . GLY B 1 690 ? 20.594 -14.305 -11.555 1 97.88 690 GLY B C 1
ATOM 12126 O O . GLY B 1 690 ? 21.609 -13.617 -11.641 1 97.88 690 GLY B O 1
ATOM 12127 N N . ALA B 1 691 ? 20.281 -14.844 -10.414 1 98.44 691 ALA B N 1
ATOM 12128 C CA . ALA B 1 691 ? 21.094 -14.711 -9.211 1 98.44 691 ALA B CA 1
ATOM 12129 C C . ALA B 1 691 ? 22.469 -15.336 -9.406 1 98.44 691 ALA B C 1
ATOM 12131 O O . ALA B 1 691 ? 23.453 -14.883 -8.82 1 98.44 691 ALA B O 1
ATOM 12132 N N . LEU B 1 692 ? 22.562 -16.359 -10.227 1 98.19 692 LEU B N 1
ATOM 12133 C CA . LEU B 1 692 ? 23.812 -17.062 -10.469 1 98.19 692 LEU B CA 1
ATOM 12134 C C . LEU B 1 692 ? 24.812 -16.172 -11.18 1 98.19 692 LEU B C 1
ATOM 12136 O O . LEU B 1 692 ? 26.016 -16.25 -10.922 1 98.19 692 LEU B O 1
ATOM 12140 N N . ASP B 1 693 ? 24.25 -15.375 -12.109 1 96.69 693 ASP B N 1
ATOM 12141 C CA . ASP B 1 693 ? 25.125 -14.422 -12.797 1 96.69 693 ASP B CA 1
ATOM 12142 C C . ASP B 1 693 ? 25.797 -13.477 -11.797 1 96.69 693 ASP B C 1
ATOM 12144 O O . ASP B 1 693 ? 27 -13.242 -11.875 1 96.69 693 ASP B O 1
ATOM 12148 N N . TRP B 1 694 ? 25 -12.945 -10.875 1 96.69 694 TRP B N 1
ATOM 12149 C CA . TRP B 1 694 ? 25.547 -12.047 -9.859 1 96.69 694 TRP B CA 1
ATOM 12150 C C . TRP B 1 694 ? 26.547 -12.781 -8.977 1 96.69 694 TRP B C 1
ATOM 12152 O O . TRP B 1 694 ? 27.609 -12.234 -8.633 1 96.69 694 TRP B O 1
ATOM 12162 N N . LEU B 1 695 ? 26.297 -14.008 -8.523 1 97.75 695 LEU B N 1
ATOM 12163 C CA . LEU B 1 695 ? 27.188 -14.789 -7.668 1 97.75 695 LEU B CA 1
ATOM 12164 C C . LEU B 1 695 ? 28.5 -15.07 -8.375 1 97.75 695 LEU B C 1
ATOM 12166 O O . LEU B 1 695 ? 29.562 -15.008 -7.75 1 97.75 695 LEU B O 1
ATOM 12170 N N . SER B 1 696 ? 28.375 -15.445 -9.625 1 96 696 SER B N 1
ATOM 12171 C CA . SER B 1 696 ? 29.578 -15.719 -10.398 1 96 696 SER B CA 1
ATOM 12172 C C . SER B 1 696 ? 30.453 -14.469 -10.523 1 96 696 SER B C 1
ATOM 12174 O O . SER B 1 696 ? 31.656 -14.516 -10.281 1 96 696 SER B O 1
ATOM 12176 N N . LYS B 1 697 ? 29.875 -13.352 -10.867 1 94.69 697 LYS B N 1
ATOM 12177 C CA . LYS B 1 697 ? 30.578 -12.086 -11.008 1 94.69 697 LYS B CA 1
ATOM 12178 C C . LYS B 1 697 ? 31.188 -11.641 -9.68 1 94.69 697 LYS B C 1
ATOM 12180 O O . LYS B 1 697 ? 32.219 -10.953 -9.648 1 94.69 697 LYS B O 1
ATOM 12185 N N . SER B 1 698 ? 30.547 -12.078 -8.609 1 95.62 698 SER B N 1
ATOM 12186 C CA . SER B 1 698 ? 31 -11.703 -7.27 1 95.62 698 SER B CA 1
ATOM 12187 C C . SER B 1 698 ? 31.984 -12.719 -6.715 1 95.62 698 SER B C 1
ATOM 12189 O O . SER B 1 698 ? 32.375 -12.648 -5.547 1 95.62 698 SER B O 1
ATOM 12191 N N . ASN B 1 699 ? 32.344 -13.742 -7.453 1 94.75 699 ASN B N 1
ATOM 12192 C CA . ASN B 1 699 ? 33.312 -14.773 -7.121 1 94.75 699 ASN B CA 1
ATOM 12193 C C . ASN B 1 699 ? 32.844 -15.664 -5.984 1 94.75 699 ASN B C 1
ATOM 12195 O O . ASN B 1 699 ? 33.625 -16.078 -5.129 1 94.75 699 ASN B O 1
ATOM 12199 N N . LEU B 1 700 ? 31.562 -15.828 -5.91 1 96.88 700 LEU B N 1
ATOM 12200 C CA . LEU B 1 700 ? 30.984 -16.703 -4.902 1 96.88 700 LEU B CA 1
ATOM 12201 C C . LEU B 1 700 ? 30.562 -18.031 -5.516 1 96.88 700 LEU B C 1
ATOM 12203 O O . LEU B 1 700 ? 30.25 -18.984 -4.793 1 96.88 700 LEU B O 1
ATOM 12207 N N . LEU B 1 701 ? 30.516 -18.094 -6.797 1 96 701 LEU B N 1
ATOM 12208 C CA . LEU B 1 701 ? 30.281 -19.297 -7.582 1 96 701 LEU B CA 1
ATOM 12209 C C . LEU B 1 701 ? 31.453 -19.562 -8.523 1 96 701 LEU B C 1
ATOM 12211 O O . LEU B 1 701 ? 31.766 -18.734 -9.383 1 96 701 LEU B O 1
ATOM 12215 N N . LYS B 1 702 ? 32.062 -20.625 -8.375 1 93.81 702 LYS B N 1
ATOM 12216 C CA . LYS B 1 702 ? 33.25 -20.953 -9.133 1 93.81 702 LYS B CA 1
ATOM 12217 C C . LYS B 1 702 ? 32.938 -21.312 -10.57 1 93.81 702 LYS B C 1
ATOM 12219 O O . LYS B 1 702 ? 33.688 -21 -11.492 1 93.81 702 LYS B O 1
ATOM 12224 N N . THR B 1 703 ? 31.875 -22.031 -10.703 1 94.19 703 THR B N 1
ATOM 12225 C CA . THR B 1 703 ? 31.453 -22.406 -12.047 1 94.19 703 THR B CA 1
ATOM 12226 C C . THR B 1 703 ? 30.875 -21.219 -12.805 1 94.19 703 THR B C 1
ATOM 12228 O O . THR B 1 703 ? 30 -20.516 -12.289 1 94.19 703 THR B O 1
ATOM 12231 N N . ASN B 1 704 ? 31.281 -21.062 -14.023 1 93.56 704 ASN B N 1
ATOM 12232 C CA . ASN B 1 704 ? 30.844 -19.938 -14.828 1 93.56 704 ASN B CA 1
ATOM 12233 C C . ASN B 1 704 ? 29.562 -20.266 -15.586 1 93.56 704 ASN B C 1
ATOM 12235 O O . ASN B 1 704 ? 29.266 -21.422 -15.859 1 93.56 704 ASN B O 1
ATOM 12239 N N . LEU B 1 705 ? 28.859 -19.188 -15.945 1 95.81 705 LEU B N 1
ATOM 12240 C CA . LEU B 1 705 ? 27.719 -19.297 -16.844 1 95.81 705 LEU B CA 1
ATOM 12241 C C . LEU B 1 705 ? 28.141 -18.969 -18.281 1 95.81 705 LEU B C 1
ATOM 12243 O O . LEU B 1 705 ? 29.109 -18.234 -18.5 1 95.81 705 LEU B O 1
ATOM 12247 N N . ARG B 1 706 ? 27.422 -19.562 -19.141 1 94.44 706 ARG B N 1
ATOM 12248 C CA . ARG B 1 706 ? 27.625 -19.172 -20.531 1 94.44 706 ARG B CA 1
ATOM 12249 C C . ARG B 1 706 ? 27.188 -17.719 -20.75 1 94.44 706 ARG B C 1
ATOM 12251 O O . ARG B 1 706 ? 26.188 -17.281 -20.172 1 94.44 706 ARG B O 1
ATOM 12258 N N . SER B 1 707 ? 27.844 -17.016 -21.625 1 89.5 707 SER B N 1
ATOM 12259 C CA . SER B 1 707 ? 27.531 -15.609 -21.891 1 89.5 707 SER B CA 1
ATOM 12260 C C . SER B 1 707 ? 26.344 -15.461 -22.812 1 89.5 707 SER B C 1
ATOM 12262 O O . SER B 1 707 ? 25.984 -16.406 -23.531 1 89.5 707 SER B O 1
ATOM 12264 N N . ASP B 1 708 ? 25.781 -14.289 -22.797 1 90.44 708 ASP B N 1
ATOM 12265 C CA . ASP B 1 708 ? 24.734 -13.961 -23.75 1 90.44 708 ASP B CA 1
ATOM 12266 C C . ASP B 1 708 ? 25.234 -14.062 -25.188 1 90.44 708 ASP B C 1
ATOM 12268 O O . ASP B 1 708 ? 24.516 -14.5 -26.078 1 90.44 708 ASP B O 1
ATOM 12272 N N . ARG B 1 709 ? 26.422 -13.562 -25.391 1 91 709 ARG B N 1
ATOM 12273 C CA . ARG B 1 709 ? 27.047 -13.602 -26.703 1 91 709 ARG B CA 1
ATOM 12274 C C . ARG B 1 709 ? 27.156 -15.039 -27.219 1 91 709 ARG B C 1
ATOM 12276 O O . ARG B 1 709 ? 26.969 -15.297 -28.406 1 91 709 ARG B O 1
ATOM 12283 N N . PHE B 1 710 ? 27.516 -15.953 -26.344 1 93.31 710 PHE B N 1
ATOM 12284 C CA . PHE B 1 710 ? 27.609 -17.359 -26.703 1 93.31 710 PHE B CA 1
ATOM 12285 C C . PHE B 1 710 ? 26.297 -17.859 -27.297 1 93.31 710 PHE B C 1
ATOM 12287 O O . PHE B 1 710 ? 26.297 -18.484 -28.359 1 93.31 710 PHE B O 1
ATOM 12294 N N . TYR B 1 711 ? 25.203 -17.656 -26.703 1 94.25 711 TYR B N 1
ATOM 12295 C CA . TYR B 1 711 ? 23.922 -18.156 -27.141 1 94.25 711 TYR B CA 1
ATOM 12296 C C . TYR B 1 711 ? 23.453 -17.453 -28.406 1 94.25 711 TYR B C 1
ATOM 12298 O O . TYR B 1 711 ? 22.859 -18.078 -29.297 1 94.25 711 TYR B O 1
ATOM 12306 N N . LYS B 1 712 ? 23.703 -16.141 -28.516 1 91.69 712 LYS B N 1
ATOM 12307 C CA . LYS B 1 712 ? 23.344 -15.406 -29.719 1 91.69 712 LYS B CA 1
ATOM 12308 C C . LYS B 1 712 ? 24.062 -15.953 -30.938 1 91.69 712 LYS B C 1
ATOM 12310 O O . LYS B 1 712 ? 23.516 -15.984 -32.031 1 91.69 712 LYS B O 1
ATOM 12315 N N . GLN B 1 713 ? 25.25 -16.391 -30.766 1 93.62 713 GLN B N 1
ATOM 12316 C CA . GLN B 1 713 ? 26.094 -16.859 -31.875 1 93.62 713 GLN B CA 1
ATOM 12317 C C . GLN B 1 713 ? 25.672 -18.25 -32.344 1 93.62 713 GLN B C 1
ATOM 12319 O O . GLN B 1 713 ? 26.078 -18.688 -33.406 1 93.62 713 GLN B O 1
ATOM 12324 N N . LEU B 1 714 ? 24.844 -18.875 -31.578 1 94.5 714 LEU B N 1
ATOM 12325 C CA . LEU B 1 714 ? 24.344 -20.188 -31.984 1 94.5 714 LEU B CA 1
ATOM 12326 C C . LEU B 1 714 ? 23.453 -20.078 -33.219 1 94.5 714 LEU B C 1
ATOM 12328 O O . LEU B 1 714 ? 23.25 -21.062 -33.938 1 94.5 714 LEU B O 1
ATOM 12332 N N . PHE B 1 715 ? 22.844 -18.953 -33.438 1 94.31 715 PHE B N 1
ATOM 12333 C CA . PHE B 1 715 ? 21.859 -18.75 -34.5 1 94.31 715 PHE B CA 1
ATOM 12334 C C . PHE B 1 715 ? 22.469 -17.953 -35.656 1 94.31 715 PHE B C 1
ATOM 12336 O O . PHE B 1 715 ? 23.188 -16.984 -35.406 1 94.31 715 PHE B O 1
ATOM 12343 N N . ASP B 1 716 ? 22.156 -18.391 -36.844 1 91.94 716 ASP B N 1
ATOM 12344 C CA . ASP B 1 716 ? 22.672 -17.734 -38.031 1 91.94 716 ASP B CA 1
ATOM 12345 C C . ASP B 1 716 ? 21.594 -16.859 -38.688 1 91.94 716 ASP B C 1
ATOM 12347 O O . ASP B 1 716 ? 20.547 -17.375 -39.125 1 91.94 716 ASP B O 1
ATOM 12351 N N . ALA B 1 717 ? 21.812 -15.664 -38.812 1 89.75 717 ALA B N 1
ATOM 12352 C CA . ALA B 1 717 ? 20.859 -14.742 -39.438 1 89.75 717 ALA B CA 1
ATOM 12353 C C . ALA B 1 717 ? 21.281 -14.398 -40.875 1 89.75 717 ALA B C 1
ATOM 12355 O O . ALA B 1 717 ? 20.641 -13.57 -41.531 1 89.75 717 ALA B O 1
ATOM 12356 N N . ASP B 1 718 ? 22.25 -14.992 -41.375 1 89.19 718 ASP B N 1
ATOM 12357 C CA . ASP B 1 718 ? 22.781 -14.664 -42.688 1 89.19 718 ASP B CA 1
ATOM 12358 C C . ASP B 1 718 ? 21.75 -14.945 -43.781 1 89.19 718 ASP B C 1
ATOM 12360 O O . ASP B 1 718 ? 21.156 -16.016 -43.812 1 89.19 718 ASP B O 1
ATOM 12364 N N . GLY B 1 719 ? 21.562 -13.977 -44.625 1 91.31 719 GLY B N 1
ATOM 12365 C CA . GLY B 1 719 ? 20.656 -14.117 -45.75 1 91.31 719 GLY B CA 1
ATOM 12366 C C . GLY B 1 719 ? 19.203 -13.859 -45.406 1 91.31 719 GLY B C 1
ATOM 12367 O O . GLY B 1 719 ? 18.344 -13.867 -46.281 1 91.31 719 GLY B O 1
ATOM 12368 N N . LEU B 1 720 ? 18.938 -13.703 -44.156 1 91 720 LEU B N 1
ATOM 12369 C CA . LEU B 1 720 ? 17.547 -13.438 -43.75 1 91 720 LEU B CA 1
ATOM 12370 C C . LEU B 1 720 ? 17.156 -12.008 -44.125 1 91 720 LEU B C 1
ATOM 12372 O O . LEU B 1 720 ? 17.953 -11.086 -44.031 1 91 720 LEU B O 1
ATOM 12376 N N . THR B 1 721 ? 15.938 -11.883 -44.656 1 89.31 721 THR B N 1
ATOM 12377 C CA . THR B 1 721 ? 15.398 -10.57 -45 1 89.31 721 THR B CA 1
ATOM 12378 C C . THR B 1 721 ? 14.672 -9.961 -43.781 1 89.31 721 THR B C 1
ATOM 12380 O O . THR B 1 721 ? 14.398 -10.656 -42.812 1 89.31 721 THR B O 1
ATOM 12383 N N . PHE B 1 722 ? 14.375 -8.734 -43.844 1 89.56 722 PHE B N 1
ATOM 12384 C CA . PHE B 1 722 ? 13.82 -7.957 -42.75 1 89.56 722 PHE B CA 1
ATOM 12385 C C . PHE B 1 722 ? 12.5 -8.547 -42.281 1 89.56 722 PHE B C 1
ATOM 12387 O O . PHE B 1 722 ? 12.188 -8.523 -41.094 1 89.56 722 PHE B O 1
ATOM 12394 N N . ASP B 1 723 ? 11.734 -8.977 -43.125 1 85.69 723 ASP B N 1
ATOM 12395 C CA . ASP B 1 723 ? 10.414 -9.508 -42.812 1 85.69 723 ASP B CA 1
ATOM 12396 C C . ASP B 1 723 ? 10.508 -10.766 -41.969 1 85.69 723 ASP B C 1
ATOM 12398 O O . ASP B 1 723 ? 9.531 -11.18 -41.344 1 85.69 723 ASP B O 1
ATOM 12402 N N . LYS B 1 724 ? 11.656 -11.359 -41.844 1 88.19 724 LYS B N 1
ATOM 12403 C CA . LYS B 1 724 ? 11.867 -12.586 -41.062 1 88.19 724 LYS B CA 1
ATOM 12404 C C . LYS B 1 724 ? 12.383 -12.266 -39.656 1 88.19 724 LYS B C 1
ATOM 12406 O O . LYS B 1 724 ? 12.57 -13.172 -38.844 1 88.19 724 LYS B O 1
ATOM 12411 N N . LYS B 1 725 ? 12.562 -11.078 -39.469 1 87.94 725 LYS B N 1
ATOM 12412 C CA . LYS B 1 725 ? 13.188 -10.633 -38.219 1 87.94 725 LYS B CA 1
ATOM 12413 C C . LYS B 1 725 ? 12.406 -11.117 -37 1 87.94 725 LYS B C 1
ATOM 12415 O O . LYS B 1 725 ? 12.992 -11.633 -36.031 1 87.94 725 LYS B O 1
ATOM 12420 N N . SER B 1 726 ? 11.133 -10.898 -37.031 1 87.56 726 SER B N 1
ATOM 12421 C CA . SER B 1 726 ? 10.297 -11.273 -35.906 1 87.56 726 SER B CA 1
ATOM 12422 C C . SER B 1 726 ? 10.344 -12.773 -35.656 1 87.56 726 SER B C 1
ATOM 12424 O O . SER B 1 726 ? 10.422 -13.219 -34.5 1 87.56 726 SER B O 1
ATOM 12426 N N . LYS B 1 727 ? 10.258 -13.484 -36.656 1 87.69 727 LYS B N 1
ATOM 12427 C CA . LYS B 1 727 ? 10.312 -14.945 -36.531 1 87.69 727 LYS B CA 1
ATOM 12428 C C . LYS B 1 727 ? 11.672 -15.398 -36 1 87.69 727 LYS B C 1
ATOM 12430 O O . LYS B 1 727 ? 11.742 -16.312 -35.188 1 87.69 727 LYS B O 1
ATOM 12435 N N . PHE B 1 728 ? 12.688 -14.805 -36.5 1 90.44 728 PHE B N 1
ATOM 12436 C CA . PHE B 1 728 ? 14.039 -15.109 -36.062 1 90.44 728 PHE B CA 1
ATOM 12437 C C . PHE B 1 728 ? 14.203 -14.836 -34.562 1 90.44 728 PHE B C 1
ATOM 12439 O O . PHE B 1 728 ? 14.766 -15.648 -33.844 1 90.44 728 PHE B O 1
ATOM 12446 N N . LYS B 1 729 ? 13.703 -13.758 -34.125 1 90.38 729 LYS B N 1
ATOM 12447 C CA . LYS B 1 729 ? 13.766 -13.398 -32.719 1 90.38 729 LYS B CA 1
ATOM 12448 C C . LYS B 1 729 ? 12.969 -14.383 -31.875 1 90.38 729 LYS B C 1
ATOM 12450 O O . LYS B 1 729 ? 13.383 -14.734 -30.766 1 90.38 729 LYS B O 1
ATOM 12455 N N . ALA B 1 730 ? 11.836 -14.727 -32.375 1 89.81 730 ALA B N 1
ATOM 12456 C CA . ALA B 1 730 ? 10.984 -15.672 -31.656 1 89.81 730 ALA B CA 1
ATOM 12457 C C . ALA B 1 730 ? 11.688 -17.016 -31.469 1 89.81 730 ALA B C 1
ATOM 12459 O O . ALA B 1 730 ? 11.531 -17.656 -30.438 1 89.81 730 ALA B O 1
ATOM 12460 N N . GLU B 1 731 ? 12.391 -17.438 -32.406 1 89.69 731 GLU B N 1
ATOM 12461 C CA . GLU B 1 731 ? 13.125 -18.703 -32.344 1 89.69 731 GLU B CA 1
ATOM 12462 C C . GLU B 1 731 ? 14.195 -18.672 -31.266 1 89.69 731 GLU B C 1
ATOM 12464 O O . GLU B 1 731 ? 14.555 -19.703 -30.703 1 89.69 731 GLU B O 1
ATOM 12469 N N . GLN B 1 732 ? 14.656 -17.516 -31.016 1 92.75 732 GLN B N 1
ATOM 12470 C CA . GLN B 1 732 ? 15.734 -17.359 -30.047 1 92.75 732 GLN B CA 1
ATOM 12471 C C . GLN B 1 732 ? 15.203 -17.297 -28.625 1 92.75 732 GLN B C 1
ATOM 12473 O O . GLN B 1 732 ? 15.977 -17.328 -27.656 1 92.75 732 GLN B O 1
ATOM 12478 N N . GLU B 1 733 ? 13.922 -17.266 -28.453 1 93.75 733 GLU B N 1
ATOM 12479 C CA . GLU B 1 733 ? 13.32 -17.234 -27.125 1 93.75 733 GLU B CA 1
ATOM 12480 C C . GLU B 1 733 ? 12.984 -18.641 -26.625 1 93.75 733 GLU B C 1
ATOM 12482 O O . GLU B 1 733 ? 12.766 -19.547 -27.438 1 93.75 733 GLU B O 1
ATOM 12487 N N . ILE B 1 734 ? 13.07 -18.828 -25.328 1 95.38 734 ILE B N 1
ATOM 12488 C CA . ILE B 1 734 ? 12.57 -20.047 -24.719 1 95.38 734 ILE B CA 1
ATOM 12489 C C . ILE B 1 734 ? 11.227 -19.781 -24.047 1 95.38 734 ILE B C 1
ATOM 12491 O O . ILE B 1 734 ? 11.188 -19.297 -22.906 1 95.38 734 ILE B O 1
ATOM 12495 N N . GLY B 1 735 ? 10.133 -20.078 -24.75 1 93.88 735 GLY B N 1
ATOM 12496 C CA . GLY B 1 735 ? 8.781 -19.875 -24.234 1 93.88 735 GLY B CA 1
ATOM 12497 C C . GLY B 1 735 ? 8.297 -21.016 -23.375 1 93.88 735 GLY B C 1
ATOM 12498 O O . GLY B 1 735 ? 7.211 -21.562 -23.594 1 93.88 735 GLY B O 1
ATOM 12499 N N . GLY B 1 736 ? 9.156 -21.5 -22.438 1 96.56 736 GLY B N 1
ATOM 12500 C CA . GLY B 1 736 ? 8.844 -22.594 -21.547 1 96.56 736 GLY B CA 1
ATOM 12501 C C . GLY B 1 736 ? 8.867 -23.953 -22.234 1 96.56 736 GLY B C 1
ATOM 12502 O O . GLY B 1 736 ? 8.047 -24.219 -23.125 1 96.56 736 GLY B O 1
ATOM 12503 N N . ALA B 1 737 ? 9.797 -24.719 -21.938 1 98.19 737 ALA B N 1
ATOM 12504 C CA . ALA B 1 737 ? 9.961 -26.094 -22.422 1 98.19 737 ALA B CA 1
ATOM 12505 C C . ALA B 1 737 ? 10.297 -27.047 -21.281 1 98.19 737 ALA B C 1
ATOM 12507 O O . ALA B 1 737 ? 10.938 -26.656 -20.297 1 98.19 737 ALA B O 1
ATOM 12508 N N . ILE B 1 738 ? 9.789 -28.219 -21.391 1 98.75 738 ILE B N 1
ATOM 12509 C CA . ILE B 1 738 ? 10.102 -29.219 -20.375 1 98.75 738 ILE B CA 1
ATOM 12510 C C . ILE B 1 738 ? 11.312 -30.031 -20.812 1 98.75 738 ILE B C 1
ATOM 12512 O O . ILE B 1 738 ? 11.297 -30.656 -21.875 1 98.75 738 ILE B O 1
ATOM 12516 N N . LEU B 1 739 ? 12.305 -30.016 -19.984 1 98.75 739 LEU B N 1
ATOM 12517 C CA . LEU B 1 739 ? 13.547 -30.734 -20.234 1 98.75 739 LEU B CA 1
ATOM 12518 C C . LEU B 1 739 ? 13.781 -31.828 -19.203 1 98.75 739 LEU B C 1
ATOM 12520 O O . LEU B 1 739 ? 13.258 -31.75 -18.094 1 98.75 739 LEU B O 1
ATOM 12524 N N . GLU B 1 740 ? 14.586 -32.812 -19.609 1 98.44 740 GLU B N 1
ATOM 12525 C CA . GLU B 1 740 ? 14.961 -33.875 -18.719 1 98.44 740 GLU B CA 1
ATOM 12526 C C . GLU B 1 740 ? 16.359 -33.656 -18.141 1 98.44 740 GLU B C 1
ATOM 12528 O O . GLU B 1 740 ? 17.297 -33.344 -18.875 1 98.44 740 GLU B O 1
ATOM 12533 N N . LEU B 1 741 ? 16.469 -33.812 -16.875 1 98.62 741 LEU B N 1
ATOM 12534 C CA . LEU B 1 741 ? 17.766 -33.844 -16.203 1 98.62 741 LEU B CA 1
ATOM 12535 C C . LEU B 1 741 ? 18.188 -35.281 -15.906 1 98.62 741 LEU B C 1
ATOM 12537 O O . LEU B 1 741 ? 17.344 -36.125 -15.625 1 98.62 741 LEU B O 1
ATOM 12541 N N . LYS B 1 742 ? 19.422 -35.5 -16.016 1 98.25 742 LYS B N 1
ATOM 12542 C CA . LYS B 1 742 ? 20.078 -36.688 -15.484 1 98.25 742 LYS B CA 1
ATOM 12543 C C . LYS B 1 742 ? 20.719 -36.438 -14.125 1 98.25 742 LYS B C 1
ATOM 12545 O O . LYS B 1 742 ? 21.625 -35.594 -14.023 1 98.25 742 LYS B O 1
ATOM 12550 N N . LEU B 1 743 ? 20.344 -37.188 -13.141 1 98.12 743 LEU B N 1
ATOM 12551 C CA . LEU B 1 743 ? 20.719 -36.875 -11.766 1 98.12 743 LEU B CA 1
ATOM 12552 C C . LEU B 1 743 ? 21.859 -37.812 -11.305 1 98.12 743 LEU B C 1
ATOM 12554 O O . LEU B 1 743 ? 21.922 -38.969 -11.688 1 98.12 743 LEU B O 1
ATOM 12558 N N . ASP B 1 744 ? 22.75 -37.25 -10.516 1 97.12 744 ASP B N 1
ATOM 12559 C CA . ASP B 1 744 ? 23.578 -38.062 -9.641 1 97.12 744 ASP B CA 1
ATOM 12560 C C . ASP B 1 744 ? 22.828 -38.469 -8.375 1 97.12 744 ASP B C 1
ATOM 12562 O O . ASP B 1 744 ? 22.797 -37.719 -7.398 1 97.12 744 ASP B O 1
ATOM 12566 N N . THR B 1 745 ? 22.312 -39.656 -8.344 1 96 745 THR B N 1
ATOM 12567 C CA . THR B 1 745 ? 21.375 -40.062 -7.293 1 96 745 THR B CA 1
ATOM 12568 C C . THR B 1 745 ? 22.125 -40.281 -5.977 1 96 745 THR B C 1
ATOM 12570 O O . THR B 1 745 ? 21.5 -40.406 -4.918 1 96 745 THR B O 1
ATOM 12573 N N . SER B 1 746 ? 23.422 -40.312 -6.047 1 94.69 746 SER B N 1
ATOM 12574 C CA . SER B 1 746 ? 24.188 -40.5 -4.824 1 94.69 746 SER B CA 1
ATOM 12575 C C . SER B 1 746 ? 24.359 -39.156 -4.082 1 94.69 746 SER B C 1
ATOM 12577 O O . SER B 1 746 ? 24.75 -39.156 -2.914 1 94.69 746 SER B O 1
ATOM 12579 N N . HIS B 1 747 ? 24.156 -38.094 -4.762 1 95.69 747 HIS B N 1
ATOM 12580 C CA . HIS B 1 747 ? 24.297 -36.812 -4.117 1 95.69 747 HIS B CA 1
ATOM 12581 C C . HIS B 1 747 ? 23.078 -36.469 -3.262 1 95.69 747 HIS B C 1
ATOM 12583 O O . HIS B 1 747 ? 21.938 -36.594 -3.727 1 95.69 747 HIS B O 1
ATOM 12589 N N . PRO B 1 748 ? 23.141 -35.938 -2.08 1 96.81 748 PRO B N 1
ATOM 12590 C CA . PRO B 1 748 ? 22.031 -35.719 -1.156 1 96.81 748 PRO B CA 1
ATOM 12591 C C . PRO B 1 748 ? 21.016 -34.719 -1.697 1 96.81 748 PRO B C 1
ATOM 12593 O O . PRO B 1 748 ? 19.844 -34.75 -1.313 1 96.81 748 PRO B O 1
ATOM 12596 N N . ILE B 1 749 ? 21.406 -33.812 -2.633 1 97.88 749 ILE B N 1
ATOM 12597 C CA . ILE B 1 749 ? 20.484 -32.812 -3.197 1 97.88 749 ILE B CA 1
ATOM 12598 C C . ILE B 1 749 ? 19.391 -33.531 -3.99 1 97.88 749 ILE B C 1
ATOM 12600 O O . ILE B 1 749 ? 18.344 -32.969 -4.258 1 97.88 749 ILE B O 1
ATOM 12604 N N . ASN B 1 750 ? 19.672 -34.812 -4.32 1 97.94 750 ASN B N 1
ATOM 12605 C CA . ASN B 1 750 ? 18.75 -35.562 -5.168 1 97.94 750 ASN B CA 1
ATOM 12606 C C . ASN B 1 750 ? 18.078 -36.688 -4.406 1 97.94 750 ASN B C 1
ATOM 12608 O O . ASN B 1 750 ? 17.375 -37.531 -4.996 1 97.94 750 ASN B O 1
ATOM 12612 N N . PHE B 1 751 ? 18.312 -36.844 -3.078 1 97.88 751 PHE B N 1
ATOM 12613 C CA . PHE B 1 751 ? 17.641 -37.875 -2.297 1 97.88 751 PHE B CA 1
ATOM 12614 C C . PHE B 1 751 ? 16.141 -37.688 -2.326 1 97.88 751 PHE B C 1
ATOM 12616 O O . PHE B 1 751 ? 15.648 -36.562 -2.373 1 97.88 751 PHE B O 1
ATOM 12623 N N . GLY B 1 752 ? 15.406 -38.781 -2.256 1 97 752 GLY B N 1
ATOM 12624 C CA . GLY B 1 752 ? 13.953 -38.75 -2.221 1 97 752 GLY B CA 1
ATOM 12625 C C . GLY B 1 752 ? 13.328 -38.625 -3.6 1 97 752 GLY B C 1
ATOM 12626 O O . GLY B 1 752 ? 12.102 -38.656 -3.734 1 97 752 GLY B O 1
ATOM 12627 N N . LEU B 1 753 ? 14.211 -38.438 -4.637 1 96.25 753 LEU B N 1
ATOM 12628 C CA . LEU B 1 753 ? 13.75 -38.562 -6.02 1 96.25 753 LEU B CA 1
ATOM 12629 C C . LEU B 1 753 ? 13.812 -40 -6.512 1 96.25 753 LEU B C 1
ATOM 12631 O O . LEU B 1 753 ? 14.641 -40.781 -6.051 1 96.25 753 LEU B O 1
ATOM 12635 N N . ASN B 1 754 ? 12.93 -40.469 -7.273 1 89.31 754 ASN B N 1
ATOM 12636 C CA . ASN B 1 754 ? 12.664 -41.875 -7.535 1 89.31 754 ASN B CA 1
ATOM 12637 C C . ASN B 1 754 ? 13.703 -42.469 -8.477 1 89.31 754 ASN B C 1
ATOM 12639 O O . ASN B 1 754 ? 14.016 -43.656 -8.391 1 89.31 754 ASN B O 1
ATOM 12643 N N . ASP B 1 755 ? 14.148 -41.75 -9.469 1 91.88 755 ASP B N 1
ATOM 12644 C CA . ASP B 1 755 ? 15.141 -42.281 -10.406 1 91.88 755 ASP B CA 1
ATOM 12645 C C . ASP B 1 755 ? 16.125 -41.188 -10.82 1 91.88 755 ASP B C 1
ATOM 12647 O O . ASP B 1 755 ? 16.281 -40.188 -10.117 1 91.88 755 ASP B O 1
ATOM 12651 N N . ASP B 1 756 ? 16.891 -41.5 -11.797 1 96.5 756 ASP B N 1
ATOM 12652 C CA . ASP B 1 756 ? 17.953 -40.562 -12.164 1 96.5 756 ASP B CA 1
ATOM 12653 C C . ASP B 1 756 ? 17.469 -39.562 -13.234 1 96.5 756 ASP B C 1
ATOM 12655 O O . ASP B 1 756 ? 18.281 -38.938 -13.898 1 96.5 756 ASP B O 1
ATOM 12659 N N . ARG B 1 757 ? 16.203 -39.531 -13.469 1 97.25 757 ARG B N 1
ATOM 12660 C CA . ARG B 1 757 ? 15.602 -38.625 -14.438 1 97.25 757 ARG B CA 1
ATOM 12661 C C . ARG B 1 757 ? 14.633 -37.656 -13.758 1 97.25 757 ARG B C 1
ATOM 12663 O O . ARG B 1 757 ? 13.812 -38.094 -12.938 1 97.25 757 ARG B O 1
ATOM 12670 N N . LEU B 1 758 ? 14.727 -36.438 -14.078 1 98.06 758 LEU B N 1
ATOM 12671 C CA . LEU B 1 758 ? 13.844 -35.438 -13.492 1 98.06 758 LEU B CA 1
ATOM 12672 C C . LEU B 1 758 ? 13.414 -34.406 -14.539 1 98.06 758 LEU B C 1
ATOM 12674 O O . LEU B 1 758 ? 14.25 -33.688 -15.07 1 98.06 758 LEU B O 1
ATOM 12678 N N . PRO B 1 759 ? 12.117 -34.344 -14.883 1 98.31 759 PRO B N 1
ATOM 12679 C CA . PRO B 1 759 ? 11.633 -33.281 -15.75 1 98.31 759 PRO B CA 1
ATOM 12680 C C . PRO B 1 759 ? 11.617 -31.922 -15.055 1 98.31 759 PRO B C 1
ATOM 12682 O O . PRO B 1 759 ? 11.25 -31.828 -13.883 1 98.31 759 PRO B O 1
ATOM 12685 N N . VAL B 1 760 ? 12.047 -30.891 -15.742 1 98.38 760 VAL B N 1
ATOM 12686 C CA . VAL B 1 760 ? 12.008 -29.516 -15.234 1 98.38 760 VAL B CA 1
ATOM 12687 C C . VAL B 1 760 ? 11.555 -28.562 -16.344 1 98.38 760 VAL B C 1
ATOM 12689 O O . VAL B 1 760 ? 11.633 -28.906 -17.531 1 98.38 760 VAL B O 1
ATOM 12692 N N . LEU B 1 761 ? 10.992 -27.422 -15.945 1 98.31 761 LEU B N 1
ATOM 12693 C CA . LEU B 1 761 ? 10.602 -26.406 -16.922 1 98.31 761 LEU B CA 1
ATOM 12694 C C . LEU B 1 761 ? 11.711 -25.375 -17.109 1 98.31 761 LEU B C 1
ATOM 12696 O O . LEU B 1 761 ? 12.203 -24.797 -16.125 1 98.31 761 LEU B O 1
ATOM 12700 N N . LYS B 1 762 ? 12.156 -25.188 -18.297 1 98.25 762 LYS B N 1
ATOM 12701 C CA . LYS B 1 762 ? 13.133 -24.156 -18.641 1 98.25 762 LYS B CA 1
ATOM 12702 C C . LYS B 1 762 ? 12.484 -23.016 -19.438 1 98.25 762 LYS B C 1
ATOM 12704 O O . LYS B 1 762 ? 11.82 -23.266 -20.453 1 98.25 762 LYS B O 1
ATOM 12709 N N . ASN B 1 763 ? 12.625 -21.797 -18.938 1 97.75 763 ASN B N 1
ATOM 12710 C CA . ASN B 1 763 ? 11.977 -20.672 -19.625 1 97.75 763 ASN B CA 1
ATOM 12711 C C . ASN B 1 763 ? 12.906 -19.469 -19.719 1 97.75 763 ASN B C 1
ATOM 12713 O O . ASN B 1 763 ? 12.438 -18.328 -19.812 1 97.75 763 ASN B O 1
ATOM 12717 N N . GLN B 1 764 ? 14.18 -19.656 -19.578 1 97.06 764 GLN B N 1
ATOM 12718 C CA . GLN B 1 764 ? 15.172 -18.594 -19.734 1 97.06 764 GLN B CA 1
ATOM 12719 C C . GLN B 1 764 ? 16.438 -19.109 -20.422 1 97.06 764 GLN B C 1
ATOM 12721 O O . GLN B 1 764 ? 16.859 -20.25 -20.172 1 97.06 764 GLN B O 1
ATOM 12726 N N . VAL B 1 765 ? 17.016 -18.266 -21.266 1 96.38 765 VAL B N 1
ATOM 12727 C CA . VAL B 1 765 ? 18.266 -18.594 -21.922 1 96.38 765 VAL B CA 1
ATOM 12728 C C . VAL B 1 765 ? 19.422 -18.422 -20.938 1 96.38 765 VAL B C 1
ATOM 12730 O O . VAL B 1 765 ? 20.094 -17.391 -20.922 1 96.38 765 VAL B O 1
ATOM 12733 N N . LEU B 1 766 ? 19.672 -19.484 -20.172 1 96.88 766 LEU B N 1
ATOM 12734 C CA . LEU B 1 766 ? 20.703 -19.484 -19.156 1 96.88 766 LEU B CA 1
ATOM 12735 C C . LEU B 1 766 ? 21.219 -20.891 -18.891 1 96.88 766 LEU B C 1
ATOM 12737 O O . LEU B 1 766 ? 20.438 -21.844 -18.812 1 96.88 766 LEU B O 1
ATOM 12741 N N . GLY B 1 767 ? 22.516 -21.016 -18.781 1 96.75 767 GLY B N 1
ATOM 12742 C CA . GLY B 1 767 ? 23.141 -22.297 -18.484 1 96.75 767 GLY B CA 1
ATOM 12743 C C . GLY B 1 767 ? 24.594 -22.172 -18.031 1 96.75 767 GLY B C 1
ATOM 12744 O O . GLY B 1 767 ? 25.219 -21.125 -18.219 1 96.75 767 GLY B O 1
ATOM 12745 N N . PHE B 1 768 ? 25.031 -23.266 -17.438 1 96.88 768 PHE B N 1
ATOM 12746 C CA . PHE B 1 768 ? 26.406 -23.312 -16.953 1 96.88 768 PHE B CA 1
ATOM 12747 C C . PHE B 1 768 ? 27.359 -23.688 -18.078 1 96.88 768 PHE B C 1
ATOM 12749 O O . PHE B 1 768 ? 26.984 -24.391 -19.031 1 96.88 768 PHE B O 1
ATOM 12756 N N . SER B 1 769 ? 28.594 -23.188 -17.922 1 93.88 769 SER B N 1
ATOM 12757 C CA . SER B 1 769 ? 29.688 -23.766 -18.703 1 93.88 769 SER B CA 1
ATOM 12758 C C . SER B 1 769 ? 30.062 -25.141 -18.188 1 93.88 769 SER B C 1
ATOM 12760 O O . SER B 1 769 ? 29.734 -25.516 -17.062 1 93.88 769 SER B O 1
ATOM 12762 N N . GLN B 1 770 ? 30.719 -25.859 -19.109 1 90.94 770 GLN B N 1
ATOM 12763 C CA . GLN B 1 770 ? 31.234 -27.141 -18.641 1 90.94 770 GLN B CA 1
ATOM 12764 C C . GLN B 1 770 ? 32.25 -26.938 -17.5 1 90.94 770 GLN B C 1
ATOM 12766 O O . GLN B 1 770 ? 32.969 -25.938 -17.469 1 90.94 770 GLN B O 1
ATOM 12771 N N . THR B 1 771 ? 32.094 -27.797 -16.547 1 87.62 771 THR B N 1
ATOM 12772 C CA . THR B 1 771 ? 33 -27.641 -15.414 1 87.62 771 THR B CA 1
ATOM 12773 C C . THR B 1 771 ? 33.781 -28.938 -15.156 1 87.62 771 THR B C 1
ATOM 12775 O O . THR B 1 771 ? 33.281 -30.031 -15.461 1 87.62 771 THR B O 1
ATOM 12778 N N . THR B 1 772 ? 35 -28.766 -14.648 1 80.62 772 THR B N 1
ATOM 12779 C CA . THR B 1 772 ? 35.844 -29.906 -14.312 1 80.62 772 THR B CA 1
ATOM 12780 C C . THR B 1 772 ? 35.938 -30.078 -12.797 1 80.62 772 THR B C 1
ATOM 12782 O O . THR B 1 772 ? 36.719 -30.906 -12.305 1 80.62 772 THR B O 1
ATOM 12785 N N . ASN B 1 773 ? 35.219 -29.328 -12.125 1 80.81 773 ASN B N 1
ATOM 12786 C CA . ASN B 1 773 ? 35.25 -29.453 -10.664 1 80.81 773 ASN B CA 1
ATOM 12787 C C . ASN B 1 773 ? 34.656 -30.781 -10.203 1 80.81 773 ASN B C 1
ATOM 12789 O O . ASN B 1 773 ? 33.5 -31.109 -10.531 1 80.81 773 ASN B O 1
ATOM 12793 N N . ASP B 1 774 ? 35.344 -31.438 -9.438 1 78.06 774 ASP B N 1
ATOM 12794 C CA . ASP B 1 774 ? 35 -32.781 -9.023 1 78.06 774 ASP B CA 1
ATOM 12795 C C . ASP B 1 774 ? 33.812 -32.781 -8.047 1 78.06 774 ASP B C 1
ATOM 12797 O O . ASP B 1 774 ? 33.75 -31.938 -7.156 1 78.06 774 ASP B O 1
ATOM 12801 N N . PHE B 1 775 ? 32.812 -33.625 -8.242 1 84.81 775 PHE B N 1
ATOM 12802 C CA . PHE B 1 775 ? 31.75 -34 -7.32 1 84.81 775 PHE B CA 1
ATOM 12803 C C . PHE B 1 775 ? 30.812 -32.844 -7.055 1 84.81 775 PHE B C 1
ATOM 12805 O O . PHE B 1 775 ? 30.172 -32.75 -6 1 84.81 775 PHE B O 1
ATOM 12812 N N . THR B 1 776 ? 30.812 -31.844 -7.953 1 91.19 776 THR B N 1
ATOM 12813 C CA . THR B 1 776 ? 29.969 -30.672 -7.703 1 91.19 776 THR B CA 1
ATOM 12814 C C . THR B 1 776 ? 28.703 -30.734 -8.547 1 91.19 776 THR B C 1
ATOM 12816 O O . THR B 1 776 ? 27.688 -30.125 -8.195 1 91.19 776 THR B O 1
ATOM 12819 N N . VAL B 1 777 ? 28.797 -31.359 -9.633 1 96.19 777 VAL B N 1
ATOM 12820 C CA . VAL B 1 777 ? 27.641 -31.422 -10.531 1 96.19 777 VAL B CA 1
ATOM 12821 C C . VAL B 1 777 ? 26.672 -32.5 -10.055 1 96.19 777 VAL B C 1
ATOM 12823 O O . VAL B 1 777 ? 26.969 -33.688 -10.141 1 96.19 777 VAL B O 1
ATOM 12826 N N . ALA B 1 778 ? 25.562 -32.062 -9.633 1 97.25 778 ALA B N 1
ATOM 12827 C CA . ALA B 1 778 ? 24.578 -32.969 -9.086 1 97.25 778 ALA B CA 1
ATOM 12828 C C . ALA B 1 778 ? 23.547 -33.375 -10.148 1 97.25 778 ALA B C 1
ATOM 12830 O O . ALA B 1 778 ? 22.859 -34.375 -9.992 1 97.25 778 ALA B O 1
ATOM 12831 N N . ALA B 1 779 ? 23.438 -32.594 -11.203 1 98.06 779 ALA B N 1
ATOM 12832 C CA . ALA B 1 779 ? 22.547 -32.938 -12.312 1 98.06 779 ALA B CA 1
ATOM 12833 C C . ALA B 1 779 ? 23.016 -32.281 -13.609 1 98.06 779 ALA B C 1
ATOM 12835 O O . ALA B 1 779 ? 23.562 -31.172 -13.586 1 98.06 779 ALA B O 1
ATOM 12836 N N . LYS B 1 780 ? 22.781 -32.906 -14.688 1 97.75 780 LYS B N 1
ATOM 12837 C CA . LYS B 1 780 ? 23.016 -32.406 -16.031 1 97.75 780 LYS B CA 1
ATOM 12838 C C . LYS B 1 780 ? 21.766 -32.531 -16.891 1 97.75 780 LYS B C 1
ATOM 12840 O O . LYS B 1 780 ? 20.891 -33.375 -16.625 1 97.75 780 LYS B O 1
ATOM 12845 N N . TYR B 1 781 ? 21.734 -31.688 -17.875 1 98.44 781 TYR B N 1
ATOM 12846 C CA . TYR B 1 781 ? 20.703 -31.969 -18.875 1 98.44 781 TYR B CA 1
ATOM 12847 C C . TYR B 1 781 ? 21 -33.281 -19.609 1 98.44 781 TYR B C 1
ATOM 12849 O O . TYR B 1 781 ? 22.156 -33.594 -19.891 1 98.44 781 TYR B O 1
ATOM 12857 N N . ALA B 1 782 ? 19.953 -34 -19.906 1 98.44 782 ALA B N 1
ATOM 12858 C CA . ALA B 1 782 ? 20.109 -35.25 -20.625 1 98.44 782 ALA B CA 1
ATOM 12859 C C . ALA B 1 782 ? 20.672 -35.031 -22.016 1 98.44 782 ALA B C 1
ATOM 12861 O O . ALA B 1 782 ? 20.719 -33.875 -22.5 1 98.44 782 ALA B O 1
ATOM 12862 N N . SER B 1 783 ? 21.125 -36.125 -22.641 1 97.88 783 SER B N 1
ATOM 12863 C CA . SER B 1 783 ? 21.688 -36.031 -23.984 1 97.88 783 SER B CA 1
ATOM 12864 C C . SER B 1 783 ? 20.672 -35.5 -24.984 1 97.88 783 SER B C 1
ATOM 12866 O O . SER B 1 783 ? 21 -34.656 -25.844 1 97.88 783 SER B O 1
ATOM 12868 N N . ASP B 1 784 ? 19.531 -35.969 -24.922 1 97.56 784 ASP B N 1
ATOM 12869 C CA . ASP B 1 784 ? 18.344 -35.406 -25.594 1 97.56 784 ASP B CA 1
ATOM 12870 C C . ASP B 1 784 ? 17.391 -34.781 -24.594 1 97.56 784 ASP B C 1
ATOM 12872 O O . ASP B 1 784 ? 16.422 -35.406 -24.156 1 97.56 784 ASP B O 1
ATOM 12876 N N . PRO B 1 785 ? 17.547 -33.594 -24.375 1 97.94 785 PRO B N 1
ATOM 12877 C CA . PRO B 1 785 ? 16.938 -33.031 -23.172 1 97.94 785 PRO B CA 1
ATOM 12878 C C . PRO B 1 785 ? 15.445 -32.719 -23.359 1 97.94 785 PRO B C 1
ATOM 12880 O O . PRO B 1 785 ? 14.703 -32.688 -22.375 1 97.94 785 PRO B O 1
ATOM 12883 N N . LEU B 1 786 ? 14.914 -32.438 -24.547 1 98.5 786 LEU B N 1
ATOM 12884 C CA . LEU B 1 786 ? 13.555 -31.938 -24.734 1 98.5 786 LEU B CA 1
ATOM 12885 C C . LEU B 1 786 ? 12.531 -33.062 -24.516 1 98.5 786 LEU B C 1
ATOM 12887 O O . LEU B 1 786 ? 12.578 -34.094 -25.172 1 98.5 786 LEU B O 1
ATOM 12891 N N . LEU B 1 787 ? 11.617 -32.875 -23.625 1 98.19 787 LEU B N 1
ATOM 12892 C CA . LEU B 1 787 ? 10.516 -33.812 -23.359 1 98.19 787 LEU B CA 1
ATOM 12893 C C . LEU B 1 787 ? 9.219 -33.312 -23.984 1 98.19 787 LEU B C 1
ATOM 12895 O O . LEU B 1 787 ? 8.461 -34.062 -24.578 1 98.19 787 LEU B O 1
ATOM 12899 N N . SER B 1 788 ? 8.906 -32.062 -23.828 1 98.19 788 SER B N 1
ATOM 12900 C CA . SER B 1 788 ? 7.656 -31.453 -24.281 1 98.19 788 SER B CA 1
ATOM 12901 C C . SER B 1 788 ? 7.824 -29.953 -24.516 1 98.19 788 SER B C 1
ATOM 12903 O O . SER B 1 788 ? 8.625 -29.297 -23.844 1 98.19 788 SER B O 1
ATOM 12905 N N . GLY B 1 789 ? 7.062 -29.422 -25.469 1 97.75 789 GLY B N 1
ATOM 12906 C CA . GLY B 1 789 ? 7.125 -28.016 -25.797 1 97.75 789 GLY B CA 1
ATOM 12907 C C . GLY B 1 789 ? 8.125 -27.688 -26.875 1 97.75 789 GLY B C 1
ATOM 12908 O O . GLY B 1 789 ? 8.586 -28.578 -27.594 1 97.75 789 GLY B O 1
ATOM 12909 N N . TYR B 1 790 ? 8.391 -26.391 -27.016 1 96.88 790 TYR B N 1
ATOM 12910 C CA . TYR B 1 790 ? 9.297 -25.953 -28.078 1 96.88 790 TYR B CA 1
ATOM 12911 C C . TYR B 1 790 ? 10.648 -25.531 -27.5 1 96.88 790 TYR B C 1
ATOM 12913 O O . TYR B 1 790 ? 10.719 -24.812 -26.5 1 96.88 790 TYR B O 1
ATOM 12921 N N . LEU B 1 791 ? 11.656 -26.016 -28.031 1 97.31 791 LEU B N 1
ATOM 12922 C CA . LEU B 1 791 ? 13.039 -25.594 -27.828 1 97.31 791 LEU B CA 1
ATOM 12923 C C . LEU B 1 791 ? 13.836 -25.703 -29.125 1 97.31 791 LEU B C 1
ATOM 12925 O O . LEU B 1 791 ? 13.93 -26.781 -29.719 1 97.31 791 LEU B O 1
ATOM 12929 N N . ALA B 1 792 ? 14.398 -24.578 -29.562 1 96.62 792 ALA B N 1
ATOM 12930 C CA . ALA B 1 792 ? 15.18 -24.578 -30.797 1 96.62 792 ALA B CA 1
ATOM 12931 C C . ALA B 1 792 ? 16.266 -25.656 -30.75 1 96.62 792 ALA B C 1
ATOM 12933 O O . ALA B 1 792 ? 16.844 -25.922 -29.703 1 96.62 792 ALA B O 1
ATOM 12934 N N . GLN B 1 793 ? 16.578 -26.203 -31.922 1 95.94 793 GLN B N 1
ATOM 12935 C CA . GLN B 1 793 ? 17.578 -27.266 -32 1 95.94 793 GLN B CA 1
ATOM 12936 C C . GLN B 1 793 ? 18.938 -26.766 -31.5 1 95.94 793 GLN B C 1
ATOM 12938 O O . GLN B 1 793 ? 19.703 -27.531 -30.906 1 95.94 793 GLN B O 1
ATOM 12943 N N . GLU B 1 794 ? 19.266 -25.5 -31.766 1 96.25 794 GLU B N 1
ATOM 12944 C CA . GLU B 1 794 ? 20.5 -24.891 -31.297 1 96.25 794 GLU B CA 1
ATOM 12945 C C . GLU B 1 794 ? 20.609 -24.953 -29.781 1 96.25 794 GLU B C 1
ATOM 12947 O O . GLU B 1 794 ? 21.672 -25.266 -29.234 1 96.25 794 GLU B O 1
ATOM 12952 N N . TYR B 1 795 ? 19.562 -24.672 -29.125 1 97.81 795 TYR B N 1
ATOM 12953 C CA . TYR B 1 795 ? 19.547 -24.719 -27.672 1 97.81 795 TYR B CA 1
ATOM 12954 C C . TYR B 1 795 ? 19.594 -26.156 -27.172 1 97.81 795 TYR B C 1
ATOM 12956 O O . TYR B 1 795 ? 20.25 -26.469 -26.172 1 97.81 795 TYR B O 1
ATOM 12964 N N . GLN B 1 796 ? 18.844 -27.094 -27.812 1 97.62 796 GLN B N 1
ATOM 12965 C CA . GLN B 1 796 ? 18.875 -28.5 -27.438 1 97.62 796 GLN B CA 1
ATOM 12966 C C . GLN B 1 796 ? 20.312 -29.047 -27.438 1 97.62 796 GLN B C 1
ATOM 12968 O O . GLN B 1 796 ? 20.734 -29.719 -26.5 1 97.62 796 GLN B O 1
ATOM 12973 N N . SER B 1 797 ? 21 -28.719 -28.469 1 97 797 SER B N 1
ATOM 12974 C CA . SER B 1 797 ? 22.391 -29.188 -28.578 1 97 797 SER B CA 1
ATOM 12975 C C . SER B 1 797 ? 23.281 -28.531 -27.531 1 97 797 SER B C 1
ATOM 12977 O O . SER B 1 797 ? 24.156 -29.188 -26.969 1 97 797 SER B O 1
ATOM 12979 N N . SER B 1 798 ? 23.062 -27.312 -27.328 1 96.75 798 SER B N 1
ATOM 12980 C CA . SER B 1 798 ? 23.906 -26.547 -26.406 1 96.75 798 SER B CA 1
ATOM 12981 C C . SER B 1 798 ? 23.703 -27.031 -24.969 1 96.75 798 SER B C 1
ATOM 12983 O O . SER B 1 798 ? 24.672 -27.062 -24.188 1 96.75 798 SER B O 1
ATOM 12985 N N . PHE B 1 799 ? 22.5 -27.297 -24.531 1 97.69 799 PHE B N 1
ATOM 12986 C CA . PHE B 1 799 ? 22.203 -27.719 -23.172 1 97.69 799 PHE B CA 1
ATOM 12987 C C . PHE B 1 799 ? 22.547 -29.188 -22.969 1 97.69 799 PHE B C 1
ATOM 12989 O O . PHE B 1 799 ? 22.766 -29.625 -21.828 1 97.69 799 PHE B O 1
ATOM 12996 N N . SER B 1 800 ? 22.688 -29.922 -24.031 1 97.69 800 SER B N 1
ATOM 12997 C CA . SER B 1 800 ? 22.953 -31.344 -23.953 1 97.69 800 SER B CA 1
ATOM 12998 C C . SER B 1 800 ? 24.172 -31.641 -23.109 1 97.69 800 SER B C 1
ATOM 13000 O O . SER B 1 800 ? 25.266 -31.109 -23.359 1 97.69 800 SER B O 1
ATOM 13002 N N . ASN B 1 801 ? 23.953 -32.438 -22.016 1 96.62 801 ASN B N 1
ATOM 13003 C CA . ASN B 1 801 ? 24.984 -32.938 -21.094 1 96.62 801 ASN B CA 1
ATOM 13004 C C . ASN B 1 801 ? 25.656 -31.797 -20.344 1 96.62 801 ASN B C 1
ATOM 13006 O O . ASN B 1 801 ? 26.719 -31.984 -19.75 1 96.62 801 ASN B O 1
ATOM 13010 N N . SER B 1 802 ? 25.125 -30.609 -20.375 1 96.44 802 SER B N 1
ATOM 13011 C CA . SER B 1 802 ? 25.656 -29.516 -19.578 1 96.44 802 SER B CA 1
ATOM 13012 C C . SER B 1 802 ? 25.109 -29.547 -18.156 1 96.44 802 SER B C 1
ATOM 13014 O O . SER B 1 802 ? 24.031 -30.094 -17.906 1 96.44 802 SER B O 1
ATOM 13016 N N . PRO B 1 803 ? 25.859 -29 -17.188 1 97.25 803 PRO B N 1
ATOM 13017 C CA . PRO B 1 803 ? 25.375 -28.984 -15.805 1 97.25 803 PRO B CA 1
ATOM 13018 C C . PRO B 1 803 ? 24.094 -28.188 -15.625 1 97.25 803 PRO B C 1
ATOM 13020 O O . PRO B 1 803 ? 23.891 -27.172 -16.297 1 97.25 803 PRO B O 1
ATOM 13023 N N . ALA B 1 804 ? 23.234 -28.609 -14.742 1 98.31 804 ALA B N 1
ATOM 13024 C CA . ALA B 1 804 ? 21.969 -27.938 -14.453 1 98.31 804 ALA B CA 1
ATOM 13025 C C . ALA B 1 804 ? 21.859 -27.594 -12.969 1 98.31 804 ALA B C 1
ATOM 13027 O O . ALA B 1 804 ? 21.219 -26.609 -12.594 1 98.31 804 ALA B O 1
ATOM 13028 N N . ILE B 1 805 ? 22.375 -28.422 -12.078 1 98.44 805 ILE B N 1
ATOM 13029 C CA . ILE B 1 805 ? 22.422 -28.203 -10.633 1 98.44 805 ILE B CA 1
ATOM 13030 C C . ILE B 1 805 ? 23.844 -28.422 -10.133 1 98.44 805 ILE B C 1
ATOM 13032 O O . ILE B 1 805 ? 24.438 -29.484 -10.352 1 98.44 805 ILE B O 1
ATOM 13036 N N . ILE B 1 806 ? 24.359 -27.438 -9.469 1 97.38 806 ILE B N 1
ATOM 13037 C CA . ILE B 1 806 ? 25.719 -27.469 -8.961 1 97.38 806 ILE B CA 1
ATOM 13038 C C . ILE B 1 806 ? 25.734 -27.156 -7.469 1 97.38 806 ILE B C 1
ATOM 13040 O O . ILE B 1 806 ? 25.047 -26.234 -7.023 1 97.38 806 ILE B O 1
ATOM 13044 N N . ILE B 1 807 ? 26.438 -27.922 -6.664 1 97.19 807 ILE B N 1
ATOM 13045 C CA . ILE B 1 807 ? 26.672 -27.625 -5.254 1 97.19 807 ILE B CA 1
ATOM 13046 C C . ILE B 1 807 ? 28.156 -27.391 -5.012 1 97.19 807 ILE B C 1
ATOM 13048 O O . ILE B 1 807 ? 28.984 -28.266 -5.277 1 97.19 807 ILE B O 1
ATOM 13052 N N . GLU B 1 808 ? 28.469 -26.266 -4.547 1 95.69 808 GLU B N 1
ATOM 13053 C CA . GLU B 1 808 ? 29.859 -25.938 -4.223 1 95.69 808 GLU B CA 1
ATOM 13054 C C . GLU B 1 808 ? 30.031 -25.672 -2.73 1 95.69 808 GLU B C 1
ATOM 13056 O O . GLU B 1 808 ? 29.266 -24.906 -2.137 1 95.69 808 GLU B O 1
ATOM 13061 N N . SER B 1 809 ? 30.984 -26.312 -2.168 1 94.12 809 SER B N 1
ATOM 13062 C CA . SER B 1 809 ? 31.281 -26.125 -0.753 1 94.12 809 SER B CA 1
ATOM 13063 C C . SER B 1 809 ? 32.031 -24.812 -0.524 1 94.12 809 SER B C 1
ATOM 13065 O O . SER B 1 809 ? 32.906 -24.438 -1.325 1 94.12 809 SER B O 1
ATOM 13067 N N . HIS B 1 810 ? 31.734 -24.203 0.477 1 95.06 810 HIS B N 1
ATOM 13068 C CA . HIS B 1 810 ? 32.438 -23.047 1.002 1 95.06 810 HIS B CA 1
ATOM 13069 C C . HIS B 1 810 ? 32.781 -23.234 2.473 1 95.06 810 HIS B C 1
ATOM 13071 O O . HIS B 1 810 ? 32.062 -22.781 3.355 1 95.06 810 HIS B O 1
ATOM 13077 N N . ASN B 1 811 ? 33.906 -23.797 2.762 1 94.25 811 ASN B N 1
ATOM 13078 C CA . ASN B 1 811 ? 34.344 -24.188 4.102 1 94.25 811 ASN B CA 1
ATOM 13079 C C . ASN B 1 811 ? 33.25 -25.016 4.805 1 94.25 811 ASN B C 1
ATOM 13081 O O . ASN B 1 811 ? 33.031 -26.172 4.457 1 94.25 811 ASN B O 1
ATOM 13085 N N . LYS B 1 812 ? 32.5 -24.359 5.68 1 95.44 812 LYS B N 1
ATOM 13086 C CA . LYS B 1 812 ? 31.516 -25.125 6.461 1 95.44 812 LYS B CA 1
ATOM 13087 C C . LYS B 1 812 ? 30.125 -25.047 5.828 1 95.44 812 LYS B C 1
ATOM 13089 O O . LYS B 1 812 ? 29.203 -25.75 6.258 1 95.44 812 LYS B O 1
ATOM 13094 N N . GLY B 1 813 ? 30 -24.234 4.812 1 97.12 813 GLY B N 1
ATOM 13095 C CA . GLY B 1 813 ? 28.719 -24.078 4.156 1 97.12 813 GLY B CA 1
ATOM 13096 C C . GLY B 1 813 ? 28.75 -24.422 2.682 1 97.12 813 GLY B C 1
ATOM 13097 O O . GLY B 1 813 ? 29.547 -25.25 2.254 1 97.12 813 GLY B O 1
ATOM 13098 N N . ALA B 1 814 ? 27.719 -23.859 1.937 1 97.31 814 ALA B N 1
ATOM 13099 C CA . ALA B 1 814 ? 27.641 -24.25 0.533 1 97.31 814 ALA B CA 1
ATOM 13100 C C . ALA B 1 814 ? 26.812 -23.25 -0.275 1 97.31 814 ALA B C 1
ATOM 13102 O O . ALA B 1 814 ? 26.062 -22.453 0.292 1 97.31 814 ALA B O 1
ATOM 13103 N N . VAL B 1 815 ? 27.016 -23.25 -1.539 1 97.81 815 VAL B N 1
ATOM 13104 C CA . VAL B 1 815 ? 26.156 -22.594 -2.52 1 97.81 815 VAL B CA 1
ATOM 13105 C C . VAL B 1 815 ? 25.469 -23.656 -3.385 1 97.81 815 VAL B C 1
ATOM 13107 O O . VAL B 1 815 ? 26.141 -24.484 -4.008 1 97.81 815 VAL B O 1
ATOM 13110 N N . VAL B 1 816 ? 24.203 -23.688 -3.322 1 98.56 816 VAL B N 1
ATOM 13111 C CA . VAL B 1 816 ? 23.375 -24.5 -4.211 1 98.56 816 VAL B CA 1
ATOM 13112 C C . VAL B 1 816 ? 22.938 -23.672 -5.414 1 98.56 816 VAL B C 1
ATOM 13114 O O . VAL B 1 816 ? 22.188 -22.719 -5.27 1 98.56 816 VAL B O 1
ATOM 13117 N N . ALA B 1 817 ? 23.375 -24 -6.586 1 98.56 817 ALA B N 1
ATOM 13118 C CA . ALA B 1 817 ? 23.125 -23.234 -7.801 1 98.56 817 ALA B CA 1
ATOM 13119 C C . ALA B 1 817 ? 22.234 -24.016 -8.773 1 98.56 817 ALA B C 1
ATOM 13121 O O . ALA B 1 817 ? 22.609 -25.109 -9.211 1 98.56 817 ALA B O 1
ATOM 13122 N N . MET B 1 818 ? 21.125 -23.484 -9.133 1 98.75 818 MET B N 1
ATOM 13123 C CA . MET B 1 818 ? 20.172 -24.125 -10.039 1 98.75 818 MET B CA 1
ATOM 13124 C C . MET B 1 818 ? 19.938 -23.266 -11.273 1 98.75 818 MET B C 1
ATOM 13126 O O . MET B 1 818 ? 19.5 -22.109 -11.156 1 98.75 818 MET B O 1
ATOM 13130 N N . ALA B 1 819 ? 20.078 -23.812 -12.414 1 98.38 819 ALA B N 1
ATOM 13131 C CA . ALA B 1 819 ? 19.953 -23.062 -13.656 1 98.38 819 ALA B CA 1
ATOM 13132 C C . ALA B 1 819 ? 18.5 -22.703 -13.945 1 98.38 819 ALA B C 1
ATOM 13134 O O . ALA B 1 819 ? 18.219 -21.75 -14.664 1 98.38 819 ALA B O 1
ATOM 13135 N N . ASP B 1 820 ? 17.594 -23.469 -13.406 1 98.56 820 ASP B N 1
ATOM 13136 C CA . ASP B 1 820 ? 16.172 -23.297 -13.68 1 98.56 820 ASP B CA 1
ATOM 13137 C C . ASP B 1 820 ? 15.383 -23.156 -12.383 1 98.56 820 ASP B C 1
ATOM 13139 O O . ASP B 1 820 ? 15.898 -23.438 -11.297 1 98.56 820 ASP B O 1
ATOM 13143 N N . ASN B 1 821 ? 14.156 -22.594 -12.453 1 98.44 821 ASN B N 1
ATOM 13144 C CA . ASN B 1 821 ? 13.203 -22.531 -11.352 1 98.44 821 ASN B CA 1
ATOM 13145 C C . ASN B 1 821 ? 12.445 -23.844 -11.188 1 98.44 821 ASN B C 1
ATOM 13147 O O . ASN B 1 821 ? 11.562 -24.172 -11.992 1 98.44 821 ASN B O 1
ATOM 13151 N N . LEU B 1 822 ? 12.68 -24.547 -10.188 1 98.62 822 LEU B N 1
ATOM 13152 C CA . LEU B 1 822 ? 12.125 -25.891 -10.023 1 98.62 822 LEU B CA 1
ATOM 13153 C C . LEU B 1 822 ? 10.789 -25.828 -9.281 1 98.62 822 LEU B C 1
ATOM 13155 O O . LEU B 1 822 ? 10.188 -26.875 -9.008 1 98.62 822 LEU B O 1
ATOM 13159 N N . LEU B 1 823 ? 10.336 -24.578 -8.953 1 98.44 823 LEU B N 1
ATOM 13160 C CA . LEU B 1 823 ? 9.047 -24.359 -8.297 1 98.44 823 LEU B CA 1
ATOM 13161 C C . LEU B 1 823 ? 8.094 -23.594 -9.203 1 98.44 823 LEU B C 1
ATOM 13163 O O . LEU B 1 823 ? 7.18 -22.922 -8.719 1 98.44 823 LEU B O 1
ATOM 13167 N N . PHE B 1 824 ? 8.258 -23.672 -10.477 1 98.25 824 PHE B N 1
ATOM 13168 C CA . PHE B 1 824 ? 7.539 -22.828 -11.43 1 98.25 824 PHE B CA 1
ATOM 13169 C C . PHE B 1 824 ? 6.039 -22.891 -11.172 1 98.25 824 PHE B C 1
ATOM 13171 O O . PHE B 1 824 ? 5.43 -23.953 -11.242 1 98.25 824 PHE B O 1
ATOM 13178 N N . ARG B 1 825 ? 5.406 -21.703 -10.773 1 98.38 825 ARG B N 1
ATOM 13179 C CA . ARG B 1 825 ? 3.994 -21.453 -10.5 1 98.38 825 ARG B CA 1
ATOM 13180 C C . ARG B 1 825 ? 3.457 -22.406 -9.445 1 98.38 825 ARG B C 1
ATOM 13182 O O . ARG B 1 825 ? 2.25 -22.656 -9.367 1 98.38 825 ARG B O 1
ATOM 13189 N N . ASN B 1 826 ? 4.348 -23.109 -8.695 1 98.25 826 ASN B N 1
ATOM 13190 C CA . ASN B 1 826 ? 4.137 -23.953 -7.531 1 98.25 826 ASN B CA 1
ATOM 13191 C C . ASN B 1 826 ? 3.311 -25.188 -7.887 1 98.25 826 ASN B C 1
ATOM 13193 O O . ASN B 1 826 ? 2.602 -25.734 -7.035 1 98.25 826 ASN B O 1
ATOM 13197 N N . ILE B 1 827 ? 3.357 -25.594 -9.203 1 98.31 827 ILE B N 1
ATOM 13198 C CA . ILE B 1 827 ? 2.658 -26.797 -9.648 1 98.31 827 ILE B CA 1
ATOM 13199 C C . ILE B 1 827 ? 3.668 -27.906 -9.922 1 98.31 827 ILE B C 1
ATOM 13201 O O . ILE B 1 827 ? 3.289 -29.078 -10.062 1 98.31 827 ILE B O 1
ATOM 13205 N N . TRP B 1 828 ? 4.961 -27.625 -9.914 1 98.12 828 TRP B N 1
ATOM 13206 C CA . TRP B 1 828 ? 5.992 -28.625 -10.188 1 98.12 828 TRP B CA 1
ATOM 13207 C C . TRP B 1 828 ? 6.352 -29.406 -8.922 1 98.12 828 TRP B C 1
ATOM 13209 O O . TRP B 1 828 ? 7.473 -29.297 -8.422 1 98.12 828 TRP B O 1
ATOM 13219 N N . LEU B 1 829 ? 5.496 -30.25 -8.562 1 97.69 829 LEU B N 1
ATOM 13220 C CA . LEU B 1 829 ? 5.605 -31 -7.312 1 97.69 829 LEU B CA 1
ATOM 13221 C C . LEU B 1 829 ? 6.66 -32.094 -7.426 1 97.69 829 LEU B C 1
ATOM 13223 O O . LEU B 1 829 ? 7.207 -32.531 -6.418 1 97.69 829 LEU B O 1
ATOM 13227 N N . GLY B 1 830 ? 6.984 -32.531 -8.609 1 96.81 830 GLY B N 1
ATOM 13228 C CA . GLY B 1 830 ? 7.98 -33.562 -8.836 1 96.81 830 GLY B CA 1
ATOM 13229 C C . GLY B 1 830 ? 9.391 -33.094 -8.5 1 96.81 830 GLY B C 1
ATOM 13230 O O . GLY B 1 830 ? 10.227 -33.938 -8.102 1 96.81 830 GLY B O 1
ATOM 13231 N N . SER B 1 831 ? 9.641 -31.828 -8.672 1 97.62 831 SER B N 1
ATOM 13232 C CA . SER B 1 831 ? 11 -31.344 -8.492 1 97.62 831 SER B CA 1
ATOM 13233 C C . SER B 1 831 ? 11.156 -30.594 -7.172 1 97.62 831 SER B C 1
ATOM 13235 O O . SER B 1 831 ? 12.266 -30.219 -6.785 1 97.62 831 SER B O 1
ATOM 13237 N N . GLN B 1 832 ? 10.133 -30.438 -6.445 1 96.38 832 GLN B N 1
ATOM 13238 C CA . GLN B 1 832 ? 10.086 -29.609 -5.238 1 96.38 832 GLN B CA 1
ATOM 13239 C C . GLN B 1 832 ? 11.047 -30.141 -4.176 1 96.38 832 GLN B C 1
ATOM 13241 O O . GLN B 1 832 ? 11.562 -29.375 -3.359 1 96.38 832 GLN B O 1
ATOM 13246 N N . LYS B 1 833 ? 11.297 -31.469 -4.18 1 97.44 833 LYS B N 1
ATOM 13247 C CA . LYS B 1 833 ? 12.125 -32.125 -3.178 1 97.44 833 LYS B CA 1
ATOM 13248 C C . LYS B 1 833 ? 13.555 -31.578 -3.197 1 97.44 833 LYS B C 1
ATOM 13250 O O . LYS B 1 833 ? 14.242 -31.594 -2.176 1 97.44 833 LYS B O 1
ATOM 13255 N N . VAL B 1 834 ? 13.969 -31.078 -4.293 1 98.56 834 VAL B N 1
ATOM 13256 C CA . VAL B 1 834 ? 15.312 -30.516 -4.414 1 98.56 834 VAL B CA 1
ATOM 13257 C C . VAL B 1 834 ? 15.492 -29.375 -3.422 1 98.56 834 VAL B C 1
ATOM 13259 O O . VAL B 1 834 ? 16.547 -29.25 -2.791 1 98.56 834 VAL B O 1
ATOM 13262 N N . TYR B 1 835 ? 14.523 -28.547 -3.275 1 98.69 835 TYR B N 1
ATOM 13263 C CA . TYR B 1 835 ? 14.602 -27.453 -2.326 1 98.69 835 TYR B CA 1
ATOM 13264 C C . TYR B 1 835 ? 14.609 -27.953 -0.892 1 98.69 835 TYR B C 1
ATOM 13266 O O . TYR B 1 835 ? 15.312 -27.422 -0.035 1 98.69 835 TYR B O 1
ATOM 13274 N N . ALA B 1 836 ? 13.789 -28.969 -0.599 1 98.62 836 ALA B N 1
ATOM 13275 C CA . ALA B 1 836 ? 13.828 -29.562 0.731 1 98.62 836 ALA B CA 1
ATOM 13276 C C . ALA B 1 836 ? 15.227 -30.094 1.055 1 98.62 836 ALA B C 1
ATOM 13278 O O . ALA B 1 836 ? 15.719 -29.906 2.166 1 98.62 836 ALA B O 1
ATOM 13279 N N . ASN B 1 837 ? 15.82 -30.812 0.085 1 98.69 837 ASN B N 1
ATOM 13280 C CA . ASN B 1 837 ? 17.156 -31.344 0.283 1 98.69 837 ASN B CA 1
ATOM 13281 C C . ASN B 1 837 ? 18.188 -30.234 0.522 1 98.69 837 ASN B C 1
ATOM 13283 O O . ASN B 1 837 ? 19.078 -30.391 1.35 1 98.69 837 ASN B O 1
ATOM 13287 N N . ALA B 1 838 ? 18.016 -29.141 -0.242 1 98.62 838 ALA B N 1
ATOM 13288 C CA . ALA B 1 838 ? 18.906 -28 -0.045 1 98.62 838 ALA B CA 1
ATOM 13289 C C . ALA B 1 838 ? 18.766 -27.438 1.367 1 98.62 838 ALA B C 1
ATOM 13291 O O . ALA B 1 838 ? 19.75 -27 1.967 1 98.62 838 ALA B O 1
ATOM 13292 N N . LEU B 1 839 ? 17.625 -27.422 1.918 1 98.69 839 LEU B N 1
ATOM 13293 C CA . LEU B 1 839 ? 17.328 -26.844 3.229 1 98.69 839 LEU B CA 1
ATOM 13294 C C . LEU B 1 839 ? 17.766 -27.781 4.344 1 98.69 839 LEU B C 1
ATOM 13296 O O . LEU B 1 839 ? 18.328 -27.344 5.348 1 98.69 839 LEU B O 1
ATOM 13300 N N . TYR B 1 840 ? 17.562 -29.109 4.184 1 98.5 840 TYR B N 1
ATOM 13301 C CA . TYR B 1 840 ? 17.641 -30 5.34 1 98.5 840 TYR B CA 1
ATOM 13302 C C . TYR B 1 840 ? 18.875 -30.891 5.258 1 98.5 840 TYR B C 1
ATOM 13304 O O . TYR B 1 840 ? 19.406 -31.328 6.281 1 98.5 840 TYR B O 1
ATOM 13312 N N . PHE B 1 841 ? 19.359 -31.234 4.043 1 98.19 841 PHE B N 1
ATOM 13313 C CA . PHE B 1 841 ? 20.422 -32.25 3.926 1 98.19 841 PHE B CA 1
ATOM 13314 C C . PHE B 1 841 ? 21.766 -31.578 3.627 1 98.19 841 PHE B C 1
ATOM 13316 O O . PHE B 1 841 ? 22.797 -32 4.145 1 98.19 841 PHE B O 1
ATOM 13323 N N . ILE B 1 842 ? 21.766 -30.516 2.869 1 96.69 842 ILE B N 1
ATOM 13324 C CA . ILE B 1 842 ? 23.016 -29.922 2.395 1 96.69 842 ILE B CA 1
ATOM 13325 C C . ILE B 1 842 ? 23.812 -29.359 3.578 1 96.69 842 ILE B C 1
ATOM 13327 O O . ILE B 1 842 ? 25.031 -29.438 3.605 1 96.69 842 ILE B O 1
ATOM 13331 N N . PRO B 1 843 ? 23.203 -28.797 4.602 1 93 843 PRO B N 1
ATOM 13332 C CA . PRO B 1 843 ? 23.969 -28.297 5.742 1 93 843 PRO B CA 1
ATOM 13333 C C . PRO B 1 843 ? 24.797 -29.375 6.43 1 93 843 PRO B C 1
ATOM 13335 O O . PRO B 1 843 ? 25.797 -29.062 7.09 1 93 843 PRO B O 1
ATOM 13338 N N . ALA B 1 844 ? 24.422 -30.594 6.324 1 90.06 844 ALA B N 1
ATOM 13339 C CA . ALA B 1 844 ? 25.094 -31.688 7.039 1 90.06 844 ALA B CA 1
ATOM 13340 C C . ALA B 1 844 ? 26.297 -32.219 6.258 1 90.06 844 ALA B C 1
ATOM 13342 O O . ALA B 1 844 ? 27.078 -33 6.77 1 90.06 844 ALA B O 1
ATOM 13343 N N . LEU B 1 845 ? 26.469 -31.859 5.109 1 80.25 845 LEU B N 1
ATOM 13344 C CA . LEU B 1 845 ? 27.531 -32.406 4.258 1 80.25 845 LEU B CA 1
ATOM 13345 C C . LEU B 1 845 ? 28.859 -31.719 4.555 1 80.25 845 LEU B C 1
ATOM 13347 O O . LEU B 1 845 ? 29.922 -32.219 4.164 1 80.25 845 LEU B O 1
ATOM 13351 N N . HIS B 1 846 ? 28.781 -30.75 5.301 1 68.88 846 HIS B N 1
ATOM 13352 C CA . HIS B 1 846 ? 30.016 -30.016 5.543 1 68.88 846 HIS B CA 1
ATOM 13353 C C . HIS B 1 846 ? 30.234 -29.781 7.031 1 68.88 846 HIS B C 1
ATOM 13355 O O . HIS B 1 846 ? 29.266 -29.703 7.801 1 68.88 846 HIS B O 1
#

Secondary structure (DSSP, 8-state):
----------------------------S-TTTT-----HHHHHTS-TTSSPPPHHHHHHHHHHHHHH-TTEEEEEEEE-TT-PEEEEEEE--HHHHHTHHHHHHHHTTGGGT----SPEEEEEEE-SSTT-THHHHHHHHHHHHHHH---HHHHHHHHHEEEEEES-S-HHHHHHHHHHHHHT--SS----TTSGGGS--SSPTTS-TTS--GGG-TTT--SHHHHHHHHHHHHH--SEEEEEEEE-TTS-EEES---GGGB-TTS-HHHHHHHHHHHHHHHHHHHHTT---B-SSS--B--TTSTTTGGGGTTSEEEEEEEEP-SSSEEEETTEEEEHHHHHHHHHHHHHHHHHHHHHTHHHHHHHHHHHHTTTS----S--SEEEEEEEE-TT-HHHHHHHHHHHHHTT---BEESS-EEETTEEE-STTEEEEESSSTTHHHHHHHT------SS---SS-S---HHHHTT-EEEEEEEEEGGGEESSPPPP------TT--EEEE-TTSTTHHHHHHHHHHTT---EEESS-EEEEETTEEEEE-TT-EEEES--SSS-HHHHHHHHHHHHHHHT---EEES-S-EEEE--TTSTTEEEPPP--EEEEESTTB-HHHHHHHHIIIIIII----EEEEGGGGGGS-GGG-SEEEE-SB--TT--HHHHHHHHHHHHTT-EEEEETHHHHHHHHTTS--SPBPPHHHHHTTS--TT--GGGHHHHHHHTS---EEEEEEE-TTSGGGTT-SSSEEEEEE-SS--BPP---TT-EEEEEEEEEEEEE---HHHHHHHTT-EEEEEEEETTEEEEEESS-TTGGGT-TTTTHHHHHHHHTGGGG-/----------------------------S-TTTT-----HHHHHTS-TTSSPPPHHHHHHHHHHHHHH-TTEEEEEEEE-TT-PEEEEEEE--HHHHHTHHHHHHHHTTGGGT----SPEEEEEEE-SSTT-THHHHHHHHHHHHHHH---HHHHHHHHHEEEEEES-S-HHHHHHHHHHHHHT--SS----TTSGGGS--SSPTTS-TTS--GGG-TTT--SHHHHHHHHHHHHH--SEEEEEEEE-TTS-EEES---GGGB-TTS-HHHHHHHHHHHHHHHHHHHHTT---B-SSS--B--TTSTTTGGGGTTSEEEEEEEEP-SSSEEEETTEEEEHHHHHHHHHHHHHHHHHHHHHTHHHHHHHHHHHHTTTS----S--SEEEEEEEE-TT-HHHHHHHHHHHHHTT---BEESS-EEETTEEE-STTEEEEESSSTTHHHHHHHT------SS---SS-S---HHHHTT-EEEEEEEEEGGGEESSPPPP------TT--EEEE-TTSTTHHHHHHHHHHTT---EEESS-EEEEETTEEEEE-TT-EEEES--SSS-HHHHHHHHHHHHHHHT---EEES-S-EEEE--TTSTTEEEPPP--EEEEESTTB-HHHHHHHHIIIIIII----EEEEGGGGGGS-GGG-SEEEE-SB--TT--HHHHHHHHHHHHTT-EEEEETHHHHHHHHTTS--SPBPPHHHHHTTS--TT--GGGHHHHHHHTS---EEEEEEE-TTSGGGTT-SSSEEEEEE-SS--BPP---TT-EEEEEEEEEEEEE---HHHHHHHTT-EEEEEEEETTEEEEEESS-TTGGGT-TTTTHHHHHHHHTGGGG-

InterPro domains:
  IPR000834 Peptidase M14, carboxypeptidase A [PF00246] (58-221)
  IPR000834 Peptidase M14, carboxypeptidase A [PS52035] (51-344)
  IPR029062 Class I glutamine amidotransferase-like [SSF52317] (604-841)